Protein AF-0000000085053186 (afdb_homodimer)

Radius of gyration: 44.46 Å; Cα contacts (8 Å, |Δi|>4): 2381; chains: 2; bounding box: 120×153×92 Å

InterPro domains:
  IPR003439 ABC transporter-like, ATP-binding domain [PF00005] (489-632)
  IPR003439 ABC transporter-like, ATP-binding domain [PS50893] (464-702)
  IPR003593 AAA+ ATPase domain [SM00382] (497-693)
  IPR013525 ABC-2 type transporter, transmembrane domain [PF12698] (87-398)
  IPR017871 ABC transporter-like, conserved site [PS00211] (604-618)
  IPR026082 ABC transporter A [PTHR19229] (438-800)
  IPR027417 P-loop containing nucleoside triphosphate hydrolase [G3DSA:3.40.50.300] (451-707)
  IPR027417 P-loop containing nucleoside triphosphate hydrolase [SSF52540] (481-684)

Sequence (1608 aa):
METISKTVTSEIEYEEPNYFQTVLKQTKILLIKNWRIAYRKTVTTTIQLTVPFFFVGGLYLIQLAVSNALDTNAHYRNSADIKGFSSPDSLNAFILTNPNITQAAYVFNSTSNGIFSYDIQYNSSCIASWGSSGNLCPPPVENIITPMQVTMDRQIIRYQNNLQNPTSNSSDVQITWNSGIFAHPKTLTYNIVTDLGSIFFFASLMFQFVLMLQDMVLEKETKLKEGMRMMGLKESSYYMSWFFTYLIFIILNVFLLIASGFIFQFSFFKHNDFGTYFFLFLFFGFSIICFAFFLSACLRKSQTATFLGFFLFILFSVLQAFIPNLLYIEGKPYSVQAIFSLLSPVVFAKGLTDLAIASDMGGIRWSQISNNSPVFPLLMVYRWILLDGIIFIVLGWYIDNVFPGEFGTPKPFYFFLTPSYWTDSSSMKWEANSEYEPTPVEDEDVRAEEEDVNKMNHGTEHAVIIKNLVKVYRNNMFWKSKKDFYAVKGLNLTMEKNKLFCLLGPNGAGKTTTLSMLTGLFGPTKGDALIFGKSIRTDMVAIRKFMGVCPQHDLLWSHLTGREHLELYSAFKNVKASQISDQVTERLNEVGIQNLADSFVNVYSGGERRRLSVAIAMTGNPQIVFLDEPTTGMDPVARHSVWQIIENAKRKRAIVLTTHSMEEADILSDKIGIMAMGRLRCLGNNLHLKNKFGAGYKVTVFLKSVGLGSHSSMANLNLVNNIQNRIISFVLATLEGTSVASKTTEQIVFSVPRQRTEQLPYFLETLEINQNSLHIHDIDVNLSTLEEVFLKIAEDAEKERKTKMETISKTVTSEIEYEEPNYFQTVLKQTKILLIKNWRIAYRKTVTTTIQLTVPFFFVGGLYLIQLAVSNALDTNAHYRNSADIKGFSSPDSLNAFILTNPNITQAAYVFNSTSNGIFSYDIQYNSSCIASWGSSGNLCPPPVENIITPMQVTMDRQIIRYQNNLQNPTSNSSDVQITWNSGIFAHPKTLTYNIVTDLGSIFFFASLMFQFVLMLQDMVLEKETKLKEGMRMMGLKESSYYMSWFFTYLIFIILNVFLLIASGFIFQFSFFKHNDFGTYFFLFLFFGFSIICFAFFLSACLRKSQTATFLGFFLFILFSVLQAFIPNLLYIEGKPYSVQAIFSLLSPVVFAKGLTDLAIASDMGGIRWSQISNNSPVFPLLMVYRWILLDGIIFIVLGWYIDNVFPGEFGTPKPFYFFLTPSYWTDSSSMKWEANSEYEPTPVEDEDVRAEEEDVNKMNHGTEHAVIIKNLVKVYRNNMFWKSKKDFYAVKGLNLTMEKNKLFCLLGPNGAGKTTTLSMLTGLFGPTKGDALIFGKSIRTDMVAIRKFMGVCPQHDLLWSHLTGREHLELYSAFKNVKASQISDQVTERLNEVGIQNLADSFVNVYSGGERRRLSVAIAMTGNPQIVFLDEPTTGMDPVARHSVWQIIENAKRKRAIVLTTHSMEEADILSDKIGIMAMGRLRCLGNNLHLKNKFGAGYKVTVFLKSVGLGSHSSMANLNLVNNIQNRIISFVLATLEGTSVASKTTEQIVFSVPRQRTEQLPYFLETLEINQNSLHIHDIDVNLSTLEEVFLKIAEDAEKERKTK

Solvent-accessible surface area (backbone atoms only — not comparable to full-atom values): 86503 Å² total; per-residue (Å²): 136,85,81,77,78,77,78,73,74,73,71,75,72,74,70,76,70,52,71,66,58,48,36,51,53,39,21,50,54,45,39,51,50,52,50,50,43,47,64,69,40,47,68,64,44,50,50,66,62,43,40,31,43,52,37,53,48,49,52,48,52,51,42,52,49,51,53,52,48,58,64,62,64,63,71,70,78,78,78,80,78,87,82,89,64,94,39,69,64,54,42,52,52,46,45,70,73,38,73,86,67,60,54,61,47,83,36,77,77,44,79,54,98,89,40,76,41,69,41,81,46,62,40,73,62,47,44,73,44,79,36,50,91,56,50,54,38,42,69,55,56,62,73,45,51,50,55,49,49,48,52,48,50,36,48,49,50,32,50,50,40,38,67,74,37,67,81,53,79,56,68,74,63,74,74,83,78,76,82,68,74,65,86,52,70,86,66,79,68,83,56,51,47,54,78,46,34,44,56,39,57,48,48,36,56,47,53,52,43,30,53,52,29,25,53,57,14,38,38,54,56,63,41,41,56,56,52,43,38,42,39,34,42,54,68,65,27,56,52,49,26,53,49,53,54,49,49,52,52,43,52,52,39,49,51,43,35,52,49,39,35,57,75,72,60,40,48,52,63,71,37,22,36,68,67,55,60,50,51,52,52,50,38,47,43,50,22,46,51,21,44,32,49,25,51,38,44,75,48,62,47,33,67,58,35,40,52,50,34,52,49,47,51,53,52,48,51,54,46,31,73,44,43,35,45,63,49,55,26,87,87,55,62,62,69,60,45,52,60,52,34,63,36,43,63,38,36,50,28,39,44,41,44,52,44,26,56,31,21,75,80,58,29,51,51,73,88,39,32,73,68,68,36,94,53,74,15,50,48,54,36,53,51,38,26,48,49,35,18,53,51,27,40,52,49,17,55,49,41,39,41,41,47,39,66,96,51,39,61,62,40,60,93,62,40,89,75,40,65,52,72,80,40,90,64,50,75,70,81,76,79,81,72,73,87,69,78,79,67,88,64,86,39,66,59,45,48,53,43,38,53,50,51,71,68,52,82,72,67,68,74,32,38,32,42,31,44,44,30,21,34,66,51,66,78,46,96,88,48,94,49,96,70,44,44,66,40,28,68,48,37,51,47,74,36,53,59,53,34,32,37,23,42,31,34,53,85,79,13,26,58,69,60,51,50,29,32,73,59,54,48,30,60,60,70,39,61,46,37,28,49,63,59,37,39,52,87,55,34,45,77,64,48,19,58,39,34,14,57,23,59,68,62,81,70,72,58,52,78,37,25,50,49,56,52,39,51,51,50,25,45,37,42,63,48,55,78,88,46,43,65,57,51,42,54,50,39,29,52,63,53,68,43,56,92,47,27,84,38,44,44,66,76,47,51,74,61,53,46,44,36,49,39,48,34,51,17,50,47,67,67,30,51,32,34,41,32,33,36,74,54,69,77,50,35,64,70,52,33,52,54,51,51,51,39,54,58,64,54,39,70,80,14,23,33,41,35,34,39,62,49,48,66,57,46,62,72,64,36,62,34,38,34,37,28,46,80,12,33,75,58,42,57,39,32,69,68,56,43,38,66,72,55,27,65,24,37,37,38,35,40,29,44,50,80,70,80,75,61,94,66,62,75,65,61,54,53,51,50,52,48,51,47,50,49,52,51,50,53,50,48,45,69,72,39,76,78,45,42,80,73,45,80,55,99,52,36,40,32,32,36,34,38,56,91,45,53,83,51,44,62,62,47,53,51,54,48,59,73,39,19,75,85,59,45,44,63,44,78,43,73,36,71,45,47,61,55,56,32,50,52,51,54,51,49,54,49,50,54,54,60,74,72,105,136,83,80,76,78,75,77,70,74,71,70,71,73,74,69,75,72,51,72,67,58,48,38,51,54,40,20,52,52,46,39,51,49,52,50,50,44,46,65,69,40,46,67,64,46,49,49,65,61,43,40,30,42,51,36,52,50,49,53,48,52,49,43,52,50,50,54,52,46,60,65,64,65,62,71,68,78,78,76,80,77,88,83,90,63,96,38,68,64,53,42,50,50,47,47,68,74,37,73,88,67,62,56,63,46,82,36,79,76,43,79,54,99,88,40,75,41,69,42,80,45,63,42,74,62,46,43,72,43,80,33,52,86,57,50,53,38,42,69,56,57,63,73,45,50,51,55,50,49,48,50,46,49,35,49,49,50,33,50,50,40,36,66,75,36,66,81,52,78,54,69,76,61,77,72,82,76,76,82,68,73,64,86,50,68,87,64,79,68,84,55,52,47,55,78,46,33,44,56,39,58,47,48,35,55,48,53,52,42,30,52,52,29,24,53,56,15,37,38,54,55,63,40,42,57,57,52,42,38,41,38,34,43,55,68,66,24,54,53,48,26,52,49,53,54,49,49,51,52,41,53,51,39,48,51,43,34,53,50,39,35,58,73,71,60,39,51,51,63,70,38,24,36,68,67,57,59,49,51,50,50,50,40,48,45,51,22,44,53,20,43,33,50,27,51,37,42,75,47,63,46,32,68,58,36,42,51,50,33,51,48,50,51,52,52,48,50,56,47,31,72,45,42,35,46,64,48,55,28,87,86,53,61,64,69,62,45,52,61,52,34,63,35,44,64,37,35,50,28,39,45,41,44,52,44,27,55,31,21,75,75,62,27,51,48,74,89,38,31,74,68,68,37,97,53,74,14,49,48,54,37,53,50,39,24,49,48,35,18,52,51,27,39,52,50,17,55,48,41,40,42,40,47,41,66,97,50,40,61,61,40,60,93,63,43,90,75,39,65,52,71,79,40,89,64,49,74,68,81,76,79,79,72,75,86,69,80,79,68,88,64,86,38,68,59,46,48,51,42,38,54,50,52,72,67,51,82,73,67,68,73,32,38,32,41,32,42,46,31,22,34,65,51,67,78,47,96,87,50,94,49,95,71,44,44,65,40,27,68,48,37,49,48,76,36,53,58,52,34,32,38,23,43,32,33,55,85,80,12,26,58,68,59,50,50,29,33,73,58,53,47,32,61,61,70,38,62,48,37,28,49,62,59,38,39,51,88,55,34,44,76,64,48,19,58,39,33,14,56,23,60,68,62,82,71,73,59,50,77,38,25,51,48,54,51,39,51,51,49,24,46,38,42,64,49,55,78,86,46,43,66,57,50,43,53,50,39,29,52,63,54,67,43,57,92,46,26,84,36,44,43,66,77,46,51,72,59,52,46,44,37,49,38,48,34,52,16,50,46,66,67,30,52,32,34,41,33,33,36,74,54,71,79,52,35,65,70,51,33,53,54,51,52,50,39,53,57,66,53,38,70,82,15,22,33,40,35,33,40,62,50,49,65,56,46,61,72,64,36,61,34,39,32,36,28,45,79,11,34,74,60,44,58,39,31,69,67,55,45,39,67,72,54,28,66,25,37,36,39,35,40,29,43,50,81,69,80,75,60,95,65,61,75,66,61,54,53,50,49,52,48,51,47,49,48,51,51,51,52,51,47,45,69,72,38,76,77,46,40,81,71,45,80,55,99,51,35,39,31,32,36,32,38,54,90,47,52,82,50,42,61,62,47,52,50,54,47,58,73,40,19,76,86,59,44,44,63,44,78,44,74,36,70,46,46,60,54,56,32,49,50,51,52,50,50,54,50,50,55,52,60,72,74,103

pLDDT: mean 79.0, std 17.51, range [25.02, 98.19]

Nearest PDB structures (foldseek):
  7w01-assembly1_A  TM=7.042E-01  e=3.683E-36  Homo sapiens
  7e7q-assembly1_A  TM=8.611E-01  e=2.019E-31  Homo sapiens
  7lkz-assembly1_A  TM=6.458E-01  e=2.559E-34  Homo sapiens
  7e7i-assembly1_A  TM=7.286E-01  e=6.918E-30  Homo sapiens
  7e7o-assembly1_A  TM=7.321E-01  e=6.918E-30  Homo sapiens

Secondary structure (DSSP, 8-state):
------------------HHHHHHHHHHHHHHHHHHHHHH-HHHHHHHHHHHHHHHHHHHHHHHHHHHHHHHTT-----------SSHHHHHHHHHHSTTT--EEEEEEEEETTEEEEEEEE----B--SSSSS-B--S-HHHHHHHHHHHHHHHHHHHHHHHH-TTS-----------------S-----HIIIIIHHHHHHHHHHHHHHHHHHHHHHHHTTHHHHHHHTT--HHHHHHHHHHHHHHHHHHHHHHHHHHHHHTT-HHHHHS-HHHHHHHHHHHHHHHHHHHHHHHHH---HHHHHHHHHHHHHHHHHHHHHHHHHHSSTTS-HHHHHHHTTSHHHHHHHHHHHHHHHHTTT---GGGTTTS-SSS-HHHHHHHHHHHHHHHHHHHHHHHHH--TTSS-PPPTTGGG-HHHHSS-------------------HHHHHHHHHHHH-SS-SSEEEEEEEEEEEE-SSSSS--TT-EEEEEEEEEEEETTSEEEEE--TTSSHHHHHHHHHTSS--SEEEEEETTEETTT-HHHHTTSEEEE-SS----TTSBHHHHHHHHHHHTT--HHHHHHHHHHHHHHHT-GGGTTSBGGG--HHHHHHHHHHHHHTT--SEEEEESTTTT--HHHHHHHHHHHHHHTTTSEEEEEES-HHHHHHH-SEEEEEETTEEEEEE-HHHHHHHH---EEEEEEEP-----SS-HHHHHHHHHHHHHHHHHHHHHHSTT-EEEEE-SSEEEEEE-GGGGGGHHHHHHHHHHTTTTTTEEEEEEEEPPHHHHHHHHHHHHHHHHHH-/------------------HHHHHHHHHHHHHHHHHHHHHH-HHHHHHHHHHHHHHHHHHHHHHHHHHHHHHHTT-----------SSHHHHHHHHHHSTTT--EEEEEEEEETTEEEEEEEE----B--SSSSS-B--S-HHHHHHHHHHHHHHHHHHHHHHHH-TTS-----------------S-----HIIIIIHHHHHHHHHHHHHHHHHHHHHHHHTTHHHHHHHTT--HHHHHHHHHHHHHHHHHHHHHHHHHHHHHTT-HHHHHS-HHHHHHHHHHHHHHHHHHHHHHHHH---HHHHHHHHHHHHHHHHHHHHHHHHHHSSTTS-HHHHHHHTTSHHHHHHHHHHHHHHHHTTT---GGGTTTS-SSS-HHHHHHHHHHHHHHHHHHHHHHHHH--TTSS-PPPTTGGG-HHHHSS-------------------HHHHHHHHHHHH-SS-SSEEEEEEEEEEEE-SSSSS--TT-EEEEEEEEEEEETTSEEEEE--TTSSHHHHHHHHHTSS--SEEEEEETTEETTT-HHHHTTSEEEE-SS----TTSBHHHHHHHHHHHTT--HHHHHHHHHHHHHHHT-GGGTTSBGGG--HHHHHHHHHHHHHTT--SEEEEESTTTT--HHHHHHHHHHHHHHTTTSEEEEEES-HHHHHHH-SEEEEEETTEEEEEE-HHHHHHHH---EEEEEEEP-----SS-HHHHHHHHHHHHHHHHHHHHHHSTT-EEEEE-SSEEEEEE-GGGGGGHHHHHHHHHHTTTTTTEEEEEEEEPPHHHHHHHHHHHHHHHHHH-

Organism: Heterostelium pallidum (strain ATCC 26659 / Pp 5 / PN500) (NCBI:txid670386)

Structure (mmCIF, N/CA/C/O backbone):
data_AF-0000000085053186-model_v1
#
loop_
_entity.id
_entity.type
_entity.pdbx_description
1 polymer 'ABC transporter domain-containing protein'
#
loop_
_atom_site.group_PDB
_atom_site.id
_atom_site.type_symbol
_atom_site.label_atom_id
_atom_site.label_alt_id
_atom_site.label_comp_id
_atom_site.label_asym_id
_atom_site.label_entity_id
_atom_site.label_seq_id
_atom_site.pdbx_PDB_ins_code
_atom_site.Cartn_x
_atom_site.Cartn_y
_atom_site.Cartn_z
_atom_site.occupancy
_atom_site.B_iso_or_equiv
_atom_site.auth_seq_id
_atom_site.auth_comp_id
_atom_site.auth_asym_id
_atom_site.auth_atom_id
_atom_site.pdbx_PDB_model_num
ATOM 1 N N . MET A 1 1 ? -62.75 45.5 -9.055 1 25.02 1 MET A N 1
ATOM 2 C CA . MET A 1 1 ? -62.812 44.062 -8.82 1 25.02 1 MET A CA 1
ATOM 3 C C . MET A 1 1 ? -61.656 43.344 -9.484 1 25.02 1 MET A C 1
ATOM 5 O O . MET A 1 1 ? -61.719 43 -10.656 1 25.02 1 MET A O 1
ATOM 9 N N . GLU A 1 2 ? -60.438 43.781 -9.32 1 27.7 2 GLU A N 1
ATOM 10 C CA . GLU A 1 2 ? -59.156 43.406 -9.93 1 27.7 2 GLU A CA 1
ATOM 11 C C . GLU A 1 2 ? -58.75 42 -9.516 1 27.7 2 GLU A C 1
ATOM 13 O O . GLU A 1 2 ? -58.594 41.719 -8.328 1 27.7 2 GLU A O 1
ATOM 18 N N . THR A 1 3 ? -59.25 40.875 -10.258 1 30.7 3 THR A N 1
ATOM 19 C CA . THR A 1 3 ? -59.031 39.438 -10.141 1 30.7 3 THR A CA 1
ATOM 20 C C . THR A 1 3 ? -57.531 39.125 -10.172 1 30.7 3 THR A C 1
ATOM 22 O O . THR A 1 3 ? -56.875 39.312 -11.195 1 30.7 3 THR A O 1
ATOM 25 N N . ILE A 1 4 ? -56.781 39.281 -9.109 1 30.05 4 ILE A N 1
ATOM 26 C CA . ILE A 1 4 ? -55.375 38.875 -8.969 1 30.05 4 ILE A CA 1
ATOM 27 C C . ILE A 1 4 ? -55.219 37.406 -9.234 1 30.05 4 ILE A C 1
ATOM 29 O O . ILE A 1 4 ? -55.781 36.562 -8.523 1 30.05 4 ILE A O 1
ATOM 33 N N . SER A 1 5 ? -55 36.938 -10.461 1 27.33 5 SER A N 1
ATOM 34 C CA . SER A 1 5 ? -54.719 35.562 -10.883 1 27.33 5 SER A CA 1
ATOM 35 C C . SER A 1 5 ? -53.594 34.938 -10.062 1 27.33 5 SER A C 1
ATOM 37 O O . SER A 1 5 ? -52.5 35.469 -9.969 1 27.33 5 SER A O 1
ATOM 39 N N . LYS A 1 6 ? -53.906 34.188 -8.984 1 32.28 6 LYS A N 1
ATOM 40 C CA . LYS A 1 6 ? -53.094 33.312 -8.156 1 32.28 6 LYS A CA 1
ATOM 41 C C . LYS A 1 6 ? -52.281 32.344 -9.016 1 32.28 6 LYS A C 1
ATOM 43 O O . LYS A 1 6 ? -52.844 31.422 -9.617 1 32.28 6 LYS A O 1
ATOM 48 N N . THR A 1 7 ? -51.219 32.812 -9.664 1 27.59 7 THR A N 1
ATOM 49 C CA . THR A 1 7 ? -50.312 31.875 -10.344 1 27.59 7 THR A CA 1
ATOM 50 C C . THR A 1 7 ? -49.906 30.75 -9.414 1 27.59 7 THR A C 1
ATOM 52 O O . THR A 1 7 ? -49.25 30.969 -8.391 1 27.59 7 THR A O 1
ATOM 55 N N . VAL A 1 8 ? -50.719 29.688 -9.242 1 29.3 8 VAL A N 1
ATOM 56 C CA . VAL A 1 8 ? -50.406 28.391 -8.633 1 29.3 8 VAL A CA 1
ATOM 57 C C . VAL A 1 8 ? -49.031 27.906 -9.125 1 29.3 8 VAL A C 1
ATOM 59 O O . VAL A 1 8 ? -48.875 27.625 -10.312 1 29.3 8 VAL A O 1
ATOM 62 N N . THR A 1 9 ? -47.969 28.422 -8.594 1 29.19 9 THR A N 1
ATOM 63 C CA . THR A 1 9 ? -46.688 27.75 -8.797 1 29.19 9 THR A CA 1
ATOM 64 C C . THR A 1 9 ? -46.844 26.25 -8.602 1 29.19 9 THR A C 1
ATOM 66 O O . THR A 1 9 ? -47.188 25.781 -7.52 1 29.19 9 THR A O 1
ATOM 69 N N . SER A 1 10 ? -47.438 25.531 -9.531 1 29.78 10 SER A N 1
ATOM 70 C CA . SER A 1 10 ? -47.406 24.078 -9.562 1 29.78 10 SER A CA 1
ATOM 71 C C . SER A 1 10 ? -46.062 23.547 -9.039 1 29.78 10 SER A C 1
ATOM 73 O O . SER A 1 10 ? -45.031 23.797 -9.633 1 29.78 10 SER A O 1
ATOM 75 N N . GLU A 1 11 ? -45.875 23.562 -7.801 1 32.06 11 GLU A N 1
ATOM 76 C CA . GLU A 1 11 ? -44.844 22.734 -7.219 1 32.06 11 GLU A CA 1
ATOM 77 C C . GLU A 1 11 ? -44.812 21.359 -7.887 1 32.06 11 GLU A C 1
ATOM 79 O O . GLU A 1 11 ? -45.75 20.562 -7.75 1 32.06 11 GLU A O 1
ATOM 84 N N . ILE A 1 12 ? -44.531 21.203 -9.148 1 32.5 12 ILE A N 1
ATOM 85 C CA . ILE A 1 12 ? -44.219 19.891 -9.711 1 32.5 12 ILE A CA 1
ATOM 86 C C . ILE A 1 12 ? -43.656 18.984 -8.633 1 32.5 12 ILE A C 1
ATOM 88 O O . ILE A 1 12 ? -42.562 19.266 -8.094 1 32.5 12 ILE A O 1
ATOM 92 N N . GLU A 1 13 ? -44.438 18.328 -7.922 1 36.25 13 GLU A N 1
ATOM 93 C CA . GLU A 1 13 ? -44.094 17.234 -7.02 1 36.25 13 GLU A CA 1
ATOM 94 C C . GLU A 1 13 ? -43.031 16.328 -7.637 1 36.25 13 GLU A C 1
ATOM 96 O O . GLU A 1 13 ? -43.281 15.648 -8.633 1 36.25 13 GLU A O 1
ATOM 101 N N . TYR A 1 14 ? -41.844 16.688 -7.816 1 40.88 14 TYR A N 1
ATOM 102 C CA . TYR A 1 14 ? -40.781 15.75 -8.164 1 40.88 14 TYR A CA 1
ATOM 103 C C . TYR A 1 14 ? -40.969 14.406 -7.469 1 40.88 14 TYR A C 1
ATOM 105 O O . TYR A 1 14 ? -40.969 14.336 -6.238 1 40.88 14 TYR A O 1
ATOM 113 N N . GLU A 1 15 ? -41.812 13.617 -7.977 1 48.66 15 GLU A N 1
ATOM 114 C CA . GLU A 1 15 ? -41.969 12.242 -7.504 1 48.66 15 GLU A CA 1
ATOM 115 C C . GLU A 1 15 ? -40.625 11.609 -7.207 1 48.66 15 GLU A C 1
ATOM 117 O O . GLU A 1 15 ? -39.719 11.641 -8.039 1 48.66 15 GLU A O 1
ATOM 122 N N . GLU A 1 16 ? -40.406 11.438 -5.949 1 64.19 16 GLU A N 1
ATOM 123 C CA . GLU A 1 16 ? -39.25 10.695 -5.496 1 64.19 16 GLU A CA 1
ATOM 124 C C . GLU A 1 16 ? -39.094 9.367 -6.246 1 64.19 16 GLU A C 1
ATOM 126 O O . GLU A 1 16 ? -40.062 8.617 -6.359 1 64.19 16 GLU A O 1
ATOM 131 N N . PRO A 1 17 ? -38.156 9.281 -7.109 1 71.5 17 PRO A N 1
ATOM 132 C CA . PRO A 1 17 ? -37.969 8.031 -7.855 1 71.5 17 PRO A CA 1
ATOM 133 C C . PRO A 1 17 ? -38.031 6.797 -6.965 1 71.5 17 PRO A C 1
ATOM 135 O O . PRO A 1 17 ? -37.781 6.871 -5.766 1 71.5 17 PRO A O 1
ATOM 138 N N . ASN A 1 18 ? -38.656 5.734 -7.527 1 79.56 18 ASN A N 1
ATOM 139 C CA . ASN A 1 18 ? -38.719 4.43 -6.871 1 79.56 18 ASN A CA 1
ATOM 140 C C . ASN A 1 18 ? -37.312 3.861 -6.625 1 79.56 18 ASN A C 1
ATOM 142 O O . ASN A 1 18 ? -36.344 4.363 -7.168 1 79.56 18 ASN A O 1
ATOM 146 N N . TYR A 1 19 ? -37.281 2.957 -5.746 1 80.81 19 TYR A N 1
ATOM 147 C CA . TYR A 1 19 ? -36.031 2.33 -5.359 1 80.81 19 TYR A CA 1
ATOM 148 C C . TYR A 1 19 ? -35.281 1.789 -6.578 1 80.81 19 TYR A C 1
ATOM 150 O O . TYR A 1 19 ? -34.094 2.057 -6.758 1 80.81 19 TYR A O 1
ATOM 158 N N . PHE A 1 20 ? -36.031 1.136 -7.465 1 84.56 20 PHE A N 1
ATOM 159 C CA . PHE A 1 20 ? -35.406 0.481 -8.617 1 84.56 20 PHE A CA 1
ATOM 160 C C . PHE A 1 20 ? -34.875 1.511 -9.609 1 84.56 20 PHE A C 1
ATOM 162 O O . PHE A 1 20 ? -33.812 1.326 -10.203 1 84.56 20 PHE A O 1
ATOM 169 N N . GLN A 1 21 ? -35.594 2.537 -9.773 1 86.62 21 GLN A N 1
ATOM 170 C CA . GLN A 1 21 ? -35.188 3.584 -10.695 1 86.62 21 GLN A CA 1
ATOM 171 C C . GLN A 1 21 ? -33.906 4.285 -10.195 1 86.62 21 GLN A C 1
ATOM 173 O O . GLN A 1 21 ? -33.031 4.602 -10.984 1 86.62 21 GLN A O 1
ATOM 178 N N . THR A 1 22 ? -33.906 4.418 -8.898 1 87.19 22 THR A N 1
ATOM 179 C CA . THR A 1 22 ? -32.719 5.055 -8.312 1 87.19 22 THR A CA 1
ATOM 180 C C . THR A 1 22 ? -31.5 4.152 -8.438 1 87.19 22 THR A C 1
ATOM 182 O O . THR A 1 22 ? -30.406 4.621 -8.766 1 87.19 22 THR A O 1
ATOM 185 N N . VAL A 1 23 ? -31.766 2.865 -8.281 1 90 23 VAL A N 1
ATOM 186 C CA . VAL A 1 23 ? -30.672 1.902 -8.352 1 90 23 VAL A CA 1
ATOM 187 C C . VAL A 1 23 ? -30.141 1.834 -9.781 1 90 23 VAL A C 1
ATOM 189 O O . VAL A 1 23 ? -28.922 1.79 -10 1 90 23 VAL A O 1
ATOM 192 N N . LEU A 1 24 ? -30.984 1.867 -10.711 1 91.19 24 LEU A N 1
ATOM 193 C CA . LEU A 1 24 ? -30.562 1.797 -12.109 1 91.19 24 LEU A CA 1
ATOM 194 C C . LEU A 1 24 ? -29.797 3.051 -12.516 1 91.19 24 LEU A C 1
ATOM 196 O O . LEU A 1 24 ? -28.812 2.969 -13.25 1 91.19 24 LEU A O 1
ATOM 200 N N . LYS A 1 25 ? -30.297 4.148 -12.062 1 90.88 25 LYS A N 1
ATOM 201 C CA . LYS A 1 25 ? -29.625 5.41 -12.367 1 90.88 25 LYS A CA 1
ATOM 202 C C . LYS A 1 25 ? -28.219 5.457 -11.766 1 90.88 25 LYS A C 1
ATOM 204 O O . LYS A 1 25 ? -27.266 5.863 -12.43 1 90.88 25 LYS A O 1
ATOM 209 N N . GLN A 1 26 ? -28.156 5.023 -10.562 1 93.75 26 GLN A N 1
ATOM 210 C CA . GLN A 1 26 ? -26.875 5.023 -9.867 1 93.75 26 GLN A CA 1
ATOM 211 C C . GLN A 1 26 ? -25.906 4.004 -10.484 1 93.75 26 GLN A C 1
ATOM 213 O O . GLN A 1 26 ? -24.719 4.277 -10.641 1 93.75 26 GLN A O 1
ATOM 218 N N . THR A 1 27 ? -26.469 2.881 -10.867 1 94.62 27 THR A N 1
ATOM 219 C CA . THR A 1 27 ? -25.641 1.851 -11.484 1 94.62 27 THR A CA 1
ATOM 220 C C . THR A 1 27 ? -25.094 2.326 -12.836 1 94.62 27 THR A C 1
ATOM 222 O O . THR A 1 27 ? -23.938 2.076 -13.172 1 94.62 27 THR A O 1
ATOM 225 N N . LYS A 1 28 ? -25.906 2.992 -13.562 1 94.75 28 LYS A N 1
ATOM 226 C CA . LYS A 1 28 ? -25.5 3.479 -14.875 1 94.75 28 LYS A CA 1
ATOM 227 C C . LYS A 1 28 ? -24.328 4.461 -14.758 1 94.75 28 LYS A C 1
ATOM 229 O O . LYS A 1 28 ? -23.359 4.367 -15.508 1 94.75 28 LYS A O 1
ATOM 234 N N . ILE A 1 29 ? -24.406 5.371 -13.812 1 94.56 29 ILE A N 1
ATOM 235 C CA . ILE A 1 29 ? -23.359 6.375 -13.68 1 94.56 29 ILE A CA 1
ATOM 236 C C . ILE A 1 29 ? -22.078 5.723 -13.148 1 94.56 29 ILE A C 1
ATOM 238 O O . ILE A 1 29 ? -20.969 6.133 -13.516 1 94.56 29 ILE A O 1
ATOM 242 N N . LEU A 1 30 ? -22.266 4.77 -12.32 1 95.88 30 LEU A N 1
ATOM 243 C CA . LEU A 1 30 ? -21.109 4.047 -11.805 1 95.88 30 LEU A CA 1
ATOM 244 C C . LEU A 1 30 ? -20.422 3.254 -12.914 1 95.88 30 LEU A C 1
ATOM 246 O O . LEU A 1 30 ? -19.188 3.137 -12.938 1 95.88 30 LEU A O 1
ATOM 250 N N . LEU A 1 31 ? -21.234 2.67 -13.789 1 96.06 31 LEU A N 1
ATOM 251 C CA . LEU A 1 31 ? -20.688 1.941 -14.922 1 96.06 31 LEU A CA 1
ATOM 252 C C . LEU A 1 31 ? -19.875 2.873 -15.82 1 96.06 31 LEU A C 1
ATOM 254 O O . LEU A 1 31 ? -18.812 2.504 -16.312 1 96.06 31 LEU A O 1
ATOM 258 N N . ILE A 1 32 ? -20.422 4.035 -16.016 1 95.56 32 ILE A N 1
ATOM 259 C CA . ILE A 1 32 ? -19.719 5.023 -16.828 1 95.56 32 ILE A CA 1
ATOM 260 C C . ILE A 1 32 ? -18.391 5.395 -16.156 1 95.56 32 ILE A C 1
ATOM 262 O O . ILE A 1 32 ? -17.359 5.492 -16.828 1 95.56 32 ILE A O 1
ATOM 266 N N . LYS A 1 33 ? -18.438 5.57 -14.867 1 94.88 33 LYS A N 1
ATOM 267 C CA . LYS A 1 33 ? -17.219 5.875 -14.117 1 94.88 33 LYS A CA 1
ATOM 268 C C . LYS A 1 33 ? -16.188 4.762 -14.266 1 94.88 33 LYS A C 1
ATOM 270 O O . LYS A 1 33 ? -15.016 5.027 -14.562 1 94.88 33 LYS A O 1
ATOM 275 N N . ASN A 1 34 ? -16.656 3.531 -14.086 1 93.88 34 ASN A N 1
ATOM 276 C CA . ASN A 1 34 ? -15.75 2.387 -14.18 1 93.88 34 ASN A CA 1
ATOM 277 C C . ASN A 1 34 ? -15.133 2.266 -15.57 1 93.88 34 ASN A C 1
ATOM 279 O O . ASN A 1 34 ? -13.945 1.956 -15.695 1 93.88 34 ASN A O 1
ATOM 283 N N . TRP A 1 35 ? -15.867 2.527 -16.578 1 93.88 35 TRP A N 1
ATOM 284 C CA . TRP A 1 35 ? -15.383 2.438 -17.953 1 93.88 35 TRP A CA 1
ATOM 285 C C . TRP A 1 35 ? -14.383 3.553 -18.25 1 93.88 35 TRP A C 1
ATOM 287 O O . TRP A 1 35 ? -13.391 3.336 -18.953 1 93.88 35 TRP A O 1
ATOM 297 N N . ARG A 1 36 ? -14.68 4.73 -17.734 1 94.31 36 ARG A N 1
ATOM 298 C CA . ARG A 1 36 ? -13.758 5.848 -17.922 1 94.31 36 ARG A CA 1
ATOM 299 C C . ARG A 1 36 ? -12.414 5.57 -17.25 1 94.31 36 ARG A C 1
ATOM 301 O O . ARG A 1 36 ? -11.359 5.832 -17.844 1 94.31 36 ARG A O 1
ATOM 308 N N . ILE A 1 37 ? -12.484 5.043 -16.094 1 92.38 37 ILE A N 1
ATOM 309 C CA . ILE A 1 37 ? -11.258 4.734 -15.367 1 92.38 37 ILE A CA 1
ATOM 310 C C . ILE A 1 37 ? -10.484 3.635 -16.094 1 92.38 37 ILE A C 1
ATOM 312 O O . ILE A 1 37 ? -9.266 3.725 -16.25 1 92.38 37 ILE A O 1
ATOM 316 N N . ALA A 1 38 ? -11.195 2.594 -16.594 1 91.5 38 ALA A N 1
ATOM 317 C CA . ALA A 1 38 ? -10.57 1.488 -17.312 1 91.5 38 ALA A CA 1
ATOM 318 C C . ALA A 1 38 ? -9.906 1.976 -18.594 1 91.5 38 ALA A C 1
ATOM 320 O O . ALA A 1 38 ? -8.812 1.53 -18.953 1 91.5 38 ALA A O 1
ATOM 321 N N . TYR A 1 39 ? -10.555 2.875 -19.281 1 92.25 39 TYR A N 1
ATOM 322 C CA . TYR A 1 39 ? -10.047 3.412 -20.547 1 92.25 39 TYR A CA 1
ATOM 323 C C . TYR A 1 39 ? -8.805 4.266 -20.297 1 92.25 39 TYR A C 1
ATOM 325 O O . TYR A 1 39 ? -7.875 4.266 -21.109 1 92.25 39 TYR A O 1
ATOM 333 N N . ARG A 1 40 ? -8.766 4.961 -19.172 1 92.75 40 ARG A N 1
ATOM 334 C CA . ARG A 1 40 ? -7.684 5.898 -18.891 1 92.75 40 ARG A CA 1
ATOM 335 C C . ARG A 1 40 ? -6.492 5.188 -18.25 1 92.75 40 ARG A C 1
ATOM 337 O O . ARG A 1 40 ? -5.352 5.637 -18.391 1 92.75 40 ARG A O 1
ATOM 344 N N . LYS A 1 41 ? -6.77 4.129 -17.562 1 89.06 41 LYS A N 1
ATOM 345 C CA . LYS A 1 41 ? -5.684 3.264 -17.109 1 89.06 41 LYS A CA 1
ATOM 346 C C . LYS A 1 41 ? -5.25 2.299 -18.203 1 89.06 41 LYS A C 1
ATOM 348 O O . LYS A 1 41 ? -5.406 1.084 -18.078 1 89.06 41 LYS A O 1
ATOM 353 N N . THR A 1 42 ? -4.621 2.715 -19.188 1 89.5 42 THR A N 1
ATOM 354 C CA . THR A 1 42 ? -4.367 2.004 -20.438 1 89.5 42 THR A CA 1
ATOM 355 C C . THR A 1 42 ? -3.424 0.829 -20.203 1 89.5 42 THR A C 1
ATOM 357 O O . THR A 1 42 ? -3.615 -0.249 -20.781 1 89.5 42 THR A O 1
ATOM 360 N N . VAL A 1 43 ? -2.496 1.032 -19.391 1 84.06 43 VAL A N 1
ATOM 361 C CA . VAL A 1 43 ? -1.501 -0.019 -19.203 1 84.06 43 VAL A CA 1
ATOM 362 C C . VAL A 1 43 ? -2.135 -1.21 -18.5 1 84.06 43 VAL A C 1
ATOM 364 O O . VAL A 1 43 ? -1.998 -2.354 -18.938 1 84.06 43 VAL A O 1
ATOM 367 N N . THR A 1 44 ? -2.846 -0.929 -17.453 1 83.75 44 THR A N 1
ATOM 368 C CA . THR A 1 44 ? -3.473 -1.995 -16.688 1 83.75 44 THR A CA 1
ATOM 369 C C . THR A 1 44 ? -4.539 -2.707 -17.516 1 83.75 44 THR A C 1
ATOM 371 O O . THR A 1 44 ? -4.621 -3.938 -17.5 1 83.75 44 THR A O 1
ATOM 374 N N . THR A 1 45 ? -5.297 -2.029 -18.266 1 90.19 45 THR A N 1
ATOM 375 C CA . THR A 1 45 ? -6.367 -2.604 -19.078 1 90.19 45 THR A CA 1
ATOM 376 C C . THR A 1 45 ? -5.793 -3.393 -20.25 1 90.19 45 THR A C 1
ATOM 378 O O . THR A 1 45 ? -6.305 -4.457 -20.594 1 90.19 45 THR A O 1
ATOM 381 N N . THR A 1 46 ? -4.723 -2.926 -20.812 1 90.06 46 THR A N 1
ATOM 382 C CA . THR A 1 46 ? -4.094 -3.652 -21.906 1 90.06 46 THR A CA 1
ATOM 383 C C . THR A 1 46 ? -3.514 -4.977 -21.422 1 90.06 46 THR A C 1
ATOM 385 O O . THR A 1 46 ? -3.646 -6.004 -22.094 1 90.06 46 THR A O 1
ATOM 388 N N . ILE A 1 47 ? -2.98 -4.91 -20.234 1 83.81 47 ILE A N 1
ATOM 389 C CA . ILE A 1 47 ? -2.438 -6.145 -19.672 1 83.81 47 ILE A CA 1
ATOM 390 C C . ILE A 1 47 ? -3.576 -7.121 -19.375 1 83.81 47 ILE A C 1
ATOM 392 O O . ILE A 1 47 ? -3.479 -8.312 -19.688 1 83.81 47 ILE A O 1
ATOM 396 N N . GLN A 1 48 ? -4.574 -6.641 -18.906 1 87.31 48 GLN A N 1
ATOM 397 C CA . GLN A 1 48 ? -5.723 -7.477 -18.562 1 87.31 48 GLN A CA 1
ATOM 398 C C . GLN A 1 48 ? -6.316 -8.125 -19.812 1 87.31 48 GLN A C 1
ATOM 400 O O . GLN A 1 48 ? -6.719 -9.289 -19.781 1 87.31 48 GLN A O 1
ATOM 405 N N . LEU A 1 49 ? -6.289 -7.461 -20.891 1 90.69 49 LEU A N 1
ATOM 406 C CA . LEU A 1 49 ? -6.93 -7.957 -22.109 1 90.69 49 LEU A CA 1
ATOM 407 C C . LEU A 1 49 ? -5.965 -8.82 -22.906 1 90.69 49 LEU A C 1
ATOM 409 O O . LEU A 1 49 ? -6.395 -9.664 -23.703 1 90.69 49 LEU A O 1
ATOM 413 N N . THR A 1 50 ? -4.676 -8.734 -22.703 1 90.38 50 THR A N 1
ATOM 414 C CA . THR A 1 50 ? -3.711 -9.469 -23.516 1 90.38 50 THR A CA 1
ATOM 415 C C . THR A 1 50 ? -3.25 -10.734 -22.797 1 90.38 50 THR A C 1
ATOM 417 O O . THR A 1 50 ? -2.574 -11.578 -23.375 1 90.38 50 THR A O 1
ATOM 420 N N . VAL A 1 51 ? -3.637 -10.898 -21.578 1 89.38 51 VAL A N 1
ATOM 421 C CA . VAL A 1 51 ? -3.176 -12.016 -20.766 1 89.38 51 VAL A CA 1
ATOM 422 C C . VAL A 1 51 ? -3.547 -13.336 -21.422 1 89.38 51 VAL A C 1
ATOM 424 O O . VAL A 1 51 ? -2.711 -14.234 -21.547 1 89.38 51 VAL A O 1
ATOM 427 N N . PRO A 1 52 ? -4.785 -13.516 -21.938 1 92.12 52 PRO A N 1
ATOM 428 C CA . PRO A 1 52 ? -5.117 -14.781 -22.594 1 92.12 52 PRO A CA 1
ATOM 429 C C . PRO A 1 52 ? -4.223 -15.078 -23.797 1 92.12 52 PRO A C 1
ATOM 431 O O . PRO A 1 52 ? -3.836 -16.234 -24 1 92.12 52 PRO A O 1
ATOM 434 N N . PHE A 1 53 ? -3.855 -14.094 -24.484 1 92.25 53 PHE A N 1
ATOM 435 C CA . PHE A 1 53 ? -2.988 -14.273 -25.641 1 92.25 53 PHE A CA 1
ATOM 436 C C . PHE A 1 53 ? -1.604 -14.75 -25.219 1 92.25 53 PHE A C 1
ATOM 438 O O . PHE A 1 53 ? -1.01 -15.617 -25.859 1 92.25 53 PHE A O 1
ATOM 445 N N . PHE A 1 54 ? -1.139 -14.234 -24.188 1 88.44 54 PHE A N 1
ATOM 446 C CA . PHE A 1 54 ? 0.189 -14.594 -23.703 1 88.44 54 PHE A CA 1
ATOM 447 C C . PHE A 1 54 ? 0.205 -16.016 -23.172 1 88.44 54 PHE A C 1
ATOM 449 O O . PHE A 1 54 ? 1.165 -16.766 -23.406 1 88.44 54 PHE A O 1
ATOM 456 N N . PHE A 1 55 ? -0.793 -16.453 -22.484 1 89.56 55 PHE A N 1
ATOM 457 C CA . PHE A 1 55 ? -0.824 -17.812 -21.938 1 89.56 55 PHE A CA 1
ATOM 458 C C . PHE A 1 55 ? -1.037 -18.844 -23.047 1 89.56 55 PHE A C 1
ATOM 460 O O . PHE A 1 55 ? -0.381 -19.875 -23.078 1 89.56 55 PHE A O 1
ATOM 467 N N . VAL A 1 56 ? -1.927 -18.531 -24.031 1 92.12 56 VAL A N 1
ATOM 468 C CA . VAL A 1 56 ? -2.164 -19.453 -25.141 1 92.12 56 VAL A CA 1
ATOM 469 C C . VAL A 1 56 ? -0.951 -19.469 -26.062 1 92.12 56 VAL A C 1
ATOM 471 O O . VAL A 1 56 ? -0.567 -20.531 -26.562 1 92.12 56 VAL A O 1
ATOM 474 N N . GLY A 1 57 ? -0.353 -18.297 -26.25 1 90 57 GLY A N 1
ATOM 475 C CA . GLY A 1 57 ? 0.885 -18.25 -27.016 1 90 57 GLY A CA 1
ATOM 476 C C . GLY A 1 57 ? 2.023 -19 -26.359 1 90 57 GLY A C 1
ATOM 477 O O . GLY A 1 57 ? 2.811 -19.656 -27.047 1 90 57 GLY A O 1
ATOM 478 N N . GLY A 1 58 ? 2.084 -18.891 -25.047 1 85.62 58 GLY A N 1
ATOM 479 C CA . GLY A 1 58 ? 3.066 -19.688 -24.328 1 85.62 58 GLY A CA 1
ATOM 480 C C . GLY A 1 58 ? 2.865 -21.172 -24.484 1 85.62 58 GLY A C 1
ATOM 481 O O . GLY A 1 58 ? 3.832 -21.922 -24.641 1 85.62 58 GLY A O 1
ATOM 482 N N . LEU A 1 59 ? 1.632 -21.609 -24.438 1 87.81 59 LEU A N 1
ATOM 483 C CA . LEU A 1 59 ? 1.296 -23.016 -24.641 1 87.81 59 LEU A CA 1
ATOM 484 C C . LEU A 1 59 ? 1.715 -23.469 -26.047 1 87.81 59 LEU A C 1
ATOM 486 O O . LEU A 1 59 ? 2.211 -24.594 -26.203 1 87.81 59 LEU A O 1
ATOM 490 N N . TYR A 1 60 ? 1.507 -22.609 -26.984 1 88.38 60 TYR A N 1
ATOM 491 C CA . TYR A 1 60 ? 1.888 -22.922 -28.359 1 88.38 60 TYR A CA 1
ATOM 492 C C . TYR A 1 60 ? 3.4 -23.062 -28.484 1 88.38 60 TYR A C 1
ATOM 494 O O . TYR A 1 60 ? 3.895 -23.938 -29.188 1 88.38 60 TYR A O 1
ATOM 502 N N . LEU A 1 61 ? 4.137 -22.203 -27.844 1 82.44 61 LEU A N 1
ATOM 503 C CA . LEU A 1 61 ? 5.594 -22.281 -27.875 1 82.44 61 LEU A CA 1
ATOM 504 C C . LEU A 1 61 ? 6.094 -23.578 -27.266 1 82.44 61 LEU A C 1
ATOM 506 O O . LEU A 1 61 ? 7.074 -24.156 -27.75 1 82.44 61 LEU A O 1
ATOM 510 N N . ILE A 1 62 ? 5.398 -24.031 -26.25 1 79.81 62 ILE A N 1
ATOM 511 C CA . ILE A 1 62 ? 5.766 -25.297 -25.625 1 79.81 62 ILE A CA 1
ATOM 512 C C . ILE A 1 62 ? 5.453 -26.453 -26.578 1 79.81 62 ILE A C 1
ATOM 514 O O . ILE A 1 62 ? 6.238 -27.391 -26.703 1 79.81 62 ILE A O 1
ATOM 518 N N . GLN A 1 63 ? 4.34 -26.344 -27.281 1 80.06 63 GLN A N 1
ATOM 519 C CA . GLN A 1 63 ? 3.979 -27.359 -28.266 1 80.06 63 GLN A CA 1
ATOM 520 C C . GLN A 1 63 ? 5.023 -27.453 -29.375 1 80.06 63 GLN A C 1
ATOM 522 O O . GLN A 1 63 ? 5.402 -28.547 -29.781 1 80.06 63 GLN A O 1
ATOM 527 N N . LEU A 1 64 ? 5.484 -26.297 -29.766 1 76.38 64 LEU A N 1
ATOM 528 C CA . LEU A 1 64 ? 6.5 -26.266 -30.812 1 76.38 64 LEU A CA 1
ATOM 529 C C . LEU A 1 64 ? 7.805 -26.875 -30.312 1 76.38 64 LEU A C 1
ATOM 531 O O . LEU A 1 64 ? 8.484 -27.594 -31.062 1 76.38 64 LEU A O 1
ATOM 535 N N . ALA A 1 65 ? 8.117 -26.625 -29.109 1 71.12 65 ALA A N 1
ATOM 536 C CA . ALA A 1 65 ? 9.359 -27.141 -28.547 1 71.12 65 ALA A CA 1
ATOM 537 C C . ALA A 1 65 ? 9.297 -28.656 -28.375 1 71.12 65 ALA A C 1
ATOM 539 O O . ALA A 1 65 ? 10.289 -29.344 -28.625 1 71.12 65 ALA A O 1
ATOM 540 N N . VAL A 1 66 ? 8.188 -29.172 -27.938 1 66.62 66 VAL A N 1
ATOM 541 C CA . VAL A 1 66 ? 8.031 -30.594 -27.719 1 66.62 66 VAL A CA 1
ATOM 542 C C . VAL A 1 66 ? 8.016 -31.328 -29.062 1 66.62 66 VAL A C 1
ATOM 544 O O . VAL A 1 66 ? 8.609 -32.406 -29.203 1 66.62 66 VAL A O 1
ATOM 547 N N . SER A 1 67 ? 7.367 -30.703 -30.016 1 64.19 67 SER A N 1
ATOM 548 C CA . SER A 1 67 ? 7.32 -31.312 -31.344 1 64.19 67 SER A CA 1
ATOM 549 C C . SER A 1 67 ? 8.711 -31.406 -31.969 1 64.19 67 SER A C 1
ATOM 551 O O . SER A 1 67 ? 9.055 -32.406 -32.594 1 64.19 67 SER A O 1
ATOM 553 N N . ASN A 1 68 ? 9.453 -30.422 -31.734 1 60.22 68 ASN A N 1
ATOM 554 C CA . ASN A 1 68 ? 10.82 -30.406 -32.219 1 60.22 68 ASN A CA 1
ATOM 555 C C . ASN A 1 68 ? 11.688 -31.453 -31.531 1 60.22 68 ASN A C 1
ATOM 557 O O . ASN A 1 68 ? 12.539 -32.094 -32.156 1 60.22 68 ASN A O 1
ATOM 561 N N . ALA A 1 69 ? 11.477 -31.641 -30.266 1 57.34 69 ALA A N 1
ATOM 562 C CA . ALA A 1 69 ? 12.25 -32.594 -29.484 1 57.34 69 ALA A CA 1
ATOM 563 C C . ALA A 1 69 ? 11.922 -34.031 -29.906 1 57.34 69 ALA A C 1
ATOM 565 O O . ALA A 1 69 ? 12.805 -34.875 -29.953 1 57.34 69 ALA A O 1
ATOM 566 N N . LEU A 1 70 ? 10.672 -34.312 -30.156 1 51.62 70 LEU A N 1
ATOM 567 C CA . LEU A 1 70 ? 10.242 -35.625 -30.578 1 51.62 70 LEU A CA 1
ATOM 568 C C . LEU A 1 70 ? 10.797 -35.969 -31.953 1 51.62 70 LEU A C 1
ATOM 570 O O . LEU A 1 70 ? 11.133 -37.125 -32.219 1 51.62 70 LEU A O 1
ATOM 574 N N . ASP A 1 71 ? 10.922 -35 -32.688 1 47.31 71 ASP A N 1
ATOM 575 C CA . ASP A 1 71 ? 11.469 -35.188 -34.031 1 47.31 71 ASP A CA 1
ATOM 576 C C . ASP A 1 71 ? 12.969 -35.469 -33.969 1 47.31 71 ASP A C 1
ATOM 578 O O . ASP A 1 71 ? 13.477 -36.281 -34.75 1 47.31 71 ASP A O 1
ATOM 582 N N . THR A 1 72 ? 13.609 -34.938 -32.969 1 47.16 72 THR A N 1
ATOM 583 C CA . THR A 1 72 ? 15.055 -35.125 -32.875 1 47.16 72 THR A CA 1
ATOM 584 C C . THR A 1 72 ? 15.406 -36.438 -32.188 1 47.16 72 THR A C 1
ATOM 586 O O . THR A 1 72 ? 16.453 -37 -32.438 1 47.16 72 THR A O 1
ATOM 589 N N . ASN A 1 73 ? 14.703 -36.906 -31.188 1 42.09 73 ASN A N 1
ATOM 590 C CA . ASN A 1 73 ? 15.016 -38.094 -30.422 1 42.09 73 ASN A CA 1
ATOM 591 C C . ASN A 1 73 ? 14.867 -39.344 -31.266 1 42.09 73 ASN A C 1
ATOM 593 O O . ASN A 1 73 ? 15.242 -40.438 -30.828 1 42.09 73 ASN A O 1
ATOM 597 N N . ALA A 1 74 ? 14.25 -39.406 -32.375 1 38.34 74 ALA A N 1
ATOM 598 C CA . ALA A 1 74 ? 13.922 -40.594 -33.125 1 38.34 74 ALA A CA 1
ATOM 599 C C . ALA A 1 74 ? 15.18 -41.375 -33.5 1 38.34 74 ALA A C 1
ATOM 601 O O . ALA A 1 74 ? 15.109 -42.531 -33.969 1 38.34 74 ALA A O 1
ATOM 602 N N . HIS A 1 75 ? 16.312 -40.781 -33.625 1 34.59 75 HIS A N 1
ATOM 603 C CA . HIS A 1 75 ? 17.188 -41.625 -34.406 1 34.59 75 HIS A CA 1
ATOM 604 C C . HIS A 1 75 ? 17.953 -42.594 -33.531 1 34.59 75 HIS A C 1
ATOM 606 O O . HIS A 1 75 ? 18.938 -42.25 -32.875 1 34.59 75 HIS A O 1
ATOM 612 N N . TYR A 1 76 ? 17.297 -43.438 -32.781 1 34.97 76 TYR A N 1
ATOM 613 C CA . TYR A 1 76 ? 18.031 -44.531 -32.156 1 34.97 76 TYR A CA 1
ATOM 614 C C . TYR A 1 76 ? 19.047 -45.125 -33.125 1 34.97 76 TYR A C 1
ATOM 616 O O . TYR A 1 76 ? 18.703 -45.438 -34.281 1 34.97 76 TYR A O 1
ATOM 624 N N . ARG A 1 77 ? 20.25 -44.938 -32.938 1 38.19 77 ARG A N 1
ATOM 625 C CA . ARG A 1 77 ? 21.297 -45.594 -33.688 1 38.19 77 ARG A CA 1
ATOM 626 C C . ARG A 1 77 ? 21.234 -47.125 -33.5 1 38.19 77 ARG A C 1
ATOM 628 O O . ARG A 1 77 ? 21.266 -47.625 -32.375 1 38.19 77 ARG A O 1
ATOM 635 N N . ASN A 1 78 ? 20.734 -47.906 -34.344 1 34.81 78 ASN A N 1
ATOM 636 C CA . ASN A 1 78 ? 20.688 -49.344 -34.594 1 34.81 78 ASN A CA 1
ATOM 637 C C . ASN A 1 78 ? 22.078 -49.969 -34.469 1 34.81 78 ASN A C 1
ATOM 639 O O . ASN A 1 78 ? 22.703 -50.281 -35.5 1 34.81 78 ASN A O 1
ATOM 643 N N . SER A 1 79 ? 23.016 -49.406 -33.781 1 35.69 79 SER A N 1
ATOM 644 C CA . SER A 1 79 ? 24.203 -50.25 -33.938 1 35.69 79 SER A CA 1
ATOM 645 C C . SER A 1 79 ? 24.047 -51.562 -33.188 1 35.69 79 SER A C 1
ATOM 647 O O . SER A 1 79 ? 23.953 -51.562 -31.938 1 35.69 79 SER A O 1
ATOM 649 N N . ALA A 1 80 ? 23.438 -52.562 -33.719 1 44.25 80 ALA A N 1
ATOM 650 C CA . ALA A 1 80 ? 23.172 -53.969 -33.344 1 44.25 80 ALA A CA 1
ATOM 651 C C . ALA A 1 80 ? 24.469 -54.719 -33.094 1 44.25 80 ALA A C 1
ATOM 653 O O . ALA A 1 80 ? 25.219 -55 -34.031 1 44.25 80 ALA A O 1
ATOM 654 N N . ASP A 1 81 ? 25.172 -54.562 -32.156 1 53.78 81 ASP A N 1
ATOM 655 C CA . ASP A 1 81 ? 26.266 -55.5 -31.891 1 53.78 81 ASP A CA 1
ATOM 656 C C . ASP A 1 81 ? 25.766 -56.719 -31.109 1 53.78 81 ASP A C 1
ATOM 658 O O . ASP A 1 81 ? 24.938 -56.594 -30.203 1 53.78 81 ASP A O 1
ATOM 662 N N . ILE A 1 82 ? 25.828 -57.969 -31.656 1 60.72 82 ILE A N 1
ATOM 663 C CA . ILE A 1 82 ? 25.438 -59.25 -31.047 1 60.72 82 ILE A CA 1
ATOM 664 C C . ILE A 1 82 ? 26.641 -59.844 -30.312 1 60.72 82 ILE A C 1
ATOM 666 O O . ILE A 1 82 ? 27.719 -59.969 -30.891 1 60.72 82 ILE A O 1
ATOM 670 N N . LYS A 1 83 ? 26.406 -60.125 -29.078 1 67.88 83 LYS A N 1
ATOM 671 C CA . LYS A 1 83 ? 27.438 -60.812 -28.297 1 67.88 83 LYS A CA 1
ATOM 672 C C . LYS A 1 83 ? 26.953 -62.188 -27.812 1 67.88 83 LYS A C 1
ATOM 674 O O . LYS A 1 83 ? 25.812 -62.312 -27.359 1 67.88 83 LYS A O 1
ATOM 679 N N . GLY A 1 84 ? 27.703 -63.312 -27.969 1 71.06 84 GLY A N 1
ATOM 680 C CA . GLY A 1 84 ? 27.406 -64.688 -27.531 1 71.06 84 GLY A CA 1
ATOM 681 C C . GLY A 1 84 ? 27.938 -65 -26.141 1 71.06 84 GLY A C 1
ATOM 682 O O . GLY A 1 84 ? 29 -64.438 -25.75 1 71.06 84 GLY A O 1
ATOM 683 N N . PHE A 1 85 ? 27.125 -65.75 -25.312 1 74.38 85 PHE A N 1
ATOM 684 C CA . PHE A 1 85 ? 27.531 -66.125 -23.969 1 74.38 85 PHE A CA 1
ATOM 685 C C . PHE A 1 85 ? 27.453 -67.625 -23.797 1 74.38 85 PHE A C 1
ATOM 687 O O . PHE A 1 85 ? 26.641 -68.312 -24.453 1 74.38 85 PHE A O 1
ATOM 694 N N . SER A 1 86 ? 28.312 -68.25 -23.094 1 71.31 86 SER A N 1
ATOM 695 C CA . SER A 1 86 ? 28.406 -69.688 -22.953 1 71.31 86 SER A CA 1
ATOM 696 C C . SER A 1 86 ? 27.297 -70.25 -22.047 1 71.31 86 SER A C 1
ATOM 698 O O . SER A 1 86 ? 26.875 -71.375 -22.188 1 71.31 86 SER A O 1
ATOM 700 N N . SER A 1 87 ? 26.875 -69.375 -20.984 1 67.62 87 SER A N 1
ATOM 701 C CA . SER A 1 87 ? 25.844 -69.812 -20.031 1 67.62 87 SER A CA 1
ATOM 702 C C . SER A 1 87 ? 24.891 -68.688 -19.703 1 67.62 87 SER A C 1
ATOM 704 O O . SER A 1 87 ? 25.219 -67.5 -19.875 1 67.62 87 SER A O 1
ATOM 706 N N . PRO A 1 88 ? 23.641 -69.125 -19.438 1 71.81 88 PRO A N 1
ATOM 707 C CA . PRO A 1 88 ? 22.719 -68.125 -19 1 71.81 88 PRO A CA 1
ATOM 708 C C . PRO A 1 88 ? 23.266 -67.25 -17.859 1 71.81 88 PRO A C 1
ATOM 710 O O . PRO A 1 88 ? 22.984 -66.062 -17.781 1 71.81 88 PRO A O 1
ATOM 713 N N . ASP A 1 89 ? 24.078 -67.875 -17.078 1 66.12 89 ASP A N 1
ATOM 714 C CA . ASP A 1 89 ? 24.656 -67.125 -15.953 1 66.12 89 ASP A CA 1
ATOM 715 C C . ASP A 1 89 ? 25.656 -66.062 -16.438 1 66.12 89 ASP A C 1
ATOM 717 O O . ASP A 1 89 ? 25.719 -65 -15.875 1 66.12 89 ASP A O 1
ATOM 721 N N . SER A 1 90 ? 26.344 -66.438 -17.406 1 71.81 90 SER A N 1
ATOM 722 C CA . SER A 1 90 ? 27.281 -65.438 -17.953 1 71.81 90 SER A CA 1
ATOM 723 C C . SER A 1 90 ? 26.562 -64.25 -18.609 1 71.81 90 SER A C 1
ATOM 725 O O . SER A 1 90 ? 27.031 -63.125 -18.547 1 71.81 90 SER A O 1
ATOM 727 N N . LEU A 1 91 ? 25.516 -64.625 -19.172 1 73.06 91 LEU A N 1
ATOM 728 C CA . LEU A 1 91 ? 24.672 -63.562 -19.75 1 73.06 91 LEU A CA 1
ATOM 729 C C . LEU A 1 91 ? 24.141 -62.625 -18.656 1 73.06 91 LEU A C 1
ATOM 731 O O . LEU A 1 91 ? 24.219 -61.406 -18.781 1 73.06 91 LEU A O 1
ATOM 735 N N . ASN A 1 92 ? 23.672 -63.25 -17.656 1 68.06 92 ASN A N 1
ATOM 736 C CA . ASN A 1 92 ? 23.125 -62.469 -16.562 1 68.06 92 ASN A CA 1
ATOM 737 C C . ASN A 1 92 ? 24.203 -61.625 -15.883 1 68.06 92 ASN A C 1
ATOM 739 O O . ASN A 1 92 ? 23.938 -60.469 -15.477 1 68.06 92 ASN A O 1
ATOM 743 N N . ALA A 1 93 ? 25.297 -62.125 -15.82 1 65.88 93 ALA A N 1
ATOM 744 C CA . ALA A 1 93 ? 26.422 -61.375 -15.273 1 65.88 93 ALA A CA 1
ATOM 745 C C . ALA A 1 93 ? 26.766 -60.188 -16.156 1 65.88 93 ALA A C 1
ATOM 747 O O . ALA A 1 93 ? 27.031 -59.094 -15.664 1 65.88 93 ALA A O 1
ATOM 748 N N . PHE A 1 94 ? 26.672 -60.344 -17.375 1 71.19 94 PHE A N 1
ATOM 749 C CA . PHE A 1 94 ? 26.922 -59.281 -18.328 1 71.19 94 PHE A CA 1
ATOM 750 C C . PHE A 1 94 ? 25.844 -58.188 -18.234 1 71.19 94 PHE A C 1
ATOM 752 O O . PHE A 1 94 ? 26.156 -57 -18.234 1 71.19 94 PHE A O 1
ATOM 759 N N . ILE A 1 95 ? 24.703 -58.656 -18.141 1 67.19 95 ILE A N 1
ATOM 760 C CA . ILE A 1 95 ? 23.578 -57.719 -18.062 1 67.19 95 ILE A CA 1
ATOM 761 C C . ILE A 1 95 ? 23.672 -56.906 -16.766 1 67.19 95 ILE A C 1
ATOM 763 O O . ILE A 1 95 ? 23.391 -55.719 -16.75 1 67.19 95 ILE A O 1
ATOM 767 N N . LEU A 1 96 ? 24.094 -57.531 -15.773 1 61.88 96 LEU A N 1
ATOM 768 C CA . LEU A 1 96 ? 24.219 -56.875 -14.484 1 61.88 96 LEU A CA 1
ATOM 769 C C . LEU A 1 96 ? 25.375 -55.875 -14.508 1 61.88 96 LEU A C 1
ATOM 771 O O . LEU A 1 96 ? 25.281 -54.781 -13.898 1 61.88 96 LEU A O 1
ATOM 775 N N . THR A 1 97 ? 26.375 -56.188 -15.227 1 60.72 97 THR A N 1
ATOM 776 C CA . THR A 1 97 ? 27.547 -55.344 -15.281 1 60.72 97 THR A CA 1
ATOM 777 C C . THR A 1 97 ? 27.359 -54.219 -16.281 1 60.72 97 THR A C 1
ATOM 779 O O . THR A 1 97 ? 28 -53.156 -16.172 1 60.72 97 THR A O 1
ATOM 782 N N . ASN A 1 98 ? 26.516 -54.5 -17.25 1 57.5 98 ASN A N 1
ATOM 783 C CA . ASN A 1 98 ? 26.25 -53.5 -18.281 1 57.5 98 ASN A CA 1
ATOM 784 C C . ASN A 1 98 ? 24.766 -53.156 -18.375 1 57.5 98 ASN A C 1
ATOM 786 O O . ASN A 1 98 ? 24.078 -53.625 -19.297 1 57.5 98 ASN A O 1
ATOM 790 N N . PRO A 1 99 ? 24.375 -52.312 -17.453 1 54.34 99 PRO A N 1
ATOM 791 C CA . PRO A 1 99 ? 22.938 -52.031 -17.422 1 54.34 99 PRO A CA 1
ATOM 792 C C . PRO A 1 99 ? 22.453 -51.281 -18.656 1 54.34 99 PRO A C 1
ATOM 794 O O . PRO A 1 99 ? 23.141 -50.406 -19.156 1 54.34 99 PRO A O 1
ATOM 797 N N . ASN A 1 100 ? 21.391 -51.75 -19.344 1 55.03 100 ASN A N 1
ATOM 798 C CA . ASN A 1 100 ? 20.609 -51.156 -20.422 1 55.03 100 ASN A CA 1
ATOM 799 C C . ASN A 1 100 ? 21.359 -51.188 -21.75 1 55.03 100 ASN A C 1
ATOM 801 O O . ASN A 1 100 ? 21.125 -50.375 -22.625 1 55.03 100 ASN A O 1
ATOM 805 N N . ILE A 1 101 ? 22.266 -52.031 -21.797 1 60.56 101 ILE A N 1
ATOM 806 C CA . ILE A 1 101 ? 22.984 -52.188 -23.062 1 60.56 101 ILE A CA 1
ATOM 807 C C . ILE A 1 101 ? 22.344 -53.344 -23.859 1 60.56 101 ILE A C 1
ATOM 809 O O . ILE A 1 101 ? 22.219 -53.25 -25.078 1 60.56 101 ILE A O 1
ATOM 813 N N . THR A 1 102 ? 21.969 -54.312 -23.156 1 62.41 102 THR A N 1
ATOM 814 C CA . THR A 1 102 ? 21.391 -55.5 -23.797 1 62.41 102 THR A CA 1
ATOM 815 C C . THR A 1 102 ? 19.906 -55.281 -24.078 1 62.41 102 THR A C 1
ATOM 817 O O . THR A 1 102 ? 19.125 -55 -23.172 1 62.41 102 THR A O 1
ATOM 820 N N . GLN A 1 103 ? 19.562 -55.25 -25.297 1 64.19 103 GLN A N 1
ATOM 821 C CA . GLN A 1 103 ? 18.156 -55.062 -25.672 1 64.19 103 GLN A CA 1
ATOM 822 C C . GLN A 1 103 ? 17.375 -56.375 -25.484 1 64.19 103 GLN A C 1
ATOM 824 O O . GLN A 1 103 ? 16.25 -56.344 -24.984 1 64.19 103 GLN A O 1
ATOM 829 N N . ALA A 1 104 ? 17.969 -57.344 -26 1 70.69 104 ALA A N 1
ATOM 830 C CA . ALA A 1 104 ? 17.344 -58.656 -25.906 1 70.69 104 ALA A CA 1
ATOM 831 C C . ALA A 1 104 ? 18.375 -59.75 -25.953 1 70.69 104 ALA A C 1
ATOM 833 O O . ALA A 1 104 ? 19.516 -59.531 -26.391 1 70.69 104 ALA A O 1
ATOM 834 N N . ALA A 1 105 ? 18.078 -60.906 -25.344 1 72.19 105 ALA A N 1
ATOM 835 C CA . ALA A 1 105 ? 18.969 -62.062 -25.359 1 72.19 105 ALA A CA 1
ATOM 836 C C . ALA A 1 105 ? 18.188 -63.375 -25.5 1 72.19 105 ALA A C 1
ATOM 838 O O . ALA A 1 105 ? 17.047 -63.469 -25.062 1 72.19 105 ALA A O 1
ATOM 839 N N . TYR A 1 106 ? 18.797 -64.375 -26.25 1 74.19 106 TYR A N 1
ATOM 840 C CA . TYR A 1 106 ? 18.297 -65.75 -26.281 1 74.19 106 TYR A CA 1
ATOM 841 C C . TYR A 1 106 ? 18.969 -66.562 -25.203 1 74.19 106 TYR A C 1
ATOM 843 O O . TYR A 1 106 ? 20.203 -66.5 -25.047 1 74.19 106 TYR A O 1
ATOM 851 N N . VAL A 1 107 ? 18.219 -67.25 -24.359 1 75.88 107 VAL A N 1
ATOM 852 C CA . VAL A 1 107 ? 18.781 -68.25 -23.422 1 75.88 107 VAL A CA 1
ATOM 853 C C . VAL A 1 107 ? 18.312 -69.625 -23.797 1 75.88 107 VAL A C 1
ATOM 855 O O . VAL A 1 107 ? 17.109 -69.938 -23.703 1 75.88 107 VAL A O 1
ATOM 858 N N . PHE A 1 108 ? 19.297 -70.438 -24.234 1 74.38 108 PHE A N 1
ATOM 859 C CA . PHE A 1 108 ? 18.969 -71.812 -24.641 1 74.38 108 PHE A CA 1
ATOM 860 C C . PHE A 1 108 ? 19.062 -72.75 -23.453 1 74.38 108 PHE A C 1
ATOM 862 O O . PHE A 1 108 ? 20.078 -72.812 -22.766 1 74.38 108 PHE A O 1
ATOM 869 N N . ASN A 1 109 ? 18.078 -73.375 -22.922 1 71.62 109 ASN A N 1
ATOM 870 C CA . ASN A 1 109 ? 18.047 -74.25 -21.766 1 71.62 109 ASN A CA 1
ATOM 871 C C . ASN A 1 109 ? 18.359 -75.688 -22.141 1 71.62 109 ASN A C 1
ATOM 873 O O . ASN A 1 109 ? 19.188 -76.375 -21.5 1 71.62 109 ASN A O 1
ATOM 877 N N . SER A 1 110 ? 17.5 -76.375 -22.969 1 66.38 110 SER A N 1
ATOM 878 C CA . SER A 1 110 ? 17.719 -77.75 -23.312 1 66.38 110 SER A CA 1
ATOM 879 C C . SER A 1 110 ? 17.312 -78.062 -24.766 1 66.38 110 SER A C 1
ATOM 881 O O . SER A 1 110 ? 16.438 -77.375 -25.312 1 66.38 110 SER A O 1
ATOM 883 N N . THR A 1 111 ? 18.188 -78.688 -25.516 1 62.66 111 THR A N 1
ATOM 884 C CA . THR A 1 111 ? 17.844 -79.25 -26.828 1 62.66 111 THR A CA 1
ATOM 885 C C . THR A 1 111 ? 17.797 -80.75 -26.797 1 62.66 111 THR A C 1
ATOM 887 O O . THR A 1 111 ? 18.844 -81.438 -26.797 1 62.66 111 THR A O 1
ATOM 890 N N . SER A 1 112 ? 16.922 -81.375 -25.984 1 62.34 112 SER A N 1
ATOM 891 C CA . SER A 1 112 ? 16.922 -82.875 -26 1 62.34 112 SER A CA 1
ATOM 892 C C . SER A 1 112 ? 15.789 -83.375 -26.875 1 62.34 112 SER A C 1
ATOM 894 O O . SER A 1 112 ? 14.672 -82.875 -26.828 1 62.34 112 SER A O 1
ATOM 896 N N . ASN A 1 113 ? 15.961 -84.562 -27.578 1 59.97 113 ASN A N 1
ATOM 897 C CA . ASN A 1 113 ? 15.039 -85.375 -28.359 1 59.97 113 ASN A CA 1
ATOM 898 C C . ASN A 1 113 ? 14.117 -84.562 -29.234 1 59.97 113 ASN A C 1
ATOM 900 O O . ASN A 1 113 ? 12.914 -84.75 -29.281 1 59.97 113 ASN A O 1
ATOM 904 N N . GLY A 1 114 ? 14.719 -83.375 -29.812 1 59.72 114 GLY A N 1
ATOM 905 C CA . GLY A 1 114 ? 13.93 -82.562 -30.734 1 59.72 114 GLY A CA 1
ATOM 906 C C . GLY A 1 114 ? 13.164 -81.438 -30.062 1 59.72 114 GLY A C 1
ATOM 907 O O . GLY A 1 114 ? 12.461 -80.688 -30.719 1 59.72 114 GLY A O 1
ATOM 908 N N . ILE A 1 115 ? 13.281 -81.375 -28.766 1 63.56 115 ILE A N 1
ATOM 909 C CA . ILE A 1 115 ? 12.609 -80.375 -28 1 63.56 115 ILE A CA 1
ATOM 910 C C . ILE A 1 115 ? 13.602 -79.25 -27.688 1 63.56 115 ILE A C 1
ATOM 912 O O . ILE A 1 115 ? 14.648 -79.438 -27.094 1 63.56 115 ILE A O 1
ATOM 916 N N . PHE A 1 116 ? 13.281 -78.062 -28.266 1 65.19 116 PHE A N 1
ATOM 917 C CA . PHE A 1 116 ? 14.102 -76.938 -28.031 1 65.19 116 PHE A CA 1
ATOM 918 C C . PHE A 1 116 ? 13.477 -76 -26.953 1 65.19 116 PHE A C 1
ATOM 920 O O . PHE A 1 116 ? 12.289 -75.688 -27.031 1 65.19 116 PHE A O 1
ATOM 927 N N . SER A 1 117 ? 14.117 -75.938 -25.906 1 71.25 117 SER A N 1
ATOM 928 C CA . SER A 1 117 ? 13.68 -75 -24.859 1 71.25 117 SER A CA 1
ATOM 929 C C . SER A 1 117 ? 14.602 -73.75 -24.781 1 71.25 117 SER A C 1
ATOM 931 O O . SER A 1 117 ? 15.82 -73.938 -24.641 1 71.25 117 SER A O 1
ATOM 933 N N . TYR A 1 118 ? 14.023 -72.625 -25.172 1 71.75 118 TYR A N 1
ATOM 934 C CA . TYR A 1 118 ? 14.812 -71.375 -25.078 1 71.75 118 TYR A CA 1
ATOM 935 C C . TYR A 1 118 ? 14 -70.25 -24.453 1 71.75 118 TYR A C 1
ATOM 937 O O . TYR A 1 118 ? 12.766 -70.312 -24.438 1 71.75 118 TYR A O 1
ATOM 945 N N . ASP A 1 119 ? 14.703 -69.375 -23.859 1 70.19 119 ASP A N 1
ATOM 946 C CA . ASP A 1 119 ? 14.102 -68.188 -23.281 1 70.19 119 ASP A CA 1
ATOM 947 C C . ASP A 1 119 ? 14.523 -66.938 -24.047 1 70.19 119 ASP A C 1
ATOM 949 O O . ASP A 1 119 ? 15.664 -66.812 -24.484 1 70.19 119 ASP A O 1
ATOM 953 N N . ILE A 1 120 ? 13.516 -66.125 -24.453 1 70.38 120 ILE A N 1
ATOM 954 C CA . ILE A 1 120 ? 13.828 -64.75 -24.938 1 70.38 120 ILE A CA 1
ATOM 955 C C . ILE A 1 120 ? 13.75 -63.75 -23.797 1 70.38 120 ILE A C 1
ATOM 957 O O . ILE A 1 120 ? 12.695 -63.594 -23.188 1 70.38 120 ILE A O 1
ATOM 961 N N . GLN A 1 121 ? 14.859 -63.281 -23.5 1 67.12 121 GLN A N 1
ATOM 962 C CA . GLN A 1 121 ? 14.953 -62.219 -22.484 1 67.12 121 GLN A CA 1
ATOM 963 C C . GLN A 1 121 ? 15.078 -60.844 -23.125 1 67.12 121 GLN A C 1
ATOM 965 O O . GLN A 1 121 ? 15.812 -60.656 -24.094 1 67.12 121 GLN A O 1
ATOM 970 N N . TYR A 1 122 ? 14.18 -60 -22.844 1 62.84 122 TYR A N 1
ATOM 971 C CA . TYR A 1 122 ? 14.281 -58.656 -23.391 1 62.84 122 TYR A CA 1
ATOM 972 C C . TYR A 1 122 ? 14.195 -57.625 -22.297 1 62.84 122 TYR A C 1
ATOM 974 O O . TYR A 1 122 ? 13.609 -57.875 -21.234 1 62.84 122 TYR A O 1
ATOM 982 N N . ASN A 1 123 ? 14.875 -56.562 -22.625 1 57.38 123 ASN A N 1
ATOM 983 C CA . ASN A 1 123 ? 14.906 -55.438 -21.688 1 57.38 123 ASN A CA 1
ATOM 984 C C . ASN A 1 123 ? 13.664 -54.562 -21.828 1 57.38 123 ASN A C 1
ATOM 986 O O . ASN A 1 123 ? 13.352 -54.062 -22.906 1 57.38 123 ASN A O 1
ATOM 990 N N . SER A 1 124 ? 12.82 -54.656 -20.875 1 52.72 124 SER A N 1
ATOM 991 C CA . SER A 1 124 ? 11.641 -53.781 -20.875 1 52.72 124 SER A CA 1
ATOM 992 C C . SER A 1 124 ? 11.812 -52.625 -19.906 1 52.72 124 SER A C 1
ATOM 994 O O . SER A 1 124 ? 10.852 -51.906 -19.625 1 52.72 124 SER A O 1
ATOM 996 N N . SER A 1 125 ? 12.938 -52.531 -19.391 1 47.06 125 SER A N 1
ATOM 997 C CA . SER A 1 125 ? 13.148 -51.5 -18.391 1 47.06 125 SER A CA 1
ATOM 998 C C . SER A 1 125 ? 13.352 -50.125 -19.062 1 47.06 125 SER A C 1
ATOM 1000 O O . SER A 1 125 ? 14.133 -50 -20 1 47.06 125 SER A O 1
ATOM 1002 N N . CYS A 1 126 ? 12.367 -49.469 -19.062 1 44.97 126 CYS A N 1
ATOM 1003 C CA . CYS A 1 126 ? 12.523 -48.094 -19.547 1 44.97 126 CYS A CA 1
ATOM 1004 C C . CYS A 1 126 ? 13.484 -47.312 -18.672 1 44.97 126 CYS A C 1
ATOM 1006 O O . CYS A 1 126 ? 13.422 -47.406 -17.453 1 44.97 126 CYS A O 1
ATOM 1008 N N . ILE A 1 127 ? 14.664 -47.25 -19.219 1 41.66 127 ILE A N 1
ATOM 1009 C CA . ILE A 1 127 ? 15.5 -46.344 -18.453 1 41.66 127 ILE A CA 1
ATOM 1010 C C . ILE A 1 127 ? 14.922 -44.906 -18.547 1 41.66 127 ILE A C 1
ATOM 1012 O O . ILE A 1 127 ? 14.578 -44.469 -19.641 1 41.66 127 ILE A O 1
ATOM 1016 N N . ALA A 1 128 ? 14.438 -44.562 -17.5 1 39.38 128 ALA A N 1
ATOM 1017 C CA . ALA A 1 128 ? 14.023 -43.188 -17.422 1 39.38 128 ALA A CA 1
ATOM 1018 C C . ALA A 1 128 ? 15.148 -42.25 -17.875 1 39.38 128 ALA A C 1
ATOM 1020 O O . ALA A 1 128 ? 16.25 -42.281 -17.328 1 39.38 128 ALA A O 1
ATOM 1021 N N . SER A 1 129 ? 15.531 -42.406 -19.125 1 34.03 129 SER A N 1
ATOM 1022 C CA . SER A 1 129 ? 16.547 -41.406 -19.453 1 34.03 129 SER A CA 1
ATOM 1023 C C . SER A 1 129 ? 15.992 -40 -19.312 1 34.03 129 SER A C 1
ATOM 1025 O O . SER A 1 129 ? 14.844 -39.75 -19.672 1 34.03 129 SER A O 1
ATOM 1027 N N . TRP A 1 130 ? 16.578 -39.25 -18.422 1 33.09 130 TRP A N 1
ATOM 1028 C CA . TRP A 1 130 ? 16.234 -37.875 -18.031 1 33.09 130 TRP A CA 1
ATOM 1029 C C . TRP A 1 130 ? 15.766 -37.094 -19.25 1 33.09 130 TRP A C 1
ATOM 1031 O O . TRP A 1 130 ? 14.891 -36.219 -19.125 1 33.09 130 TRP A O 1
ATOM 1041 N N . GLY A 1 131 ? 16.656 -36.719 -20.266 1 32.72 131 GLY A N 1
ATOM 1042 C CA . GLY A 1 131 ? 16.547 -35.781 -21.375 1 32.72 131 GLY A CA 1
ATOM 1043 C C . GLY A 1 131 ? 15.445 -36.156 -22.344 1 32.72 131 GLY A C 1
ATOM 1044 O O . GLY A 1 131 ? 15.148 -35.375 -23.266 1 32.72 131 GLY A O 1
ATOM 1045 N N . SER A 1 132 ? 15.578 -37.312 -22.922 1 32.53 132 SER A N 1
ATOM 1046 C CA . SER A 1 132 ? 14.664 -37.688 -23.984 1 32.53 132 SER A CA 1
ATOM 1047 C C . SER A 1 132 ? 13.258 -37.906 -23.453 1 32.53 132 SER A C 1
ATOM 1049 O O . SER A 1 132 ? 13.078 -38.5 -22.375 1 32.53 132 SER A O 1
ATOM 1051 N N . SER A 1 133 ? 12.359 -36.969 -23.688 1 35.41 133 SER A N 1
ATOM 1052 C CA . SER A 1 133 ? 10.938 -37.125 -23.422 1 35.41 133 SER A CA 1
ATOM 1053 C C . SER A 1 133 ? 10.602 -38.594 -23.094 1 35.41 133 SER A C 1
ATOM 1055 O O . SER A 1 133 ? 9.555 -38.875 -22.5 1 35.41 133 SER A O 1
ATOM 1057 N N . GLY A 1 134 ? 10.812 -39.625 -24.062 1 33.97 134 GLY A N 1
ATOM 1058 C CA . GLY A 1 134 ? 10.359 -41 -24.062 1 33.97 134 GLY A CA 1
ATOM 1059 C C . GLY A 1 134 ? 11.258 -41.938 -23.281 1 33.97 134 GLY A C 1
ATOM 1060 O O . GLY A 1 134 ? 12.445 -41.656 -23.109 1 33.97 134 GLY A O 1
ATOM 1061 N N . ASN A 1 135 ? 10.906 -42.406 -22.094 1 38.69 135 ASN A N 1
ATOM 1062 C CA . ASN A 1 135 ? 11.5 -43.625 -21.516 1 38.69 135 ASN A CA 1
ATOM 1063 C C . ASN A 1 135 ? 12.25 -44.438 -22.562 1 38.69 135 ASN A C 1
ATOM 1065 O O . ASN A 1 135 ? 11.703 -44.719 -23.641 1 38.69 135 ASN A O 1
ATOM 1069 N N . LEU A 1 136 ? 13.562 -43.969 -22.781 1 40.53 136 LEU A N 1
ATOM 1070 C CA . LEU A 1 136 ? 14.242 -44.938 -23.656 1 40.53 136 LEU A CA 1
ATOM 1071 C C . LEU A 1 136 ? 13.828 -46.344 -23.328 1 40.53 136 LEU A C 1
ATOM 1073 O O . LEU A 1 136 ? 14.32 -46.938 -22.375 1 40.53 136 LEU A O 1
ATOM 1077 N N . CYS A 1 137 ? 12.641 -46.531 -23.516 1 43.5 137 CYS A N 1
ATOM 1078 C CA . CYS A 1 137 ? 12.117 -47.906 -23.422 1 43.5 137 CYS A CA 1
ATOM 1079 C C . CYS A 1 137 ? 12.633 -48.781 -24.562 1 43.5 137 CYS A C 1
ATOM 1081 O O . CYS A 1 137 ? 12.82 -48.281 -25.688 1 43.5 137 CYS A O 1
ATOM 1083 N N . PRO A 1 138 ? 13.445 -49.688 -24.219 1 45 138 PRO A N 1
ATOM 1084 C CA . PRO A 1 138 ? 13.766 -50.594 -25.344 1 45 138 PRO A CA 1
ATOM 1085 C C . PRO A 1 138 ? 12.633 -50.688 -26.359 1 45 138 PRO A C 1
ATOM 1087 O O . PRO A 1 138 ? 11.484 -50.375 -26.047 1 45 138 PRO A O 1
ATOM 1090 N N . PRO A 1 139 ? 12.969 -50.719 -27.641 1 46.28 139 PRO A N 1
ATOM 1091 C CA . PRO A 1 139 ? 11.898 -50.875 -28.625 1 46.28 139 PRO A CA 1
ATOM 1092 C C . PRO A 1 139 ? 10.75 -51.75 -28.125 1 46.28 139 PRO A C 1
ATOM 1094 O O . PRO A 1 139 ? 10.961 -52.625 -27.281 1 46.28 139 PRO A O 1
ATOM 1097 N N . PRO A 1 140 ? 9.586 -51.312 -28.375 1 47.28 140 PRO A N 1
ATOM 1098 C CA . PRO A 1 140 ? 8.438 -52.125 -27.938 1 47.28 140 PRO A CA 1
ATOM 1099 C C . PRO A 1 140 ? 8.664 -53.625 -28.078 1 47.28 140 PRO A C 1
ATOM 1101 O O . PRO A 1 140 ? 9.32 -54.062 -29.031 1 47.28 140 PRO A O 1
ATOM 1104 N N . VAL A 1 141 ? 8.383 -54.219 -26.984 1 52.97 141 VAL A N 1
ATOM 1105 C CA . VAL A 1 141 ? 8.555 -55.688 -26.875 1 52.97 141 VAL A CA 1
ATOM 1106 C C . VAL A 1 141 ? 8.117 -56.344 -28.188 1 52.97 141 VAL A C 1
ATOM 1108 O O . VAL A 1 141 ? 8.688 -57.375 -28.594 1 52.97 141 VAL A O 1
ATOM 1111 N N . GLU A 1 142 ? 7.289 -55.594 -28.906 1 53.25 142 GLU A N 1
ATOM 1112 C CA . GLU A 1 142 ? 6.766 -56.156 -30.156 1 53.25 142 GLU A CA 1
ATOM 1113 C C . GLU A 1 142 ? 7.852 -56.219 -31.219 1 53.25 142 GLU A C 1
ATOM 1115 O O . GLU A 1 142 ? 7.844 -57.156 -32.062 1 53.25 142 GLU A O 1
ATOM 1120 N N . ASN A 1 143 ? 8.727 -55.312 -31.109 1 53.59 143 ASN A N 1
ATOM 1121 C CA . ASN A 1 143 ? 9.75 -55.25 -32.156 1 53.59 143 ASN A CA 1
ATOM 1122 C C . ASN A 1 143 ? 10.938 -56.125 -31.812 1 53.59 143 ASN A C 1
ATOM 1124 O O . ASN A 1 143 ? 11.859 -56.281 -32.625 1 53.59 143 ASN A O 1
ATOM 1128 N N . ILE A 1 144 ? 10.789 -56.594 -30.594 1 61.69 144 ILE A N 1
ATOM 1129 C CA . ILE A 1 144 ? 11.938 -57.406 -30.219 1 61.69 144 ILE A CA 1
ATOM 1130 C C . ILE A 1 144 ? 11.516 -58.875 -30.078 1 61.69 144 ILE A C 1
ATOM 1132 O O . ILE A 1 144 ? 12.141 -59.75 -30.672 1 61.69 144 ILE A O 1
ATOM 1136 N N . ILE A 1 145 ? 10.352 -59 -29.391 1 63.69 145 ILE A N 1
ATOM 1137 C CA . ILE A 1 145 ? 10.031 -60.375 -29.016 1 63.69 145 ILE A CA 1
ATOM 1138 C C . ILE A 1 145 ? 9.609 -61.188 -30.25 1 63.69 145 ILE A C 1
ATOM 1140 O O . ILE A 1 145 ? 10.086 -62.281 -30.484 1 63.69 145 ILE A O 1
ATOM 1144 N N . THR A 1 146 ? 8.789 -60.469 -31.047 1 61.84 146 THR A N 1
ATOM 1145 C CA . THR A 1 146 ? 8.258 -61.25 -32.156 1 61.84 146 THR A CA 1
ATOM 1146 C C . THR A 1 146 ? 9.352 -61.531 -33.188 1 61.84 146 THR A C 1
ATOM 1148 O O . THR A 1 146 ? 9.508 -62.688 -33.625 1 61.84 146 THR A O 1
ATOM 1151 N N . PRO A 1 147 ? 10.109 -60.594 -33.531 1 64.5 147 PRO A N 1
ATOM 1152 C CA . PRO A 1 147 ? 11.164 -60.938 -34.469 1 64.5 147 PRO A CA 1
ATOM 1153 C C . PRO A 1 147 ? 12.156 -61.938 -33.906 1 64.5 147 PRO A C 1
ATOM 1155 O O . PRO A 1 147 ? 12.633 -62.812 -34.625 1 64.5 147 PRO A O 1
ATOM 1158 N N . MET A 1 148 ? 12.352 -61.844 -32.688 1 70.25 148 MET A N 1
ATOM 1159 C CA . MET A 1 148 ? 13.297 -62.781 -32.094 1 70.25 148 MET A CA 1
ATOM 1160 C C . MET A 1 148 ? 12.711 -64.188 -32.031 1 70.25 148 MET A C 1
ATOM 1162 O O . MET A 1 148 ? 13.414 -65.188 -32.281 1 70.25 148 MET A O 1
ATOM 1166 N N . GLN A 1 149 ? 11.477 -64.25 -31.703 1 68.75 149 GLN A N 1
ATOM 1167 C CA . GLN A 1 149 ? 10.828 -65.5 -31.656 1 68.75 149 GLN A CA 1
ATOM 1168 C C . GLN A 1 149 ? 10.75 -66.125 -33.062 1 68.75 149 GLN A C 1
ATOM 1170 O O . GLN A 1 149 ? 11.039 -67.312 -33.219 1 68.75 149 GLN A O 1
ATOM 1175 N N . VAL A 1 150 ? 10.484 -65.312 -34 1 65.06 150 VAL A N 1
ATOM 1176 C CA . VAL A 1 150 ? 10.359 -65.812 -35.375 1 65.06 150 VAL A CA 1
ATOM 1177 C C . VAL A 1 150 ? 11.727 -66.312 -35.875 1 65.06 150 VAL A C 1
ATOM 1179 O O . VAL A 1 150 ? 11.828 -67.312 -36.531 1 65.06 150 VAL A O 1
ATOM 1182 N N . THR A 1 151 ? 12.594 -65.562 -35.531 1 70 151 THR A N 1
ATOM 1183 C CA . THR A 1 151 ? 13.938 -65.938 -35.969 1 70 151 THR A CA 1
ATOM 1184 C C . THR A 1 151 ? 14.375 -67.25 -35.344 1 70 151 THR A C 1
ATOM 1186 O O . THR A 1 151 ? 14.945 -68.125 -36 1 70 151 THR A O 1
ATOM 1189 N N . MET A 1 152 ? 14.031 -67.375 -34.156 1 72.31 152 MET A N 1
ATOM 1190 C CA . MET A 1 152 ? 14.43 -68.625 -33.469 1 72.31 152 MET A CA 1
ATOM 1191 C C . MET A 1 152 ? 13.625 -69.812 -34 1 72.31 152 MET A C 1
ATOM 1193 O O . MET A 1 152 ? 14.18 -70.875 -34.219 1 72.31 152 MET A O 1
ATOM 1197 N N . ASP A 1 153 ? 12.445 -69.5 -34.188 1 66.25 153 ASP A N 1
ATOM 1198 C CA . ASP A 1 153 ? 11.617 -70.562 -34.75 1 66.25 153 ASP A CA 1
ATOM 1199 C C . ASP A 1 153 ? 12.117 -71 -36.125 1 66.25 153 ASP A C 1
ATOM 1201 O O . ASP A 1 153 ? 12.164 -72.188 -36.406 1 66.25 153 ASP A O 1
ATOM 1205 N N . ARG A 1 154 ? 12.5 -70.062 -36.844 1 67.06 154 ARG A N 1
ATOM 1206 C CA . ARG A 1 154 ? 13.047 -70.375 -38.156 1 67.06 154 ARG A CA 1
ATOM 1207 C C . ARG A 1 154 ? 14.305 -71.188 -38.031 1 67.06 154 ARG A C 1
ATOM 1209 O O . ARG A 1 154 ? 14.461 -72.188 -38.781 1 67.06 154 ARG A O 1
ATOM 1216 N N . GLN A 1 155 ? 14.945 -70.875 -37.094 1 72.5 155 GLN A N 1
ATOM 1217 C CA . GLN A 1 155 ? 16.203 -71.625 -36.938 1 72.5 155 GLN A CA 1
ATOM 1218 C C . GLN A 1 155 ? 15.953 -73 -36.375 1 72.5 155 GLN A C 1
ATOM 1220 O O . GLN A 1 155 ? 16.609 -74 -36.812 1 72.5 155 GLN A O 1
ATOM 1225 N N . ILE A 1 156 ? 15.016 -73.188 -35.625 1 70.25 156 ILE A N 1
ATOM 1226 C CA . ILE A 1 156 ? 14.703 -74.438 -35.031 1 70.25 156 ILE A CA 1
ATOM 1227 C C . ILE A 1 156 ? 14.109 -75.375 -36.125 1 70.25 156 ILE A C 1
ATOM 1229 O O . ILE A 1 156 ? 14.484 -76.562 -36.219 1 70.25 156 ILE A O 1
ATOM 1233 N N . ILE A 1 157 ? 13.344 -74.75 -36.906 1 66.19 157 ILE A N 1
ATOM 1234 C CA . ILE A 1 157 ? 12.734 -75.562 -37.969 1 66.19 157 ILE A CA 1
ATOM 1235 C C . ILE A 1 157 ? 13.805 -76 -38.969 1 66.19 157 ILE A C 1
ATOM 1237 O O . ILE A 1 157 ? 13.82 -77.188 -39.375 1 66.19 157 ILE A O 1
ATOM 1241 N N . ARG A 1 158 ? 14.617 -75.125 -39.156 1 69.19 158 ARG A N 1
ATOM 1242 C CA . ARG A 1 158 ? 15.703 -75.438 -40.062 1 69.19 158 ARG A CA 1
ATOM 1243 C C . ARG A 1 158 ? 16.578 -76.562 -39.5 1 69.19 158 ARG A C 1
ATOM 1245 O O . ARG A 1 158 ? 16.969 -77.5 -40.188 1 69.19 158 ARG A O 1
ATOM 1252 N N . TYR A 1 159 ? 16.703 -76.438 -38.281 1 71.44 159 TYR A N 1
ATOM 1253 C CA . TYR A 1 159 ? 17.547 -77.438 -37.594 1 71.44 159 TYR A CA 1
ATOM 1254 C C . TYR A 1 159 ? 16.891 -78.812 -37.562 1 71.44 159 TYR A C 1
ATOM 1256 O O . TYR A 1 159 ? 17.531 -79.812 -37.844 1 71.44 159 TYR A O 1
ATOM 1264 N N . GLN A 1 160 ? 15.688 -78.812 -37.344 1 65.56 160 GLN A N 1
ATOM 1265 C CA . GLN A 1 160 ? 14.977 -80.062 -37.281 1 65.56 160 GLN A CA 1
ATOM 1266 C C . GLN A 1 160 ? 14.812 -80.688 -38.656 1 65.56 160 GLN A C 1
ATOM 1268 O O . GLN A 1 160 ? 14.914 -81.938 -38.812 1 65.56 160 GLN A O 1
ATOM 1273 N N . ASN A 1 161 ? 14.625 -79.812 -39.562 1 65.88 161 ASN A N 1
ATOM 1274 C CA . ASN A 1 161 ? 14.508 -80.312 -40.906 1 65.88 161 ASN A CA 1
ATOM 1275 C C . ASN A 1 161 ? 15.828 -80.938 -41.406 1 65.88 161 ASN A C 1
ATOM 1277 O O . ASN A 1 161 ? 15.836 -81.938 -42.094 1 65.88 161 ASN A O 1
ATOM 1281 N N . ASN A 1 162 ? 16.719 -80.25 -40.875 1 67.31 162 ASN A N 1
ATOM 1282 C CA . ASN A 1 162 ? 18.031 -80.75 -41.281 1 67.31 162 ASN A CA 1
ATOM 1283 C C . ASN A 1 162 ? 18.375 -82.062 -40.594 1 67.31 162 ASN A C 1
ATOM 1285 O O . ASN A 1 162 ? 19.094 -82.938 -41.156 1 67.31 162 ASN A O 1
ATOM 1289 N N . LEU A 1 163 ? 17.766 -82.312 -39.438 1 65.25 163 LEU A N 1
ATOM 1290 C CA . LEU A 1 163 ? 18 -83.562 -38.75 1 65.25 163 LEU A CA 1
ATOM 1291 C C . LEU A 1 163 ? 17.203 -84.688 -39.375 1 65.25 163 LEU A C 1
ATOM 1293 O O . LEU A 1 163 ? 17.672 -85.812 -39.438 1 65.25 163 LEU A O 1
ATOM 1297 N N . GLN A 1 164 ? 15.977 -84.438 -39.781 1 61.22 164 GLN A N 1
ATOM 1298 C CA . GLN A 1 164 ? 15.148 -85.438 -40.344 1 61.22 164 GLN A CA 1
ATOM 1299 C C . GLN A 1 164 ? 15.531 -85.75 -41.781 1 61.22 164 GLN A C 1
ATOM 1301 O O . GLN A 1 164 ? 15.477 -86.875 -42.25 1 61.22 164 GLN A O 1
ATOM 1306 N N . ASN A 1 165 ? 15.711 -84.75 -42.625 1 56.62 165 ASN A N 1
ATOM 1307 C CA . ASN A 1 165 ? 16.188 -85 -43.969 1 56.62 165 ASN A CA 1
ATOM 1308 C C . ASN A 1 165 ? 17.531 -84.312 -44.219 1 56.62 165 ASN A C 1
ATOM 1310 O O . ASN A 1 165 ? 17.594 -83.188 -44.656 1 56.62 165 ASN A O 1
ATOM 1314 N N . PRO A 1 166 ? 18.5 -85 -43.625 1 55.25 166 PRO A N 1
ATOM 1315 C CA . PRO A 1 166 ? 19.844 -84.375 -43.75 1 55.25 166 PRO A CA 1
ATOM 1316 C C . PRO A 1 166 ? 20.141 -83.938 -45.188 1 55.25 166 PRO A C 1
ATOM 1318 O O . PRO A 1 166 ? 21.016 -83.125 -45.406 1 55.25 166 PRO A O 1
ATOM 1321 N N . THR A 1 167 ? 19.766 -84.75 -46.188 1 51.84 167 THR A N 1
ATOM 1322 C CA . THR A 1 167 ? 20.109 -84.438 -47.594 1 51.84 167 THR A CA 1
ATOM 1323 C C . THR A 1 167 ? 19.328 -83.25 -48.094 1 51.84 167 THR A C 1
ATOM 1325 O O . THR A 1 167 ? 19.609 -82.75 -49.188 1 51.84 167 THR A O 1
ATOM 1328 N N . SER A 1 168 ? 18.016 -83.188 -47.844 1 44.56 168 SER A N 1
ATOM 1329 C CA . SER A 1 168 ? 17.203 -82.125 -48.438 1 44.56 168 SER A CA 1
ATOM 1330 C C . SER A 1 168 ? 17.516 -80.812 -47.844 1 44.56 168 SER A C 1
ATOM 1332 O O . SER A 1 168 ? 17.562 -80.625 -46.594 1 44.56 168 SER A O 1
ATOM 1334 N N . ASN A 1 169 ? 18.516 -80.062 -48.438 1 41.72 169 ASN A N 1
ATOM 1335 C CA . ASN A 1 169 ? 18.766 -78.625 -48.156 1 41.72 169 ASN A CA 1
ATOM 1336 C C . ASN A 1 169 ? 17.484 -77.875 -47.75 1 41.72 169 ASN A C 1
ATOM 1338 O O . ASN A 1 169 ? 16.844 -77.312 -48.594 1 41.72 169 ASN A O 1
ATOM 1342 N N . SER A 1 170 ? 16.609 -78.5 -47.188 1 42.81 170 SER A N 1
ATOM 1343 C CA . SER A 1 170 ? 15.375 -77.812 -46.781 1 42.81 170 SER A CA 1
ATOM 1344 C C . SER A 1 170 ? 15.664 -76.5 -46.125 1 42.81 170 SER A C 1
ATOM 1346 O O . SER A 1 170 ? 15.797 -76.375 -44.906 1 42.81 170 SER A O 1
ATOM 1348 N N . SER A 1 171 ? 16.703 -75.812 -46.594 1 43.62 171 SER A N 1
ATOM 1349 C CA . SER A 1 171 ? 17.172 -74.438 -46.25 1 43.62 171 SER A CA 1
ATOM 1350 C C . SER A 1 171 ? 16 -73.5 -45.969 1 43.62 171 SER A C 1
ATOM 1352 O O . SER A 1 171 ? 16.141 -72.562 -45.156 1 43.62 171 SER A O 1
ATOM 1354 N N . ASP A 1 172 ? 14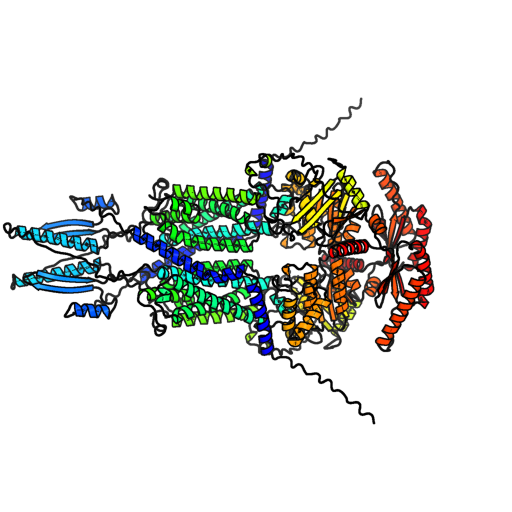.867 -73.562 -46.781 1 46.25 172 ASP A N 1
ATOM 1355 C CA . ASP A 1 172 ? 14.156 -72.25 -46.938 1 46.25 172 ASP A CA 1
ATOM 1356 C C . ASP A 1 172 ? 12.977 -72.188 -45.969 1 46.25 172 ASP A C 1
ATOM 1358 O O . ASP A 1 172 ? 11.844 -72.5 -46.344 1 46.25 172 ASP A O 1
ATOM 1362 N N . VAL A 1 173 ? 13.062 -72.688 -44.906 1 47.28 173 VAL A N 1
ATOM 1363 C CA . VAL A 1 173 ? 11.969 -72.25 -44.031 1 47.28 173 VAL A CA 1
ATOM 1364 C C . VAL A 1 173 ? 11.93 -70.688 -43.938 1 47.28 173 VAL A C 1
ATOM 1366 O O . VAL A 1 173 ? 12.883 -70.062 -43.5 1 47.28 173 VAL A O 1
ATOM 1369 N N . GLN A 1 174 ? 11.242 -70.062 -44.75 1 46.28 174 GLN A N 1
ATOM 1370 C CA . GLN A 1 174 ? 11.102 -68.625 -44.719 1 46.28 174 GLN A CA 1
ATOM 1371 C C . GLN A 1 174 ? 9.922 -68.188 -43.812 1 46.28 174 GLN A C 1
ATOM 1373 O O . GLN A 1 174 ? 8.797 -68.625 -44.031 1 46.28 174 GLN A O 1
ATOM 1378 N N . ILE A 1 175 ? 10.148 -68.062 -42.625 1 49.47 175 ILE A N 1
ATOM 1379 C CA . ILE A 1 175 ? 9.125 -67.375 -41.844 1 49.47 175 ILE A CA 1
ATOM 1380 C C . ILE A 1 175 ? 9.227 -65.875 -42.031 1 49.47 175 ILE A C 1
ATOM 1382 O O . ILE A 1 175 ? 10.258 -65.25 -41.75 1 49.47 175 ILE A O 1
ATOM 1386 N N . THR A 1 176 ? 8.461 -65.312 -42.875 1 46.16 176 THR A N 1
ATOM 1387 C CA . THR A 1 176 ? 8.438 -63.875 -43.062 1 46.16 176 THR A CA 1
ATOM 1388 C C . THR A 1 176 ? 7.555 -63.219 -42 1 46.16 176 THR A C 1
ATOM 1390 O O . THR A 1 176 ? 6.48 -63.75 -41.656 1 46.16 176 THR A O 1
ATOM 1393 N N . TRP A 1 177 ? 8.164 -62.594 -41.188 1 46.34 177 TRP A N 1
ATOM 1394 C CA . TRP A 1 177 ? 7.422 -61.812 -40.219 1 46.34 177 TRP A CA 1
ATOM 1395 C C . TRP A 1 177 ? 7.465 -60.344 -40.562 1 46.34 177 TRP A C 1
ATOM 1397 O O . TRP A 1 177 ? 8.492 -59.812 -41.031 1 46.34 177 TRP A O 1
ATOM 1407 N N . ASN A 1 178 ? 6.438 -59.844 -40.812 1 40.84 178 ASN A N 1
ATOM 1408 C CA . ASN A 1 178 ? 6.359 -58.406 -40.969 1 40.84 178 ASN A CA 1
ATOM 1409 C C . ASN A 1 178 ? 5.477 -57.75 -39.906 1 40.84 178 ASN A C 1
ATOM 1411 O O . ASN A 1 178 ? 4.547 -58.406 -39.406 1 40.84 178 ASN A O 1
ATOM 1415 N N . SER A 1 179 ? 6.059 -57.062 -39.281 1 44.34 179 SER A N 1
ATOM 1416 C CA . SER A 1 179 ? 5.219 -56.25 -38.406 1 44.34 179 SER A CA 1
ATOM 1417 C C . SER A 1 179 ? 4.961 -54.875 -39 1 44.34 179 SER A C 1
ATOM 1419 O O . SER A 1 179 ? 5.809 -54.344 -39.719 1 44.34 179 SER A O 1
ATOM 1421 N N . GLY A 1 180 ? 3.945 -54.594 -39.312 1 39.62 180 GLY A N 1
ATOM 1422 C CA . GLY A 1 180 ? 3.578 -53.281 -39.75 1 39.62 180 GLY A CA 1
ATOM 1423 C C . GLY A 1 180 ? 2.543 -52.625 -38.875 1 39.62 180 GLY A C 1
ATOM 1424 O O . GLY A 1 180 ? 1.838 -53.281 -38.125 1 39.62 180 GLY A O 1
ATOM 1425 N N . ILE A 1 181 ? 2.904 -51.469 -38.656 1 39.72 181 ILE A N 1
ATOM 1426 C CA . ILE A 1 181 ? 1.869 -50.656 -38.031 1 39.72 181 ILE A CA 1
ATOM 1427 C C . ILE A 1 181 ? 0.768 -50.375 -39.062 1 39.72 181 ILE A C 1
ATOM 1429 O O . ILE A 1 181 ? 1.052 -50 -40.219 1 39.72 181 ILE A O 1
ATOM 1433 N N . PHE A 1 182 ? -0.204 -51.125 -38.969 1 37 182 PHE A N 1
ATOM 1434 C CA . PHE A 1 182 ? -1.261 -50.719 -39.875 1 37 182 PHE A CA 1
ATOM 1435 C C . PHE A 1 182 ? -1.307 -49.219 -40.031 1 37 182 PHE A C 1
ATOM 1437 O O . PHE A 1 182 ? -1.013 -48.5 -39.094 1 37 182 PHE A O 1
ATOM 1444 N N . ALA A 1 183 ? -1.13 -48.875 -41.344 1 32.56 183 ALA A N 1
ATOM 1445 C CA . ALA A 1 183 ? -1.273 -47.438 -41.625 1 32.56 183 ALA A CA 1
ATOM 1446 C C . ALA A 1 183 ? -2.209 -46.781 -40.594 1 32.56 183 ALA A C 1
ATOM 1448 O O . ALA A 1 183 ? -3.336 -47.25 -40.406 1 32.56 183 ALA A O 1
ATOM 1449 N N . HIS A 1 184 ? -1.818 -46.719 -39.469 1 33.88 184 HIS A N 1
ATOM 1450 C CA . HIS A 1 184 ? -2.664 -45.875 -38.625 1 33.88 184 HIS A CA 1
ATOM 1451 C C . HIS A 1 184 ? -2.451 -44.406 -38.906 1 33.88 184 HIS A C 1
ATOM 1453 O O . HIS A 1 184 ? -1.385 -44 -39.375 1 33.88 184 HIS A O 1
ATOM 1459 N N . PRO A 1 185 ? -3.434 -43.844 -39.531 1 31.89 185 PRO A N 1
ATOM 1460 C CA . PRO A 1 185 ? -3.164 -42.406 -39.688 1 31.89 185 PRO A CA 1
ATOM 1461 C C . PRO A 1 185 ? -2.156 -41.875 -38.688 1 31.89 185 PRO A C 1
ATOM 1463 O O . PRO A 1 185 ? -2.039 -42.438 -37.594 1 31.89 185 PRO A O 1
ATOM 1466 N N . LYS A 1 186 ? -0.951 -41.469 -39.219 1 36.44 186 LYS A N 1
ATOM 1467 C CA . LYS A 1 186 ? -0.026 -40.75 -38.344 1 36.44 186 LYS A CA 1
ATOM 1468 C C . LYS A 1 186 ? -0.712 -40.344 -37.031 1 36.44 186 LYS A C 1
ATOM 1470 O O . LYS A 1 186 ? -1.616 -39.5 -37.062 1 36.44 186 LYS A O 1
ATOM 1475 N N . THR A 1 187 ? -1.057 -41.156 -36.312 1 38.03 187 THR A N 1
ATOM 1476 C CA . THR A 1 187 ? -1.776 -40.812 -35.094 1 38.03 187 THR A CA 1
ATOM 1477 C C . THR A 1 187 ? -1.293 -39.469 -34.531 1 38.03 187 THR A C 1
ATOM 1479 O O . THR A 1 187 ? -2.014 -38.469 -34.594 1 38.03 187 THR A O 1
ATOM 1482 N N . LEU A 1 188 ? -1.062 -39.375 -32.969 1 40.38 188 LEU A N 1
ATOM 1483 C CA . LEU A 1 188 ? -1.383 -38.312 -31.984 1 40.38 188 LEU A CA 1
ATOM 1484 C C . LEU A 1 188 ? -0.315 -37.25 -31.984 1 40.38 188 LEU A C 1
ATOM 1486 O O . LEU A 1 188 ? 0.855 -37.5 -31.719 1 40.38 188 LEU A O 1
ATOM 1490 N N . THR A 1 189 ? -0.371 -36.438 -33.125 1 47.06 189 THR A N 1
ATOM 1491 C CA . THR A 1 189 ? 0.289 -35.188 -32.812 1 47.06 189 THR A CA 1
ATOM 1492 C C . THR A 1 189 ? 0.177 -34.875 -31.328 1 47.06 189 THR A C 1
ATOM 1494 O O . THR A 1 189 ? -0.896 -35 -30.734 1 47.06 189 THR A O 1
ATOM 1497 N N . TYR A 1 190 ? 1.248 -34.969 -30.719 1 57.47 190 TYR A N 1
ATOM 1498 C CA . TYR A 1 190 ? 1.26 -34.562 -29.312 1 57.47 190 TYR A CA 1
ATOM 1499 C C . TYR A 1 190 ? 0.419 -33.281 -29.109 1 57.47 190 TYR A C 1
ATOM 1501 O O . TYR A 1 190 ? 0.583 -32.312 -29.828 1 57.47 190 TYR A O 1
ATOM 1509 N N . ASN A 1 191 ? -0.733 -33.5 -28.516 1 72 191 ASN A N 1
ATOM 1510 C CA . ASN A 1 191 ? -1.604 -32.375 -28.125 1 72 191 ASN A CA 1
ATOM 1511 C C . ASN A 1 191 ? -1.271 -31.875 -26.719 1 72 191 ASN A C 1
ATOM 1513 O O . ASN A 1 191 ? -1.631 -32.5 -25.719 1 72 191 ASN A O 1
ATOM 1517 N N . ILE A 1 192 ? -0.553 -30.812 -26.797 1 77.81 192 ILE A N 1
ATOM 1518 C CA . ILE A 1 192 ? -0.079 -30.234 -25.547 1 77.81 192 ILE A CA 1
ATOM 1519 C C . ILE A 1 192 ? -1.27 -29.812 -24.688 1 77.81 192 ILE A C 1
ATOM 1521 O O . ILE A 1 192 ? -1.161 -29.734 -23.469 1 77.81 192 ILE A O 1
ATOM 1525 N N . VAL A 1 193 ? -2.395 -29.562 -25.375 1 84.25 193 VAL A N 1
ATOM 1526 C CA . VAL A 1 193 ? -3.561 -29.062 -24.656 1 84.25 193 VAL A CA 1
ATOM 1527 C C . VAL A 1 193 ? -4.102 -30.141 -23.719 1 84.25 193 VAL A C 1
ATOM 1529 O O . VAL A 1 193 ? -4.629 -29.828 -22.641 1 84.25 193 VAL A O 1
ATOM 1532 N N . THR A 1 194 ? -3.854 -31.312 -24.047 1 78.5 194 THR A N 1
ATOM 1533 C CA . THR A 1 194 ? -4.324 -32.406 -23.188 1 78.5 194 THR A CA 1
ATOM 1534 C C . THR A 1 194 ? -3.514 -32.469 -21.906 1 78.5 194 THR A C 1
ATOM 1536 O O . THR A 1 194 ? -4.055 -32.781 -20.844 1 78.5 194 THR A O 1
ATOM 1539 N N . ASP A 1 195 ? -2.277 -32.094 -22.031 1 72.12 195 ASP A N 1
ATOM 1540 C CA . ASP A 1 195 ? -1.404 -32.188 -20.859 1 72.12 195 ASP A CA 1
ATOM 1541 C C . ASP A 1 195 ? -1.408 -30.906 -20.047 1 72.12 195 ASP A C 1
ATOM 1543 O O . ASP A 1 195 ? -1.441 -30.938 -18.828 1 72.12 195 ASP A O 1
ATOM 1547 N N . LEU A 1 196 ? -1.415 -29.781 -20.75 1 81.62 196 LEU A N 1
ATOM 1548 C CA . LEU A 1 196 ? -1.169 -28.531 -20.047 1 81.62 196 LEU A CA 1
ATOM 1549 C C . LEU A 1 196 ? -2.273 -27.516 -20.328 1 81.62 196 LEU A C 1
ATOM 1551 O O . LEU A 1 196 ? -2.26 -26.406 -19.781 1 81.62 196 LEU A O 1
ATOM 1555 N N . GLY A 1 197 ? -3.162 -27.891 -21.156 1 86.75 197 GLY A N 1
ATOM 1556 C CA . GLY A 1 197 ? -4.184 -26.922 -21.547 1 86.75 197 GLY A CA 1
ATOM 1557 C C . GLY A 1 197 ? -5.012 -26.422 -20.375 1 86.75 197 GLY A C 1
ATOM 1558 O O . GLY A 1 197 ? -5.289 -25.219 -20.281 1 86.75 197 GLY A O 1
ATOM 1559 N N . SER A 1 198 ? -5.328 -27.297 -19.484 1 88 198 SER A N 1
ATOM 1560 C CA . SER A 1 198 ? -6.176 -26.938 -18.359 1 88 198 SER A CA 1
ATOM 1561 C C . SER A 1 198 ? -5.504 -25.891 -17.484 1 88 198 SER A C 1
ATOM 1563 O O . SER A 1 198 ? -6.133 -24.906 -17.078 1 88 198 SER A O 1
ATOM 1565 N N . ILE A 1 199 ? -4.223 -26 -17.25 1 87.38 199 ILE A N 1
ATOM 1566 C CA . ILE A 1 199 ? -3.506 -25.094 -16.359 1 87.38 199 ILE A CA 1
ATOM 1567 C C . ILE A 1 199 ? -3.373 -23.719 -17.016 1 87.38 199 ILE A C 1
ATOM 1569 O O . ILE A 1 199 ? -3.557 -22.703 -16.359 1 87.38 199 ILE A O 1
ATOM 1573 N N . PHE A 1 200 ? -3.111 -23.703 -18.281 1 90.12 200 PHE A N 1
ATOM 1574 C CA . PHE A 1 200 ? -2.869 -22.438 -18.969 1 90.12 200 PHE A CA 1
ATOM 1575 C C . PHE A 1 200 ? -4.172 -21.672 -19.172 1 90.12 200 PHE A C 1
ATOM 1577 O O . PHE A 1 200 ? -4.211 -20.453 -19 1 90.12 200 PHE A O 1
ATOM 1584 N N . PHE A 1 201 ? -5.258 -22.422 -19.531 1 94.88 201 PHE A N 1
ATOM 1585 C CA . PHE A 1 201 ? -6.547 -21.75 -19.688 1 94.88 201 PHE A CA 1
ATOM 1586 C C . PHE A 1 201 ? -7.062 -21.25 -18.344 1 94.88 201 PHE A C 1
ATOM 1588 O O . PHE A 1 201 ? -7.605 -20.156 -18.266 1 94.88 201 PHE A O 1
ATOM 1595 N N . PHE A 1 202 ? -6.867 -22.062 -17.344 1 93.94 202 PHE A N 1
ATOM 1596 C CA . PHE A 1 202 ? -7.219 -21.672 -15.984 1 93.94 202 PHE A CA 1
ATOM 1597 C C . PHE A 1 202 ? -6.445 -20.438 -15.555 1 93.94 202 PHE A C 1
ATOM 1599 O O . PHE A 1 202 ? -7.023 -19.5 -15.016 1 93.94 202 PHE A O 1
ATOM 1606 N N . ALA A 1 203 ? -5.129 -20.422 -15.82 1 90.75 203 ALA A N 1
ATOM 1607 C CA . ALA A 1 203 ? -4.258 -19.312 -15.414 1 90.75 203 ALA A CA 1
ATOM 1608 C C . ALA A 1 203 ? -4.672 -18.016 -16.094 1 90.75 203 ALA A C 1
ATOM 1610 O O . ALA A 1 203 ? -4.594 -16.938 -15.477 1 90.75 203 ALA A O 1
ATOM 1611 N N . SER A 1 204 ? -5.098 -18.125 -17.297 1 92 204 SER A N 1
ATOM 1612 C CA . SER A 1 204 ? -5.516 -16.938 -18.047 1 92 204 SER A CA 1
ATOM 1613 C C . SER A 1 204 ? -6.691 -16.234 -17.359 1 92 204 SER A C 1
ATOM 1615 O O . SER A 1 204 ? -6.699 -15.016 -17.219 1 92 204 SER A O 1
ATOM 1617 N N . LEU A 1 205 ? -7.594 -17 -16.875 1 93.38 205 LEU A N 1
ATOM 1618 C CA . LEU A 1 205 ? -8.781 -16.406 -16.25 1 93.38 205 LEU A CA 1
ATOM 1619 C C . LEU A 1 205 ? -8.508 -16.062 -14.797 1 93.38 205 LEU A C 1
ATOM 1621 O O . LEU A 1 205 ? -9.055 -15.078 -14.281 1 93.38 205 LEU A O 1
ATOM 1625 N N . MET A 1 206 ? -7.652 -16.844 -14.156 1 92.62 206 MET A N 1
ATOM 1626 C CA . MET A 1 206 ? -7.375 -16.625 -12.742 1 92.62 206 MET A CA 1
ATOM 1627 C C . MET A 1 206 ? -6.586 -15.328 -12.547 1 92.62 206 MET A C 1
ATOM 1629 O O . MET A 1 206 ? -6.668 -14.703 -11.492 1 92.62 206 MET A O 1
ATOM 1633 N N . PHE A 1 207 ? -5.844 -14.969 -13.5 1 90 207 PHE A N 1
ATOM 1634 C CA . PHE A 1 207 ? -5.125 -13.703 -13.43 1 90 207 PHE A CA 1
ATOM 1635 C C . PHE A 1 207 ? -6.102 -12.539 -13.297 1 90 207 PHE A C 1
ATOM 1637 O O . PHE A 1 207 ? -5.832 -11.578 -12.57 1 90 207 PHE A O 1
ATOM 1644 N N . GLN A 1 208 ? -7.223 -12.648 -13.992 1 92.25 208 GLN A N 1
ATOM 1645 C CA . GLN A 1 208 ? -8.266 -11.641 -13.875 1 92.25 208 GLN A CA 1
ATOM 1646 C C . GLN A 1 208 ? -8.828 -11.586 -12.461 1 92.25 208 GLN A C 1
ATOM 1648 O O . GLN A 1 208 ? -9.172 -10.516 -11.961 1 92.25 208 GLN A O 1
ATOM 1653 N N . PHE A 1 209 ? -8.906 -12.695 -11.906 1 93.69 209 PHE A N 1
ATOM 1654 C CA . PHE A 1 209 ? -9.391 -12.805 -10.531 1 93.69 209 PHE A CA 1
ATOM 1655 C C . PHE A 1 209 ? -8.523 -11.984 -9.586 1 93.69 209 PHE A C 1
ATOM 1657 O O . PHE A 1 209 ? -9.039 -11.25 -8.742 1 93.69 209 PHE A O 1
ATOM 1664 N N . VAL A 1 210 ? -7.227 -12.07 -9.727 1 92.94 210 VAL A N 1
ATOM 1665 C CA . VAL A 1 210 ? -6.297 -11.391 -8.836 1 92.94 210 VAL A CA 1
ATOM 1666 C C . VAL A 1 210 ? -6.441 -9.875 -8.992 1 92.94 210 VAL A C 1
ATOM 1668 O O . VAL A 1 210 ? -6.473 -9.141 -8 1 92.94 210 VAL A O 1
ATOM 1671 N N . LEU A 1 211 ? -6.605 -9.43 -10.164 1 90.75 211 LEU A N 1
ATOM 1672 C CA . LEU A 1 211 ? -6.723 -7.996 -10.43 1 90.75 211 LEU A CA 1
ATOM 1673 C C . LEU A 1 211 ? -8.047 -7.453 -9.906 1 90.75 211 LEU A C 1
ATOM 1675 O O . LEU A 1 211 ? -8.094 -6.359 -9.336 1 90.75 211 LEU A O 1
ATOM 1679 N N . MET A 1 212 ? -9.102 -8.258 -10.117 1 92.75 212 MET A N 1
ATOM 1680 C CA . MET A 1 212 ? -10.414 -7.844 -9.641 1 92.75 212 MET A CA 1
ATOM 1681 C C . MET A 1 212 ? -10.438 -7.754 -8.117 1 92.75 212 MET A C 1
ATOM 1683 O O . MET A 1 212 ? -10.984 -6.805 -7.555 1 92.75 212 MET A O 1
ATOM 1687 N N . LEU A 1 213 ? -9.867 -8.727 -7.496 1 93.94 213 LEU A N 1
ATOM 1688 C CA . LEU A 1 213 ? -9.82 -8.766 -6.039 1 93.94 213 LEU A CA 1
ATOM 1689 C C . LEU A 1 213 ? -9.047 -7.566 -5.492 1 93.94 213 LEU A C 1
ATOM 1691 O O . LEU A 1 213 ? -9.477 -6.934 -4.527 1 93.94 213 LEU A O 1
ATOM 1695 N N . GLN A 1 214 ? -7.98 -7.254 -6.117 1 91.19 214 GLN A N 1
ATOM 1696 C CA . GLN A 1 214 ? -7.16 -6.121 -5.699 1 91.19 214 GLN A CA 1
ATOM 1697 C C . GLN A 1 214 ? -7.926 -4.809 -5.832 1 91.19 214 GLN A C 1
ATOM 1699 O O . GLN A 1 214 ? -7.879 -3.965 -4.934 1 91.19 214 GLN A O 1
ATOM 1704 N N . ASP A 1 215 ? -8.617 -4.664 -6.879 1 89.56 215 ASP A N 1
ATOM 1705 C CA . ASP A 1 215 ? -9.344 -3.426 -7.145 1 89.56 215 ASP A CA 1
ATOM 1706 C C . ASP A 1 215 ? -10.477 -3.223 -6.141 1 89.56 215 ASP A C 1
ATOM 1708 O O . ASP A 1 215 ? -10.688 -2.109 -5.656 1 89.56 215 ASP A O 1
ATOM 1712 N N . MET A 1 216 ? -11.188 -4.246 -5.875 1 91.56 216 MET A N 1
ATOM 1713 C CA . MET A 1 216 ? -12.312 -4.156 -4.953 1 91.56 216 MET A CA 1
ATOM 1714 C C . MET A 1 216 ? -11.844 -3.824 -3.543 1 91.56 216 MET A C 1
ATOM 1716 O O . MET A 1 216 ? -12.445 -2.994 -2.861 1 91.56 216 MET A O 1
ATOM 1720 N N . VAL A 1 217 ? -10.75 -4.414 -3.143 1 92.25 217 VAL A N 1
ATOM 1721 C CA . VAL A 1 217 ? -10.258 -4.203 -1.785 1 92.25 217 VAL A CA 1
ATOM 1722 C C . VAL A 1 217 ? -9.57 -2.842 -1.689 1 92.25 217 VAL A C 1
ATOM 1724 O O . VAL A 1 217 ? -9.617 -2.189 -0.644 1 92.25 217 VAL A O 1
ATOM 1727 N N . LEU A 1 218 ? -8.992 -2.395 -2.76 1 90.06 218 LEU A N 1
ATOM 1728 C CA . LEU A 1 218 ? -8.367 -1.079 -2.779 1 90.06 218 LEU A CA 1
ATOM 1729 C C . LEU A 1 218 ? -9.391 0.02 -2.535 1 90.06 218 LEU A C 1
ATOM 1731 O O . LEU A 1 218 ? -9.117 0.99 -1.826 1 90.06 218 LEU A O 1
ATOM 1735 N N . GLU A 1 219 ? -10.531 -0.094 -3.133 1 88.19 219 GLU A N 1
ATOM 1736 C CA . GLU A 1 219 ? -11.586 0.893 -2.93 1 88.19 219 GLU A CA 1
ATOM 1737 C C . GLU A 1 219 ? -12.055 0.904 -1.479 1 88.19 219 GLU A C 1
ATOM 1739 O O . GLU A 1 219 ? -12.438 1.951 -0.952 1 88.19 219 GLU A O 1
ATOM 1744 N N . LYS A 1 220 ? -12.047 -0.239 -0.923 1 86.38 220 LYS A N 1
ATOM 1745 C CA . LYS A 1 220 ? -12.414 -0.33 0.487 1 86.38 220 LYS A CA 1
ATOM 1746 C C . LYS A 1 220 ? -11.328 0.262 1.379 1 86.38 220 LYS A C 1
ATOM 1748 O O . LYS A 1 220 ? -11.625 0.969 2.344 1 86.38 220 LYS A O 1
ATOM 1753 N N . GLU A 1 221 ? -10.109 -0.033 1.021 1 88.06 221 GLU A N 1
ATOM 1754 C CA . GLU A 1 221 ? -8.969 0.451 1.792 1 88.06 221 GLU A CA 1
ATOM 1755 C C . GLU A 1 221 ? -8.883 1.975 1.754 1 88.06 221 GLU A C 1
ATOM 1757 O O . GLU A 1 221 ? -8.562 2.609 2.762 1 88.06 221 GLU A O 1
ATOM 1762 N N . THR A 1 222 ? -9.203 2.588 0.661 1 88.5 222 THR A N 1
ATOM 1763 C CA . THR A 1 222 ? -9.125 4.035 0.489 1 88.5 222 THR A CA 1
ATOM 1764 C C . THR A 1 222 ? -10.414 4.703 0.959 1 88.5 222 THR A C 1
ATOM 1766 O O . THR A 1 222 ? -10.578 5.918 0.806 1 88.5 222 THR A O 1
ATOM 1769 N N . LYS A 1 223 ? -11.422 4.035 1.387 1 88.12 223 LYS A N 1
ATOM 1770 C CA . LYS A 1 223 ? -12.68 4.512 1.952 1 88.12 223 LYS A CA 1
ATOM 1771 C C . LYS A 1 223 ? -13.555 5.16 0.881 1 88.12 223 LYS A C 1
ATOM 1773 O O . LYS A 1 223 ? -14.406 5.996 1.19 1 88.12 223 LYS A O 1
ATOM 1778 N N . LEU A 1 224 ? -13.266 4.871 -0.308 1 90.81 224 LEU A N 1
ATOM 1779 C CA . LEU A 1 224 ? -14.07 5.418 -1.396 1 90.81 224 LEU A CA 1
ATOM 1780 C C . LEU A 1 224 ? -15.484 4.852 -1.363 1 90.81 224 LEU A C 1
ATOM 1782 O O . LEU A 1 224 ? -16.453 5.574 -1.614 1 90.81 224 LEU A O 1
ATOM 1786 N N . LYS A 1 225 ? -15.562 3.564 -1.032 1 88.12 225 LYS A N 1
ATOM 1787 C CA . LYS A 1 225 ? -16.875 2.93 -0.947 1 88.12 225 LYS A CA 1
ATOM 1788 C C . LYS A 1 225 ? -17.734 3.594 0.123 1 88.12 225 LYS A C 1
ATOM 1790 O O . LYS A 1 225 ? -18.891 3.93 -0.126 1 88.12 225 LYS A O 1
ATOM 1795 N N . GLU A 1 226 ? -17.172 3.865 1.215 1 86.5 226 GLU A N 1
ATOM 1796 C CA . GLU A 1 226 ? -17.891 4.488 2.316 1 86.5 226 GLU A CA 1
ATOM 1797 C C . GLU A 1 226 ? -18.203 5.953 2.016 1 86.5 226 GLU A C 1
ATOM 1799 O O . GLU A 1 226 ? -19.25 6.473 2.43 1 86.5 226 GLU A O 1
ATOM 1804 N N . GLY A 1 227 ? -17.234 6.543 1.368 1 90.06 227 GLY A N 1
ATOM 1805 C CA . GLY A 1 227 ? -17.484 7.918 0.964 1 90.06 227 GLY A CA 1
ATOM 1806 C C . GLY A 1 227 ? -18.688 8.055 0.058 1 90.06 227 GLY A C 1
ATOM 1807 O O . GLY A 1 227 ? -19.516 8.961 0.24 1 90.06 227 GLY A O 1
ATOM 1808 N N . MET A 1 228 ? -18.828 7.152 -0.831 1 92.75 228 MET A N 1
ATOM 1809 C CA . MET A 1 228 ? -19.984 7.172 -1.736 1 92.75 228 MET A CA 1
ATOM 1810 C C . MET A 1 228 ? -21.266 6.848 -0.989 1 92.75 228 MET A C 1
ATOM 1812 O O . MET A 1 228 ? -22.312 7.457 -1.241 1 92.75 228 MET A O 1
ATOM 1816 N N . ARG A 1 229 ? -21.172 5.969 -0.109 1 88.75 229 ARG A N 1
ATOM 1817 C CA . ARG A 1 229 ? -22.344 5.578 0.668 1 88.75 229 ARG A CA 1
ATOM 1818 C C . ARG A 1 229 ? -22.844 6.734 1.521 1 88.75 229 ARG A C 1
ATOM 1820 O O . ARG A 1 229 ? -24.047 6.945 1.642 1 88.75 229 ARG A O 1
ATOM 1827 N N . MET A 1 230 ? -21.922 7.441 2.074 1 90.06 230 MET A N 1
ATOM 1828 C CA . MET A 1 230 ? -22.297 8.57 2.914 1 90.06 230 MET A CA 1
ATOM 1829 C C . MET A 1 230 ? -23 9.648 2.094 1 90.06 230 MET A C 1
ATOM 1831 O O . MET A 1 230 ? -23.812 10.406 2.621 1 90.06 230 MET A O 1
ATOM 1835 N N . MET A 1 231 ? -22.703 9.586 0.849 1 93 231 MET A N 1
ATOM 1836 C CA . MET A 1 231 ? -23.281 10.617 -0.015 1 93 231 MET A CA 1
ATOM 1837 C C . MET A 1 231 ? -24.531 10.109 -0.702 1 93 231 MET A C 1
ATOM 1839 O O . MET A 1 231 ? -25.031 10.734 -1.646 1 93 231 MET A O 1
ATOM 1843 N N . GLY A 1 232 ? -25.016 8.898 -0.32 1 89.44 232 GLY A N 1
ATOM 1844 C CA . GLY A 1 232 ? -26.328 8.484 -0.759 1 89.44 232 GLY A CA 1
ATOM 1845 C C . GLY A 1 232 ? -26.297 7.301 -1.71 1 89.44 232 GLY A C 1
ATOM 1846 O O . GLY A 1 232 ? -27.344 6.887 -2.227 1 89.44 232 GLY A O 1
ATOM 1847 N N . LEU A 1 233 ? -25.188 6.758 -1.932 1 91.75 233 LEU A N 1
ATOM 1848 C CA . LEU A 1 233 ? -25.109 5.598 -2.812 1 91.75 233 LEU A CA 1
ATOM 1849 C C . LEU A 1 233 ? -25.703 4.363 -2.141 1 91.75 233 LEU A C 1
ATOM 1851 O O . LEU A 1 233 ? -25.438 4.102 -0.964 1 91.75 233 LEU A O 1
ATOM 1855 N N . LYS A 1 234 ? -26.5 3.705 -2.963 1 88.06 234 LYS A N 1
ATOM 1856 C CA . LYS A 1 234 ? -27.047 2.445 -2.477 1 88.06 234 LYS A CA 1
ATOM 1857 C C . LYS A 1 234 ? -26.047 1.308 -2.629 1 88.06 234 LYS A C 1
ATOM 1859 O O . LYS A 1 234 ? -25.312 1.251 -3.613 1 88.06 234 LYS A O 1
ATOM 1864 N N . GLU A 1 235 ? -26.062 0.395 -1.731 1 83.44 235 GLU A N 1
ATOM 1865 C CA . GLU A 1 235 ? -25.109 -0.714 -1.724 1 83.44 235 GLU A CA 1
ATOM 1866 C C . GLU A 1 235 ? -25.312 -1.623 -2.932 1 83.44 235 GLU A C 1
ATOM 1868 O O . GLU A 1 235 ? -24.344 -2.131 -3.502 1 83.44 235 GLU A O 1
ATOM 1873 N N . SER A 1 236 ? -26.531 -1.875 -3.297 1 86.69 236 SER A N 1
ATOM 1874 C CA . SER A 1 236 ? -26.828 -2.736 -4.434 1 86.69 236 SER A CA 1
ATOM 1875 C C . SER A 1 236 ? -26.266 -2.158 -5.73 1 86.69 236 SER A C 1
ATOM 1877 O O . SER A 1 236 ? -25.766 -2.896 -6.582 1 86.69 236 SER A O 1
ATOM 1879 N N . SER A 1 237 ? -26.406 -0.837 -5.828 1 92 237 SER A N 1
ATOM 1880 C CA . SER A 1 237 ? -25.875 -0.195 -7.027 1 92 237 SER A CA 1
ATOM 1881 C C . SER A 1 237 ? -24.359 -0.356 -7.121 1 92 237 SER A C 1
ATOM 1883 O O . SER A 1 237 ? -23.812 -0.553 -8.211 1 92 237 SER A O 1
ATOM 1885 N N . TYR A 1 238 ? -23.75 -0.321 -5.961 1 91.44 238 TYR A N 1
ATOM 1886 C CA . TYR A 1 238 ? -22.297 -0.452 -5.918 1 91.44 238 TYR A CA 1
ATOM 1887 C C . TYR A 1 238 ? -21.859 -1.83 -6.402 1 91.44 238 TYR A C 1
ATOM 1889 O O . TYR A 1 238 ? -21.016 -1.942 -7.301 1 91.44 238 TYR A O 1
ATOM 1897 N N . TYR A 1 239 ? -22.453 -2.881 -5.938 1 89 239 TYR A N 1
ATOM 1898 C CA . TYR A 1 239 ? -22.062 -4.246 -6.27 1 89 239 TYR A CA 1
ATOM 1899 C C . TYR A 1 239 ? -22.484 -4.609 -7.688 1 89 239 TYR A C 1
ATOM 1901 O O . TYR A 1 239 ? -21.766 -5.324 -8.391 1 89 239 TYR A O 1
ATOM 1909 N N . MET A 1 240 ? -23.594 -4.109 -8.039 1 92.38 240 MET A N 1
ATOM 1910 C CA . MET A 1 240 ? -24.047 -4.379 -9.398 1 92.38 240 MET A CA 1
ATOM 1911 C C . MET A 1 240 ? -23.125 -3.736 -10.422 1 92.38 240 MET A C 1
ATOM 1913 O O . MET A 1 240 ? -22.859 -4.32 -11.477 1 92.38 240 MET A O 1
ATOM 1917 N N . SER A 1 241 ? -22.719 -2.545 -10.117 1 93.81 241 SER A N 1
ATOM 1918 C CA . SER A 1 241 ? -21.828 -1.857 -11.047 1 93.81 241 SER A CA 1
ATOM 1919 C C . SER A 1 241 ? -20.531 -2.633 -11.242 1 93.81 241 SER A C 1
ATOM 1921 O O . SER A 1 241 ? -20.062 -2.787 -12.375 1 93.81 241 SER A O 1
ATOM 1923 N N . TRP A 1 242 ? -19.969 -3.176 -10.195 1 92.5 242 TRP A N 1
ATOM 1924 C CA . TRP A 1 242 ? -18.734 -3.941 -10.297 1 92.5 242 TRP A CA 1
ATOM 1925 C C . TRP A 1 242 ? -18.984 -5.293 -10.961 1 92.5 242 TRP A C 1
ATOM 1927 O O . TRP A 1 242 ? -18.172 -5.762 -11.758 1 92.5 242 TRP A O 1
ATOM 1937 N N . PHE A 1 243 ? -20.109 -5.879 -10.617 1 93.75 243 PHE A N 1
ATOM 1938 C CA . PHE A 1 243 ? -20.453 -7.172 -11.203 1 93.75 243 PHE A CA 1
ATOM 1939 C C . PHE A 1 243 ? -20.547 -7.066 -12.727 1 93.75 243 PHE A C 1
ATOM 1941 O O . PHE A 1 243 ? -19.938 -7.871 -13.445 1 93.75 243 PHE A O 1
ATOM 1948 N N . PHE A 1 244 ? -21.219 -6.094 -13.203 1 95.38 244 PHE A N 1
ATOM 1949 C CA . PHE A 1 244 ? -21.391 -5.934 -14.641 1 95.38 244 PHE A CA 1
ATOM 1950 C C . PHE A 1 244 ? -20.078 -5.547 -15.305 1 95.38 244 PHE A C 1
ATOM 1952 O O . PHE A 1 244 ? -19.797 -5.984 -16.422 1 95.38 244 PHE A O 1
ATOM 1959 N N . THR A 1 245 ? -19.344 -4.742 -14.656 1 94.88 245 THR A N 1
ATOM 1960 C CA . THR A 1 245 ? -18.047 -4.363 -15.211 1 94.88 245 THR A CA 1
ATOM 1961 C C . THR A 1 245 ? -17.156 -5.586 -15.391 1 94.88 245 THR A C 1
ATOM 1963 O O . THR A 1 245 ? -16.578 -5.789 -16.453 1 94.88 245 THR A O 1
ATOM 1966 N N . TYR A 1 246 ? -17.125 -6.43 -14.414 1 95.19 246 TYR A N 1
ATOM 1967 C CA . TYR A 1 246 ? -16.25 -7.602 -14.469 1 95.19 246 TYR A CA 1
ATOM 1968 C C . TYR A 1 246 ? -16.812 -8.656 -15.414 1 95.19 246 TYR A C 1
ATOM 1970 O O . TYR A 1 246 ? -16.062 -9.391 -16.062 1 95.19 246 TYR A O 1
ATOM 1978 N N . LEU A 1 247 ? -18.125 -8.711 -15.484 1 95.94 247 LEU A N 1
ATOM 1979 C CA . LEU A 1 247 ? -18.75 -9.633 -16.422 1 95.94 247 LEU A CA 1
ATOM 1980 C C . LEU A 1 247 ? -18.359 -9.297 -17.859 1 95.94 247 LEU A C 1
ATOM 1982 O O . LEU A 1 247 ? -18.047 -10.195 -18.656 1 95.94 247 LEU A O 1
ATOM 1986 N N . ILE A 1 248 ? -18.312 -8.055 -18.156 1 95.31 248 ILE A N 1
ATOM 1987 C CA . ILE A 1 248 ? -17.922 -7.621 -19.484 1 95.31 248 ILE A CA 1
ATOM 1988 C C . ILE A 1 248 ? -16.453 -7.957 -19.734 1 95.31 248 ILE A C 1
ATOM 1990 O O . ILE A 1 248 ? -16.094 -8.43 -20.812 1 95.31 248 ILE A O 1
ATOM 1994 N N . PHE A 1 249 ? -15.617 -7.75 -18.766 1 94.5 249 PHE A N 1
ATOM 1995 C CA . PHE A 1 249 ? -14.203 -8.078 -18.906 1 94.5 249 PHE A CA 1
ATOM 1996 C C . PHE A 1 249 ? -14.008 -9.57 -19.125 1 94.5 249 PHE A C 1
ATOM 1998 O O . PHE A 1 249 ? -13.18 -9.984 -19.938 1 94.5 249 PHE A O 1
ATOM 2005 N N . ILE A 1 250 ? -14.773 -10.367 -18.391 1 96.12 250 ILE A N 1
ATOM 2006 C CA . ILE A 1 250 ? -14.656 -11.812 -18.5 1 96.12 250 ILE A CA 1
ATOM 2007 C C . ILE A 1 250 ? -15.125 -12.258 -19.891 1 96.12 250 ILE A C 1
ATOM 2009 O O . ILE A 1 250 ? -14.492 -13.102 -20.531 1 96.12 250 ILE A O 1
ATOM 2013 N N . ILE A 1 251 ? -16.234 -11.656 -20.375 1 96.81 251 ILE A N 1
ATOM 2014 C CA . ILE A 1 251 ? -16.75 -11.992 -21.688 1 96.81 251 ILE A CA 1
ATOM 2015 C C . ILE A 1 251 ? -15.703 -11.656 -22.75 1 96.81 251 ILE A C 1
ATOM 2017 O O . ILE A 1 251 ? -15.414 -12.469 -23.625 1 96.81 251 ILE A O 1
ATOM 2021 N N . LEU A 1 252 ? -15.117 -10.531 -22.641 1 95.62 252 LEU A N 1
ATOM 2022 C CA . LEU A 1 252 ? -14.086 -10.125 -23.594 1 95.62 252 LEU A CA 1
ATOM 2023 C C . LEU A 1 252 ? -12.875 -11.047 -23.5 1 95.62 252 LEU A C 1
ATOM 2025 O O . LEU A 1 252 ? -12.305 -11.438 -24.516 1 95.62 252 LEU A O 1
ATOM 2029 N N . ASN A 1 253 ? -12.508 -11.445 -22.344 1 96.06 253 ASN A N 1
ATOM 2030 C CA . ASN A 1 253 ? -11.367 -12.328 -22.156 1 96.06 253 ASN A CA 1
ATOM 2031 C C . ASN A 1 253 ? -11.633 -13.727 -22.719 1 96.06 253 ASN A C 1
ATOM 2033 O O . ASN A 1 253 ? -10.727 -14.359 -23.266 1 96.06 253 ASN A O 1
ATOM 2037 N N . VAL A 1 254 ? -12.844 -14.172 -22.516 1 96.88 254 VAL A N 1
ATOM 2038 C CA . VAL A 1 254 ? -13.203 -15.477 -23.031 1 96.88 254 VAL A CA 1
ATOM 2039 C C . VAL A 1 254 ? -13.133 -15.461 -24.562 1 96.88 254 VAL A C 1
ATOM 2041 O O . VAL A 1 254 ? -12.586 -16.375 -25.172 1 96.88 254 VAL A O 1
ATOM 2044 N N . PHE A 1 255 ? -13.594 -14.438 -25.172 1 96.94 255 PHE A N 1
ATOM 2045 C CA . PHE A 1 255 ? -13.539 -14.32 -26.625 1 96.94 255 PHE A CA 1
ATOM 2046 C C . PHE A 1 255 ? -12.102 -14.211 -27.109 1 96.94 255 PHE A C 1
ATOM 2048 O O . PHE A 1 255 ? -11.734 -14.797 -28.125 1 96.94 255 PHE A O 1
ATOM 2055 N N . LEU A 1 256 ? -11.32 -13.492 -26.391 1 96 256 LEU A N 1
ATOM 2056 C CA . LEU A 1 256 ? -9.914 -13.359 -26.766 1 96 256 LEU A CA 1
ATOM 2057 C C . LEU A 1 256 ? -9.172 -14.672 -26.578 1 96 256 LEU A C 1
ATOM 2059 O O . LEU A 1 256 ? -8.273 -15 -27.359 1 96 256 LEU A O 1
ATOM 2063 N N . LEU A 1 257 ? -9.516 -15.336 -25.516 1 96.44 257 LEU A N 1
ATOM 2064 C CA . LEU A 1 257 ? -8.93 -16.656 -25.281 1 96.44 257 LEU A CA 1
ATOM 2065 C C . LEU A 1 257 ? -9.273 -17.609 -26.422 1 96.44 257 LEU A C 1
ATOM 2067 O O . LEU A 1 257 ? -8.398 -18.297 -26.938 1 96.44 257 LEU A O 1
ATOM 2071 N N . ILE A 1 258 ? -10.539 -17.625 -26.875 1 96.75 258 ILE A N 1
ATOM 2072 C CA . ILE A 1 258 ? -11 -18.484 -27.969 1 96.75 258 ILE A CA 1
ATOM 2073 C C . ILE A 1 258 ? -10.352 -18.047 -29.281 1 96.75 258 ILE A C 1
ATOM 2075 O O . ILE A 1 258 ? -9.891 -18.891 -30.062 1 96.75 258 ILE A O 1
ATOM 2079 N N . ALA A 1 259 ? -10.273 -16.734 -29.484 1 96.31 259 ALA A N 1
ATOM 2080 C CA . ALA A 1 259 ? -9.633 -16.219 -30.703 1 96.31 259 ALA A CA 1
ATOM 2081 C C . ALA A 1 259 ? -8.164 -16.625 -30.75 1 96.31 259 ALA A C 1
ATOM 2083 O O . ALA A 1 259 ? -7.656 -16.984 -31.828 1 96.31 259 ALA A O 1
ATOM 2084 N N . SER A 1 260 ? -7.512 -16.547 -29.656 1 95.75 260 SER A N 1
ATOM 2085 C CA . SER A 1 260 ? -6.113 -16.969 -29.609 1 95.75 260 SER A CA 1
ATOM 2086 C C . SER A 1 260 ? -5.973 -18.469 -29.906 1 95.75 260 SER A C 1
ATOM 2088 O O . SER A 1 260 ? -5.016 -18.875 -30.562 1 95.75 260 SER A O 1
ATOM 2090 N N . GLY A 1 261 ? -6.934 -19.234 -29.375 1 94.69 261 GLY A N 1
ATOM 2091 C CA . GLY A 1 261 ? -6.926 -20.656 -29.672 1 94.69 261 GLY A CA 1
ATOM 2092 C C . GLY A 1 261 ? -7.043 -20.953 -31.156 1 94.69 261 GLY A C 1
ATOM 2093 O O . GLY A 1 261 ? -6.359 -21.844 -31.672 1 94.69 261 GLY A O 1
ATOM 2094 N N . PHE A 1 262 ? -7.785 -20.188 -31.844 1 94.56 262 PHE A N 1
ATOM 2095 C CA . PHE A 1 262 ? -7.977 -20.375 -33.281 1 94.56 262 PHE A CA 1
ATOM 2096 C C . PHE A 1 262 ? -6.773 -19.859 -34.062 1 94.56 262 PHE A C 1
ATOM 2098 O O . PHE A 1 262 ? -6.398 -20.422 -35.094 1 94.56 262 PHE A O 1
ATOM 2105 N N . ILE A 1 263 ? -6.176 -18.781 -33.562 1 94.38 263 ILE A N 1
ATOM 2106 C CA . ILE A 1 263 ? -4.992 -18.219 -34.219 1 94.38 263 ILE A CA 1
ATOM 2107 C C . ILE A 1 263 ? -3.873 -19.266 -34.25 1 94.38 263 ILE A C 1
ATOM 2109 O O . ILE A 1 263 ? -3.209 -19.453 -35.25 1 94.38 263 ILE A O 1
ATOM 2113 N N . PHE A 1 264 ? -3.758 -19.984 -33.125 1 92.5 264 PHE A N 1
ATOM 2114 C CA . PHE A 1 264 ? -2.682 -20.953 -33.031 1 92.5 264 PHE A CA 1
ATOM 2115 C C . PHE A 1 264 ? -3.156 -22.328 -33.5 1 92.5 264 PHE A C 1
ATOM 2117 O O . PHE A 1 264 ? -2.402 -23.312 -33.438 1 92.5 264 PHE A O 1
ATOM 2124 N N . GLN A 1 265 ? -4.387 -22.484 -33.844 1 91.19 265 GLN A N 1
ATOM 2125 C CA . GLN A 1 265 ? -4.992 -23.641 -34.5 1 91.19 265 GLN A CA 1
ATOM 2126 C C . GLN A 1 265 ? -4.918 -24.875 -33.594 1 91.19 265 GLN A C 1
ATOM 2128 O O . GLN A 1 265 ? -4.504 -25.938 -34.031 1 91.19 265 GLN A O 1
ATOM 2133 N N . PHE A 1 266 ? -5.309 -24.734 -32.375 1 92.06 266 PHE A N 1
ATOM 2134 C CA . PHE A 1 266 ? -5.34 -25.859 -31.453 1 92.06 266 PHE A CA 1
ATOM 2135 C C . PHE A 1 266 ? -6.531 -26.766 -31.734 1 92.06 266 PHE A C 1
ATOM 2137 O O . PHE A 1 266 ? -7.645 -26.281 -31.969 1 92.06 266 PHE A O 1
ATOM 2144 N N . SER A 1 267 ? -6.344 -28.016 -31.719 1 89.69 267 SER A N 1
ATOM 2145 C CA . SER A 1 267 ? -7.395 -29 -31.984 1 89.69 267 SER A CA 1
ATOM 2146 C C . SER A 1 267 ? -8.516 -28.906 -30.953 1 89.69 267 SER A C 1
ATOM 2148 O O . SER A 1 267 ? -9.664 -29.219 -31.25 1 89.69 267 SER A O 1
ATOM 2150 N N . PHE A 1 268 ? -8.188 -28.406 -29.781 1 93.62 268 PHE A N 1
ATOM 2151 C CA . PHE A 1 268 ? -9.156 -28.234 -28.703 1 93.62 268 PHE A CA 1
ATOM 2152 C C . PHE A 1 268 ? -10.312 -27.359 -29.156 1 93.62 268 PHE A C 1
ATOM 2154 O O . PHE A 1 268 ? -11.477 -27.688 -28.938 1 93.62 268 PHE A O 1
ATOM 2161 N N . PHE A 1 269 ? -10.039 -26.266 -29.844 1 94.88 269 PHE A N 1
ATOM 2162 C CA . PHE A 1 269 ? -11.039 -25.297 -30.234 1 94.88 269 PHE A CA 1
ATOM 2163 C C . PHE A 1 269 ? -11.648 -25.656 -31.594 1 94.88 269 PHE A C 1
ATOM 2165 O O . PHE A 1 269 ? -12.812 -25.344 -31.859 1 94.88 269 PHE A O 1
ATOM 2172 N N . LYS A 1 270 ? -10.914 -26.359 -32.406 1 92.25 270 LYS A N 1
ATOM 2173 C CA . LYS A 1 270 ? -11.375 -26.672 -33.75 1 92.25 270 LYS A CA 1
ATOM 2174 C C . LYS A 1 270 ? -12.328 -27.859 -33.75 1 92.25 270 LYS A C 1
ATOM 2176 O O . LYS A 1 270 ? -13.312 -27.891 -34.5 1 92.25 270 LYS A O 1
ATOM 2181 N N . HIS A 1 271 ? -12.047 -28.828 -32.906 1 91.44 271 HIS A N 1
ATOM 2182 C CA . HIS A 1 271 ? -12.789 -30.078 -32.969 1 91.44 271 HIS A CA 1
ATOM 2183 C C . HIS A 1 271 ? -14.016 -30.047 -32.062 1 91.44 271 HIS A C 1
ATOM 2185 O O . HIS A 1 271 ? -15.039 -30.656 -32.375 1 91.44 271 HIS A O 1
ATOM 2191 N N . ASN A 1 272 ? -13.953 -29.391 -30.922 1 94.38 272 ASN A N 1
ATOM 2192 C CA . ASN A 1 272 ? -15.102 -29.297 -30.031 1 94.38 272 ASN A CA 1
ATOM 2193 C C . ASN A 1 272 ? -16.094 -28.25 -30.516 1 94.38 272 ASN A C 1
ATOM 2195 O O . ASN A 1 272 ? -15.711 -27.25 -31.141 1 94.38 272 ASN A O 1
ATOM 2199 N N . ASP A 1 273 ? -17.406 -28.484 -30.203 1 96 273 ASP A N 1
ATOM 2200 C CA . ASP A 1 273 ? -18.406 -27.469 -30.531 1 96 273 ASP A CA 1
ATOM 2201 C C . ASP A 1 273 ? -18.156 -26.188 -29.734 1 96 273 ASP A C 1
ATOM 2203 O O . ASP A 1 273 ? -17.828 -26.234 -28.547 1 96 273 ASP A O 1
ATOM 2207 N N . PHE A 1 274 ? -18.422 -25.047 -30.375 1 96.06 274 PHE A N 1
ATOM 2208 C CA . PHE A 1 274 ? -18.156 -23.734 -29.797 1 96.06 274 PHE A CA 1
ATOM 2209 C C . PHE A 1 274 ? -18.891 -23.562 -28.484 1 96.06 274 PHE A C 1
ATOM 2211 O O . PHE A 1 274 ? -18.312 -23.031 -27.516 1 96.06 274 PHE A O 1
ATOM 2218 N N . GLY A 1 275 ? -20.062 -24 -28.359 1 95.94 275 GLY A N 1
ATOM 2219 C CA . GLY A 1 275 ? -20.875 -23.812 -27.172 1 95.94 275 GLY A CA 1
ATOM 2220 C C . GLY A 1 275 ? -20.344 -24.547 -25.969 1 95.94 275 GLY A C 1
ATOM 2221 O O . GLY A 1 275 ? -20.531 -24.109 -24.828 1 95.94 275 GLY A O 1
ATOM 2222 N N . THR A 1 276 ? -19.641 -25.688 -26.156 1 96.12 276 THR A N 1
ATOM 2223 C CA . THR A 1 276 ? -19.188 -26.516 -25.047 1 96.12 276 THR A CA 1
ATOM 2224 C C . THR A 1 276 ? -18.109 -25.797 -24.234 1 96.12 276 THR A C 1
ATOM 2226 O O . THR A 1 276 ? -18.25 -25.609 -23.031 1 96.12 276 THR A O 1
ATOM 2229 N N . TYR A 1 277 ? -17.062 -25.297 -24.953 1 96.62 277 TYR A N 1
ATOM 2230 C CA . TYR A 1 277 ? -16 -24.641 -24.188 1 96.62 277 TYR A CA 1
ATOM 2231 C C . TYR A 1 277 ? -16.359 -23.188 -23.906 1 96.62 277 TYR A C 1
ATOM 2233 O O . TYR A 1 277 ? -15.891 -22.609 -22.938 1 96.62 277 TYR A O 1
ATOM 2241 N N . PHE A 1 278 ? -17.219 -22.5 -24.672 1 97.56 278 PHE A N 1
ATOM 2242 C CA . PHE A 1 278 ? -17.625 -21.125 -24.438 1 97.56 278 PHE A CA 1
ATOM 2243 C C . PHE A 1 278 ? -18.344 -21 -23.109 1 97.56 278 PHE A C 1
ATOM 2245 O O . PHE A 1 278 ? -17.984 -20.156 -22.281 1 97.56 278 PHE A O 1
ATOM 2252 N N . PHE A 1 279 ? -19.328 -21.797 -22.891 1 97.5 279 PHE A N 1
ATOM 2253 C CA . PHE A 1 279 ? -20.094 -21.734 -21.656 1 97.5 279 PHE A CA 1
ATOM 2254 C C . PHE A 1 279 ? -19.266 -22.203 -20.469 1 97.5 279 PHE A C 1
ATOM 2256 O O . PHE A 1 279 ? -19.438 -21.719 -19.344 1 97.5 279 PHE A O 1
ATOM 2263 N N . LEU A 1 280 ? -18.359 -23.141 -20.75 1 97.81 280 LEU A N 1
ATOM 2264 C CA . LEU A 1 280 ? -17.469 -23.562 -19.672 1 97.81 280 LEU A CA 1
ATOM 2265 C C . LEU A 1 280 ? -16.625 -22.391 -19.172 1 97.81 280 LEU A C 1
ATOM 2267 O O . LEU A 1 280 ? -16.547 -22.141 -17.969 1 97.81 280 LEU A O 1
ATOM 2271 N N . PHE A 1 281 ? -16.031 -21.625 -20.141 1 98.12 281 PHE A N 1
ATOM 2272 C CA . PHE A 1 281 ? -15.195 -20.484 -19.797 1 98.12 281 PHE A CA 1
ATOM 2273 C C . PHE A 1 281 ? -16.031 -19.375 -19.172 1 98.12 281 PHE A C 1
ATOM 2275 O O . PHE A 1 281 ? -15.617 -18.75 -18.188 1 98.12 281 PHE A O 1
ATOM 2282 N N . LEU A 1 282 ? -17.188 -19.156 -19.656 1 97.88 282 LEU A N 1
ATOM 2283 C CA . LEU A 1 282 ? -18.047 -18.078 -19.188 1 97.88 282 LEU A CA 1
ATOM 2284 C C . LEU A 1 282 ? -18.531 -18.359 -17.766 1 97.88 282 LEU A C 1
ATOM 2286 O O . LEU A 1 282 ? -18.516 -17.469 -16.922 1 97.88 282 LEU A O 1
ATOM 2290 N N . PHE A 1 283 ? -18.984 -19.609 -17.547 1 98.19 283 PHE A N 1
ATOM 2291 C CA . PHE A 1 283 ? -19.5 -19.953 -16.219 1 98.19 283 PHE A CA 1
ATOM 2292 C C . PHE A 1 283 ? -18.375 -19.938 -15.188 1 98.19 283 PHE A C 1
ATOM 2294 O O . PHE A 1 283 ? -18.594 -19.562 -14.031 1 98.19 283 PHE A O 1
ATOM 2301 N N . PHE A 1 284 ? -17.25 -20.359 -15.609 1 97.88 284 PHE A N 1
ATOM 2302 C CA . PHE A 1 284 ? -16.109 -20.266 -14.695 1 97.88 284 PHE A CA 1
ATOM 2303 C C . PHE A 1 284 ? -15.789 -18.812 -14.375 1 97.88 284 PHE A C 1
ATOM 2305 O O . PHE A 1 284 ? -15.531 -18.469 -13.219 1 97.88 284 PHE A O 1
ATOM 2312 N N . GLY A 1 285 ? -15.812 -17.984 -15.43 1 97.12 285 GLY A N 1
ATOM 2313 C CA . GLY A 1 285 ? -15.625 -16.547 -15.211 1 97.12 285 GLY A CA 1
ATOM 2314 C C . GLY A 1 285 ? -16.625 -15.961 -14.242 1 97.12 285 GLY A C 1
ATOM 2315 O O . GLY A 1 285 ? -16.266 -15.172 -13.367 1 97.12 285 GLY A O 1
ATOM 2316 N N . PHE A 1 286 ? -17.812 -16.422 -14.391 1 96.56 286 PHE A N 1
ATOM 2317 C CA . PHE A 1 286 ? -18.875 -15.969 -13.492 1 96.56 286 PHE A CA 1
ATOM 2318 C C . PHE A 1 286 ? -18.594 -16.406 -12.062 1 96.56 286 PHE A C 1
ATOM 2320 O O . PHE A 1 286 ? -18.734 -15.609 -11.125 1 96.56 286 PHE A O 1
ATOM 2327 N N . SER A 1 287 ? -18.203 -17.578 -11.891 1 97.12 287 SER A N 1
ATOM 2328 C CA . SER A 1 287 ? -17.938 -18.109 -10.555 1 97.12 287 SER A CA 1
ATOM 2329 C C . SER A 1 287 ? -16.766 -17.375 -9.898 1 97.12 287 SER A C 1
ATOM 2331 O O . SER A 1 287 ? -16.781 -17.125 -8.688 1 97.12 287 SER A O 1
ATOM 2333 N N . ILE A 1 288 ? -15.812 -17.031 -10.68 1 96.06 288 ILE A N 1
ATOM 2334 C CA . ILE A 1 288 ? -14.625 -16.375 -10.125 1 96.06 288 ILE A CA 1
ATOM 2335 C C . ILE A 1 288 ? -14.977 -14.953 -9.688 1 96.06 288 ILE A C 1
ATOM 2337 O O . ILE A 1 288 ? -14.438 -14.445 -8.703 1 96.06 288 ILE A O 1
ATOM 2341 N N . ILE A 1 289 ? -15.898 -14.305 -10.367 1 96.69 289 ILE A N 1
ATOM 2342 C CA . ILE A 1 289 ? -16.359 -12.984 -9.961 1 96.69 289 ILE A CA 1
ATOM 2343 C C . ILE A 1 289 ? -17.047 -13.07 -8.602 1 96.69 289 ILE A C 1
ATOM 2345 O O . ILE A 1 289 ? -16.766 -12.281 -7.703 1 96.69 289 ILE A O 1
ATOM 2349 N N . CYS A 1 290 ? -17.891 -14.094 -8.508 1 96.62 290 CYS A N 1
ATOM 2350 C CA . CYS A 1 290 ? -18.625 -14.289 -7.258 1 96.62 290 CYS A CA 1
ATOM 2351 C C . CYS A 1 290 ? -17.672 -14.617 -6.113 1 96.62 290 CYS A C 1
ATOM 2353 O O . CYS A 1 290 ? -17.844 -14.133 -4.996 1 96.62 290 CYS A O 1
ATOM 2355 N N . PHE A 1 291 ? -16.688 -15.367 -6.441 1 96.38 291 PHE A N 1
ATOM 2356 C CA . PHE A 1 291 ? -15.688 -15.734 -5.441 1 96.38 291 PHE A CA 1
ATOM 2357 C C . PHE A 1 291 ? -14.883 -14.508 -5.012 1 96.38 291 PHE A C 1
ATOM 2359 O O . PHE A 1 291 ? -14.547 -14.367 -3.836 1 96.38 291 PHE A O 1
ATOM 2366 N N . ALA A 1 292 ? -14.602 -13.648 -5.93 1 95.81 292 ALA A N 1
ATOM 2367 C CA . ALA A 1 292 ? -13.875 -12.422 -5.629 1 95.81 292 ALA A CA 1
ATOM 2368 C C . ALA A 1 292 ? -14.688 -11.516 -4.711 1 95.81 292 ALA A C 1
ATOM 2370 O O . ALA A 1 292 ? -14.141 -10.891 -3.795 1 95.81 292 ALA A O 1
ATOM 2371 N N . PHE A 1 293 ? -15.969 -11.484 -4.918 1 94.31 293 PHE A N 1
ATOM 2372 C CA . PHE A 1 293 ? -16.844 -10.695 -4.066 1 94.31 293 PHE A CA 1
ATOM 2373 C C . PHE A 1 293 ? -16.844 -11.227 -2.643 1 94.31 293 PHE A C 1
ATOM 2375 O O . PHE A 1 293 ? -16.828 -10.453 -1.682 1 94.31 293 PHE A O 1
ATOM 2382 N N . PHE A 1 294 ? -16.859 -12.461 -2.547 1 94.75 294 PHE A N 1
ATOM 2383 C CA . PHE A 1 294 ? -16.859 -13.102 -1.237 1 94.75 294 PHE A CA 1
ATOM 2384 C C . PHE A 1 294 ? -15.57 -12.773 -0.486 1 94.75 294 PHE A C 1
ATOM 2386 O O . PHE A 1 294 ? -15.609 -12.352 0.671 1 94.75 294 PHE A O 1
ATOM 2393 N N . LEU A 1 295 ? -14.453 -12.93 -1.173 1 95.19 295 LEU A N 1
ATOM 2394 C CA . LEU A 1 295 ? -13.164 -12.711 -0.522 1 95.19 295 LEU A CA 1
ATOM 2395 C C . LEU A 1 295 ? -12.969 -11.234 -0.198 1 95.19 295 LEU A C 1
ATOM 2397 O O . LEU A 1 295 ? -12.344 -10.891 0.81 1 95.19 295 LEU A O 1
ATOM 2401 N N . SER A 1 296 ? -13.445 -10.336 -1.034 1 92.75 296 SER A N 1
ATOM 2402 C CA . SER A 1 296 ? -13.312 -8.898 -0.812 1 92.75 296 SER A CA 1
ATOM 2403 C C . SER A 1 296 ? -14.023 -8.469 0.466 1 92.75 296 SER A C 1
ATOM 2405 O O . SER A 1 296 ? -13.609 -7.508 1.123 1 92.75 296 SER A O 1
ATOM 2407 N N . ALA A 1 297 ? -15.07 -9.203 0.801 1 89.81 297 ALA A N 1
ATOM 2408 C CA . ALA A 1 297 ? -15.812 -8.883 2.018 1 89.81 297 ALA A CA 1
ATOM 2409 C C . ALA A 1 297 ? -15 -9.234 3.262 1 89.81 297 ALA A C 1
ATOM 2411 O O . ALA A 1 297 ? -15.164 -8.609 4.312 1 89.81 297 ALA A O 1
ATOM 2412 N N . CYS A 1 298 ? -14.047 -10.117 3.096 1 90.75 298 CYS A N 1
ATOM 2413 C CA . CYS A 1 298 ? -13.281 -10.609 4.238 1 90.75 298 CYS A CA 1
ATOM 2414 C C . CYS A 1 298 ? -11.969 -9.859 4.383 1 90.75 298 CYS A C 1
ATOM 2416 O O . CYS A 1 298 ? -11.32 -9.914 5.43 1 90.75 298 CYS A O 1
ATOM 2418 N N . LEU A 1 299 ? -11.602 -9.109 3.393 1 90.94 299 LEU A N 1
ATOM 2419 C CA . LEU A 1 299 ? -10.266 -8.523 3.391 1 90.94 299 LEU A CA 1
ATOM 2420 C C . LEU A 1 299 ? -10.336 -7.008 3.592 1 90.94 299 LEU A C 1
ATOM 2422 O O . LEU A 1 299 ? -11.305 -6.371 3.176 1 90.94 299 LEU A O 1
ATOM 2426 N N . ARG A 1 300 ? -9.234 -6.43 4.137 1 87.19 300 ARG A N 1
ATOM 2427 C CA . ARG A 1 300 ? -9.227 -5.004 4.445 1 87.19 300 ARG A CA 1
ATOM 2428 C C . ARG A 1 300 ? -8.094 -4.289 3.717 1 87.19 300 ARG A C 1
ATOM 2430 O O . ARG A 1 300 ? -8.18 -3.09 3.451 1 87.19 300 ARG A O 1
ATOM 2437 N N . LYS A 1 301 ? -7.027 -5.004 3.439 1 89.38 301 LYS A N 1
ATOM 2438 C CA . LYS A 1 301 ? -5.852 -4.398 2.818 1 89.38 301 LYS A CA 1
ATOM 2439 C C . LYS A 1 301 ? -5.633 -4.941 1.409 1 89.38 301 LYS A C 1
ATOM 2441 O O . LYS A 1 301 ? -5.797 -6.137 1.167 1 89.38 301 LYS A O 1
ATOM 2446 N N . SER A 1 302 ? -5.312 -4.039 0.486 1 89.38 302 SER A N 1
ATOM 2447 C CA . SER A 1 302 ? -5.129 -4.418 -0.911 1 89.38 302 SER A CA 1
ATOM 2448 C C . SER A 1 302 ? -3.904 -5.309 -1.086 1 89.38 302 SER A C 1
ATOM 2450 O O . SER A 1 302 ? -3.904 -6.219 -1.915 1 89.38 302 SER A O 1
ATOM 2452 N N . GLN A 1 303 ? -2.861 -5.098 -0.286 1 85.25 303 GLN A N 1
ATOM 2453 C CA . GLN A 1 303 ? -1.654 -5.91 -0.373 1 85.25 303 GLN A CA 1
ATOM 2454 C C . GLN A 1 303 ? -1.937 -7.355 0.026 1 85.25 303 GLN A C 1
ATOM 2456 O O . GLN A 1 303 ? -1.449 -8.289 -0.616 1 85.25 303 GLN A O 1
ATOM 2461 N N . THR A 1 304 ? -2.715 -7.531 1.081 1 87.31 304 THR A N 1
ATOM 2462 C CA . THR A 1 304 ? -3.1 -8.867 1.514 1 87.31 304 THR A CA 1
ATOM 2463 C C . THR A 1 304 ? -3.975 -9.547 0.463 1 87.31 304 THR A C 1
ATOM 2465 O O . THR A 1 304 ? -3.9 -10.766 0.275 1 87.31 304 THR A O 1
ATOM 2468 N N . ALA A 1 305 ? -4.762 -8.703 -0.187 1 92.44 305 ALA A N 1
ATOM 2469 C CA . ALA A 1 305 ? -5.625 -9.242 -1.236 1 92.44 305 ALA A CA 1
ATOM 2470 C C . ALA A 1 305 ? -4.797 -9.789 -2.4 1 92.44 305 ALA A C 1
ATOM 2472 O O . ALA A 1 305 ? -5.102 -10.852 -2.941 1 92.44 305 ALA A O 1
ATOM 2473 N N . THR A 1 306 ? -3.75 -9.102 -2.756 1 89.06 306 THR A N 1
ATOM 2474 C CA . THR A 1 306 ? -2.889 -9.555 -3.844 1 89.06 306 THR A CA 1
ATOM 2475 C C . THR A 1 306 ? -2.152 -10.836 -3.453 1 89.06 306 THR A C 1
ATOM 2477 O O . THR A 1 306 ? -2.084 -11.781 -4.238 1 89.06 306 THR A O 1
ATOM 2480 N N . PHE A 1 307 ? -1.688 -10.898 -2.229 1 86.38 307 PHE A N 1
ATOM 2481 C CA . PHE A 1 307 ? -0.991 -12.086 -1.736 1 86.38 307 PHE A CA 1
ATOM 2482 C C . PHE A 1 307 ? -1.92 -13.289 -1.72 1 86.38 307 PHE A C 1
ATOM 2484 O O . PHE A 1 307 ? -1.543 -14.375 -2.164 1 86.38 307 PHE A O 1
ATOM 2491 N N . LEU A 1 308 ? -3.051 -13.078 -1.22 1 89.69 308 LEU A N 1
ATOM 2492 C CA . LEU A 1 308 ? -4.02 -14.172 -1.142 1 89.69 308 LEU A CA 1
ATOM 2493 C C . LEU A 1 308 ? -4.457 -14.609 -2.535 1 89.69 308 LEU A C 1
ATOM 2495 O O . LEU A 1 308 ? -4.652 -15.797 -2.783 1 89.69 308 LEU A O 1
ATOM 2499 N N . GLY A 1 309 ? -4.668 -13.578 -3.379 1 91.81 309 GLY A N 1
ATOM 2500 C CA . GLY A 1 309 ? -5.043 -13.898 -4.746 1 91.81 309 GLY A CA 1
ATOM 2501 C C . GLY A 1 309 ? -4.031 -14.789 -5.445 1 91.81 309 GLY A C 1
ATOM 2502 O O . GLY A 1 309 ? -4.398 -15.812 -6.031 1 91.81 309 GLY A O 1
ATOM 2503 N N . PHE A 1 310 ? -2.775 -14.484 -5.328 1 88.94 310 PHE A N 1
ATOM 2504 C CA . PHE A 1 310 ? -1.745 -15.281 -5.984 1 88.94 310 PHE A CA 1
ATOM 2505 C C . PHE A 1 310 ? -1.541 -16.609 -5.262 1 88.94 310 PHE A C 1
ATOM 2507 O O . PHE A 1 310 ? -1.231 -17.625 -5.891 1 88.94 310 PHE A O 1
ATOM 2514 N N . PHE A 1 311 ? -1.725 -16.641 -3.957 1 85.75 311 PHE A N 1
ATOM 2515 C CA . PHE A 1 311 ? -1.666 -17.891 -3.205 1 85.75 311 PHE A CA 1
ATOM 2516 C C . PHE A 1 311 ? -2.73 -18.859 -3.693 1 85.75 311 PHE A C 1
ATOM 2518 O O . PHE A 1 311 ? -2.441 -20.031 -3.936 1 85.75 311 PHE A O 1
ATOM 2525 N N . LEU A 1 312 ? -3.881 -18.328 -3.83 1 91.38 312 LEU A N 1
ATOM 2526 C CA . LEU A 1 312 ? -4.965 -19.172 -4.324 1 91.38 312 LEU A CA 1
ATOM 2527 C C . LEU A 1 312 ? -4.715 -19.578 -5.77 1 91.38 312 LEU A C 1
ATOM 2529 O O . LEU A 1 312 ? -5.066 -20.703 -6.164 1 91.38 312 LEU A O 1
ATOM 2533 N N . PHE A 1 313 ? -4.164 -18.688 -6.566 1 91.06 313 PHE A N 1
ATOM 2534 C CA . PHE A 1 313 ? -3.775 -19 -7.934 1 91.06 313 PHE A CA 1
ATOM 2535 C C . PHE A 1 313 ? -2.857 -20.219 -7.973 1 91.06 313 PHE A C 1
ATOM 2537 O O . PHE A 1 313 ? -3.088 -21.141 -8.742 1 91.06 313 PHE A O 1
ATOM 2544 N N . ILE A 1 314 ? -1.907 -20.219 -7.066 1 82.94 314 ILE A N 1
ATOM 2545 C CA . ILE A 1 314 ? -0.928 -21.297 -7.027 1 82.94 314 ILE A CA 1
ATOM 2546 C C . ILE A 1 314 ? -1.572 -22.562 -6.457 1 82.94 314 ILE A C 1
ATOM 2548 O O . ILE A 1 314 ? -1.422 -23.656 -7.016 1 82.94 314 ILE A O 1
ATOM 2552 N N . LEU A 1 315 ? -2.299 -22.422 -5.434 1 84 315 LEU A N 1
ATOM 2553 C CA . LEU A 1 315 ? -2.957 -23.562 -4.793 1 84 315 LEU A CA 1
ATOM 2554 C C . LEU A 1 315 ? -3.906 -24.25 -5.758 1 84 315 LEU A C 1
ATOM 2556 O O . LEU A 1 315 ? -3.857 -25.484 -5.91 1 84 315 LEU A O 1
ATOM 2560 N N . PHE A 1 316 ? -4.715 -23.469 -6.484 1 91.12 316 PHE A N 1
ATOM 2561 C CA . PHE A 1 316 ? -5.703 -24.062 -7.387 1 91.12 316 PHE A CA 1
ATOM 2562 C C . PHE A 1 316 ? -5.035 -24.609 -8.641 1 91.12 316 PHE A C 1
ATOM 2564 O O . PHE A 1 316 ? -5.547 -25.547 -9.258 1 91.12 316 PHE A O 1
ATOM 2571 N N . SER A 1 317 ? -3.928 -24.016 -9.016 1 86.12 317 SER A N 1
ATOM 2572 C CA . SER A 1 317 ? -3.18 -24.562 -10.141 1 86.12 317 SER A CA 1
ATOM 2573 C C . SER A 1 317 ? -2.664 -25.969 -9.828 1 86.12 317 SER A C 1
ATOM 2575 O O . SER A 1 317 ? -2.697 -26.844 -10.688 1 86.12 317 SER A O 1
ATOM 2577 N N . VAL A 1 318 ? -2.262 -26.172 -8.578 1 78.25 318 VAL A N 1
ATOM 2578 C CA . VAL A 1 318 ? -1.752 -27.469 -8.164 1 78.25 318 VAL A CA 1
ATOM 2579 C C . VAL A 1 318 ? -2.91 -28.453 -8.016 1 78.25 318 VAL A C 1
ATOM 2581 O O . VAL A 1 318 ? -2.836 -29.594 -8.492 1 78.25 318 VAL A O 1
ATOM 2584 N N . LEU A 1 319 ? -3.979 -28.047 -7.457 1 83.56 319 LEU A N 1
ATOM 2585 C CA . LEU A 1 319 ? -5.117 -28.938 -7.219 1 83.56 319 LEU A CA 1
ATOM 2586 C C . LEU A 1 319 ? -5.754 -29.359 -8.531 1 83.56 319 LEU A C 1
ATOM 2588 O O . LEU A 1 319 ? -6.156 -30.516 -8.68 1 83.56 319 LEU A O 1
ATOM 2592 N N . GLN A 1 320 ? -5.781 -28.438 -9.453 1 85.69 320 GLN A N 1
ATOM 2593 C CA . GLN A 1 320 ? -6.453 -28.75 -10.703 1 85.69 320 GLN A CA 1
ATOM 2594 C C . GLN A 1 320 ? -5.617 -29.719 -11.547 1 85.69 320 GLN A C 1
ATOM 2596 O O . GLN A 1 320 ? -6.152 -30.453 -12.383 1 85.69 320 GLN A O 1
ATOM 2601 N N . ALA A 1 321 ? -4.359 -29.688 -11.32 1 75.12 321 ALA A N 1
ATOM 2602 C CA . ALA A 1 321 ? -3.475 -30.547 -12.102 1 75.12 321 ALA A CA 1
ATOM 2603 C C . ALA A 1 321 ? -3.629 -32 -11.703 1 75.12 321 ALA A C 1
ATOM 2605 O O . ALA A 1 321 ? -3.438 -32.906 -12.523 1 75.12 321 ALA A O 1
ATOM 2606 N N . PHE A 1 322 ? -4.211 -32.25 -10.43 1 73.06 322 PHE A N 1
ATOM 2607 C CA . PHE A 1 322 ? -4.141 -33.625 -9.961 1 73.06 322 PHE A CA 1
ATOM 2608 C C . PHE A 1 322 ? -5.523 -34.156 -9.586 1 73.06 322 PHE A C 1
ATOM 2610 O O . PHE A 1 322 ? -5.832 -35.344 -9.805 1 73.06 322 PHE A O 1
ATOM 2617 N N . ILE A 1 323 ? -6.355 -33.375 -9.211 1 81.25 323 ILE A N 1
ATOM 2618 C CA . ILE A 1 323 ? -7.574 -33.812 -8.547 1 81.25 323 ILE A CA 1
ATOM 2619 C C . ILE A 1 323 ? -8.516 -34.438 -9.57 1 81.25 323 ILE A C 1
ATOM 2621 O O . ILE A 1 323 ? -9.109 -35.5 -9.328 1 81.25 323 ILE A O 1
ATOM 2625 N N . PRO A 1 324 ? -8.633 -33.844 -10.734 1 81.81 324 PRO A N 1
ATOM 2626 C CA . PRO A 1 324 ? -9.555 -34.438 -11.695 1 81.81 324 PRO A CA 1
ATOM 2627 C C . PRO A 1 324 ? -9.156 -35.844 -12.094 1 81.81 324 PRO A C 1
ATOM 2629 O O . PRO A 1 324 ? -10.016 -36.719 -12.211 1 81.81 324 PRO A O 1
ATOM 2632 N N . ASN A 1 325 ? -7.891 -36.094 -12.188 1 74.5 325 ASN A N 1
ATOM 2633 C CA . ASN A 1 325 ? -7.398 -37.406 -12.609 1 74.5 325 ASN A CA 1
ATOM 2634 C C . ASN A 1 325 ? -7.367 -38.406 -11.445 1 74.5 325 ASN A C 1
ATOM 2636 O O . ASN A 1 325 ? -7.328 -39.594 -11.656 1 74.5 325 ASN A O 1
ATOM 2640 N N . LEU A 1 326 ? -7.547 -37.844 -10.266 1 74.19 326 LEU A N 1
ATOM 2641 C CA . LEU A 1 326 ? -7.422 -38.719 -9.102 1 74.19 326 LEU A CA 1
ATOM 2642 C C . LEU A 1 326 ? -8.797 -39.062 -8.516 1 74.19 326 LEU A C 1
ATOM 2644 O O . LEU A 1 326 ? -9.023 -40.156 -8.031 1 74.19 326 LEU A O 1
ATOM 2648 N N . LEU A 1 327 ? -9.664 -38.094 -8.617 1 81.56 327 LEU A N 1
ATOM 2649 C CA . LEU A 1 327 ? -10.891 -38.25 -7.844 1 81.56 327 LEU A CA 1
ATOM 2650 C C . LEU A 1 327 ? -12.102 -38.375 -8.766 1 81.56 327 LEU A C 1
ATOM 2652 O O . LEU A 1 327 ? -13.133 -38.938 -8.375 1 81.56 327 LEU A O 1
ATOM 2656 N N . TYR A 1 328 ? -12.023 -37.875 -9.938 1 86.31 328 TYR A N 1
ATOM 2657 C CA . TYR A 1 328 ? -13.18 -37.906 -10.828 1 86.31 328 TYR A CA 1
ATOM 2658 C C . TYR A 1 328 ? -13.094 -39.062 -11.812 1 86.31 328 TYR A C 1
ATOM 2660 O O . TYR A 1 328 ? -13.219 -38.875 -13.023 1 86.31 328 TYR A O 1
ATOM 2668 N N . ILE A 1 329 ? -12.867 -40.156 -11.227 1 73.19 329 ILE A N 1
ATOM 2669 C CA . ILE A 1 329 ? -12.805 -41.406 -11.977 1 73.19 329 ILE A CA 1
ATOM 2670 C C . ILE A 1 329 ? -13.891 -42.375 -11.477 1 73.19 329 ILE A C 1
ATOM 2672 O O . ILE A 1 329 ? -14.5 -42.125 -10.43 1 73.19 329 ILE A O 1
ATOM 2676 N N . GLU A 1 330 ? -14.078 -43.344 -12.273 1 71.19 330 GLU A N 1
ATOM 2677 C CA . GLU A 1 330 ? -15.094 -44.312 -11.898 1 71.19 330 GLU A CA 1
ATOM 2678 C C . GLU A 1 330 ? -14.672 -45.094 -10.656 1 71.19 330 GLU A C 1
ATOM 2680 O O . GLU A 1 330 ? -13.492 -45.438 -10.492 1 71.19 330 GLU A O 1
ATOM 2685 N N . GLY A 1 331 ? -15.531 -45.312 -9.703 1 69.19 331 GLY A N 1
ATOM 2686 C CA . GLY A 1 331 ? -15.234 -46.094 -8.516 1 69.19 331 GLY A CA 1
ATOM 2687 C C . GLY A 1 331 ? -15.109 -45.25 -7.258 1 69.19 331 GLY A C 1
ATOM 2688 O O . GLY A 1 331 ? -15.164 -45.781 -6.145 1 69.19 331 GLY A O 1
ATOM 2689 N N . LYS A 1 332 ? -14.852 -44.062 -7.414 1 79.5 332 LYS A N 1
ATOM 2690 C CA . LYS A 1 332 ? -14.742 -43.188 -6.246 1 79.5 332 LYS A CA 1
ATOM 2691 C C . LYS A 1 332 ? -16.109 -42.719 -5.789 1 79.5 332 LYS A C 1
ATOM 2693 O O . LYS A 1 332 ? -17 -42.5 -6.609 1 79.5 332 LYS A O 1
ATOM 2698 N N . PRO A 1 333 ? -16.25 -42.656 -4.488 1 84.69 333 PRO A N 1
ATOM 2699 C CA . PRO A 1 333 ? -17.562 -42.219 -3.963 1 84.69 333 PRO A CA 1
ATOM 2700 C C . PRO A 1 333 ? -17.922 -40.812 -4.395 1 84.69 333 PRO A C 1
ATOM 2702 O O . PRO A 1 333 ? -17.062 -39.938 -4.469 1 84.69 333 PRO A O 1
ATOM 2705 N N . TYR A 1 334 ? -19.188 -40.562 -4.625 1 89 334 TYR A N 1
ATOM 2706 C CA . TYR A 1 334 ? -19.719 -39.281 -5.074 1 89 334 TYR A CA 1
ATOM 2707 C C . TYR A 1 334 ? -19.562 -38.219 -3.99 1 89 334 TYR A C 1
ATOM 2709 O O . TYR A 1 334 ? -19.406 -37.031 -4.293 1 89 334 TYR A O 1
ATOM 2717 N N . SER A 1 335 ? -19.547 -38.625 -2.744 1 90.62 335 SER A N 1
ATOM 2718 C CA . SER A 1 335 ? -19.438 -37.688 -1.647 1 90.62 335 SER A CA 1
ATOM 2719 C C . SER A 1 335 ? -18.109 -36.938 -1.71 1 90.62 335 SER A C 1
ATOM 2721 O O . SER A 1 335 ? -18.062 -35.719 -1.494 1 90.62 335 SER A O 1
ATOM 2723 N N . VAL A 1 336 ? -17.109 -37.656 -2.082 1 87.38 336 VAL A N 1
ATOM 2724 C CA . VAL A 1 336 ? -15.789 -37.031 -2.166 1 87.38 336 VAL A CA 1
ATOM 2725 C C . VAL A 1 336 ? -15.727 -36.094 -3.389 1 87.38 336 VAL A C 1
ATOM 2727 O O . VAL A 1 336 ? -15.18 -35 -3.322 1 87.38 336 VAL A O 1
ATOM 2730 N N . GLN A 1 337 ? -16.344 -36.562 -4.414 1 91.44 337 GLN A N 1
ATOM 2731 C CA . GLN A 1 337 ? -16.375 -35.781 -5.625 1 91.44 337 GLN A CA 1
ATOM 2732 C C . GLN A 1 337 ? -17.188 -34.5 -5.41 1 91.44 337 GLN A C 1
ATOM 2734 O O . GLN A 1 337 ? -16.797 -33.406 -5.895 1 91.44 337 GLN A O 1
ATOM 2739 N N . ALA A 1 338 ? -18.203 -34.594 -4.625 1 92.38 338 ALA A N 1
ATOM 2740 C CA . ALA A 1 338 ? -19.062 -33.438 -4.363 1 92.38 338 ALA A CA 1
ATOM 2741 C C . ALA A 1 338 ? -18.344 -32.406 -3.506 1 92.38 338 ALA A C 1
ATOM 2743 O O . ALA A 1 338 ? -18.516 -31.188 -3.713 1 92.38 338 ALA A O 1
ATOM 2744 N N . ILE A 1 339 ? -17.562 -32.781 -2.621 1 92.19 339 ILE A N 1
ATOM 2745 C CA . ILE A 1 339 ? -16.844 -31.891 -1.737 1 92.19 339 ILE A CA 1
ATOM 2746 C C . ILE A 1 339 ? -15.828 -31.078 -2.543 1 92.19 339 ILE A C 1
ATOM 2748 O O . ILE A 1 339 ? -15.734 -29.859 -2.393 1 92.19 339 ILE A O 1
ATOM 2752 N N . PHE A 1 340 ? -15.172 -31.75 -3.389 1 91.94 340 PHE A N 1
ATOM 2753 C CA . PHE A 1 340 ? -14.148 -31.062 -4.172 1 91.94 340 PHE A CA 1
ATOM 2754 C C . PHE A 1 340 ? -14.781 -30.25 -5.293 1 91.94 340 PHE A C 1
ATOM 2756 O O . PHE A 1 340 ? -14.156 -29.344 -5.84 1 91.94 340 PHE A O 1
ATOM 2763 N N . SER A 1 341 ? -16.094 -30.609 -5.566 1 94.12 341 SER A N 1
ATOM 2764 C CA . SER A 1 341 ? -16.797 -29.859 -6.602 1 94.12 341 SER A CA 1
ATOM 2765 C C . SER A 1 341 ? -17.25 -28.5 -6.094 1 94.12 341 SER A C 1
ATOM 2767 O O . SER A 1 341 ? -17.672 -27.641 -6.879 1 94.12 341 SER A O 1
ATOM 2769 N N . LEU A 1 342 ? -17.047 -28.297 -4.828 1 93.25 342 LEU A N 1
ATOM 2770 C CA . LEU A 1 342 ? -17.359 -26.984 -4.27 1 93.25 342 LEU A CA 1
ATOM 2771 C C . LEU A 1 342 ? -16.266 -25.984 -4.613 1 93.25 342 LEU A C 1
ATOM 2773 O O . LEU A 1 342 ? -16.438 -24.781 -4.41 1 93.25 342 LEU A O 1
ATOM 2777 N N . LEU A 1 343 ? -15.25 -26.516 -5.176 1 93.25 343 LEU A N 1
ATOM 2778 C CA . LEU A 1 343 ? -14.188 -25.672 -5.703 1 93.25 343 LEU A CA 1
ATOM 2779 C C . LEU A 1 343 ? -14.266 -25.578 -7.227 1 93.25 343 LEU A C 1
ATOM 2781 O O . LEU A 1 343 ? -13.828 -26.484 -7.934 1 93.25 343 LEU A O 1
ATOM 2785 N N . SER A 1 344 ? -14.75 -24.453 -7.652 1 94.69 344 SER A N 1
ATOM 2786 C CA . SER A 1 344 ? -15.062 -24.266 -9.062 1 94.69 344 SER A CA 1
ATOM 2787 C C . SER A 1 344 ? -13.844 -24.531 -9.938 1 94.69 344 SER A C 1
ATOM 2789 O O . SER A 1 344 ? -13.969 -25.062 -11.047 1 94.69 344 SER A O 1
ATOM 2791 N N . PRO A 1 345 ? -12.57 -24.25 -9.453 1 94.62 345 PRO A N 1
ATOM 2792 C CA . PRO A 1 345 ? -11.414 -24.5 -10.32 1 94.62 345 PRO A CA 1
ATOM 2793 C C . PRO A 1 345 ? -11.188 -25.984 -10.578 1 94.62 345 PRO A C 1
ATOM 2795 O O . PRO A 1 345 ? -10.727 -26.359 -11.656 1 94.62 345 PRO A O 1
ATOM 2798 N N . VAL A 1 346 ? -11.562 -26.844 -9.656 1 93.56 346 VAL A N 1
ATOM 2799 C CA . VAL A 1 346 ? -11.367 -28.281 -9.797 1 93.56 346 VAL A CA 1
ATOM 2800 C C . VAL A 1 346 ? -12.352 -28.844 -10.82 1 93.56 346 VAL A C 1
ATOM 2802 O O . VAL A 1 346 ? -11.969 -29.609 -11.695 1 93.56 346 VAL A O 1
ATOM 2805 N N . VAL A 1 347 ? -13.562 -28.422 -10.703 1 95.31 347 VAL A N 1
ATOM 2806 C CA . VAL A 1 347 ? -14.594 -28.891 -11.625 1 95.31 347 VAL A CA 1
ATOM 2807 C C . VAL A 1 347 ? -14.328 -28.328 -13.016 1 95.31 347 VAL A C 1
ATOM 2809 O O . VAL A 1 347 ? -14.578 -29 -14.023 1 95.31 347 VAL A O 1
ATOM 2812 N N . PHE A 1 348 ? -13.875 -27.078 -13.125 1 96.62 348 PHE A N 1
ATOM 2813 C CA . PHE A 1 348 ? -13.484 -26.453 -14.383 1 96.62 348 PHE A CA 1
ATOM 2814 C C . PHE A 1 348 ? -12.398 -27.25 -15.078 1 96.62 348 PHE A C 1
ATOM 2816 O O . PHE A 1 348 ? -12.469 -27.469 -16.297 1 96.62 348 PHE A O 1
ATOM 2823 N N . ALA A 1 349 ? -11.461 -27.719 -14.266 1 94.75 349 ALA A N 1
ATOM 2824 C CA . ALA A 1 349 ? -10.359 -28.516 -14.797 1 94.75 349 ALA A CA 1
ATOM 2825 C C . ALA A 1 349 ? -10.867 -29.859 -15.352 1 94.75 349 ALA A C 1
ATOM 2827 O O . ALA A 1 349 ? -10.383 -30.328 -16.375 1 94.75 349 ALA A O 1
ATOM 2828 N N . LYS A 1 350 ? -11.805 -30.453 -14.648 1 93.25 350 LYS A N 1
ATOM 2829 C CA . LYS A 1 350 ? -12.406 -31.703 -15.125 1 93.25 350 LYS A CA 1
ATOM 2830 C C . LYS A 1 350 ? -13.07 -31.5 -16.484 1 93.25 350 LYS A C 1
ATOM 2832 O O . LYS A 1 350 ? -12.883 -32.312 -17.406 1 93.25 350 LYS A O 1
ATOM 2837 N N . GLY A 1 351 ? -13.789 -30.422 -16.625 1 94.75 351 GLY A N 1
ATOM 2838 C CA . GLY A 1 351 ? -14.414 -30.109 -17.891 1 94.75 351 GLY A CA 1
ATOM 2839 C C . GLY A 1 351 ? -13.414 -29.875 -19.016 1 94.75 351 GLY A C 1
ATOM 2840 O O . GLY A 1 351 ? -13.594 -30.359 -20.125 1 94.75 351 GLY A O 1
ATOM 2841 N N . LEU A 1 352 ? -12.359 -29.156 -18.703 1 94.88 352 LEU A N 1
ATOM 2842 C CA . LEU A 1 352 ? -11.336 -28.859 -19.688 1 94.88 352 LEU A CA 1
ATOM 2843 C C . LEU A 1 352 ? -10.594 -30.125 -20.125 1 94.88 352 LEU A C 1
ATOM 2845 O O . LEU A 1 352 ? -10.281 -30.281 -21.297 1 94.88 352 LEU A O 1
ATOM 2849 N N . THR A 1 353 ? -10.328 -30.969 -19.156 1 88.81 353 THR A N 1
ATOM 2850 C CA . THR A 1 353 ? -9.617 -32.188 -19.469 1 88.81 353 THR A CA 1
ATOM 2851 C C . THR A 1 353 ? -10.461 -33.094 -20.359 1 88.81 353 THR A C 1
ATOM 2853 O O . THR A 1 353 ? -9.945 -33.719 -21.297 1 88.81 353 THR A O 1
ATOM 2856 N N . ASP A 1 354 ? -11.734 -33.156 -20.062 1 88.88 354 ASP A N 1
ATOM 2857 C CA . ASP A 1 354 ? -12.633 -33.938 -20.891 1 88.88 354 ASP A CA 1
ATOM 2858 C C . ASP A 1 354 ? -12.656 -33.438 -22.328 1 88.88 354 ASP A C 1
ATOM 2860 O O . ASP A 1 354 ? -12.602 -34.188 -23.281 1 88.88 354 ASP A O 1
ATOM 2864 N N . LEU A 1 355 ? -12.734 -32.156 -22.422 1 93.5 355 LEU A N 1
ATOM 2865 C CA . LEU A 1 355 ? -12.781 -31.531 -23.734 1 93.5 355 LEU A CA 1
ATOM 2866 C C . LEU A 1 355 ? -11.461 -31.719 -24.484 1 93.5 355 LEU A C 1
ATOM 2868 O O . LEU A 1 355 ? -11.445 -31.906 -25.703 1 93.5 355 LEU A O 1
ATOM 2872 N N . ALA A 1 356 ? -10.383 -31.625 -23.75 1 89.44 356 ALA A N 1
ATOM 2873 C CA . ALA A 1 356 ? -9.062 -31.797 -24.359 1 89.44 356 ALA A CA 1
ATOM 2874 C C . ALA A 1 356 ? -8.867 -33.219 -24.875 1 89.44 356 ALA A C 1
ATOM 2876 O O . ALA A 1 356 ? -8.398 -33.406 -26 1 89.44 356 ALA A O 1
ATOM 2877 N N . ILE A 1 357 ? -9.273 -34.156 -24.094 1 80.31 357 ILE A N 1
ATOM 2878 C CA . ILE A 1 357 ? -9.141 -35.562 -24.484 1 80.31 357 ILE A CA 1
ATOM 2879 C C . ILE A 1 357 ? -10.047 -35.875 -25.688 1 80.31 357 ILE A C 1
ATOM 2881 O O . ILE A 1 357 ? -9.633 -36.531 -26.641 1 80.31 357 ILE A O 1
ATOM 2885 N N . ALA A 1 358 ? -11.219 -35.312 -25.641 1 82.5 358 ALA A N 1
ATOM 2886 C CA . ALA A 1 358 ? -12.18 -35.531 -26.719 1 82.5 358 ALA A CA 1
ATOM 2887 C C . ALA A 1 358 ? -11.703 -34.906 -28.016 1 82.5 358 ALA A C 1
ATOM 2889 O O . ALA A 1 358 ? -12.016 -35.375 -29.109 1 82.5 358 ALA A O 1
ATOM 2890 N N . SER A 1 359 ? -10.961 -33.844 -27.938 1 86.19 359 SER A N 1
ATOM 2891 C CA . SER A 1 359 ? -10.492 -33.125 -29.109 1 86.19 359 SER A CA 1
ATOM 2892 C C . SER A 1 359 ? -9.531 -33.969 -29.938 1 86.19 359 SER A C 1
ATOM 2894 O O . SER A 1 359 ? -9.328 -33.719 -31.125 1 86.19 359 SER A O 1
ATOM 2896 N N . ASP A 1 360 ? -8.945 -34.938 -29.25 1 74.75 360 ASP A N 1
ATOM 2897 C CA . ASP A 1 360 ? -8.031 -35.844 -29.938 1 74.75 360 ASP A CA 1
ATOM 2898 C C . ASP A 1 360 ? -8.797 -36.844 -30.781 1 74.75 360 ASP A C 1
ATOM 2900 O O . ASP A 1 360 ? -8.242 -37.469 -31.703 1 74.75 360 ASP A O 1
ATOM 2904 N N . MET A 1 361 ? -10.094 -37.281 -30.578 1 63.62 361 MET A N 1
ATOM 2905 C CA . MET A 1 361 ? -10.898 -38.281 -31.266 1 63.62 361 MET A CA 1
ATOM 2906 C C . MET A 1 361 ? -11.977 -37.625 -32.125 1 63.62 361 MET A C 1
ATOM 2908 O O . MET A 1 361 ? -12.68 -38.312 -32.875 1 63.62 361 MET A O 1
ATOM 2912 N N . GLY A 1 362 ? -12.453 -36.5 -32.094 1 75.62 362 GLY A N 1
ATOM 2913 C CA . GLY A 1 362 ? -13.469 -35.812 -32.875 1 75.62 362 GLY A CA 1
ATOM 2914 C C . GLY A 1 362 ? -14.109 -34.656 -32.094 1 75.62 362 GLY A C 1
ATOM 2915 O O . GLY A 1 362 ? -14.766 -33.781 -32.688 1 75.62 362 GLY A O 1
ATOM 2916 N N . GLY A 1 363 ? -13.938 -34.594 -30.953 1 85.44 363 GLY A N 1
ATOM 2917 C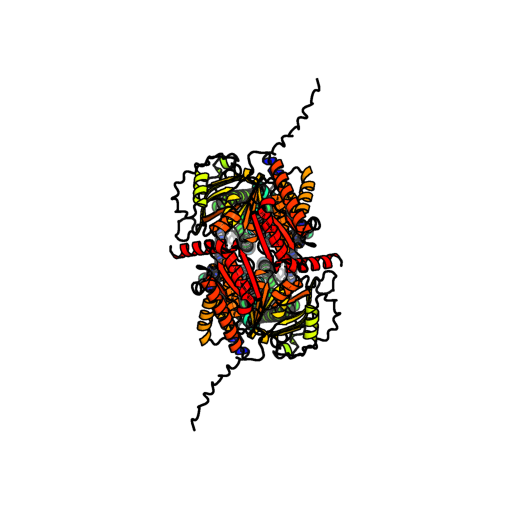 CA . GLY A 1 363 ? -14.469 -33.5 -30.156 1 85.44 363 GLY A CA 1
ATOM 2918 C C . GLY A 1 363 ? -15.836 -33.812 -29.578 1 85.44 363 GLY A C 1
ATOM 2919 O O . GLY A 1 363 ? -16.453 -34.812 -29.906 1 85.44 363 GLY A O 1
ATOM 2920 N N . ILE A 1 364 ? -16.281 -33.031 -28.641 1 91.06 364 ILE A N 1
ATOM 2921 C CA . ILE A 1 364 ? -17.594 -33.188 -28.016 1 91.06 364 ILE A CA 1
ATOM 2922 C C . ILE A 1 364 ? -18.594 -32.25 -28.688 1 91.06 364 ILE A C 1
ATOM 2924 O O . ILE A 1 364 ? -18.328 -31.031 -28.812 1 91.06 364 ILE A O 1
ATOM 2928 N N . ARG A 1 365 ? -19.75 -32.781 -29.109 1 91.88 365 ARG A N 1
ATOM 2929 C CA . ARG A 1 365 ? -20.844 -31.984 -29.672 1 91.88 365 ARG A CA 1
ATOM 2930 C C . ARG A 1 365 ? -21.812 -31.516 -28.578 1 91.88 365 ARG A C 1
ATOM 2932 O O . ARG A 1 365 ? -21.844 -32.094 -27.484 1 91.88 365 ARG A O 1
ATOM 2939 N N . TRP A 1 366 ? -22.547 -30.469 -28.844 1 93.75 366 TRP A N 1
ATOM 2940 C CA . TRP A 1 366 ? -23.438 -29.875 -27.859 1 93.75 366 TRP A CA 1
ATOM 2941 C C . TRP A 1 366 ? -24.484 -30.875 -27.406 1 93.75 366 TRP A C 1
ATOM 2943 O O . TRP A 1 366 ? -24.891 -30.875 -26.234 1 93.75 366 TRP A O 1
ATOM 2953 N N . SER A 1 367 ? -24.859 -31.797 -28.25 1 90.31 367 SER A N 1
ATOM 2954 C CA . SER A 1 367 ? -25.891 -32.781 -27.922 1 90.31 367 SER A CA 1
ATOM 2955 C C . SER A 1 367 ? -25.375 -33.844 -26.969 1 90.31 367 SER A C 1
ATOM 2957 O O . SER A 1 367 ? -26.156 -34.531 -26.312 1 90.31 367 SER A O 1
ATOM 2959 N N . GLN A 1 368 ? -24.047 -33.938 -26.797 1 90.06 368 GLN A N 1
ATOM 2960 C CA . GLN A 1 368 ? -23.438 -35 -26 1 90.06 368 GLN A CA 1
ATOM 2961 C C . GLN A 1 368 ? -23.016 -34.469 -24.625 1 90.06 368 GLN A C 1
ATOM 2963 O O . GLN A 1 368 ? -22.344 -35.188 -23.875 1 90.06 368 GLN A O 1
ATOM 2968 N N . ILE A 1 369 ? -23.438 -33.281 -24.234 1 92.31 369 ILE A N 1
ATOM 2969 C CA . ILE A 1 369 ? -22.922 -32.656 -23.031 1 92.31 369 ILE A CA 1
ATOM 2970 C C . ILE A 1 369 ? -23.438 -33.406 -21.797 1 92.31 369 ILE A C 1
ATOM 2972 O O . ILE A 1 369 ? -22.812 -33.344 -20.734 1 92.31 369 ILE A O 1
ATOM 2976 N N . SER A 1 370 ? -24.578 -34.094 -21.891 1 90.25 370 SER A N 1
ATOM 2977 C CA . SER A 1 370 ? -25.156 -34.781 -20.75 1 90.25 370 SER A CA 1
ATOM 2978 C C . SER A 1 370 ? -24.562 -36.156 -20.562 1 90.25 370 SER A C 1
ATOM 2980 O O . SER A 1 370 ? -24.609 -36.719 -19.469 1 90.25 370 SER A O 1
ATOM 2982 N N . ASN A 1 371 ? -23.938 -36.75 -21.609 1 85.12 371 ASN A N 1
ATOM 2983 C CA . ASN A 1 371 ? -23.484 -38.156 -21.516 1 85.12 371 ASN A CA 1
ATOM 2984 C C . ASN A 1 371 ? -22.062 -38.312 -22.062 1 85.12 371 ASN A C 1
ATOM 2986 O O . ASN A 1 371 ? -21.688 -39.375 -22.516 1 85.12 371 ASN A O 1
ATOM 2990 N N . ASN A 1 372 ? -21.328 -37.25 -22.109 1 83.62 372 ASN A N 1
ATOM 2991 C CA . ASN A 1 372 ? -19.984 -37.312 -22.688 1 83.62 372 ASN A CA 1
ATOM 2992 C C . ASN A 1 372 ? -19.047 -38.156 -21.828 1 83.62 372 ASN A C 1
ATOM 2994 O O . ASN A 1 372 ? -18.078 -38.719 -22.344 1 83.62 372 ASN A O 1
ATOM 2998 N N . SER A 1 373 ? -19.234 -38.156 -20.469 1 81.12 373 SER A N 1
ATOM 2999 C CA . SER A 1 373 ? -18.422 -38.938 -19.531 1 81.12 373 SER A CA 1
ATOM 3000 C C . SER A 1 373 ? -19.312 -39.656 -18.516 1 81.12 373 SER A C 1
ATOM 3002 O O . SER A 1 373 ? -20.375 -39.156 -18.141 1 81.12 373 SER A O 1
ATOM 3004 N N . PRO A 1 374 ? -18.844 -40.812 -18.188 1 77.06 374 PRO A N 1
ATOM 3005 C CA . PRO A 1 374 ? -19.641 -41.531 -17.188 1 77.06 374 PRO A CA 1
ATOM 3006 C C . PRO A 1 374 ? -19.594 -40.875 -15.812 1 77.06 374 PRO A C 1
ATOM 3008 O O . PRO A 1 374 ? -20.531 -41 -15.031 1 77.06 374 PRO A O 1
ATOM 3011 N N . VAL A 1 375 ? -18.484 -40.219 -15.648 1 85.12 375 VAL A N 1
ATOM 3012 C CA . VAL A 1 375 ? -18.344 -39.562 -14.359 1 85.12 375 VAL A CA 1
ATOM 3013 C C . VAL A 1 375 ? -18.344 -38.062 -14.555 1 85.12 375 VAL A C 1
ATOM 3015 O O . VAL A 1 375 ? -17.453 -37.5 -15.219 1 85.12 375 VAL A O 1
ATOM 3018 N N . PHE A 1 376 ? -19.266 -37.344 -14.086 1 90 376 PHE A N 1
ATOM 3019 C CA . PHE A 1 376 ? -19.359 -35.906 -14.094 1 90 376 PHE A CA 1
ATOM 3020 C C . PHE A 1 376 ? -19.344 -35.375 -15.523 1 90 376 PHE A C 1
ATOM 3022 O O . PHE A 1 376 ? -18.391 -34.688 -15.914 1 90 376 PHE A O 1
ATOM 3029 N N . PRO A 1 377 ? -20.391 -35.656 -16.203 1 92.06 377 PRO A N 1
ATOM 3030 C CA . PRO A 1 377 ? -20.469 -35.094 -17.562 1 92.06 377 PRO A CA 1
ATOM 3031 C C . PRO A 1 377 ? -20.453 -33.562 -17.578 1 92.06 377 PRO A C 1
ATOM 3033 O O . PRO A 1 377 ? -20.547 -32.938 -16.531 1 92.06 377 PRO A O 1
ATOM 3036 N N . LEU A 1 378 ? -20.266 -33 -18.734 1 95.81 378 LEU A N 1
ATOM 3037 C CA . LEU A 1 378 ? -20.078 -31.547 -18.891 1 95.81 378 LEU A CA 1
ATOM 3038 C C . LEU A 1 378 ? -21.266 -30.781 -18.328 1 95.81 378 LEU A C 1
ATOM 3040 O O . LEU A 1 378 ? -21.094 -29.703 -17.766 1 95.81 378 LEU A O 1
ATOM 3044 N N . LEU A 1 379 ? -22.453 -31.281 -18.469 1 96.38 379 LEU A N 1
ATOM 3045 C CA . LEU A 1 379 ? -23.641 -30.625 -17.938 1 96.38 379 LEU A CA 1
ATOM 3046 C C . LEU A 1 379 ? -23.578 -30.516 -16.422 1 96.38 379 LEU A C 1
ATOM 3048 O O . LEU A 1 379 ? -23.953 -29.5 -15.852 1 96.38 379 LEU A O 1
ATOM 3052 N N . MET A 1 380 ? -23.141 -31.594 -15.828 1 95.25 380 MET A N 1
ATOM 3053 C CA . MET A 1 380 ? -22.984 -31.562 -14.375 1 95.25 380 MET A CA 1
ATOM 3054 C C . MET A 1 380 ? -21.891 -30.594 -13.969 1 95.25 380 MET A C 1
ATOM 3056 O O . MET A 1 380 ? -22 -29.922 -12.93 1 95.25 380 MET A O 1
ATOM 3060 N N . VAL A 1 381 ? -20.844 -30.5 -14.789 1 96.56 381 VAL A N 1
ATOM 3061 C CA . VAL A 1 381 ? -19.766 -29.547 -14.539 1 96.56 381 VAL A CA 1
ATOM 3062 C C . VAL A 1 381 ? -20.312 -28.125 -14.555 1 96.56 381 VAL A C 1
ATOM 3064 O O . VAL A 1 381 ? -20.047 -27.344 -13.641 1 96.56 381 VAL A O 1
ATOM 3067 N N . TYR A 1 382 ? -21.203 -27.797 -15.555 1 97.69 382 TYR A N 1
ATOM 3068 C CA . TYR A 1 382 ? -21.812 -26.469 -15.656 1 97.69 382 TYR A CA 1
ATOM 3069 C C . TYR A 1 382 ? -22.641 -26.156 -14.422 1 97.69 382 TYR A C 1
ATOM 3071 O O . TYR A 1 382 ? -22.531 -25.062 -13.852 1 97.69 382 TYR A O 1
ATOM 3079 N N . ARG A 1 383 ? -23.344 -27.125 -13.992 1 96.94 383 ARG A N 1
ATOM 3080 C CA . ARG A 1 383 ? -24.266 -26.922 -12.883 1 96.94 383 ARG A CA 1
ATOM 3081 C C . ARG A 1 383 ? -23.5 -26.672 -11.586 1 96.94 383 ARG A C 1
ATOM 3083 O O . ARG A 1 383 ? -23.891 -25.812 -10.789 1 96.94 383 ARG A O 1
ATOM 3090 N N . TRP A 1 384 ? -22.453 -27.391 -11.398 1 96.94 384 TRP A N 1
ATOM 3091 C CA . TRP A 1 384 ? -21.672 -27.219 -10.18 1 96.94 384 TRP A CA 1
ATOM 3092 C C . TRP A 1 384 ? -20.969 -25.875 -10.164 1 96.94 384 TRP A C 1
ATOM 3094 O O . TRP A 1 384 ? -20.891 -25.219 -9.117 1 96.94 384 TRP A O 1
ATOM 3104 N N . ILE A 1 385 ? -20.438 -25.438 -11.297 1 97.88 385 ILE A N 1
ATOM 3105 C CA . ILE A 1 385 ? -19.75 -24.156 -11.375 1 97.88 385 ILE A CA 1
ATOM 3106 C C . ILE A 1 385 ? -20.719 -23.016 -11.07 1 97.88 385 ILE A C 1
ATOM 3108 O O . ILE A 1 385 ? -20.391 -22.094 -10.32 1 97.88 385 ILE A O 1
ATOM 3112 N N . LEU A 1 386 ? -21.938 -23.125 -11.562 1 97.62 386 LEU A N 1
ATOM 3113 C CA . LEU A 1 386 ? -22.953 -22.109 -11.336 1 97.62 386 LEU A CA 1
ATOM 3114 C C . LEU A 1 386 ? -23.422 -22.109 -9.883 1 97.62 386 LEU A C 1
ATOM 3116 O O . LEU A 1 386 ? -23.625 -21.047 -9.281 1 97.62 386 LEU A O 1
ATOM 3120 N N . LEU A 1 387 ? -23.531 -23.312 -9.391 1 97.06 387 LEU A N 1
ATOM 3121 C CA . LEU A 1 387 ? -23.922 -23.453 -7.988 1 97.06 387 LEU A CA 1
ATOM 3122 C C . LEU A 1 387 ? -22.875 -22.828 -7.074 1 97.06 387 LEU A C 1
ATOM 3124 O O . LEU A 1 387 ? -23.219 -22.141 -6.105 1 97.06 387 LEU A O 1
ATOM 3128 N N . ASP A 1 388 ? -21.656 -23.078 -7.379 1 97 388 ASP A N 1
ATOM 3129 C CA . ASP A 1 388 ? -20.562 -22.484 -6.605 1 97 388 ASP A CA 1
ATOM 3130 C C . ASP A 1 388 ? -20.641 -20.953 -6.633 1 97 388 ASP A C 1
ATOM 3132 O O . ASP A 1 388 ? -20.453 -20.297 -5.605 1 97 388 ASP A O 1
ATOM 3136 N N . GLY A 1 389 ? -20.906 -20.422 -7.812 1 96.81 389 GLY A N 1
ATOM 3137 C CA . GLY A 1 389 ? -21.047 -18.969 -7.934 1 96.81 389 GLY A CA 1
ATOM 3138 C C . GLY A 1 389 ? -22.141 -18.406 -7.059 1 96.81 389 GLY A C 1
ATOM 3139 O O . GLY A 1 389 ? -21.938 -17.406 -6.359 1 96.81 389 GLY A O 1
ATOM 3140 N N . ILE A 1 390 ? -23.219 -19.078 -6.98 1 95.62 390 ILE A N 1
ATOM 3141 C CA . ILE A 1 390 ? -24.375 -18.625 -6.207 1 95.62 390 ILE A CA 1
ATOM 3142 C C . ILE A 1 390 ? -24.062 -18.75 -4.715 1 95.62 390 ILE A C 1
ATOM 3144 O O . ILE A 1 390 ? -24.375 -17.828 -3.939 1 95.62 390 ILE A O 1
ATOM 3148 N N . ILE A 1 391 ? -23.406 -19.797 -4.383 1 96 391 ILE A N 1
ATOM 3149 C CA . ILE A 1 391 ? -23.062 -20 -2.98 1 96 391 ILE A CA 1
ATOM 3150 C C . ILE A 1 391 ? -22.141 -18.875 -2.51 1 96 391 ILE A C 1
ATOM 3152 O O . ILE A 1 391 ? -22.359 -18.281 -1.456 1 96 391 ILE A O 1
ATOM 3156 N N . PHE A 1 392 ? -21.188 -18.531 -3.309 1 94.88 392 PHE A N 1
ATOM 3157 C CA . PHE A 1 392 ? -20.172 -17.562 -2.879 1 94.88 392 PHE A CA 1
ATOM 3158 C C . PHE A 1 392 ? -20.75 -16.156 -2.887 1 94.88 392 PHE A C 1
ATOM 3160 O O . PHE A 1 392 ? -20.375 -15.32 -2.055 1 94.88 392 PHE A O 1
ATOM 3167 N N . ILE A 1 393 ? -21.625 -15.836 -3.754 1 92.75 393 ILE A N 1
ATOM 3168 C CA . ILE A 1 393 ? -22.219 -14.5 -3.766 1 92.75 393 ILE A CA 1
ATOM 3169 C C . ILE A 1 393 ? -23.125 -14.336 -2.545 1 92.75 393 ILE A C 1
ATOM 3171 O O . ILE A 1 393 ? -23.188 -13.25 -1.956 1 92.75 393 ILE A O 1
ATOM 3175 N N . VAL A 1 394 ? -23.828 -15.414 -2.188 1 92.31 394 VAL A N 1
ATOM 3176 C CA . VAL A 1 394 ? -24.703 -15.375 -1.019 1 92.31 394 VAL A CA 1
ATOM 3177 C C . VAL A 1 394 ? -23.859 -15.266 0.251 1 92.31 394 VAL A C 1
ATOM 3179 O O . VAL A 1 394 ? -24.172 -14.484 1.15 1 92.31 394 VAL A O 1
ATOM 3182 N N . LEU A 1 395 ? -22.797 -15.984 0.227 1 92.94 395 LEU A N 1
ATOM 3183 C CA . LEU A 1 395 ? -21.906 -15.922 1.38 1 92.94 395 LEU A CA 1
ATOM 3184 C C . LEU A 1 395 ? -21.266 -14.539 1.491 1 92.94 395 LEU A C 1
ATOM 3186 O O . LEU A 1 395 ? -21.094 -14.016 2.596 1 92.94 395 LEU A O 1
ATOM 3190 N N . GLY A 1 396 ? -20.859 -14.008 0.391 1 90.31 396 GLY A N 1
ATOM 3191 C CA . GLY A 1 396 ? -20.281 -12.672 0.392 1 90.31 396 GLY A CA 1
ATOM 3192 C C . GLY A 1 396 ? -21.266 -11.609 0.863 1 90.31 396 GLY A C 1
ATOM 3193 O O . GLY A 1 396 ? -20.906 -10.734 1.661 1 90.31 396 GLY A O 1
ATOM 3194 N N . TRP A 1 397 ? -22.484 -11.758 0.411 1 86.56 397 TRP A N 1
ATOM 3195 C CA . TRP A 1 397 ? -23.547 -10.859 0.832 1 86.56 397 TRP A CA 1
ATOM 3196 C C . TRP A 1 397 ? -23.812 -10.977 2.33 1 86.56 397 TRP A C 1
ATOM 3198 O O . TRP A 1 397 ? -23.953 -9.961 3.021 1 86.56 397 TRP A O 1
ATOM 3208 N N . TYR A 1 398 ? -23.75 -12.109 2.824 1 89.06 398 TYR A N 1
ATOM 3209 C CA . TYR A 1 398 ? -23.984 -12.375 4.242 1 89.06 398 TYR A CA 1
ATOM 3210 C C . TYR A 1 398 ? -22.859 -11.797 5.094 1 89.06 398 TYR A C 1
ATOM 3212 O O . TYR A 1 398 ? -23.109 -11.094 6.074 1 89.06 398 TYR A O 1
ATOM 3220 N N . ILE A 1 399 ? -21.672 -12.023 4.695 1 89.12 399 ILE A N 1
ATOM 3221 C CA . ILE A 1 399 ? -20.516 -11.602 5.484 1 89.12 399 ILE A CA 1
ATOM 3222 C C . ILE A 1 399 ? -20.406 -10.078 5.449 1 89.12 399 ILE A C 1
ATOM 3224 O O . ILE A 1 399 ? -20.062 -9.453 6.461 1 89.12 399 ILE A O 1
ATOM 3228 N N . ASP A 1 400 ? -20.688 -9.5 4.406 1 83.5 400 ASP A N 1
ATOM 3229 C CA . ASP A 1 400 ? -20.594 -8.047 4.262 1 83.5 400 ASP A CA 1
ATOM 3230 C C . ASP A 1 400 ? -21.578 -7.34 5.172 1 83.5 400 ASP A C 1
ATOM 3232 O O . ASP A 1 400 ? -21.328 -6.219 5.625 1 83.5 400 ASP A O 1
ATOM 3236 N N . ASN A 1 401 ? -22.688 -8.031 5.484 1 80.19 401 ASN A N 1
ATOM 3237 C CA . ASN A 1 401 ? -23.719 -7.418 6.32 1 80.19 401 ASN A CA 1
ATOM 3238 C C . ASN A 1 401 ? -23.484 -7.715 7.797 1 80.19 401 ASN A C 1
ATOM 3240 O O . ASN A 1 401 ? -23.781 -6.883 8.656 1 80.19 401 ASN A O 1
ATOM 3244 N N . VAL A 1 402 ? -23 -8.812 8.055 1 83.38 402 VAL A N 1
ATOM 3245 C CA . VAL A 1 402 ? -22.844 -9.227 9.445 1 83.38 402 VAL A CA 1
ATOM 3246 C C . VAL A 1 402 ? -21.5 -8.727 9.977 1 83.38 402 VAL A C 1
ATOM 3248 O O . VAL A 1 402 ? -21.391 -8.305 11.133 1 83.38 402 VAL A O 1
ATOM 3251 N N . PHE A 1 403 ? -20.484 -8.789 9.125 1 79.25 403 PHE A N 1
ATOM 3252 C CA . PHE A 1 403 ? -19.156 -8.336 9.516 1 79.25 403 PHE A CA 1
ATOM 3253 C C . PHE A 1 403 ? -18.672 -7.238 8.586 1 79.25 403 PHE A C 1
ATOM 3255 O O . PHE A 1 403 ? -17.75 -7.461 7.793 1 79.25 403 PHE A O 1
ATOM 3262 N N . PRO A 1 404 ? -19.172 -6.055 8.711 1 70.19 404 PRO A N 1
ATOM 3263 C CA . PRO A 1 404 ? -18.812 -5.008 7.746 1 70.19 404 PRO A CA 1
ATOM 3264 C C . PRO A 1 404 ? -17.375 -4.52 7.918 1 70.19 404 PRO A C 1
ATOM 3266 O O . PRO A 1 404 ? -16.844 -3.826 7.047 1 70.19 404 PRO A O 1
ATOM 3269 N N . GLY A 1 405 ? -16.641 -4.969 8.766 1 65.88 405 GLY A N 1
ATOM 3270 C CA . GLY A 1 405 ? -15.266 -4.547 8.945 1 65.88 405 GLY A CA 1
ATOM 3271 C C . GLY A 1 405 ? -15.125 -3.312 9.82 1 65.88 405 GLY A C 1
ATOM 3272 O O . GLY A 1 405 ? -15.852 -3.156 10.805 1 65.88 405 GLY A O 1
ATOM 3273 N N . GLU A 1 406 ? -14.156 -2.416 9.336 1 66.25 406 GLU A N 1
ATOM 3274 C CA . GLU A 1 406 ? -13.82 -1.24 10.133 1 66.25 406 GLU A CA 1
ATOM 3275 C C . GLU A 1 406 ? -14.922 -0.183 10.039 1 66.25 406 GLU A C 1
ATOM 3277 O O . GLU A 1 406 ? -15.133 0.583 10.984 1 66.25 406 GLU A O 1
ATOM 3282 N N . PHE A 1 407 ? -15.633 -0.364 8.875 1 68.06 407 PHE A N 1
ATOM 3283 C CA . PHE A 1 407 ? -16.625 0.686 8.641 1 68.06 407 PHE A CA 1
ATOM 3284 C C . PHE A 1 407 ? -18.016 0.09 8.438 1 68.06 407 PHE A C 1
ATOM 3286 O O . PHE A 1 407 ? -18.141 -0.997 7.871 1 68.06 407 PHE A O 1
ATOM 3293 N N . GLY A 1 408 ? -18.969 0.528 9.172 1 68 408 GLY A N 1
ATOM 3294 C CA . GLY A 1 408 ? -20.328 0.069 9.016 1 68 408 GLY A CA 1
ATOM 3295 C C . GLY A 1 408 ? -20.938 -0.432 10.312 1 68 408 GLY A C 1
ATOM 3296 O O . GLY A 1 408 ? -20.234 -0.646 11.297 1 68 408 GLY A O 1
ATOM 3297 N N . THR A 1 409 ? -22.203 -0.62 10.297 1 67.81 409 THR A N 1
ATOM 3298 C CA . THR A 1 409 ? -22.922 -1.149 11.453 1 67.81 409 THR A CA 1
ATOM 3299 C C . THR A 1 409 ? -23.25 -2.627 11.258 1 67.81 409 THR A C 1
ATOM 3301 O O . THR A 1 409 ? -23.906 -3.002 10.281 1 67.81 409 THR A O 1
ATOM 3304 N N . PRO A 1 410 ? -22.703 -3.467 12.07 1 74.38 410 PRO A N 1
ATOM 3305 C CA . PRO A 1 410 ? -23 -4.895 11.945 1 74.38 410 PRO A CA 1
ATOM 3306 C C . PRO A 1 410 ? -24.469 -5.215 12.148 1 74.38 410 PRO A C 1
ATOM 3308 O O . PRO A 1 410 ? -25.094 -4.68 13.07 1 74.38 410 PRO A O 1
ATOM 3311 N N . LYS A 1 411 ? -25 -5.93 11.266 1 75.56 411 LYS A N 1
ATOM 3312 C CA . LYS A 1 411 ? -26.375 -6.41 11.406 1 75.56 411 LYS A CA 1
ATOM 3313 C C . LYS A 1 411 ? -26.422 -7.727 12.172 1 75.56 411 LYS A C 1
ATOM 3315 O O . LYS A 1 411 ? -25.422 -8.438 12.258 1 75.56 411 LYS A O 1
ATOM 3320 N N . PRO A 1 412 ? -27.547 -7.949 12.734 1 78.25 412 PRO A N 1
ATOM 3321 C CA . PRO A 1 412 ? -27.641 -9.242 13.422 1 78.25 412 PRO A CA 1
ATOM 3322 C C . PRO A 1 412 ? -27.5 -10.43 12.469 1 78.25 412 PRO A C 1
ATOM 3324 O O . PRO A 1 412 ? -27.703 -10.289 11.266 1 78.25 412 PRO A O 1
ATOM 3327 N N . PHE A 1 413 ? -27.047 -11.57 12.938 1 84.12 413 PHE A N 1
ATOM 3328 C CA . PHE A 1 413 ? -26.75 -12.742 12.125 1 84.12 413 PHE A CA 1
ATOM 3329 C C . PHE A 1 413 ? -28.016 -13.219 11.406 1 84.12 413 PHE A C 1
ATOM 3331 O O . PHE A 1 413 ? -27.922 -13.867 10.359 1 84.12 413 PHE A O 1
ATOM 3338 N N . TYR A 1 414 ? -29.281 -12.758 11.883 1 85.62 414 TYR A N 1
ATOM 3339 C CA . TYR A 1 414 ? -30.531 -13.188 11.281 1 85.62 414 TYR A CA 1
ATOM 3340 C C . TYR A 1 414 ? -31.203 -12.047 10.531 1 85.62 414 TYR A C 1
ATOM 3342 O O . TYR A 1 414 ? -32.438 -12.023 10.375 1 85.62 414 TYR A O 1
ATOM 3350 N N . PHE A 1 415 ? -30.422 -11.125 10.07 1 81.62 415 PHE A N 1
ATOM 3351 C CA . PHE A 1 415 ? -30.953 -9.906 9.461 1 81.62 415 PHE A CA 1
ATOM 3352 C C . PHE A 1 415 ? -31.781 -10.234 8.227 1 81.62 415 PHE A C 1
ATOM 3354 O O . PHE A 1 415 ? -32.75 -9.539 7.93 1 81.62 415 PHE A O 1
ATOM 3361 N N . PHE A 1 416 ? -31.438 -11.297 7.512 1 81 416 PHE A N 1
ATOM 3362 C CA . PHE A 1 416 ? -32.094 -11.633 6.258 1 81 416 PHE A CA 1
ATOM 3363 C C . PHE A 1 416 ? -33.5 -12.172 6.516 1 81 416 PHE A C 1
ATOM 3365 O O . PHE A 1 416 ? -34.344 -12.195 5.609 1 81 416 PHE A O 1
ATOM 3372 N N . LEU A 1 417 ? -33.75 -12.445 7.785 1 80.56 417 LEU A N 1
ATOM 3373 C CA . LEU A 1 417 ? -35.062 -12.977 8.148 1 80.56 417 LEU A CA 1
ATOM 3374 C C . LEU A 1 417 ? -35.969 -11.867 8.648 1 80.56 417 LEU A C 1
ATOM 3376 O O . LEU A 1 417 ? -37.188 -12.07 8.781 1 80.56 417 LEU A O 1
ATOM 3380 N N . THR A 1 418 ? -35.406 -10.648 8.836 1 76.69 418 THR A N 1
ATOM 3381 C CA . THR A 1 418 ? -36.219 -9.539 9.336 1 76.69 418 THR A CA 1
ATOM 3382 C C . THR A 1 418 ? -36.844 -8.766 8.18 1 76.69 418 THR A C 1
ATOM 3384 O O . THR A 1 418 ? -36.156 -8.422 7.211 1 76.69 418 THR A O 1
ATOM 3387 N N . PRO A 1 419 ? -38.062 -8.547 8.164 1 71.12 419 PRO A N 1
ATOM 3388 C CA . PRO A 1 419 ? -38.75 -7.785 7.109 1 71.12 419 PRO A CA 1
ATOM 3389 C C . PRO A 1 419 ? -38.25 -6.348 7.016 1 71.12 419 PRO A C 1
ATOM 3391 O O . PRO A 1 419 ? -38.344 -5.727 5.953 1 71.12 419 PRO A O 1
ATOM 3394 N N . SER A 1 420 ? -37.719 -5.809 8.078 1 68 420 SER A N 1
ATOM 3395 C CA . SER A 1 420 ? -37.25 -4.422 8.102 1 68 420 SER A CA 1
ATOM 3396 C C . SER A 1 420 ? -36.062 -4.203 7.16 1 68 420 SER A C 1
ATOM 3398 O O . SER A 1 420 ? -35.906 -3.105 6.629 1 68 420 SER A O 1
ATOM 3400 N N . TYR A 1 421 ? -35.312 -5.262 6.957 1 69.75 421 TYR A N 1
ATOM 3401 C CA . TYR A 1 421 ? -34.156 -5.141 6.074 1 69.75 421 TYR A CA 1
ATOM 3402 C C . TYR A 1 421 ? -34.594 -4.953 4.625 1 69.75 421 TYR A C 1
ATOM 3404 O O . TYR A 1 421 ? -33.969 -4.184 3.883 1 69.75 421 TYR A O 1
ATOM 3412 N N . TRP A 1 422 ? -35.656 -5.664 4.379 1 64.25 422 TRP A N 1
ATOM 3413 C CA . TRP A 1 422 ? -36.094 -5.672 2.982 1 64.25 422 TRP A CA 1
ATOM 3414 C C . TRP A 1 422 ? -37.031 -4.516 2.691 1 64.25 422 TRP A C 1
ATOM 3416 O O . TRP A 1 422 ? -37.156 -4.074 1.547 1 64.25 422 TRP A O 1
ATOM 3426 N N . THR A 1 423 ? -37.75 -4.016 3.963 1 60.56 423 THR A N 1
ATOM 3427 C CA . THR A 1 423 ? -38.688 -2.914 3.797 1 60.56 423 THR A CA 1
ATOM 3428 C C . THR A 1 423 ? -38.156 -1.636 4.422 1 60.56 423 THR A C 1
ATOM 3430 O O . THR A 1 423 ? -37.406 -1.69 5.402 1 60.56 423 THR A O 1
ATOM 3433 N N . ASP A 1 424 ? -37.375 -0.693 3.803 1 56.5 424 ASP A N 1
ATOM 3434 C CA . ASP A 1 424 ? -36.75 0.567 4.227 1 56.5 424 ASP A CA 1
ATOM 3435 C C . ASP A 1 424 ? -37.531 1.182 5.391 1 56.5 424 ASP A C 1
ATOM 3437 O O . ASP A 1 424 ? -37.344 2.35 5.73 1 56.5 424 ASP A O 1
ATOM 3441 N N . SER A 1 425 ? -38.625 0.556 5.988 1 50.22 425 SER A N 1
ATOM 3442 C CA . SER A 1 425 ? -39.531 1.283 6.859 1 50.22 425 SER A CA 1
ATOM 3443 C C . SER A 1 425 ? -39.156 1.101 8.328 1 50.22 425 SER A C 1
ATOM 3445 O O . SER A 1 425 ? -39.969 1.357 9.219 1 50.22 425 SER A O 1
ATOM 3447 N N . SER A 1 426 ? -38 1.082 8.766 1 48.12 426 SER A N 1
ATOM 3448 C CA . SER A 1 426 ? -37.906 0.729 10.172 1 48.12 426 SER A CA 1
ATOM 3449 C C . SER A 1 426 ? -38.25 1.915 11.07 1 48.12 426 SER A C 1
ATOM 3451 O O . SER A 1 426 ? -37.531 2.9 11.117 1 48.12 426 SER A O 1
ATOM 3453 N N . SER A 1 427 ? -39.5 2.236 11.211 1 45.34 427 SER A N 1
ATOM 3454 C CA . SER A 1 427 ? -39.906 3.189 12.242 1 45.34 427 SER A CA 1
ATOM 3455 C C . SER A 1 427 ? -39.562 2.678 13.633 1 45.34 427 SER A C 1
ATOM 3457 O O . SER A 1 427 ? -40.375 2.041 14.297 1 45.34 427 SER A O 1
ATOM 3459 N N . MET A 1 428 ? -38.594 1.95 13.875 1 42.16 428 MET A N 1
ATOM 3460 C CA . MET A 1 428 ? -38.531 1.586 15.289 1 42.16 428 MET A CA 1
ATOM 3461 C C . MET A 1 428 ? -38.188 2.801 16.141 1 42.16 428 MET A C 1
ATOM 3463 O O . MET A 1 428 ? -37.188 3.48 15.898 1 42.16 428 MET A O 1
ATOM 3467 N N . LYS A 1 429 ? -39.188 3.299 16.891 1 42.69 429 LYS A N 1
ATOM 3468 C CA . LYS A 1 429 ? -39.094 4.305 17.938 1 42.69 429 LYS A CA 1
ATOM 3469 C C . LYS A 1 429 ? -38.125 3.838 19.047 1 42.69 429 LYS A C 1
ATOM 3471 O O . LYS A 1 429 ? -38.406 2.857 19.734 1 42.69 429 LYS A O 1
ATOM 3476 N N . TRP A 1 430 ? -36.844 3.852 18.891 1 43.38 430 TRP A N 1
ATOM 3477 C CA . TRP A 1 430 ? -35.969 3.498 20 1 43.38 430 TRP A CA 1
ATOM 3478 C C . TRP A 1 430 ? -36.219 4.402 21.203 1 43.38 430 TRP A C 1
ATOM 3480 O O . TRP A 1 430 ? -36.25 5.629 21.062 1 43.38 430 TRP A O 1
ATOM 3490 N N . GLU A 1 431 ? -36.906 3.977 22.25 1 43.22 431 GLU A N 1
ATOM 3491 C CA . GLU A 1 431 ? -37 4.637 23.562 1 43.22 431 GLU A CA 1
ATOM 3492 C C . GLU A 1 431 ? -35.625 4.805 24.188 1 43.22 431 GLU A C 1
ATOM 3494 O O . GLU A 1 431 ? -34.875 3.826 24.375 1 43.22 431 GLU A O 1
ATOM 3499 N N . ALA A 1 432 ? -34.969 5.883 24.078 1 43.72 432 ALA A N 1
ATOM 3500 C CA . ALA A 1 432 ? -33.719 6.426 24.625 1 43.72 432 ALA A CA 1
ATOM 3501 C C . ALA A 1 432 ? -33.625 6.16 26.125 1 43.72 432 ALA A C 1
ATOM 3503 O O . ALA A 1 432 ? -33.625 7.094 26.922 1 43.72 432 ALA A O 1
ATOM 3504 N N . ASN A 1 433 ? -34.375 5.328 26.844 1 41.41 433 ASN A N 1
ATOM 3505 C CA . ASN A 1 433 ? -34.375 5.406 28.297 1 41.41 433 ASN A CA 1
ATOM 3506 C C . ASN A 1 433 ? -33.062 4.977 28.891 1 41.41 433 ASN A C 1
ATOM 3508 O O . ASN A 1 433 ? -32.969 3.947 29.562 1 41.41 433 ASN A O 1
ATOM 3512 N N . SER A 1 434 ? -31.969 4.953 28.266 1 41.75 434 SER A N 1
ATOM 3513 C CA . SER A 1 434 ? -30.938 4.371 29.125 1 41.75 434 SER A CA 1
ATOM 3514 C C . SER A 1 434 ? -30.547 5.324 30.25 1 41.75 434 SER A C 1
ATOM 3516 O O . SER A 1 434 ? -30.406 6.527 30.031 1 41.75 434 SER A O 1
ATOM 3518 N N . GLU A 1 435 ? -30.734 4.977 31.609 1 40.75 435 GLU A N 1
ATOM 3519 C CA . GLU A 1 435 ? -30.359 5.504 32.906 1 40.75 435 GLU A CA 1
ATOM 3520 C C . GLU A 1 435 ? -28.875 5.863 32.969 1 40.75 435 GLU A C 1
ATOM 3522 O O . GLU A 1 435 ? -28.031 4.984 33.125 1 40.75 435 GLU A O 1
ATOM 3527 N N . TYR A 1 436 ? -28.281 6.578 32.188 1 42.81 436 TYR A N 1
ATOM 3528 C CA . TYR A 1 436 ? -26.859 6.812 32.344 1 42.81 436 TYR A CA 1
ATOM 3529 C C . TYR A 1 436 ? -26.578 7.668 33.594 1 42.81 436 TYR A C 1
ATOM 3531 O O . TYR A 1 436 ? -27.359 8.562 33.906 1 42.81 436 TYR A O 1
ATOM 3539 N N . GLU A 1 437 ? -25.734 7.27 34.406 1 45.12 437 GLU A N 1
ATOM 3540 C CA . GLU A 1 437 ? -25.188 7.945 35.562 1 45.12 437 GLU A CA 1
ATOM 3541 C C . GLU A 1 437 ? -24.609 9.312 35.188 1 45.12 437 GLU A C 1
ATOM 3543 O O . GLU A 1 437 ? -23.703 9.398 34.344 1 45.12 437 GLU A O 1
ATOM 3548 N N . PRO A 1 438 ? -25.219 10.359 35.469 1 46.81 438 PRO A N 1
ATOM 3549 C CA . PRO A 1 438 ? -24.703 11.711 35.25 1 46.81 438 PRO A CA 1
ATOM 3550 C C . PRO A 1 438 ? -23.25 11.875 35.719 1 46.81 438 PRO A C 1
ATOM 3552 O O . PRO A 1 438 ? -22.922 11.531 36.844 1 46.81 438 PRO A O 1
ATOM 3555 N N . THR A 1 439 ? -22.375 11.719 34.906 1 52.12 439 THR A N 1
ATOM 3556 C CA . THR A 1 439 ? -21.047 12.102 35.406 1 52.12 439 THR A CA 1
ATOM 3557 C C . THR A 1 439 ? -21 13.594 35.719 1 52.12 439 THR A C 1
ATOM 3559 O O . THR A 1 439 ? -21.562 14.406 35 1 52.12 439 THR A O 1
ATOM 3562 N N . PRO A 1 440 ? -20.609 13.977 36.844 1 53.06 440 PRO A N 1
ATOM 3563 C CA . PRO A 1 440 ? -20.578 15.367 37.312 1 53.06 440 PRO A CA 1
ATOM 3564 C C . PRO A 1 440 ? -19.891 16.297 36.312 1 53.06 440 PRO A C 1
ATOM 3566 O O . PRO A 1 440 ? -18.734 16.078 35.938 1 53.06 440 PRO A O 1
ATOM 3569 N N . VAL A 1 441 ? -20.672 16.75 35.344 1 60.97 441 VAL A N 1
ATOM 3570 C CA . VAL A 1 441 ? -20.188 17.75 34.406 1 60.97 441 VAL A CA 1
ATOM 3571 C C . VAL A 1 441 ? -19.969 19.078 35.125 1 60.97 441 VAL A C 1
ATOM 3573 O O . VAL A 1 441 ? -20.891 19.594 35.75 1 60.97 441 VAL A O 1
ATOM 3576 N N . GLU A 1 442 ? -18.719 19.516 35.219 1 64.31 442 GLU A N 1
ATOM 3577 C CA . GLU A 1 442 ? -18.375 20.656 36.062 1 64.31 442 GLU A CA 1
ATOM 3578 C C . GLU A 1 442 ? -18.859 21.953 35.438 1 64.31 442 GLU A C 1
ATOM 3580 O O . GLU A 1 442 ? -19.281 22.875 36.125 1 64.31 442 GLU A O 1
ATOM 3585 N N . ASP A 1 443 ? -19.062 22.031 34.062 1 83.75 443 ASP A N 1
ATOM 3586 C CA . ASP A 1 443 ? -19.359 23.344 33.5 1 83.75 443 ASP A CA 1
ATOM 3587 C C . ASP A 1 443 ? -20.875 23.594 33.438 1 83.75 443 ASP A C 1
ATOM 3589 O O . ASP A 1 443 ? -21.641 22.719 33.062 1 83.75 443 ASP A O 1
ATOM 3593 N N . GLU A 1 444 ? -21.422 24.656 33.844 1 85.69 444 GLU A N 1
ATOM 3594 C CA . GLU A 1 444 ? -22.828 25.016 33.969 1 85.69 444 GLU A CA 1
ATOM 3595 C C . GLU A 1 444 ? -23.531 24.984 32.625 1 85.69 444 GLU A C 1
ATOM 3597 O O . GLU A 1 444 ? -24.672 24.516 32.5 1 85.69 444 GLU A O 1
ATOM 3602 N N . ASP A 1 445 ? -22.859 25.516 31.562 1 90.56 445 ASP A N 1
ATOM 3603 C CA . ASP A 1 445 ? -23.469 25.562 30.234 1 90.56 445 ASP A CA 1
ATOM 3604 C C . ASP A 1 445 ? -23.688 24.141 29.688 1 90.56 445 ASP A C 1
ATOM 3606 O O . ASP A 1 445 ? -24.688 23.875 29.031 1 90.56 445 ASP A O 1
ATOM 3610 N N . VAL A 1 446 ? -22.812 23.266 29.906 1 92.12 446 VAL A N 1
ATOM 3611 C CA . VAL A 1 446 ? -22.891 21.891 29.453 1 92.12 446 VAL A CA 1
ATOM 3612 C C . VAL A 1 446 ? -24.016 21.156 30.188 1 92.12 446 VAL A C 1
ATOM 3614 O O . VAL A 1 446 ? -24.75 20.375 29.594 1 92.12 446 VAL A O 1
ATOM 3617 N N . ARG A 1 447 ? -24.188 21.469 31.469 1 90.19 447 ARG A N 1
ATOM 3618 C CA . ARG A 1 447 ? -25.266 20.859 32.25 1 90.19 447 ARG A CA 1
ATOM 3619 C C . ARG A 1 447 ? -26.625 21.344 31.766 1 90.19 447 ARG A C 1
ATOM 3621 O O . ARG A 1 447 ? -27.562 20.547 31.688 1 90.19 447 ARG A O 1
ATOM 3628 N N . ALA A 1 448 ? -26.656 22.609 31.5 1 90.19 448 ALA A N 1
ATOM 3629 C CA . ALA A 1 448 ? -27.906 23.156 30.984 1 90.19 448 ALA A CA 1
ATOM 3630 C C . ALA A 1 448 ? -28.281 22.516 29.641 1 90.19 448 ALA A C 1
ATOM 3632 O O . ALA A 1 448 ? -29.453 22.234 29.391 1 90.19 448 ALA A O 1
ATOM 3633 N N . GLU A 1 449 ? -27.312 22.344 28.797 1 91.06 449 GLU A N 1
ATOM 3634 C CA . GLU A 1 449 ? -27.531 21.703 27.516 1 91.06 449 GLU A CA 1
ATOM 3635 C C . GLU A 1 449 ? -28.031 20.266 27.688 1 91.06 449 GLU A C 1
ATOM 3637 O O . GLU A 1 449 ? -28.922 19.828 26.969 1 91.06 449 GLU A O 1
ATOM 3642 N N . GLU A 1 450 ? -27.469 19.531 28.594 1 89.94 450 GLU A N 1
ATOM 3643 C CA . GLU A 1 450 ? -27.875 18.156 28.859 1 89.94 450 GLU A CA 1
ATOM 3644 C C . GLU A 1 450 ? -29.328 18.094 29.328 1 89.94 450 GLU A C 1
ATOM 3646 O O . GLU A 1 450 ? -30.078 17.203 28.906 1 89.94 450 GLU A O 1
ATOM 3651 N N . GLU A 1 451 ? -29.703 18.984 30.125 1 87.81 451 GLU A N 1
ATOM 3652 C CA . GLU A 1 451 ? -31.062 19.016 30.625 1 87.81 451 GLU A CA 1
ATOM 3653 C C . GLU A 1 451 ? -32.062 19.359 29.516 1 87.81 451 GLU A C 1
ATOM 3655 O O . GLU A 1 451 ? -33.125 18.781 29.438 1 87.81 451 GLU A O 1
ATOM 3660 N N . ASP A 1 452 ? -31.594 20.25 28.719 1 87.62 452 ASP A N 1
ATOM 3661 C CA . ASP A 1 452 ? -32.438 20.656 27.594 1 87.62 452 ASP A CA 1
ATOM 3662 C C . ASP A 1 452 ? -32.656 19.484 26.625 1 87.62 452 ASP A C 1
ATOM 3664 O O . ASP A 1 452 ? -33.781 19.281 26.141 1 87.62 452 ASP A O 1
ATOM 3668 N N . VAL A 1 453 ? -31.625 18.812 26.312 1 90 453 VAL A N 1
ATOM 3669 C CA . VAL A 1 453 ? -31.688 17.688 25.391 1 90 453 VAL A CA 1
ATOM 3670 C C . VAL A 1 453 ? -32.594 16.609 25.969 1 90 453 VAL A C 1
ATOM 3672 O O . VAL A 1 453 ? -33.375 15.984 25.234 1 90 453 VAL A O 1
ATOM 3675 N N . ASN A 1 454 ? -32.531 16.375 27.266 1 84.81 454 ASN A N 1
ATOM 3676 C CA . ASN A 1 454 ? -33.344 15.336 27.906 1 84.81 454 ASN A CA 1
ATOM 3677 C C . ASN A 1 454 ? -34.844 15.664 27.875 1 84.81 454 ASN A C 1
ATOM 3679 O O . ASN A 1 454 ? -35.688 14.766 27.844 1 84.81 454 ASN A O 1
ATOM 3683 N N . LYS A 1 455 ? -35.094 16.875 27.797 1 80.88 455 LYS A N 1
ATOM 3684 C CA . LYS A 1 455 ? -36.469 17.312 27.766 1 80.88 455 LYS A CA 1
ATOM 3685 C C . LYS A 1 455 ? -37.031 17.297 26.344 1 80.88 455 LYS A C 1
ATOM 3687 O O . LYS A 1 455 ? -38.25 17.25 26.141 1 80.88 455 LYS A O 1
ATOM 3692 N N . MET A 1 456 ? -36.156 17.375 25.406 1 78.12 456 MET A N 1
ATOM 3693 C CA . MET A 1 456 ? -36.562 17.469 24 1 78.12 456 MET A CA 1
ATOM 3694 C C . MET A 1 456 ? -36.938 16.109 23.453 1 78.12 456 MET A C 1
ATOM 3696 O O . MET A 1 456 ? -36.281 15.109 23.703 1 78.12 456 MET A O 1
ATOM 3700 N N . ASN A 1 457 ? -38.25 15.672 23.391 1 61.97 457 ASN A N 1
ATOM 3701 C CA . ASN A 1 457 ? -38.625 14.391 22.828 1 61.97 457 ASN A CA 1
ATOM 3702 C C . ASN A 1 457 ? -38.344 14.32 21.328 1 61.97 457 ASN A C 1
ATOM 3704 O O . ASN A 1 457 ? -37.781 13.344 20.844 1 61.97 457 ASN A O 1
ATOM 3708 N N . HIS A 1 458 ? -39.125 14.922 20.484 1 61.44 458 HIS A N 1
ATOM 3709 C CA . HIS A 1 458 ? -39.094 14.734 19.031 1 61.44 458 HIS A CA 1
ATOM 3710 C C . HIS A 1 458 ? -39 16.062 18.297 1 61.44 458 HIS A C 1
ATOM 3712 O O . HIS A 1 458 ? -39.188 16.125 17.078 1 61.44 458 HIS A O 1
ATOM 3718 N N . GLY A 1 459 ? -38.375 17.047 18.891 1 57.78 459 GLY A N 1
ATOM 3719 C CA . GLY A 1 459 ? -38.719 18.312 18.297 1 57.78 459 GLY A CA 1
ATOM 3720 C C . GLY A 1 459 ? -37.812 18.703 17.156 1 57.78 459 GLY A C 1
ATOM 3721 O O . GLY A 1 459 ? -36.656 18.234 17.062 1 57.78 459 GLY A O 1
ATOM 3722 N N . THR A 1 460 ? -38.375 19.016 15.82 1 63.81 460 THR A N 1
ATOM 3723 C CA . THR A 1 460 ? -37.906 19.484 14.516 1 63.81 460 THR A CA 1
ATOM 3724 C C . THR A 1 460 ? -37.281 20.859 14.625 1 63.81 460 THR A C 1
ATOM 3726 O O . THR A 1 460 ? -36.875 21.453 13.609 1 63.81 460 THR A O 1
ATOM 3729 N N . GLU A 1 461 ? -36.969 21.281 15.797 1 77.5 461 GLU A N 1
ATOM 3730 C CA . GLU A 1 461 ? -36.531 22.688 15.812 1 77.5 461 GLU A CA 1
ATOM 3731 C C . GLU A 1 461 ? -35.031 22.797 15.617 1 77.5 461 GLU A C 1
ATOM 3733 O O . GLU A 1 461 ? -34.531 23.797 15.109 1 77.5 461 GLU A O 1
ATOM 3738 N N . HIS A 1 462 ? -34.406 21.719 15.898 1 91.12 462 HIS A N 1
ATOM 3739 C CA . HIS A 1 462 ? -32.938 21.734 15.758 1 91.12 462 HIS A CA 1
ATOM 3740 C C . HIS A 1 462 ? -32.5 20.859 14.586 1 91.12 462 HIS A C 1
ATOM 3742 O O . HIS A 1 462 ? -33.219 19.938 14.18 1 91.12 462 HIS A O 1
ATOM 3748 N N . ALA A 1 463 ? -31.453 21.25 14.008 1 94.44 463 ALA A N 1
ATOM 3749 C CA . ALA A 1 463 ? -30.906 20.469 12.898 1 94.44 463 ALA A CA 1
ATOM 3750 C C . ALA A 1 463 ? -30.391 19.125 13.383 1 94.44 463 ALA A C 1
ATOM 3752 O O . ALA A 1 463 ? -30.609 18.094 12.734 1 94.44 463 ALA A O 1
ATOM 3753 N N . VAL A 1 464 ? -29.719 19.109 14.57 1 96 464 VAL A N 1
ATOM 3754 C CA . VAL A 1 464 ? -29.172 17.875 15.133 1 96 464 VAL A CA 1
ATOM 3755 C C . VAL A 1 464 ? -29.422 17.844 16.641 1 96 464 VAL A C 1
ATOM 3757 O O . VAL A 1 464 ? -29.25 18.844 17.328 1 96 464 VAL A O 1
ATOM 3760 N N . ILE A 1 465 ? -29.938 16.734 17.109 1 95 465 ILE A N 1
ATOM 3761 C CA . ILE A 1 465 ? -30.078 16.484 18.547 1 95 465 ILE A CA 1
ATOM 3762 C C . ILE A 1 465 ? -29.344 15.195 18.906 1 95 465 ILE A C 1
ATOM 3764 O O . ILE A 1 465 ? -29.703 14.109 18.453 1 95 465 ILE A O 1
ATOM 3768 N N . ILE A 1 466 ? -28.297 15.336 19.672 1 95.19 466 ILE A N 1
ATOM 3769 C CA . ILE A 1 466 ? -27.516 14.188 20.125 1 95.19 466 ILE A CA 1
ATOM 3770 C C . ILE A 1 466 ? -27.906 13.812 21.547 1 95.19 466 ILE A C 1
ATOM 3772 O O . ILE A 1 466 ? -27.844 14.648 22.453 1 95.19 466 ILE A O 1
ATOM 3776 N N . LYS A 1 467 ? -28.297 12.609 21.703 1 93.06 467 LYS A N 1
ATOM 3777 C CA . LYS A 1 467 ? -28.766 12.148 23 1 93.06 467 LYS A CA 1
ATOM 3778 C C . LYS A 1 467 ? -27.875 11.031 23.531 1 93.06 467 LYS A C 1
ATOM 3780 O O . LYS A 1 467 ? -28 9.875 23.125 1 93.06 467 LYS A O 1
ATOM 3785 N N . ASN A 1 468 ? -27.062 11.344 24.5 1 92.31 468 ASN A N 1
ATOM 3786 C CA . ASN A 1 468 ? -26.203 10.406 25.219 1 92.31 468 ASN A CA 1
ATOM 3787 C C . ASN A 1 468 ? -25.453 9.5 24.25 1 92.31 468 ASN A C 1
ATOM 3789 O O . ASN A 1 468 ? -25.5 8.273 24.375 1 92.31 468 ASN A O 1
ATOM 3793 N N . LEU A 1 469 ? -24.875 10.07 23.344 1 93.75 469 LEU A N 1
ATOM 3794 C CA . LEU A 1 469 ? -24.141 9.336 22.312 1 93.75 469 LEU A CA 1
ATOM 3795 C C . LEU A 1 469 ? -22.844 8.773 22.859 1 93.75 469 LEU A C 1
ATOM 3797 O O . LEU A 1 469 ? -22.031 9.508 23.438 1 93.75 469 LEU A O 1
ATOM 3801 N N . VAL A 1 470 ? -22.672 7.449 22.766 1 93.75 470 VAL A N 1
ATOM 3802 C CA . VAL A 1 470 ? -21.5 6.766 23.297 1 93.75 470 VAL A CA 1
ATOM 3803 C C . VAL A 1 470 ? -20.891 5.879 22.203 1 93.75 470 VAL A C 1
ATOM 3805 O O . VAL A 1 470 ? -21.609 5.258 21.422 1 93.75 470 VAL A O 1
ATOM 3808 N N . LYS A 1 471 ? -19.594 5.875 22.062 1 91.19 471 LYS A N 1
ATOM 3809 C CA . LYS A 1 471 ? -18.875 4.953 21.188 1 91.19 471 LYS A CA 1
ATOM 3810 C C . LYS A 1 471 ? -17.734 4.27 21.938 1 91.19 471 LYS A C 1
ATOM 3812 O O . LYS A 1 471 ? -16.859 4.941 22.484 1 91.19 471 LYS A O 1
ATOM 3817 N N . VAL A 1 472 ? -17.797 2.973 22.031 1 87.25 472 VAL A N 1
ATOM 3818 C CA . VAL A 1 472 ? -16.75 2.172 22.641 1 87.25 472 VAL A CA 1
ATOM 3819 C C . VAL A 1 472 ? -16.109 1.265 21.594 1 87.25 472 VAL A C 1
ATOM 3821 O O . VAL A 1 472 ? -16.812 0.531 20.891 1 87.25 472 VAL A O 1
ATOM 3824 N N . TYR A 1 473 ? -14.812 1.395 21.328 1 79.06 473 TYR A N 1
ATOM 3825 C CA . TYR A 1 473 ? -14.07 0.474 20.469 1 79.06 473 TYR A CA 1
ATOM 3826 C C . TYR A 1 473 ? -13.547 -0.714 21.266 1 79.06 473 TYR A C 1
ATOM 3828 O O . TYR A 1 473 ? -12.703 -0.551 22.156 1 79.06 473 TYR A O 1
ATOM 3836 N N . ARG A 1 474 ? -14.086 -1.809 20.953 1 75.38 474 ARG A N 1
ATOM 3837 C CA . ARG A 1 474 ? -13.75 -3.004 21.719 1 75.38 474 ARG A CA 1
ATOM 3838 C C . ARG A 1 474 ? -12.5 -3.672 21.172 1 75.38 474 ARG A C 1
ATOM 3840 O O . ARG A 1 474 ? -12.281 -3.688 19.953 1 75.38 474 ARG A O 1
ATOM 3847 N N . ASN A 1 475 ? -11.523 -4.055 21.938 1 66.75 475 ASN A N 1
ATOM 3848 C CA . ASN A 1 475 ? -10.328 -4.797 21.547 1 66.75 475 ASN A CA 1
ATOM 3849 C C . ASN A 1 475 ? -10.672 -6.223 21.125 1 66.75 475 ASN A C 1
ATOM 3851 O O . ASN A 1 475 ? -10.062 -6.766 20.203 1 66.75 475 ASN A O 1
ATOM 3855 N N . ASN A 1 476 ? -11.555 -6.867 21.938 1 63.66 476 ASN A N 1
ATOM 3856 C CA . ASN A 1 476 ? -11.969 -8.234 21.641 1 63.66 476 ASN A CA 1
ATOM 3857 C C . ASN A 1 476 ? -13.484 -8.32 21.422 1 63.66 476 ASN A C 1
ATOM 3859 O O . ASN A 1 476 ? -14.25 -7.605 22.078 1 63.66 476 ASN A O 1
ATOM 3863 N N . MET A 1 477 ? -13.977 -8.938 20.391 1 61.16 477 MET A N 1
ATOM 3864 C CA . MET A 1 477 ? -15.375 -9.062 20 1 61.16 477 MET A CA 1
ATOM 3865 C C . MET A 1 477 ? -16.188 -9.758 21.094 1 61.16 477 MET A C 1
ATOM 3867 O O . MET A 1 477 ? -17.359 -9.477 21.281 1 61.16 477 MET A O 1
ATOM 3871 N N . PHE A 1 478 ? -15.57 -10.625 21.828 1 58.09 478 PHE A N 1
ATOM 3872 C CA . PHE A 1 478 ? -16.344 -11.562 22.641 1 58.09 478 PHE A CA 1
ATOM 3873 C C . PHE A 1 478 ? -16.375 -11.117 24.094 1 58.09 478 PHE A C 1
ATOM 3875 O O . PHE A 1 478 ? -17.297 -11.453 24.828 1 58.09 478 PHE A O 1
ATOM 3882 N N . TRP A 1 479 ? -15.352 -10.383 24.609 1 60 479 TRP A N 1
ATOM 3883 C CA . TRP A 1 479 ? -15.32 -10.047 26.031 1 60 479 TRP A CA 1
ATOM 3884 C C . TRP A 1 479 ? -14.945 -8.586 26.234 1 60 479 TRP A C 1
ATOM 3886 O O . TRP A 1 479 ? -14.188 -8.016 25.453 1 60 479 TRP A O 1
ATOM 3896 N N . LYS A 1 480 ? -15.688 -8.055 27.188 1 66.88 480 LYS A N 1
ATOM 3897 C CA . LYS A 1 480 ? -15.336 -6.703 27.625 1 66.88 480 LYS A CA 1
ATOM 3898 C C . LYS A 1 480 ? -14.008 -6.695 28.359 1 66.88 480 LYS A C 1
ATOM 3900 O O . LYS A 1 480 ? -13.734 -7.582 29.172 1 66.88 480 LYS A O 1
ATOM 3905 N N . SER A 1 481 ? -13.086 -6.027 27.734 1 64.88 481 SER A N 1
ATOM 3906 C CA . SER A 1 481 ? -11.766 -5.984 28.359 1 64.88 481 SER A CA 1
ATOM 3907 C C . SER A 1 481 ? -11.414 -4.574 28.812 1 64.88 481 SER A C 1
ATOM 3909 O O . SER A 1 481 ? -12.031 -3.602 28.375 1 64.88 481 SER A O 1
ATOM 3911 N N . LYS A 1 482 ? -10.648 -4.516 29.922 1 63.12 482 LYS A N 1
ATOM 3912 C CA . LYS A 1 482 ? -10.125 -3.248 30.422 1 63.12 482 LYS A CA 1
ATOM 3913 C C . LYS A 1 482 ? -9.391 -2.484 29.328 1 63.12 482 LYS A C 1
ATOM 3915 O O . LYS A 1 482 ? -9.172 -1.276 29.438 1 63.12 482 LYS A O 1
ATOM 3920 N N . LYS A 1 483 ? -9.312 -3.098 28.188 1 68.19 483 LYS A N 1
ATOM 3921 C CA . LYS A 1 483 ? -8.562 -2.486 27.094 1 68.19 483 LYS A CA 1
ATOM 3922 C C . LYS A 1 483 ? -9.492 -1.845 26.062 1 68.19 483 LYS A C 1
ATOM 3924 O O . LYS A 1 483 ? -9.039 -1.361 25.031 1 68.19 483 LYS A O 1
ATOM 3929 N N . ASP A 1 484 ? -10.773 -1.798 26.516 1 79.38 484 ASP A N 1
ATOM 3930 C CA . ASP A 1 484 ? -11.734 -1.131 25.641 1 79.38 484 ASP A CA 1
ATOM 3931 C C . ASP A 1 484 ? -11.516 0.381 25.641 1 79.38 484 ASP A C 1
ATOM 3933 O O . ASP A 1 484 ? -11.234 0.971 26.688 1 79.38 484 ASP A O 1
ATOM 3937 N N . PHE A 1 485 ? -11.492 1.007 24.531 1 80.5 485 PHE A N 1
ATOM 3938 C CA . PHE A 1 485 ? -11.234 2.436 24.391 1 80.5 485 PHE A CA 1
ATOM 3939 C C . PHE A 1 485 ? -12.539 3.205 24.234 1 80.5 485 PHE A C 1
ATOM 3941 O O . PHE A 1 485 ? -13.281 2.994 23.266 1 80.5 485 PHE A O 1
ATOM 3948 N N . TYR A 1 486 ? -12.891 4.039 25.25 1 86.62 486 TYR A N 1
ATOM 3949 C CA . TYR A 1 486 ? -14.078 4.887 25.188 1 86.62 486 TYR A CA 1
ATOM 3950 C C . TYR A 1 486 ? -13.781 6.184 24.453 1 86.62 486 TYR A C 1
ATOM 3952 O O . TYR A 1 486 ? -13.273 7.141 25.031 1 86.62 486 TYR A O 1
ATOM 3960 N N . ALA A 1 487 ? -14.203 6.246 23.219 1 88.44 487 ALA A N 1
ATOM 3961 C CA . ALA A 1 487 ? -13.898 7.406 22.375 1 88.44 487 ALA A CA 1
ATOM 3962 C C . ALA A 1 487 ? -14.859 8.555 22.656 1 88.44 487 ALA A C 1
ATOM 3964 O O . ALA A 1 487 ? -14.461 9.719 22.656 1 88.44 487 ALA A O 1
ATOM 3965 N N . VAL A 1 488 ? -16.156 8.281 22.828 1 93.62 488 VAL A N 1
ATOM 3966 C CA . VAL A 1 488 ? -17.188 9.25 23.188 1 93.62 488 VAL A CA 1
ATOM 3967 C C . VAL A 1 488 ? -17.969 8.742 24.406 1 93.62 488 VAL A C 1
ATOM 3969 O O . VAL A 1 488 ? -18.516 7.637 24.375 1 93.62 488 VAL A O 1
ATOM 3972 N N . LYS A 1 489 ? -18.016 9.555 25.484 1 92.31 489 LYS A N 1
ATOM 3973 C CA . LYS A 1 489 ? -18.5 9.102 26.781 1 92.31 489 LYS A CA 1
ATOM 3974 C C . LYS A 1 489 ? -19.828 9.773 27.141 1 92.31 489 LYS A C 1
ATOM 3976 O O . LYS A 1 489 ? -19.984 10.336 28.219 1 92.31 489 LYS A O 1
ATOM 3981 N N . GLY A 1 490 ? -20.781 9.742 26.25 1 91.56 490 GLY A N 1
ATOM 3982 C CA . GLY A 1 490 ? -22.109 10.266 26.547 1 91.56 490 GLY A CA 1
ATOM 3983 C C . GLY A 1 490 ? -22.266 11.727 26.172 1 91.56 490 GLY A C 1
ATOM 3984 O O . GLY A 1 490 ? -22.469 12.578 27.031 1 91.56 490 GLY A O 1
ATOM 3985 N N . LEU A 1 491 ? -22.297 11.992 24.922 1 93.75 491 LEU A N 1
ATOM 3986 C CA . LEU A 1 491 ? -22.375 13.352 24.406 1 93.75 491 LEU A CA 1
ATOM 3987 C C . LEU A 1 491 ? -23.828 13.797 24.25 1 93.75 491 LEU A C 1
ATOM 3989 O O . LEU A 1 491 ? -24.656 13.062 23.703 1 93.75 491 LEU A O 1
ATOM 3993 N N . ASN A 1 492 ? -24.188 14.898 24.859 1 93.25 492 ASN A N 1
ATOM 3994 C CA . ASN A 1 492 ? -25.469 15.578 24.688 1 93.25 492 ASN A CA 1
ATOM 3995 C C . ASN A 1 492 ? -25.281 16.969 24.078 1 93.25 492 ASN A C 1
ATOM 3997 O O . ASN A 1 492 ? -24.609 17.812 24.656 1 93.25 492 ASN A O 1
ATOM 4001 N N . LEU A 1 493 ? -25.891 17.156 22.938 1 94.38 493 LEU A N 1
ATOM 4002 C CA . LEU A 1 493 ? -25.625 18.406 22.234 1 94.38 493 LEU A CA 1
ATOM 4003 C C . LEU A 1 493 ? -26.734 18.703 21.219 1 94.38 493 LEU A C 1
ATOM 4005 O O . LEU A 1 493 ? -27.266 17.781 20.594 1 94.38 493 LEU A O 1
ATOM 4009 N N . THR A 1 494 ? -27.062 19.938 21.109 1 93.88 494 THR A N 1
ATOM 4010 C CA . THR A 1 494 ? -28 20.359 20.094 1 93.88 494 THR A CA 1
ATOM 4011 C C . THR A 1 494 ? -27.344 21.344 19.125 1 93.88 494 THR A C 1
ATOM 4013 O O . THR A 1 494 ? -26.5 22.141 19.531 1 93.88 494 THR A O 1
ATOM 4016 N N . MET A 1 495 ? -27.703 21.266 17.922 1 94.62 495 MET A N 1
ATOM 4017 C CA . MET A 1 495 ? -27.234 22.188 16.875 1 94.62 495 MET A CA 1
ATOM 4018 C C . MET A 1 495 ? -28.406 22.844 16.172 1 94.62 495 MET A C 1
ATOM 4020 O O . MET A 1 495 ? -29.375 22.188 15.789 1 94.62 495 MET A O 1
ATOM 4024 N N . GLU A 1 496 ? -28.281 24.094 16 1 91.81 496 GLU A N 1
ATOM 4025 C CA . GLU A 1 496 ? -29.375 24.891 15.453 1 91.81 496 GLU A CA 1
ATOM 4026 C C . GLU A 1 496 ? -29.391 24.844 13.93 1 91.81 496 GLU A C 1
ATOM 4028 O O . GLU A 1 496 ? -28.359 24.578 13.305 1 91.81 496 GLU A O 1
ATOM 4033 N N . LYS A 1 497 ? -30.562 25.125 13.406 1 91.44 497 LYS A N 1
ATOM 4034 C CA . LYS A 1 497 ? -30.703 25.234 11.953 1 91.44 497 LYS A CA 1
ATOM 4035 C C . LYS A 1 497 ? -30.078 26.516 11.422 1 91.44 497 LYS A C 1
ATOM 4037 O O . LYS A 1 497 ? -30.016 27.516 12.133 1 91.44 497 LYS A O 1
ATOM 4042 N N . ASN A 1 498 ? -29.438 26.438 10.281 1 89.31 498 ASN A N 1
ATOM 4043 C CA . ASN A 1 498 ? -28.891 27.578 9.547 1 89.31 498 ASN A CA 1
ATOM 4044 C C . ASN A 1 498 ? -27.734 28.234 10.289 1 89.31 498 ASN A C 1
ATOM 4046 O O . ASN A 1 498 ? -27.578 29.453 10.242 1 89.31 498 ASN A O 1
ATOM 4050 N N . LYS A 1 499 ? -27.125 27.438 11.125 1 91.75 499 LYS A N 1
ATOM 4051 C CA . LYS A 1 499 ? -25.938 27.906 11.844 1 91.75 499 LYS A CA 1
ATOM 4052 C C . LYS A 1 499 ? -24.781 26.922 11.688 1 91.75 499 LYS A C 1
ATOM 4054 O O . LYS A 1 499 ? -24.984 25.766 11.305 1 91.75 499 LYS A O 1
ATOM 4059 N N . LEU A 1 500 ? -23.641 27.438 11.852 1 95.44 500 LEU A N 1
ATOM 4060 C CA . LEU A 1 500 ? -22.453 26.609 11.828 1 95.44 500 LEU A CA 1
ATOM 4061 C C . LEU A 1 500 ? -21.984 26.281 13.25 1 95.44 500 LEU A C 1
ATOM 4063 O O . LEU A 1 500 ? -21.719 27.188 14.039 1 95.44 500 LEU A O 1
ATOM 4067 N N . PHE A 1 501 ? -22.062 25.062 13.602 1 96.5 501 PHE A N 1
ATOM 4068 C CA . PHE A 1 501 ? -21.562 24.578 14.891 1 96.5 501 PHE A CA 1
ATOM 4069 C C . PHE A 1 501 ? -20.172 23.984 14.742 1 96.5 501 PHE A C 1
ATOM 4071 O O . PHE A 1 501 ? -19.922 23.188 13.836 1 96.5 501 PHE A O 1
ATOM 4078 N N . CYS A 1 502 ? -19.281 24.375 15.594 1 96.25 502 CYS A N 1
ATOM 4079 C CA . CYS A 1 502 ? -17.906 23.875 15.539 1 96.25 502 CYS A CA 1
ATOM 4080 C C . CYS A 1 502 ? -17.578 23.016 16.75 1 96.25 502 CYS A C 1
ATOM 4082 O O . CYS A 1 502 ? -17.781 23.438 17.891 1 96.25 502 CYS A O 1
ATOM 4084 N N . LEU A 1 503 ? -17.219 21.844 16.5 1 95.56 503 LEU A N 1
ATOM 4085 C CA . LEU A 1 503 ? -16.688 20.969 17.531 1 95.56 503 LEU A CA 1
ATOM 4086 C C . LEU A 1 503 ? -15.164 21.047 17.594 1 95.56 503 LEU A C 1
ATOM 4088 O O . LEU A 1 503 ? -14.477 20.531 16.703 1 95.56 503 LEU A O 1
ATOM 4092 N N . LEU A 1 504 ? -14.711 21.609 18.656 1 92.88 504 LEU A N 1
ATOM 4093 C CA . LEU A 1 504 ? -13.289 21.891 18.844 1 92.88 504 LEU A CA 1
ATOM 4094 C C . LEU A 1 504 ? -12.68 20.938 19.875 1 92.88 504 LEU A C 1
ATOM 4096 O O . LEU A 1 504 ? -13.367 20.516 20.812 1 92.88 504 LEU A O 1
ATOM 4100 N N . GLY A 1 505 ? -11.453 20.516 19.719 1 89.75 505 GLY A N 1
ATOM 4101 C CA . GLY A 1 505 ? -10.75 19.656 20.641 1 89.75 505 GLY A CA 1
ATOM 4102 C C . GLY A 1 505 ? -9.422 19.156 20.109 1 89.75 505 GLY A C 1
ATOM 4103 O O . GLY A 1 505 ? -9.156 19.234 18.906 1 89.75 505 GLY A O 1
ATOM 4104 N N . PRO A 1 506 ? -8.648 18.688 21 1 86.38 506 PRO A N 1
ATOM 4105 C CA . PRO A 1 506 ? -7.383 18.094 20.562 1 86.38 506 PRO A CA 1
ATOM 4106 C C . PRO A 1 506 ? -7.574 16.781 19.797 1 86.38 506 PRO A C 1
ATOM 4108 O O . PRO A 1 506 ? -8.695 16.281 19.703 1 86.38 506 PRO A O 1
ATOM 4111 N N . ASN A 1 507 ? -6.465 16.344 19.266 1 80.5 507 ASN A N 1
ATOM 4112 C CA . ASN A 1 507 ? -6.531 15.062 18.578 1 80.5 507 ASN A CA 1
ATOM 4113 C C . ASN A 1 507 ? -6.883 13.93 19.531 1 80.5 507 ASN A C 1
ATOM 4115 O O . ASN A 1 507 ? -6.363 13.867 20.641 1 80.5 507 ASN A O 1
ATOM 4119 N N . GLY A 1 508 ? -7.836 13.109 19.203 1 82.56 508 GLY A N 1
ATOM 4120 C CA . GLY A 1 508 ? -8.266 12 20.047 1 82.56 508 GLY A CA 1
ATOM 4121 C C . GLY A 1 508 ? -9.375 12.375 21 1 82.56 508 GLY A C 1
ATOM 4122 O O . GLY A 1 508 ? -9.773 11.57 21.844 1 82.56 508 GLY A O 1
ATOM 4123 N N . ALA A 1 509 ? -9.867 13.539 20.844 1 88.19 509 ALA A N 1
ATOM 4124 C CA . ALA A 1 509 ? -10.898 14.023 21.766 1 88.19 509 ALA A CA 1
ATOM 4125 C C . ALA A 1 509 ? -12.242 13.359 21.469 1 88.19 509 ALA A C 1
ATOM 4127 O O . ALA A 1 509 ? -13.156 13.398 22.297 1 88.19 509 ALA A O 1
ATOM 4128 N N . GLY A 1 510 ? -12.375 12.75 20.266 1 92 510 GLY A N 1
ATOM 4129 C CA . GLY A 1 510 ? -13.617 12.094 19.891 1 92 510 GLY A CA 1
ATOM 4130 C C . GLY A 1 510 ? -14.391 12.836 18.828 1 92 510 GLY A C 1
ATOM 4131 O O . GLY A 1 510 ? -15.516 12.461 18.5 1 92 510 GLY A O 1
ATOM 4132 N N . LYS A 1 511 ? -13.812 13.906 18.266 1 94.12 511 LYS A N 1
ATOM 4133 C CA . LYS A 1 511 ? -14.492 14.742 17.266 1 94.12 511 LYS A CA 1
ATOM 4134 C C . LYS A 1 511 ? -14.859 13.93 16.031 1 94.12 511 LYS A C 1
ATOM 4136 O O . LYS A 1 511 ? -16.031 13.883 15.648 1 94.12 511 LYS A O 1
ATOM 4141 N N . THR A 1 512 ? -13.859 13.258 15.469 1 90.38 512 THR A N 1
ATOM 4142 C CA . THR A 1 512 ? -14.055 12.484 14.25 1 90.38 512 THR A CA 1
ATOM 4143 C C . THR A 1 512 ? -14.984 11.297 14.508 1 90.38 512 THR A C 1
ATOM 4145 O O . THR A 1 512 ? -15.797 10.945 13.656 1 90.38 512 THR A O 1
ATOM 4148 N N . THR A 1 513 ? -14.891 10.695 15.672 1 92.44 513 THR A N 1
ATOM 4149 C CA . THR A 1 513 ? -15.766 9.594 16.047 1 92.44 513 THR A CA 1
ATOM 4150 C C . THR A 1 513 ? -17.219 10.055 16.125 1 92.44 513 THR A C 1
ATOM 4152 O O . THR A 1 513 ? -18.125 9.344 15.672 1 92.44 513 THR A O 1
ATOM 4155 N N . THR A 1 514 ? -17.406 11.188 16.672 1 95.25 514 THR A N 1
ATOM 4156 C CA . THR A 1 514 ? -18.75 11.758 16.75 1 95.25 514 THR A CA 1
ATOM 4157 C C . THR A 1 514 ? -19.312 12 15.352 1 95.25 514 THR A C 1
ATOM 4159 O O . THR A 1 514 ? -20.453 11.609 15.062 1 95.25 514 THR A O 1
ATOM 4162 N N . LEU A 1 515 ? -18.547 12.648 14.516 1 94.94 515 LEU A N 1
ATOM 4163 C CA . LEU A 1 515 ? -18.984 12.93 13.156 1 94.94 515 LEU A CA 1
ATOM 4164 C C . LEU A 1 515 ? -19.25 11.633 12.391 1 94.94 515 LEU A C 1
ATOM 4166 O O . LEU A 1 515 ? -20.188 11.555 11.594 1 94.94 515 LEU A O 1
ATOM 4170 N N . SER A 1 516 ? -18.422 10.672 12.641 1 92.38 516 SER A N 1
ATOM 4171 C CA . SER A 1 516 ? -18.578 9.391 11.969 1 92.38 516 SER A CA 1
ATOM 4172 C C . SER A 1 516 ? -19.891 8.719 12.359 1 92.38 516 SER A C 1
ATOM 4174 O O . SER A 1 516 ? -20.547 8.07 11.531 1 92.38 516 SER A O 1
ATOM 4176 N N . MET A 1 517 ? -20.281 8.859 13.594 1 92.62 517 MET A N 1
ATOM 4177 C CA . MET A 1 517 ? -21.578 8.32 14.031 1 92.62 517 MET A CA 1
ATOM 4178 C C . MET A 1 517 ? -22.719 9.078 13.391 1 92.62 517 MET A C 1
ATOM 4180 O O . MET A 1 517 ? -23.688 8.477 12.922 1 92.62 517 MET A O 1
ATOM 4184 N N . LEU A 1 518 ? -22.562 10.352 13.305 1 95 518 LEU A N 1
ATOM 4185 C CA . LEU A 1 518 ? -23.609 11.195 12.766 1 95 518 LEU A CA 1
ATOM 4186 C C . LEU A 1 518 ? -23.781 10.977 11.266 1 95 518 LEU A C 1
ATOM 4188 O O . LEU A 1 518 ? -24.875 11.109 10.727 1 95 518 LEU A O 1
ATOM 4192 N N . THR A 1 519 ? -22.672 10.633 10.562 1 93.06 519 THR A N 1
ATOM 4193 C CA . THR A 1 519 ? -22.719 10.461 9.117 1 93.06 519 THR A CA 1
ATOM 4194 C C . THR A 1 519 ? -22.969 9 8.75 1 93.06 519 THR A C 1
ATOM 4196 O O . THR A 1 519 ? -23.109 8.672 7.57 1 93.06 519 THR A O 1
ATOM 4199 N N . GLY A 1 520 ? -22.938 8.117 9.742 1 86.88 520 GLY A N 1
ATOM 4200 C CA . GLY A 1 520 ? -23.266 6.719 9.531 1 86.88 520 GLY A CA 1
ATOM 4201 C C . GLY A 1 520 ? -22.078 5.879 9.109 1 86.88 520 GLY A C 1
ATOM 4202 O O . GLY A 1 520 ? -22.234 4.754 8.633 1 86.88 520 GLY A O 1
ATOM 4203 N N . LEU A 1 521 ? -20.906 6.445 9.195 1 84.75 521 LEU A N 1
ATOM 4204 C CA . LEU A 1 521 ? -19.734 5.629 8.93 1 84.75 521 LEU A CA 1
ATOM 4205 C C . LEU A 1 521 ? -19.641 4.465 9.914 1 84.75 521 LEU A C 1
ATOM 4207 O O . LEU A 1 521 ? -19.344 3.336 9.516 1 84.75 521 LEU A O 1
ATOM 4211 N N . PHE A 1 522 ? -19.953 4.801 11.25 1 83.31 522 PHE A N 1
ATOM 4212 C CA . PHE A 1 522 ? -20.094 3.779 12.281 1 83.31 522 PHE A CA 1
ATOM 4213 C C . PHE A 1 522 ? -21.359 3.998 13.094 1 83.31 522 PHE A C 1
ATOM 4215 O O . PHE A 1 522 ? -21.844 5.129 13.219 1 83.31 522 PHE A O 1
ATOM 4222 N N . GLY A 1 523 ? -21.828 2.818 13.625 1 83.62 523 GLY A N 1
ATOM 4223 C CA . GLY A 1 523 ? -22.969 2.943 14.516 1 83.62 523 GLY A CA 1
ATOM 4224 C C . GLY A 1 523 ? -22.578 3.279 15.938 1 83.62 523 GLY A C 1
ATOM 4225 O O . GLY A 1 523 ? -21.484 2.936 16.391 1 83.62 523 GLY A O 1
ATOM 4226 N N . PRO A 1 524 ? -23.391 3.99 16.562 1 89.19 524 PRO A N 1
ATOM 4227 C CA . PRO A 1 524 ? -23.156 4.246 17.984 1 89.19 524 PRO A CA 1
ATOM 4228 C C . PRO A 1 524 ? -23.266 2.984 18.828 1 89.19 524 PRO A C 1
ATOM 4230 O O . PRO A 1 524 ? -23.953 2.039 18.453 1 89.19 524 PRO A O 1
ATOM 4233 N N . THR A 1 525 ? -22.469 2.928 19.875 1 86.62 525 THR A N 1
ATOM 4234 C CA . THR A 1 525 ? -22.594 1.835 20.828 1 86.62 525 THR A CA 1
ATOM 4235 C C . THR A 1 525 ? -23.828 2.01 21.703 1 86.62 525 THR A C 1
ATOM 4237 O O . THR A 1 525 ? -24.562 1.05 21.938 1 86.62 525 THR A O 1
ATOM 4240 N N . LYS A 1 526 ? -24 3.236 22.219 1 89.25 526 LYS A N 1
ATOM 4241 C CA . LYS A 1 526 ? -25.188 3.623 22.984 1 89.25 526 LYS A CA 1
ATOM 4242 C C . LYS A 1 526 ? -25.625 5.035 22.625 1 89.25 526 LYS A C 1
ATOM 4244 O O . LYS A 1 526 ? -24.859 5.809 22.047 1 89.25 526 LYS A O 1
ATOM 4249 N N . GLY A 1 527 ? -26.906 5.207 22.781 1 91.38 527 GLY A N 1
ATOM 4250 C CA . GLY A 1 527 ? -27.438 6.531 22.516 1 91.38 527 GLY A CA 1
ATOM 4251 C C . GLY A 1 527 ? -27.938 6.691 21.094 1 91.38 527 GLY A C 1
ATOM 4252 O O . GLY A 1 527 ? -28.031 5.711 20.344 1 91.38 527 GLY A O 1
ATOM 4253 N N . ASP A 1 528 ? -28.359 7.945 20.797 1 91.06 528 ASP A N 1
ATOM 4254 C CA . ASP A 1 528 ? -28.922 8.227 19.484 1 91.06 528 ASP A CA 1
ATOM 4255 C C . ASP A 1 528 ? -28.781 9.703 19.125 1 91.06 528 ASP A C 1
ATOM 4257 O O . ASP A 1 528 ? -28.344 10.508 19.953 1 91.06 528 ASP A O 1
ATOM 4261 N N . ALA A 1 529 ? -28.922 9.938 17.891 1 93.56 529 ALA A N 1
ATOM 4262 C CA . ALA A 1 529 ? -28.969 11.32 17.422 1 93.56 529 ALA A CA 1
ATOM 4263 C C . ALA A 1 529 ? -30.047 11.508 16.359 1 93.56 529 ALA A C 1
ATOM 4265 O O . ALA A 1 529 ? -30.328 10.594 15.578 1 93.56 529 ALA A O 1
ATOM 4266 N N . LEU A 1 530 ? -30.641 12.602 16.453 1 93.12 530 LEU A N 1
ATOM 4267 C CA . LEU A 1 530 ? -31.688 12.961 15.492 1 93.12 530 LEU A CA 1
ATOM 4268 C C . LEU A 1 530 ? -31.203 14.078 14.57 1 93.12 530 LEU A C 1
ATOM 4270 O O . LEU A 1 530 ? -30.703 15.102 15.039 1 93.12 530 LEU A O 1
ATOM 4274 N N . ILE A 1 531 ? -31.328 13.875 13.305 1 94.94 531 ILE A N 1
ATOM 4275 C CA . ILE A 1 531 ? -31.016 14.891 12.305 1 94.94 531 ILE A CA 1
ATOM 4276 C C . ILE A 1 531 ? -32.281 15.297 11.57 1 94.94 531 ILE A C 1
ATOM 4278 O O . ILE A 1 531 ? -32.844 14.508 10.805 1 94.94 531 ILE A O 1
ATOM 4282 N N . PHE A 1 532 ? -32.688 16.453 11.805 1 92.56 532 PHE A N 1
ATOM 4283 C CA . PHE A 1 532 ? -33.969 16.922 11.297 1 92.56 532 PHE A CA 1
ATOM 4284 C C . PHE A 1 532 ? -35.094 15.938 11.609 1 92.56 532 PHE A C 1
ATOM 4286 O O . PHE A 1 532 ? -35.906 15.594 10.742 1 92.56 532 PHE A O 1
ATOM 4293 N N . GLY A 1 533 ? -34.969 15.359 12.766 1 89.38 533 GLY A N 1
ATOM 4294 C CA . GLY A 1 533 ? -36.031 14.516 13.289 1 89.38 533 GLY A CA 1
ATOM 4295 C C . GLY A 1 533 ? -35.844 13.055 12.953 1 89.38 533 GLY A C 1
ATOM 4296 O O . GLY A 1 533 ? -36.594 12.203 13.438 1 89.38 533 GLY A O 1
ATOM 4297 N N . LYS A 1 534 ? -34.938 12.75 12.164 1 90.44 534 LYS A N 1
ATOM 4298 C CA . LYS A 1 534 ? -34.688 11.367 11.766 1 90.44 534 LYS A CA 1
ATOM 4299 C C . LYS A 1 534 ? -33.562 10.75 12.578 1 90.44 534 LYS A C 1
ATOM 4301 O O . LYS A 1 534 ? -32.531 11.383 12.789 1 90.44 534 LYS A O 1
ATOM 4306 N N . SER A 1 535 ? -33.719 9.539 13.008 1 89.75 535 SER A N 1
ATOM 4307 C CA . SER A 1 535 ? -32.75 8.859 13.852 1 89.75 535 SER A CA 1
ATOM 4308 C C . SER A 1 535 ? -31.594 8.305 13.016 1 89.75 535 SER A C 1
ATOM 4310 O O . SER A 1 535 ? -31.797 7.77 11.93 1 89.75 535 SER A O 1
ATOM 4312 N N . ILE A 1 536 ? -30.359 8.375 13.492 1 91 536 ILE A N 1
ATOM 4313 C CA . ILE A 1 536 ? -29.188 7.883 12.766 1 91 536 ILE A CA 1
ATOM 4314 C C . ILE A 1 536 ? -29.125 6.359 12.867 1 91 536 ILE A C 1
ATOM 4316 O O . ILE A 1 536 ? -28.391 5.715 12.117 1 91 536 ILE A O 1
ATOM 4320 N N . ARG A 1 537 ? -29.844 5.77 13.742 1 84.44 537 ARG A N 1
ATOM 4321 C CA . ARG A 1 537 ? -29.844 4.324 13.93 1 84.44 537 ARG A CA 1
ATOM 4322 C C . ARG A 1 537 ? -30.781 3.646 12.938 1 84.44 537 ARG A C 1
ATOM 4324 O O . ARG A 1 537 ? -30.484 2.557 12.438 1 84.44 537 ARG A O 1
ATOM 4331 N N . THR A 1 538 ? -31.844 4.355 12.586 1 80.06 538 THR A N 1
ATOM 4332 C CA . THR A 1 538 ? -32.875 3.664 11.836 1 80.06 538 THR A CA 1
ATOM 4333 C C . THR A 1 538 ? -33.094 4.328 10.477 1 80.06 538 THR A C 1
ATOM 4335 O O . THR A 1 538 ? -33.562 3.689 9.531 1 80.06 538 THR A O 1
ATOM 4338 N N . ASP A 1 539 ? -32.812 5.609 10.367 1 86.69 539 ASP A N 1
ATOM 4339 C CA . ASP A 1 539 ? -33.219 6.355 9.18 1 86.69 539 ASP A CA 1
ATOM 4340 C C . ASP A 1 539 ? -31.984 6.855 8.406 1 86.69 539 ASP A C 1
ATOM 4342 O O . ASP A 1 539 ? -32.031 7.93 7.805 1 86.69 539 ASP A O 1
ATOM 4346 N N . MET A 1 540 ? -30.969 6.168 8.406 1 86.12 540 MET A N 1
ATOM 4347 C CA . MET A 1 540 ? -29.734 6.664 7.789 1 86.12 540 MET A CA 1
ATOM 4348 C C . MET A 1 540 ? -29.906 6.816 6.281 1 86.12 540 MET A C 1
ATOM 4350 O O . MET A 1 540 ? -29.344 7.738 5.68 1 86.12 540 MET A O 1
ATOM 4354 N N . VAL A 1 541 ? -30.672 5.98 5.645 1 82.38 541 VAL A N 1
ATOM 4355 C CA . VAL A 1 541 ? -30.875 6.031 4.203 1 82.38 541 VAL A CA 1
ATOM 4356 C C . VAL A 1 541 ? -31.562 7.344 3.822 1 82.38 541 VAL A C 1
ATOM 4358 O O . VAL A 1 541 ? -31.203 7.965 2.818 1 82.38 541 VAL A O 1
ATOM 4361 N N . ALA A 1 542 ? -32.469 7.734 4.668 1 86.81 542 ALA A N 1
ATOM 4362 C CA . ALA A 1 542 ? -33.188 8.984 4.422 1 86.81 542 ALA A CA 1
ATOM 4363 C C . ALA A 1 542 ? -32.312 10.195 4.715 1 86.81 542 ALA A C 1
ATOM 4365 O O . ALA A 1 542 ? -32.344 11.195 3.996 1 86.81 542 ALA A O 1
ATOM 4366 N N . ILE A 1 543 ? -31.531 10.078 5.738 1 92.44 543 ILE A N 1
ATOM 4367 C CA . ILE A 1 543 ? -30.672 11.18 6.164 1 92.44 543 ILE A CA 1
ATOM 4368 C C . ILE A 1 543 ? -29.625 11.469 5.082 1 92.44 543 ILE A C 1
ATOM 4370 O O . ILE A 1 543 ? -29.328 12.625 4.797 1 92.44 543 ILE A O 1
ATOM 4374 N N . ARG A 1 544 ? -29.141 10.453 4.469 1 91.44 544 ARG A N 1
ATOM 4375 C CA . ARG A 1 544 ? -28.062 10.586 3.492 1 91.44 544 ARG A CA 1
ATOM 4376 C C . ARG A 1 544 ? -28.547 11.32 2.244 1 91.44 544 ARG A C 1
ATOM 4378 O O . ARG A 1 544 ? -27.734 11.836 1.475 1 91.44 544 ARG A O 1
ATOM 4385 N N . LYS A 1 545 ? -29.828 11.445 2.062 1 89.5 545 LYS A N 1
ATOM 4386 C CA . LYS A 1 545 ? -30.375 12.141 0.902 1 89.5 545 LYS A CA 1
ATOM 4387 C C . LYS A 1 545 ? -30.188 13.648 1.017 1 89.5 545 LYS A C 1
ATOM 4389 O O . LYS A 1 545 ? -30.047 14.344 0.005 1 89.5 545 LYS A O 1
ATOM 4394 N N . PHE A 1 546 ? -30.219 14.094 2.271 1 93.69 546 PHE A N 1
ATOM 4395 C CA . PHE A 1 546 ? -30.125 15.547 2.42 1 93.69 546 PHE A CA 1
ATOM 4396 C C . PHE A 1 546 ? -28.891 15.938 3.225 1 93.69 546 PHE A C 1
ATOM 4398 O O . PHE A 1 546 ? -28.828 17.031 3.777 1 93.69 546 PHE A O 1
ATOM 4405 N N . MET A 1 547 ? -27.938 15.023 3.275 1 95.56 547 MET A N 1
ATOM 4406 C CA . MET A 1 547 ? -26.703 15.258 4.023 1 95.56 547 MET A CA 1
ATOM 4407 C C . MET A 1 547 ? -25.5 15.352 3.086 1 95.56 547 MET A C 1
ATOM 4409 O O . MET A 1 547 ? -25.453 14.664 2.061 1 95.56 547 MET A O 1
ATOM 4413 N N . GLY A 1 548 ? -24.594 16.25 3.354 1 95.81 548 GLY A N 1
ATOM 4414 C CA . GLY A 1 548 ? -23.297 16.328 2.711 1 95.81 548 GLY A CA 1
ATOM 4415 C C . GLY A 1 548 ? -22.141 16.094 3.668 1 95.81 548 GLY A C 1
ATOM 4416 O O . GLY A 1 548 ? -22.203 16.484 4.836 1 95.81 548 GLY A O 1
ATOM 4417 N N . VAL A 1 549 ? -21.156 15.43 3.162 1 95.94 549 VAL A N 1
ATOM 4418 C CA . VAL A 1 549 ? -20.047 15.109 4.051 1 95.94 549 VAL A CA 1
ATOM 4419 C C . VAL A 1 549 ? -18.719 15.406 3.352 1 95.94 549 VAL A C 1
ATOM 4421 O O . VAL A 1 549 ? -18.531 15.055 2.184 1 95.94 549 VAL A O 1
ATOM 4424 N N . CYS A 1 550 ? -17.859 16.094 3.984 1 95.25 550 CYS A N 1
ATOM 4425 C CA . CYS A 1 550 ? -16.469 16.281 3.598 1 95.25 550 CYS A CA 1
ATOM 4426 C C . CYS A 1 550 ? -15.531 15.625 4.613 1 95.25 550 CYS A C 1
ATOM 4428 O O . CYS A 1 550 ? -15.25 16.203 5.66 1 95.25 550 CYS A O 1
ATOM 4430 N N . PRO A 1 551 ? -15.016 14.477 4.348 1 92.44 551 PRO A N 1
ATOM 4431 C CA . PRO A 1 551 ? -14.148 13.766 5.289 1 92.44 551 PRO A CA 1
ATOM 4432 C C . PRO A 1 551 ? -12.781 14.43 5.453 1 92.44 551 PRO A C 1
ATOM 4434 O O . PRO A 1 551 ? -12.461 15.383 4.738 1 92.44 551 PRO A O 1
ATOM 4437 N N . GLN A 1 552 ? -12.086 13.898 6.387 1 87.44 552 GLN A N 1
ATOM 4438 C CA . GLN A 1 552 ? -10.766 14.438 6.703 1 87.44 552 GLN A CA 1
ATOM 4439 C C . GLN A 1 552 ? -9.797 14.227 5.547 1 87.44 552 GLN A C 1
ATOM 4441 O O . GLN A 1 552 ? -8.984 15.102 5.246 1 87.44 552 GLN A O 1
ATOM 4446 N N . HIS A 1 553 ? -9.93 13.086 4.938 1 87.19 553 HIS A N 1
ATOM 4447 C CA . HIS A 1 553 ? -9.094 12.789 3.777 1 87.19 553 HIS A CA 1
ATOM 4448 C C . HIS A 1 553 ? -9.898 12.898 2.482 1 87.19 553 HIS A C 1
ATOM 4450 O O . HIS A 1 553 ? -11.102 12.633 2.467 1 87.19 553 HIS A O 1
ATOM 4456 N N . ASP A 1 554 ? -9.172 13.281 1.438 1 90.44 554 ASP A N 1
ATOM 4457 C CA . ASP A 1 554 ? -9.828 13.43 0.143 1 90.44 554 ASP A CA 1
ATOM 4458 C C . ASP A 1 554 ? -10.109 12.07 -0.491 1 90.44 554 ASP A C 1
ATOM 4460 O O . ASP A 1 554 ? -9.18 11.305 -0.763 1 90.44 554 ASP A O 1
ATOM 4464 N N . LEU A 1 555 ? -11.375 11.859 -0.611 1 92.19 555 LEU A N 1
ATOM 4465 C CA . LEU A 1 555 ? -11.797 10.617 -1.251 1 92.19 555 LEU A CA 1
ATOM 4466 C C . LEU A 1 555 ? -12.07 10.836 -2.734 1 92.19 555 LEU A C 1
ATOM 4468 O O . LEU A 1 555 ? -13.227 10.945 -3.148 1 92.19 555 LEU A O 1
ATOM 4472 N N . LEU A 1 556 ? -11.016 10.891 -3.531 1 95.12 556 LEU A N 1
ATOM 4473 C CA . LEU A 1 556 ? -11.102 11.234 -4.945 1 95.12 556 LEU A CA 1
ATOM 4474 C C . LEU A 1 556 ? -10.391 10.203 -5.805 1 95.12 556 LEU A C 1
ATOM 4476 O O . LEU A 1 556 ? -9.445 9.547 -5.352 1 95.12 556 LEU A O 1
ATOM 4480 N N . TRP A 1 557 ? -10.891 10 -7 1 93.94 557 TRP A N 1
ATOM 4481 C CA . TRP A 1 557 ? -10.211 9.18 -7.992 1 93.94 557 TRP A CA 1
ATOM 4482 C C . TRP A 1 557 ? -9.203 10 -8.789 1 93.94 557 TRP A C 1
ATOM 4484 O O . TRP A 1 557 ? -9.57 11.016 -9.398 1 93.94 557 TRP A O 1
ATOM 4494 N N . SER A 1 558 ? -8.023 9.523 -8.914 1 92 558 SER A N 1
ATOM 4495 C CA . SER A 1 558 ? -6.945 10.258 -9.555 1 92 558 SER A CA 1
ATOM 4496 C C . SER A 1 558 ? -7.207 10.438 -11.047 1 92 558 SER A C 1
ATOM 4498 O O . SER A 1 558 ? -6.777 11.422 -11.648 1 92 558 SER A O 1
ATOM 4500 N N . HIS A 1 559 ? -7.988 9.539 -11.641 1 93.56 559 HIS A N 1
ATOM 4501 C CA . HIS A 1 559 ? -8.125 9.531 -13.094 1 93.56 559 HIS A CA 1
ATOM 4502 C C . HIS A 1 559 ? -9.477 10.102 -13.516 1 93.56 559 HIS A C 1
ATOM 4504 O O . HIS A 1 559 ? -9.867 9.984 -14.68 1 93.56 559 HIS A O 1
ATOM 4510 N N . LEU A 1 560 ? -10.188 10.672 -12.617 1 96.06 560 LEU A N 1
ATOM 4511 C CA . LEU A 1 560 ? -11.414 11.398 -12.945 1 96.06 560 LEU A CA 1
ATOM 4512 C C . LEU A 1 560 ? -11.203 12.898 -12.844 1 96.06 560 LEU A C 1
ATOM 4514 O O . LEU A 1 560 ? -10.336 13.359 -12.094 1 96.06 560 LEU A O 1
ATOM 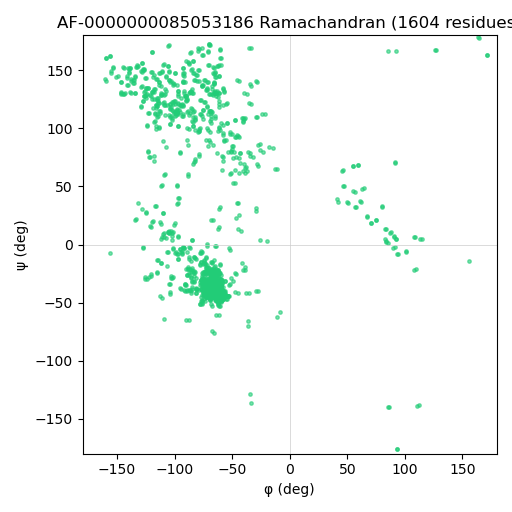4518 N N . THR A 1 561 ? -11.953 13.602 -13.562 1 96.94 561 THR A N 1
ATOM 4519 C CA . THR A 1 561 ? -11.906 15.055 -13.516 1 96.94 561 THR A CA 1
ATOM 4520 C C . THR A 1 561 ? -12.797 15.594 -12.398 1 96.94 561 THR A C 1
ATOM 4522 O O . THR A 1 561 ? -13.609 14.859 -11.844 1 96.94 561 THR A O 1
ATOM 4525 N N . GLY A 1 562 ? -12.586 16.859 -12.086 1 96.81 562 GLY A N 1
ATOM 4526 C CA . GLY A 1 562 ? -13.477 17.484 -11.117 1 96.81 562 GLY A CA 1
ATOM 4527 C C . GLY A 1 562 ? -14.93 17.469 -11.539 1 96.81 562 GLY A C 1
ATOM 4528 O O . GLY A 1 562 ? -15.812 17.156 -10.727 1 96.81 562 GLY A O 1
ATOM 4529 N N . ARG A 1 563 ? -15.164 17.719 -12.758 1 97 563 ARG A N 1
ATOM 4530 C CA . ARG A 1 563 ? -16.516 17.703 -13.312 1 97 563 ARG A CA 1
ATOM 4531 C C . ARG A 1 563 ? -17.156 16.328 -13.18 1 97 563 ARG A C 1
ATOM 4533 O O . ARG A 1 563 ? -18.297 16.219 -12.766 1 97 563 ARG A O 1
ATOM 4540 N N . GLU A 1 564 ? -16.406 15.352 -13.516 1 96.5 564 GLU A N 1
ATOM 4541 C CA . GLU A 1 564 ? -16.938 13.984 -13.461 1 96.5 564 GLU A CA 1
ATOM 4542 C C . GLU A 1 564 ? -17.266 13.578 -12.031 1 96.5 564 GLU A C 1
ATOM 4544 O O . GLU A 1 564 ? -18.219 12.828 -11.805 1 96.5 564 GLU A O 1
ATOM 4549 N N . HIS A 1 565 ? -16.438 14.008 -11.07 1 97.38 565 HIS A N 1
ATOM 4550 C CA . HIS A 1 565 ? -16.75 13.734 -9.672 1 97.38 565 HIS A CA 1
ATOM 4551 C C . HIS A 1 565 ? -18.094 14.328 -9.281 1 97.38 565 HIS A C 1
ATOM 4553 O O . HIS A 1 565 ? -18.938 13.641 -8.688 1 97.38 565 HIS A O 1
ATOM 4559 N N . LEU A 1 566 ? -18.281 15.555 -9.641 1 97.19 566 LEU A N 1
ATOM 4560 C CA . LEU A 1 566 ? -19.5 16.25 -9.258 1 97.19 566 LEU A CA 1
ATOM 4561 C C . LEU A 1 566 ? -20.703 15.641 -9.977 1 97.19 566 LEU A C 1
ATOM 4563 O O . LEU A 1 566 ? -21.797 15.578 -9.406 1 97.19 566 LEU A O 1
ATOM 4567 N N . GLU A 1 567 ? -20.516 15.227 -11.227 1 96 567 GLU A N 1
ATOM 4568 C CA . GLU A 1 567 ? -21.594 14.539 -11.938 1 96 567 GLU A CA 1
ATOM 4569 C C . GLU A 1 567 ? -21.969 13.242 -11.242 1 96 567 GLU A C 1
ATOM 4571 O O . GLU A 1 567 ? -23.156 12.922 -11.102 1 96 567 GLU A O 1
ATOM 4576 N N . LEU A 1 568 ? -20.969 12.539 -10.844 1 95.88 568 LEU A N 1
ATOM 4577 C CA . LEU A 1 568 ? -21.156 11.266 -10.164 1 95.88 568 LEU A CA 1
ATOM 4578 C C . LEU A 1 568 ? -21.969 11.453 -8.883 1 95.88 568 LEU A C 1
ATOM 4580 O O . LEU A 1 568 ? -22.969 10.758 -8.672 1 95.88 568 LEU A O 1
ATOM 4584 N N . TYR A 1 569 ? -21.609 12.391 -8.062 1 95.94 569 TYR A N 1
ATOM 4585 C CA . TYR A 1 569 ? -22.25 12.586 -6.766 1 95.94 569 TYR A CA 1
ATOM 4586 C C . TYR A 1 569 ? -23.609 13.258 -6.926 1 95.94 569 TYR A C 1
ATOM 4588 O O . TYR A 1 569 ? -24.5 13.086 -6.09 1 95.94 569 TYR A O 1
ATOM 4596 N N . SER A 1 570 ? -23.781 14.07 -7.988 1 94.31 570 SER A N 1
ATOM 4597 C CA . SER A 1 570 ? -25.094 14.617 -8.289 1 94.31 570 SER A CA 1
ATOM 4598 C C . SER A 1 570 ? -26.094 13.508 -8.586 1 94.31 570 SER A C 1
ATOM 4600 O O . SER A 1 570 ? -27.266 13.609 -8.219 1 94.31 570 SER A O 1
ATOM 4602 N N . ALA A 1 571 ? -25.578 12.516 -9.242 1 91.69 571 ALA A N 1
ATOM 4603 C CA . ALA A 1 571 ? -26.438 11.367 -9.555 1 91.69 571 ALA A CA 1
ATOM 4604 C C . ALA A 1 571 ? -26.828 10.609 -8.281 1 91.69 571 ALA A C 1
ATOM 4606 O O . ALA A 1 571 ? -27.953 10.125 -8.164 1 91.69 571 ALA A O 1
ATOM 4607 N N . PHE A 1 572 ? -25.891 10.492 -7.375 1 93 572 PHE A N 1
ATOM 4608 C CA . PHE A 1 572 ? -26.172 9.828 -6.105 1 93 572 PHE A CA 1
ATOM 4609 C C . PHE A 1 572 ? -27.281 10.547 -5.352 1 93 572 PHE A C 1
ATOM 4611 O O . PHE A 1 572 ? -28.109 9.906 -4.691 1 93 572 PHE A O 1
ATOM 4618 N N . LYS A 1 573 ? -27.25 11.867 -5.496 1 91.5 573 LYS A N 1
ATOM 4619 C CA . LYS A 1 573 ? -28.219 12.703 -4.781 1 91.5 573 LYS A CA 1
ATOM 4620 C C . LYS A 1 573 ? -29.516 12.82 -5.562 1 91.5 573 LYS A C 1
ATOM 4622 O O . LYS A 1 573 ? -30.422 13.562 -5.168 1 91.5 573 LYS A O 1
ATOM 4627 N N . ASN A 1 574 ? -29.625 12.117 -6.703 1 87.81 574 ASN A N 1
ATOM 4628 C CA . ASN A 1 574 ? -30.812 12.047 -7.543 1 87.81 574 ASN A CA 1
ATOM 4629 C C . ASN A 1 574 ? -31.203 13.422 -8.086 1 87.81 574 ASN A C 1
ATOM 4631 O O . ASN A 1 574 ? -32.375 13.781 -8.086 1 87.81 574 ASN A O 1
ATOM 4635 N N . VAL A 1 575 ? -30.219 14.172 -8.391 1 89.38 575 VAL A N 1
ATOM 4636 C CA . VAL A 1 575 ? -30.453 15.43 -9.094 1 89.38 575 VAL A CA 1
ATOM 4637 C C . VAL A 1 575 ? -31 15.141 -10.484 1 89.38 575 VAL A C 1
ATOM 4639 O O . VAL A 1 575 ? -30.578 14.18 -11.141 1 89.38 575 VAL A O 1
ATOM 4642 N N . LYS A 1 576 ? -31.984 15.914 -10.961 1 88.56 576 LYS A N 1
ATOM 4643 C CA . LYS A 1 576 ? -32.531 15.734 -12.297 1 88.56 576 LYS A CA 1
ATOM 4644 C C . LYS A 1 576 ? -31.453 15.867 -13.367 1 88.56 576 LYS A C 1
ATOM 4646 O O . LYS A 1 576 ? -30.609 16.75 -13.289 1 88.56 576 LYS A O 1
ATOM 4651 N N . ALA A 1 577 ? -31.469 15.008 -14.242 1 87.19 577 ALA A N 1
ATOM 4652 C CA . ALA A 1 577 ? -30.453 14.922 -15.289 1 87.19 577 ALA A CA 1
ATOM 4653 C C . ALA A 1 577 ? -30.297 16.266 -15.992 1 87.19 577 ALA A C 1
ATOM 4655 O O . ALA A 1 577 ? -29.172 16.641 -16.359 1 87.19 577 ALA A O 1
ATOM 4656 N N . SER A 1 578 ? -31.344 17.016 -16.156 1 90.06 578 SER A N 1
ATOM 4657 C CA . SER A 1 578 ? -31.312 18.281 -16.875 1 90.06 578 SER A CA 1
ATOM 4658 C C . SER A 1 578 ? -30.641 19.375 -16.047 1 90.06 578 SER A C 1
ATOM 4660 O O . SER A 1 578 ? -30.156 20.375 -16.594 1 90.06 578 SER A O 1
ATOM 4662 N N . GLN A 1 579 ? -30.516 19.109 -14.75 1 92.38 579 GLN A N 1
ATOM 4663 C CA . GLN A 1 579 ? -29.984 20.141 -13.859 1 92.38 579 GLN A CA 1
ATOM 4664 C C . GLN A 1 579 ? -28.562 19.828 -13.438 1 92.38 579 GLN A C 1
ATOM 4666 O O . GLN A 1 579 ? -27.906 20.641 -12.789 1 92.38 579 GLN A O 1
ATOM 4671 N N . ILE A 1 580 ? -28.078 18.719 -13.781 1 93 580 ILE A N 1
ATOM 4672 C CA . ILE A 1 580 ? -26.781 18.281 -13.312 1 93 580 ILE A CA 1
ATOM 4673 C C . ILE A 1 580 ? -25.688 19.203 -13.852 1 93 580 ILE A C 1
ATOM 4675 O O . ILE A 1 580 ? -24.812 19.656 -13.102 1 93 580 ILE A O 1
ATOM 4679 N N . SER A 1 581 ? -25.75 19.547 -15.125 1 93.31 581 SER A N 1
ATOM 4680 C CA . SER A 1 581 ? -24.719 20.375 -15.742 1 93.31 581 SER A CA 1
ATOM 4681 C C . SER A 1 581 ? -24.656 21.75 -15.086 1 93.31 581 SER A C 1
ATOM 4683 O O . SER A 1 581 ? -23.578 22.266 -14.812 1 93.31 581 SER A O 1
ATOM 4685 N N . ASP A 1 582 ? -25.797 22.234 -14.789 1 93.44 582 ASP A N 1
ATOM 4686 C CA . ASP A 1 582 ? -25.859 23.547 -14.156 1 93.44 582 ASP A CA 1
ATOM 4687 C C . ASP A 1 582 ? -25.344 23.5 -12.727 1 93.44 582 ASP A C 1
ATOM 4689 O O . ASP A 1 582 ? -24.594 24.391 -12.297 1 93.44 582 ASP A O 1
ATOM 4693 N N . GLN A 1 583 ? -25.719 22.562 -12.031 1 93.12 583 GLN A N 1
ATOM 4694 C CA . GLN A 1 583 ? -25.266 22.406 -10.648 1 93.12 583 GLN A CA 1
ATOM 4695 C C . GLN A 1 583 ? -23.766 22.203 -10.57 1 93.12 583 GLN A C 1
ATOM 4697 O O . GLN A 1 583 ? -23.109 22.734 -9.672 1 93.12 583 GLN A O 1
ATOM 4702 N N . VAL A 1 584 ? -23.281 21.453 -11.492 1 96.06 584 VAL A N 1
ATOM 4703 C CA . VAL A 1 584 ? -21.844 21.172 -11.531 1 96.06 584 VAL A CA 1
ATOM 4704 C C . VAL A 1 584 ? -21.094 22.484 -11.773 1 96.06 584 VAL A C 1
ATOM 4706 O O . VAL A 1 584 ? -20.109 22.766 -11.086 1 96.06 584 VAL A O 1
ATOM 4709 N N . THR A 1 585 ? -21.547 23.25 -12.688 1 94.94 585 THR A N 1
ATOM 4710 C CA . THR A 1 585 ? -20.906 24.516 -13 1 94.94 585 THR A CA 1
ATOM 4711 C C . THR A 1 585 ? -20.969 25.469 -11.812 1 94.94 585 THR A C 1
ATOM 4713 O O . THR A 1 585 ? -20 26.156 -11.492 1 94.94 585 THR A O 1
ATOM 4716 N N . GLU A 1 586 ? -22.078 25.438 -11.188 1 92.62 586 GLU A N 1
ATOM 4717 C CA . GLU A 1 586 ? -22.281 26.297 -10.023 1 92.62 586 GLU A CA 1
ATOM 4718 C C . GLU A 1 586 ? -21.328 25.922 -8.891 1 92.62 586 GLU A C 1
ATOM 4720 O O . GLU A 1 586 ? -20.719 26.781 -8.281 1 92.62 586 GLU A O 1
ATOM 4725 N N . ARG A 1 587 ? -21.25 24.641 -8.602 1 93.75 587 ARG A N 1
ATOM 4726 C CA . ARG A 1 587 ? -20.391 24.172 -7.52 1 93.75 587 ARG A CA 1
ATOM 4727 C C . ARG A 1 587 ? -18.922 24.453 -7.812 1 93.75 587 ARG A C 1
ATOM 4729 O O . ARG A 1 587 ? -18.172 24.844 -6.918 1 93.75 587 ARG A O 1
ATOM 4736 N N . LEU A 1 588 ? -18.531 24.281 -9.055 1 95.88 588 LEU A N 1
ATOM 4737 C CA . LEU A 1 588 ? -17.156 24.547 -9.461 1 95.88 588 LEU A CA 1
ATOM 4738 C C . LEU A 1 588 ? -16.812 26.016 -9.305 1 95.88 588 LEU A C 1
ATOM 4740 O O . LEU A 1 588 ? -15.711 26.359 -8.867 1 95.88 588 LEU A O 1
ATOM 4744 N N . ASN A 1 589 ? -17.734 26.828 -9.586 1 92.56 589 ASN A N 1
ATOM 4745 C CA . ASN A 1 589 ? -17.547 28.266 -9.445 1 92.56 589 ASN A CA 1
ATOM 4746 C C . ASN A 1 589 ? -17.484 28.672 -7.977 1 92.56 589 ASN A C 1
ATOM 4748 O O . ASN A 1 589 ? -16.703 29.547 -7.598 1 92.56 589 ASN A O 1
ATOM 4752 N N . GLU A 1 590 ? -18.297 28.078 -7.223 1 88.75 590 GLU A N 1
ATOM 4753 C CA . GLU A 1 590 ? -18.375 28.391 -5.801 1 88.75 590 GLU A CA 1
ATOM 4754 C C . GLU A 1 590 ? -17.047 28.125 -5.102 1 88.75 590 GLU A C 1
ATOM 4756 O O . GLU A 1 590 ? -16.672 28.844 -4.172 1 88.75 590 GLU A O 1
ATOM 4761 N N . VAL A 1 591 ? -16.359 27.078 -5.562 1 91.69 591 VAL A N 1
ATOM 4762 C CA . VAL A 1 591 ? -15.117 26.734 -4.887 1 91.69 591 VAL A CA 1
ATOM 4763 C C . VAL A 1 591 ? -13.922 27.234 -5.695 1 91.69 591 VAL A C 1
ATOM 4765 O O . VAL A 1 591 ? -12.773 27 -5.324 1 91.69 591 VAL A O 1
ATOM 4768 N N . GLY A 1 592 ? -14.086 27.812 -6.84 1 89.19 592 GLY A N 1
ATOM 4769 C CA . GLY A 1 592 ? -13.055 28.516 -7.598 1 89.19 592 GLY A CA 1
ATOM 4770 C C . GLY A 1 592 ? -12.141 27.578 -8.367 1 89.19 592 GLY A C 1
ATOM 4771 O O . GLY A 1 592 ? -10.93 27.797 -8.43 1 89.19 592 GLY A O 1
ATOM 4772 N N . ILE A 1 593 ? -12.633 26.422 -8.859 1 92.31 593 ILE A N 1
ATOM 4773 C CA . ILE A 1 593 ? -11.758 25.531 -9.602 1 92.31 593 ILE A CA 1
ATOM 4774 C C . ILE A 1 593 ? -12.359 25.234 -10.977 1 92.31 593 ILE A C 1
ATOM 4776 O O . ILE A 1 593 ? -12.125 24.172 -11.555 1 92.31 593 ILE A O 1
ATOM 4780 N N . GLN A 1 594 ? -13.141 26.125 -11.516 1 93.44 594 GLN A N 1
ATOM 4781 C CA . GLN A 1 594 ? -13.766 25.953 -12.828 1 93.44 594 GLN A CA 1
ATOM 4782 C C . GLN A 1 594 ? -12.711 25.766 -13.914 1 93.44 594 GLN A C 1
ATOM 4784 O O . GLN A 1 594 ? -12.914 25 -14.859 1 93.44 594 GLN A O 1
ATOM 4789 N N . ASN A 1 595 ? -11.578 26.375 -13.797 1 91.44 595 ASN A N 1
ATOM 4790 C CA . ASN A 1 595 ? -10.508 26.281 -14.781 1 91.44 595 ASN A CA 1
ATOM 4791 C C . ASN A 1 595 ? -9.891 24.891 -14.812 1 91.44 595 ASN A C 1
ATOM 4793 O O . ASN A 1 595 ? -9.289 24.5 -15.812 1 91.44 595 ASN A O 1
ATOM 4797 N N . LEU A 1 596 ? -10.047 24.156 -13.727 1 93.38 596 LEU A N 1
ATOM 4798 C CA . LEU A 1 596 ? -9.461 22.828 -13.609 1 93.38 596 LEU A CA 1
ATOM 4799 C C . LEU A 1 596 ? -10.523 21.75 -13.75 1 93.38 596 LEU A C 1
ATOM 4801 O O . LEU A 1 596 ? -10.234 20.562 -13.578 1 93.38 596 LEU A O 1
ATOM 4805 N N . ALA A 1 597 ? -11.672 22.125 -14.148 1 95.25 597 ALA A N 1
ATOM 4806 C CA . ALA A 1 597 ? -12.836 21.25 -14.133 1 95.25 597 ALA A CA 1
ATOM 4807 C C . ALA A 1 597 ? -12.602 20.016 -15 1 95.25 597 ALA A C 1
ATOM 4809 O O . ALA A 1 597 ? -13.078 18.922 -14.688 1 95.25 597 ALA A O 1
ATOM 4810 N N . ASP A 1 598 ? -11.828 20.125 -16.078 1 95.19 598 ASP A N 1
ATOM 4811 C CA . ASP A 1 598 ? -11.672 19.047 -17.031 1 95.19 598 ASP A CA 1
ATOM 4812 C C . ASP A 1 598 ? -10.281 18.422 -16.953 1 95.19 598 ASP A C 1
ATOM 4814 O O . ASP A 1 598 ? -9.898 17.625 -17.812 1 95.19 598 ASP A O 1
ATOM 4818 N N . SER A 1 599 ? -9.578 18.797 -15.961 1 94.69 599 SER A N 1
ATOM 4819 C CA . SER A 1 599 ? -8.289 18.172 -15.688 1 94.69 599 SER A CA 1
ATOM 4820 C C . SER A 1 599 ? -8.438 17.016 -14.703 1 94.69 599 SER A C 1
ATOM 4822 O O . SER A 1 599 ? -9.336 17.016 -13.859 1 94.69 599 SER A O 1
ATOM 4824 N N . PHE A 1 600 ? -7.598 16.031 -14.875 1 94.94 600 PHE A N 1
ATOM 4825 C CA . PHE A 1 600 ? -7.602 14.914 -13.938 1 94.94 600 PHE A CA 1
ATOM 4826 C C . PHE A 1 600 ? -7.176 15.375 -12.547 1 94.94 600 PHE A C 1
ATOM 4828 O O . PHE A 1 600 ? -6.316 16.25 -12.414 1 94.94 600 PHE A O 1
ATOM 4835 N N . VAL A 1 601 ? -7.695 14.766 -11.508 1 94.38 601 VAL A N 1
ATOM 4836 C CA . VAL A 1 601 ? -7.461 15.156 -10.117 1 94.38 601 VAL A CA 1
ATOM 4837 C C . VAL A 1 601 ? -6.004 14.906 -9.75 1 94.38 601 VAL A C 1
ATOM 4839 O O . VAL A 1 601 ? -5.473 15.531 -8.828 1 94.38 601 VAL A O 1
ATOM 4842 N N . ASN A 1 602 ? -5.383 14.094 -10.445 1 89.44 602 ASN A N 1
ATOM 4843 C CA . ASN A 1 602 ? -3.984 13.789 -10.156 1 89.44 602 ASN A CA 1
ATOM 4844 C C . ASN A 1 602 ? -3.102 15.031 -10.305 1 89.44 602 ASN A C 1
ATOM 4846 O O . ASN A 1 602 ? -2.016 15.094 -9.734 1 89.44 602 ASN A O 1
ATOM 4850 N N . VAL A 1 603 ? -3.549 16.047 -11.078 1 86.81 603 VAL A N 1
ATOM 4851 C CA . VAL A 1 603 ? -2.758 17.25 -11.32 1 86.81 603 VAL A CA 1
ATOM 4852 C C . VAL A 1 603 ? -3.154 18.344 -10.328 1 86.81 603 VAL A C 1
ATOM 4854 O O . VAL A 1 603 ? -2.512 19.391 -10.258 1 86.81 603 VAL A O 1
ATOM 4857 N N . TYR A 1 604 ? -4.203 18.047 -9.469 1 88.38 604 TYR A N 1
ATOM 4858 C CA . TYR A 1 604 ? -4.676 19.016 -8.492 1 88.38 604 TYR A CA 1
ATOM 4859 C C . TYR A 1 604 ? -3.67 19.188 -7.359 1 88.38 604 TYR A C 1
ATOM 4861 O O . TYR A 1 604 ? -3.035 18.219 -6.934 1 88.38 604 TYR A O 1
ATOM 4869 N N . SER A 1 605 ? -3.527 20.406 -6.965 1 78.38 605 SER A N 1
ATOM 4870 C CA . SER A 1 605 ? -2.795 20.641 -5.727 1 78.38 605 SER A CA 1
ATOM 4871 C C . SER A 1 605 ? -3.594 20.188 -4.512 1 78.38 605 SER A C 1
ATOM 4873 O O . SER A 1 605 ? -4.766 19.812 -4.633 1 78.38 605 SER A O 1
ATOM 4875 N N . GLY A 1 606 ? -3.012 20.062 -3.352 1 80.38 606 GLY A N 1
ATOM 4876 C CA . GLY A 1 606 ? -3.705 19.688 -2.133 1 80.38 606 GLY A CA 1
ATOM 4877 C C . GLY A 1 606 ? -4.898 20.578 -1.824 1 80.38 606 GLY A C 1
ATOM 4878 O O . GLY A 1 606 ? -5.961 20.078 -1.437 1 80.38 606 GLY A O 1
ATOM 4879 N N . GLY A 1 607 ? -4.676 21.891 -1.984 1 83.44 607 GLY A N 1
ATOM 4880 C CA . GLY A 1 607 ? -5.766 22.828 -1.749 1 83.44 607 GLY A CA 1
ATOM 4881 C C . GLY A 1 607 ? -6.906 22.672 -2.736 1 83.44 607 GLY A C 1
ATOM 4882 O O . GLY A 1 607 ? -8.078 22.797 -2.365 1 83.44 607 GLY A O 1
ATOM 4883 N N . GLU A 1 608 ? -6.52 22.391 -3.957 1 88.38 608 GLU A N 1
ATOM 4884 C CA . GLU A 1 608 ? -7.531 22.203 -4.992 1 88.38 608 GLU A CA 1
ATOM 4885 C C . GLU A 1 608 ? -8.344 20.938 -4.75 1 88.38 608 GLU A C 1
ATOM 4887 O O . GLU A 1 608 ? -9.547 20.906 -4.988 1 88.38 608 GLU A O 1
ATOM 4892 N N . ARG A 1 609 ? -7.715 19.891 -4.336 1 92.62 609 ARG A N 1
ATOM 4893 C CA . ARG A 1 609 ? -8.406 18.656 -4.004 1 92.62 609 ARG A CA 1
ATOM 4894 C C . ARG A 1 609 ? -9.383 18.859 -2.846 1 92.62 609 ARG A C 1
ATOM 4896 O O . ARG A 1 609 ? -10.492 18.328 -2.855 1 92.62 609 ARG A O 1
ATOM 4903 N N . ARG A 1 610 ? -8.938 19.656 -1.948 1 91 610 ARG A N 1
ATOM 4904 C CA . ARG A 1 610 ? -9.797 19.938 -0.807 1 91 610 ARG A CA 1
ATOM 4905 C C . ARG A 1 610 ? -11.023 20.75 -1.232 1 91 610 ARG A C 1
ATOM 4907 O O . ARG A 1 610 ? -12.133 20.5 -0.754 1 91 610 ARG A O 1
ATOM 4914 N N . ARG A 1 611 ? -10.781 21.75 -2.064 1 92.69 611 ARG A N 1
ATOM 4915 C CA . ARG A 1 611 ? -11.883 22.547 -2.596 1 92.69 611 ARG A CA 1
ATOM 4916 C C . ARG A 1 611 ? -12.898 21.656 -3.311 1 92.69 611 ARG A C 1
ATOM 4918 O O . ARG A 1 611 ? -14.109 21.844 -3.162 1 92.69 611 ARG A O 1
ATOM 4925 N N . LEU A 1 612 ? -12.367 20.734 -4.059 1 95.5 612 LEU A N 1
ATOM 4926 C CA . LEU A 1 612 ? -13.25 19.797 -4.746 1 95.5 612 LEU A CA 1
ATOM 4927 C C . LEU A 1 612 ? -14.039 18.969 -3.748 1 95.5 612 LEU A C 1
ATOM 4929 O O . LEU A 1 612 ? -15.227 18.703 -3.951 1 95.5 612 LEU A O 1
ATOM 4933 N N . SER A 1 613 ? -13.406 18.5 -2.689 1 95.5 613 SER A N 1
ATOM 4934 C CA . SER A 1 613 ? -14.078 17.719 -1.66 1 95.5 613 SER A CA 1
ATOM 4935 C C . SER A 1 613 ? -15.211 18.516 -1.019 1 95.5 613 SER A C 1
ATOM 4937 O O . SER A 1 613 ? -16.266 17.953 -0.721 1 95.5 613 SER A O 1
ATOM 4939 N N . VAL A 1 614 ? -15.016 19.766 -0.817 1 94.31 614 VAL A N 1
ATOM 4940 C CA . VAL A 1 614 ? -16.062 20.625 -0.26 1 94.31 614 VAL A CA 1
ATOM 4941 C C . VAL A 1 614 ? -17.203 20.766 -1.264 1 94.31 614 VAL A C 1
ATOM 4943 O O . VAL A 1 614 ? -18.375 20.719 -0.889 1 94.31 614 VAL A O 1
ATOM 4946 N N . ALA A 1 615 ? -16.797 20.953 -2.518 1 95.19 615 ALA A N 1
ATOM 4947 C CA . ALA A 1 615 ? -17.812 21.031 -3.562 1 95.19 615 ALA A CA 1
ATOM 4948 C C . ALA A 1 615 ? -18.688 19.781 -3.586 1 95.19 615 ALA A C 1
ATOM 4950 O O . ALA A 1 615 ? -19.906 19.859 -3.756 1 95.19 615 ALA A O 1
ATOM 4951 N N . ILE A 1 616 ? -18.047 18.672 -3.439 1 96.5 616 ILE A N 1
ATOM 4952 C CA . ILE A 1 616 ? -18.766 17.406 -3.418 1 96.5 616 ILE A CA 1
ATOM 4953 C C . ILE A 1 616 ? -19.734 17.375 -2.234 1 96.5 616 ILE A C 1
ATOM 4955 O O . ILE A 1 616 ? -20.875 16.953 -2.375 1 96.5 616 ILE A O 1
ATOM 4959 N N . ALA A 1 617 ? -19.328 17.844 -1.104 1 95.62 617 ALA A N 1
ATOM 4960 C CA . ALA A 1 617 ? -20.156 17.859 0.096 1 95.62 617 ALA A CA 1
ATOM 4961 C C . ALA A 1 617 ? -21.375 18.75 -0.103 1 95.62 617 ALA A C 1
ATOM 4963 O O . ALA A 1 617 ? -22.438 18.516 0.5 1 95.62 617 ALA A O 1
ATOM 4964 N N . MET A 1 618 ? -21.281 19.75 -0.999 1 94.12 618 MET A N 1
ATOM 4965 C CA . MET A 1 618 ? -22.359 20.703 -1.208 1 94.12 618 MET A CA 1
ATOM 4966 C C . MET A 1 618 ? -23.281 20.266 -2.342 1 94.12 618 MET A C 1
ATOM 4968 O O . MET A 1 618 ? -24.328 20.859 -2.564 1 94.12 618 MET A O 1
ATOM 4972 N N . THR A 1 619 ? -22.859 19.234 -2.949 1 94.44 619 THR A N 1
ATOM 4973 C CA . THR A 1 619 ? -23.625 18.766 -4.094 1 94.44 619 THR A CA 1
ATOM 4974 C C . THR A 1 619 ? -25 18.266 -3.66 1 94.44 619 THR A C 1
ATOM 4976 O O . THR A 1 619 ? -25.125 17.594 -2.629 1 94.44 619 THR A O 1
ATOM 4979 N N . GLY A 1 620 ? -26.094 18.578 -4.453 1 91.69 620 GLY A N 1
ATOM 4980 C CA . GLY A 1 620 ? -27.469 18.188 -4.148 1 91.69 620 GLY A CA 1
ATOM 4981 C C . GLY A 1 620 ? -28.156 19.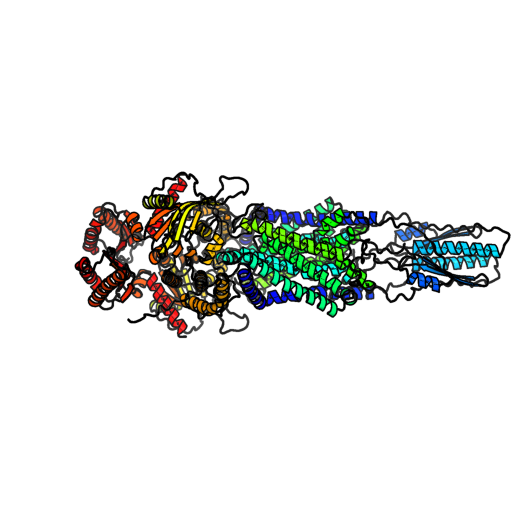141 -3.197 1 91.69 620 GLY A C 1
ATOM 4982 O O . GLY A 1 620 ? -29.297 18.891 -2.773 1 91.69 620 GLY A O 1
ATOM 4983 N N . ASN A 1 621 ? -27.469 20.203 -2.812 1 90.94 621 ASN A N 1
ATOM 4984 C CA . ASN A 1 621 ? -28 21.219 -1.905 1 90.94 621 ASN A CA 1
ATOM 4985 C C . ASN A 1 621 ? -28.5 20.594 -0.599 1 90.94 621 ASN A C 1
ATOM 4987 O O . ASN A 1 621 ? -29.672 20.719 -0.245 1 90.94 621 ASN A O 1
ATOM 4991 N N . PRO A 1 622 ? -27.625 20.094 0.142 1 95 622 PRO A N 1
ATOM 4992 C CA . PRO A 1 622 ? -27.984 19.438 1.398 1 95 622 PRO A CA 1
ATOM 4993 C C . PRO A 1 622 ? -28.469 20.406 2.461 1 95 622 PRO A C 1
ATOM 4995 O O . PRO A 1 622 ? -28.109 21.594 2.434 1 95 622 PRO A O 1
ATOM 4998 N N . GLN A 1 623 ? -29.281 19.891 3.377 1 95.19 623 GLN A N 1
ATOM 4999 C CA . GLN A 1 623 ? -29.781 20.703 4.492 1 95.19 623 GLN A CA 1
ATOM 5000 C C . GLN A 1 623 ? -28.75 20.766 5.621 1 95.19 623 GLN A C 1
ATOM 5002 O O . GLN A 1 623 ? -28.781 21.688 6.434 1 95.19 623 GLN A O 1
ATOM 5007 N N . ILE A 1 624 ? -27.953 19.797 5.605 1 96.69 624 ILE A N 1
ATOM 5008 C CA . ILE A 1 624 ? -26.906 19.75 6.629 1 96.69 624 ILE A CA 1
ATOM 5009 C C . ILE A 1 624 ? -25.609 19.25 6.012 1 96.69 624 ILE A C 1
ATOM 5011 O O . ILE A 1 624 ? -25.609 18.359 5.152 1 96.69 624 ILE A O 1
ATOM 5015 N N . VAL A 1 625 ? -24.531 19.859 6.344 1 96.94 625 VAL A N 1
ATOM 5016 C CA . VAL A 1 625 ? -23.219 19.5 5.816 1 96.94 625 VAL A CA 1
ATOM 5017 C C . VAL A 1 625 ? -22.25 19.25 6.965 1 96.94 625 VAL A C 1
ATOM 5019 O O . VAL A 1 625 ? -22.156 20.047 7.902 1 96.94 625 VAL A O 1
ATOM 5022 N N . PHE A 1 626 ? -21.578 18.125 6.984 1 97.44 626 PHE A N 1
ATOM 5023 C CA . PHE A 1 626 ? -20.562 17.766 7.957 1 97.44 626 PHE A CA 1
ATOM 5024 C C . PHE A 1 626 ? -19.172 17.938 7.367 1 97.44 626 PHE A C 1
ATOM 5026 O O . PHE A 1 626 ? -18.859 17.375 6.32 1 97.44 626 PHE A O 1
ATOM 5033 N N . LEU A 1 627 ? -18.328 18.719 7.961 1 96.81 627 LEU A N 1
ATOM 5034 C CA . LEU A 1 627 ? -16.953 18.969 7.535 1 96.81 627 LEU A CA 1
ATOM 5035 C C . LEU A 1 627 ? -15.961 18.484 8.586 1 96.81 627 LEU A C 1
ATOM 5037 O O . LEU A 1 627 ? -15.906 19.031 9.688 1 96.81 627 LEU A O 1
ATOM 5041 N N . ASP A 1 628 ? -15.219 17.484 8.281 1 94.62 628 ASP A N 1
ATOM 5042 C CA . ASP A 1 628 ? -14.242 16.922 9.219 1 94.62 628 ASP A CA 1
ATOM 5043 C C . ASP A 1 628 ? -12.844 17.484 8.945 1 94.62 628 ASP A C 1
ATOM 5045 O O . ASP A 1 628 ? -12.148 17.016 8.047 1 94.62 628 ASP A O 1
ATOM 5049 N N . GLU A 1 629 ? -12.391 18.375 9.68 1 91.75 629 GLU A N 1
ATOM 5050 C CA . GLU A 1 629 ? -11.094 19.047 9.586 1 91.75 629 GLU A CA 1
ATOM 5051 C C . GLU A 1 629 ? -10.781 19.453 8.156 1 91.75 629 GLU A C 1
ATOM 5053 O O . GLU A 1 629 ? -9.734 19.078 7.613 1 91.75 629 GLU A O 1
ATOM 5058 N N . PRO A 1 630 ? -11.531 20.297 7.594 1 91.44 630 PRO A N 1
ATOM 5059 C CA . PRO A 1 630 ? -11.461 20.594 6.164 1 91.44 630 PRO A CA 1
ATOM 5060 C C . PRO A 1 630 ? -10.188 21.344 5.777 1 91.44 630 PRO A C 1
ATOM 5062 O O . PRO A 1 630 ? -9.789 21.344 4.609 1 91.44 630 PRO A O 1
ATOM 5065 N N . THR A 1 631 ? -9.508 22 6.703 1 88.75 631 THR A N 1
ATOM 5066 C CA . THR A 1 631 ? -8.367 22.812 6.301 1 88.75 631 THR A CA 1
ATOM 5067 C C . THR A 1 631 ? -7.09 22.328 6.98 1 88.75 631 THR A C 1
ATOM 5069 O O . THR A 1 631 ? -6.086 23.047 6.996 1 88.75 631 THR A O 1
ATOM 5072 N N . THR A 1 632 ? -7.141 21.188 7.508 1 81 632 THR A N 1
ATOM 5073 C CA . THR A 1 632 ? -5.957 20.656 8.18 1 81 632 THR A CA 1
ATOM 5074 C C . THR A 1 632 ? -4.82 20.438 7.188 1 81 632 THR A C 1
ATOM 5076 O O . THR A 1 632 ? -5.039 19.938 6.078 1 81 632 THR A O 1
ATOM 5079 N N . GLY A 1 633 ? -3.633 20.953 7.539 1 73.69 633 GLY A N 1
ATOM 5080 C CA . GLY A 1 633 ? -2.443 20.75 6.73 1 73.69 633 GLY A CA 1
ATOM 5081 C C . GLY A 1 633 ? -2.328 21.719 5.566 1 73.69 633 GLY A C 1
ATOM 5082 O O . GLY A 1 633 ? -1.382 21.641 4.781 1 73.69 633 GLY A O 1
ATOM 5083 N N . MET A 1 634 ? -3.248 22.672 5.488 1 81.25 634 MET A N 1
ATOM 5084 C CA . MET A 1 634 ? -3.227 23.641 4.391 1 81.25 634 MET A CA 1
ATOM 5085 C C . MET A 1 634 ? -2.441 24.891 4.781 1 81.25 634 MET A C 1
ATOM 5087 O O . MET A 1 634 ? -2.361 25.234 5.961 1 81.25 634 MET A O 1
ATOM 5091 N N . ASP A 1 635 ? -1.901 25.484 3.732 1 79.62 635 ASP A N 1
ATOM 5092 C CA . ASP A 1 635 ? -1.26 26.781 3.979 1 79.62 635 ASP A CA 1
ATOM 5093 C C . ASP A 1 635 ? -2.297 27.875 4.168 1 79.62 635 ASP A C 1
ATOM 5095 O O . ASP A 1 635 ? -3.471 27.703 3.84 1 79.62 635 ASP A O 1
ATOM 5099 N N . PRO A 1 636 ? -1.931 28.969 4.699 1 77.81 636 PRO A N 1
ATOM 5100 C CA . PRO A 1 636 ? -2.867 30.031 5.066 1 77.81 636 PRO A CA 1
ATOM 5101 C C . PRO A 1 636 ? -3.666 30.547 3.875 1 77.81 636 PRO A C 1
ATOM 5103 O O . PRO A 1 636 ? -4.852 30.859 4.012 1 77.81 636 PRO A O 1
ATOM 5106 N N . VAL A 1 637 ? -2.963 30.641 2.74 1 76.5 637 VAL A N 1
ATOM 5107 C CA . VAL A 1 637 ? -3.66 31.156 1.567 1 76.5 637 VAL A CA 1
ATOM 5108 C C . VAL A 1 637 ? -4.793 30.219 1.179 1 76.5 637 VAL A C 1
ATOM 5110 O O . VAL A 1 637 ? -5.93 30.641 0.979 1 76.5 637 VAL A O 1
ATOM 5113 N N . ALA A 1 638 ? -4.477 29.031 1.107 1 81.25 638 ALA A N 1
ATOM 5114 C CA . ALA A 1 638 ? -5.477 28.016 0.763 1 81.25 638 ALA A CA 1
ATOM 5115 C C . ALA A 1 638 ? -6.543 27.906 1.848 1 81.25 638 ALA A C 1
ATOM 5117 O O . ALA A 1 638 ? -7.727 27.75 1.547 1 81.25 638 ALA A O 1
ATOM 5118 N N . ARG A 1 639 ? -6.16 28 3.043 1 86.56 639 ARG A N 1
ATOM 5119 C CA . ARG A 1 639 ? -7.078 27.922 4.176 1 86.56 639 ARG A CA 1
ATOM 5120 C C . ARG A 1 639 ? -8.125 29.031 4.117 1 86.56 639 ARG A C 1
ATOM 5122 O O . ARG A 1 639 ? -9.32 28.766 4.281 1 86.56 639 ARG A O 1
ATOM 5129 N N . HIS A 1 640 ? -7.668 30.25 3.902 1 81.94 640 HIS A N 1
ATOM 5130 C CA . HIS A 1 640 ? -8.578 31.391 3.863 1 81.94 640 HIS A CA 1
ATOM 5131 C C . HIS A 1 640 ? -9.578 31.25 2.721 1 81.94 640 HIS A C 1
ATOM 5133 O O . HIS A 1 640 ? -10.742 31.656 2.857 1 81.94 640 HIS A O 1
ATOM 5139 N N . SER A 1 641 ? -9.055 30.719 1.679 1 83.5 641 SER A N 1
ATOM 5140 C CA . SER A 1 641 ? -9.945 30.516 0.54 1 83.5 641 SER A CA 1
ATOM 5141 C C . SER A 1 641 ? -11.055 29.516 0.876 1 83.5 641 SER A C 1
ATOM 5143 O O . SER A 1 641 ? -12.211 29.719 0.508 1 83.5 641 SER A O 1
ATOM 5145 N N . VAL A 1 642 ? -10.758 28.5 1.54 1 89.38 642 VAL A N 1
ATOM 5146 C CA . VAL A 1 642 ? -11.734 27.484 1.909 1 89.38 642 VAL A CA 1
ATOM 5147 C C . VAL A 1 642 ? -12.688 28.047 2.965 1 89.38 642 VAL A C 1
ATOM 5149 O O . VAL A 1 642 ? -13.883 27.75 2.945 1 89.38 642 VAL A O 1
ATOM 5152 N N . TRP A 1 643 ? -12.172 28.875 3.904 1 89.88 643 TRP A N 1
ATOM 5153 C CA . TRP A 1 643 ? -13.023 29.516 4.906 1 89.88 643 TRP A CA 1
ATOM 5154 C C . TRP A 1 643 ? -14.102 30.375 4.25 1 89.88 643 TRP A C 1
ATOM 5156 O O . TRP A 1 643 ? -15.258 30.359 4.68 1 89.88 643 TRP A O 1
ATOM 5166 N N . GLN A 1 644 ? -13.688 31.016 3.213 1 85.75 644 GLN A N 1
ATOM 5167 C CA . GLN A 1 644 ? -14.641 31.859 2.498 1 85.75 644 GLN A CA 1
ATOM 5168 C C . GLN A 1 644 ? -15.734 31.016 1.843 1 85.75 644 GLN A C 1
ATOM 5170 O O . GLN A 1 644 ? -16.906 31.406 1.84 1 85.75 644 GLN A O 1
ATOM 5175 N N . ILE A 1 645 ? -15.328 29.938 1.328 1 89.12 645 ILE A N 1
ATOM 5176 C CA . ILE A 1 645 ? -16.281 29.031 0.689 1 89.12 645 ILE A CA 1
ATOM 5177 C C . ILE A 1 645 ? -17.281 28.531 1.723 1 89.12 645 ILE A C 1
ATOM 5179 O O . ILE A 1 645 ? -18.484 28.5 1.471 1 89.12 645 ILE A O 1
ATOM 5183 N N . ILE A 1 646 ? -16.812 28.125 2.85 1 91.69 646 ILE A N 1
ATOM 5184 C CA . ILE A 1 646 ? -17.672 27.594 3.91 1 91.69 646 ILE A CA 1
ATOM 5185 C C . ILE A 1 646 ? -18.594 28.688 4.43 1 91.69 646 ILE A C 1
ATOM 5187 O O . ILE A 1 646 ? -19.781 28.438 4.688 1 91.69 646 ILE A O 1
ATOM 5191 N N . GLU A 1 647 ? -18.078 29.891 4.543 1 87.81 647 GLU A N 1
ATOM 5192 C CA . GLU A 1 647 ? -18.875 31.031 5.008 1 87.81 647 GLU A CA 1
ATOM 5193 C C . GLU A 1 647 ? -20.031 31.312 4.062 1 87.81 647 GLU A C 1
ATOM 5195 O O . GLU A 1 647 ? -21.156 31.578 4.504 1 87.81 647 GLU A O 1
ATOM 5200 N N . ASN A 1 648 ? -19.703 31.234 2.836 1 84.5 648 ASN A N 1
ATOM 5201 C CA . ASN A 1 648 ? -20.734 31.469 1.829 1 84.5 648 ASN A CA 1
ATOM 5202 C C . ASN A 1 648 ? -21.781 30.375 1.82 1 84.5 648 ASN A C 1
ATOM 5204 O O . ASN A 1 648 ? -22.938 30.609 1.458 1 84.5 648 ASN A O 1
ATOM 5208 N N . ALA A 1 649 ? -21.422 29.25 2.227 1 86.88 649 ALA A N 1
ATOM 5209 C CA . ALA A 1 649 ? -22.297 28.094 2.184 1 86.88 649 ALA A CA 1
ATOM 5210 C C . ALA A 1 649 ? -23.234 28.062 3.398 1 86.88 649 ALA A C 1
ATOM 5212 O O . ALA A 1 649 ? -24.219 27.328 3.412 1 86.88 649 ALA A O 1
ATOM 5213 N N . LYS A 1 650 ? -23.016 28.875 4.387 1 85.5 650 LYS A N 1
ATOM 5214 C CA . LYS A 1 650 ? -23.781 28.891 5.633 1 85.5 650 LYS A CA 1
ATOM 5215 C C . LYS A 1 650 ? -25.234 29.266 5.383 1 85.5 650 LYS A C 1
ATOM 5217 O O . LYS A 1 650 ? -26.125 28.875 6.148 1 85.5 650 LYS A O 1
ATOM 5222 N N . ARG A 1 651 ? -25.406 29.891 4.281 1 79.44 651 ARG A N 1
ATOM 5223 C CA . ARG A 1 651 ? -26.766 30.391 4.039 1 79.44 651 ARG A CA 1
ATOM 5224 C C . ARG A 1 651 ? -27.719 29.234 3.775 1 79.44 651 ARG A C 1
ATOM 5226 O O . ARG A 1 651 ? -27.5 28.422 2.879 1 79.44 651 ARG A O 1
ATOM 5233 N N . LYS A 1 652 ? -28.703 29 4.652 1 81.44 652 LYS A N 1
ATOM 5234 C CA . LYS A 1 652 ? -29.844 28.109 4.473 1 81.44 652 LYS A CA 1
ATOM 5235 C C . LYS A 1 652 ? -29.469 26.656 4.789 1 81.44 652 LYS A C 1
ATOM 5237 O O . LYS A 1 652 ? -30.109 25.719 4.32 1 81.44 652 LYS A O 1
ATOM 5242 N N . ARG A 1 653 ? -28.406 26.5 5.371 1 91.12 653 ARG A N 1
ATOM 5243 C CA . ARG A 1 653 ? -28.062 25.125 5.738 1 91.12 653 ARG A CA 1
ATOM 5244 C C . ARG A 1 653 ? -27.344 25.078 7.086 1 91.12 653 ARG A C 1
ATOM 5246 O O . ARG A 1 653 ? -26.766 26.078 7.52 1 91.12 653 ARG A O 1
ATOM 5253 N N . ALA A 1 654 ? -27.484 23.984 7.77 1 95.38 654 ALA A N 1
ATOM 5254 C CA . ALA A 1 654 ? -26.719 23.719 8.992 1 95.38 654 ALA A CA 1
ATOM 5255 C C . ALA A 1 654 ? -25.359 23.094 8.672 1 95.38 654 ALA A C 1
ATOM 5257 O O . ALA A 1 654 ? -25.266 22.25 7.785 1 95.38 654 ALA A O 1
ATOM 5258 N N . ILE A 1 655 ? -24.328 23.625 9.25 1 96.69 655 ILE A N 1
ATOM 5259 C CA . ILE A 1 655 ? -23 23.094 9.016 1 96.69 655 ILE A CA 1
ATOM 5260 C C . ILE A 1 655 ? -22.375 22.656 10.336 1 96.69 655 ILE A C 1
ATOM 5262 O O . ILE A 1 655 ? -22.453 23.375 11.336 1 96.69 655 ILE A O 1
ATOM 5266 N N . VAL A 1 656 ? -21.891 21.469 10.391 1 97.19 656 VAL A N 1
ATOM 5267 C CA . VAL A 1 656 ? -21.141 20.969 11.523 1 97.19 656 VAL A CA 1
ATOM 5268 C C . VAL A 1 656 ? -19.672 20.797 11.141 1 97.19 656 VAL A C 1
ATOM 5270 O O . VAL A 1 656 ? -19.344 20.062 10.203 1 97.19 656 VAL A O 1
ATOM 5273 N N . LEU A 1 657 ? -18.812 21.438 11.836 1 96.44 657 LEU A N 1
ATOM 5274 C CA . LEU A 1 657 ? -17.391 21.484 11.508 1 96.44 657 LEU A CA 1
ATOM 5275 C C . LEU A 1 657 ? -16.547 21.016 12.695 1 96.44 657 LEU A C 1
ATOM 5277 O O . LEU A 1 657 ? -16.797 21.406 13.836 1 96.44 657 LEU A O 1
ATOM 5281 N N . THR A 1 658 ? -15.656 20.078 12.461 1 95.62 658 THR A N 1
ATOM 5282 C CA . THR A 1 658 ? -14.68 19.703 13.477 1 95.62 658 THR A CA 1
ATOM 5283 C C . THR A 1 658 ? -13.312 20.297 13.148 1 95.62 658 THR A C 1
ATOM 5285 O O . THR A 1 658 ? -12.93 20.375 11.977 1 95.62 658 THR A O 1
ATOM 5288 N N . THR A 1 659 ? -12.594 20.766 14.133 1 91.94 659 THR A N 1
ATOM 5289 C CA . THR A 1 659 ? -11.273 21.344 13.914 1 91.94 659 THR A CA 1
ATOM 5290 C C . THR A 1 659 ? -10.461 21.359 15.203 1 91.94 659 THR A C 1
ATOM 5292 O O . THR A 1 659 ? -11.023 21.203 16.297 1 91.94 659 THR A O 1
ATOM 5295 N N . HIS A 1 660 ? -9.258 21.469 15.102 1 87.25 660 HIS A N 1
ATOM 5296 C CA . HIS A 1 660 ? -8.375 21.734 16.234 1 87.25 660 HIS A CA 1
ATOM 5297 C C . HIS A 1 660 ? -7.77 23.141 16.125 1 87.25 660 HIS A C 1
ATOM 5299 O O . HIS A 1 660 ? -6.938 23.516 16.953 1 87.25 660 HIS A O 1
ATOM 5305 N N . SER A 1 661 ? -8.195 23.859 15.156 1 83.88 661 SER A N 1
ATOM 5306 C CA . SER A 1 661 ? -7.719 25.219 14.938 1 83.88 661 SER A CA 1
ATOM 5307 C C . SER A 1 661 ? -8.648 26.25 15.586 1 83.88 661 SER A C 1
ATOM 5309 O O . SER A 1 661 ? -9.805 26.375 15.18 1 83.88 661 SER A O 1
ATOM 5311 N N . MET A 1 662 ? -8.156 26.984 16.453 1 83.19 662 MET A N 1
ATOM 5312 C CA . MET A 1 662 ? -8.953 28 17.141 1 83.19 662 MET A CA 1
ATOM 5313 C C . MET A 1 662 ? -9.305 29.156 16.188 1 83.19 662 MET A C 1
ATOM 5315 O O . MET A 1 662 ? -10.391 29.734 16.297 1 83.19 662 MET A O 1
ATOM 5319 N N . GLU A 1 663 ? -8.367 29.391 15.32 1 79.06 663 GLU A N 1
ATOM 5320 C CA . GLU A 1 663 ? -8.617 30.453 14.352 1 79.06 663 GLU A CA 1
ATOM 5321 C C . GLU A 1 663 ? -9.805 30.109 13.453 1 79.06 663 GLU A C 1
ATOM 5323 O O . GLU A 1 663 ? -10.656 30.969 13.18 1 79.06 663 GLU A O 1
ATOM 5328 N N . GLU A 1 664 ? -9.812 28.938 13.047 1 88 664 GLU A N 1
ATOM 5329 C CA . GLU A 1 664 ? -10.906 28.469 12.203 1 88 664 GLU A CA 1
ATOM 5330 C C . GLU A 1 664 ? -12.242 28.547 12.938 1 88 664 GLU A C 1
ATOM 5332 O O . GLU A 1 664 ? -13.25 28.969 12.375 1 88 664 GLU A O 1
ATOM 5337 N N . ALA A 1 665 ? -12.242 28.078 14.141 1 89.19 665 ALA A N 1
ATOM 5338 C CA . ALA A 1 665 ? -13.438 28.109 14.969 1 89.19 665 ALA A CA 1
ATOM 5339 C C . ALA A 1 665 ? -13.906 29.547 15.195 1 89.19 665 ALA A C 1
ATOM 5341 O O . ALA A 1 665 ? -15.109 29.828 15.203 1 89.19 665 ALA A O 1
ATOM 5342 N N . ASP A 1 666 ? -12.961 30.391 15.367 1 82.25 666 ASP A N 1
ATOM 5343 C CA . ASP A 1 666 ? -13.266 31.797 15.656 1 82.25 666 ASP A CA 1
ATOM 5344 C C . ASP A 1 666 ? -13.891 32.469 14.445 1 82.25 666 ASP A C 1
ATOM 5346 O O . ASP A 1 666 ? -14.836 33.25 14.586 1 82.25 666 ASP A O 1
ATOM 5350 N N . ILE A 1 667 ? -13.398 32.156 13.328 1 79.31 667 ILE A N 1
ATOM 5351 C CA . ILE A 1 667 ? -13.812 32.844 12.117 1 79.31 667 ILE A CA 1
ATOM 5352 C C . ILE A 1 667 ? -15.133 32.281 11.617 1 79.31 667 ILE A C 1
ATOM 5354 O O . ILE A 1 667 ? -16.016 33.031 11.172 1 79.31 667 ILE A O 1
ATOM 5358 N N . LEU A 1 668 ? -15.359 31.047 11.703 1 89.06 668 LEU A N 1
ATOM 5359 C CA . LEU A 1 668 ? -16.438 30.406 10.961 1 89.06 668 LEU A CA 1
ATOM 5360 C C . LEU A 1 668 ? -17.625 30.109 11.875 1 89.06 668 LEU A C 1
ATOM 5362 O O . LEU A 1 668 ? -18.766 30.062 11.422 1 89.06 668 LEU A O 1
ATOM 5366 N N . SER A 1 669 ? -17.438 29.891 13.133 1 91.31 669 SER A N 1
ATOM 5367 C CA . SER A 1 669 ? -18.453 29.234 13.945 1 91.31 669 SER A CA 1
ATOM 5368 C C . SER A 1 669 ? -19.391 30.25 14.594 1 91.31 669 SER A C 1
ATOM 5370 O O . SER A 1 669 ? -18.969 31.344 14.953 1 91.31 669 SER A O 1
ATOM 5372 N N . ASP A 1 670 ? -20.641 29.875 14.719 1 88.94 670 ASP A N 1
ATOM 5373 C CA . ASP A 1 670 ? -21.641 30.609 15.5 1 88.94 670 ASP A CA 1
ATOM 5374 C C . ASP A 1 670 ? -21.656 30.141 16.953 1 88.94 670 ASP A C 1
ATOM 5376 O O . ASP A 1 670 ? -21.875 30.938 17.859 1 88.94 670 ASP A O 1
ATOM 5380 N N . LYS A 1 671 ? -21.531 28.953 17.109 1 92.75 671 LYS A N 1
ATOM 5381 C CA . LYS A 1 671 ? -21.438 28.297 18.406 1 92.75 671 LYS A CA 1
ATOM 5382 C C . LYS A 1 671 ? -20.328 27.25 18.438 1 92.75 671 LYS A C 1
ATOM 5384 O O . LYS A 1 671 ? -20.062 26.594 17.422 1 92.75 671 LYS A O 1
ATOM 5389 N N . ILE A 1 672 ? -19.625 27.156 19.562 1 94.56 672 ILE A N 1
ATOM 5390 C CA . ILE A 1 672 ? -18.469 26.281 19.641 1 94.56 672 ILE A CA 1
ATOM 5391 C C . ILE A 1 672 ? -18.609 25.328 20.828 1 94.56 672 ILE A C 1
ATOM 5393 O O . ILE A 1 672 ? -19.078 25.734 21.906 1 94.56 672 ILE A O 1
ATOM 5397 N N . GLY A 1 673 ? -18.391 24.094 20.641 1 94.5 673 GLY A N 1
ATOM 5398 C CA . GLY A 1 673 ? -18.203 23.094 21.688 1 94.5 673 GLY A CA 1
ATOM 5399 C C . GLY A 1 673 ? -16.797 22.562 21.75 1 94.5 673 GLY A C 1
ATOM 5400 O O . GLY A 1 673 ? -16.203 22.234 20.719 1 94.5 673 GLY A O 1
ATOM 5401 N N . ILE A 1 674 ? -16.234 22.562 22.906 1 92.75 674 ILE A N 1
ATOM 5402 C CA . ILE A 1 674 ? -14.883 22.031 23.062 1 92.75 674 ILE A CA 1
ATOM 5403 C C . ILE A 1 674 ? -14.953 20.641 23.719 1 92.75 674 ILE A C 1
ATOM 5405 O O . ILE A 1 674 ? -15.523 20.5 24.812 1 92.75 674 ILE A O 1
ATOM 5409 N N . MET A 1 675 ? -14.43 19.703 23 1 92.75 675 MET A N 1
ATOM 5410 C CA . MET A 1 675 ? -14.391 18.328 23.5 1 92.75 675 MET A CA 1
ATOM 5411 C C . MET A 1 675 ? -12.992 17.953 23.953 1 92.75 675 MET A C 1
ATOM 5413 O O . MET A 1 675 ? -12 18.344 23.328 1 92.75 675 MET A O 1
ATOM 5417 N N . ALA A 1 676 ? -12.953 17.219 25.016 1 89.56 676 ALA A N 1
ATOM 5418 C CA . ALA A 1 676 ? -11.695 16.656 25.516 1 89.56 676 ALA A CA 1
ATOM 5419 C C . ALA A 1 676 ? -11.914 15.297 26.156 1 89.56 676 ALA A C 1
ATOM 5421 O O . ALA A 1 676 ? -12.867 15.109 26.922 1 89.56 676 ALA A O 1
ATOM 5422 N N . MET A 1 677 ? -11.141 14.344 25.797 1 88.69 677 MET A N 1
ATOM 5423 C CA . MET A 1 677 ? -11.148 13 26.359 1 88.69 677 MET A CA 1
ATOM 5424 C C . MET A 1 677 ? -12.523 12.359 26.234 1 88.69 677 MET A C 1
ATOM 5426 O O . MET A 1 677 ? -13.031 11.773 27.188 1 88.69 677 MET A O 1
ATOM 5430 N N . GLY A 1 678 ? -13.219 12.711 25.188 1 91.19 678 GLY A N 1
ATOM 5431 C CA . GLY A 1 678 ? -14.461 12.047 24.844 1 91.19 678 GLY A CA 1
ATOM 5432 C C . GLY A 1 678 ? -15.688 12.719 25.438 1 91.19 678 GLY A C 1
ATOM 5433 O O . GLY A 1 678 ? -16.797 12.219 25.297 1 91.19 678 GLY A O 1
ATOM 5434 N N . ARG A 1 679 ? -15.461 13.867 26.109 1 92.12 679 ARG A N 1
ATOM 5435 C CA . ARG A 1 679 ? -16.562 14.578 26.766 1 92.12 679 ARG A CA 1
ATOM 5436 C C . ARG A 1 679 ? -16.609 16.031 26.312 1 92.12 679 ARG A C 1
ATOM 5438 O O . ARG A 1 679 ? -15.586 16.625 25.969 1 92.12 679 ARG A O 1
ATOM 5445 N N . LEU A 1 680 ? -17.828 16.547 26.344 1 93.81 680 LEU A N 1
ATOM 5446 C CA . LEU A 1 680 ? -18 17.984 26.109 1 93.81 680 LEU A CA 1
ATOM 5447 C C . LEU A 1 680 ? -17.641 18.781 27.344 1 93.81 680 LEU A C 1
ATOM 5449 O O . LEU A 1 680 ? -18.219 18.594 28.406 1 93.81 680 LEU A O 1
ATOM 5453 N N . ARG A 1 681 ? -16.734 19.719 27.219 1 90.62 681 ARG A N 1
ATOM 5454 C CA . ARG A 1 681 ? -16.203 20.438 28.359 1 90.62 681 ARG A CA 1
ATOM 5455 C C . ARG A 1 681 ? -16.797 21.844 28.438 1 90.62 681 ARG A C 1
ATOM 5457 O O . ARG A 1 681 ? -16.938 22.422 29.516 1 90.62 681 ARG A O 1
ATOM 5464 N N . CYS A 1 682 ? -16.859 22.406 27.297 1 90.69 682 CYS A N 1
ATOM 5465 C CA . CYS A 1 682 ? -17.391 23.766 27.219 1 90.69 682 CYS A CA 1
ATOM 5466 C C . CYS A 1 682 ? -18.297 23.938 26.016 1 90.69 682 CYS A C 1
ATOM 5468 O O . CYS A 1 682 ? -18.172 23.203 25.031 1 90.69 682 CYS A O 1
ATOM 5470 N N . LEU A 1 683 ? -19.234 24.875 26.188 1 93.25 683 LEU A N 1
ATOM 5471 C CA . LEU A 1 683 ? -20.188 25.172 25.125 1 93.25 683 LEU A CA 1
ATOM 5472 C C . LEU A 1 683 ? -20.562 26.656 25.141 1 93.25 683 LEU A C 1
ATOM 5474 O O . LEU A 1 683 ? -20.812 27.219 26.219 1 93.25 683 LEU A O 1
ATOM 5478 N N . GLY A 1 684 ? -20.469 27.281 24.016 1 90 684 GLY A N 1
ATOM 5479 C CA . GLY A 1 684 ? -20.875 28.672 23.938 1 90 684 GLY A CA 1
ATOM 5480 C C . GLY A 1 684 ? -20.359 29.359 22.688 1 90 684 GLY A C 1
ATOM 5481 O O . GLY A 1 684 ? -19.75 28.734 21.828 1 90 684 GLY A O 1
ATOM 5482 N N . ASN A 1 685 ? -20.688 30.547 22.5 1 87.38 685 ASN A N 1
ATOM 5483 C CA . ASN A 1 685 ? -20.109 31.328 21.406 1 87.38 685 ASN A CA 1
ATOM 5484 C C . ASN A 1 685 ? -18.719 31.828 21.75 1 87.38 685 ASN A C 1
ATOM 5486 O O . ASN A 1 685 ? -18.266 31.688 22.875 1 87.38 685 ASN A O 1
ATOM 5490 N N . ASN A 1 686 ? -18.062 32.312 20.781 1 79.25 686 ASN A N 1
ATOM 5491 C CA . ASN A 1 686 ? -16.672 32.719 20.906 1 79.25 686 ASN A CA 1
ATOM 5492 C C . ASN A 1 686 ? -16.5 33.719 22.062 1 79.25 686 ASN A C 1
ATOM 5494 O O . ASN A 1 686 ? -15.617 33.562 22.906 1 79.25 686 ASN A O 1
ATOM 5498 N N . LEU A 1 687 ? -17.344 34.688 22.109 1 70.94 687 LEU A N 1
ATOM 5499 C CA . LEU A 1 687 ? -17.234 35.75 23.109 1 70.94 687 LEU A CA 1
ATOM 5500 C C . LEU A 1 687 ? -17.5 35.188 24.5 1 70.94 687 LEU A C 1
ATOM 5502 O O . LEU A 1 687 ? -16.797 35.531 25.453 1 70.94 687 LEU A O 1
ATOM 5506 N N . HIS A 1 688 ? -18.5 34.344 24.562 1 78.94 688 HIS A N 1
ATOM 5507 C CA . HIS A 1 688 ? -18.859 33.75 25.844 1 78.94 688 HIS A CA 1
ATOM 5508 C C . HIS A 1 688 ? -17.719 32.875 26.391 1 78.94 688 HIS A C 1
ATOM 5510 O O . HIS A 1 688 ? -17.406 32.938 27.578 1 78.94 688 HIS A O 1
ATOM 5516 N N . LEU A 1 689 ? -17.062 32.188 25.562 1 83.12 689 LEU A N 1
ATOM 5517 C CA . LEU A 1 689 ? -15.992 31.281 25.969 1 83.12 689 LEU A CA 1
ATOM 5518 C C . LEU A 1 689 ? -14.758 32.094 26.406 1 83.12 689 LEU A C 1
ATOM 5520 O O . LEU A 1 689 ? -14.086 31.719 27.375 1 83.12 689 LEU A O 1
ATOM 5524 N N . LYS A 1 690 ? -14.422 33.125 25.688 1 74 690 LYS A N 1
ATOM 5525 C CA . LYS A 1 690 ? -13.281 34 26.016 1 74 690 LYS A CA 1
ATOM 5526 C C . LYS A 1 690 ? -13.492 34.688 27.359 1 74 690 LYS A C 1
ATOM 5528 O O . LYS A 1 690 ? -12.547 34.812 28.141 1 74 690 LYS A O 1
ATOM 5533 N N . ASN A 1 691 ? -14.758 35.031 27.594 1 70.88 691 ASN A N 1
ATOM 5534 C CA . ASN A 1 691 ? -15.086 35.719 28.828 1 70.88 691 ASN A CA 1
ATOM 5535 C C . ASN A 1 691 ? -15.086 34.75 30.031 1 70.88 691 ASN A C 1
ATOM 5537 O O . ASN A 1 691 ? -14.648 35.125 31.125 1 70.88 691 ASN A O 1
ATOM 5541 N N . LYS A 1 692 ? -15.594 33.688 29.766 1 76.5 692 LYS A N 1
ATOM 5542 C CA . LYS A 1 692 ? -15.766 32.75 30.859 1 76.5 692 LYS A CA 1
ATOM 5543 C C . LYS A 1 692 ? -14.445 32.062 31.219 1 76.5 692 LYS A C 1
ATOM 5545 O O . LYS A 1 692 ? -14.156 31.844 32.406 1 76.5 692 LYS A O 1
ATOM 5550 N N . PHE A 1 693 ? -13.656 31.75 30.25 1 74.25 693 PHE A N 1
ATOM 5551 C CA . PHE A 1 693 ? -12.484 30.922 30.516 1 74.25 693 PHE A CA 1
ATOM 5552 C C . PHE A 1 693 ? -11.203 31.688 30.25 1 74.25 693 PHE A C 1
ATOM 5554 O O . PHE A 1 693 ? -10.109 31.203 30.562 1 74.25 693 PHE A O 1
ATOM 5561 N N . GLY A 1 694 ? -11.203 32.75 29.641 1 65.56 694 GLY A N 1
ATOM 5562 C CA . GLY A 1 694 ? -10.008 33.531 29.344 1 65.56 694 GLY A CA 1
ATOM 5563 C C . GLY A 1 694 ? -9.297 34.031 30.578 1 65.56 694 GLY A C 1
ATOM 5564 O O . GLY A 1 694 ? -9.922 34.281 31.609 1 65.56 694 GLY A O 1
ATOM 5565 N N . ALA A 1 695 ? -7.926 33.844 30.641 1 60.69 695 ALA A N 1
ATOM 5566 C CA . ALA A 1 695 ? -7.094 34.25 31.781 1 60.69 695 ALA A CA 1
ATOM 5567 C C . ALA A 1 695 ? -7.086 35.75 31.938 1 60.69 695 ALA A C 1
ATOM 5569 O O . ALA A 1 695 ? -6.586 36.281 32.938 1 60.69 695 ALA A O 1
ATOM 5570 N N . GLY A 1 696 ? -7.727 36.5 31.109 1 64.5 696 GLY A N 1
ATOM 5571 C CA . GLY A 1 696 ? -7.656 37.938 31.188 1 64.5 696 GLY A CA 1
ATOM 5572 C C . GLY A 1 696 ? -6.934 38.562 30 1 64.5 696 GLY A C 1
ATOM 5573 O O . GLY A 1 696 ? -7.184 38.188 28.859 1 64.5 696 GLY A O 1
ATOM 5574 N N . TYR A 1 697 ? -6.074 39.562 30.172 1 68.44 697 TYR A N 1
ATOM 5575 C CA . TYR A 1 697 ? -5.309 40.25 29.156 1 68.44 697 TYR A CA 1
ATOM 5576 C C . TYR A 1 697 ? -3.834 39.875 29.219 1 68.44 697 TYR A C 1
ATOM 5578 O O . TYR A 1 697 ? -3.305 39.594 30.297 1 68.44 697 TYR A O 1
ATOM 5586 N N . LYS A 1 698 ? -3.309 39.562 28.016 1 73.31 698 LYS A N 1
ATOM 5587 C CA . LYS A 1 698 ? -1.859 39.406 27.938 1 73.31 698 LYS A CA 1
ATOM 5588 C C . LYS A 1 698 ? -1.185 40.719 27.531 1 73.31 698 LYS A C 1
ATOM 5590 O O . LYS A 1 698 ? -1.532 41.312 26.5 1 73.31 698 LYS A O 1
ATOM 5595 N N . VAL A 1 699 ? -0.291 41.25 28.438 1 76 699 VAL A N 1
ATOM 5596 C CA . VAL A 1 699 ? 0.466 42.469 28.172 1 76 699 VAL A CA 1
ATOM 5597 C C . VAL A 1 699 ? 1.9 42.094 27.781 1 76 699 VAL A C 1
ATOM 5599 O O . VAL A 1 699 ? 2.625 41.5 28.578 1 76 699 VAL A O 1
ATOM 5602 N N . THR A 1 700 ? 2.188 42.281 26.531 1 77.56 700 THR A N 1
ATOM 5603 C CA . THR A 1 700 ? 3.551 42.031 26.062 1 77.56 700 THR A CA 1
ATOM 5604 C C . THR A 1 700 ? 4.363 43.312 26.094 1 77.56 700 THR A C 1
ATOM 5606 O O . THR A 1 700 ? 3.988 44.312 25.453 1 77.56 700 THR A O 1
ATOM 5609 N N . VAL A 1 701 ? 5.531 43.375 26.859 1 79.94 701 VAL A N 1
ATOM 5610 C CA . VAL A 1 701 ? 6.438 44.5 26.953 1 79.94 701 VAL A CA 1
ATOM 5611 C C . VAL A 1 701 ? 7.691 44.219 26.125 1 79.94 701 VAL A C 1
ATOM 5613 O O . VAL A 1 701 ? 8.406 43.25 26.375 1 79.94 701 VAL A O 1
ATOM 5616 N N . PHE A 1 702 ? 7.836 44.906 25.062 1 78.25 702 PHE A N 1
ATOM 5617 C CA . PHE A 1 702 ? 9.031 44.781 24.234 1 78.25 702 PHE A CA 1
ATOM 5618 C C . PHE A 1 702 ? 10.148 45.656 24.766 1 78.25 702 PHE A C 1
ATOM 5620 O O . PHE A 1 702 ? 9.93 46.844 25.062 1 78.25 702 PHE A O 1
ATOM 5627 N N . LEU A 1 703 ? 11.359 45.125 24.953 1 77.12 703 LEU A N 1
ATOM 5628 C CA . LEU A 1 703 ? 12.5 45.844 25.516 1 77.12 703 LEU A CA 1
ATOM 5629 C C . LEU A 1 703 ? 13.336 46.469 24.406 1 77.12 703 LEU A C 1
ATOM 5631 O O . LEU A 1 703 ? 13.359 45.969 23.281 1 77.12 703 LEU A O 1
ATOM 5635 N N . LYS A 1 704 ? 13.844 47.688 24.578 1 69.56 704 LYS A N 1
ATOM 5636 C CA . LYS A 1 704 ? 14.758 48.344 23.656 1 69.56 704 LYS A CA 1
ATOM 5637 C C . LYS A 1 704 ? 16.062 47.562 23.516 1 69.56 704 LYS A C 1
ATOM 5639 O O . LYS A 1 704 ? 16.562 47 24.5 1 69.56 704 LYS A O 1
ATOM 5644 N N . SER A 1 705 ? 16.391 47.188 22.234 1 57.38 705 SER A N 1
ATOM 5645 C CA . SER A 1 705 ? 17.656 46.531 22 1 57.38 705 SER A CA 1
ATOM 5646 C C . SER A 1 705 ? 18.812 47.25 22.688 1 57.38 705 SER A C 1
ATOM 5648 O O . SER A 1 705 ? 18.953 48.469 22.5 1 57.38 705 SER A O 1
ATOM 5650 N N . VAL A 1 706 ? 19.266 47 23.828 1 48.38 706 VAL A N 1
ATOM 5651 C CA . VAL A 1 706 ? 20.438 47.625 24.438 1 48.38 706 VAL A CA 1
ATOM 5652 C C . VAL A 1 706 ? 21.625 47.531 23.469 1 48.38 706 VAL A C 1
ATOM 5654 O O . VAL A 1 706 ? 21.953 46.469 22.984 1 48.38 706 VAL A O 1
ATOM 5657 N N . GLY A 1 707 ? 21.922 48.531 22.688 1 43.19 707 GLY A N 1
ATOM 5658 C CA . GLY A 1 707 ? 23.172 48.594 21.953 1 43.19 707 GLY A CA 1
ATOM 5659 C C . GLY A 1 707 ? 24.297 47.812 22.609 1 43.19 707 GLY A C 1
ATOM 5660 O O . GLY A 1 707 ? 24.797 48.188 23.672 1 43.19 707 GLY A O 1
ATOM 5661 N N . LEU A 1 708 ? 24.391 46.531 22.438 1 39.94 708 LEU A N 1
ATOM 5662 C CA . LEU A 1 708 ? 25.516 45.688 22.891 1 39.94 708 LEU A CA 1
ATOM 5663 C C . LEU A 1 708 ? 26.844 46.344 22.484 1 39.94 708 LEU A C 1
ATOM 5665 O O . LEU A 1 708 ? 27.219 46.312 21.312 1 39.94 708 LEU A O 1
ATOM 5669 N N . GLY A 1 709 ? 27.281 47.438 22.891 1 36.34 709 GLY A N 1
ATOM 5670 C CA . GLY A 1 709 ? 28.703 47.688 22.719 1 36.34 709 GLY A CA 1
ATOM 5671 C C . GLY A 1 709 ? 29.531 46.438 22.891 1 36.34 709 GLY A C 1
ATOM 5672 O O . GLY A 1 709 ? 29.016 45.375 23.25 1 36.34 709 GLY A O 1
ATOM 5673 N N . SER A 1 710 ? 30.953 46.469 22.516 1 38.19 710 SER A N 1
ATOM 5674 C CA . SER A 1 710 ? 32.094 45.562 22.547 1 38.19 710 SER A CA 1
ATOM 5675 C C . SER A 1 710 ? 32.094 44.719 23.828 1 38.19 710 SER A C 1
ATOM 5677 O O . SER A 1 710 ? 33.062 44.031 24.109 1 38.19 710 SER A O 1
ATOM 5679 N N . HIS A 1 711 ? 31.422 45.062 24.906 1 38.72 711 HIS A N 1
ATOM 5680 C CA . HIS A 1 711 ? 31.812 44.375 26.125 1 38.72 711 HIS A CA 1
ATOM 5681 C C . HIS A 1 711 ? 31.266 42.938 26.141 1 38.72 711 HIS A C 1
ATOM 5683 O O . HIS A 1 711 ? 30.359 42.594 25.375 1 38.72 711 HIS A O 1
ATOM 5689 N N . SER A 1 712 ? 31.719 42.031 27.109 1 46.78 712 SER A N 1
ATOM 5690 C CA . SER A 1 712 ? 31.625 40.594 27.312 1 46.78 712 SER A CA 1
ATOM 5691 C C . SER A 1 712 ? 30.172 40.125 27.312 1 46.78 712 SER A C 1
ATOM 5693 O O . SER A 1 712 ? 29.281 40.844 27.781 1 46.78 712 SER A O 1
ATOM 5695 N N . SER A 1 713 ? 29.781 39.219 26.422 1 49.28 713 SER A N 1
ATOM 5696 C CA . SER A 1 713 ? 28.531 38.5 26.219 1 49.28 713 SER A CA 1
ATOM 5697 C C . SER A 1 713 ? 27.781 38.312 27.547 1 49.28 713 SER A C 1
ATOM 5699 O O . SER A 1 713 ? 26.562 38.438 27.594 1 49.28 713 SER A O 1
ATOM 5701 N N . MET A 1 714 ? 28.453 38.031 28.609 1 50.34 714 MET A N 1
ATOM 5702 C CA . MET A 1 714 ? 27.844 37.719 29.906 1 50.34 714 MET A CA 1
ATOM 5703 C C . MET A 1 714 ? 27.297 39 30.562 1 50.34 714 MET A C 1
ATOM 5705 O O . MET A 1 714 ? 26.234 38.969 31.188 1 50.34 714 MET A O 1
ATOM 5709 N N . ALA A 1 715 ? 28.062 40.156 30.469 1 55.5 715 ALA A N 1
ATOM 5710 C CA . ALA A 1 715 ? 27.641 41.406 31.109 1 55.5 715 ALA A CA 1
ATOM 5711 C C . ALA A 1 715 ? 26.359 41.938 30.5 1 55.5 715 ALA A C 1
ATOM 5713 O O . ALA A 1 715 ? 25.484 42.438 31.219 1 55.5 715 ALA A O 1
ATOM 5714 N N . ASN A 1 716 ? 26.188 41.719 29.266 1 57.59 716 ASN A N 1
ATOM 5715 C CA . ASN A 1 716 ? 24.984 42.156 28.562 1 57.59 716 ASN A CA 1
ATOM 5716 C C . ASN A 1 716 ? 23.766 41.312 28.938 1 57.59 716 ASN A C 1
ATOM 5718 O O . ASN A 1 716 ? 22.672 41.844 29.125 1 57.59 716 ASN A O 1
ATOM 5722 N N . LEU A 1 717 ? 24 40.094 29.109 1 62.59 717 LEU A N 1
ATOM 5723 C CA . LEU A 1 717 ? 22.906 39.219 29.547 1 62.59 717 LEU A CA 1
ATOM 5724 C C . LEU A 1 717 ? 22.438 39.594 30.953 1 62.59 717 LEU A C 1
ATOM 5726 O O . LEU A 1 717 ? 21.25 39.562 31.234 1 62.59 717 LEU A O 1
ATOM 5730 N N . ASN A 1 718 ? 23.422 40 31.828 1 65.94 718 ASN A N 1
ATOM 5731 C CA . ASN A 1 718 ? 23.078 40.375 33.188 1 65.94 718 ASN A CA 1
ATOM 5732 C C . ASN A 1 718 ? 22.297 41.688 33.219 1 65.94 718 ASN A C 1
ATOM 5734 O O . ASN A 1 718 ? 21.375 41.844 34.031 1 65.94 718 ASN A O 1
ATOM 5738 N N . LEU A 1 719 ? 22.688 42.531 32.375 1 66.19 719 LEU A N 1
ATOM 5739 C CA . LEU A 1 719 ? 21.984 43.812 32.281 1 66.19 719 LEU A CA 1
ATOM 5740 C C . LEU A 1 719 ? 20.547 43.594 31.812 1 66.19 719 LEU A C 1
ATOM 5742 O O . LEU A 1 719 ? 19.609 44.188 32.344 1 66.19 719 LEU A O 1
ATOM 5746 N N . VAL A 1 720 ? 20.391 42.812 30.844 1 73.31 720 VAL A N 1
ATOM 5747 C CA . VAL A 1 720 ? 19.062 42.531 30.328 1 73.31 720 VAL A CA 1
ATOM 5748 C C . VAL A 1 720 ? 18.219 41.844 31.422 1 73.31 720 VAL A C 1
ATOM 5750 O O . VAL A 1 720 ? 17.047 42.188 31.594 1 73.31 720 VAL A O 1
ATOM 5753 N N . ASN A 1 721 ? 18.875 41.062 32.125 1 78.38 721 ASN A N 1
ATOM 5754 C CA . ASN A 1 721 ? 18.156 40.406 33.219 1 78.38 721 ASN A CA 1
ATOM 5755 C C . ASN A 1 721 ? 17.734 41.375 34.312 1 78.38 721 ASN A C 1
ATOM 5757 O O . ASN A 1 721 ? 16.656 41.25 34.875 1 78.38 721 ASN A O 1
ATOM 5761 N N . ASN A 1 722 ? 18.625 42.312 34.562 1 76.5 722 ASN A N 1
ATOM 5762 C CA . ASN A 1 722 ? 18.312 43.281 35.594 1 76.5 722 ASN A CA 1
ATOM 5763 C C . ASN A 1 722 ? 17.141 44.188 35.156 1 76.5 722 ASN A C 1
ATOM 5765 O O . ASN A 1 722 ? 16.266 44.5 35.969 1 76.5 722 ASN A O 1
ATOM 5769 N N . ILE A 1 723 ? 17.25 44.5 33.969 1 80 723 ILE A N 1
ATOM 5770 C CA . ILE A 1 723 ? 16.172 45.312 33.438 1 80 723 ILE A CA 1
ATOM 5771 C C . ILE A 1 723 ? 14.859 44.531 33.469 1 80 723 ILE A C 1
ATOM 5773 O O . ILE A 1 723 ? 13.812 45.094 33.844 1 80 723 ILE A O 1
ATOM 5777 N N . GLN A 1 724 ? 14.859 43.375 33.094 1 83.56 724 GLN A N 1
ATOM 5778 C CA . GLN A 1 724 ? 13.664 42.531 33.094 1 83.56 724 GLN A CA 1
ATOM 5779 C C . GLN A 1 724 ? 13.094 42.375 34.5 1 83.56 724 GLN A C 1
ATOM 5781 O O . GLN A 1 724 ? 11.883 42.469 34.688 1 83.56 724 GLN A O 1
ATOM 5786 N N . ASN A 1 725 ? 13.969 42.219 35.406 1 83.38 725 ASN A N 1
ATOM 5787 C CA . ASN A 1 725 ? 13.508 42.062 36.781 1 83.38 725 ASN A CA 1
ATOM 5788 C C . ASN A 1 725 ? 12.891 43.344 37.312 1 83.38 725 ASN A C 1
ATOM 5790 O O . ASN A 1 725 ? 11.922 43.281 38.094 1 83.38 725 ASN A O 1
ATOM 5794 N N . ARG A 1 726 ? 13.414 44.438 36.938 1 80.75 726 ARG A N 1
ATOM 5795 C CA . ARG A 1 726 ? 12.844 45.719 37.344 1 80.75 726 ARG A CA 1
ATOM 5796 C C . ARG A 1 726 ? 11.43 45.875 36.781 1 80.75 726 ARG A C 1
ATOM 5798 O O . ARG A 1 726 ? 10.531 46.344 37.5 1 80.75 726 ARG A O 1
ATOM 5805 N N . ILE A 1 727 ? 11.352 45.438 35.562 1 85.06 727 ILE A N 1
ATOM 5806 C CA . ILE A 1 727 ? 10.047 45.562 34.906 1 85.06 727 ILE A CA 1
ATOM 5807 C C . ILE A 1 727 ? 9.055 44.625 35.594 1 85.06 727 ILE A C 1
ATOM 5809 O O . ILE A 1 727 ? 7.918 45 35.875 1 85.06 727 ILE A O 1
ATOM 5813 N N . ILE A 1 728 ? 9.484 43.469 35.844 1 87.06 728 ILE A N 1
ATOM 5814 C CA . ILE A 1 728 ? 8.633 42.469 36.469 1 87.06 728 ILE A CA 1
ATOM 5815 C C . ILE A 1 728 ? 8.195 42.938 37.844 1 87.06 728 ILE A C 1
ATOM 5817 O O . ILE A 1 728 ? 7.023 42.844 38.219 1 87.06 728 ILE A O 1
ATOM 5821 N N . SER A 1 729 ? 9.156 43.5 38.625 1 81.06 729 SER A N 1
ATOM 5822 C CA . SER A 1 729 ? 8.844 43.969 39.969 1 81.06 729 SER A CA 1
ATOM 5823 C C . SER A 1 729 ? 7.863 45.156 39.906 1 81.06 729 SER A C 1
ATOM 5825 O O . SER A 1 729 ? 6.957 45.25 40.75 1 81.06 729 SER A O 1
ATOM 5827 N N . PHE A 1 730 ? 8.109 45.938 39 1 80.88 730 PHE A N 1
ATOM 5828 C CA . PHE A 1 730 ? 7.23 47.094 38.844 1 80.88 730 PHE A CA 1
ATOM 5829 C C . PHE A 1 730 ? 5.812 46.656 38.5 1 80.88 730 PHE A C 1
ATOM 5831 O O . PHE A 1 730 ? 4.848 47.156 39.094 1 80.88 730 PHE A O 1
ATOM 5838 N N . VAL A 1 731 ? 5.676 45.75 37.562 1 81.44 731 VAL A N 1
ATOM 5839 C CA . VAL A 1 731 ? 4.367 45.281 37.094 1 81.44 731 VAL A CA 1
ATOM 5840 C C . VAL A 1 731 ? 3.654 44.531 38.219 1 81.44 731 VAL A C 1
ATOM 5842 O O . VAL A 1 731 ? 2.465 44.75 38.469 1 81.44 731 VAL A O 1
ATOM 5845 N N . LEU A 1 732 ? 4.375 43.719 38.875 1 80.88 732 LEU A N 1
ATOM 5846 C CA . LEU A 1 732 ? 3.779 42.906 39.938 1 80.88 732 LEU A CA 1
ATOM 5847 C C . LEU A 1 732 ? 3.363 43.812 41.125 1 80.88 732 LEU A C 1
ATOM 5849 O O . LEU A 1 732 ? 2.395 43.5 41.812 1 80.88 732 LEU A O 1
ATOM 5853 N N . ALA A 1 733 ? 4.051 44.906 41.312 1 76.81 733 ALA A N 1
ATOM 5854 C CA . ALA A 1 733 ? 3.746 45.844 42.406 1 76.81 733 ALA A CA 1
ATOM 5855 C C . ALA A 1 733 ? 2.521 46.688 42.062 1 76.81 733 ALA A C 1
ATOM 5857 O O . ALA A 1 733 ? 1.748 47.031 42.969 1 76.81 733 ALA A O 1
ATOM 5858 N N . THR A 1 734 ? 2.396 46.969 40.844 1 79.06 734 THR A N 1
ATOM 5859 C CA . THR A 1 734 ? 1.321 47.875 40.438 1 79.06 734 THR A CA 1
ATOM 5860 C C . THR A 1 734 ? 0.023 47.094 40.219 1 79.06 734 THR A C 1
ATOM 5862 O O . THR A 1 734 ? -1.063 47.625 40.5 1 79.06 734 THR A O 1
ATOM 5865 N N . LEU A 1 735 ? 0.148 45.938 39.625 1 77.5 735 LEU A N 1
ATOM 5866 C CA . LEU A 1 735 ? -1.033 45.125 39.312 1 77.5 735 LEU A CA 1
ATOM 5867 C C . LEU A 1 735 ? -0.996 43.812 40.094 1 77.5 735 LEU A C 1
ATOM 5869 O O . LEU A 1 735 ? -0.346 42.844 39.688 1 77.5 735 LEU A O 1
ATOM 5873 N N . GLU A 1 736 ? -1.764 43.875 41.156 1 75.56 736 GLU A N 1
ATOM 5874 C CA . GLU A 1 736 ? -1.805 42.688 41.969 1 75.56 736 GLU A CA 1
ATOM 5875 C C . GLU A 1 736 ? -2.453 41.5 41.219 1 75.56 736 GLU A C 1
ATOM 5877 O O . GLU A 1 736 ? -3.449 41.688 40.531 1 75.56 736 GLU A O 1
ATOM 5882 N N . GLY A 1 737 ? -1.844 40.281 41.188 1 75 737 GLY A N 1
ATOM 5883 C CA . GLY A 1 737 ? -2.393 39.094 40.594 1 75 737 GLY A CA 1
ATOM 5884 C C . GLY A 1 737 ? -1.823 38.781 39.219 1 75 737 GLY A C 1
ATOM 5885 O O . GLY A 1 737 ? -2.115 37.719 38.656 1 75 737 GLY A O 1
ATOM 5886 N N . THR A 1 738 ? -1.037 39.625 38.688 1 80.19 738 THR A N 1
ATOM 5887 C CA . THR A 1 738 ? -0.43 39.406 37.375 1 80.19 738 THR A CA 1
ATOM 5888 C C . THR A 1 738 ? 0.712 38.406 37.469 1 80.19 738 THR A C 1
ATOM 5890 O O . THR A 1 738 ? 1.411 38.344 38.469 1 80.19 738 THR A O 1
ATOM 5893 N N . SER A 1 739 ? 0.741 37.5 36.5 1 82.06 739 SER A N 1
ATOM 5894 C CA . SER A 1 739 ? 1.829 36.531 36.438 1 82.06 739 SER A CA 1
ATOM 5895 C C . SER A 1 739 ? 2.604 36.656 35.125 1 82.06 739 SER A C 1
ATOM 5897 O O . SER A 1 739 ? 2.08 37.156 34.125 1 82.06 739 SER A O 1
ATOM 5899 N N . VAL A 1 740 ? 3.93 36.344 35.188 1 81.56 740 VAL A N 1
ATOM 5900 C CA . VAL A 1 740 ? 4.77 36.344 34 1 81.56 740 VAL A CA 1
ATOM 5901 C C . VAL A 1 740 ? 4.52 35.062 33.188 1 81.56 740 VAL A C 1
ATOM 5903 O O . VAL A 1 740 ? 4.727 33.969 33.719 1 81.56 740 VAL A O 1
ATOM 5906 N N . ALA A 1 741 ? 3.934 35.219 32 1 73 741 ALA A N 1
ATOM 5907 C CA . ALA A 1 741 ? 3.631 34.094 31.141 1 73 741 ALA A CA 1
ATOM 5908 C C . ALA A 1 741 ? 4.879 33.594 30.406 1 73 741 ALA A C 1
ATOM 5910 O O . ALA A 1 741 ? 5.121 32.406 30.297 1 73 741 ALA A O 1
ATOM 5911 N N . SER A 1 742 ? 5.574 34.5 29.781 1 72 742 SER A N 1
ATOM 5912 C CA . SER A 1 742 ? 6.789 34.156 29.047 1 72 742 SER A CA 1
ATOM 5913 C C . SER A 1 742 ? 7.809 35.281 29.109 1 72 742 SER A C 1
ATOM 5915 O O . SER A 1 742 ? 7.441 36.438 29.203 1 72 742 SER A O 1
ATOM 5917 N N . LYS A 1 743 ? 9.234 34.844 29.281 1 72.44 743 LYS A N 1
ATOM 5918 C CA . LYS A 1 743 ? 10.344 35.781 29.328 1 72.44 743 LYS A CA 1
ATOM 5919 C C . LYS A 1 743 ? 11.391 35.469 28.266 1 72.44 743 LYS A C 1
ATOM 5921 O O . LYS A 1 743 ? 11.938 34.344 28.25 1 72.44 743 LYS A O 1
ATOM 5926 N N . THR A 1 744 ? 11.336 36.219 27.266 1 66.19 744 THR A N 1
ATOM 5927 C CA . THR A 1 744 ? 12.43 36.125 26.297 1 66.19 744 THR A CA 1
ATOM 5928 C C . THR A 1 744 ? 13.359 37.344 26.438 1 66.19 744 THR A C 1
ATOM 5930 O O . THR A 1 744 ? 13.125 38.219 27.25 1 66.19 744 THR A O 1
ATOM 5933 N N . THR A 1 745 ? 14.555 37.375 25.75 1 64.5 745 THR A N 1
ATOM 5934 C CA . THR A 1 745 ? 15.516 38.469 25.828 1 64.5 745 THR A CA 1
ATOM 5935 C C . THR A 1 745 ? 14.906 39.75 25.328 1 64.5 745 THR A C 1
ATOM 5937 O O . THR A 1 745 ? 15.273 40.844 25.781 1 64.5 745 THR A O 1
ATOM 5940 N N . GLU A 1 746 ? 13.93 39.562 24.531 1 66.06 746 GLU A N 1
ATOM 5941 C CA . GLU A 1 746 ? 13.453 40.781 23.875 1 66.06 746 GLU A CA 1
ATOM 5942 C C . GLU A 1 746 ? 12.055 41.156 24.359 1 66.06 746 GLU A C 1
ATOM 5944 O O . GLU A 1 746 ? 11.609 42.281 24.188 1 66.06 746 GLU A O 1
ATOM 5949 N N . GLN A 1 747 ? 11.422 40.188 24.984 1 76 747 GLN A N 1
ATOM 5950 C CA . GLN A 1 747 ? 10.055 40.5 25.375 1 76 747 GLN A CA 1
ATOM 5951 C C . GLN A 1 747 ? 9.656 39.719 26.641 1 76 747 GLN A C 1
ATOM 5953 O O . GLN A 1 747 ? 10.211 38.656 26.938 1 76 747 GLN A O 1
ATOM 5958 N N . ILE A 1 748 ? 8.789 40.469 27.516 1 80.88 748 ILE A N 1
ATOM 5959 C CA . ILE A 1 748 ? 8.164 39.875 28.672 1 80.88 748 ILE A CA 1
ATOM 5960 C C . ILE A 1 748 ? 6.648 39.844 28.484 1 80.88 748 ILE A C 1
ATOM 5962 O O . ILE A 1 748 ? 6.039 40.844 28.141 1 80.88 748 ILE A O 1
ATOM 5966 N N . VAL A 1 749 ? 6.066 38.688 28.578 1 80.25 749 VAL A N 1
ATOM 5967 C CA . VAL A 1 749 ? 4.617 38.562 28.469 1 80.25 749 VAL A CA 1
ATOM 5968 C C . VAL A 1 749 ? 4.008 38.375 29.859 1 80.25 749 VAL A C 1
ATOM 5970 O O . VAL A 1 749 ? 4.414 37.469 30.594 1 80.25 749 VAL A O 1
ATOM 5973 N N . PHE A 1 750 ? 3.096 39.406 30.266 1 80.38 750 PHE A N 1
ATOM 5974 C CA . PHE A 1 750 ? 2.4 39.312 31.547 1 80.38 750 PHE A CA 1
ATOM 5975 C C . PHE A 1 750 ? 0.961 38.844 31.344 1 80.38 750 PHE A C 1
ATOM 5977 O O . PHE A 1 750 ? 0.301 39.25 30.391 1 80.38 750 PHE A O 1
ATOM 5984 N N . SER A 1 751 ? 0.478 38 32.156 1 79.69 751 SER A N 1
ATOM 5985 C CA . SER A 1 751 ? -0.924 37.594 32.188 1 79.69 751 SER A CA 1
ATOM 5986 C C . SER A 1 751 ? -1.692 38.312 33.281 1 79.69 751 SER A C 1
ATOM 5988 O O . SER A 1 751 ? -1.393 38.188 34.469 1 79.69 751 SER A O 1
ATOM 5990 N N . VAL A 1 752 ? -2.605 39.219 32.906 1 77.94 752 VAL A N 1
ATOM 5991 C CA . VAL A 1 752 ? -3.42 40 33.844 1 77.94 752 VAL A CA 1
ATOM 5992 C C . VAL A 1 752 ? -4.781 39.344 34 1 77.94 752 VAL A C 1
ATOM 5994 O O . VAL A 1 752 ? -5.523 39.156 33.031 1 77.94 752 VAL A O 1
ATOM 5997 N N . PRO A 1 753 ? -5.051 38.906 35.188 1 74.25 753 PRO A N 1
ATOM 5998 C CA . PRO A 1 753 ? -6.34 38.219 35.438 1 74.25 753 PRO A CA 1
ATOM 5999 C C . PRO A 1 753 ? -7.531 39.156 35.125 1 74.25 753 PRO A C 1
ATOM 6001 O O . PRO A 1 753 ? -7.414 40.375 35.25 1 74.25 753 PRO A O 1
ATOM 6004 N N . ARG A 1 754 ? -8.602 38.594 34.812 1 69.81 754 ARG A N 1
ATOM 6005 C CA . ARG A 1 754 ? -9.812 39.312 34.406 1 69.81 754 ARG A CA 1
ATOM 6006 C C . ARG A 1 754 ? -10.336 40.188 35.531 1 69.81 754 ARG A C 1
ATOM 6008 O O . ARG A 1 754 ? -10.906 41.25 35.312 1 69.81 754 ARG A O 1
ATOM 6015 N N . GLN A 1 755 ? -10.117 39.75 36.75 1 67.25 755 GLN A N 1
ATOM 6016 C CA . GLN A 1 755 ? -10.633 40.5 37.906 1 67.25 755 GLN A CA 1
ATOM 6017 C C . GLN A 1 755 ? -9.992 41.875 38.031 1 67.25 755 GLN A C 1
ATOM 6019 O O . GLN A 1 755 ? -10.562 42.781 38.625 1 67.25 755 GLN A O 1
ATOM 6024 N N . ARG A 1 756 ? -8.906 41.969 37.375 1 67.75 756 ARG A N 1
ATOM 6025 C CA . ARG A 1 756 ? -8.164 43.219 37.5 1 67.75 756 ARG A CA 1
ATOM 6026 C C . ARG A 1 756 ? -8.18 44 36.219 1 67.75 756 ARG A C 1
ATOM 6028 O O . ARG A 1 756 ? -7.328 44.875 36 1 67.75 756 ARG A O 1
ATOM 6035 N N . THR A 1 757 ? -9.086 43.656 35.406 1 68.31 757 THR A N 1
ATOM 6036 C CA . THR A 1 757 ? -9.148 44.312 34.094 1 68.31 757 THR A CA 1
ATOM 6037 C C . THR A 1 757 ? -9.438 45.812 34.25 1 68.31 757 THR A C 1
ATOM 6039 O O . THR A 1 757 ? -9.016 46.625 33.438 1 68.31 757 THR A O 1
ATOM 6042 N N . GLU A 1 758 ? -10.062 46.156 35.312 1 66.94 758 GLU A N 1
ATOM 6043 C CA . GLU A 1 758 ? -10.422 47.531 35.562 1 66.94 758 GLU A CA 1
ATOM 6044 C C . GLU A 1 758 ? -9.188 48.406 35.812 1 66.94 758 GLU A C 1
ATOM 6046 O O . GLU A 1 758 ? -9.18 49.594 35.562 1 66.94 758 GLU A O 1
ATOM 6051 N N . GLN A 1 759 ? -8.148 47.75 36.281 1 72.94 759 GLN A N 1
ATOM 6052 C CA . GLN A 1 759 ? -6.938 48.5 36.625 1 72.94 759 GLN A CA 1
ATOM 6053 C C . GLN A 1 759 ? -5.957 48.562 35.469 1 72.94 759 GLN A C 1
ATOM 6055 O O . GLN A 1 759 ? -4.93 49.219 35.562 1 72.94 759 GLN A O 1
ATOM 6060 N N . LEU A 1 760 ? -6.312 47.906 34.344 1 74.75 760 LEU A N 1
ATOM 6061 C CA . LEU A 1 760 ? -5.387 47.75 33.25 1 74.75 760 LEU A CA 1
ATOM 6062 C C . LEU A 1 760 ? -5.074 49.094 32.594 1 74.75 760 LEU A C 1
ATOM 6064 O O . LEU A 1 760 ? -3.912 49.375 32.312 1 74.75 760 LEU A O 1
ATOM 6068 N N . PRO A 1 761 ? -6.105 49.906 32.469 1 68.19 761 PRO A N 1
ATOM 6069 C CA . PRO A 1 761 ? -5.773 51.188 31.859 1 68.19 761 PRO A CA 1
ATOM 6070 C C . PRO A 1 761 ? -4.801 52 32.688 1 68.19 761 PRO A C 1
ATOM 6072 O O . PRO A 1 761 ? -3.867 52.625 32.156 1 68.19 761 PRO A O 1
ATOM 6075 N N . TYR A 1 762 ? -5.062 52.062 33.938 1 68.94 762 TYR A N 1
ATOM 6076 C CA . TYR A 1 762 ? -4.176 52.781 34.844 1 68.94 762 TYR A CA 1
ATOM 6077 C C . TYR A 1 762 ? -2.777 52.188 34.812 1 68.94 762 TYR A C 1
ATOM 6079 O O . TYR A 1 762 ? -1.782 52.906 34.844 1 68.94 762 TYR A O 1
ATOM 6087 N N . PHE A 1 763 ? -2.744 51 34.656 1 77.12 763 PHE A N 1
ATOM 6088 C CA . PHE A 1 763 ? -1.482 50.25 34.594 1 77.12 763 PHE A CA 1
ATOM 6089 C C . PHE A 1 763 ? -0.717 50.562 33.312 1 77.12 763 PHE A C 1
ATOM 6091 O O . PHE A 1 763 ? 0.485 50.844 33.375 1 77.12 763 PHE A O 1
ATOM 6098 N N . LEU A 1 764 ? -1.348 50.562 32.281 1 75.75 764 LEU A N 1
ATOM 6099 C CA . LEU A 1 764 ? -0.718 50.844 31 1 75.75 764 LEU A CA 1
ATOM 6100 C C . LEU A 1 764 ? -0.22 52.281 30.953 1 75.75 764 LEU A C 1
ATOM 6102 O O . LEU A 1 764 ? 0.846 52.562 30.391 1 75.75 764 LEU A O 1
ATOM 6106 N N . GLU A 1 765 ? -0.956 53.125 31.625 1 72.94 765 GLU A N 1
ATOM 6107 C CA . GLU A 1 765 ? -0.541 54.531 31.703 1 72.94 765 GLU A CA 1
ATOM 6108 C C . GLU A 1 765 ? 0.731 54.688 32.531 1 72.94 765 GLU A C 1
ATOM 6110 O O . GLU A 1 765 ? 1.639 55.438 32.156 1 72.94 765 GLU A O 1
ATOM 6115 N N . THR A 1 766 ? 0.759 53.969 33.531 1 75.38 766 THR A N 1
ATOM 6116 C CA . THR A 1 766 ? 1.925 54.031 34.406 1 75.38 766 THR A CA 1
ATOM 6117 C C . THR A 1 766 ? 3.156 53.469 33.719 1 75.38 766 THR A C 1
ATOM 6119 O O . THR A 1 766 ? 4.258 54 33.844 1 75.38 766 THR A O 1
ATOM 6122 N N . LEU A 1 767 ? 2.947 52.469 32.906 1 78.62 767 LEU A N 1
ATOM 6123 C CA . LEU A 1 767 ? 4.051 51.844 32.188 1 78.62 767 LEU A CA 1
ATOM 6124 C C . LEU A 1 767 ? 4.543 52.781 31.062 1 78.62 767 LEU A C 1
ATOM 6126 O O . LEU A 1 767 ? 5.746 52.844 30.797 1 78.62 767 LEU A O 1
ATOM 6130 N N . GLU A 1 768 ? 3.645 53.406 30.547 1 73.88 768 GLU A N 1
ATOM 6131 C CA . GLU A 1 768 ? 3.982 54.344 29.469 1 73.88 768 GLU A CA 1
ATOM 6132 C C . GLU A 1 768 ? 4.773 55.531 30 1 73.88 768 GLU A C 1
ATOM 6134 O O . GLU A 1 768 ? 5.711 56 29.359 1 73.88 768 GLU A O 1
ATOM 6139 N N . ILE A 1 769 ? 4.383 56 31.156 1 72.75 769 ILE A N 1
ATOM 6140 C CA . ILE A 1 769 ? 5.062 57.125 31.781 1 72.75 769 ILE A CA 1
ATOM 6141 C C . ILE A 1 769 ? 6.496 56.719 32.125 1 72.75 769 ILE A C 1
ATOM 6143 O O . ILE A 1 769 ? 7.422 57.531 31.984 1 72.75 769 ILE A O 1
ATOM 6147 N N . ASN A 1 770 ? 6.648 55.5 32.469 1 76 770 ASN A N 1
ATOM 6148 C CA . ASN A 1 770 ? 7.965 55.031 32.875 1 76 770 ASN A CA 1
ATOM 6149 C C . ASN A 1 770 ? 8.68 54.281 31.75 1 76 770 ASN A C 1
ATOM 6151 O O . ASN A 1 770 ? 9.57 53.469 32 1 76 770 ASN A O 1
ATOM 6155 N N . GLN A 1 771 ? 8.289 54.438 30.531 1 80.69 771 GLN A N 1
ATOM 6156 C CA . GLN A 1 771 ? 8.797 53.688 29.375 1 80.69 771 GLN A CA 1
ATOM 6157 C C . GLN A 1 771 ? 10.297 53.906 29.219 1 80.69 771 GLN A C 1
ATOM 6159 O O . GLN A 1 771 ? 11.039 52.969 28.938 1 80.69 771 GLN A O 1
ATOM 6164 N N . ASN A 1 772 ? 10.742 55.156 29.406 1 76.38 772 ASN A N 1
ATOM 6165 C CA . ASN A 1 772 ? 12.156 55.469 29.234 1 76.38 772 ASN A CA 1
ATOM 6166 C C . ASN A 1 772 ? 12.992 54.969 30.391 1 76.38 772 ASN A C 1
ATOM 6168 O O . ASN A 1 772 ? 14.094 54.438 30.203 1 76.38 772 ASN A O 1
ATOM 6172 N N . SER A 1 773 ? 12.477 55.094 31.594 1 76.88 773 SER A N 1
ATOM 6173 C CA . SER A 1 773 ? 13.211 54.656 32.781 1 76.88 773 SER A CA 1
ATOM 6174 C C . SER A 1 773 ? 13.328 53.125 32.812 1 76.88 773 SER A C 1
ATOM 6176 O O . SER A 1 773 ? 14.328 52.594 33.312 1 76.88 773 SER A O 1
ATOM 6178 N N . LEU A 1 774 ? 12.391 52.5 32.125 1 78.62 774 LEU A N 1
ATOM 6179 C CA . LEU A 1 774 ? 12.367 51.031 32.188 1 78.62 774 LEU A CA 1
ATOM 6180 C C . LEU A 1 774 ? 12.844 50.438 30.875 1 78.62 774 LEU A C 1
ATOM 6182 O O . LEU A 1 774 ? 12.836 49.188 30.703 1 78.62 774 LEU A O 1
ATOM 6186 N N . HIS A 1 775 ? 13.289 51.188 29.969 1 79.69 775 HIS A N 1
ATOM 6187 C CA . HIS A 1 775 ? 13.836 50.75 28.703 1 79.69 775 HIS A CA 1
ATOM 6188 C C . HIS A 1 775 ? 12.836 49.906 27.938 1 79.69 775 HIS A C 1
ATOM 6190 O O . HIS A 1 775 ? 13.18 48.812 27.438 1 79.69 775 HIS A O 1
ATOM 6196 N N . ILE A 1 776 ? 11.609 50.375 27.906 1 81.56 776 ILE A N 1
ATOM 6197 C CA . ILE A 1 776 ? 10.547 49.656 27.203 1 81.56 776 ILE A CA 1
ATOM 6198 C C . ILE A 1 776 ? 10.383 50.25 25.812 1 81.56 776 ILE A C 1
ATOM 6200 O O . ILE A 1 776 ? 10.289 51.469 25.656 1 81.56 776 ILE A O 1
ATOM 6204 N N . HIS A 1 777 ? 10.547 49.438 24.875 1 77 777 HIS A N 1
ATOM 6205 C CA . HIS A 1 777 ? 10.359 49.875 23.484 1 77 777 HIS A CA 1
ATOM 6206 C C . HIS A 1 777 ? 8.875 50 23.141 1 77 777 HIS A C 1
ATOM 6208 O O . HIS A 1 777 ? 8.445 51 22.562 1 77 777 HIS A O 1
ATOM 6214 N N . ASP A 1 778 ? 8.117 48.969 23.438 1 75.69 778 ASP A N 1
ATOM 6215 C CA . ASP A 1 778 ? 6.699 48.938 23.078 1 75.69 778 ASP A CA 1
ATOM 6216 C C . ASP A 1 778 ? 5.922 48 24 1 75.69 778 ASP A C 1
ATOM 6218 O O . ASP A 1 778 ? 6.512 47.156 24.672 1 75.69 778 ASP A O 1
ATOM 6222 N N . ILE A 1 779 ? 4.586 48.406 24.203 1 72.56 779 ILE A N 1
ATOM 6223 C CA . ILE A 1 779 ? 3.693 47.594 25.016 1 72.56 779 ILE A CA 1
ATOM 6224 C C . ILE A 1 779 ? 2.504 47.156 24.156 1 72.56 779 ILE A C 1
ATOM 6226 O O . ILE A 1 779 ? 1.892 47.938 23.453 1 72.56 779 ILE A O 1
ATOM 6230 N N . ASP A 1 780 ? 2.35 45.844 24.156 1 69.25 780 ASP A N 1
ATOM 6231 C CA . ASP A 1 780 ? 1.221 45.25 23.453 1 69.25 780 ASP A CA 1
ATOM 6232 C C . ASP A 1 780 ? 0.256 44.562 24.422 1 69.25 780 ASP A C 1
ATOM 6234 O O . ASP A 1 780 ? 0.685 43.906 25.359 1 69.25 780 ASP A O 1
ATOM 6238 N N . VAL A 1 781 ? -1.111 44.969 24.344 1 64.94 781 VAL A N 1
ATOM 6239 C CA . VAL A 1 781 ? -2.127 44.344 25.172 1 64.94 781 VAL A CA 1
ATOM 6240 C C . VAL A 1 781 ? -3.031 43.469 24.281 1 64.94 781 VAL A C 1
ATOM 6242 O O . VAL A 1 781 ? -3.592 43.938 23.297 1 64.94 781 VAL A O 1
ATOM 6245 N N . ASN A 1 782 ? -3.043 42.219 24.594 1 64.25 782 ASN A N 1
ATOM 6246 C CA . ASN A 1 782 ? -3.895 41.312 23.844 1 64.25 782 ASN A CA 1
ATOM 6247 C C . ASN A 1 782 ? -4.863 40.562 24.766 1 64.25 782 ASN A C 1
ATOM 6249 O O . ASN A 1 782 ? -4.516 40.219 25.891 1 64.25 782 ASN A O 1
ATOM 6253 N N . LEU A 1 783 ? -6.195 40.531 24.25 1 59.88 783 LEU A N 1
ATOM 6254 C CA . LEU A 1 783 ? -7.145 39.688 24.953 1 59.88 783 LEU A CA 1
ATOM 6255 C C . LEU A 1 783 ? -6.766 38.219 24.797 1 59.88 783 LEU A C 1
ATOM 6257 O O . LEU A 1 783 ? -6.137 37.844 23.812 1 59.88 783 LEU A O 1
ATOM 6261 N N . SER A 1 784 ? -7.211 37.562 25.812 1 63.28 784 SER A N 1
ATOM 6262 C CA . SER A 1 784 ? -6.949 36.125 25.734 1 63.28 784 SER A CA 1
ATOM 6263 C C . SER A 1 784 ? -7.547 35.5 24.453 1 63.28 784 SER A C 1
ATOM 6265 O O . SER A 1 784 ? -8.617 35.938 24.016 1 63.28 784 SER A O 1
ATOM 6267 N N . THR A 1 785 ? -6.809 34.812 23.844 1 68.62 785 THR A N 1
ATOM 6268 C CA . THR A 1 785 ? -7.207 34.188 22.594 1 68.62 785 THR A CA 1
ATOM 6269 C C . THR A 1 785 ? -7.922 32.844 22.875 1 68.62 785 THR A C 1
ATOM 6271 O O . THR A 1 785 ? -7.859 32.344 23.984 1 68.62 785 THR A O 1
ATOM 6274 N N . LEU A 1 786 ? -8.836 32.406 22.047 1 73.75 786 LEU A N 1
ATOM 6275 C CA . LEU A 1 786 ? -9.484 31.094 22.109 1 73.75 786 LEU A CA 1
ATOM 6276 C C . LEU A 1 786 ? -8.461 29.984 22.312 1 73.75 786 LEU A C 1
ATOM 6278 O O . LEU A 1 786 ? -8.773 28.938 22.875 1 73.75 786 LEU A O 1
ATOM 6282 N N . GLU A 1 787 ? -7.32 30.266 21.906 1 75.31 787 GLU A N 1
ATOM 6283 C CA . GLU A 1 787 ? -6.258 29.281 22.031 1 75.31 787 GLU A CA 1
ATOM 6284 C C . GLU A 1 787 ? -5.898 29.062 23.5 1 75.31 787 GLU A C 1
ATOM 6286 O O . GLU A 1 787 ? -5.625 27.922 23.906 1 75.31 787 GLU A O 1
ATOM 6291 N N . GLU A 1 788 ? -5.887 30.047 24.188 1 73.94 788 GLU A N 1
ATOM 6292 C CA . GLU A 1 788 ? -5.574 29.922 25.609 1 73.94 788 GLU A CA 1
ATOM 6293 C C . GLU A 1 788 ? -6.668 29.156 26.344 1 73.94 788 GLU A C 1
ATOM 6295 O O . GLU A 1 788 ? -6.375 28.359 27.234 1 73.94 788 GLU A O 1
ATOM 6300 N N . VAL A 1 789 ? -7.91 29.516 25.953 1 76.94 789 VAL A N 1
ATOM 6301 C CA . VAL A 1 789 ? -9.039 28.797 26.531 1 76.94 789 VAL A CA 1
ATOM 6302 C C . VAL A 1 789 ? -8.906 27.312 26.234 1 76.94 789 VAL A C 1
ATOM 6304 O O . VAL A 1 789 ? -9.078 26.469 27.125 1 76.94 789 VAL A O 1
ATOM 6307 N N . PHE A 1 790 ? -8.625 27.078 25.047 1 82.94 790 PHE A N 1
ATOM 6308 C CA . PHE A 1 790 ? -8.477 25.703 24.562 1 82.94 790 PHE A CA 1
ATOM 6309 C C . PHE A 1 790 ? -7.379 24.984 25.344 1 82.94 790 PHE A C 1
ATOM 6311 O O . PHE A 1 790 ? -7.562 23.844 25.766 1 82.94 790 PHE A O 1
ATOM 6318 N N . LEU A 1 791 ? -6.25 25.594 25.547 1 78.19 791 LEU A N 1
ATOM 6319 C CA . LEU A 1 791 ? -5.105 25 26.219 1 78.19 791 LEU A CA 1
ATOM 6320 C C . LEU A 1 791 ? -5.43 24.719 27.688 1 78.19 791 LEU A C 1
ATOM 6322 O O . LEU A 1 791 ? -5.031 23.688 28.234 1 78.19 791 LEU A O 1
ATOM 6326 N N . LYS A 1 792 ? -6.113 25.641 28.266 1 78.5 792 LYS A N 1
ATOM 6327 C CA . LYS A 1 792 ? -6.504 25.469 29.656 1 78.5 792 LYS A CA 1
ATOM 6328 C C . LYS A 1 792 ? -7.43 24.266 29.828 1 78.5 792 LYS A C 1
ATOM 6330 O O . LYS A 1 792 ? -7.25 23.469 30.75 1 78.5 792 LYS A O 1
ATOM 6335 N N . ILE A 1 793 ? -8.367 24.219 28.953 1 82.25 793 ILE A N 1
ATOM 6336 C CA . ILE A 1 793 ? -9.352 23.141 29.016 1 82.25 793 ILE A CA 1
ATOM 6337 C C . ILE A 1 793 ? -8.664 21.797 28.766 1 82.25 793 ILE A C 1
ATOM 6339 O O . ILE A 1 793 ? -8.969 20.797 29.422 1 82.25 793 ILE A O 1
ATOM 6343 N N . ALA A 1 794 ? -7.84 21.797 27.812 1 80.81 794 ALA A N 1
ATOM 6344 C CA . ALA A 1 794 ? -7.121 20.562 27.469 1 80.81 794 ALA A CA 1
ATOM 6345 C C . ALA A 1 794 ? -6.227 20.109 28.625 1 80.81 794 ALA A C 1
ATOM 6347 O O . ALA A 1 794 ? -6.117 18.922 28.906 1 80.81 794 ALA A O 1
ATOM 6348 N N . GLU A 1 795 ? -5.574 21.062 29.266 1 79.19 795 GLU A N 1
ATOM 6349 C CA . GLU A 1 795 ? -4.707 20.75 30.391 1 79.19 795 GLU A CA 1
ATOM 6350 C C . GLU A 1 795 ? -5.512 20.203 31.578 1 79.19 795 GLU A C 1
ATOM 6352 O O . GLU A 1 795 ? -5.074 19.281 32.25 1 79.19 795 GLU A O 1
ATOM 6357 N N . ASP A 1 796 ? -6.594 20.844 31.812 1 79.69 796 ASP A N 1
ATOM 6358 C CA . ASP A 1 796 ? -7.457 20.406 32.906 1 79.69 796 ASP A CA 1
ATOM 6359 C C . ASP A 1 796 ? -7.945 18.969 32.688 1 79.69 796 ASP A C 1
ATOM 6361 O O . ASP A 1 796 ? -8.031 18.188 33.625 1 79.69 796 ASP A O 1
ATOM 6365 N N . ALA A 1 797 ? -8.266 18.719 31.5 1 81.25 797 ALA A N 1
ATOM 6366 C CA . ALA A 1 797 ? -8.734 17.375 31.156 1 81.25 797 ALA A CA 1
ATOM 6367 C C . ALA A 1 797 ? -7.633 16.344 31.359 1 81.25 797 ALA A C 1
ATOM 6369 O O . ALA A 1 797 ? -7.895 15.219 31.797 1 81.25 797 ALA A O 1
ATOM 6370 N N . GLU A 1 798 ? -6.445 16.734 30.984 1 78.12 798 GLU A N 1
ATOM 6371 C CA . GLU A 1 798 ? -5.312 15.82 31.141 1 78.12 798 GLU A CA 1
ATOM 6372 C C . GLU A 1 798 ? -5.008 15.555 32.594 1 78.12 798 GLU A C 1
ATOM 6374 O O . GLU A 1 798 ? -4.625 14.445 32.969 1 78.12 798 GLU A O 1
ATOM 6379 N N . LYS A 1 799 ? -5.105 16.516 33.406 1 75.31 799 LYS A N 1
ATOM 6380 C CA . LYS A 1 799 ? -4.895 16.375 34.844 1 75.31 799 LYS A CA 1
ATOM 6381 C C . LYS A 1 799 ? -5.914 15.414 35.438 1 75.31 799 LYS A C 1
ATOM 6383 O O . LYS A 1 799 ? -5.578 14.617 36.312 1 75.31 799 LYS A O 1
ATOM 6388 N N . GLU A 1 800 ? -7.043 15.516 34.938 1 76.75 800 GLU A N 1
ATOM 6389 C CA . GLU A 1 800 ? -8.102 14.617 35.406 1 76.75 800 GLU A CA 1
ATOM 6390 C C . GLU A 1 800 ? -7.801 13.172 35.031 1 76.75 800 GLU A C 1
ATOM 6392 O O . GLU A 1 800 ? -8.109 12.25 35.781 1 76.75 800 GLU A O 1
ATOM 6397 N N . ARG A 1 801 ? -7.289 12.93 33.906 1 71.62 801 ARG A N 1
ATOM 6398 C CA . ARG A 1 801 ? -6.961 11.594 33.406 1 71.62 801 ARG A CA 1
ATOM 6399 C C . ARG A 1 801 ? -5.875 10.953 34.281 1 71.62 801 ARG A C 1
ATOM 6401 O O . ARG A 1 801 ? -5.945 9.758 34.594 1 71.62 801 ARG A O 1
ATOM 6408 N N . LYS A 1 802 ? -4.852 11.75 34.688 1 65.88 802 LYS A N 1
ATOM 6409 C CA . LYS A 1 802 ? -3.738 11.227 35.469 1 65.88 802 LYS A CA 1
ATOM 6410 C C . LYS A 1 802 ? -4.168 10.922 36.906 1 65.88 802 LYS A C 1
ATOM 6412 O O . LYS A 1 802 ? -3.615 10.023 37.531 1 65.88 802 LYS A O 1
ATOM 6417 N N . THR A 1 803 ? -5.215 11.469 37.406 1 55.75 803 THR A N 1
ATOM 6418 C CA . THR A 1 803 ? -5.66 11.203 38.781 1 55.75 803 THR A CA 1
ATOM 6419 C C . THR A 1 803 ? -6.566 9.977 38.812 1 55.75 803 THR A C 1
ATOM 6421 O O . THR A 1 803 ? -6.707 9.336 39.844 1 55.75 803 THR A O 1
ATOM 6424 N N . LYS A 1 804 ? -7 9.523 37.812 1 53.59 804 LYS A N 1
ATOM 6425 C CA . LYS A 1 804 ? -7.891 8.367 37.812 1 53.59 804 LYS A CA 1
ATOM 6426 C C . LYS A 1 804 ? -7.152 7.098 37.406 1 53.59 804 LYS A C 1
ATOM 6428 O O . LYS A 1 804 ? -7.43 6.016 37.938 1 53.59 804 LYS A O 1
ATOM 6433 N N . MET B 1 1 ? 57.5 29.359 44.062 1 25.38 1 MET B N 1
ATOM 6434 C CA . MET B 1 1 ? 57.719 28.656 42.781 1 25.38 1 MET B CA 1
ATOM 6435 C C . MET B 1 1 ? 56.625 27.625 42.562 1 25.38 1 MET B C 1
ATOM 6437 O O . MET B 1 1 ? 56.719 26.5 43.031 1 25.38 1 MET B O 1
ATOM 6441 N N . GLU B 1 2 ? 55.344 27.953 42.75 1 27.75 2 GLU B N 1
ATOM 6442 C CA . GLU B 1 2 ? 54.094 27.219 42.719 1 27.75 2 GLU B CA 1
ATOM 6443 C C . GLU B 1 2 ? 53.812 26.656 41.344 1 27.75 2 GLU B C 1
ATOM 6445 O O . GLU B 1 2 ? 53.656 27.406 40.375 1 27.75 2 GLU B O 1
ATOM 6450 N N . THR B 1 3 ? 54.5 25.469 40.938 1 30.5 3 THR B N 1
ATOM 6451 C CA . THR B 1 3 ? 54.375 24.703 39.719 1 30.5 3 THR B CA 1
ATOM 6452 C C . THR B 1 3 ? 52.906 24.344 39.406 1 30.5 3 THR B C 1
ATOM 6454 O O . THR B 1 3 ? 52.312 23.594 40.188 1 30.5 3 THR B O 1
ATOM 6457 N N . ILE B 1 4 ? 52.094 25.203 38.844 1 30.78 4 ILE B N 1
ATOM 6458 C CA . ILE B 1 4 ? 50.75 25.016 38.344 1 30.78 4 ILE B CA 1
ATOM 6459 C C . ILE B 1 4 ? 50.688 23.828 37.406 1 30.78 4 ILE B C 1
ATOM 6461 O O . ILE B 1 4 ? 51.344 23.859 36.344 1 30.78 4 ILE B O 1
ATOM 6465 N N . SER B 1 5 ? 50.625 22.594 37.875 1 27.88 5 SER B N 1
ATOM 6466 C CA . SER B 1 5 ? 50.469 21.406 37.062 1 27.88 5 SER B CA 1
ATOM 6467 C C . SER B 1 5 ? 49.375 21.562 36.031 1 27.88 5 SER B C 1
ATOM 6469 O O . SER B 1 5 ? 48.219 21.891 36.375 1 27.88 5 SER B O 1
ATOM 6471 N N . LYS B 1 6 ? 49.688 22 34.781 1 31.98 6 LYS B N 1
ATOM 6472 C CA . LYS B 1 6 ? 48.906 22 33.562 1 31.98 6 LYS B CA 1
ATOM 6473 C C . LYS B 1 6 ? 48.219 20.656 33.312 1 31.98 6 LYS B C 1
ATOM 6475 O O . LYS B 1 6 ? 48.875 19.656 33.062 1 31.98 6 LYS B O 1
ATOM 6480 N N . THR B 1 7 ? 47.156 20.406 34.062 1 27.36 7 THR B N 1
ATOM 6481 C CA . THR B 1 7 ? 46.344 19.234 33.75 1 27.36 7 THR B CA 1
ATOM 6482 C C . THR B 1 7 ? 46.031 19.188 32.281 1 27.36 7 THR B C 1
ATOM 6484 O O . THR B 1 7 ? 45.344 20.062 31.75 1 27.36 7 THR B O 1
ATOM 6487 N N . VAL B 1 8 ? 46.938 18.734 31.391 1 28.98 8 VAL B N 1
ATOM 6488 C CA . VAL B 1 8 ? 46.75 18.359 30 1 28.98 8 VAL B CA 1
ATOM 6489 C C . VAL B 1 8 ? 45.469 17.531 29.875 1 28.98 8 VAL B C 1
ATOM 6491 O O . VAL B 1 8 ? 45.375 16.438 30.422 1 28.98 8 VAL B O 1
ATOM 6494 N N . THR B 1 9 ? 44.344 18.188 29.875 1 29.09 9 THR B N 1
ATOM 6495 C CA . THR B 1 9 ? 43.156 17.5 29.406 1 29.09 9 THR B CA 1
ATOM 6496 C C . THR B 1 9 ? 43.469 16.688 28.141 1 29.09 9 THR B C 1
ATOM 6498 O O . THR B 1 9 ? 43.844 17.25 27.109 1 29.09 9 THR B O 1
ATOM 6501 N N . SER B 1 10 ? 44.25 15.602 28.281 1 29.5 10 SER B N 1
ATOM 6502 C CA . SER B 1 10 ? 44.375 14.641 27.188 1 29.5 10 SER B CA 1
ATOM 6503 C C . SER B 1 10 ? 43.094 14.555 26.375 1 29.5 10 SER B C 1
ATOM 6505 O O . SER B 1 10 ? 42.062 14.141 26.891 1 29.5 10 SER B O 1
ATOM 6507 N N . GLU B 1 11 ? 42.844 15.516 25.578 1 31.94 11 GLU B N 1
ATOM 6508 C CA . GLU B 1 11 ? 41.906 15.289 24.484 1 31.94 11 GLU B CA 1
ATOM 6509 C C . GLU B 1 11 ? 42.094 13.898 23.891 1 31.94 11 GLU B C 1
ATOM 6511 O O . GLU B 1 11 ? 43.125 13.609 23.266 1 31.94 11 GLU B O 1
ATOM 6516 N N . ILE B 1 12 ? 41.906 12.836 24.609 1 32.34 12 ILE B N 1
ATOM 6517 C CA . ILE B 1 12 ? 41.812 11.539 23.953 1 32.34 12 ILE B CA 1
ATOM 6518 C C . ILE B 1 12 ? 41.281 11.711 22.531 1 32.34 12 ILE B C 1
ATOM 6520 O O . ILE B 1 12 ? 40.156 12.156 22.328 1 32.34 12 ILE B O 1
ATOM 6524 N N . GLU B 1 13 ? 42.125 11.969 21.625 1 35.94 13 GLU B N 1
ATOM 6525 C CA . GLU B 1 13 ? 41.875 11.914 20.203 1 35.94 13 GLU B CA 1
ATOM 6526 C C . GLU B 1 13 ? 40.969 10.727 19.844 1 35.94 13 GLU B C 1
ATOM 6528 O O . GLU B 1 13 ? 41.406 9.57 19.969 1 35.94 13 GLU B O 1
ATOM 6533 N N . TYR B 1 14 ? 39.781 10.664 20.203 1 40.81 14 TYR B N 1
ATOM 6534 C CA . TYR B 1 14 ? 38.875 9.672 19.641 1 40.81 14 TYR B CA 1
ATOM 6535 C C . TYR B 1 14 ? 39.188 9.391 18.188 1 40.81 14 TYR B C 1
ATOM 6537 O O . TYR B 1 14 ? 39.094 10.289 17.344 1 40.81 14 TYR B O 1
ATOM 6545 N N . GLU B 1 15 ? 40.156 8.641 17.953 1 48.47 15 GLU B N 1
ATOM 6546 C CA . GLU B 1 15 ? 40.469 8.164 16.609 1 48.47 15 GLU B CA 1
ATOM 6547 C C . GLU B 1 15 ? 39.188 7.805 15.844 1 48.47 15 GLU B C 1
ATOM 6549 O O . GLU B 1 15 ? 38.375 7.055 16.359 1 48.47 15 GLU B O 1
ATOM 6554 N N . GLU B 1 16 ? 38.906 8.641 14.922 1 64.12 16 GLU B N 1
ATOM 6555 C CA . GLU B 1 16 ? 37.812 8.359 13.992 1 64.12 16 GLU B CA 1
ATOM 6556 C C . GLU B 1 16 ? 37.906 6.938 13.445 1 64.12 16 GLU B C 1
ATOM 6558 O O . GLU B 1 16 ? 38.969 6.516 12.992 1 64.12 16 GLU B O 1
ATOM 6563 N N . PRO B 1 17 ? 37.062 6.086 13.883 1 71.5 17 PRO B N 1
ATOM 6564 C CA . PRO B 1 17 ? 37.094 4.707 13.391 1 71.5 17 PRO B CA 1
ATOM 6565 C C . PRO B 1 17 ? 37.281 4.625 11.875 1 71.5 17 PRO B C 1
ATOM 6567 O O . PRO B 1 17 ? 36.906 5.559 11.156 1 71.5 17 PRO B O 1
ATOM 6570 N N . ASN B 1 18 ? 38.094 3.627 11.461 1 79.38 18 ASN B N 1
ATOM 6571 C CA . ASN B 1 18 ? 38.281 3.326 10.047 1 79.38 18 ASN B CA 1
ATOM 6572 C C . ASN B 1 18 ? 36.969 2.957 9.359 1 79.38 18 ASN B C 1
ATOM 6574 O O . ASN B 1 18 ? 35.969 2.709 10.031 1 79.38 18 ASN B O 1
ATOM 6578 N N . TYR B 1 19 ? 37 3.064 8.117 1 80.81 19 TYR B N 1
ATOM 6579 C CA . TYR B 1 19 ? 35.844 2.787 7.305 1 80.81 19 TYR B CA 1
ATOM 6580 C C . TYR B 1 19 ? 35.281 1.408 7.617 1 80.81 19 TYR B C 1
ATOM 6582 O O . TYR B 1 19 ? 34.062 1.264 7.859 1 80.81 19 TYR B O 1
ATOM 6590 N N . PHE B 1 20 ? 36.156 0.427 7.727 1 84.5 20 PHE B N 1
ATOM 6591 C CA . PHE B 1 20 ? 35.719 -0.952 7.918 1 84.5 20 PHE B CA 1
ATOM 6592 C C . PHE B 1 20 ? 35.125 -1.148 9.305 1 84.5 20 PHE B C 1
ATOM 6594 O O . PHE B 1 20 ? 34.156 -1.875 9.477 1 84.5 20 PHE B O 1
ATOM 6601 N N . GLN B 1 21 ? 35.688 -0.529 10.25 1 86.44 21 GLN B N 1
ATOM 6602 C CA . GLN B 1 21 ? 35.188 -0.646 11.609 1 86.44 21 GLN B CA 1
ATOM 6603 C C . GLN B 1 21 ? 33.812 -0.012 11.742 1 86.44 21 GLN B C 1
ATOM 6605 O O . GLN B 1 21 ? 32.938 -0.551 12.43 1 86.44 21 GLN B O 1
ATOM 6610 N N . THR B 1 22 ? 33.656 1.069 11.023 1 87.19 22 THR B N 1
ATOM 6611 C CA . THR B 1 22 ? 32.375 1.743 11.055 1 87.19 22 THR B CA 1
ATOM 6612 C C . THR B 1 22 ? 31.312 0.901 10.359 1 87.19 22 THR B C 1
ATOM 6614 O O . THR B 1 22 ? 30.188 0.782 10.852 1 87.19 22 THR B O 1
ATOM 6617 N N . VAL B 1 23 ? 31.75 0.26 9.289 1 89.94 23 VAL B N 1
ATOM 6618 C CA . VAL B 1 23 ? 30.812 -0.557 8.516 1 89.94 23 VAL B CA 1
ATOM 6619 C C . VAL B 1 23 ? 30.406 -1.774 9.344 1 89.94 23 VAL B C 1
ATOM 6621 O O . VAL B 1 23 ? 29.234 -2.146 9.359 1 89.94 23 VAL B O 1
ATOM 6624 N N . LEU B 1 24 ? 31.297 -2.348 10.016 1 91.06 24 LEU B N 1
ATOM 6625 C CA . LEU B 1 24 ? 31 -3.523 10.828 1 91.06 24 LEU B CA 1
ATOM 6626 C C . LEU B 1 24 ? 30.078 -3.164 11.992 1 91.06 24 LEU B C 1
ATOM 6628 O O . LEU B 1 24 ? 29.172 -3.924 12.328 1 91.06 24 LEU B O 1
ATOM 6632 N N . LYS B 1 25 ? 30.375 -2.055 12.578 1 90.75 25 LYS B N 1
ATOM 6633 C CA . LYS B 1 25 ? 29.562 -1.604 13.695 1 90.75 25 LYS B CA 1
ATOM 6634 C C . LYS B 1 25 ? 28.125 -1.314 13.25 1 90.75 25 LYS B C 1
ATOM 6636 O O . LYS B 1 25 ? 27.172 -1.715 13.922 1 90.75 25 LYS B O 1
ATOM 6641 N N . GLN B 1 26 ? 28.031 -0.665 12.148 1 93.62 26 GLN B N 1
ATOM 6642 C CA . GLN B 1 26 ? 26.719 -0.326 11.617 1 93.62 26 GLN B CA 1
ATOM 6643 C C . GLN B 1 26 ? 25.969 -1.575 11.164 1 93.62 26 GLN B C 1
ATOM 6645 O O . GLN B 1 26 ? 24.766 -1.7 11.391 1 93.62 26 GLN B O 1
ATOM 6650 N N . THR B 1 27 ? 26.703 -2.49 10.578 1 94.62 27 THR B N 1
ATOM 6651 C CA . THR B 1 27 ? 26.078 -3.729 10.125 1 94.62 27 THR B CA 1
ATOM 6652 C C . THR B 1 27 ? 25.578 -4.547 11.312 1 94.62 27 THR B C 1
ATOM 6654 O O . THR B 1 27 ? 24.484 -5.129 11.258 1 94.62 27 THR B O 1
ATOM 6657 N N . LYS B 1 28 ? 26.328 -4.57 12.344 1 94.81 28 LYS B N 1
ATOM 6658 C CA . LYS B 1 28 ? 25.953 -5.336 13.523 1 94.81 28 LYS B CA 1
ATOM 6659 C C . LYS B 1 28 ? 24.656 -4.809 14.125 1 94.81 28 LYS B C 1
ATOM 6661 O O . LYS B 1 28 ? 23.75 -5.582 14.469 1 94.81 28 LYS B O 1
ATOM 6666 N N . ILE B 1 29 ? 24.516 -3.508 14.234 1 94.5 29 ILE B N 1
ATOM 6667 C CA . ILE B 1 29 ? 23.328 -2.934 14.844 1 94.5 29 ILE B CA 1
ATOM 6668 C C . ILE B 1 29 ? 22.125 -3.127 13.922 1 94.5 29 ILE B C 1
ATOM 6670 O O . ILE B 1 29 ? 21 -3.314 14.391 1 94.5 29 ILE B O 1
ATOM 6674 N N . LEU B 1 30 ? 22.375 -3.041 12.672 1 95.88 30 LEU B N 1
ATOM 6675 C CA . LEU B 1 30 ? 21.297 -3.266 11.711 1 95.88 30 LEU B CA 1
ATOM 6676 C C . LEU B 1 30 ? 20.828 -4.715 11.758 1 95.88 30 LEU B C 1
ATOM 6678 O O . LEU B 1 30 ? 19.641 -4.984 11.602 1 95.88 30 LEU B O 1
ATOM 6682 N N . LEU B 1 31 ? 21.781 -5.637 11.922 1 96.06 31 LEU B N 1
ATOM 6683 C CA . LEU B 1 31 ? 21.422 -7.043 12.047 1 96.06 31 LEU B CA 1
ATOM 6684 C C . LEU B 1 31 ? 20.562 -7.273 13.281 1 96.06 31 LEU B C 1
ATOM 6686 O O . LEU B 1 31 ? 19.594 -8.031 13.234 1 96.06 31 LEU B O 1
ATOM 6690 N N . ILE B 1 32 ? 20.938 -6.609 14.328 1 95.5 32 ILE B N 1
ATOM 6691 C CA . ILE B 1 32 ? 20.156 -6.719 15.555 1 95.5 32 ILE B CA 1
ATOM 6692 C C . ILE B 1 32 ? 18.75 -6.172 15.32 1 95.5 32 ILE B C 1
ATOM 6694 O O . ILE B 1 32 ? 17.766 -6.777 15.75 1 95.5 32 ILE B O 1
ATOM 6698 N N . LYS B 1 33 ? 18.672 -5.074 14.648 1 94.94 33 LYS B N 1
ATOM 6699 C CA . LYS B 1 33 ? 17.375 -4.484 14.312 1 94.94 33 LYS B CA 1
ATOM 6700 C C . LYS B 1 33 ? 16.531 -5.449 13.484 1 94.94 33 LYS B C 1
ATOM 6702 O O . LYS B 1 33 ? 15.359 -5.68 13.797 1 94.94 33 LYS B O 1
ATOM 6707 N N . ASN B 1 34 ? 17.156 -6.012 12.453 1 93.88 34 ASN B N 1
ATOM 6708 C CA . ASN B 1 34 ? 16.438 -6.922 11.57 1 93.88 34 ASN B CA 1
ATOM 6709 C C . ASN B 1 34 ? 15.945 -8.156 12.32 1 93.88 34 ASN B C 1
ATOM 6711 O O . ASN B 1 34 ? 14.828 -8.625 12.094 1 93.88 34 ASN B O 1
ATOM 6715 N N . TRP B 1 35 ? 16.703 -8.672 13.227 1 93.94 35 TRP B N 1
ATOM 6716 C CA . TRP B 1 35 ? 16.328 -9.859 13.992 1 93.94 35 TRP B CA 1
ATOM 6717 C C . TRP B 1 35 ? 15.211 -9.531 14.977 1 93.94 35 TRP B C 1
ATOM 6719 O O . TRP B 1 35 ? 14.312 -10.352 15.188 1 93.94 35 TRP B O 1
ATOM 6729 N N . ARG B 1 36 ? 15.289 -8.367 15.57 1 94.38 36 ARG B N 1
ATOM 6730 C CA . ARG B 1 36 ? 14.234 -7.945 16.484 1 94.38 36 ARG B CA 1
ATOM 6731 C C . ARG B 1 36 ? 12.898 -7.805 15.758 1 94.38 36 ARG B C 1
ATOM 6733 O O . ARG B 1 36 ? 11.859 -8.242 16.266 1 94.38 36 ARG B O 1
ATOM 6740 N N . ILE B 1 37 ? 12.961 -7.227 14.617 1 92.44 37 ILE B N 1
ATOM 6741 C CA . ILE B 1 37 ? 11.75 -7.035 13.828 1 92.44 37 ILE B CA 1
ATOM 6742 C C . ILE B 1 37 ? 11.203 -8.391 13.398 1 92.44 37 ILE B C 1
ATOM 6744 O O . ILE B 1 37 ? 9.992 -8.641 13.484 1 92.44 37 ILE B O 1
ATOM 6748 N N . ALA B 1 38 ? 12.102 -9.32 12.969 1 91.5 38 ALA B N 1
ATOM 6749 C CA . ALA B 1 38 ? 11.688 -10.656 12.531 1 91.5 38 ALA B CA 1
ATOM 6750 C C . ALA B 1 38 ? 11.055 -11.438 13.688 1 91.5 38 ALA B C 1
ATOM 6752 O O . ALA B 1 38 ? 10.062 -12.141 13.492 1 91.5 38 ALA B O 1
ATOM 6753 N N . TYR B 1 39 ? 11.609 -11.305 14.859 1 92.31 39 TYR B N 1
ATOM 6754 C CA . TYR B 1 39 ? 11.109 -12.008 16.031 1 92.31 39 TYR B CA 1
ATOM 6755 C C . TYR B 1 39 ? 9.75 -11.469 16.453 1 92.31 39 TYR B C 1
ATOM 6757 O O . TYR B 1 39 ? 8.891 -12.234 16.906 1 92.31 39 TYR B O 1
ATOM 6765 N N . ARG B 1 40 ? 9.523 -10.172 16.266 1 92.94 40 ARG B N 1
ATOM 6766 C CA . ARG B 1 40 ? 8.305 -9.523 16.734 1 92.94 40 ARG B CA 1
ATOM 6767 C C . ARG B 1 40 ? 7.184 -9.656 15.703 1 92.94 40 ARG B C 1
ATOM 6769 O O . ARG B 1 40 ? 6.004 -9.648 16.062 1 92.94 40 ARG B O 1
ATOM 6776 N N . LYS B 1 41 ? 7.562 -9.75 14.469 1 89.31 41 LYS B N 1
ATOM 6777 C CA . LYS B 1 41 ? 6.586 -10.094 13.438 1 89.31 41 LYS B CA 1
ATOM 6778 C C . LYS B 1 41 ? 6.375 -11.609 13.367 1 89.31 41 LYS B C 1
ATOM 6780 O O . LYS B 1 41 ? 6.699 -12.234 12.359 1 89.31 41 LYS B O 1
ATOM 6785 N N . THR B 1 42 ? 5.777 -12.203 14.258 1 89.56 42 THR B N 1
ATOM 6786 C CA . THR B 1 42 ? 5.719 -13.641 14.492 1 89.56 42 THR B CA 1
ATOM 6787 C C . THR B 1 42 ? 4.941 -14.336 13.375 1 89.56 42 THR B C 1
ATOM 6789 O O . THR B 1 42 ? 5.328 -15.414 12.922 1 89.56 42 THR B O 1
ATOM 6792 N N . VAL B 1 43 ? 3.928 -13.719 12.969 1 84.25 43 VAL B N 1
ATOM 6793 C CA . VAL B 1 43 ? 3.084 -14.375 11.977 1 84.25 43 VAL B CA 1
ATOM 6794 C C . VAL B 1 43 ? 3.83 -14.469 10.648 1 84.25 43 VAL B C 1
ATOM 6796 O O . VAL B 1 43 ? 3.895 -15.539 10.039 1 84.25 43 VAL B O 1
ATOM 6799 N N . THR B 1 44 ? 4.418 -13.391 10.258 1 83.81 44 THR B N 1
ATOM 6800 C CA . THR B 1 44 ? 5.133 -13.367 8.984 1 83.81 44 THR B CA 1
ATOM 6801 C C . THR B 1 44 ? 6.352 -14.289 9.031 1 83.81 44 THR B C 1
ATOM 6803 O O . THR B 1 44 ? 6.609 -15.031 8.078 1 83.81 44 THR B O 1
ATOM 6806 N N . THR B 1 45 ? 7.059 -14.336 10.086 1 90.25 45 THR B N 1
ATOM 6807 C CA . THR B 1 45 ? 8.258 -15.156 10.227 1 90.25 45 THR B CA 1
ATOM 6808 C C . THR B 1 45 ? 7.887 -16.625 10.328 1 90.25 45 THR B C 1
ATOM 6810 O O . THR B 1 45 ? 8.57 -17.484 9.766 1 90.25 45 THR B O 1
ATOM 6813 N N . THR B 1 46 ? 6.812 -16.938 10.969 1 90.12 46 THR B N 1
ATOM 6814 C CA . THR B 1 46 ? 6.379 -18.328 11.062 1 90.12 46 THR B CA 1
ATOM 6815 C C . THR B 1 46 ? 5.957 -18.859 9.695 1 90.12 46 THR B C 1
ATOM 6817 O O . THR B 1 46 ? 6.281 -20 9.344 1 90.12 46 THR B O 1
ATOM 6820 N N . ILE B 1 47 ? 5.332 -17.984 8.969 1 83.94 47 ILE B N 1
ATOM 6821 C CA . ILE B 1 47 ? 4.934 -18.406 7.629 1 83.94 47 ILE B CA 1
ATOM 6822 C C . ILE B 1 47 ? 6.176 -18.609 6.762 1 83.94 47 ILE B C 1
ATOM 6824 O O . ILE B 1 47 ? 6.277 -19.594 6.035 1 83.94 47 ILE B O 1
ATOM 6828 N N . GLN B 1 48 ? 7.051 -17.797 6.887 1 87.31 48 GLN B N 1
ATOM 6829 C CA . GLN B 1 48 ? 8.281 -17.875 6.102 1 87.31 48 GLN B CA 1
ATOM 6830 C C . GLN B 1 48 ? 9.055 -19.141 6.426 1 87.31 48 GLN B C 1
ATOM 6832 O O . GLN B 1 48 ? 9.617 -19.781 5.531 1 87.31 48 GLN B O 1
ATOM 6837 N N . LEU B 1 49 ? 9.016 -19.578 7.625 1 90.5 49 LEU B N 1
ATOM 6838 C CA . LEU B 1 49 ? 9.812 -20.719 8.055 1 90.5 49 LEU B CA 1
ATOM 6839 C C . LEU B 1 49 ? 9.055 -22.016 7.828 1 90.5 49 LEU B C 1
ATOM 6841 O O . LEU B 1 49 ? 9.664 -23.078 7.691 1 90.5 49 LEU B O 1
ATOM 6845 N N . THR B 1 50 ? 7.754 -22 7.703 1 90.12 50 THR B N 1
ATOM 6846 C CA . THR B 1 50 ? 6.977 -23.234 7.586 1 90.12 50 THR B CA 1
ATOM 6847 C C . THR B 1 50 ? 6.645 -23.531 6.129 1 90.12 50 THR B C 1
ATOM 6849 O O . THR B 1 50 ? 6.133 -24.609 5.809 1 90.12 50 THR B O 1
ATOM 6852 N N . VAL B 1 51 ? 6.953 -22.656 5.262 1 89.56 51 VAL B N 1
ATOM 6853 C CA . VAL B 1 51 ? 6.586 -22.781 3.854 1 89.56 51 VAL B CA 1
ATOM 6854 C C . VAL B 1 51 ? 7.184 -24.062 3.277 1 89.56 51 VAL B C 1
ATOM 6856 O O . VAL B 1 51 ? 6.492 -24.828 2.609 1 89.56 51 VAL B O 1
ATOM 6859 N N . PRO B 1 52 ? 8.477 -24.391 3.539 1 92.06 52 PRO B N 1
ATOM 6860 C CA . PRO B 1 52 ? 9.031 -25.625 2.992 1 92.06 52 PRO B CA 1
ATOM 6861 C C . PRO B 1 52 ? 8.281 -26.875 3.469 1 92.06 52 PRO B C 1
ATOM 6863 O O . PRO B 1 52 ? 8.078 -27.812 2.695 1 92.06 52 PRO B O 1
ATOM 6866 N N . PHE B 1 53 ? 7.82 -26.844 4.652 1 92.31 53 PHE B N 1
ATOM 6867 C CA . PHE B 1 53 ? 7.07 -27.969 5.191 1 92.31 53 PHE B CA 1
ATOM 6868 C C . PHE B 1 53 ? 5.742 -28.141 4.461 1 92.31 53 PHE B C 1
ATOM 6870 O O . PHE B 1 53 ? 5.324 -29.25 4.168 1 92.31 53 PHE B O 1
ATOM 6877 N N . PHE B 1 54 ? 5.145 -27.094 4.16 1 88.44 54 PHE B N 1
ATOM 6878 C CA . PHE B 1 54 ? 3.852 -27.141 3.484 1 88.44 54 PHE B CA 1
ATOM 6879 C C . PHE B 1 54 ? 4.008 -27.625 2.049 1 88.44 54 PHE B C 1
ATOM 6881 O O . PHE B 1 54 ? 3.182 -28.391 1.558 1 88.44 54 PHE B O 1
ATOM 6888 N N . PHE B 1 55 ? 5 -27.219 1.354 1 89.75 55 PHE B N 1
ATOM 6889 C CA . PHE B 1 55 ? 5.191 -27.641 -0.03 1 89.75 55 PHE B CA 1
ATOM 6890 C C . PHE B 1 55 ? 5.625 -29.094 -0.099 1 89.75 55 PHE B C 1
ATOM 6892 O O . PHE B 1 55 ? 5.125 -29.859 -0.928 1 89.75 55 PHE B O 1
ATOM 6899 N N . VAL B 1 56 ? 6.531 -29.531 0.815 1 92.31 56 VAL B N 1
ATOM 6900 C CA . VAL B 1 56 ? 6.977 -30.922 0.827 1 92.31 56 VAL B CA 1
ATOM 6901 C C . VAL B 1 56 ? 5.848 -31.828 1.32 1 92.31 56 VAL B C 1
ATOM 6903 O O . VAL B 1 56 ? 5.656 -32.938 0.806 1 92.31 56 VAL B O 1
ATOM 6906 N N . GLY B 1 57 ? 5.105 -31.328 2.303 1 90.12 57 GLY B N 1
ATOM 6907 C CA . GLY B 1 57 ? 3.928 -32.062 2.748 1 90.12 57 GLY B CA 1
ATOM 6908 C C . GLY B 1 57 ? 2.869 -32.188 1.672 1 90.12 57 GLY B C 1
ATOM 6909 O O . GLY B 1 57 ? 2.238 -33.25 1.547 1 90.12 57 GLY B O 1
ATOM 6910 N N . GLY B 1 58 ? 2.689 -31.125 0.922 1 85.88 58 GLY B N 1
ATOM 6911 C CA . GLY B 1 58 ? 1.783 -31.203 -0.212 1 85.88 58 GLY B CA 1
ATOM 6912 C C . GLY B 1 58 ? 2.209 -32.219 -1.245 1 85.88 58 GLY B C 1
ATOM 6913 O O . GLY B 1 58 ? 1.374 -32.969 -1.783 1 85.88 58 GLY B O 1
ATOM 6914 N N . LEU B 1 59 ? 3.482 -32.281 -1.529 1 88.06 59 LEU B N 1
ATOM 6915 C CA . LEU B 1 59 ? 4.031 -33.281 -2.451 1 88.06 59 LEU B CA 1
ATOM 6916 C C . LEU B 1 59 ? 3.781 -34.688 -1.941 1 88.06 59 LEU B C 1
ATOM 6918 O O . LEU B 1 59 ? 3.461 -35.594 -2.725 1 88.06 59 LEU B O 1
ATOM 6922 N N . TYR B 1 60 ? 3.936 -34.844 -0.667 1 88.62 60 TYR B N 1
ATOM 6923 C CA . TYR B 1 60 ? 3.699 -36.156 -0.055 1 88.62 60 TYR B CA 1
ATOM 6924 C C . TYR B 1 60 ? 2.232 -36.562 -0.174 1 88.62 60 TYR B C 1
ATOM 6926 O O . TYR B 1 60 ? 1.92 -37.719 -0.44 1 88.62 60 TYR B O 1
ATOM 6934 N N . LEU B 1 61 ? 1.347 -35.625 0.013 1 82.75 61 LEU B N 1
ATOM 6935 C CA . LEU B 1 61 ? -0.079 -35.906 -0.112 1 82.75 61 LEU B CA 1
ATOM 6936 C C . LEU B 1 61 ? -0.428 -36.312 -1.537 1 82.75 61 LEU B C 1
ATOM 6938 O O . LEU B 1 61 ? -1.28 -37.188 -1.745 1 82.75 61 LEU B O 1
ATOM 6942 N N . ILE B 1 62 ? 0.246 -35.719 -2.486 1 80.31 62 ILE B N 1
ATOM 6943 C CA . ILE B 1 62 ? 0.019 -36.094 -3.879 1 80.31 62 ILE B CA 1
ATOM 6944 C C . ILE B 1 62 ? 0.556 -37.5 -4.133 1 80.31 62 ILE B C 1
ATOM 6946 O O . ILE B 1 62 ? -0.076 -38.312 -4.832 1 80.31 62 ILE B O 1
ATOM 6950 N N . GLN B 1 63 ? 1.692 -37.812 -3.527 1 80.19 63 GLN B N 1
ATOM 6951 C CA . GLN B 1 63 ? 2.262 -39.156 -3.654 1 80.19 63 GLN B CA 1
ATOM 6952 C C . GLN B 1 63 ? 1.318 -40.219 -3.09 1 80.19 63 GLN B C 1
ATOM 6954 O O . GLN B 1 63 ? 1.126 -41.25 -3.697 1 80.19 63 GLN B O 1
ATOM 6959 N N . LEU B 1 64 ? 0.731 -39.844 -1.993 1 76.69 64 LEU B N 1
ATOM 6960 C CA . LEU B 1 64 ? -0.203 -40.781 -1.369 1 76.69 64 LEU B CA 1
ATOM 6961 C C . LEU B 1 64 ? -1.441 -40.969 -2.238 1 76.69 64 LEU B C 1
ATOM 6963 O O . LEU B 1 64 ? -1.955 -42.094 -2.359 1 76.69 64 LEU B O 1
ATOM 6967 N N . ALA B 1 65 ? -1.873 -39.938 -2.826 1 71.44 65 ALA B N 1
ATOM 6968 C CA . ALA B 1 65 ? -3.068 -40 -3.664 1 71.44 65 ALA B CA 1
ATOM 6969 C C . ALA B 1 65 ? -2.811 -40.812 -4.934 1 71.44 65 ALA B C 1
ATOM 6971 O O . ALA B 1 65 ? -3.67 -41.562 -5.371 1 71.44 65 ALA B O 1
ATOM 6972 N N . VAL B 1 66 ? -1.672 -40.625 -5.535 1 66.94 66 VAL B N 1
ATOM 6973 C CA . VAL B 1 66 ? -1.329 -41.344 -6.762 1 66.94 66 VAL B CA 1
ATOM 6974 C C . VAL B 1 66 ? -1.127 -42.812 -6.465 1 66.94 66 VAL B C 1
ATOM 6976 O O . VAL B 1 66 ? -1.555 -43.688 -7.238 1 66.94 66 VAL B O 1
ATOM 6979 N N . SER B 1 67 ? -0.506 -43.062 -5.328 1 64.19 67 SER B N 1
ATOM 6980 C CA . SER B 1 67 ? -0.289 -44.469 -4.949 1 64.19 67 SER B CA 1
ATOM 6981 C C . SER B 1 67 ? -1.611 -45.188 -4.707 1 64.19 67 SER B C 1
ATOM 6983 O O . SER B 1 67 ? -1.77 -46.344 -5.078 1 64.19 67 SER B O 1
ATOM 6985 N N . ASN B 1 68 ? -2.5 -44.5 -4.156 1 60.53 68 ASN B N 1
ATOM 6986 C CA . ASN B 1 68 ? -3.82 -45.062 -3.916 1 60.53 68 ASN B CA 1
ATOM 6987 C C . ASN B 1 68 ? -4.574 -45.281 -5.223 1 60.53 68 ASN B C 1
ATOM 6989 O O . ASN B 1 68 ? -5.285 -46.281 -5.363 1 60.53 68 ASN B O 1
ATOM 6993 N N . ALA B 1 69 ? -4.441 -44.406 -6.16 1 57.66 69 ALA B N 1
ATOM 6994 C CA . ALA B 1 69 ? -5.121 -44.531 -7.449 1 57.66 69 ALA B CA 1
ATOM 6995 C C . ALA B 1 69 ? -4.562 -45.688 -8.258 1 57.66 69 ALA B C 1
ATOM 6997 O O . ALA B 1 69 ? -5.312 -46.406 -8.938 1 57.66 69 ALA B O 1
ATOM 6998 N N . LEU B 1 70 ? -3.271 -45.875 -8.227 1 51.91 70 LEU B N 1
ATOM 6999 C CA . LEU B 1 70 ? -2.631 -46.969 -8.953 1 51.91 70 LEU B CA 1
ATOM 7000 C C . LEU B 1 70 ? -3.035 -48.312 -8.367 1 51.91 70 LEU B C 1
ATOM 7002 O O . LEU B 1 70 ? -3.186 -49.312 -9.102 1 51.91 70 LEU B O 1
ATOM 7006 N N . ASP B 1 71 ? -3.252 -48.281 -7.148 1 47.5 71 ASP B N 1
ATOM 7007 C CA . ASP B 1 71 ? -3.672 -49.531 -6.488 1 47.5 71 ASP B CA 1
ATOM 7008 C C . ASP B 1 71 ? -5.113 -49.875 -6.852 1 47.5 71 ASP B C 1
ATOM 7010 O O . ASP B 1 71 ? -5.449 -51.062 -7.004 1 47.5 71 ASP B O 1
ATOM 7014 N N . THR B 1 72 ? -5.891 -48.875 -7.121 1 47.56 72 THR B N 1
ATOM 7015 C CA . THR B 1 72 ? -7.301 -49.094 -7.402 1 47.56 72 THR B CA 1
ATOM 7016 C C . THR B 1 72 ? -7.508 -49.438 -8.875 1 47.56 72 THR B C 1
ATOM 7018 O O . THR B 1 72 ? -8.461 -50.125 -9.227 1 47.56 72 THR B O 1
ATOM 7021 N N . ASN B 1 73 ? -6.812 -48.844 -9.828 1 42.5 73 ASN B N 1
ATOM 7022 C CA . ASN B 1 73 ? -7 -49.062 -11.258 1 42.5 73 ASN B CA 1
ATOM 7023 C C . ASN B 1 73 ? -6.637 -50.469 -11.68 1 42.5 73 ASN B C 1
ATOM 7025 O O . ASN B 1 73 ? -6.871 -50.875 -12.828 1 42.5 73 ASN B O 1
ATOM 7029 N N . ALA B 1 74 ? -5.996 -51.281 -10.953 1 38.53 74 ALA B N 1
ATOM 7030 C CA . ALA B 1 74 ? -5.457 -52.562 -11.398 1 38.53 74 ALA B CA 1
ATOM 7031 C C . ALA B 1 74 ? -6.57 -53.5 -11.883 1 38.53 74 ALA B C 1
ATOM 7033 O O . ALA B 1 74 ? -6.305 -54.531 -12.516 1 38.53 74 ALA B O 1
ATOM 7034 N N . HIS B 1 75 ? -7.75 -53.406 -11.406 1 34.62 75 HIS B N 1
ATOM 7035 C CA . HIS B 1 75 ? -8.406 -54.688 -11.641 1 34.62 75 HIS B CA 1
ATOM 7036 C C . HIS B 1 75 ? -9.094 -54.719 -13.008 1 34.62 75 HIS B C 1
ATOM 7038 O O . HIS B 1 75 ? -10.125 -54.094 -13.195 1 34.62 75 HIS B O 1
ATOM 7044 N N . TYR B 1 76 ? -8.391 -54.562 -14.07 1 35.44 76 TYR B N 1
ATOM 7045 C CA . TYR B 1 76 ? -9 -54.875 -15.359 1 35.44 76 TYR B CA 1
ATOM 7046 C C . TYR B 1 76 ? -9.883 -56.125 -15.273 1 35.44 76 TYR B C 1
ATOM 7048 O O . TYR B 1 76 ? -9.469 -57.125 -14.734 1 35.44 76 TYR B O 1
ATOM 7056 N N . ARG B 1 77 ? -11.094 -56 -15.344 1 38.69 77 ARG B N 1
ATOM 7057 C CA . ARG B 1 77 ? -12 -57.125 -15.453 1 38.69 77 ARG B CA 1
ATOM 7058 C C . ARG B 1 77 ? -11.75 -57.906 -16.734 1 38.69 77 ARG B C 1
ATOM 7060 O O . ARG B 1 77 ? -11.797 -57.344 -17.828 1 38.69 77 ARG B O 1
ATOM 7067 N N . ASN B 1 78 ? -11.07 -58.938 -16.781 1 35.16 78 ASN B N 1
ATOM 7068 C CA . ASN B 1 78 ? -10.844 -60.031 -17.734 1 35.16 78 ASN B CA 1
ATOM 7069 C C . ASN B 1 78 ? -12.148 -60.531 -18.359 1 35.16 78 ASN B C 1
ATOM 7071 O O . ASN B 1 78 ? -12.711 -61.531 -17.922 1 35.16 78 ASN B O 1
ATOM 7075 N N . SER B 1 79 ? -13.18 -59.75 -18.438 1 35.84 79 SER B N 1
ATOM 7076 C CA . SER B 1 79 ? -14.219 -60.562 -19.062 1 35.84 79 SER B CA 1
ATOM 7077 C C . SER B 1 79 ? -13.898 -60.844 -20.516 1 35.84 79 SER B C 1
ATOM 7079 O O . SER B 1 79 ? -13.773 -59.906 -21.328 1 35.84 79 SER B O 1
ATOM 7081 N N . ALA B 1 80 ? -13.18 -61.875 -20.844 1 44.03 80 ALA B N 1
ATOM 7082 C CA . ALA B 1 80 ? -12.703 -62.531 -22.047 1 44.03 80 ALA B CA 1
ATOM 7083 C C . ALA B 1 80 ? -13.867 -62.969 -22.938 1 44.03 80 ALA B C 1
ATOM 7085 O O . ALA B 1 80 ? -14.57 -63.938 -22.641 1 44.03 80 ALA B O 1
ATOM 7086 N N . ASP B 1 81 ? -14.617 -62.219 -23.453 1 53.72 81 ASP B N 1
ATOM 7087 C CA . ASP B 1 81 ? -15.555 -62.75 -24.438 1 53.72 81 ASP B CA 1
ATOM 7088 C C . ASP B 1 81 ? -14.914 -62.812 -25.828 1 53.72 81 ASP B C 1
ATOM 7090 O O . ASP B 1 81 ? -14.203 -61.906 -26.234 1 53.72 81 ASP B O 1
ATOM 7094 N N . ILE B 1 82 ? -14.742 -64 -26.453 1 60.81 82 ILE B N 1
ATOM 7095 C CA . ILE B 1 82 ? -14.211 -64.25 -27.781 1 60.81 82 ILE B CA 1
ATOM 7096 C C . ILE B 1 82 ? -15.352 -64.25 -28.797 1 60.81 82 ILE B C 1
ATOM 7098 O O . ILE B 1 82 ? -16.359 -64.938 -28.609 1 60.81 82 ILE B O 1
ATOM 7102 N N . LYS B 1 83 ? -15.164 -63.469 -29.797 1 67.56 83 LYS B N 1
ATOM 7103 C CA . LYS B 1 83 ? -16.125 -63.438 -30.891 1 67.56 83 LYS B CA 1
ATOM 7104 C C . LYS B 1 83 ? -15.477 -63.844 -32.219 1 67.56 83 LYS B C 1
ATOM 7106 O O . LYS B 1 83 ? -14.359 -63.438 -32.5 1 67.56 83 LYS B O 1
ATOM 7111 N N . GLY B 1 84 ? -16.062 -64.75 -33.031 1 70.25 84 GLY B N 1
ATOM 7112 C CA . GLY B 1 84 ? -15.594 -65.25 -34.344 1 70.25 84 GLY B CA 1
ATOM 7113 C C . GLY B 1 84 ? -16.172 -64.438 -35.5 1 70.25 84 GLY B C 1
ATOM 7114 O O . GLY B 1 84 ? -17.297 -63.969 -35.406 1 70.25 84 GLY B O 1
ATOM 7115 N N . PHE B 1 85 ? -15.305 -64.188 -36.562 1 74.19 85 PHE B N 1
ATOM 7116 C CA . PHE B 1 85 ? -15.719 -63.438 -37.75 1 74.19 85 PHE B CA 1
ATOM 7117 C C . PHE B 1 85 ? -15.43 -64.25 -39 1 74.19 85 PHE B C 1
ATOM 7119 O O . PHE B 1 85 ? -14.484 -65.062 -39.031 1 74.19 85 PHE B O 1
ATOM 7126 N N . SER B 1 86 ? -16.25 -64.188 -39.969 1 70.19 86 SER B N 1
ATOM 7127 C CA . SER B 1 86 ? -16.125 -65 -41.188 1 70.19 86 SER B CA 1
ATOM 7128 C C . SER B 1 86 ? -15.008 -64.5 -42.062 1 70.19 86 SER B C 1
ATOM 7130 O O . SER B 1 86 ? -14.422 -65.25 -42.844 1 70.19 86 SER B O 1
ATOM 7132 N N . SER B 1 87 ? -14.766 -63.094 -42.062 1 67.06 87 SER B N 1
ATOM 7133 C CA . SER B 1 87 ? -13.742 -62.469 -42.906 1 67.06 87 SER B CA 1
ATOM 7134 C C . SER B 1 87 ? -12.977 -61.375 -42.188 1 67.06 87 SER B C 1
ATOM 7136 O O . SER B 1 87 ? -13.469 -60.812 -41.188 1 67.06 87 SER B O 1
ATOM 7138 N N . PRO B 1 88 ? -11.703 -61.312 -42.625 1 71.62 88 PRO B N 1
ATOM 7139 C CA . PRO B 1 88 ? -10.961 -60.188 -42.031 1 71.62 88 PRO B CA 1
ATOM 7140 C C . PRO B 1 88 ? -11.695 -58.875 -42.156 1 71.62 88 PRO B C 1
ATOM 7142 O O . PRO B 1 88 ? -11.602 -58.031 -41.281 1 71.62 88 PRO B O 1
ATOM 7145 N N . ASP B 1 89 ? -12.461 -58.781 -43.156 1 66 89 ASP B N 1
ATOM 7146 C CA . ASP B 1 89 ? -13.211 -57.531 -43.375 1 66 89 ASP B CA 1
ATOM 7147 C C . ASP B 1 89 ? -14.312 -57.375 -42.344 1 66 89 ASP B C 1
ATOM 7149 O O . ASP B 1 89 ? -14.57 -56.281 -41.875 1 66 89 ASP B O 1
ATOM 7153 N N . SER B 1 90 ? -14.891 -58.438 -42.031 1 71.62 90 SER B N 1
ATOM 7154 C CA . SER B 1 90 ? -15.938 -58.375 -41.031 1 71.62 90 SER B CA 1
ATOM 7155 C C . SER B 1 90 ? -15.359 -58.062 -39.656 1 71.62 90 SER B C 1
ATOM 7157 O O . SER B 1 90 ? -15.984 -57.344 -38.875 1 71.62 90 SER B O 1
ATOM 7159 N N . LEU B 1 91 ? -14.242 -58.531 -39.469 1 72.69 91 LEU B N 1
ATOM 7160 C CA . LEU B 1 91 ? -13.539 -58.188 -38.219 1 72.69 91 LEU B CA 1
ATOM 7161 C C . LEU B 1 91 ? -13.211 -56.719 -38.156 1 72.69 91 LEU B C 1
ATOM 7163 O O . LEU B 1 91 ? -13.461 -56.062 -37.156 1 72.69 91 LEU B O 1
ATOM 7167 N N . ASN B 1 92 ? -12.711 -56.281 -39.25 1 68.19 92 ASN B N 1
ATOM 7168 C CA . ASN B 1 92 ? -12.344 -54.875 -39.312 1 68.19 92 ASN B CA 1
ATOM 7169 C C . ASN B 1 92 ? -13.57 -53.969 -39.188 1 68.19 92 ASN B C 1
ATOM 7171 O O . ASN B 1 92 ? -13.508 -52.906 -38.562 1 68.19 92 ASN B O 1
ATOM 7175 N N . ALA B 1 93 ? -14.578 -54.406 -39.688 1 65.81 93 ALA B N 1
ATOM 7176 C CA . ALA B 1 93 ? -15.828 -53.656 -39.562 1 65.81 93 ALA B CA 1
ATOM 7177 C C . ALA B 1 93 ? -16.297 -53.625 -38.094 1 65.81 93 ALA B C 1
ATOM 7179 O O . ALA B 1 93 ? -16.75 -52.594 -37.594 1 65.81 93 ALA B O 1
ATOM 7180 N N . PHE B 1 94 ? -16.109 -54.656 -37.438 1 71.12 94 PHE B N 1
ATOM 7181 C CA . PHE B 1 94 ? -16.469 -54.75 -36.031 1 71.12 94 PHE B CA 1
ATOM 7182 C C . PHE B 1 94 ? -15.562 -53.844 -35.188 1 71.12 94 PHE B C 1
ATOM 7184 O O . PHE B 1 94 ? -16.047 -53.156 -34.281 1 71.12 94 PHE B O 1
ATOM 7191 N N . ILE B 1 95 ? -14.367 -53.906 -35.5 1 66.88 95 ILE B N 1
ATOM 7192 C CA . ILE B 1 95 ? -13.406 -53.094 -34.75 1 66.88 95 ILE B CA 1
ATOM 7193 C C . ILE B 1 95 ? -13.695 -51.594 -35 1 66.88 95 ILE B C 1
ATOM 7195 O O . ILE B 1 95 ? -13.594 -50.781 -34.062 1 66.88 95 ILE B O 1
ATOM 7199 N N . LEU B 1 96 ? -14.062 -51.281 -36.125 1 62.12 96 LEU B N 1
ATOM 7200 C CA . LEU B 1 96 ? -14.383 -49.906 -36.469 1 62.12 96 LEU B CA 1
ATOM 7201 C C . LEU B 1 96 ? -15.656 -49.438 -35.75 1 62.12 96 LEU B C 1
ATOM 7203 O O . LEU B 1 96 ? -15.758 -48.312 -35.312 1 62.12 96 LEU B O 1
ATOM 7207 N N . THR B 1 97 ? -16.547 -50.344 -35.625 1 60.69 97 THR B N 1
ATOM 7208 C CA . THR B 1 97 ? -17.828 -50.031 -35.031 1 60.69 97 THR B CA 1
ATOM 7209 C C . THR B 1 97 ? -17.734 -50.031 -33.5 1 60.69 97 THR B C 1
ATOM 7211 O O . THR B 1 97 ? -18.531 -49.406 -32.812 1 60.69 97 THR B O 1
ATOM 7214 N N . ASN B 1 98 ? -16.797 -50.844 -33.031 1 57.66 98 ASN B N 1
ATOM 7215 C CA . ASN B 1 98 ? -16.625 -50.969 -31.609 1 57.66 98 ASN B CA 1
ATOM 7216 C C . ASN B 1 98 ? -15.203 -50.625 -31.172 1 57.66 98 ASN B C 1
ATOM 7218 O O . ASN B 1 98 ? -14.406 -51.531 -30.875 1 57.66 98 ASN B O 1
ATOM 7222 N N . PRO B 1 99 ? -15.008 -49.344 -31.078 1 54.22 99 PRO B N 1
ATOM 7223 C CA . PRO B 1 99 ? -13.625 -48.938 -30.781 1 54.22 99 PRO B CA 1
ATOM 7224 C C . PRO B 1 99 ? -13.188 -49.344 -29.375 1 54.22 99 PRO B C 1
ATOM 7226 O O . PRO B 1 99 ? -13.969 -49.281 -28.438 1 54.22 99 PRO B O 1
ATOM 7229 N N . ASN B 1 100 ? -12.031 -50 -29.219 1 54.97 100 ASN B N 1
ATOM 7230 C CA . ASN B 1 100 ? -11.289 -50.344 -28.016 1 54.97 100 ASN B CA 1
ATOM 7231 C C . ASN B 1 100 ? -11.953 -51.5 -27.25 1 54.97 100 ASN B C 1
ATOM 7233 O O . ASN B 1 100 ? -11.789 -51.625 -26.031 1 54.97 100 ASN B O 1
ATOM 7237 N N . ILE B 1 101 ? -12.703 -52.188 -27.922 1 60.59 101 ILE B N 1
ATOM 7238 C CA . ILE B 1 101 ? -13.312 -53.375 -27.297 1 60.59 101 ILE B CA 1
ATOM 7239 C C . ILE B 1 101 ? -12.477 -54.594 -27.609 1 60.59 101 ILE B C 1
ATOM 7241 O O . ILE B 1 101 ? -12.289 -55.469 -26.734 1 60.59 101 ILE B O 1
ATOM 7245 N N . THR B 1 102 ? -11.992 -54.625 -28.781 1 62.47 102 THR B N 1
ATOM 7246 C CA . THR B 1 102 ? -11.219 -55.781 -29.219 1 62.47 102 THR B CA 1
ATOM 7247 C C . THR B 1 102 ? -9.766 -55.656 -28.781 1 62.47 102 THR B C 1
ATOM 7249 O O . THR B 1 102 ? -9.094 -54.688 -29.094 1 62.47 102 THR B O 1
ATOM 7252 N N . GLN B 1 103 ? -9.367 -56.5 -27.938 1 64.06 103 GLN B N 1
ATOM 7253 C CA . GLN B 1 103 ? -7.988 -56.469 -27.453 1 64.06 103 GLN B CA 1
ATOM 7254 C C . GLN B 1 103 ? -7.027 -57.031 -28.5 1 64.06 103 GLN B C 1
ATOM 7256 O O . GLN B 1 103 ? -5.953 -56.5 -28.734 1 64.06 103 GLN B O 1
ATOM 7261 N N . ALA B 1 104 ? -7.445 -58.125 -28.969 1 70.75 104 ALA B N 1
ATOM 7262 C CA . ALA B 1 104 ? -6.633 -58.812 -29.984 1 70.75 104 ALA B CA 1
ATOM 7263 C C . ALA B 1 104 ? -7.496 -59.688 -30.875 1 70.75 104 ALA B C 1
ATOM 7265 O O . ALA B 1 104 ? -8.625 -60.031 -30.531 1 70.75 104 ALA B O 1
ATOM 7266 N N . ALA B 1 105 ? -7.066 -59.906 -32.156 1 72.19 105 ALA B N 1
ATOM 7267 C CA . ALA B 1 105 ? -7.781 -60.75 -33.094 1 72.19 105 ALA B CA 1
ATOM 7268 C C . ALA B 1 105 ? -6.809 -61.562 -33.938 1 72.19 105 ALA B C 1
ATOM 7270 O O . ALA B 1 105 ? -5.691 -61.125 -34.188 1 72.19 105 ALA B O 1
ATOM 7271 N N . TYR B 1 106 ? -7.215 -62.844 -34.25 1 74 106 TYR B N 1
ATOM 7272 C CA . TYR B 1 106 ? -6.523 -63.656 -35.25 1 74 106 TYR B CA 1
ATOM 7273 C C . TYR B 1 106 ? -7.141 -63.469 -36.625 1 74 106 TYR B C 1
ATOM 7275 O O . TYR B 1 106 ? -8.359 -63.469 -36.781 1 74 106 TYR B O 1
ATOM 7283 N N . VAL B 1 107 ? -6.336 -63.156 -37.625 1 75.88 107 VAL B N 1
ATOM 7284 C CA . VAL B 1 107 ? -6.805 -63.125 -39 1 75.88 107 VAL B CA 1
ATOM 7285 C C . VAL B 1 107 ? -6.113 -64.188 -39.812 1 75.88 107 VAL B C 1
ATOM 7287 O O . VAL B 1 107 ? -4.898 -64.188 -40.031 1 75.88 107 VAL B O 1
ATOM 7290 N N . PHE B 1 108 ? -6.953 -65.188 -40.219 1 74.12 108 PHE B N 1
ATOM 7291 C CA . PHE B 1 108 ? -6.414 -66.312 -41 1 74.12 108 PHE B CA 1
ATOM 7292 C C . PHE B 1 108 ? -6.438 -66 -42.5 1 74.12 108 PHE B C 1
ATOM 7294 O O . PHE B 1 108 ? -7.48 -65.625 -43.031 1 74.12 108 PHE B O 1
ATOM 7301 N N . ASN B 1 109 ? -5.402 -65.875 -43.25 1 71.56 109 ASN B N 1
ATOM 7302 C CA . ASN B 1 109 ? -5.312 -65.5 -44.656 1 71.56 109 ASN B CA 1
ATOM 7303 C C . ASN B 1 109 ? -5.391 -66.75 -45.531 1 71.56 109 ASN B C 1
ATOM 7305 O O . ASN B 1 109 ? -6.145 -66.812 -46.5 1 71.56 109 ASN B O 1
ATOM 7309 N N . SER B 1 110 ? -4.398 -67.688 -45.469 1 65.81 110 SER B N 1
ATOM 7310 C CA . SER B 1 110 ? -4.391 -68.875 -46.312 1 65.81 110 SER B CA 1
ATOM 7311 C C . SER B 1 110 ? -3.863 -70.062 -45.594 1 65.81 110 SER B C 1
ATOM 7313 O O . SER B 1 110 ? -3.062 -69.938 -44.656 1 65.81 110 SER B O 1
ATOM 7315 N N . THR B 1 111 ? -4.613 -71.188 -45.656 1 62 111 THR B N 1
ATOM 7316 C CA . THR B 1 111 ? -4.121 -72.5 -45.188 1 62 111 THR B CA 1
ATOM 7317 C C . THR B 1 111 ? -3.855 -73.438 -46.375 1 62 111 THR B C 1
ATOM 7319 O O . THR B 1 111 ? -4.785 -74 -46.938 1 62 111 THR B O 1
ATOM 7322 N N . SER B 1 112 ? -2.959 -73.062 -47.312 1 62.09 112 SER B N 1
ATOM 7323 C CA . SER B 1 112 ? -2.742 -74 -48.406 1 62.09 112 SER B CA 1
ATOM 7324 C C . SER B 1 112 ? -1.493 -74.812 -48.188 1 62.09 112 SER B C 1
ATOM 7326 O O . SER B 1 112 ? -0.465 -74.312 -47.75 1 62.09 112 SER B O 1
ATOM 7328 N N . ASN B 1 113 ? -1.446 -76.125 -48.656 1 59.66 113 ASN B N 1
ATOM 7329 C CA . ASN B 1 113 ? -0.369 -77.125 -48.688 1 59.66 113 ASN B CA 1
ATOM 7330 C C . ASN B 1 113 ? 0.459 -77.125 -47.406 1 59.66 113 ASN B C 1
ATOM 7332 O O . ASN B 1 113 ? 1.69 -77.125 -47.469 1 59.66 113 ASN B O 1
ATOM 7336 N N . GLY B 1 114 ? -0.269 -76.938 -46.188 1 59.28 114 GLY B N 1
ATOM 7337 C CA . GLY B 1 114 ? 0.444 -77 -44.938 1 59.28 114 GLY B CA 1
ATOM 7338 C C . GLY B 1 114 ? 1.001 -75.688 -44.438 1 59.28 114 GLY B C 1
ATOM 7339 O O . GLY B 1 114 ? 1.624 -75.625 -43.375 1 59.28 114 GLY B O 1
ATOM 7340 N N . ILE B 1 115 ? 0.813 -74.688 -45.25 1 63.16 115 ILE B N 1
ATOM 7341 C CA . ILE B 1 115 ? 1.282 -73.375 -44.906 1 63.16 115 ILE B CA 1
ATOM 7342 C C . ILE B 1 115 ? 0.13 -72.562 -44.312 1 63.16 115 ILE B C 1
ATOM 7344 O O . ILE B 1 115 ? -0.91 -72.375 -44.938 1 63.16 115 ILE B O 1
ATOM 7348 N N . PHE B 1 116 ? 0.311 -72.25 -43.031 1 64.81 116 PHE B N 1
ATOM 7349 C CA . PHE B 1 116 ? -0.684 -71.438 -42.344 1 64.81 116 PHE B CA 1
ATOM 7350 C C . PHE B 1 116 ? -0.25 -70 -42.312 1 64.81 116 PHE B C 1
ATOM 7352 O O . PHE B 1 116 ? 0.878 -69.688 -41.906 1 64.81 116 PHE B O 1
ATOM 7359 N N . SER B 1 117 ? -0.959 -69.188 -42.938 1 70.81 117 SER B N 1
ATOM 7360 C CA . SER B 1 117 ? -0.722 -67.75 -42.875 1 70.81 117 SER B CA 1
ATOM 7361 C C . SER B 1 117 ? -1.809 -67.062 -42.062 1 70.81 117 SER B C 1
ATOM 7363 O O . SER B 1 117 ? -2.998 -67.188 -42.344 1 70.81 117 SER B O 1
ATOM 7365 N N . TYR B 1 118 ? -1.373 -66.562 -40.875 1 71.62 118 TYR B N 1
ATOM 7366 C CA . TYR B 1 118 ? -2.338 -65.812 -40.062 1 71.62 118 TYR B CA 1
ATOM 7367 C C . TYR B 1 118 ? -1.738 -64.5 -39.562 1 71.62 118 TYR B C 1
ATOM 7369 O O . TYR B 1 118 ? -0.515 -64.375 -39.5 1 71.62 118 TYR B O 1
ATOM 7377 N N . ASP B 1 119 ? -2.586 -63.594 -39.312 1 70.38 119 ASP B N 1
ATOM 7378 C CA . ASP B 1 119 ? -2.201 -62.312 -38.719 1 70.38 119 ASP B CA 1
ATOM 7379 C C . ASP B 1 119 ? -2.752 -62.188 -37.281 1 70.38 119 ASP B C 1
ATOM 7381 O O . ASP B 1 119 ? -3.867 -62.625 -37 1 70.38 119 ASP B O 1
ATOM 7385 N N . ILE B 1 120 ? -1.861 -61.812 -36.344 1 70.25 120 ILE B N 1
ATOM 7386 C CA . ILE B 1 120 ? -2.334 -61.406 -35.031 1 70.25 120 ILE B CA 1
ATOM 7387 C C . ILE B 1 120 ? -2.473 -59.875 -35 1 70.25 120 ILE B C 1
ATOM 7389 O O . ILE B 1 120 ? -1.492 -59.156 -35.188 1 70.25 120 ILE B O 1
ATOM 7393 N N . GLN B 1 121 ? -3.664 -59.5 -34.875 1 67 121 GLN B N 1
ATOM 7394 C CA . GLN B 1 121 ? -3.975 -58.062 -34.719 1 67 121 GLN B CA 1
ATOM 7395 C C . GLN B 1 121 ? -4.25 -57.719 -33.281 1 67 121 GLN B C 1
ATOM 7397 O O . GLN B 1 121 ? -4.941 -58.438 -32.562 1 67 121 GLN B O 1
ATOM 7402 N N . TYR B 1 122 ? -3.492 -56.844 -32.781 1 62.72 122 TYR B N 1
ATOM 7403 C CA . TYR B 1 122 ? -3.752 -56.438 -31.391 1 62.72 122 TYR B CA 1
ATOM 7404 C C . TYR B 1 122 ? -3.887 -54.938 -31.281 1 62.72 122 TYR B C 1
ATOM 7406 O O . TYR B 1 122 ? -3.344 -54.188 -32.125 1 62.72 122 TYR B O 1
ATOM 7414 N N . ASN B 1 123 ? -4.68 -54.594 -30.297 1 57.38 123 ASN B N 1
ATOM 7415 C CA . ASN B 1 123 ? -4.934 -53.188 -30.031 1 57.38 123 ASN B CA 1
ATOM 7416 C C . ASN B 1 123 ? -3.816 -52.562 -29.203 1 57.38 123 ASN B C 1
ATOM 7418 O O . ASN B 1 123 ? -3.508 -53.031 -28.109 1 57.38 123 ASN B O 1
ATOM 7422 N N . SER B 1 124 ? -3.043 -51.75 -29.828 1 52.62 124 SER B N 1
ATOM 7423 C CA . SER B 1 124 ? -2.004 -51.062 -29.094 1 52.62 124 SER B CA 1
ATOM 7424 C C . SER B 1 124 ? -2.404 -49.625 -28.812 1 52.62 124 SER B C 1
ATOM 7426 O O . SER B 1 124 ? -1.581 -48.812 -28.375 1 52.62 124 SER B O 1
ATOM 7428 N N . SER B 1 125 ? -3.547 -49.312 -29.172 1 47.03 125 SER B N 1
ATOM 7429 C CA . SER B 1 125 ? -3.975 -47.906 -29.016 1 47.03 125 SER B CA 1
ATOM 7430 C C . SER B 1 125 ? -4.344 -47.625 -27.578 1 47.03 125 SER B C 1
ATOM 7432 O O . SER B 1 125 ? -5.082 -48.375 -26.938 1 47.03 125 SER B O 1
ATOM 7434 N N . CYS B 1 126 ? -3.477 -47.062 -26.984 1 44.59 126 CYS B N 1
ATOM 7435 C CA . CYS B 1 126 ? -3.809 -46.594 -25.641 1 44.59 126 CYS B CA 1
ATOM 7436 C C . CYS B 1 126 ? -4.945 -45.594 -25.672 1 44.59 126 CYS B C 1
ATOM 7438 O O . CYS B 1 126 ? -4.965 -44.688 -26.531 1 44.59 126 CYS B O 1
ATOM 7440 N N . ILE B 1 127 ? -6.082 -46.156 -25.391 1 41.75 127 ILE B N 1
ATOM 7441 C CA . ILE B 1 127 ? -7.113 -45.125 -25.25 1 41.75 127 ILE B CA 1
ATOM 7442 C C . ILE B 1 127 ? -6.781 -44.25 -24.062 1 41.75 127 ILE B C 1
ATOM 7444 O O . ILE B 1 127 ? -6.441 -44.719 -22.969 1 41.75 127 ILE B O 1
ATOM 7448 N N . ALA B 1 128 ? -6.457 -43.156 -24.422 1 39.44 128 ALA B N 1
ATOM 7449 C CA . ALA B 1 128 ? -6.309 -42.156 -23.359 1 39.44 128 ALA B CA 1
ATOM 7450 C C . ALA B 1 128 ? -7.547 -42.094 -22.469 1 39.44 128 ALA B C 1
ATOM 7452 O O . ALA B 1 128 ? -8.664 -41.906 -22.953 1 39.44 128 ALA B O 1
ATOM 7453 N N . SER B 1 129 ? -7.789 -43.25 -21.875 1 33.97 129 SER B N 1
ATOM 7454 C CA . SER B 1 129 ? -8.945 -43.062 -21 1 33.97 129 SER B CA 1
ATOM 7455 C C . SER B 1 129 ? -8.695 -41.969 -19.984 1 33.97 129 SER B C 1
ATOM 7457 O O . SER B 1 129 ? -7.59 -41.844 -19.453 1 33.97 129 SER B O 1
ATOM 7459 N N . TRP B 1 130 ? -9.508 -40.938 -20.016 1 33.06 130 TRP B N 1
ATOM 7460 C CA . TRP B 1 130 ? -9.492 -39.719 -19.203 1 33.06 130 TRP B CA 1
ATOM 7461 C C . TRP B 1 130 ? -9.055 -40.031 -17.781 1 33.06 130 TRP B C 1
ATOM 7463 O O . TRP B 1 130 ? -8.43 -39.219 -17.109 1 33.06 130 TRP B O 1
ATOM 7473 N N . GLY B 1 131 ? -9.836 -40.812 -16.969 1 32.75 131 GLY B N 1
ATOM 7474 C CA . GLY B 1 131 ? -9.789 -41.062 -15.523 1 32.75 131 GLY B CA 1
ATOM 7475 C C . GLY B 1 131 ? -8.531 -41.75 -15.07 1 32.75 131 GLY B C 1
ATOM 7476 O O . GLY B 1 131 ? -8.266 -41.875 -13.875 1 32.75 131 GLY B O 1
ATOM 7477 N N . SER B 1 132 ? -8.328 -42.906 -15.594 1 32.44 132 SER B N 1
ATOM 7478 C CA . SER B 1 132 ? -7.242 -43.75 -15.109 1 32.44 132 SER B CA 1
ATOM 7479 C C . SER B 1 132 ? -5.887 -43.219 -15.531 1 32.44 132 SER B C 1
ATOM 7481 O O . SER B 1 132 ? -5.723 -42.75 -16.672 1 32.44 132 SER B O 1
ATOM 7483 N N . SER B 1 133 ? -5.188 -42.531 -14.617 1 35.41 133 SER B N 1
ATOM 7484 C CA . SER B 1 133 ? -3.795 -42.156 -14.82 1 35.41 133 SER B CA 1
ATOM 7485 C C . SER B 1 133 ? -3.219 -42.812 -16.062 1 35.41 133 SER B C 1
ATOM 7487 O O . SER B 1 133 ? -2.174 -42.406 -16.578 1 35.41 133 SER B O 1
ATOM 7489 N N . GLY B 1 134 ? -3.207 -44.25 -16.188 1 33.97 134 GLY B N 1
ATOM 7490 C CA . GLY B 1 134 ? -2.525 -45.094 -17.156 1 33.97 134 GLY B CA 1
ATOM 7491 C C . GLY B 1 134 ? -3.305 -45.281 -18.438 1 33.97 134 GLY B C 1
ATOM 7492 O O . GLY B 1 134 ? -4.531 -45.188 -18.453 1 33.97 134 GLY B O 1
ATOM 7493 N N . ASN B 1 135 ? -2.957 -44.688 -19.547 1 38.56 135 ASN B N 1
ATOM 7494 C CA . ASN B 1 135 ? -3.377 -45.094 -20.891 1 38.56 135 ASN B CA 1
ATOM 7495 C C . ASN B 1 135 ? -3.896 -46.531 -20.875 1 38.56 135 ASN B C 1
ATOM 7497 O O . ASN B 1 135 ? -3.232 -47.438 -20.359 1 38.56 135 ASN B O 1
ATOM 7501 N N . LEU B 1 136 ? -5.25 -46.625 -20.5 1 40.59 136 LEU B N 1
ATOM 7502 C CA . LEU B 1 136 ? -5.703 -48 -20.703 1 40.59 136 LEU B CA 1
ATOM 7503 C C . LEU B 1 136 ? -5.098 -48.562 -21.984 1 40.59 136 LEU B C 1
ATOM 7505 O O . LEU B 1 136 ? -5.574 -48.312 -23.078 1 40.59 136 LEU B O 1
ATOM 7509 N N . CYS B 1 137 ? -3.891 -48.688 -21.922 1 43.47 137 CYS B N 1
ATOM 7510 C CA . CYS B 1 137 ? -3.178 -49.375 -22.984 1 43.47 137 CYS B CA 1
ATOM 7511 C C . CYS B 1 137 ? -3.471 -50.875 -22.953 1 43.47 137 CYS B C 1
ATOM 7513 O O . CYS B 1 137 ? -3.66 -51.438 -21.875 1 43.47 137 CYS B O 1
ATOM 7515 N N . PRO B 1 138 ? -4.148 -51.312 -23.953 1 45.06 138 PRO B N 1
ATOM 7516 C CA . PRO B 1 138 ? -4.25 -52.781 -23.938 1 45.06 138 PRO B CA 1
ATOM 7517 C C . PRO B 1 138 ? -3.051 -53.438 -23.281 1 45.06 138 PRO B C 1
ATOM 7519 O O . PRO B 1 138 ? -1.989 -52.844 -23.141 1 45.06 138 PRO B O 1
ATOM 7522 N N . PRO B 1 139 ? -3.297 -54.5 -22.5 1 46.38 139 PRO B N 1
ATOM 7523 C CA . PRO B 1 139 ? -2.15 -55.188 -21.906 1 46.38 139 PRO B CA 1
ATOM 7524 C C . PRO B 1 139 ? -0.923 -55.188 -22.812 1 46.38 139 PRO B C 1
ATOM 7526 O O . PRO B 1 139 ? -1.057 -55.125 -24.047 1 46.38 139 PRO B O 1
ATOM 7529 N N . PRO B 1 140 ? 0.18 -54.969 -22.234 1 47.19 140 PRO B N 1
ATOM 7530 C CA . PRO B 1 140 ? 1.407 -54.969 -23.047 1 47.19 140 PRO B CA 1
ATOM 7531 C C . PRO B 1 140 ? 1.408 -56.062 -24.109 1 47.19 140 PRO B C 1
ATOM 7533 O O . PRO B 1 140 ? 0.875 -57.156 -23.891 1 47.19 140 PRO B O 1
ATOM 7536 N N . VAL B 1 141 ? 1.724 -55.594 -25.266 1 53.47 141 VAL B N 1
ATOM 7537 C CA . VAL B 1 141 ? 1.752 -56.438 -26.453 1 53.47 141 VAL B CA 1
ATOM 7538 C C . VAL B 1 141 ? 2.354 -57.781 -26.094 1 53.47 141 VAL B C 1
ATOM 7540 O O . VAL B 1 141 ? 1.96 -58.812 -26.656 1 53.47 141 VAL B O 1
ATOM 7543 N N . GLU B 1 142 ? 3.113 -57.75 -25.016 1 53.5 142 GLU B N 1
ATOM 7544 C CA . GLU B 1 142 ? 3.785 -59 -24.609 1 53.5 142 GLU B CA 1
ATOM 7545 C C . GLU B 1 142 ? 2.789 -60 -24.062 1 53.5 142 GLU B C 1
ATOM 7547 O O . GLU B 1 142 ? 2.973 -61.219 -24.234 1 53.5 142 GLU B O 1
ATOM 7552 N N . ASN B 1 143 ? 1.773 -59.469 -23.5 1 53.75 143 ASN B N 1
ATOM 7553 C CA . ASN B 1 143 ? 0.819 -60.344 -22.844 1 53.75 143 ASN B CA 1
ATOM 7554 C C . ASN B 1 143 ? -0.255 -60.844 -23.828 1 53.75 143 ASN B C 1
ATOM 7556 O O . ASN B 1 143 ? -1.098 -61.656 -23.469 1 53.75 143 ASN B O 1
ATOM 7560 N N . ILE B 1 144 ? -0.128 -60.156 -24.938 1 61.84 144 ILE B N 1
ATOM 7561 C CA . ILE B 1 144 ? -1.176 -60.531 -25.891 1 61.84 144 ILE B CA 1
ATOM 7562 C C . ILE B 1 144 ? -0.568 -61.281 -27.062 1 61.84 144 ILE B C 1
ATOM 7564 O O . ILE B 1 144 ? -1.024 -62.375 -27.406 1 61.84 144 ILE B O 1
ATOM 7568 N N . ILE B 1 145 ? 0.549 -60.688 -27.547 1 63.94 145 ILE B N 1
ATOM 7569 C CA . ILE B 1 145 ? 1.039 -61.25 -28.812 1 63.94 145 ILE B CA 1
ATOM 7570 C C . ILE B 1 145 ? 1.646 -62.625 -28.594 1 63.94 145 ILE B C 1
ATOM 7572 O O . ILE B 1 145 ? 1.35 -63.562 -29.328 1 63.94 145 ILE B O 1
ATOM 7576 N N . THR B 1 146 ? 2.4 -62.688 -27.484 1 61.78 146 THR B N 1
ATOM 7577 C CA . THR B 1 146 ? 3.109 -63.938 -27.297 1 61.78 146 THR B CA 1
ATOM 7578 C C . THR B 1 146 ? 2.133 -65.062 -26.969 1 61.78 146 THR B C 1
ATOM 7580 O O . THR B 1 146 ? 2.174 -66.125 -27.578 1 61.78 146 THR B O 1
ATOM 7583 N N . PRO B 1 147 ? 1.266 -64.812 -26.062 1 64.56 147 PRO B N 1
ATOM 7584 C CA . PRO B 1 147 ? 0.33 -65.938 -25.797 1 64.56 147 PRO B CA 1
ATOM 7585 C C . PRO B 1 147 ? -0.539 -66.25 -27 1 64.56 147 PRO B C 1
ATOM 7587 O O . PRO B 1 147 ? -0.837 -67.438 -27.25 1 64.56 147 PRO B O 1
ATOM 7590 N N . MET B 1 148 ? -0.828 -65.312 -27.734 1 70.38 148 MET B N 1
ATOM 7591 C CA . MET B 1 148 ? -1.665 -65.562 -28.906 1 70.38 148 MET B CA 1
ATOM 7592 C C . MET B 1 148 ? -0.885 -66.312 -29.969 1 70.38 148 MET B C 1
ATOM 7594 O O . MET B 1 148 ? -1.418 -67.25 -30.609 1 70.38 148 MET B O 1
ATOM 7598 N N . GLN B 1 149 ? 0.321 -65.938 -30.109 1 69 149 GLN B N 1
ATOM 7599 C CA . GLN B 1 149 ? 1.153 -66.625 -31.094 1 69 149 GLN B CA 1
ATOM 7600 C C . GLN B 1 149 ? 1.399 -68.062 -30.656 1 69 149 GLN B C 1
ATOM 7602 O O . GLN B 1 149 ? 1.294 -69 -31.484 1 69 149 GLN B O 1
ATOM 7607 N N . VAL B 1 150 ? 1.602 -68.25 -29.406 1 65.06 150 VAL B N 1
ATOM 7608 C CA . VAL B 1 150 ? 1.879 -69.562 -28.906 1 65.06 150 VAL B CA 1
ATOM 7609 C C . VAL B 1 150 ? 0.631 -70.438 -29.031 1 65.06 150 VAL B C 1
ATOM 7611 O O . VAL B 1 150 ? 0.72 -71.625 -29.422 1 65.06 150 VAL B O 1
ATOM 7614 N N . THR B 1 151 ? -0.36 -69.875 -28.766 1 70.06 151 THR B N 1
ATOM 7615 C CA . THR B 1 151 ? -1.604 -70.625 -28.859 1 70.06 151 THR B CA 1
ATOM 7616 C C . THR B 1 151 ? -1.892 -71 -30.297 1 70.06 151 THR B C 1
ATOM 7618 O O . THR B 1 151 ? -2.293 -72.125 -30.578 1 70.06 151 THR B O 1
ATOM 7621 N N . MET B 1 152 ? -1.607 -70.125 -31.141 1 72.56 152 MET B N 1
ATOM 7622 C CA . MET B 1 152 ? -1.863 -70.438 -32.531 1 72.56 152 MET B CA 1
ATOM 7623 C C . MET B 1 152 ? -0.873 -71.438 -33.062 1 72.56 152 MET B C 1
ATOM 7625 O O . MET B 1 152 ? -1.254 -72.375 -33.781 1 72.56 152 MET B O 1
ATOM 7629 N N . ASP B 1 153 ? 0.261 -71.25 -32.625 1 66.44 153 ASP B N 1
ATOM 7630 C CA . ASP B 1 153 ? 1.267 -72.25 -33.031 1 66.44 153 ASP B CA 1
ATOM 7631 C C . ASP B 1 153 ? 0.916 -73.625 -32.531 1 66.44 153 ASP B C 1
ATOM 7633 O O . ASP B 1 153 ? 1.056 -74.625 -33.25 1 66.44 153 ASP B O 1
ATOM 7637 N N . ARG B 1 154 ? 0.446 -73.625 -31.344 1 66.88 154 ARG B N 1
ATOM 7638 C CA . ARG B 1 154 ? 0.027 -74.938 -30.781 1 66.88 154 ARG B CA 1
ATOM 7639 C C . ARG B 1 154 ? -1.101 -75.562 -31.609 1 66.88 154 ARG B C 1
ATOM 7641 O O . ARG B 1 154 ? -1.077 -76.75 -31.891 1 66.88 154 ARG B O 1
ATOM 7648 N N . GLN B 1 155 ? -1.839 -74.688 -32.031 1 72.44 155 GLN B N 1
ATOM 7649 C CA . GLN B 1 155 ? -2.984 -75.188 -32.75 1 72.44 155 GLN B CA 1
ATOM 7650 C C . GLN B 1 155 ? -2.58 -75.625 -34.188 1 72.44 155 GLN B C 1
ATOM 7652 O O . GLN B 1 155 ? -3.066 -76.625 -34.688 1 72.44 155 GLN B O 1
ATOM 7657 N N . ILE B 1 156 ? -1.678 -75 -34.719 1 70.38 156 ILE B N 1
ATOM 7658 C CA . ILE B 1 156 ? -1.223 -75.312 -36.062 1 70.38 156 ILE B CA 1
ATOM 7659 C C . ILE B 1 156 ? -0.447 -76.688 -36.031 1 70.38 156 ILE B C 1
ATOM 7661 O O . ILE B 1 156 ? -0.648 -77.5 -36.875 1 70.38 156 ILE B O 1
ATOM 7665 N N . ILE B 1 157 ? 0.266 -76.812 -35 1 66.44 157 ILE B N 1
ATOM 7666 C CA . ILE B 1 157 ? 1.041 -78 -34.875 1 66.44 157 ILE B CA 1
ATOM 7667 C C . ILE B 1 157 ? 0.101 -79.188 -34.656 1 66.44 157 ILE B C 1
ATOM 7669 O O . ILE B 1 157 ? 0.267 -80.25 -35.281 1 66.44 157 ILE B O 1
ATOM 7673 N N . ARG B 1 158 ? -0.817 -78.875 -33.906 1 69.19 158 ARG B N 1
ATOM 7674 C CA . ARG B 1 158 ? -1.787 -79.938 -33.656 1 69.19 158 ARG B CA 1
ATOM 7675 C C . ARG B 1 158 ? -2.531 -80.312 -34.938 1 69.19 158 ARG B C 1
ATOM 7677 O O . ARG B 1 158 ? -2.746 -81.5 -35.219 1 69.19 158 ARG B O 1
ATOM 7684 N N . TYR B 1 159 ? -2.746 -79.375 -35.656 1 71.38 159 TYR B N 1
ATOM 7685 C CA . TYR B 1 159 ? -3.488 -79.562 -36.906 1 71.38 159 TYR B CA 1
ATOM 7686 C C . TYR B 1 159 ? -2.643 -80.312 -37.906 1 71.38 159 TYR B C 1
ATOM 7688 O O . TYR B 1 159 ? -3.121 -81.25 -38.562 1 71.38 159 TYR B O 1
ATOM 7696 N N . GLN B 1 160 ? -1.474 -80 -37.969 1 65.81 160 GLN B N 1
ATOM 7697 C CA . GLN B 1 160 ? -0.591 -80.625 -38.938 1 65.81 160 GLN B CA 1
ATOM 7698 C C . GLN B 1 160 ? -0.271 -82.062 -38.531 1 65.81 160 GLN B C 1
ATOM 7700 O O . GLN B 1 160 ? -0.197 -82.938 -39.375 1 65.81 160 GLN B O 1
ATOM 7705 N N . ASN B 1 161 ? -0.162 -82.188 -37.25 1 65.88 161 ASN B N 1
ATOM 7706 C CA . ASN B 1 161 ? 0.098 -83.5 -36.75 1 65.88 161 ASN B CA 1
ATOM 7707 C C . ASN B 1 161 ? -1.096 -84.438 -37 1 65.88 161 ASN B C 1
ATOM 7709 O O . ASN B 1 161 ? -0.923 -85.625 -37.344 1 65.88 161 ASN B O 1
ATOM 7713 N N . ASN B 1 162 ? -2.109 -83.75 -36.906 1 67.31 162 ASN B N 1
ATOM 7714 C CA . ASN B 1 162 ? -3.307 -84.562 -37.125 1 67.31 162 ASN B CA 1
ATOM 7715 C C . ASN B 1 162 ? -3.502 -84.875 -38.594 1 67.31 162 ASN B C 1
ATOM 7717 O O . ASN B 1 162 ? -4.062 -85.938 -38.938 1 67.31 162 ASN B O 1
ATOM 7721 N N . LEU B 1 163 ? -2.961 -84.062 -39.438 1 65.38 163 LEU B N 1
ATOM 7722 C CA . LEU B 1 163 ? -3.049 -84.312 -40.875 1 65.38 163 LEU B CA 1
ATOM 7723 C C . LEU B 1 163 ? -2.068 -85.438 -41.281 1 65.38 163 LEU B C 1
ATOM 7725 O O . LEU B 1 163 ? -2.373 -86.25 -42.156 1 65.38 163 LEU B O 1
ATOM 7729 N N . GLN B 1 164 ? -0.894 -85.375 -40.75 1 61.66 164 GLN B N 1
ATOM 7730 C CA . GLN B 1 164 ? 0.105 -86.375 -41.125 1 61.66 164 GLN B CA 1
ATOM 7731 C C . GLN B 1 164 ? -0.155 -87.688 -40.438 1 61.66 164 GLN B C 1
ATOM 7733 O O . GLN B 1 164 ? 0.085 -88.75 -41.031 1 61.66 164 GLN B O 1
ATOM 7738 N N . ASN B 1 165 ? -0.448 -87.688 -39.156 1 57.12 165 ASN B N 1
ATOM 7739 C CA . ASN B 1 165 ? -0.803 -88.938 -38.5 1 57.12 165 ASN B CA 1
ATOM 7740 C C . ASN B 1 165 ? -2.219 -88.938 -37.938 1 57.12 165 ASN B C 1
ATOM 7742 O O . ASN B 1 165 ? -2.42 -88.5 -36.781 1 57.12 165 ASN B O 1
ATOM 7746 N N . PRO B 1 166 ? -3.145 -89 -38.906 1 55.38 166 PRO B N 1
ATOM 7747 C CA . PRO B 1 166 ? -4.543 -88.875 -38.469 1 55.38 166 PRO B CA 1
ATOM 7748 C C . PRO B 1 166 ? -4.824 -89.75 -37.219 1 55.38 166 PRO B C 1
ATOM 7750 O O . PRO B 1 166 ? -5.801 -89.5 -36.531 1 55.38 166 PRO B O 1
ATOM 7753 N N . THR B 1 167 ? -4.293 -91 -37.188 1 51.69 167 THR B N 1
ATOM 7754 C CA . THR B 1 167 ? -4.605 -91.875 -36.094 1 51.69 167 THR B CA 1
ATOM 7755 C C . THR B 1 167 ? -3.975 -91.438 -34.781 1 51.69 167 THR B C 1
ATOM 7757 O O . THR B 1 167 ? -4.246 -92 -33.719 1 51.69 167 THR B O 1
ATOM 7760 N N . SER B 1 168 ? -2.703 -91 -34.812 1 44.44 168 SER B N 1
ATOM 7761 C CA . SER B 1 168 ? -2.01 -90.688 -33.562 1 44.44 168 SER B CA 1
ATOM 7762 C C . SER B 1 168 ? -2.547 -89.375 -32.938 1 44.44 168 SER B C 1
ATOM 7764 O O . SER B 1 168 ? -2.684 -88.375 -33.594 1 44.44 168 SER B O 1
ATOM 7766 N N . ASN B 1 169 ? -3.613 -89.5 -32.062 1 41.97 169 ASN B N 1
ATOM 7767 C CA . ASN B 1 169 ? -4.082 -88.438 -31.172 1 41.97 169 ASN B CA 1
ATOM 7768 C C . ASN B 1 169 ? -2.945 -87.5 -30.766 1 41.97 169 ASN B C 1
ATOM 7770 O O . ASN B 1 169 ? -2.322 -87.688 -29.719 1 41.97 169 ASN B O 1
ATOM 7774 N N . SER B 1 170 ? -2.045 -87.312 -31.531 1 43.09 170 SER B N 1
ATOM 7775 C CA . SER B 1 170 ? -0.939 -86.438 -31.188 1 43.09 170 SER B CA 1
ATOM 7776 C C . SER B 1 170 ? -1.443 -85.125 -30.562 1 43.09 170 SER B C 1
ATOM 7778 O O . SER B 1 170 ? -1.662 -84.125 -31.266 1 43.09 170 SER B O 1
ATOM 7780 N N . SER B 1 171 ? -2.523 -85.25 -29.781 1 43.94 171 SER B N 1
ATOM 7781 C CA . SER B 1 171 ? -3.176 -84.188 -28.984 1 43.94 171 SER B CA 1
ATOM 7782 C C . SER B 1 171 ? -2.154 -83.25 -28.375 1 43.94 171 SER B C 1
ATOM 7784 O O . SER B 1 171 ? -2.447 -82.062 -28.141 1 43.94 171 SER B O 1
ATOM 7786 N N . ASP B 1 172 ? -0.969 -83.75 -27.812 1 46.31 172 ASP B N 1
ATOM 7787 C CA . ASP B 1 172 ? -0.398 -83 -26.688 1 46.31 172 ASP B CA 1
ATOM 7788 C C . ASP B 1 172 ? 0.695 -82.062 -27.141 1 46.31 172 ASP B C 1
ATOM 7790 O O . ASP B 1 172 ? 1.88 -82.375 -27.109 1 46.31 172 ASP B O 1
ATOM 7794 N N . VAL B 1 173 ? 0.607 -81.5 -28.219 1 47.91 173 VAL B N 1
ATOM 7795 C CA . VAL B 1 173 ? 1.584 -80.438 -28.391 1 47.91 173 VAL B CA 1
ATOM 7796 C C . VAL B 1 173 ? 1.432 -79.438 -27.281 1 47.91 173 VAL B C 1
ATOM 7798 O O . VAL B 1 173 ? 0.375 -78.812 -27.125 1 47.91 173 VAL B O 1
ATOM 7801 N N . GLN B 1 174 ? 2.084 -79.562 -26.203 1 46.19 174 GLN B N 1
ATOM 7802 C CA . GLN B 1 174 ? 2.043 -78.562 -25.109 1 46.19 174 GLN B CA 1
ATOM 7803 C C . GLN B 1 174 ? 3.104 -77.5 -25.281 1 46.19 174 GLN B C 1
ATOM 7805 O O . GLN B 1 174 ? 4.289 -77.812 -25.453 1 46.19 174 GLN B O 1
ATOM 7810 N N . ILE B 1 175 ? 2.801 -76.5 -25.922 1 49.31 175 ILE B N 1
ATOM 7811 C CA . ILE B 1 175 ? 3.684 -75.312 -25.859 1 49.31 175 ILE B CA 1
ATOM 7812 C C . ILE B 1 175 ? 3.41 -74.562 -24.562 1 49.31 175 ILE B C 1
ATOM 7814 O O . ILE B 1 175 ? 2.297 -74.062 -24.344 1 49.31 175 ILE B O 1
ATOM 7818 N N . THR B 1 176 ? 4.148 -74.75 -23.578 1 45.88 176 THR B N 1
ATOM 7819 C CA . THR B 1 176 ? 4.004 -74 -22.359 1 45.88 176 THR B CA 1
ATOM 7820 C C . THR B 1 176 ? 4.734 -72.688 -22.469 1 45.88 176 THR B C 1
ATOM 7822 O O . THR B 1 176 ? 5.84 -72.625 -23.016 1 45.88 176 THR B O 1
ATOM 7825 N N . TRP B 1 177 ? 4.004 -71.75 -22.531 1 45.78 177 TRP B N 1
ATOM 7826 C CA . TRP B 1 177 ? 4.586 -70.438 -22.516 1 45.78 177 TRP B CA 1
ATOM 7827 C C . TRP B 1 177 ? 4.344 -69.75 -21.172 1 45.78 177 TRP B C 1
ATOM 7829 O O . TRP B 1 177 ? 3.283 -69.875 -20.562 1 45.78 177 TRP B O 1
ATOM 7839 N N . ASN B 1 178 ? 5.305 -69.438 -20.562 1 40.44 178 ASN B N 1
ATOM 7840 C CA . ASN B 1 178 ? 5.184 -68.625 -19.359 1 40.44 178 ASN B CA 1
ATOM 7841 C C . ASN B 1 178 ? 5.902 -67.312 -19.5 1 40.44 178 ASN B C 1
ATOM 7843 O O . ASN B 1 178 ? 6.879 -67.188 -20.25 1 40.44 178 ASN B O 1
ATOM 7847 N N . SER B 1 179 ? 5.176 -66.5 -19.422 1 43.69 179 SER B N 1
ATOM 7848 C CA . SER B 1 179 ? 5.84 -65.188 -19.312 1 43.69 179 SER B CA 1
ATOM 7849 C C . SER B 1 179 ? 5.949 -64.75 -17.859 1 43.69 179 SER B C 1
ATOM 7851 O O . SER B 1 179 ? 5.086 -65.062 -17.047 1 43.69 179 SER B O 1
ATOM 7853 N N . GLY B 1 180 ? 6.934 -64.688 -17.391 1 38.62 180 GLY B N 1
ATOM 7854 C CA . GLY B 1 180 ? 7.145 -64.125 -16.062 1 38.62 180 GLY B CA 1
ATOM 7855 C C . GLY B 1 180 ? 8.023 -62.875 -16.047 1 38.62 180 GLY B C 1
ATOM 7856 O O . GLY B 1 180 ? 8.758 -62.625 -17.016 1 38.62 180 GLY B O 1
ATOM 7857 N N . ILE B 1 181 ? 7.484 -62.062 -15.359 1 39.22 181 ILE B N 1
ATOM 7858 C CA . ILE B 1 181 ? 8.359 -60.938 -15.055 1 39.22 181 ILE B CA 1
ATOM 7859 C C . ILE B 1 181 ? 9.477 -61.375 -14.117 1 39.22 181 ILE B C 1
ATOM 7861 O O . ILE B 1 181 ? 9.227 -62.031 -13.117 1 39.22 181 ILE B O 1
ATOM 7865 N N . PHE B 1 182 ? 10.523 -61.656 -14.703 1 36.38 182 PHE B N 1
ATOM 7866 C CA . PHE B 1 182 ? 11.578 -61.969 -13.742 1 36.38 182 PHE B CA 1
ATOM 7867 C C . PHE B 1 182 ? 11.445 -61.094 -12.5 1 36.38 182 PHE B C 1
ATOM 7869 O O . PHE B 1 182 ? 11.008 -59.938 -12.594 1 36.38 182 PHE B O 1
ATOM 7876 N N . ALA B 1 183 ? 11.305 -61.875 -11.391 1 32.44 183 ALA B N 1
ATOM 7877 C CA . ALA B 1 183 ? 11.273 -61.125 -10.125 1 32.44 183 ALA B CA 1
ATOM 7878 C C . ALA B 1 183 ? 12.055 -59.844 -10.227 1 32.44 183 ALA B C 1
ATOM 7880 O O . ALA B 1 183 ? 13.227 -59.844 -10.625 1 32.44 183 ALA B O 1
ATOM 7881 N N . HIS B 1 184 ? 11.594 -58.969 -10.945 1 33.66 184 HIS B N 1
ATOM 7882 C CA . HIS B 1 184 ? 12.281 -57.688 -10.805 1 33.66 184 HIS B CA 1
ATOM 7883 C C . HIS B 1 184 ? 11.859 -57 -9.523 1 33.66 184 HIS B C 1
ATOM 7885 O O . HIS B 1 184 ? 10.773 -57.219 -9 1 33.66 184 HIS B O 1
ATOM 7891 N N . PRO B 1 185 ? 12.766 -56.938 -8.633 1 31.78 185 PRO B N 1
ATOM 7892 C CA . PRO B 1 185 ? 12.305 -56.188 -7.465 1 31.78 185 PRO B CA 1
ATOM 7893 C C . PRO B 1 185 ? 11.18 -55.219 -7.801 1 31.78 185 PRO B C 1
ATOM 7895 O O . PRO B 1 185 ? 11.094 -54.75 -8.938 1 31.78 185 PRO B O 1
ATOM 7898 N N . LYS B 1 186 ? 9.977 -55.562 -7.238 1 36.56 186 LYS B N 1
ATOM 7899 C CA . LYS B 1 186 ? 8.906 -54.562 -7.34 1 36.56 186 LYS B CA 1
ATOM 7900 C C . LYS B 1 186 ? 9.461 -53.219 -7.777 1 36.56 186 LYS B C 1
ATOM 7902 O O . LYS B 1 186 ? 10.211 -52.562 -7.039 1 36.56 186 LYS B O 1
ATOM 7907 N N . THR B 1 187 ? 9.93 -53.094 -8.805 1 37.72 187 THR B N 1
ATOM 7908 C CA . THR B 1 187 ? 10.539 -51.844 -9.227 1 37.72 187 THR B CA 1
ATOM 7909 C C . THR B 1 187 ? 9.797 -50.656 -8.641 1 37.72 187 THR B C 1
ATOM 7911 O O . THR B 1 187 ? 10.375 -49.844 -7.902 1 37.72 187 THR B O 1
ATOM 7914 N N . LEU B 1 188 ? 9.32 -49.5 -9.602 1 40.34 188 LEU B N 1
ATOM 7915 C CA . LEU B 1 188 ? 9.375 -48.062 -9.469 1 40.34 188 LEU B CA 1
ATOM 7916 C C . LEU B 1 188 ? 8.188 -47.562 -8.664 1 40.34 188 LEU B C 1
ATOM 7918 O O . LEU B 1 188 ? 7.035 -47.719 -9.078 1 40.34 188 LEU B O 1
ATOM 7922 N N . THR B 1 189 ? 8.227 -47.906 -7.348 1 46.84 189 THR B N 1
ATOM 7923 C CA . THR B 1 189 ? 7.371 -46.969 -6.605 1 46.84 189 THR B CA 1
ATOM 7924 C C . THR B 1 189 ? 7.324 -45.625 -7.285 1 46.84 189 THR B C 1
ATOM 7926 O O . THR B 1 189 ? 8.359 -45.062 -7.691 1 46.84 189 THR B O 1
ATOM 7929 N N . TYR B 1 190 ? 6.238 -45.375 -7.797 1 57.56 190 TYR B N 1
ATOM 7930 C CA . TYR B 1 190 ? 6.066 -44.031 -8.367 1 57.56 190 TYR B CA 1
ATOM 7931 C C . TYR B 1 190 ? 6.699 -42.969 -7.473 1 57.56 190 TYR B C 1
ATOM 7933 O O . TYR B 1 190 ? 6.449 -42.938 -6.266 1 57.56 190 TYR B O 1
ATOM 7941 N N . ASN B 1 191 ? 7.824 -42.469 -7.918 1 72.06 191 ASN B N 1
ATOM 7942 C CA . ASN B 1 191 ? 8.5 -41.344 -7.258 1 72.06 191 ASN B CA 1
ATOM 7943 C C . ASN B 1 191 ? 7.996 -40 -7.77 1 72.06 191 ASN B C 1
ATOM 7945 O O . ASN B 1 191 ? 8.367 -39.594 -8.867 1 72.06 191 ASN B O 1
ATOM 7949 N N . ILE B 1 192 ? 7.145 -39.531 -6.953 1 77.88 192 ILE B N 1
ATOM 7950 C CA . ILE B 1 192 ? 6.504 -38.25 -7.324 1 77.88 192 ILE B CA 1
ATOM 7951 C C . ILE B 1 192 ? 7.559 -37.156 -7.465 1 77.88 192 ILE B C 1
ATOM 7953 O O . ILE B 1 192 ? 7.352 -36.188 -8.188 1 77.88 192 ILE B O 1
ATOM 7957 N N . VAL B 1 193 ? 8.672 -37.375 -6.77 1 84.56 193 VAL B N 1
ATOM 7958 C CA . VAL B 1 193 ? 9.703 -36.344 -6.75 1 84.56 193 VAL B CA 1
ATOM 7959 C C . VAL B 1 193 ? 10.328 -36.219 -8.141 1 84.56 193 VAL B C 1
ATOM 7961 O O . VAL B 1 193 ? 10.727 -35.125 -8.547 1 84.56 193 VAL B O 1
ATOM 7964 N N . THR B 1 194 ? 10.281 -37.219 -8.852 1 78.62 194 THR B N 1
ATOM 7965 C CA . THR B 1 194 ? 10.836 -37.188 -10.195 1 78.62 194 THR B CA 1
ATOM 7966 C C . THR B 1 194 ? 9.953 -36.375 -11.125 1 78.62 194 THR B C 1
ATOM 7968 O O . THR B 1 194 ? 10.453 -35.656 -12.008 1 78.62 194 THR B O 1
ATOM 7971 N N . ASP B 1 195 ? 8.68 -36.406 -10.836 1 72.19 195 ASP B N 1
ATOM 7972 C CA . ASP B 1 195 ? 7.754 -35.719 -11.727 1 72.19 195 ASP B CA 1
ATOM 7973 C C . ASP B 1 195 ? 7.516 -34.281 -11.25 1 72.19 195 ASP B C 1
ATOM 7975 O O . ASP B 1 195 ? 7.465 -33.344 -12.062 1 72.19 195 ASP B O 1
ATOM 7979 N N . LEU B 1 196 ? 7.422 -34.125 -9.922 1 81.81 196 LEU B N 1
ATOM 7980 C CA . LEU B 1 196 ? 6.949 -32.812 -9.438 1 81.81 196 LEU B CA 1
ATOM 7981 C C . LEU B 1 196 ? 7.914 -32.25 -8.406 1 81.81 196 LEU B C 1
ATOM 7983 O O . LEU B 1 196 ? 7.707 -31.125 -7.91 1 81.81 196 LEU B O 1
ATOM 7987 N N . GLY B 1 197 ? 8.906 -32.969 -8.102 1 86.81 197 GLY B N 1
ATOM 7988 C CA . GLY B 1 197 ? 9.805 -32.531 -7.047 1 86.81 197 GLY B CA 1
ATOM 7989 C C . GLY B 1 197 ? 10.469 -31.203 -7.348 1 86.81 197 GLY B C 1
ATOM 7990 O O . GLY B 1 197 ? 10.555 -30.344 -6.473 1 86.81 197 GLY B O 1
ATOM 7991 N N . SER B 1 198 ? 10.844 -31.016 -8.555 1 88.06 198 SER B N 1
ATOM 7992 C CA . SER B 1 198 ? 11.547 -29.797 -8.938 1 88.06 198 SER B CA 1
ATOM 7993 C C . SER B 1 198 ? 10.672 -28.562 -8.742 1 88.06 198 SER B C 1
ATOM 7995 O O . SER B 1 198 ? 11.125 -27.562 -8.195 1 88.06 198 SER B O 1
ATOM 7997 N N . ILE B 1 199 ? 9.406 -28.656 -9.07 1 87.38 199 ILE B N 1
ATOM 7998 C CA . ILE B 1 199 ? 8.5 -27.5 -8.992 1 87.38 199 ILE B CA 1
ATOM 7999 C C . ILE B 1 199 ? 8.219 -27.172 -7.531 1 87.38 199 ILE B C 1
ATOM 8001 O O . ILE B 1 199 ? 8.203 -26 -7.145 1 87.38 199 ILE B O 1
ATOM 8005 N N . PHE B 1 200 ? 8.055 -28.172 -6.727 1 90.19 200 PHE B N 1
ATOM 8006 C CA . PHE B 1 200 ? 7.68 -27.953 -5.332 1 90.19 200 PHE B CA 1
ATOM 8007 C C . PHE B 1 200 ? 8.867 -27.438 -4.531 1 90.19 200 PHE B C 1
ATOM 8009 O O . PHE B 1 200 ? 8.719 -26.547 -3.691 1 90.19 200 PHE B O 1
ATOM 8016 N N . PHE B 1 201 ? 10.07 -28.016 -4.797 1 94.81 201 PHE B N 1
ATOM 8017 C CA . PHE B 1 201 ? 11.258 -27.547 -4.102 1 94.81 201 PHE B CA 1
ATOM 8018 C C . PHE B 1 201 ? 11.602 -26.125 -4.531 1 94.81 201 PHE B C 1
ATOM 8020 O O . PHE B 1 201 ? 11.977 -25.297 -3.699 1 94.81 201 PHE B O 1
ATOM 8027 N N . PHE B 1 202 ? 11.453 -25.891 -5.801 1 93.75 202 PHE B N 1
ATOM 8028 C CA . PHE B 1 202 ? 11.648 -24.562 -6.344 1 93.75 202 PHE B CA 1
ATOM 8029 C C . PHE B 1 202 ? 10.68 -23.562 -5.715 1 93.75 202 PHE B C 1
ATOM 8031 O O . PHE B 1 202 ? 11.07 -22.484 -5.297 1 93.75 202 PHE B O 1
ATOM 8038 N N . ALA B 1 203 ? 9.398 -23.938 -5.625 1 90.56 203 ALA B N 1
ATOM 8039 C CA . ALA B 1 203 ? 8.344 -23.078 -5.098 1 90.56 203 ALA B CA 1
ATOM 8040 C C . ALA B 1 203 ? 8.609 -22.719 -3.639 1 90.56 203 ALA B C 1
ATOM 8042 O O . ALA B 1 203 ? 8.336 -21.594 -3.209 1 90.56 203 ALA B O 1
ATOM 8043 N N . SER B 1 204 ? 9.133 -23.641 -2.922 1 92 204 SER B N 1
ATOM 8044 C CA . SER B 1 204 ? 9.422 -23.422 -1.509 1 92 204 SER B CA 1
ATOM 8045 C C . SER B 1 204 ? 10.438 -22.297 -1.325 1 92 204 SER B C 1
ATOM 8047 O O . SER B 1 204 ? 10.258 -21.422 -0.47 1 92 204 SER B O 1
ATOM 8049 N N . LEU B 1 205 ? 11.406 -22.25 -2.154 1 93.31 205 LEU B N 1
ATOM 8050 C CA . LEU B 1 205 ? 12.445 -21.25 -2.023 1 93.31 205 LEU B CA 1
ATOM 8051 C C . LEU B 1 205 ? 12.023 -19.938 -2.697 1 93.31 205 LEU B C 1
ATOM 8053 O O . LEU B 1 205 ? 12.383 -18.859 -2.236 1 93.31 205 LEU B O 1
ATOM 8057 N N . MET B 1 206 ? 11.242 -20.062 -3.775 1 92.62 206 MET B N 1
ATOM 8058 C CA . MET B 1 206 ? 10.836 -18.875 -4.516 1 92.62 206 MET B CA 1
ATOM 8059 C C . MET B 1 206 ? 9.859 -18.031 -3.703 1 92.62 206 MET B C 1
ATOM 8061 O O . MET B 1 206 ? 9.773 -16.828 -3.883 1 92.62 206 MET B O 1
ATOM 8065 N N . PHE B 1 207 ? 9.133 -18.656 -2.867 1 90.06 207 PHE B N 1
ATOM 8066 C CA . PHE B 1 207 ? 8.234 -17.922 -1.99 1 90.06 207 PHE B CA 1
ATOM 8067 C C . PHE B 1 207 ? 9.016 -16.953 -1.11 1 90.06 207 PHE B C 1
ATOM 8069 O O . PHE B 1 207 ? 8.562 -15.836 -0.849 1 90.06 207 PHE B O 1
ATOM 8076 N N . GLN B 1 208 ? 10.195 -17.391 -0.681 1 92.12 208 GLN B N 1
ATOM 8077 C CA . GLN B 1 208 ? 11.062 -16.516 0.099 1 92.12 208 GLN B CA 1
ATOM 8078 C C . GLN B 1 208 ? 11.516 -15.305 -0.724 1 92.12 208 GLN B C 1
ATOM 8080 O O . GLN B 1 208 ? 11.664 -14.203 -0.191 1 92.12 208 GLN B O 1
ATOM 8085 N N . PHE B 1 209 ? 11.719 -15.57 -1.928 1 93.69 209 PHE B N 1
ATOM 8086 C CA . PHE B 1 209 ? 12.117 -14.516 -2.85 1 93.69 209 PHE B CA 1
ATOM 8087 C C . PHE B 1 209 ? 11.07 -13.398 -2.879 1 93.69 209 PHE B C 1
ATOM 8089 O O . PHE B 1 209 ? 11.422 -12.219 -2.809 1 93.69 209 PHE B O 1
ATOM 8096 N N . VAL B 1 210 ? 9.812 -13.758 -2.939 1 93 210 VAL B N 1
ATOM 8097 C CA . VAL B 1 210 ? 8.734 -12.781 -3.045 1 93 210 VAL B CA 1
ATOM 8098 C C . VAL B 1 210 ? 8.664 -11.945 -1.771 1 93 210 VAL B C 1
ATOM 8100 O O . VAL B 1 210 ? 8.516 -10.719 -1.83 1 93 210 VAL B O 1
ATOM 8103 N N . LEU B 1 211 ? 8.852 -12.547 -0.67 1 90.75 211 LEU B N 1
ATOM 8104 C CA . LEU B 1 211 ? 8.781 -11.844 0.607 1 90.75 211 LEU B CA 1
ATOM 8105 C C . LEU B 1 211 ? 9.969 -10.906 0.781 1 90.75 211 LEU B C 1
ATOM 8107 O O . LEU B 1 211 ? 9.812 -9.781 1.265 1 90.75 211 LEU B O 1
ATOM 8111 N N . MET B 1 212 ? 11.141 -11.414 0.372 1 92.75 212 MET B N 1
ATOM 8112 C CA . MET B 1 212 ? 12.344 -10.586 0.478 1 92.75 212 MET B CA 1
ATOM 8113 C C . MET B 1 212 ? 12.234 -9.359 -0.417 1 92.75 212 MET B C 1
ATOM 8115 O O . MET B 1 212 ? 12.602 -8.258 -0.007 1 92.75 212 MET B O 1
ATOM 8119 N N . LEU B 1 213 ? 11.773 -9.57 -1.602 1 93.88 213 LEU B N 1
ATOM 8120 C CA . LEU B 1 213 ? 11.633 -8.477 -2.557 1 93.88 213 LEU B CA 1
ATOM 8121 C C . LEU B 1 213 ? 10.648 -7.43 -2.037 1 93.88 213 LEU B C 1
ATOM 8123 O O . LEU B 1 213 ? 10.914 -6.227 -2.135 1 93.88 213 LEU B O 1
ATOM 8127 N N . GLN B 1 214 ? 9.594 -7.879 -1.461 1 91.19 214 GLN B N 1
ATOM 8128 C CA . GLN B 1 214 ? 8.594 -6.977 -0.909 1 91.19 214 GLN B CA 1
ATOM 8129 C C . GLN B 1 214 ? 9.164 -6.148 0.238 1 91.19 214 GLN B C 1
ATOM 8131 O O . GLN B 1 214 ? 8.93 -4.941 0.315 1 91.19 214 GLN B O 1
ATOM 8136 N N . ASP B 1 215 ? 9.914 -6.758 1.057 1 89.56 215 ASP B N 1
ATOM 8137 C CA . ASP B 1 215 ? 10.469 -6.09 2.23 1 89.56 215 ASP B CA 1
ATOM 8138 C C . ASP B 1 215 ? 11.477 -5.02 1.824 1 89.56 215 ASP B C 1
ATOM 8140 O O . ASP B 1 215 ? 11.492 -3.924 2.389 1 89.56 215 ASP B O 1
ATOM 8144 N N . MET B 1 216 ? 12.305 -5.348 0.917 1 91.5 216 MET B N 1
ATOM 8145 C CA . MET B 1 216 ? 13.344 -4.418 0.48 1 91.5 216 MET B CA 1
ATOM 8146 C C . MET B 1 216 ? 12.727 -3.197 -0.197 1 91.5 216 MET B C 1
ATOM 8148 O O . MET B 1 216 ? 13.148 -2.066 0.047 1 91.5 216 MET B O 1
ATOM 8152 N N . VAL B 1 217 ? 11.703 -3.416 -0.986 1 92.19 217 VAL B N 1
ATOM 8153 C CA . VAL B 1 217 ? 11.086 -2.314 -1.722 1 92.19 217 VAL B CA 1
ATOM 8154 C C . VAL B 1 217 ? 10.203 -1.495 -0.785 1 92.19 217 VAL B C 1
ATOM 8156 O O . VAL B 1 217 ? 10.078 -0.279 -0.946 1 92.19 217 VAL B O 1
ATOM 8159 N N . LEU B 1 218 ? 9.648 -2.129 0.203 1 90.06 218 LEU B N 1
ATOM 8160 C CA . LEU B 1 218 ? 8.836 -1.417 1.183 1 90.06 218 LEU B CA 1
ATOM 8161 C C . LEU B 1 218 ? 9.672 -0.394 1.943 1 90.06 218 LEU B C 1
ATOM 8163 O O . LEU B 1 218 ? 9.203 0.713 2.221 1 90.06 218 LEU B O 1
ATOM 8167 N N . GLU B 1 219 ? 10.852 -0.75 2.318 1 88.19 219 GLU B N 1
ATOM 8168 C CA . GLU B 1 219 ? 11.734 0.174 3.018 1 88.19 219 GLU B CA 1
ATOM 8169 C C . GLU B 1 219 ? 12.102 1.368 2.139 1 88.19 219 GLU B C 1
ATOM 8171 O O . GLU B 1 219 ? 12.281 2.48 2.637 1 88.19 219 GLU B O 1
ATOM 8176 N N . LYS B 1 220 ? 12.211 1.09 0.898 1 86.38 220 LYS B N 1
ATOM 8177 C CA . LYS B 1 220 ? 12.492 2.17 -0.043 1 86.38 220 LYS B CA 1
ATOM 8178 C C . LYS B 1 220 ? 11.266 3.064 -0.229 1 86.38 220 LYS B C 1
ATOM 8180 O O . LYS B 1 220 ? 11.391 4.289 -0.281 1 86.38 220 LYS B O 1
ATOM 8185 N N . GLU B 1 221 ? 10.125 2.42 -0.303 1 88.12 221 GLU B N 1
ATOM 8186 C CA . GLU B 1 221 ? 8.875 3.145 -0.496 1 88.12 221 GLU B CA 1
ATOM 8187 C C . GLU B 1 221 ? 8.57 4.051 0.695 1 88.12 221 GLU B C 1
ATOM 8189 O O . GLU B 1 221 ? 8.086 5.172 0.521 1 88.12 221 GLU B O 1
ATOM 8194 N N . THR B 1 222 ? 8.883 3.645 1.88 1 88.56 222 THR B N 1
ATOM 8195 C CA . THR B 1 222 ? 8.617 4.402 3.096 1 88.56 222 THR B CA 1
ATOM 8196 C C . THR B 1 222 ? 9.758 5.367 3.398 1 88.56 222 THR B C 1
ATOM 8198 O O . THR B 1 222 ? 9.758 6.023 4.441 1 88.56 222 THR B O 1
ATOM 8201 N N . LYS B 1 223 ? 10.812 5.43 2.674 1 88.19 223 LYS B N 1
ATOM 8202 C CA . LYS B 1 223 ? 11.945 6.348 2.764 1 88.19 223 LYS B CA 1
ATOM 8203 C C . LYS B 1 223 ? 12.797 6.055 4 1 88.19 223 LYS B C 1
ATOM 8205 O O . LYS B 1 223 ? 13.492 6.938 4.504 1 88.19 223 LYS B O 1
ATOM 8210 N N . LEU B 1 224 ? 12.641 4.918 4.508 1 90.88 224 LEU B N 1
ATOM 8211 C CA . LEU B 1 224 ? 13.43 4.539 5.676 1 90.88 224 LEU B CA 1
ATOM 8212 C C . LEU B 1 224 ? 14.906 4.422 5.316 1 90.88 224 LEU B C 1
ATOM 8214 O O . LEU B 1 224 ? 15.773 4.824 6.098 1 90.88 224 LEU B O 1
ATOM 8218 N N . LYS B 1 225 ? 15.156 3.887 4.125 1 88.19 225 LYS B N 1
ATOM 8219 C CA . LYS B 1 225 ? 16.531 3.748 3.672 1 88.19 225 LYS B CA 1
ATOM 8220 C C . LYS B 1 225 ? 17.219 5.109 3.557 1 88.19 225 LYS B C 1
ATOM 8222 O O . LYS B 1 225 ? 18.328 5.297 4.051 1 88.19 225 LYS B O 1
ATOM 8227 N N . GLU B 1 226 ? 16.531 6.039 3.039 1 86.25 226 GLU B N 1
ATOM 8228 C CA . GLU B 1 226 ? 17.078 7.383 2.867 1 86.25 226 GLU B CA 1
ATOM 8229 C C . GLU B 1 226 ? 17.188 8.109 4.203 1 86.25 226 GLU B C 1
ATOM 8231 O O . GLU B 1 226 ? 18.109 8.898 4.406 1 86.25 226 GLU B O 1
ATOM 8236 N N . GLY B 1 227 ? 16.188 7.836 5 1 90 227 GLY B N 1
ATOM 8237 C CA . GLY B 1 227 ? 16.266 8.414 6.332 1 90 227 GLY B CA 1
ATOM 8238 C C . GLY B 1 227 ? 17.5 7.984 7.098 1 90 227 GLY B C 1
ATOM 8239 O O . GLY B 1 227 ? 18.172 8.805 7.73 1 90 227 GLY B O 1
ATOM 8240 N N . MET B 1 228 ? 17.844 6.758 6.973 1 92.75 228 MET B N 1
ATOM 8241 C CA . MET B 1 228 ? 19.031 6.242 7.641 1 92.75 228 MET B CA 1
ATOM 8242 C C . MET B 1 228 ? 20.297 6.805 7 1 92.75 228 MET B C 1
ATOM 8244 O O . MET B 1 228 ? 21.25 7.145 7.699 1 92.75 228 MET B O 1
ATOM 8248 N N . ARG B 1 229 ? 20.266 6.922 5.762 1 88.69 229 ARG B N 1
ATOM 8249 C CA . ARG B 1 229 ? 21.422 7.445 5.047 1 88.69 229 ARG B CA 1
ATOM 8250 C C . ARG B 1 229 ? 21.688 8.898 5.426 1 88.69 229 ARG B C 1
ATOM 8252 O O . ARG B 1 229 ? 22.844 9.297 5.59 1 88.69 229 ARG B O 1
ATOM 8259 N N . MET B 1 230 ? 20.641 9.617 5.562 1 90 230 MET B N 1
ATOM 8260 C CA . MET B 1 230 ? 20.781 11.023 5.926 1 90 230 MET B CA 1
ATOM 8261 C C . MET B 1 230 ? 21.375 11.172 7.32 1 90 230 MET B C 1
ATOM 8263 O O . MET B 1 230 ? 22.031 12.172 7.621 1 90 230 MET B O 1
ATOM 8267 N N . MET B 1 231 ? 21.188 10.133 8.039 1 92.88 231 MET B N 1
ATOM 8268 C CA . MET B 1 231 ? 21.672 10.195 9.414 1 92.88 231 MET B CA 1
ATOM 8269 C C . MET B 1 231 ? 23.047 9.539 9.547 1 92.88 231 MET B C 1
ATOM 8271 O O . MET B 1 231 ? 23.5 9.273 10.656 1 92.88 231 MET B O 1
ATOM 8275 N N . GLY B 1 232 ? 23.656 9.133 8.398 1 89.44 232 GLY B N 1
ATOM 8276 C CA . GLY B 1 232 ? 25.047 8.734 8.453 1 89.44 232 GLY B CA 1
ATOM 8277 C C . GLY B 1 232 ? 25.266 7.262 8.141 1 89.44 232 GLY B C 1
ATOM 8278 O O . GLY B 1 232 ? 26.391 6.758 8.227 1 89.44 232 GLY B O 1
ATOM 8279 N N . LEU B 1 233 ? 24.25 6.594 7.793 1 91.75 233 LEU B N 1
ATOM 8280 C CA . LEU B 1 233 ? 24.391 5.18 7.457 1 91.75 233 LEU B CA 1
ATOM 8281 C C . LEU B 1 233 ? 25.109 5.016 6.117 1 91.75 233 LEU B C 1
ATOM 8283 O O . LEU B 1 233 ? 24.812 5.723 5.156 1 91.75 233 LEU B O 1
ATOM 8287 N N . LYS B 1 234 ? 26.062 4.086 6.191 1 88 234 LYS B N 1
ATOM 8288 C CA . LYS B 1 234 ? 26.766 3.758 4.949 1 88 234 LYS B CA 1
ATOM 8289 C C . LYS B 1 234 ? 25.938 2.787 4.102 1 88 234 LYS B C 1
ATOM 8291 O O . LYS B 1 234 ? 25.297 1.886 4.637 1 88 234 LYS B O 1
ATOM 8296 N N . GLU B 1 235 ? 26.016 2.918 2.832 1 83.31 235 GLU B N 1
ATOM 8297 C CA . GLU B 1 235 ? 25.25 2.094 1.91 1 83.31 235 GLU B CA 1
ATOM 8298 C C . GLU B 1 235 ? 25.656 0.628 1.994 1 83.31 235 GLU B C 1
ATOM 8300 O O . GLU B 1 235 ? 24.812 -0.268 1.902 1 83.31 235 GLU B O 1
ATOM 8305 N N . SER B 1 236 ? 26.922 0.364 2.117 1 86.62 236 SER B N 1
ATOM 8306 C CA . SER B 1 236 ? 27.422 -1.003 2.201 1 86.62 236 SER B CA 1
ATOM 8307 C C . SER B 1 236 ? 26.875 -1.72 3.43 1 86.62 236 SER B C 1
ATOM 8309 O O . SER B 1 236 ? 26.547 -2.908 3.369 1 86.62 236 SER B O 1
ATOM 8311 N N . SER B 1 237 ? 26.828 -0.958 4.52 1 91.94 237 SER B N 1
ATOM 8312 C CA . SER B 1 237 ? 26.297 -1.557 5.742 1 91.94 237 SER B CA 1
ATOM 8313 C C . SER B 1 237 ? 24.828 -1.949 5.578 1 91.94 237 SER B C 1
ATOM 8315 O O . SER B 1 237 ? 24.406 -2.986 6.086 1 91.94 237 SER B O 1
ATOM 8317 N N . TYR B 1 238 ? 24.125 -1.129 4.82 1 91.38 238 TYR B N 1
ATOM 8318 C CA . TYR B 1 238 ? 22.719 -1.39 4.598 1 91.38 238 TYR B CA 1
ATOM 8319 C C . TYR B 1 238 ? 22.516 -2.684 3.816 1 91.38 238 TYR B C 1
ATOM 8321 O O . TYR B 1 238 ? 21.766 -3.566 4.246 1 91.38 238 TYR B O 1
ATOM 8329 N N . TYR B 1 239 ? 23.234 -2.893 2.752 1 88.94 239 TYR B N 1
ATOM 8330 C CA . TYR B 1 239 ? 23.062 -4.055 1.887 1 88.94 239 TYR B CA 1
ATOM 8331 C C . TYR B 1 239 ? 23.625 -5.309 2.541 1 88.94 239 TYR B C 1
ATOM 8333 O O . TYR B 1 239 ? 23.078 -6.402 2.393 1 88.94 239 TYR B O 1
ATOM 8341 N N . MET B 1 240 ? 24.688 -5.109 3.227 1 92.31 240 MET B N 1
ATOM 8342 C CA . MET B 1 240 ? 25.281 -6.25 3.918 1 92.31 240 MET B CA 1
ATOM 8343 C C . MET B 1 240 ? 24.344 -6.777 5 1 92.31 240 MET B C 1
ATOM 8345 O O . MET B 1 240 ? 24.234 -7.988 5.203 1 92.31 240 MET B O 1
ATOM 8349 N N . SER B 1 241 ? 23.75 -5.855 5.695 1 93.81 241 SER B N 1
ATOM 8350 C CA . SER B 1 241 ? 22.828 -6.273 6.754 1 93.81 241 SER B CA 1
ATOM 8351 C C . SER B 1 241 ? 21.672 -7.098 6.199 1 93.81 241 SER B C 1
ATOM 8353 O O . SER B 1 241 ? 21.312 -8.125 6.766 1 93.81 241 SER B O 1
ATOM 8355 N N . TRP B 1 242 ? 21.125 -6.707 5.07 1 92.44 242 TRP B N 1
ATOM 8356 C CA . TRP B 1 242 ? 20.031 -7.445 4.469 1 92.44 242 TRP B CA 1
ATOM 8357 C C . TRP B 1 242 ? 20.516 -8.758 3.865 1 92.44 242 TRP B C 1
ATOM 8359 O O . TRP B 1 242 ? 19.844 -9.781 3.955 1 92.44 242 TRP B O 1
ATOM 8369 N N . PHE B 1 243 ? 21.688 -8.703 3.273 1 93.75 243 PHE B N 1
ATOM 8370 C CA . PHE B 1 243 ? 22.25 -9.906 2.676 1 93.75 243 PHE B CA 1
ATOM 8371 C C . PHE B 1 243 ? 22.438 -11 3.727 1 93.75 243 PHE B C 1
ATOM 8373 O O . PHE B 1 243 ? 22.016 -12.141 3.527 1 93.75 243 PHE B O 1
ATOM 8380 N N . PHE B 1 244 ? 23 -10.656 4.832 1 95.38 244 PHE B N 1
ATOM 8381 C CA . PHE B 1 244 ? 23.25 -11.641 5.879 1 95.38 244 PHE B CA 1
ATOM 8382 C C . PHE B 1 244 ? 21.953 -12.102 6.516 1 95.38 244 PHE B C 1
ATOM 8384 O O . PHE B 1 244 ? 21.812 -13.273 6.867 1 95.38 244 PHE B O 1
ATOM 8391 N N . THR B 1 245 ? 21.062 -11.211 6.668 1 94.88 245 THR B N 1
ATOM 8392 C CA . THR B 1 245 ? 19.766 -11.594 7.223 1 94.88 245 THR B CA 1
ATOM 8393 C C . THR B 1 245 ? 19.078 -12.617 6.336 1 94.88 245 THR B C 1
ATOM 8395 O O . THR B 1 245 ? 18.609 -13.656 6.816 1 94.88 245 THR B O 1
ATOM 8398 N N . TYR B 1 246 ? 19.078 -12.406 5.062 1 95.25 246 TYR B N 1
ATOM 8399 C CA . TYR B 1 246 ? 18.391 -13.305 4.141 1 95.25 246 TYR B CA 1
ATOM 8400 C C . TYR B 1 246 ? 19.172 -14.609 3.967 1 95.25 246 TYR B C 1
ATOM 8402 O O . TYR B 1 246 ? 18.578 -15.664 3.754 1 95.25 246 TYR B O 1
ATOM 8410 N N . LEU B 1 247 ? 20.5 -14.5 4.051 1 96 247 LEU B N 1
ATOM 8411 C CA . LEU B 1 247 ? 21.312 -15.711 3.982 1 96 247 LEU B CA 1
ATOM 8412 C C . LEU B 1 247 ? 20.969 -16.656 5.125 1 96 247 LEU B C 1
ATOM 8414 O O . LEU B 1 247 ? 20.859 -17.875 4.918 1 96 247 LEU B O 1
ATOM 8418 N N . ILE B 1 248 ? 20.766 -16.125 6.266 1 95.25 248 ILE B N 1
ATOM 8419 C CA . ILE B 1 248 ? 20.406 -16.938 7.422 1 95.25 248 ILE B CA 1
ATOM 8420 C C . ILE B 1 248 ? 19.016 -17.547 7.215 1 95.25 248 ILE B C 1
ATOM 8422 O O . ILE B 1 248 ? 18.797 -18.719 7.512 1 95.25 248 ILE B O 1
ATOM 8426 N N . PHE B 1 249 ? 18.094 -16.781 6.707 1 94.44 249 PHE B N 1
ATOM 8427 C CA . PHE B 1 249 ? 16.75 -17.297 6.438 1 94.44 249 PHE B CA 1
ATOM 8428 C C . PHE B 1 249 ? 16.797 -18.422 5.418 1 94.44 249 PHE B C 1
ATOM 8430 O O . PHE B 1 249 ? 16.094 -19.438 5.566 1 94.44 249 PHE B O 1
ATOM 8437 N N . ILE B 1 250 ? 17.609 -18.25 4.391 1 96.06 250 ILE B N 1
ATOM 8438 C CA . ILE B 1 250 ? 17.719 -19.25 3.348 1 96.06 250 ILE B CA 1
ATOM 8439 C C . ILE B 1 250 ? 18.328 -20.531 3.924 1 96.06 250 ILE B C 1
ATOM 8441 O O . ILE B 1 250 ? 17.875 -21.641 3.633 1 96.06 250 ILE B O 1
ATOM 8445 N N . ILE B 1 251 ? 19.391 -20.359 4.77 1 96.81 251 ILE B N 1
ATOM 8446 C CA . ILE B 1 251 ? 20.031 -21.516 5.383 1 96.81 251 ILE B CA 1
ATOM 8447 C C . ILE B 1 251 ? 19.031 -22.281 6.246 1 96.81 251 ILE B C 1
ATOM 8449 O O . ILE B 1 251 ? 18.922 -23.5 6.156 1 96.81 251 ILE B O 1
ATOM 8453 N N . LEU B 1 252 ? 18.281 -21.578 6.996 1 95.62 252 LEU B N 1
ATOM 8454 C CA . LEU B 1 252 ? 17.266 -22.203 7.836 1 95.62 252 LEU B CA 1
ATOM 8455 C C . LEU B 1 252 ? 16.188 -22.875 6.988 1 95.62 252 LEU B C 1
ATOM 8457 O O . LEU B 1 252 ? 15.758 -23.984 7.297 1 95.62 252 LEU B O 1
ATOM 8461 N N . ASN B 1 253 ? 15.82 -22.297 5.93 1 96.06 253 ASN B N 1
ATOM 8462 C CA . ASN B 1 253 ? 14.805 -22.859 5.047 1 96.06 253 ASN B CA 1
ATOM 8463 C C . ASN B 1 253 ? 15.312 -24.125 4.355 1 96.06 253 ASN B C 1
ATOM 8465 O O . ASN B 1 253 ? 14.547 -25.078 4.148 1 96.06 253 ASN B O 1
ATOM 8469 N N . VAL B 1 254 ? 16.547 -24.062 3.957 1 96.88 254 VAL B N 1
ATOM 8470 C CA . VAL B 1 254 ? 17.141 -25.234 3.309 1 96.88 254 VAL B CA 1
ATOM 8471 C C . VAL B 1 254 ? 17.172 -26.406 4.289 1 96.88 254 VAL B C 1
ATOM 8473 O O . VAL B 1 254 ? 16.797 -27.531 3.936 1 96.88 254 VAL B O 1
ATOM 8476 N N . PHE B 1 255 ? 17.516 -26.172 5.5 1 96.88 255 PHE B N 1
ATOM 8477 C CA . PHE B 1 255 ? 17.547 -27.219 6.508 1 96.88 255 PHE B CA 1
ATOM 8478 C C . PHE B 1 255 ? 16.156 -27.734 6.797 1 96.88 255 PHE B C 1
ATOM 8480 O O . PHE B 1 255 ? 15.953 -28.938 6.969 1 96.88 255 PHE B O 1
ATOM 8487 N N . LEU B 1 256 ? 15.227 -26.859 6.832 1 96 256 LEU B N 1
ATOM 8488 C CA . LEU B 1 256 ? 13.852 -27.266 7.082 1 96 256 LEU B CA 1
ATOM 8489 C C . LEU B 1 256 ? 13.297 -28.062 5.898 1 96 256 LEU B C 1
ATOM 8491 O O . LEU B 1 256 ? 12.516 -29 6.078 1 96 256 LEU B O 1
ATOM 8495 N N . LEU B 1 257 ? 13.648 -27.594 4.734 1 96.44 257 LEU B N 1
ATOM 8496 C CA . LEU B 1 257 ? 13.242 -28.312 3.537 1 96.44 257 LEU B CA 1
ATOM 8497 C C . LEU B 1 257 ? 13.797 -29.734 3.559 1 96.44 257 LEU B C 1
ATOM 8499 O O . LEU B 1 257 ? 13.07 -30.703 3.293 1 96.44 257 LEU B O 1
ATOM 8503 N N . ILE B 1 258 ? 15.086 -29.922 3.914 1 96.75 258 ILE B N 1
ATOM 8504 C CA . ILE B 1 258 ? 15.742 -31.219 3.973 1 96.75 258 ILE B CA 1
ATOM 8505 C C . ILE B 1 258 ? 15.141 -32.062 5.098 1 96.75 258 ILE B C 1
ATOM 8507 O O . ILE B 1 258 ? 14.859 -33.25 4.922 1 96.75 258 ILE B O 1
ATOM 8511 N N . ALA B 1 259 ? 14.891 -31.406 6.242 1 96.31 259 ALA B N 1
ATOM 8512 C CA . ALA B 1 259 ? 14.266 -32.125 7.363 1 96.31 259 ALA B CA 1
ATOM 8513 C C . ALA B 1 259 ? 12.883 -32.625 6.992 1 96.31 259 ALA B C 1
ATOM 8515 O O . ALA B 1 259 ? 12.508 -33.75 7.352 1 96.31 259 ALA B O 1
ATOM 8516 N N . SER B 1 260 ? 12.141 -31.828 6.305 1 95.81 260 SER B N 1
ATOM 8517 C CA . SER B 1 260 ? 10.82 -32.25 5.852 1 95.81 260 SER B CA 1
ATOM 8518 C C . SER B 1 260 ? 10.914 -33.438 4.887 1 95.81 260 SER B C 1
ATOM 8520 O O . SER B 1 260 ? 10.078 -34.344 4.918 1 95.81 260 SER B O 1
ATOM 8522 N N . GLY B 1 261 ? 11.938 -33.375 4.012 1 94.81 261 GLY B N 1
ATOM 8523 C CA . GLY B 1 261 ? 12.156 -34.469 3.109 1 94.81 261 GLY B CA 1
ATOM 8524 C C . GLY B 1 261 ? 12.414 -35.781 3.83 1 94.81 261 GLY B C 1
ATOM 8525 O O . GLY B 1 261 ? 11.906 -36.844 3.43 1 94.81 261 GLY B O 1
ATOM 8526 N N . PHE B 1 262 ? 13.102 -35.719 4.91 1 94.75 262 PHE B N 1
ATOM 8527 C CA . PHE B 1 262 ? 13.414 -36.906 5.695 1 94.75 262 PHE B CA 1
ATOM 8528 C C . PHE B 1 262 ? 12.203 -37.375 6.504 1 94.75 262 PHE B C 1
ATOM 8530 O O . PHE B 1 262 ? 11.984 -38.562 6.688 1 94.75 262 PHE B O 1
ATOM 8537 N N . ILE B 1 263 ? 11.43 -36.406 6.98 1 94.5 263 ILE B N 1
ATOM 8538 C CA . ILE B 1 263 ? 10.227 -36.75 7.742 1 94.5 263 ILE B CA 1
ATOM 8539 C C . ILE B 1 263 ? 9.273 -37.562 6.879 1 94.5 263 ILE B C 1
ATOM 8541 O O . ILE B 1 263 ? 8.719 -38.562 7.336 1 94.5 263 ILE B O 1
ATOM 8545 N N . PHE B 1 264 ? 9.18 -37.188 5.617 1 92.62 264 PHE B N 1
ATOM 8546 C CA . PHE B 1 264 ? 8.258 -37.875 4.727 1 92.62 264 PHE B CA 1
ATOM 8547 C C . PHE B 1 264 ? 8.953 -39 3.994 1 92.62 264 PHE B C 1
ATOM 8549 O O . PHE B 1 264 ? 8.344 -39.688 3.158 1 92.62 264 PHE B O 1
ATOM 8556 N N . GLN B 1 265 ? 10.219 -39.188 4.199 1 91.31 265 GLN B N 1
ATOM 8557 C CA . GLN B 1 265 ? 11.023 -40.312 3.76 1 91.31 265 GLN B CA 1
ATOM 8558 C C . GLN B 1 265 ? 11.07 -40.406 2.236 1 91.31 265 GLN B C 1
ATOM 8560 O O . GLN B 1 265 ? 10.844 -41.469 1.663 1 91.31 265 GLN B O 1
ATOM 8565 N N . PHE B 1 266 ? 11.336 -39.312 1.587 1 92.19 266 PHE B N 1
ATOM 8566 C CA . PHE B 1 266 ? 11.469 -39.312 0.135 1 92.19 266 PHE B CA 1
ATOM 8567 C C . PHE B 1 266 ? 12.797 -39.906 -0.291 1 92.19 266 PHE B C 1
ATOM 8569 O O . PHE B 1 266 ? 13.836 -39.625 0.299 1 92.19 266 PHE B O 1
ATOM 8576 N N . SER B 1 267 ? 12.797 -40.719 -1.284 1 89.5 267 SER B N 1
ATOM 8577 C CA . SER B 1 267 ? 14 -41.375 -1.786 1 89.5 267 SER B CA 1
ATOM 8578 C C . SER B 1 267 ? 15.016 -40.375 -2.301 1 89.5 267 SER B C 1
ATOM 8580 O O . SER B 1 267 ? 16.219 -40.625 -2.277 1 89.5 267 SER B O 1
ATOM 8582 N N . PHE B 1 268 ? 14.539 -39.188 -2.695 1 93.69 268 PHE B N 1
ATOM 8583 C CA . PHE B 1 268 ? 15.398 -38.125 -3.176 1 93.69 268 PHE B CA 1
ATOM 8584 C C . PHE B 1 268 ? 16.438 -37.75 -2.133 1 93.69 268 PHE B C 1
ATOM 8586 O O . PHE B 1 268 ? 17.625 -37.625 -2.451 1 93.69 268 PHE B O 1
ATOM 8593 N N . PHE B 1 269 ? 16.062 -37.625 -0.874 1 95 269 PHE B N 1
ATOM 8594 C CA . PHE B 1 269 ? 16.938 -37.188 0.2 1 95 269 PHE B CA 1
ATOM 8595 C C . PHE B 1 269 ? 17.688 -38.344 0.825 1 95 269 PHE B C 1
ATOM 8597 O O . PHE B 1 269 ? 18.812 -38.188 1.31 1 95 269 PHE B O 1
ATOM 8604 N N . LYS B 1 270 ? 17.109 -39.531 0.735 1 92.31 270 LYS B N 1
ATOM 8605 C CA . LYS B 1 270 ? 17.703 -40.688 1.387 1 92.31 270 LYS B CA 1
ATOM 8606 C C . LYS B 1 270 ? 18.828 -41.281 0.536 1 92.31 270 LYS B C 1
ATOM 8608 O O . LYS B 1 270 ? 19.844 -41.75 1.065 1 92.31 270 LYS B O 1
ATOM 8613 N N . HIS B 1 271 ? 18.625 -41.281 -0.765 1 91.31 271 HIS B N 1
ATOM 8614 C CA . HIS B 1 271 ? 19.547 -42 -1.634 1 91.31 271 HIS B CA 1
ATOM 8615 C C . HIS B 1 271 ? 20.688 -41.125 -2.098 1 91.31 271 HIS B C 1
ATOM 8617 O O . HIS B 1 271 ? 21.812 -41.594 -2.303 1 91.31 271 HIS B O 1
ATOM 8623 N N . ASN B 1 272 ? 20.453 -39.844 -2.32 1 94.38 272 ASN B N 1
ATOM 8624 C CA . ASN B 1 272 ? 21.516 -38.938 -2.736 1 94.38 272 ASN B CA 1
ATOM 8625 C C . ASN B 1 272 ? 22.375 -38.5 -1.556 1 94.38 272 ASN B C 1
ATOM 8627 O O . ASN B 1 272 ? 21.891 -38.406 -0.426 1 94.38 272 ASN B O 1
ATOM 8631 N N . ASP B 1 273 ? 23.672 -38.219 -1.85 1 95.94 273 ASP B N 1
ATOM 8632 C CA . ASP B 1 273 ? 24.531 -37.688 -0.793 1 95.94 273 ASP B CA 1
ATOM 8633 C C . ASP B 1 273 ? 24.047 -36.312 -0.333 1 95.94 273 ASP B C 1
ATOM 8635 O O . ASP B 1 273 ? 23.656 -35.5 -1.152 1 95.94 273 ASP B O 1
ATOM 8639 N N . PHE B 1 274 ? 24.188 -36.062 0.965 1 96.06 274 PHE B N 1
ATOM 8640 C CA . PHE B 1 274 ? 23.703 -34.844 1.603 1 96.06 274 PHE B CA 1
ATOM 8641 C C . PHE B 1 274 ? 24.297 -33.625 0.942 1 96.06 274 PHE B C 1
ATOM 8643 O O . PHE B 1 274 ? 23.609 -32.625 0.699 1 96.06 274 PHE B O 1
ATOM 8650 N N . GLY B 1 275 ? 25.516 -33.625 0.613 1 95.88 275 GLY B N 1
ATOM 8651 C CA . GLY B 1 275 ? 26.219 -32.469 0.061 1 95.88 275 GLY B CA 1
ATOM 8652 C C . GLY B 1 275 ? 25.719 -32.062 -1.314 1 95.88 275 GLY B C 1
ATOM 8653 O O . GLY B 1 275 ? 25.766 -30.906 -1.678 1 95.88 275 GLY B O 1
ATOM 8654 N N . THR B 1 276 ? 25.203 -33.031 -2.109 1 96.06 276 THR B N 1
ATOM 8655 C CA . THR B 1 276 ? 24.797 -32.781 -3.486 1 96.06 276 THR B CA 1
ATOM 8656 C C . THR B 1 276 ? 23.578 -31.859 -3.521 1 96.06 276 THR B C 1
ATOM 8658 O O . THR B 1 276 ? 23.609 -30.797 -4.137 1 96.06 276 THR B O 1
ATOM 8661 N N . TYR B 1 277 ? 22.516 -32.25 -2.764 1 96.62 277 TYR B N 1
ATOM 8662 C CA . TYR B 1 277 ? 21.312 -31.406 -2.807 1 96.62 277 TYR B CA 1
ATOM 8663 C C . TYR B 1 277 ? 21.438 -30.234 -1.844 1 96.62 277 TYR B C 1
ATOM 8665 O O . TYR B 1 277 ? 20.828 -29.188 -2.051 1 96.62 277 TYR B O 1
ATOM 8673 N N . PHE B 1 278 ? 22.234 -30.266 -0.772 1 97.56 278 PHE B N 1
ATOM 8674 C CA . PHE B 1 278 ? 22.422 -29.172 0.169 1 97.56 278 PHE B CA 1
ATOM 8675 C C . PHE B 1 278 ? 23.031 -27.953 -0.527 1 97.56 278 PHE B C 1
ATOM 8677 O O . PHE B 1 278 ? 22.5 -26.859 -0.426 1 97.56 278 PHE B O 1
ATOM 8684 N N . PHE B 1 279 ? 24.094 -28.156 -1.222 1 97.5 279 PHE B N 1
ATOM 8685 C CA . PHE B 1 279 ? 24.766 -27.047 -1.893 1 97.5 279 PHE B CA 1
ATOM 8686 C C . PHE B 1 279 ? 23.922 -26.547 -3.068 1 97.5 279 PHE B C 1
ATOM 8688 O O . PHE B 1 279 ? 23.953 -25.359 -3.389 1 97.5 279 PHE B O 1
ATOM 8695 N N . LEU B 1 280 ? 23.188 -27.484 -3.676 1 97.81 280 LEU B N 1
ATOM 8696 C CA . LEU B 1 280 ? 22.297 -27.047 -4.746 1 97.81 280 LEU B CA 1
ATOM 8697 C C . LEU B 1 280 ? 21.266 -26.062 -4.215 1 97.81 280 LEU B C 1
ATOM 8699 O O . LEU B 1 280 ? 21.062 -25 -4.797 1 97.81 280 LEU B O 1
ATOM 8703 N N . PHE B 1 281 ? 20.625 -26.422 -3.057 1 98.12 281 PHE B N 1
ATOM 8704 C CA . PHE B 1 281 ? 19.609 -25.562 -2.453 1 98.12 281 PHE B CA 1
ATOM 8705 C C . PHE B 1 281 ? 20.234 -24.266 -1.942 1 98.12 281 PHE B C 1
ATOM 8707 O O . PHE B 1 281 ? 19.656 -23.188 -2.119 1 98.12 281 PHE B O 1
ATOM 8714 N N . LEU B 1 282 ? 21.375 -24.344 -1.394 1 97.88 282 LEU B N 1
ATOM 8715 C CA . LEU B 1 282 ? 22.031 -23.188 -0.802 1 97.88 282 LEU B CA 1
ATOM 8716 C C . LEU B 1 282 ? 22.453 -22.188 -1.88 1 97.88 282 LEU B C 1
ATOM 8718 O O . LEU B 1 282 ? 22.25 -20.984 -1.732 1 97.88 282 LEU B O 1
ATOM 8722 N N . PHE B 1 283 ? 23.062 -22.734 -2.961 1 98.19 283 PHE B N 1
ATOM 8723 C CA . PHE B 1 283 ? 23.531 -21.859 -4.031 1 98.19 283 PHE B CA 1
ATOM 8724 C C . PHE B 1 283 ? 22.344 -21.219 -4.758 1 98.19 283 PHE B C 1
ATOM 8726 O O . PHE B 1 283 ? 22.422 -20.062 -5.176 1 98.19 283 PHE B O 1
ATOM 8733 N N . PHE B 1 284 ? 21.312 -21.969 -4.875 1 97.88 284 PHE B N 1
ATOM 8734 C CA . PHE B 1 284 ? 20.125 -21.375 -5.469 1 97.88 284 PHE B CA 1
ATOM 8735 C C . PHE B 1 284 ? 19.562 -20.266 -4.578 1 97.88 284 PHE B C 1
ATOM 8737 O O . PHE B 1 284 ? 19.188 -19.203 -5.066 1 97.88 284 PHE B O 1
ATOM 8744 N N . GLY B 1 285 ? 19.547 -20.562 -3.27 1 97.12 285 GLY B N 1
ATOM 8745 C CA . GLY B 1 285 ? 19.141 -19.531 -2.324 1 97.12 285 GLY B CA 1
ATOM 8746 C C . GLY B 1 285 ? 19.984 -18.266 -2.414 1 97.12 285 GLY B C 1
ATOM 8747 O O . GLY B 1 285 ? 19.438 -17.156 -2.389 1 97.12 285 GLY B O 1
ATOM 8748 N N . PHE B 1 286 ? 21.234 -18.484 -2.586 1 96.5 286 PHE B N 1
ATOM 8749 C CA . PHE B 1 286 ? 22.156 -17.375 -2.738 1 96.5 286 PHE B CA 1
ATOM 8750 C C . PHE B 1 286 ? 21.828 -16.578 -4 1 96.5 286 PHE B C 1
ATOM 8752 O O . PHE B 1 286 ? 21.797 -15.344 -3.975 1 96.5 286 PHE B O 1
ATOM 8759 N N . SER B 1 287 ? 21.594 -17.234 -5.055 1 97.06 287 SER B N 1
ATOM 8760 C CA . SER B 1 287 ? 21.328 -16.578 -6.324 1 97.06 287 SER B CA 1
ATOM 8761 C C . SER B 1 287 ? 20.016 -15.781 -6.258 1 97.06 287 SER B C 1
ATOM 8763 O O . SER B 1 287 ? 19.922 -14.695 -6.832 1 97.06 287 SER B O 1
ATOM 8765 N N . ILE B 1 288 ? 19.078 -16.312 -5.555 1 96 288 ILE B N 1
ATOM 8766 C CA . ILE B 1 288 ? 17.781 -15.656 -5.48 1 96 288 ILE B CA 1
ATOM 8767 C C . ILE B 1 288 ? 17.891 -14.383 -4.645 1 96 288 ILE B C 1
ATOM 8769 O O . ILE B 1 288 ? 17.219 -13.391 -4.918 1 96 288 ILE B O 1
ATOM 8773 N N . ILE B 1 289 ? 18.75 -14.367 -3.65 1 96.62 289 ILE B N 1
ATOM 8774 C CA . ILE B 1 289 ? 18.984 -13.164 -2.857 1 96.62 289 ILE B CA 1
ATOM 8775 C C . ILE B 1 289 ? 19.594 -12.078 -3.742 1 96.62 289 ILE B C 1
ATOM 8777 O O . ILE B 1 289 ? 19.125 -10.93 -3.725 1 96.62 289 ILE B O 1
ATOM 8781 N N . CYS B 1 290 ? 20.547 -12.516 -4.535 1 96.56 290 CYS B N 1
ATOM 8782 C CA . CYS B 1 290 ? 21.219 -11.57 -5.426 1 96.56 290 CYS B CA 1
ATOM 8783 C C . CYS B 1 290 ? 20.25 -11.039 -6.469 1 96.56 290 CYS B C 1
ATOM 8785 O O . CYS B 1 290 ? 20.266 -9.844 -6.793 1 96.56 290 CYS B O 1
ATOM 8787 N N . PHE B 1 291 ? 19.406 -11.898 -6.906 1 96.31 291 PHE B N 1
ATOM 8788 C CA . PHE B 1 291 ? 18.406 -11.508 -7.887 1 96.31 291 PHE B CA 1
ATOM 8789 C C . PHE B 1 291 ? 17.406 -10.531 -7.273 1 96.31 291 PHE B C 1
ATOM 8791 O O . PHE B 1 291 ? 16.969 -9.586 -7.934 1 96.31 291 PHE B O 1
ATOM 8798 N N . ALA B 1 292 ? 17.062 -10.742 -6.055 1 95.81 292 ALA B N 1
ATOM 8799 C CA . ALA B 1 292 ? 16.141 -9.852 -5.352 1 95.81 292 ALA B CA 1
ATOM 8800 C C . ALA B 1 292 ? 16.75 -8.461 -5.184 1 95.81 292 ALA B C 1
ATOM 8802 O O . ALA B 1 292 ? 16.062 -7.457 -5.332 1 95.81 292 ALA B O 1
ATOM 8803 N N . PHE B 1 293 ? 18.016 -8.414 -4.941 1 94.19 293 PHE B N 1
ATOM 8804 C CA . PHE B 1 293 ? 18.719 -7.137 -4.809 1 94.19 293 PHE B CA 1
ATOM 8805 C C . PHE B 1 293 ? 18.688 -6.375 -6.125 1 94.19 293 PHE B C 1
ATOM 8807 O O . PHE B 1 293 ? 18.484 -5.16 -6.145 1 94.19 293 PHE B O 1
ATOM 8814 N N . PHE B 1 294 ? 18.875 -7.062 -7.137 1 94.75 294 PHE B N 1
ATOM 8815 C CA . PHE B 1 294 ? 18.875 -6.453 -8.461 1 94.75 294 PHE B CA 1
ATOM 8816 C C . PHE B 1 294 ? 17.5 -5.863 -8.781 1 94.75 294 PHE B C 1
ATOM 8818 O O . PHE B 1 294 ? 17.406 -4.707 -9.188 1 94.75 294 PHE B O 1
ATOM 8825 N N . LEU B 1 295 ? 16.484 -6.66 -8.531 1 95.06 295 LEU B N 1
ATOM 8826 C CA . LEU B 1 295 ? 15.133 -6.207 -8.859 1 95.06 295 LEU B CA 1
ATOM 8827 C C . LEU B 1 295 ? 14.703 -5.07 -7.945 1 95.06 295 LEU B C 1
ATOM 8829 O O . LEU B 1 295 ? 13.961 -4.176 -8.367 1 95.06 295 LEU B O 1
ATOM 8833 N N . SER B 1 296 ? 15.094 -5.074 -6.695 1 92.69 296 SER B N 1
ATOM 8834 C CA . SER B 1 296 ? 14.734 -4.027 -5.742 1 92.69 296 SER B CA 1
ATOM 8835 C C . SER B 1 296 ? 15.281 -2.672 -6.172 1 92.69 296 SER B C 1
ATOM 8837 O O . SER B 1 296 ? 14.688 -1.634 -5.883 1 92.69 296 SER B O 1
ATOM 8839 N N . ALA B 1 297 ? 16.391 -2.727 -6.883 1 89.69 297 ALA B N 1
ATOM 8840 C CA . ALA B 1 297 ? 17 -1.483 -7.359 1 89.69 297 ALA B CA 1
ATOM 8841 C C . ALA B 1 297 ? 16.156 -0.861 -8.477 1 89.69 297 ALA B C 1
ATOM 8843 O O . ALA B 1 297 ? 16.156 0.359 -8.648 1 89.69 297 ALA B O 1
ATOM 8844 N N . CYS B 1 298 ? 15.352 -1.684 -9.125 1 90.62 298 CYS B N 1
ATOM 8845 C CA . CYS B 1 298 ? 14.586 -1.219 -10.281 1 90.62 298 CYS B CA 1
ATOM 8846 C C . CYS B 1 298 ? 13.172 -0.833 -9.875 1 90.62 298 CYS B C 1
ATOM 8848 O O . CYS B 1 298 ? 12.469 -0.145 -10.625 1 90.62 298 CYS B O 1
ATOM 8850 N N . LEU B 1 299 ? 12.781 -1.195 -8.703 1 90.75 299 LEU B N 1
ATOM 8851 C CA . LEU B 1 299 ? 11.383 -1.026 -8.336 1 90.75 299 LEU B CA 1
ATOM 8852 C C . LEU B 1 299 ? 11.219 0.079 -7.297 1 90.75 299 LEU B C 1
ATOM 8854 O O . LEU B 1 299 ? 12.109 0.306 -6.48 1 90.75 299 LEU B O 1
ATOM 8858 N N . ARG B 1 300 ? 9.984 0.667 -7.27 1 86.69 300 ARG B N 1
ATOM 8859 C CA . ARG B 1 300 ? 9.75 1.791 -6.371 1 86.69 300 ARG B CA 1
ATOM 8860 C C . ARG B 1 300 ? 8.578 1.511 -5.438 1 86.69 300 ARG B C 1
ATOM 8862 O O . ARG B 1 300 ? 8.5 2.064 -4.34 1 86.69 300 ARG B O 1
ATOM 8869 N N . LYS B 1 301 ? 7.641 0.738 -5.867 1 89.5 301 LYS B N 1
ATOM 8870 C CA . LYS B 1 301 ? 6.438 0.467 -5.09 1 89.5 301 LYS B CA 1
ATOM 8871 C C . LYS B 1 301 ? 6.395 -0.987 -4.629 1 89.5 301 LYS B C 1
ATOM 8873 O O . LYS B 1 301 ? 6.742 -1.895 -5.387 1 89.5 301 LYS B O 1
ATOM 8878 N N . SER B 1 302 ? 6.016 -1.183 -3.369 1 89.31 302 SER B N 1
ATOM 8879 C CA . SER B 1 302 ? 5.984 -2.52 -2.787 1 89.31 302 SER B CA 1
ATOM 8880 C C . SER B 1 302 ? 4.918 -3.387 -3.447 1 89.31 302 SER B C 1
ATOM 8882 O O . SER B 1 302 ? 5.113 -4.59 -3.625 1 89.31 302 SER B O 1
ATOM 8884 N N . GLN B 1 303 ? 3.812 -2.787 -3.867 1 85.19 303 GLN B N 1
ATOM 8885 C CA . GLN B 1 303 ? 2.746 -3.539 -4.523 1 85.19 303 GLN B CA 1
ATOM 8886 C C . GLN B 1 303 ? 3.211 -4.09 -5.867 1 85.19 303 GLN B C 1
ATOM 8888 O O . GLN B 1 303 ? 2.912 -5.234 -6.211 1 85.19 303 GLN B O 1
ATOM 8893 N N . THR B 1 304 ? 3.92 -3.273 -6.613 1 87.25 304 THR B N 1
ATOM 8894 C CA . THR B 1 304 ? 4.465 -3.717 -7.891 1 87.25 304 THR B CA 1
ATOM 8895 C C . THR B 1 304 ? 5.504 -4.816 -7.684 1 87.25 304 THR B C 1
ATOM 8897 O O . THR B 1 304 ? 5.621 -5.727 -8.508 1 87.25 304 THR B O 1
ATOM 8900 N N . ALA B 1 305 ? 6.211 -4.676 -6.566 1 92.44 305 ALA B N 1
ATOM 8901 C CA . ALA B 1 305 ? 7.215 -5.695 -6.258 1 92.44 305 ALA B CA 1
ATOM 8902 C C . ALA B 1 305 ? 6.559 -7.047 -5.992 1 92.44 305 ALA B C 1
ATOM 8904 O O . ALA B 1 305 ? 7.051 -8.078 -6.449 1 92.44 305 ALA B O 1
ATOM 8905 N N . THR B 1 306 ? 5.453 -7.047 -5.316 1 89.06 306 THR B N 1
ATOM 8906 C CA . THR B 1 306 ? 4.746 -8.297 -5.035 1 89.06 306 THR B CA 1
ATOM 8907 C C . THR B 1 306 ? 4.18 -8.898 -6.32 1 89.06 306 THR B C 1
ATOM 8909 O O . THR B 1 306 ? 4.309 -10.102 -6.555 1 89.06 306 THR B O 1
ATOM 8912 N N . PHE B 1 307 ? 3.641 -8.07 -7.172 1 86.25 307 PHE B N 1
ATOM 8913 C CA . PHE B 1 307 ? 3.094 -8.523 -8.445 1 86.25 307 PHE B CA 1
ATOM 8914 C C . PHE B 1 307 ? 4.188 -9.125 -9.32 1 86.25 307 PHE B C 1
ATOM 8916 O O . PHE B 1 307 ? 4.004 -10.195 -9.906 1 86.25 307 PHE B O 1
ATOM 8923 N N . LEU B 1 308 ? 5.238 -8.438 -9.398 1 89.62 308 LEU B N 1
ATOM 8924 C CA . LEU B 1 308 ? 6.348 -8.914 -10.211 1 89.62 308 LEU B CA 1
ATOM 8925 C C . LEU B 1 308 ? 6.941 -10.195 -9.633 1 89.62 308 LEU B C 1
ATOM 8927 O O . LEU B 1 308 ? 7.324 -11.094 -10.383 1 89.62 308 LEU B O 1
ATOM 8931 N N . GLY B 1 309 ? 7.059 -10.172 -8.297 1 91.88 309 GLY B N 1
ATOM 8932 C CA . GLY B 1 309 ? 7.57 -11.375 -7.652 1 91.88 309 GLY B CA 1
ATOM 8933 C C . GLY B 1 309 ? 6.754 -12.617 -7.961 1 91.88 309 GLY B C 1
ATOM 8934 O O . GLY B 1 309 ? 7.305 -13.648 -8.352 1 91.88 309 GLY B O 1
ATOM 8935 N N . PHE B 1 310 ? 5.457 -12.523 -7.895 1 89.06 310 PHE B N 1
ATOM 8936 C CA . PHE B 1 310 ? 4.602 -13.672 -8.156 1 89.06 310 PHE B CA 1
ATOM 8937 C C . PHE B 1 310 ? 4.539 -13.969 -9.656 1 89.06 310 PHE B C 1
ATOM 8939 O O . PHE B 1 310 ? 4.422 -15.133 -10.055 1 89.06 310 PHE B O 1
ATOM 8946 N N . PHE B 1 311 ? 4.637 -12.961 -10.484 1 85.75 311 PHE B N 1
ATOM 8947 C CA . PHE B 1 311 ? 4.703 -13.164 -11.93 1 85.75 311 PHE B CA 1
ATOM 8948 C C . PHE B 1 311 ? 5.93 -13.984 -12.297 1 85.75 311 PHE B C 1
ATOM 8950 O O . PHE B 1 311 ? 5.832 -14.945 -13.07 1 85.75 311 PHE B O 1
ATOM 8957 N N . LEU B 1 312 ? 7.004 -13.586 -11.719 1 91.38 312 LEU B N 1
ATOM 8958 C CA . LEU B 1 312 ? 8.234 -14.328 -11.984 1 91.38 312 LEU B CA 1
ATOM 8959 C C . LEU B 1 312 ? 8.148 -15.742 -11.406 1 91.38 312 LEU B C 1
ATOM 8961 O O . LEU B 1 312 ? 8.688 -16.688 -11.984 1 91.38 312 LEU B O 1
ATOM 8965 N N . PHE B 1 313 ? 7.527 -15.883 -10.234 1 90.94 313 PHE B N 1
ATOM 8966 C CA . PHE B 1 313 ? 7.289 -17.188 -9.641 1 90.94 313 PHE B CA 1
ATOM 8967 C C . PHE B 1 313 ? 6.562 -18.109 -10.617 1 90.94 313 PHE B C 1
ATOM 8969 O O . PHE B 1 313 ? 6.98 -19.25 -10.836 1 90.94 313 PHE B O 1
ATOM 8976 N N . ILE B 1 314 ? 5.562 -17.547 -11.258 1 82.75 314 ILE B N 1
ATOM 8977 C CA . ILE B 1 314 ? 4.75 -18.344 -12.188 1 82.75 314 ILE B CA 1
ATOM 8978 C C . ILE B 1 314 ? 5.527 -18.594 -13.477 1 82.75 314 ILE B C 1
ATOM 8980 O O . ILE B 1 314 ? 5.578 -19.719 -13.969 1 82.75 314 ILE B O 1
ATOM 8984 N N . LEU B 1 315 ? 6.152 -17.609 -13.961 1 83.88 315 LEU B N 1
ATOM 8985 C CA . LEU B 1 315 ? 6.922 -17.719 -15.195 1 83.88 315 LEU B CA 1
ATOM 8986 C C . LEU B 1 315 ? 8.031 -18.766 -15.055 1 83.88 315 LEU B C 1
ATOM 8988 O O . LEU B 1 315 ? 8.172 -19.641 -15.906 1 83.88 315 LEU B O 1
ATOM 8992 N N . PHE B 1 316 ? 8.766 -18.719 -13.938 1 91.06 316 PHE B N 1
ATOM 8993 C CA . PHE B 1 316 ? 9.891 -19.641 -13.742 1 91.06 316 PHE B CA 1
ATOM 8994 C C . PHE B 1 316 ? 9.391 -21.047 -13.422 1 91.06 316 PHE B C 1
ATOM 8996 O O . PHE B 1 316 ? 10.078 -22.031 -13.711 1 91.06 316 PHE B O 1
ATOM 9003 N N . SER B 1 317 ? 8.242 -21.109 -12.805 1 86 317 SER B N 1
ATOM 9004 C CA . SER B 1 317 ? 7.66 -22.438 -12.562 1 86 317 SER B CA 1
ATOM 9005 C C . SER B 1 317 ? 7.332 -23.141 -13.875 1 86 317 SER B C 1
ATOM 9007 O O . SER B 1 317 ? 7.551 -24.344 -14.008 1 86 317 SER B O 1
ATOM 9009 N N . VAL B 1 318 ? 6.883 -22.359 -14.852 1 78 318 VAL B N 1
ATOM 9010 C CA . VAL B 1 318 ? 6.543 -22.922 -16.156 1 78 318 VAL B CA 1
ATOM 9011 C C . VAL B 1 318 ? 7.82 -23.25 -16.922 1 78 318 VAL B C 1
ATOM 9013 O O . VAL B 1 318 ? 7.945 -24.344 -17.5 1 78 318 VAL B O 1
ATOM 9016 N N . LEU B 1 319 ? 8.773 -22.422 -16.891 1 83.31 319 LEU B N 1
ATOM 9017 C CA . LEU B 1 319 ? 10.016 -22.625 -17.641 1 83.31 319 LEU B CA 1
ATOM 9018 C C . LEU B 1 319 ? 10.797 -23.812 -17.094 1 83.31 319 LEU B C 1
ATOM 9020 O O . LEU B 1 319 ? 11.367 -24.594 -17.859 1 83.31 319 LEU B O 1
ATOM 9024 N N . GLN B 1 320 ? 10.75 -23.938 -15.789 1 85.5 320 GLN B N 1
ATOM 9025 C CA . GLN B 1 320 ? 11.539 -25 -15.18 1 85.5 320 GLN B CA 1
ATOM 9026 C C . GLN B 1 320 ? 10.914 -26.375 -15.445 1 85.5 320 GLN B C 1
ATOM 9028 O O . GLN B 1 320 ? 11.609 -27.391 -15.43 1 85.5 320 GLN B O 1
ATOM 9033 N N . ALA B 1 321 ? 9.664 -26.359 -15.664 1 75 321 ALA B N 1
ATOM 9034 C CA . ALA B 1 321 ? 8.977 -27.625 -15.883 1 75 321 ALA B CA 1
ATOM 9035 C C . ALA B 1 321 ? 9.312 -28.203 -17.25 1 75 321 ALA B C 1
ATOM 9037 O O . ALA B 1 321 ? 9.32 -29.422 -17.438 1 75 321 ALA B O 1
ATOM 9038 N N . PHE B 1 322 ? 9.836 -27.297 -18.203 1 72.88 322 PHE B N 1
ATOM 9039 C CA . PHE B 1 322 ? 9.93 -27.797 -19.578 1 72.88 322 PHE B CA 1
ATOM 9040 C C . PHE B 1 322 ? 11.352 -27.641 -20.109 1 72.88 322 PHE B C 1
ATOM 9042 O O . PHE B 1 322 ? 11.836 -28.484 -20.859 1 72.88 322 PHE B O 1
ATOM 9049 N N . ILE B 1 323 ? 12.031 -26.734 -19.688 1 80.94 323 ILE B N 1
ATOM 9050 C CA . ILE B 1 323 ? 13.258 -26.344 -20.375 1 80.94 323 ILE B CA 1
ATOM 9051 C C . ILE B 1 323 ? 14.352 -27.375 -20.125 1 80.94 323 ILE B C 1
ATOM 9053 O O . ILE B 1 323 ? 15.07 -27.766 -21.047 1 80.94 323 ILE B O 1
ATOM 9057 N N . PRO B 1 324 ? 14.445 -27.875 -18.922 1 81.75 324 PRO B N 1
ATOM 9058 C CA . PRO B 1 324 ? 15.516 -28.859 -18.703 1 81.75 324 PRO B CA 1
ATOM 9059 C C . PRO B 1 324 ? 15.352 -30.109 -19.578 1 81.75 324 PRO B C 1
ATOM 9061 O O . PRO B 1 324 ? 16.328 -30.625 -20.109 1 81.75 324 PRO B O 1
ATOM 9064 N N . ASN B 1 325 ? 14.156 -30.5 -19.781 1 74.56 325 ASN B N 1
ATOM 9065 C CA . ASN B 1 325 ? 13.883 -31.703 -20.562 1 74.56 325 ASN B CA 1
ATOM 9066 C C . ASN B 1 325 ? 13.922 -31.438 -22.062 1 74.56 325 ASN B C 1
ATOM 9068 O O . ASN B 1 325 ? 14.07 -32.375 -22.859 1 74.56 325 ASN B O 1
ATOM 9072 N N . LEU B 1 326 ? 13.938 -30.172 -22.391 1 74.31 326 LEU B N 1
ATOM 9073 C CA . LEU B 1 326 ? 13.867 -29.828 -23.797 1 74.31 326 LEU B CA 1
ATOM 9074 C C . LEU B 1 326 ? 15.227 -29.375 -24.328 1 74.31 326 LEU B C 1
ATOM 9076 O O . LEU B 1 326 ? 15.578 -29.672 -25.469 1 74.31 326 LEU B O 1
ATOM 9080 N N . LEU B 1 327 ? 15.938 -28.734 -23.469 1 81.5 327 LEU B N 1
ATOM 9081 C CA . LEU B 1 327 ? 17.125 -28.062 -24 1 81.5 327 LEU B CA 1
ATOM 9082 C C . LEU B 1 327 ? 18.391 -28.656 -23.438 1 81.5 327 LEU B C 1
ATOM 9084 O O . LEU B 1 327 ? 19.469 -28.562 -24.047 1 81.5 327 LEU B O 1
ATOM 9088 N N . TYR B 1 328 ? 18.328 -29.266 -22.312 1 86.38 328 TYR B N 1
ATOM 9089 C CA . TYR B 1 328 ? 19.531 -29.797 -21.672 1 86.38 328 TYR B CA 1
ATOM 9090 C C . TYR B 1 328 ? 19.688 -31.281 -21.953 1 86.38 328 TYR B C 1
ATOM 9092 O O . TYR B 1 328 ? 19.875 -32.062 -21.031 1 86.38 328 TYR B O 1
ATOM 9100 N N . ILE B 1 329 ? 19.594 -31.562 -23.188 1 73.5 329 ILE B N 1
ATOM 9101 C CA . ILE B 1 329 ? 19.766 -32.906 -23.672 1 73.5 329 ILE B CA 1
ATOM 9102 C C . ILE B 1 329 ? 20.938 -32.969 -24.656 1 73.5 329 ILE B C 1
ATOM 9104 O O . ILE B 1 329 ? 21.422 -31.938 -25.109 1 73.5 329 ILE B O 1
ATOM 9108 N N . GLU B 1 330 ? 21.312 -34.156 -24.891 1 71.69 330 GLU B N 1
ATOM 9109 C CA . GLU B 1 330 ? 22.438 -34.344 -25.812 1 71.69 330 GLU B CA 1
ATOM 9110 C C . GLU B 1 330 ? 22.047 -33.938 -27.234 1 71.69 330 GLU B C 1
ATOM 9112 O O . GLU B 1 330 ? 20.922 -34.188 -27.656 1 71.69 330 GLU B O 1
ATOM 9117 N N . GLY B 1 331 ? 22.859 -33.188 -27.938 1 69.56 331 GLY B N 1
ATOM 9118 C CA . GLY B 1 331 ? 22.609 -32.812 -29.312 1 69.56 331 GLY B CA 1
ATOM 9119 C C . GLY B 1 331 ? 22.266 -31.344 -29.469 1 69.56 331 GLY B C 1
ATOM 9120 O O . GLY B 1 331 ? 22.328 -30.812 -30.578 1 69.56 331 GLY B O 1
ATOM 9121 N N . LYS B 1 332 ? 21.859 -30.766 -28.484 1 79.88 332 LYS B N 1
ATOM 9122 C CA . LYS B 1 332 ? 21.531 -29.344 -28.562 1 79.88 332 LYS B CA 1
ATOM 9123 C C . LYS B 1 332 ? 22.781 -28.484 -28.391 1 79.88 332 LYS B C 1
ATOM 9125 O O . LYS B 1 332 ? 23.688 -28.844 -27.625 1 79.88 332 LYS B O 1
ATOM 9130 N N . PRO B 1 333 ? 22.828 -27.422 -29.156 1 84.81 333 PRO B N 1
ATOM 9131 C CA . PRO B 1 333 ? 24.016 -26.562 -29.062 1 84.81 333 PRO B CA 1
ATOM 9132 C C . PRO B 1 333 ? 24.203 -25.953 -27.672 1 84.81 333 PRO B C 1
ATOM 9134 O O . PRO B 1 333 ? 23.219 -25.594 -27.016 1 84.81 333 PRO B O 1
ATOM 9137 N N . TYR B 1 334 ? 25.422 -25.812 -27.266 1 88.88 334 TYR B N 1
ATOM 9138 C CA . TYR B 1 334 ? 25.781 -25.281 -25.953 1 88.88 334 TYR B CA 1
ATOM 9139 C C . TYR B 1 334 ? 25.391 -23.812 -25.844 1 88.88 334 TYR B C 1
ATOM 9141 O O . TYR B 1 334 ? 25.094 -23.312 -24.75 1 88.88 334 TYR B O 1
ATOM 9149 N N . SER B 1 335 ? 25.359 -23.109 -26.969 1 90.5 335 SER B N 1
ATOM 9150 C CA . SER B 1 335 ? 25.031 -21.688 -26.938 1 90.5 335 SER B CA 1
ATOM 9151 C C . SER B 1 335 ? 23.625 -21.453 -26.406 1 90.5 335 SER B C 1
ATOM 9153 O O . SER B 1 335 ? 23.391 -20.547 -25.609 1 90.5 335 SER B O 1
ATOM 9155 N N . VAL B 1 336 ? 22.766 -22.344 -26.781 1 87.38 336 VAL B N 1
ATOM 9156 C CA . VAL B 1 336 ? 21.375 -22.203 -26.344 1 87.38 336 VAL B CA 1
ATOM 9157 C C . VAL B 1 336 ? 21.266 -22.594 -24.859 1 87.38 336 VAL B C 1
ATOM 9159 O O . VAL B 1 336 ? 20.562 -21.938 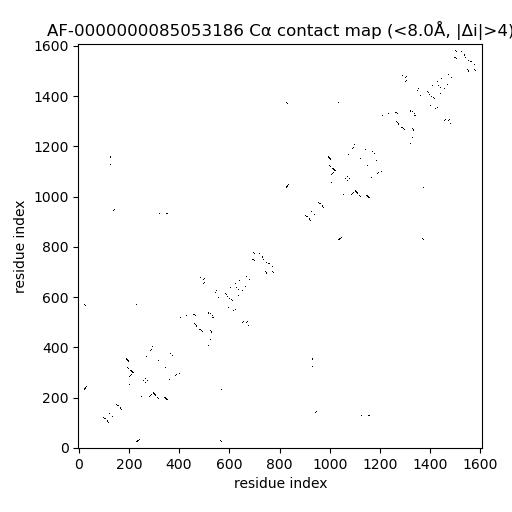-24.094 1 87.38 336 VAL B O 1
ATOM 9162 N N . GLN B 1 337 ? 22.031 -23.578 -24.531 1 91.38 337 GLN B N 1
ATOM 9163 C CA . GLN B 1 337 ? 22.031 -24 -23.125 1 91.38 337 GLN B CA 1
ATOM 9164 C C . GLN B 1 337 ? 22.625 -22.922 -22.234 1 91.38 337 GLN B C 1
ATOM 9166 O O . GLN B 1 337 ? 22.125 -22.672 -21.125 1 91.38 337 GLN B O 1
ATOM 9171 N N . ALA B 1 338 ? 23.578 -22.219 -22.734 1 92.25 338 ALA B N 1
ATOM 9172 C CA . ALA B 1 338 ? 24.25 -21.188 -21.969 1 92.25 338 ALA B CA 1
ATOM 9173 C C . ALA B 1 338 ? 23.328 -19.984 -21.766 1 92.25 338 ALA B C 1
ATOM 9175 O O . ALA B 1 338 ? 23.328 -19.359 -20.688 1 92.25 338 ALA B O 1
ATOM 9176 N N . ILE B 1 339 ? 22.547 -19.656 -22.688 1 92.12 339 ILE B N 1
ATOM 9177 C CA . ILE B 1 339 ? 21.656 -18.516 -22.594 1 92.12 339 ILE B CA 1
ATOM 9178 C C . ILE B 1 339 ? 20.578 -18.781 -21.547 1 92.12 339 ILE B C 1
ATOM 9180 O O . ILE B 1 339 ? 20.297 -17.938 -20.703 1 92.12 339 ILE B O 1
ATOM 9184 N N . PHE B 1 340 ? 20.094 -19.953 -21.562 1 91.75 340 PHE B N 1
ATOM 9185 C CA . PHE B 1 340 ? 19.031 -20.281 -20.594 1 91.75 340 PHE B CA 1
ATOM 9186 C C . PHE B 1 340 ? 19.625 -20.531 -19.219 1 91.75 340 PHE B C 1
ATOM 9188 O O . PHE B 1 340 ? 18.906 -20.484 -18.219 1 91.75 340 PHE B O 1
ATOM 9195 N N . SER B 1 341 ? 20.984 -20.781 -19.219 1 94.06 341 SER B N 1
ATOM 9196 C CA . SER B 1 341 ? 21.641 -21.016 -17.938 1 94.06 341 SER B CA 1
ATOM 9197 C C . SER B 1 341 ? 21.844 -19.703 -17.188 1 94.06 341 SER B C 1
ATOM 9199 O O . SER B 1 341 ? 22.188 -19.719 -16 1 94.06 341 SER B O 1
ATOM 9201 N N . LEU B 1 342 ? 21.531 -18.641 -17.859 1 93.12 342 LEU B N 1
ATOM 9202 C CA . LEU B 1 342 ? 21.609 -17.344 -17.188 1 93.12 342 LEU B CA 1
ATOM 9203 C C . LEU B 1 342 ? 20.406 -17.141 -16.266 1 93.12 342 LEU B C 1
ATOM 9205 O O . LEU B 1 342 ? 20.391 -16.203 -15.453 1 93.12 342 LEU B O 1
ATOM 9209 N N . LEU B 1 343 ? 19.531 -18.062 -16.391 1 93.06 343 LEU B N 1
ATOM 9210 C CA . LEU B 1 343 ? 18.391 -18.109 -15.477 1 93.06 343 LEU B CA 1
ATOM 9211 C C . LEU B 1 343 ? 18.562 -19.203 -14.438 1 93.06 343 LEU B C 1
ATOM 9213 O O . LEU B 1 343 ? 18.312 -20.375 -14.711 1 93.06 343 LEU B O 1
ATOM 9217 N N . SER B 1 344 ? 18.906 -18.75 -13.258 1 94.56 344 SER B N 1
ATOM 9218 C CA . SER B 1 344 ? 19.281 -19.688 -12.195 1 94.56 344 SER B CA 1
ATOM 9219 C C . SER B 1 344 ? 18.172 -20.703 -11.93 1 94.56 344 SER B C 1
ATOM 9221 O O . SER B 1 344 ? 18.453 -21.859 -11.617 1 94.56 344 SER B O 1
ATOM 9223 N N . PRO B 1 345 ? 16.844 -20.328 -12.109 1 94.5 345 PRO B N 1
ATOM 9224 C CA . PRO B 1 345 ? 15.797 -21.328 -11.844 1 94.5 345 PRO B CA 1
ATOM 9225 C C . PRO B 1 345 ? 15.812 -22.484 -12.836 1 94.5 345 PRO B C 1
ATOM 9227 O O . PRO B 1 345 ? 15.492 -23.609 -12.469 1 94.5 345 PRO B O 1
ATOM 9230 N N . VAL B 1 346 ? 16.234 -22.25 -14.047 1 93.31 346 VAL B N 1
ATOM 9231 C CA . VAL B 1 346 ? 16.266 -23.281 -15.07 1 93.31 346 VAL B CA 1
ATOM 9232 C C . VAL B 1 346 ? 17.391 -24.266 -14.789 1 93.31 346 VAL B C 1
ATOM 9234 O O . VAL B 1 346 ? 17.188 -25.484 -14.852 1 93.31 346 VAL B O 1
ATOM 9237 N N . VAL B 1 347 ? 18.516 -23.75 -14.461 1 95.25 347 VAL B N 1
ATOM 9238 C CA . VAL B 1 347 ? 19.672 -24.594 -14.156 1 95.25 347 VAL B CA 1
ATOM 9239 C C . VAL B 1 347 ? 19.422 -25.359 -12.852 1 95.25 347 VAL B C 1
ATOM 9241 O O . VAL B 1 347 ? 19.844 -26.5 -12.719 1 95.25 347 VAL B O 1
ATOM 9244 N N . PHE B 1 348 ? 18.797 -24.734 -11.867 1 96.69 348 PHE B N 1
ATOM 9245 C CA . PHE B 1 348 ? 18.406 -25.359 -10.609 1 96.69 348 PHE B CA 1
ATOM 9246 C C . PHE B 1 348 ? 17.516 -26.562 -10.859 1 96.69 348 PHE B C 1
ATOM 9248 O O . PHE B 1 348 ? 17.688 -27.625 -10.25 1 96.69 348 PHE B O 1
ATOM 9255 N N . ALA B 1 349 ? 16.578 -26.359 -11.805 1 94.69 349 ALA B N 1
ATOM 9256 C CA . ALA B 1 349 ? 15.656 -27.422 -12.148 1 94.69 349 ALA B CA 1
ATOM 9257 C C . ALA B 1 349 ? 16.391 -28.594 -12.789 1 94.69 349 ALA B C 1
ATOM 9259 O O . ALA B 1 349 ? 16.047 -29.766 -12.547 1 94.69 349 ALA B O 1
ATOM 9260 N N . LYS B 1 350 ? 17.344 -28.297 -13.633 1 93.12 350 LYS B N 1
ATOM 9261 C CA . LYS B 1 350 ? 18.156 -29.359 -14.242 1 93.12 350 LYS B CA 1
ATOM 9262 C C . LYS B 1 350 ? 18.875 -30.172 -13.18 1 93.12 350 LYS B C 1
ATOM 9264 O O . LYS B 1 350 ? 18.875 -31.406 -13.234 1 93.12 350 LYS B O 1
ATOM 9269 N N . GLY B 1 351 ? 19.438 -29.5 -12.203 1 94.69 351 GLY B N 1
ATOM 9270 C CA . GLY B 1 351 ? 20.109 -30.203 -11.117 1 94.69 351 GLY B CA 1
ATOM 9271 C C . GLY B 1 351 ? 19.156 -31.047 -10.297 1 94.69 351 GLY B C 1
ATOM 9272 O O . GLY B 1 351 ? 19.484 -32.188 -9.953 1 94.69 351 GLY B O 1
ATOM 9273 N N . LEU B 1 352 ? 18 -30.531 -10.023 1 94.94 352 LEU B N 1
ATOM 9274 C CA . LEU B 1 352 ? 17 -31.25 -9.227 1 94.94 352 LEU B CA 1
ATOM 9275 C C . LEU B 1 352 ? 16.484 -32.469 -9.977 1 94.94 352 LEU B C 1
ATOM 9277 O O . LEU B 1 352 ? 16.281 -33.531 -9.383 1 94.94 352 LEU B O 1
ATOM 9281 N N . THR B 1 353 ? 16.281 -32.312 -11.242 1 88.81 353 THR B N 1
ATOM 9282 C CA . THR B 1 353 ? 15.773 -33.406 -12.055 1 88.81 353 THR B CA 1
ATOM 9283 C C . THR B 1 353 ? 16.797 -34.531 -12.117 1 88.81 353 THR B C 1
ATOM 9285 O O . THR B 1 353 ? 16.438 -35.719 -12.031 1 88.81 353 THR B O 1
ATOM 9288 N N . ASP B 1 354 ? 18.047 -34.156 -12.266 1 88.81 354 ASP B N 1
ATOM 9289 C CA . ASP B 1 354 ? 19.109 -35.156 -12.281 1 88.81 354 ASP B CA 1
ATOM 9290 C C . ASP B 1 354 ? 19.156 -35.938 -10.969 1 88.81 354 ASP B C 1
ATOM 9292 O O . ASP B 1 354 ? 19.281 -37.156 -10.961 1 88.81 354 ASP B O 1
ATOM 9296 N N . LEU B 1 355 ? 19.047 -35.219 -9.922 1 93.44 355 LEU B N 1
ATOM 9297 C CA . LEU B 1 355 ? 19.094 -35.812 -8.602 1 93.44 355 LEU B CA 1
ATOM 9298 C C . LEU B 1 355 ? 17.875 -36.719 -8.367 1 93.44 355 LEU B C 1
ATOM 9300 O O . LEU B 1 355 ? 17.969 -37.781 -7.75 1 93.44 355 LEU B O 1
ATOM 9304 N N . ALA B 1 356 ? 16.75 -36.25 -8.852 1 89.5 356 ALA B N 1
ATOM 9305 C CA . ALA B 1 356 ? 15.508 -37 -8.68 1 89.5 356 ALA B CA 1
ATOM 9306 C C . ALA B 1 356 ? 15.555 -38.312 -9.461 1 89.5 356 ALA B C 1
ATOM 9308 O O . ALA B 1 356 ? 15.203 -39.375 -8.93 1 89.5 356 ALA B O 1
ATOM 9309 N N . ILE B 1 357 ? 16.047 -38.25 -10.656 1 80.06 357 ILE B N 1
ATOM 9310 C CA . ILE B 1 357 ? 16.141 -39.438 -11.5 1 80.06 357 ILE B CA 1
ATOM 9311 C C . ILE B 1 357 ? 17.156 -40.406 -10.898 1 80.06 357 ILE B C 1
ATOM 9313 O O . ILE B 1 357 ? 16.906 -41.625 -10.828 1 80.06 357 ILE B O 1
ATOM 9317 N N . ALA B 1 358 ? 18.234 -39.875 -10.422 1 82.38 358 ALA B N 1
ATOM 9318 C CA . ALA B 1 358 ? 19.281 -40.688 -9.836 1 82.38 358 ALA B CA 1
ATOM 9319 C C . ALA B 1 358 ? 18.812 -41.375 -8.547 1 82.38 358 ALA B C 1
ATOM 9321 O O . ALA B 1 358 ? 19.266 -42.469 -8.211 1 82.38 358 ALA B O 1
ATOM 9322 N N . SER B 1 359 ? 17.922 -40.75 -7.832 1 86.25 359 SER B N 1
ATOM 9323 C CA . SER B 1 359 ? 17.422 -41.281 -6.566 1 86.25 359 SER B CA 1
ATOM 9324 C C . SER B 1 359 ? 16.656 -42.594 -6.77 1 86.25 359 SER B C 1
ATOM 9326 O O . SER B 1 359 ? 16.484 -43.375 -5.832 1 86.25 359 SER B O 1
ATOM 9328 N N . ASP B 1 360 ? 16.094 -42.719 -7.945 1 74.56 360 ASP B N 1
ATOM 9329 C CA . ASP B 1 360 ? 15.367 -43.969 -8.258 1 74.56 360 ASP B CA 1
ATOM 9330 C C . ASP B 1 360 ? 16.328 -45.125 -8.453 1 74.56 360 ASP B C 1
ATOM 9332 O O . ASP B 1 360 ? 15.922 -46.281 -8.375 1 74.56 360 ASP B O 1
ATOM 9336 N N . MET B 1 361 ? 17.562 -45.094 -8.68 1 67.81 361 MET B N 1
ATOM 9337 C CA . MET B 1 361 ? 18.531 -46.156 -8.875 1 67.81 361 MET B CA 1
ATOM 9338 C C . MET B 1 361 ? 19.469 -46.25 -7.68 1 67.81 361 MET B C 1
ATOM 9340 O O . MET B 1 361 ? 19.469 -47.25 -6.973 1 67.81 361 MET B O 1
ATOM 9344 N N . GLY B 1 362 ? 20.297 -45.406 -7.266 1 74.88 362 GLY B N 1
ATOM 9345 C CA . GLY B 1 362 ? 21.234 -45.406 -6.145 1 74.88 362 GLY B CA 1
ATOM 9346 C C . GLY B 1 362 ? 21.609 -44 -5.68 1 74.88 362 GLY B C 1
ATOM 9347 O O . GLY B 1 362 ? 22.156 -43.844 -4.594 1 74.88 362 GLY B O 1
ATOM 9348 N N . GLY B 1 363 ? 21.219 -43.125 -6.352 1 85.31 363 GLY B N 1
ATOM 9349 C CA . GLY B 1 363 ? 21.531 -41.75 -5.977 1 85.31 363 GLY B CA 1
ATOM 9350 C C . GLY B 1 363 ? 22.875 -41.281 -6.477 1 85.31 363 GLY B C 1
ATOM 9351 O O . GLY B 1 363 ? 23.656 -42.094 -7 1 85.31 363 GLY B O 1
ATOM 9352 N N . ILE B 1 364 ? 23.125 -40.031 -6.426 1 91.06 364 ILE B N 1
ATOM 9353 C CA . ILE B 1 364 ? 24.391 -39.438 -6.84 1 91.06 364 ILE B CA 1
ATOM 9354 C C . ILE B 1 364 ? 25.281 -39.219 -5.621 1 91.06 364 ILE B C 1
ATOM 9356 O O . ILE B 1 364 ? 24.875 -38.594 -4.633 1 91.06 364 ILE B O 1
ATOM 9360 N N . ARG B 1 365 ? 26.531 -39.719 -5.684 1 91.69 365 ARG B N 1
ATOM 9361 C CA . ARG B 1 365 ? 27.547 -39.5 -4.648 1 91.69 365 ARG B CA 1
ATOM 9362 C C . ARG B 1 365 ? 28.344 -38.219 -4.91 1 91.69 365 ARG B C 1
ATOM 9364 O O . ARG B 1 365 ? 28.391 -37.719 -6.043 1 91.69 365 ARG B O 1
ATOM 9371 N N . TRP B 1 366 ? 28.938 -37.656 -3.873 1 93.75 366 TRP B N 1
ATOM 9372 C CA . TRP B 1 366 ? 29.672 -36.406 -3.977 1 93.75 366 TRP B CA 1
ATOM 9373 C C . TRP B 1 366 ? 30.812 -36.531 -4.977 1 93.75 366 TRP B C 1
ATOM 9375 O O . TRP B 1 366 ? 31.141 -35.562 -5.68 1 93.75 366 TRP B O 1
ATOM 9385 N N . SER B 1 367 ? 31.375 -37.688 -5.125 1 90.25 367 SER B N 1
ATOM 9386 C CA . SER B 1 367 ? 32.531 -37.906 -6.012 1 90.25 367 SER B CA 1
ATOM 9387 C C . SER B 1 367 ? 32.094 -37.906 -7.473 1 90.25 367 SER B C 1
ATOM 9389 O O . SER B 1 367 ? 32.906 -37.719 -8.367 1 90.25 367 SER B O 1
ATOM 9391 N N . GLN B 1 368 ? 30.781 -38 -7.746 1 90.06 368 GLN B N 1
ATOM 9392 C CA . GLN B 1 368 ? 30.281 -38.156 -9.109 1 90.06 368 GLN B CA 1
ATOM 9393 C C . GLN B 1 368 ? 29.688 -36.844 -9.617 1 90.06 368 GLN B C 1
ATOM 9395 O O . GLN B 1 368 ? 29.078 -36.781 -10.688 1 90.06 368 GLN B O 1
ATOM 9400 N N . ILE B 1 369 ? 29.906 -35.75 -8.93 1 92.19 369 ILE B N 1
ATOM 9401 C CA . ILE B 1 369 ? 29.219 -34.5 -9.242 1 92.19 369 ILE B CA 1
ATOM 9402 C C . ILE B 1 369 ? 29.766 -33.938 -10.555 1 92.19 369 ILE B C 1
ATOM 9404 O O . ILE B 1 369 ? 29.062 -33.156 -11.234 1 92.19 369 ILE B O 1
ATOM 9408 N N . SER B 1 370 ? 30.984 -34.281 -10.953 1 90 370 SER B N 1
ATOM 9409 C CA . SER B 1 370 ? 31.594 -33.719 -12.164 1 90 370 SER B CA 1
ATOM 9410 C C . SER B 1 370 ? 31.188 -34.531 -13.391 1 90 370 SER B C 1
ATOM 9412 O O . SER B 1 370 ? 31.234 -34.031 -14.523 1 90 370 SER B O 1
ATOM 9414 N N . ASN B 1 371 ? 30.75 -35.812 -13.227 1 84.94 371 ASN B N 1
ATOM 9415 C CA . ASN B 1 371 ? 30.484 -36.656 -14.383 1 84.94 371 ASN B CA 1
ATOM 9416 C C . ASN B 1 371 ? 29.141 -37.375 -14.25 1 84.94 371 ASN B C 1
ATOM 9418 O O . ASN B 1 371 ? 28.969 -38.469 -14.812 1 84.94 371 ASN B O 1
ATOM 9422 N N . ASN B 1 372 ? 28.266 -36.875 -13.461 1 83.62 372 ASN B N 1
ATOM 9423 C CA . ASN B 1 372 ? 26.984 -37.562 -13.242 1 83.62 372 ASN B CA 1
ATOM 9424 C C . ASN B 1 372 ? 26.125 -37.562 -14.5 1 83.62 372 ASN B C 1
ATOM 9426 O O . ASN B 1 372 ? 25.297 -38.438 -14.68 1 83.62 372 ASN B O 1
ATOM 9430 N N . SER B 1 373 ? 26.219 -36.5 -15.344 1 80.81 373 SER B N 1
ATOM 9431 C CA . SER B 1 373 ? 25.469 -36.375 -16.594 1 80.81 373 SER B CA 1
ATOM 9432 C C . SER B 1 373 ? 26.375 -35.906 -17.734 1 80.81 373 SER B C 1
ATOM 9434 O O . SER B 1 373 ? 27.312 -35.156 -17.516 1 80.81 373 SER B O 1
ATOM 9436 N N . PRO B 1 374 ? 26.062 -36.438 -18.859 1 76.94 374 PRO B N 1
ATOM 9437 C CA . PRO B 1 374 ? 26.891 -36 -20 1 76.94 374 PRO B CA 1
ATOM 9438 C C . PRO B 1 374 ? 26.641 -34.562 -20.359 1 76.94 374 PRO B C 1
ATOM 9440 O O . PRO B 1 374 ? 27.531 -33.875 -20.906 1 76.94 374 PRO B O 1
ATOM 9443 N N . VAL B 1 375 ? 25.453 -34.188 -20.047 1 85.12 375 VAL B N 1
ATOM 9444 C CA . VAL B 1 375 ? 25.109 -32.781 -20.359 1 85.12 375 VAL B CA 1
ATOM 9445 C C . VAL B 1 375 ? 24.906 -32 -19.078 1 85.12 375 VAL B C 1
ATOM 9447 O O . VAL B 1 375 ? 24 -32.312 -18.297 1 85.12 375 VAL B O 1
ATOM 9450 N N . PHE B 1 376 ? 25.688 -31.062 -18.781 1 89.81 376 PHE B N 1
ATOM 9451 C CA . PHE B 1 376 ? 25.562 -30.156 -17.656 1 89.81 376 PHE B CA 1
ATOM 9452 C C . PHE B 1 376 ? 25.562 -30.922 -16.328 1 89.81 376 PHE B C 1
ATOM 9454 O O . PHE B 1 376 ? 24.547 -30.938 -15.625 1 89.81 376 PHE B O 1
ATOM 9461 N N . PRO B 1 377 ? 26.688 -31.469 -16.047 1 91.94 377 PRO B N 1
ATOM 9462 C CA . PRO B 1 377 ? 26.781 -32.156 -14.758 1 91.94 377 PRO B CA 1
ATOM 9463 C C . PRO B 1 377 ? 26.531 -31.234 -13.57 1 91.94 377 PRO B C 1
ATOM 9465 O O . PRO B 1 377 ? 26.469 -30.016 -13.742 1 91.94 377 PRO B O 1
ATOM 9468 N N . LEU B 1 378 ? 26.359 -31.781 -12.391 1 95.75 378 LEU B N 1
ATOM 9469 C CA . LEU B 1 378 ? 25.969 -31.031 -11.203 1 95.75 378 LEU B CA 1
ATOM 9470 C C . LEU B 1 378 ? 27 -29.938 -10.891 1 95.75 378 LEU B C 1
ATOM 9472 O O . LEU B 1 378 ? 26.641 -28.859 -10.438 1 95.75 378 LEU B O 1
ATOM 9476 N N . LEU B 1 379 ? 28.25 -30.188 -11.094 1 96.31 379 LEU B N 1
ATOM 9477 C CA . LEU B 1 379 ? 29.297 -29.203 -10.844 1 96.31 379 LEU B CA 1
ATOM 9478 C C . LEU B 1 379 ? 29.109 -27.984 -11.727 1 96.31 379 LEU B C 1
ATOM 9480 O O . LEU B 1 379 ? 29.297 -26.844 -11.281 1 96.31 379 LEU B O 1
ATOM 9484 N N . MET B 1 380 ? 28.781 -28.25 -12.977 1 95.19 380 MET B N 1
ATOM 9485 C CA . MET B 1 380 ? 28.531 -27.141 -13.883 1 95.19 380 MET B CA 1
ATOM 9486 C C . MET B 1 380 ? 27.281 -26.375 -13.469 1 95.19 380 MET B C 1
ATOM 9488 O O . MET B 1 380 ? 27.219 -25.141 -13.609 1 95.19 380 MET B O 1
ATOM 9492 N N . VAL B 1 381 ? 26.297 -27.109 -12.953 1 96.44 381 VAL B N 1
ATOM 9493 C CA . VAL B 1 381 ? 25.078 -26.484 -12.453 1 96.44 381 VAL B CA 1
ATOM 9494 C C . VAL B 1 381 ? 25.406 -25.531 -11.312 1 96.44 381 VAL B C 1
ATOM 9496 O O . VAL B 1 381 ? 24.969 -24.375 -11.312 1 96.44 381 VAL B O 1
ATOM 9499 N N . TYR B 1 382 ? 26.297 -25.969 -10.359 1 97.62 382 TYR B N 1
ATOM 9500 C CA . TYR B 1 382 ? 26.719 -25.125 -9.234 1 97.62 382 TYR B CA 1
ATOM 9501 C C . TYR B 1 382 ? 27.406 -23.859 -9.719 1 97.62 382 TYR B C 1
ATOM 9503 O O . TYR B 1 382 ? 27.094 -22.766 -9.25 1 97.62 382 TYR B O 1
ATOM 9511 N N . ARG B 1 383 ? 28.219 -24.031 -10.688 1 96.94 383 ARG B N 1
ATOM 9512 C CA . ARG B 1 383 ? 29.031 -22.906 -11.172 1 96.94 383 ARG B CA 1
ATOM 9513 C C . ARG B 1 383 ? 28.156 -21.859 -11.859 1 96.94 383 ARG B C 1
ATOM 9515 O O . ARG B 1 383 ? 28.344 -20.656 -11.664 1 96.94 383 ARG B O 1
ATOM 9522 N N . TRP B 1 384 ? 27.188 -22.328 -12.602 1 96.94 384 TRP B N 1
ATOM 9523 C CA . TRP B 1 384 ? 26.312 -21.406 -13.305 1 96.94 384 TRP B CA 1
ATOM 9524 C C . TRP B 1 384 ? 25.422 -20.656 -12.328 1 96.94 384 TRP B C 1
ATOM 9526 O O . TRP B 1 384 ? 25.172 -19.453 -12.492 1 96.94 384 TRP B O 1
ATOM 9536 N N . ILE B 1 385 ? 24.922 -21.328 -11.305 1 97.81 385 ILE B N 1
ATOM 9537 C CA . ILE B 1 385 ? 24.047 -20.703 -10.328 1 97.81 385 ILE B CA 1
ATOM 9538 C C . ILE B 1 385 ? 24.828 -19.609 -9.578 1 97.81 385 ILE B C 1
ATOM 9540 O O . ILE B 1 385 ? 24.312 -18.516 -9.367 1 97.81 385 ILE B O 1
ATOM 9544 N N . LEU B 1 386 ? 26.062 -19.875 -9.25 1 97.56 386 LEU B N 1
ATOM 9545 C CA . LEU B 1 386 ? 26.906 -18.922 -8.539 1 97.56 386 LEU B CA 1
ATOM 9546 C C . LEU B 1 386 ? 27.266 -17.734 -9.438 1 97.56 386 LEU B C 1
ATOM 9548 O O . LEU B 1 386 ? 27.266 -16.594 -8.984 1 97.56 386 LEU B O 1
ATOM 9552 N N . LEU B 1 387 ? 27.531 -18.094 -10.68 1 97.06 387 LEU B N 1
ATOM 9553 C CA . LEU B 1 387 ? 27.828 -17.047 -11.633 1 97.06 387 LEU B CA 1
ATOM 9554 C C . LEU B 1 387 ? 26.641 -16.109 -11.812 1 97.06 387 LEU B C 1
ATOM 9556 O O . LEU B 1 387 ? 26.812 -14.883 -11.875 1 97.06 387 LEU B O 1
ATOM 9560 N N . ASP B 1 388 ? 25.5 -16.672 -11.891 1 96.94 388 ASP B N 1
ATOM 9561 C CA . ASP B 1 388 ? 24.281 -15.875 -12 1 96.94 388 ASP B CA 1
ATOM 9562 C C . ASP B 1 388 ? 24.141 -14.93 -10.805 1 96.94 388 ASP B C 1
ATOM 9564 O O . ASP B 1 388 ? 23.781 -13.766 -10.969 1 96.94 388 ASP B O 1
ATOM 9568 N N . GLY B 1 389 ? 24.391 -15.461 -9.625 1 96.75 389 GLY B N 1
ATOM 9569 C CA . GLY B 1 389 ? 24.328 -14.641 -8.43 1 96.75 389 GLY B CA 1
ATOM 9570 C C . GLY B 1 389 ? 25.281 -13.445 -8.477 1 96.75 389 GLY B C 1
ATOM 9571 O O . GLY B 1 389 ? 24.875 -12.32 -8.172 1 96.75 389 GLY B O 1
ATOM 9572 N N . ILE B 1 390 ? 26.422 -13.656 -8.969 1 95.5 390 ILE B N 1
ATOM 9573 C CA . ILE B 1 390 ? 27.438 -12.609 -9.031 1 95.5 390 ILE B CA 1
ATOM 9574 C C . ILE B 1 390 ? 27.047 -11.578 -10.094 1 95.5 390 ILE B C 1
ATOM 9576 O O . ILE B 1 390 ? 27.172 -10.375 -9.867 1 95.5 390 ILE B O 1
ATOM 9580 N N . ILE B 1 391 ? 26.531 -12.078 -11.164 1 95.94 391 ILE B N 1
ATOM 9581 C CA . ILE B 1 391 ? 26.125 -11.172 -12.234 1 95.94 391 ILE B CA 1
ATOM 9582 C C . ILE B 1 391 ? 25.016 -10.25 -11.742 1 95.94 391 ILE B C 1
ATOM 9584 O O . ILE B 1 391 ? 25.078 -9.039 -11.93 1 95.94 391 ILE B O 1
ATOM 9588 N N . PHE B 1 392 ? 24.078 -10.797 -11.023 1 94.88 392 PHE B N 1
ATOM 9589 C CA . PHE B 1 392 ? 22.922 -10.008 -10.625 1 94.88 392 PHE B CA 1
ATOM 9590 C C . PHE B 1 392 ? 23.281 -9.047 -9.492 1 94.88 392 PHE B C 1
ATOM 9592 O O . PHE B 1 392 ? 22.734 -7.945 -9.406 1 94.88 392 PHE B O 1
ATOM 9599 N N . ILE B 1 393 ? 24.141 -9.391 -8.648 1 92.69 393 ILE B N 1
ATOM 9600 C CA . ILE B 1 393 ? 24.547 -8.484 -7.574 1 92.69 393 ILE B CA 1
ATOM 9601 C C . ILE B 1 393 ? 25.328 -7.305 -8.156 1 92.69 393 ILE B C 1
ATOM 9603 O O . ILE B 1 393 ? 25.188 -6.168 -7.699 1 92.69 393 ILE B O 1
ATOM 9607 N N . VAL B 1 394 ? 26.141 -7.602 -9.164 1 92.25 394 VAL B N 1
ATOM 9608 C CA . VAL B 1 394 ? 26.922 -6.547 -9.82 1 92.25 394 VAL B CA 1
ATOM 9609 C C . VAL B 1 394 ? 25.984 -5.629 -10.602 1 92.25 394 VAL B C 1
ATOM 9611 O O . VAL B 1 394 ? 26.109 -4.406 -10.547 1 92.25 394 VAL B O 1
ATOM 9614 N N . LEU B 1 395 ? 25.031 -6.254 -11.219 1 92.88 395 LEU B N 1
ATOM 9615 C CA . LEU B 1 395 ? 24.062 -5.457 -11.961 1 92.88 395 LEU B CA 1
ATOM 9616 C C . LEU B 1 395 ? 23.219 -4.609 -11.016 1 92.88 395 LEU B C 1
ATOM 9618 O O . LEU B 1 395 ? 22.906 -3.461 -11.328 1 92.88 395 LEU B O 1
ATOM 9622 N N . GLY B 1 396 ? 22.844 -5.184 -9.938 1 90.06 396 GLY B N 1
ATOM 9623 C CA . GLY B 1 396 ? 22.078 -4.434 -8.945 1 90.06 396 GLY B CA 1
ATOM 9624 C C . GLY B 1 396 ? 22.859 -3.266 -8.359 1 90.06 396 GLY B C 1
ATOM 9625 O O . GLY B 1 396 ? 22.312 -2.164 -8.227 1 90.06 396 GLY B O 1
ATOM 9626 N N . TRP B 1 397 ? 24.125 -3.529 -8.102 1 86.31 397 TRP B N 1
ATOM 9627 C CA . TRP B 1 397 ? 25.016 -2.488 -7.602 1 86.31 397 TRP B CA 1
ATOM 9628 C C . TRP B 1 397 ? 25.172 -1.373 -8.633 1 86.31 397 TRP B C 1
ATOM 9630 O O . TRP B 1 397 ? 25.125 -0.19 -8.289 1 86.31 397 TRP B O 1
ATOM 9640 N N . TYR B 1 398 ? 25.234 -1.711 -9.828 1 88.88 398 TYR B N 1
ATOM 9641 C CA . TYR B 1 398 ? 25.406 -0.752 -10.914 1 88.88 398 TYR B CA 1
ATOM 9642 C C . TYR B 1 398 ? 24.156 0.095 -11.094 1 88.88 398 TYR B C 1
ATOM 9644 O O . TYR B 1 398 ? 24.234 1.324 -11.164 1 88.88 398 TYR B O 1
ATOM 9652 N N . ILE B 1 399 ? 23.047 -0.528 -11.102 1 88.94 399 ILE B N 1
ATOM 9653 C CA . ILE B 1 399 ? 21.781 0.168 -11.352 1 88.94 399 ILE B CA 1
ATOM 9654 C C . ILE B 1 399 ? 21.453 1.076 -10.172 1 88.94 399 ILE B C 1
ATOM 9656 O O . ILE B 1 399 ? 20.953 2.193 -10.359 1 88.94 399 ILE B O 1
ATOM 9660 N N . ASP B 1 400 ? 21.719 0.684 -9.039 1 83.25 400 ASP B N 1
ATOM 9661 C CA . ASP B 1 400 ? 21.422 1.461 -7.844 1 83.25 400 ASP B CA 1
ATOM 9662 C C . ASP B 1 400 ? 22.234 2.752 -7.809 1 83.25 400 ASP B C 1
ATOM 9664 O O . ASP B 1 400 ? 21.781 3.76 -7.254 1 83.25 400 ASP B O 1
ATOM 9668 N N . ASN B 1 401 ? 23.406 2.725 -8.453 1 80 401 ASN B N 1
ATOM 9669 C CA . ASN B 1 401 ? 24.266 3.9 -8.445 1 80 401 ASN B CA 1
ATOM 9670 C C . ASN B 1 401 ? 23.984 4.816 -9.633 1 80 401 ASN B C 1
ATOM 9672 O O . ASN B 1 401 ? 24.094 6.039 -9.523 1 80 401 ASN B O 1
ATOM 9676 N N . VAL B 1 402 ? 23.656 4.258 -10.688 1 83.38 402 VAL B N 1
ATOM 9677 C CA . VAL B 1 402 ? 23.453 5.047 -11.891 1 83.38 402 VAL B CA 1
ATOM 9678 C C . VAL B 1 402 ? 22.016 5.566 -11.945 1 83.38 402 VAL B C 1
ATOM 9680 O O . VAL B 1 402 ? 21.766 6.703 -12.352 1 83.38 402 VAL B O 1
ATOM 9683 N N . PHE B 1 403 ? 21.094 4.719 -11.523 1 79.31 403 PHE B N 1
ATOM 9684 C CA . PHE B 1 403 ? 19.688 5.105 -11.508 1 79.31 403 PHE B CA 1
ATOM 9685 C C . PHE B 1 403 ? 19.109 4.996 -10.109 1 79.31 403 PHE B C 1
ATOM 9687 O O . PHE B 1 403 ? 18.297 4.109 -9.836 1 79.31 403 PHE B O 1
ATOM 9694 N N . PRO B 1 404 ? 19.422 5.91 -9.227 1 70.06 404 PRO B N 1
ATOM 9695 C CA . PRO B 1 404 ? 18.984 5.766 -7.836 1 70.06 404 PRO B CA 1
ATOM 9696 C C . PRO B 1 404 ? 17.484 5.988 -7.66 1 70.06 404 PRO B C 1
ATOM 9698 O O . PRO B 1 404 ? 16.922 5.66 -6.609 1 70.06 404 PRO B O 1
ATOM 9701 N N . GLY B 1 405 ? 16.766 6.273 -8.594 1 65.75 405 GLY B N 1
ATOM 9702 C CA . GLY B 1 405 ? 15.328 6.473 -8.477 1 65.75 405 GLY B CA 1
ATOM 9703 C C . GLY B 1 405 ? 14.953 7.891 -8.078 1 65.75 405 GLY B C 1
ATOM 9704 O O . GLY B 1 405 ? 15.578 8.852 -8.531 1 65.75 405 GLY B O 1
ATOM 9705 N N . GLU B 1 406 ? 13.898 7.941 -7.16 1 66 406 GLU B N 1
ATOM 9706 C CA . GLU B 1 406 ? 13.344 9.234 -6.781 1 66 406 GLU B CA 1
ATOM 9707 C C . GLU B 1 406 ? 14.281 9.984 -5.84 1 66 406 GLU B C 1
ATOM 9709 O O . GLU B 1 406 ? 14.32 11.211 -5.836 1 66 406 GLU B O 1
ATOM 9714 N N . PHE B 1 407 ? 15.094 9.086 -5.195 1 68.12 407 PHE B N 1
ATOM 9715 C CA . PHE B 1 407 ? 15.938 9.703 -4.176 1 68.12 407 PHE B CA 1
ATOM 9716 C C . PHE B 1 407 ? 17.406 9.375 -4.418 1 68.12 407 PHE B C 1
ATOM 9718 O O . PHE B 1 407 ? 17.734 8.281 -4.891 1 68.12 407 PHE B O 1
ATOM 9725 N N . GLY B 1 408 ? 18.25 10.328 -4.473 1 67.94 408 GLY B N 1
ATOM 9726 C CA . GLY B 1 408 ? 19.672 10.125 -4.641 1 67.94 408 GLY B CA 1
ATOM 9727 C C . GLY B 1 408 ? 20.266 10.898 -5.809 1 67.94 408 GLY B C 1
ATOM 9728 O O . GLY B 1 408 ? 19.516 11.422 -6.645 1 67.94 408 GLY B O 1
ATOM 9729 N N . THR B 1 409 ? 21.531 10.961 -5.859 1 67.5 409 THR B N 1
ATOM 9730 C CA . THR B 1 409 ? 22.234 11.625 -6.949 1 67.5 409 THR B CA 1
ATOM 9731 C C . THR B 1 409 ? 22.781 10.602 -7.941 1 67.5 409 THR B C 1
ATOM 9733 O O . THR B 1 409 ? 23.547 9.719 -7.566 1 67.5 409 THR B O 1
ATOM 9736 N N . PRO B 1 410 ? 22.297 10.609 -9.148 1 74.19 410 PRO B N 1
ATOM 9737 C CA . PRO B 1 410 ? 22.797 9.664 -10.141 1 74.19 410 PRO B CA 1
ATOM 9738 C C . PRO B 1 410 ? 24.297 9.844 -10.422 1 74.19 410 PRO B C 1
ATOM 9740 O O . PRO B 1 410 ? 24.766 10.977 -10.547 1 74.19 410 PRO B O 1
ATOM 9743 N N . LYS B 1 411 ? 24.984 8.805 -10.375 1 75.44 411 LYS B N 1
ATOM 9744 C CA . LYS B 1 411 ? 26.391 8.812 -10.734 1 75.44 411 LYS B CA 1
ATOM 9745 C C . LYS B 1 411 ? 26.578 8.586 -12.227 1 75.44 411 LYS B C 1
ATOM 9747 O O . LYS B 1 411 ? 25.688 8.055 -12.898 1 75.44 411 LYS B O 1
ATOM 9752 N N . PRO B 1 412 ? 27.672 9.047 -12.688 1 78 412 PRO B N 1
ATOM 9753 C CA . PRO B 1 412 ? 27.906 8.781 -14.109 1 78 412 PRO B CA 1
ATOM 9754 C C . PRO B 1 412 ? 28 7.293 -14.422 1 78 412 PRO B C 1
ATOM 9756 O O . PRO B 1 412 ? 28.281 6.488 -13.523 1 78 412 PRO B O 1
ATOM 9759 N N . PHE B 1 413 ? 27.688 6.875 -15.617 1 83.94 413 PHE B N 1
ATOM 9760 C CA . PHE B 1 413 ? 27.641 5.473 -16.016 1 83.94 413 PHE B CA 1
ATOM 9761 C C . PHE B 1 413 ? 29 4.812 -15.844 1 83.94 413 PHE B C 1
ATOM 9763 O O . PHE B 1 413 ? 29.094 3.594 -15.68 1 83.94 413 PHE B O 1
ATOM 9770 N N . TYR B 1 414 ? 30.156 5.648 -15.711 1 85.06 414 TYR B N 1
ATOM 9771 C CA . TYR B 1 414 ? 31.5 5.109 -15.578 1 85.06 414 TYR B CA 1
ATOM 9772 C C . TYR B 1 414 ? 32.031 5.348 -14.18 1 85.06 414 TYR B C 1
ATOM 9774 O O . TYR B 1 414 ? 33.25 5.418 -13.984 1 85.06 414 TYR B O 1
ATOM 9782 N N . PHE B 1 415 ? 31.172 5.457 -13.219 1 81.44 415 PHE B N 1
ATOM 9783 C CA . PHE B 1 415 ? 31.562 5.832 -11.859 1 81.44 415 PHE B CA 1
ATOM 9784 C C . PHE B 1 415 ? 32.531 4.805 -11.273 1 81.44 415 PHE B C 1
ATOM 9786 O O . PHE B 1 415 ? 33.406 5.148 -10.484 1 81.44 415 PHE B O 1
ATOM 9793 N N . PHE B 1 416 ? 32.375 3.541 -11.656 1 80.88 416 PHE B N 1
ATOM 9794 C CA . PHE B 1 416 ? 33.188 2.471 -11.062 1 80.88 416 PHE B CA 1
ATOM 9795 C C . PHE B 1 416 ? 34.625 2.531 -11.555 1 80.88 416 PHE B C 1
ATOM 9797 O O . PHE B 1 416 ? 35.5 1.941 -10.938 1 80.88 416 PHE B O 1
ATOM 9804 N N . LEU B 1 417 ? 34.812 3.357 -12.555 1 80.25 417 LEU B N 1
ATOM 9805 C CA . LEU B 1 417 ? 36.156 3.494 -13.109 1 80.25 417 LEU B CA 1
ATOM 9806 C C . LEU B 1 417 ? 36.875 4.703 -12.516 1 80.25 417 LEU B C 1
ATOM 9808 O O . LEU B 1 417 ? 38.062 4.855 -12.68 1 80.25 417 LEU B O 1
ATOM 9812 N N . THR B 1 418 ? 36.125 5.539 -11.734 1 76.62 418 THR B N 1
ATOM 9813 C CA . THR B 1 418 ? 36.719 6.734 -11.156 1 76.62 418 THR B CA 1
ATOM 9814 C C . THR B 1 418 ? 37.312 6.43 -9.781 1 76.62 418 THR B C 1
ATOM 9816 O O . THR B 1 418 ? 36.656 5.797 -8.945 1 76.62 418 THR B O 1
ATOM 9819 N N . PRO B 1 419 ? 38.469 6.738 -9.516 1 70.88 419 PRO B N 1
ATOM 9820 C CA . PRO B 1 419 ? 39.094 6.504 -8.211 1 70.88 419 PRO B CA 1
ATOM 9821 C C . PRO B 1 419 ? 38.406 7.258 -7.078 1 70.88 419 PRO B C 1
ATOM 9823 O O . PRO B 1 419 ? 38.469 6.844 -5.918 1 70.88 419 PRO B O 1
ATOM 9826 N N . SER B 1 420 ? 37.719 8.32 -7.383 1 67.81 420 SER B N 1
ATOM 9827 C CA . SER B 1 420 ? 37.062 9.141 -6.371 1 67.81 420 SER B CA 1
ATOM 9828 C C . SER B 1 420 ? 35.938 8.375 -5.684 1 67.81 420 SER B C 1
ATOM 9830 O O . SER B 1 420 ? 35.625 8.625 -4.516 1 67.81 420 SER B O 1
ATOM 9832 N N . TYR B 1 421 ? 35.344 7.457 -6.43 1 69.88 421 TYR B N 1
ATOM 9833 C CA . TYR B 1 421 ? 34.25 6.68 -5.855 1 69.88 421 TYR B CA 1
ATOM 9834 C C . TYR B 1 421 ? 34.75 5.758 -4.754 1 69.88 421 TYR B C 1
ATOM 9836 O O . TYR B 1 421 ? 34.094 5.574 -3.732 1 69.88 421 TYR B O 1
ATOM 9844 N N . TRP B 1 422 ? 35.938 5.297 -5.055 1 64.25 422 TRP B N 1
ATOM 9845 C CA . TRP B 1 422 ? 36.469 4.285 -4.141 1 64.25 422 TRP B CA 1
ATOM 9846 C C . TRP B 1 422 ? 37.25 4.93 -3.006 1 64.25 422 TRP B C 1
ATOM 9848 O O . TRP B 1 422 ? 37.375 4.352 -1.924 1 64.25 422 TRP B O 1
ATOM 9858 N N . THR B 1 423 ? 37.844 6.301 -3.395 1 60.62 423 THR B N 1
ATOM 9859 C CA . THR B 1 423 ? 38.625 7 -2.383 1 60.62 423 THR B CA 1
ATOM 9860 C C . THR B 1 423 ? 37.844 8.203 -1.838 1 60.62 423 THR B C 1
ATOM 9862 O O . THR B 1 423 ? 37.031 8.812 -2.555 1 60.62 423 THR B O 1
ATOM 9865 N N . ASP B 1 424 ? 36.875 8.156 -0.808 1 56.34 424 ASP B N 1
ATOM 9866 C CA . ASP B 1 424 ? 36.062 9.172 -0.149 1 56.34 424 ASP B CA 1
ATOM 9867 C C . ASP B 1 424 ? 36.656 10.562 -0.348 1 56.34 424 ASP B C 1
ATOM 9869 O O . ASP B 1 424 ? 36.25 11.516 0.332 1 56.34 424 ASP B O 1
ATOM 9873 N N . SER B 1 425 ? 37.781 10.797 -1.11 1 50.09 425 SER B N 1
ATOM 9874 C CA . SER B 1 425 ? 38.5 12.062 -1.028 1 50.09 425 SER B CA 1
ATOM 9875 C C . SER B 1 425 ? 38.094 13.023 -2.129 1 50.09 425 SER B C 1
ATOM 9877 O O . SER B 1 425 ? 38.781 13.992 -2.418 1 50.09 425 SER B O 1
ATOM 9879 N N . SER B 1 426 ? 36.938 13.172 -2.518 1 47.72 426 SER B N 1
ATOM 9880 C CA . SER B 1 426 ? 36.812 14.031 -3.691 1 47.72 426 SER B CA 1
ATOM 9881 C C . SER B 1 426 ? 36.906 15.5 -3.311 1 47.72 426 SER B C 1
ATOM 9883 O O . SER B 1 426 ? 36.031 16.047 -2.645 1 47.72 426 SER B O 1
ATOM 9885 N N . SER B 1 427 ? 38.094 16 -3.064 1 45.16 427 SER B N 1
ATOM 9886 C CA . SER B 1 427 ? 38.281 17.453 -2.957 1 45.16 427 SER B CA 1
ATOM 9887 C C . SER B 1 427 ? 37.906 18.141 -4.258 1 45.16 427 SER B C 1
ATOM 9889 O O . SER B 1 427 ? 38.75 18.375 -5.117 1 45.16 427 SER B O 1
ATOM 9891 N N . MET B 1 428 ? 37.031 17.75 -5.02 1 41.91 428 MET B N 1
ATOM 9892 C CA . MET B 1 428 ? 36.906 18.594 -6.203 1 41.91 428 MET B CA 1
ATOM 9893 C C . MET B 1 428 ? 36.344 19.969 -5.836 1 41.91 428 MET B C 1
ATOM 9895 O O . MET B 1 428 ? 35.281 20.062 -5.215 1 41.91 428 MET B O 1
ATOM 9899 N N . LYS B 1 429 ? 37.25 20.984 -5.859 1 42.59 429 LYS B N 1
ATOM 9900 C CA . LYS B 1 429 ? 36.906 22.406 -5.762 1 42.59 429 LYS B CA 1
ATOM 9901 C C . LYS B 1 429 ? 35.969 22.828 -6.887 1 42.59 429 LYS B C 1
ATOM 9903 O O . LYS B 1 429 ? 36.375 22.797 -8.062 1 42.59 429 LYS B O 1
ATOM 9908 N N . TRP B 1 430 ? 34.719 22.531 -6.875 1 42.97 430 TRP B N 1
ATOM 9909 C CA . TRP B 1 430 ? 33.844 23.016 -7.922 1 42.97 430 TRP B CA 1
ATOM 9910 C C . TRP B 1 430 ? 33.844 24.547 -7.961 1 42.97 430 TRP B C 1
ATOM 9912 O O . TRP B 1 430 ? 33.688 25.203 -6.93 1 42.97 430 TRP B O 1
ATOM 9922 N N . GLU B 1 431 ? 34.5 25.203 -8.898 1 42.88 431 GLU B N 1
ATOM 9923 C CA . GLU B 1 431 ? 34.406 26.625 -9.203 1 42.88 431 GLU B CA 1
ATOM 9924 C C . GLU B 1 431 ? 32.969 27.016 -9.555 1 42.88 431 GLU B C 1
ATOM 9926 O O . GLU B 1 431 ? 32.375 26.438 -10.469 1 42.88 431 GLU B O 1
ATOM 9931 N N . ALA B 1 432 ? 32.156 27.484 -8.68 1 43.94 432 ALA B N 1
ATOM 9932 C CA . ALA B 1 432 ? 30.828 28.062 -8.688 1 43.94 432 ALA B CA 1
ATOM 9933 C C . ALA B 1 432 ? 30.672 29.047 -9.852 1 43.94 432 ALA B C 1
ATOM 9935 O O . ALA B 1 432 ? 30.469 30.234 -9.641 1 43.94 432 ALA B O 1
ATOM 9936 N N . ASN B 1 433 ? 31.516 29.203 -10.891 1 41.12 433 ASN B N 1
ATOM 9937 C CA . ASN B 1 433 ? 31.406 30.391 -11.75 1 41.12 433 ASN B CA 1
ATOM 9938 C C . ASN B 1 433 ? 30.109 30.391 -12.547 1 41.12 433 ASN B C 1
ATOM 9940 O O . ASN B 1 433 ? 30.125 30.234 -13.773 1 41.12 433 ASN B O 1
ATOM 9944 N N . SER B 1 434 ? 29.078 29.734 -12.25 1 41.69 434 SER B N 1
ATOM 9945 C CA . SER B 1 434 ? 28.094 29.875 -13.328 1 41.69 434 SER B CA 1
ATOM 9946 C C . SER B 1 434 ? 27.5 31.281 -13.336 1 41.69 434 SER B C 1
ATOM 9948 O O . SER B 1 434 ? 27.203 31.844 -12.289 1 41.69 434 SER B O 1
ATOM 9950 N N . GLU B 1 435 ? 27.641 32.125 -14.461 1 40.56 435 GLU B N 1
ATOM 9951 C CA . GLU B 1 435 ? 27.109 33.406 -14.914 1 40.56 435 GLU B CA 1
ATOM 9952 C C . GLU B 1 435 ? 25.594 33.438 -14.781 1 40.56 435 GLU B C 1
ATOM 9954 O O . GLU B 1 435 ? 24.859 32.938 -15.641 1 40.56 435 GLU B O 1
ATOM 9959 N N . TYR B 1 436 ? 24.953 33.188 -13.781 1 42.72 436 TYR B N 1
ATOM 9960 C CA . TYR B 1 436 ? 23.5 33.25 -13.812 1 42.72 436 TYR B CA 1
ATOM 9961 C C . TYR B 1 436 ? 23.016 34.688 -13.945 1 42.72 436 TYR B C 1
ATOM 9963 O O . TYR B 1 436 ? 23.641 35.594 -13.398 1 42.72 436 TYR B O 1
ATOM 9971 N N . GLU B 1 437 ? 22.172 34.969 -14.828 1 44.91 437 GLU B N 1
ATOM 9972 C CA . GLU B 1 437 ? 21.453 36.219 -15.094 1 44.91 437 GLU B CA 1
ATOM 9973 C C . GLU B 1 437 ? 20.719 36.688 -13.844 1 44.91 437 GLU B C 1
ATOM 9975 O O . GLU B 1 437 ? 19.875 35.969 -13.305 1 44.91 437 GLU B O 1
ATOM 9980 N N . PRO B 1 438 ? 21.141 37.625 -13.164 1 46.69 438 PRO B N 1
ATOM 9981 C CA . PRO B 1 438 ? 20.453 38.25 -12.023 1 46.69 438 PRO B CA 1
ATOM 9982 C C . PRO B 1 438 ? 18.969 38.5 -12.289 1 46.69 438 PRO B C 1
ATOM 9984 O O . PRO B 1 438 ? 18.625 39.094 -13.297 1 46.69 438 PRO B O 1
ATOM 9987 N N . THR B 1 439 ? 18.188 37.656 -11.969 1 51.81 439 THR B N 1
ATOM 9988 C CA . THR B 1 439 ? 16.797 38.062 -12.078 1 51.81 439 THR B CA 1
ATOM 9989 C C . THR B 1 439 ? 16.516 39.25 -11.133 1 51.81 439 THR B C 1
ATOM 9991 O O . THR B 1 439 ? 17 39.25 -10 1 51.81 439 THR B O 1
ATOM 9994 N N . PRO B 1 440 ? 16 40.281 -11.57 1 52.94 440 PRO B N 1
ATOM 9995 C CA . PRO B 1 440 ? 15.727 41.5 -10.781 1 52.94 440 PRO B CA 1
ATOM 9996 C C . PRO B 1 440 ? 14.992 41.188 -9.477 1 52.94 440 PRO B C 1
ATOM 9998 O O . PRO B 1 440 ? 13.906 40.625 -9.5 1 52.94 440 PRO B O 1
ATOM 10001 N N . VAL B 1 441 ? 15.758 40.844 -8.484 1 60.88 441 VAL B N 1
ATOM 10002 C CA . VAL B 1 441 ? 15.203 40.656 -7.141 1 60.88 441 VAL B CA 1
ATOM 10003 C C . VAL B 1 441 ? 14.75 42 -6.59 1 60.88 441 VAL B C 1
ATOM 10005 O O . VAL B 1 441 ? 15.539 42.969 -6.523 1 60.88 441 VAL B O 1
ATOM 10008 N N . GLU B 1 442 ? 13.445 42.156 -6.41 1 64.25 442 GLU B N 1
ATOM 10009 C CA . GLU B 1 442 ? 12.891 43.469 -6.082 1 64.25 442 GLU B CA 1
ATOM 10010 C C . GLU B 1 442 ? 13.211 43.875 -4.645 1 64.25 442 GLU B C 1
ATOM 10012 O O . GLU B 1 442 ? 13.438 45.062 -4.352 1 64.25 442 GLU B O 1
ATOM 10017 N N . ASP B 1 443 ? 13.508 42.906 -3.705 1 83.62 443 ASP B N 1
ATOM 10018 C CA . ASP B 1 443 ? 13.641 43.312 -2.314 1 83.62 443 ASP B CA 1
ATOM 10019 C C . ASP B 1 443 ? 15.094 43.656 -1.98 1 83.62 443 ASP B C 1
ATOM 10021 O O . ASP B 1 443 ? 16.016 42.906 -2.352 1 83.62 443 ASP B O 1
ATOM 10025 N N . GLU B 1 444 ? 15.453 44.719 -1.393 1 85.44 444 GLU B N 1
ATOM 10026 C CA . GLU B 1 444 ? 16.781 45.219 -1.099 1 85.44 444 GLU B CA 1
ATOM 10027 C C . GLU B 1 444 ? 17.578 44.281 -0.214 1 85.44 444 GLU B C 1
ATOM 10029 O O . GLU B 1 444 ? 18.766 44.062 -0.422 1 85.44 444 GLU B O 1
ATOM 10034 N N . ASP B 1 445 ? 16.906 43.688 0.819 1 90.44 445 ASP B N 1
ATOM 10035 C CA . ASP B 1 445 ? 17.578 42.781 1.73 1 90.44 445 ASP B CA 1
ATOM 10036 C C . ASP B 1 445 ? 18.047 41.531 1.001 1 90.44 445 ASP B C 1
ATOM 10038 O O . ASP B 1 445 ? 19.125 41 1.28 1 90.44 445 ASP B O 1
ATOM 10042 N N . VAL B 1 446 ? 17.297 41.031 0.132 1 92.19 446 VAL B N 1
ATOM 10043 C CA . VAL B 1 446 ? 17.609 39.812 -0.632 1 92.19 446 VAL B CA 1
ATOM 10044 C C . VAL B 1 446 ? 18.781 40.094 -1.581 1 92.19 446 VAL B C 1
ATOM 10046 O O . VAL B 1 446 ? 19.656 39.25 -1.762 1 92.19 446 VAL B O 1
ATOM 10049 N N . ARG B 1 447 ? 18.812 41.312 -2.145 1 90.19 447 ARG B N 1
ATOM 10050 C CA . ARG B 1 447 ? 19.906 41.688 -3.029 1 90.19 447 ARG B CA 1
ATOM 10051 C C . ARG B 1 447 ? 21.219 41.812 -2.264 1 90.19 447 ARG B C 1
ATOM 10053 O O . ARG B 1 447 ? 22.266 41.406 -2.754 1 90.19 447 ARG B O 1
ATOM 10060 N N . ALA B 1 448 ? 21.078 42.406 -1.112 1 90.19 448 ALA B N 1
ATOM 10061 C CA . ALA B 1 448 ? 22.266 42.531 -0.274 1 90.19 448 ALA B CA 1
ATOM 10062 C C . ALA B 1 448 ? 22.812 41.156 0.1 1 90.19 448 ALA B C 1
ATOM 10064 O O . ALA B 1 448 ? 24.031 40.938 0.123 1 90.19 448 ALA B O 1
ATOM 10065 N N . GLU B 1 449 ? 21.953 40.25 0.438 1 91.06 449 GLU B N 1
ATOM 10066 C CA . GLU B 1 449 ? 22.344 38.906 0.774 1 91.06 449 GLU B CA 1
ATOM 10067 C C . GLU B 1 449 ? 23.047 38.219 -0.404 1 91.06 449 GLU B C 1
ATOM 10069 O O . GLU B 1 449 ? 24.047 37.531 -0.225 1 91.06 449 GLU B O 1
ATOM 10074 N N . GLU B 1 450 ? 22.531 38.375 -1.573 1 89.94 450 GLU B N 1
ATOM 10075 C CA . GLU B 1 450 ? 23.125 37.781 -2.775 1 89.94 450 GLU B CA 1
ATOM 10076 C C . GLU B 1 450 ? 24.531 38.312 -3.021 1 89.94 450 GLU B C 1
ATOM 10078 O O . GLU B 1 450 ? 25.422 37.562 -3.389 1 89.94 450 GLU B O 1
ATOM 10083 N N . GLU B 1 451 ? 24.703 39.531 -2.83 1 87.69 451 GLU B N 1
ATOM 10084 C CA . GLU B 1 451 ? 26.016 40.156 -3.018 1 87.69 451 GLU B CA 1
ATOM 10085 C C . GLU B 1 451 ? 27.016 39.625 -1.98 1 87.69 451 GLU B C 1
ATOM 10087 O O . GLU B 1 451 ? 28.172 39.375 -2.301 1 87.69 451 GLU B O 1
ATOM 10092 N N . ASP B 1 452 ? 26.484 39.5 -0.818 1 87.56 452 ASP B N 1
ATOM 10093 C CA . ASP B 1 452 ? 27.344 39 0.253 1 87.56 452 ASP B CA 1
ATOM 10094 C C . ASP B 1 452 ? 27.797 37.594 -0.015 1 87.56 452 ASP B C 1
ATOM 10096 O O . ASP B 1 452 ? 28.953 37.219 0.209 1 87.56 452 ASP B O 1
ATOM 10100 N N . VAL B 1 453 ? 26.891 36.781 -0.399 1 90 453 VAL B N 1
ATOM 10101 C CA . VAL B 1 453 ? 27.188 35.375 -0.677 1 90 453 VAL B CA 1
ATOM 10102 C C . VAL B 1 453 ? 28.203 35.281 -1.811 1 90 453 VAL B C 1
ATOM 10104 O O . VAL B 1 453 ? 29.109 34.438 -1.766 1 90 453 VAL B O 1
ATOM 10107 N N . ASN B 1 454 ? 28.094 36.125 -2.822 1 84.75 454 ASN B N 1
ATOM 10108 C CA . ASN B 1 454 ? 28.984 36.094 -3.975 1 84.75 454 ASN B CA 1
ATOM 10109 C C . ASN B 1 454 ? 30.406 36.469 -3.594 1 84.75 454 ASN B C 1
ATOM 10111 O O . ASN B 1 454 ? 31.375 36 -4.203 1 84.75 454 ASN B O 1
ATOM 10115 N N . LYS B 1 455 ? 30.484 37.219 -2.592 1 80.88 455 LYS B N 1
ATOM 10116 C CA . LYS B 1 455 ? 31.797 37.656 -2.137 1 80.88 455 LYS B CA 1
ATOM 10117 C C . LYS B 1 455 ? 32.438 36.625 -1.21 1 80.88 455 LYS B C 1
ATOM 10119 O O . LYS B 1 455 ? 33.656 36.625 -1.044 1 80.88 455 LYS B O 1
ATOM 10124 N N . MET B 1 456 ? 31.625 35.812 -0.633 1 78.12 456 MET B N 1
ATOM 10125 C CA . MET B 1 456 ? 32.125 34.875 0.359 1 78.12 456 MET B CA 1
ATOM 10126 C C . MET B 1 456 ? 32.719 33.656 -0.315 1 78.12 456 MET B C 1
ATOM 10128 O O . MET B 1 456 ? 32.188 33.125 -1.282 1 78.12 456 MET B O 1
ATOM 10132 N N . ASN B 1 457 ? 34.062 33.5 -0.528 1 61.62 457 ASN B N 1
ATOM 10133 C CA . ASN B 1 457 ? 34.688 32.344 -1.143 1 61.62 457 ASN B CA 1
ATOM 10134 C C . ASN B 1 457 ? 34.562 31.109 -0.251 1 61.62 457 ASN B C 1
ATOM 10136 O O . ASN B 1 457 ? 34.188 30.031 -0.725 1 61.62 457 ASN B O 1
ATOM 10140 N N . HIS B 1 458 ? 35.281 30.969 0.816 1 61.34 458 HIS B N 1
ATOM 10141 C CA . HIS B 1 458 ? 35.375 29.734 1.583 1 61.34 458 HIS B CA 1
ATOM 10142 C C . HIS B 1 458 ? 35.188 29.984 3.072 1 61.34 458 HIS B C 1
ATOM 10144 O O . HIS B 1 458 ? 35.469 29.125 3.9 1 61.34 458 HIS B O 1
ATOM 10150 N N . GLY B 1 459 ? 34.312 30.922 3.404 1 57.97 459 GLY B N 1
ATOM 10151 C CA . GLY B 1 459 ? 34.531 31.297 4.793 1 57.97 459 GLY B CA 1
ATOM 10152 C C . GLY B 1 459 ? 33.625 30.516 5.758 1 57.97 459 GLY B C 1
ATOM 10153 O O . GLY B 1 459 ? 32.594 30 5.367 1 57.97 459 GLY B O 1
ATOM 10154 N N . THR B 1 460 ? 34.25 29.781 6.891 1 63.81 460 THR B N 1
ATOM 10155 C CA . THR B 1 460 ? 33.812 29 8.039 1 63.81 460 THR B CA 1
ATOM 10156 C C . THR B 1 460 ? 32.969 29.859 8.992 1 63.81 460 THR B C 1
ATOM 10158 O O . THR B 1 460 ? 32.562 29.406 10.062 1 63.81 460 THR B O 1
ATOM 10161 N N . GLU B 1 461 ? 32.562 30.984 8.539 1 77.5 461 GLU B N 1
ATOM 10162 C CA . GLU B 1 461 ? 31.922 31.812 9.562 1 77.5 461 GLU B CA 1
ATOM 10163 C C . GLU B 1 461 ? 30.422 31.516 9.672 1 77.5 461 GLU B C 1
ATOM 10165 O O . GLU B 1 461 ? 29.844 31.672 10.742 1 77.5 461 GLU B O 1
ATOM 10170 N N . HIS B 1 462 ? 29.938 30.969 8.633 1 91.06 462 HIS B N 1
ATOM 10171 C CA . HIS B 1 462 ? 28.516 30.656 8.633 1 91.06 462 HIS B CA 1
ATOM 10172 C C . HIS B 1 462 ? 28.281 29.141 8.68 1 91.06 462 HIS B C 1
ATOM 10174 O O . HIS B 1 462 ? 29.156 28.375 8.281 1 91.06 462 HIS B O 1
ATOM 10180 N N . ALA 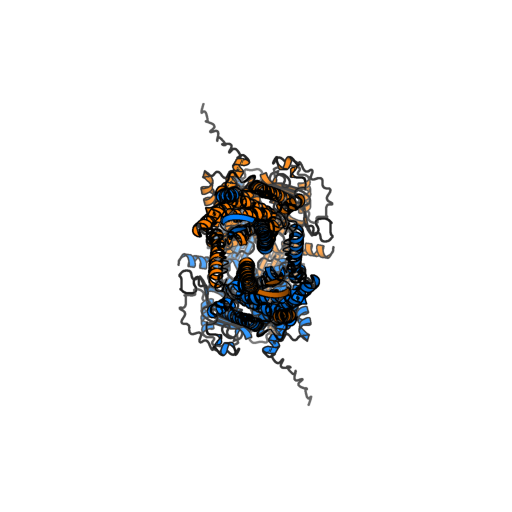B 1 463 ? 27.234 28.797 9.266 1 94.44 463 ALA B N 1
ATOM 10181 C CA . ALA B 1 463 ? 26.891 27.391 9.336 1 94.44 463 ALA B CA 1
ATOM 10182 C C . ALA B 1 463 ? 26.531 26.844 7.957 1 94.44 463 ALA B C 1
ATOM 10184 O O . ALA B 1 463 ? 26.938 25.734 7.594 1 94.44 463 ALA B O 1
ATOM 10185 N N . VAL B 1 464 ? 25.781 27.641 7.148 1 96 464 VAL B N 1
ATOM 10186 C CA . VAL B 1 464 ? 25.375 27.234 5.809 1 96 464 VAL B CA 1
ATOM 10187 C C . VAL B 1 464 ? 25.516 28.391 4.84 1 96 464 VAL B C 1
ATOM 10189 O O . VAL B 1 464 ? 25.172 29.531 5.168 1 96 464 VAL B O 1
ATOM 10192 N N . ILE B 1 465 ? 26.156 28.156 3.732 1 94.94 465 ILE B N 1
ATOM 10193 C CA . ILE B 1 465 ? 26.234 29.109 2.635 1 94.94 465 ILE B CA 1
ATOM 10194 C C . ILE B 1 465 ? 25.672 28.484 1.362 1 94.94 465 ILE B C 1
ATOM 10196 O O . ILE B 1 465 ? 26.219 27.5 0.849 1 94.94 465 ILE B O 1
ATOM 10200 N N . ILE B 1 466 ? 24.562 29.016 0.916 1 95.19 466 ILE B N 1
ATOM 10201 C CA . ILE B 1 466 ? 23.938 28.531 -0.306 1 95.19 466 ILE B CA 1
ATOM 10202 C C . ILE B 1 466 ? 24.266 29.453 -1.469 1 95.19 466 ILE B C 1
ATOM 10204 O O . ILE B 1 466 ? 24.016 30.656 -1.402 1 95.19 466 ILE B O 1
ATOM 10208 N N . LYS B 1 467 ? 24.828 28.875 -2.473 1 93 467 LYS B N 1
ATOM 10209 C CA . LYS B 1 467 ? 25.266 29.656 -3.625 1 93 467 LYS B CA 1
ATOM 10210 C C . LYS B 1 467 ? 24.516 29.25 -4.887 1 93 467 LYS B C 1
ATOM 10212 O O . LYS B 1 467 ? 24.828 28.234 -5.5 1 93 467 LYS B O 1
ATOM 10217 N N . ASN B 1 468 ? 23.609 30.078 -5.316 1 92.25 468 ASN B N 1
ATOM 10218 C CA . ASN B 1 468 ? 22.844 29.906 -6.551 1 92.25 468 ASN B CA 1
ATOM 10219 C C . ASN B 1 468 ? 22.297 28.484 -6.691 1 92.25 468 ASN B C 1
ATOM 10221 O O . ASN B 1 468 ? 22.516 27.828 -7.707 1 92.25 468 ASN B O 1
ATOM 10225 N N . LEU B 1 469 ? 21.688 28.062 -5.711 1 93.69 469 LEU B N 1
ATOM 10226 C CA . LEU B 1 469 ? 21.156 26.719 -5.668 1 93.69 469 LEU B CA 1
ATOM 10227 C C . LEU B 1 469 ? 19.906 26.594 -6.543 1 93.69 469 LEU B C 1
ATOM 10229 O O . LEU B 1 469 ? 18.969 27.375 -6.391 1 93.69 469 LEU B O 1
ATOM 10233 N N . VAL B 1 470 ? 19.953 25.672 -7.504 1 93.69 470 VAL B N 1
ATOM 10234 C CA . VAL B 1 470 ? 18.859 25.484 -8.453 1 93.69 470 VAL B CA 1
ATOM 10235 C C . VAL B 1 470 ? 18.469 24.016 -8.492 1 93.69 470 VAL B C 1
ATOM 10237 O O . VAL B 1 470 ? 19.312 23.125 -8.422 1 93.69 470 VAL B O 1
ATOM 10240 N N . LYS B 1 471 ? 17.188 23.719 -8.484 1 91.12 471 LYS B N 1
ATOM 10241 C CA . LYS B 1 471 ? 16.672 22.359 -8.688 1 91.12 471 LYS B CA 1
ATOM 10242 C C . LYS B 1 471 ? 15.594 22.344 -9.766 1 91.12 471 LYS B C 1
ATOM 10244 O O . LYS B 1 471 ? 14.586 23.047 -9.656 1 91.12 471 LYS B O 1
ATOM 10249 N N . VAL B 1 472 ? 15.844 21.625 -10.82 1 87.19 472 VAL B N 1
ATOM 10250 C CA . VAL B 1 472 ? 14.883 21.438 -11.898 1 87.19 472 VAL B CA 1
ATOM 10251 C C . VAL B 1 472 ? 14.461 19.969 -11.977 1 87.19 472 VAL B C 1
ATOM 10253 O O . VAL B 1 472 ? 15.312 19.078 -12.047 1 87.19 472 VAL B O 1
ATOM 10256 N N . TYR B 1 473 ? 13.164 19.672 -11.789 1 78.75 473 TYR B N 1
ATOM 10257 C CA . TYR B 1 473 ? 12.641 18.328 -12.008 1 78.75 473 TYR B CA 1
ATOM 10258 C C . TYR B 1 473 ? 12.234 18.125 -13.461 1 78.75 473 TYR B C 1
ATOM 10260 O O . TYR B 1 473 ? 11.305 18.781 -13.945 1 78.75 473 TYR B O 1
ATOM 10268 N N . ARG B 1 474 ? 12.961 17.312 -14.094 1 73.69 474 ARG B N 1
ATOM 10269 C CA . ARG B 1 474 ? 12.75 17.125 -15.523 1 73.69 474 ARG B CA 1
ATOM 10270 C C . ARG B 1 474 ? 11.648 16.094 -15.773 1 73.69 474 ARG B C 1
ATOM 10272 O O . ARG B 1 474 ? 11.523 15.109 -15.039 1 73.69 474 ARG B O 1
ATOM 10279 N N . ASN B 1 475 ? 10.695 16.297 -16.625 1 66.38 475 ASN B N 1
ATOM 10280 C CA . ASN B 1 475 ? 9.656 15.352 -17.031 1 66.38 475 ASN B CA 1
ATOM 10281 C C . ASN B 1 475 ? 10.234 14.188 -17.828 1 66.38 475 ASN B C 1
ATOM 10283 O O . ASN B 1 475 ? 9.773 13.047 -17.703 1 66.38 475 ASN B O 1
ATOM 10287 N N . ASN B 1 476 ? 11.141 14.523 -18.797 1 63.41 476 ASN B N 1
ATOM 10288 C CA . ASN B 1 476 ? 11.773 13.5 -19.625 1 63.41 476 ASN B CA 1
ATOM 10289 C C . ASN B 1 476 ? 13.289 13.5 -19.453 1 63.41 476 ASN B C 1
ATOM 10291 O O . ASN B 1 476 ? 13.898 14.555 -19.266 1 63.41 476 ASN B O 1
ATOM 10295 N N . MET B 1 477 ? 13.961 12.383 -19.234 1 61.06 477 MET B N 1
ATOM 10296 C CA . MET B 1 477 ? 15.391 12.211 -18.984 1 61.06 477 MET B CA 1
ATOM 10297 C C . MET B 1 477 ? 16.219 12.734 -20.156 1 61.06 477 MET B C 1
ATOM 10299 O O . MET B 1 477 ? 17.328 13.211 -19.969 1 61.06 477 MET B O 1
ATOM 10303 N N . PHE B 1 478 ? 15.695 12.695 -21.344 1 58.12 478 PHE B N 1
ATOM 10304 C CA . PHE B 1 478 ? 16.547 12.852 -22.516 1 58.12 478 PHE B CA 1
ATOM 10305 C C . PHE B 1 478 ? 16.406 14.258 -23.094 1 58.12 478 PHE B C 1
ATOM 10307 O O . PHE B 1 478 ? 17.328 14.75 -23.75 1 58.12 478 PHE B O 1
ATOM 10314 N N . TRP B 1 479 ? 15.234 14.977 -22.906 1 59.84 479 TRP B N 1
ATOM 10315 C CA . TRP B 1 479 ? 15.062 16.266 -23.547 1 59.84 479 TRP B CA 1
ATOM 10316 C C . TRP B 1 479 ? 14.469 17.281 -22.578 1 59.84 479 TRP B C 1
ATOM 10318 O O . TRP B 1 479 ? 13.68 16.922 -21.703 1 59.84 479 TRP B O 1
ATOM 10328 N N . LYS B 1 480 ? 15.039 18.453 -22.703 1 66.25 480 LYS B N 1
ATOM 10329 C CA . LYS B 1 480 ? 14.469 19.578 -21.953 1 66.25 480 LYS B CA 1
ATOM 10330 C C . LYS B 1 480 ? 13.102 19.969 -22.516 1 66.25 480 LYS B C 1
ATOM 10332 O O . LYS B 1 480 ? 12.914 20 -23.734 1 66.25 480 LYS B O 1
ATOM 10337 N N . SER B 1 481 ? 12.148 19.766 -21.672 1 64.69 481 SER B N 1
ATOM 10338 C CA . SER B 1 481 ? 10.797 20.094 -22.125 1 64.69 481 SER B CA 1
ATOM 10339 C C . SER B 1 481 ? 10.219 21.266 -21.359 1 64.69 481 SER B C 1
ATOM 10341 O O . SER B 1 481 ? 10.703 21.609 -20.281 1 64.69 481 SER B O 1
ATOM 10343 N N . LYS B 1 482 ? 9.383 22.062 -22.047 1 62.97 482 LYS B N 1
ATOM 10344 C CA . LYS B 1 482 ? 8.641 23.156 -21.422 1 62.97 482 LYS B CA 1
ATOM 10345 C C . LYS B 1 482 ? 7.879 22.688 -20.188 1 62.97 482 LYS B C 1
ATOM 10347 O O . LYS B 1 482 ? 7.48 23.484 -19.344 1 62.97 482 LYS B O 1
ATOM 10352 N N . LYS B 1 483 ? 7.922 21.375 -19.938 1 67.25 483 LYS B N 1
ATOM 10353 C CA . LYS B 1 483 ? 7.16 20.812 -18.828 1 67.25 483 LYS B CA 1
ATOM 10354 C C . LYS B 1 483 ? 8.055 20.547 -17.625 1 67.25 483 LYS B C 1
ATOM 10356 O O . LYS B 1 483 ? 7.605 19.984 -16.609 1 67.25 483 LYS B O 1
ATOM 10361 N N . ASP B 1 484 ? 9.312 21.125 -17.812 1 79.25 484 ASP B N 1
ATOM 10362 C CA . ASP B 1 484 ? 10.219 20.984 -16.672 1 79.25 484 ASP B CA 1
ATOM 10363 C C . ASP B 1 484 ? 9.789 21.891 -15.523 1 79.25 484 ASP B C 1
ATOM 10365 O O . ASP B 1 484 ? 9.359 23.031 -15.742 1 79.25 484 ASP B O 1
ATOM 10369 N N . PHE B 1 485 ? 9.734 21.406 -14.352 1 80.12 485 PHE B N 1
ATOM 10370 C CA . PHE B 1 485 ? 9.281 22.156 -13.18 1 80.12 485 PHE B CA 1
ATOM 10371 C C . PHE B 1 485 ? 10.477 22.703 -12.391 1 80.12 485 PHE B C 1
ATOM 10373 O O . PHE B 1 485 ? 11.297 21.938 -11.891 1 80.12 485 PHE B O 1
ATOM 10380 N N . TYR B 1 486 ? 10.617 24.047 -12.383 1 86.5 486 TYR B N 1
ATOM 10381 C CA . TYR B 1 486 ? 11.672 24.703 -11.609 1 86.5 486 TYR B CA 1
ATOM 10382 C C . TYR B 1 486 ? 11.242 24.891 -10.156 1 86.5 486 TYR B C 1
ATOM 10384 O O . TYR B 1 486 ? 10.562 25.859 -9.828 1 86.5 486 TYR B O 1
ATOM 10392 N N . ALA B 1 487 ? 11.734 24.047 -9.305 1 88.25 487 ALA B N 1
ATOM 10393 C CA . ALA B 1 487 ? 11.32 24.078 -7.902 1 88.25 487 ALA B CA 1
ATOM 10394 C C . ALA B 1 487 ? 12.086 25.141 -7.133 1 88.25 487 ALA B C 1
ATOM 10396 O O . ALA B 1 487 ? 11.523 25.797 -6.25 1 88.25 487 ALA B O 1
ATOM 10397 N N . VAL B 1 488 ? 13.391 25.297 -7.359 1 93.56 488 VAL B N 1
ATOM 10398 C CA . VAL B 1 488 ? 14.25 26.328 -6.77 1 93.56 488 VAL B CA 1
ATOM 10399 C C . VAL B 1 488 ? 15.008 27.062 -7.871 1 93.56 488 VAL B C 1
ATOM 10401 O O . VAL B 1 488 ? 15.711 26.422 -8.672 1 93.56 488 VAL B O 1
ATOM 10404 N N . LYS B 1 489 ? 14.859 28.406 -7.934 1 92.38 489 LYS B N 1
ATOM 10405 C CA . LYS B 1 489 ? 15.328 29.188 -9.07 1 92.38 489 LYS B CA 1
ATOM 10406 C C . LYS B 1 489 ? 16.516 30.078 -8.688 1 92.38 489 LYS B C 1
ATOM 10408 O O . LYS B 1 489 ? 16.5 31.281 -8.938 1 92.38 489 LYS B O 1
ATOM 10413 N N . GLY B 1 490 ? 17.5 29.5 -8.086 1 91.62 490 GLY B N 1
ATOM 10414 C CA . GLY B 1 490 ? 18.719 30.25 -7.777 1 91.62 490 GLY B CA 1
ATOM 10415 C C . GLY B 1 490 ? 18.688 30.891 -6.402 1 91.62 490 GLY B C 1
ATOM 10416 O O . GLY B 1 490 ? 18.703 32.125 -6.277 1 91.62 490 GLY B O 1
ATOM 10417 N N . LEU B 1 491 ? 18.781 30.109 -5.406 1 93.69 491 LEU B N 1
ATOM 10418 C CA . LEU B 1 491 ? 18.688 30.562 -4.02 1 93.69 491 LEU B CA 1
ATOM 10419 C C . LEU B 1 491 ? 20.078 30.922 -3.482 1 93.69 491 LEU B C 1
ATOM 10421 O O . LEU B 1 491 ? 21.031 30.172 -3.65 1 93.69 491 LEU B O 1
ATOM 10425 N N . ASN B 1 492 ? 20.234 32.156 -3 1 93.25 492 ASN B N 1
ATOM 10426 C CA . ASN B 1 492 ? 21.406 32.625 -2.275 1 93.25 492 ASN B CA 1
ATOM 10427 C C . ASN B 1 492 ? 21.062 33 -0.836 1 93.25 492 ASN B C 1
ATOM 10429 O O . ASN B 1 492 ? 20.219 33.875 -0.599 1 93.25 492 ASN B O 1
ATOM 10433 N N . LEU B 1 493 ? 21.719 32.312 0.07 1 94.31 493 LEU B N 1
ATOM 10434 C CA . LEU B 1 493 ? 21.328 32.5 1.462 1 94.31 493 LEU B CA 1
ATOM 10435 C C . LEU B 1 493 ? 22.438 32.062 2.408 1 94.31 493 LEU B C 1
ATOM 10437 O O . LEU B 1 493 ? 23.141 31.078 2.141 1 94.31 493 LEU B O 1
ATOM 10441 N N . THR B 1 494 ? 22.594 32.812 3.438 1 93.81 494 THR B N 1
ATOM 10442 C CA . THR B 1 494 ? 23.531 32.406 4.484 1 93.81 494 THR B CA 1
ATOM 10443 C C . THR B 1 494 ? 22.797 32.188 5.805 1 93.81 494 THR B C 1
ATOM 10445 O O . THR B 1 494 ? 21.812 32.875 6.105 1 93.81 494 THR B O 1
ATOM 10448 N N . MET B 1 495 ? 23.25 31.266 6.543 1 94.62 495 MET B N 1
ATOM 10449 C CA . MET B 1 495 ? 22.734 30.969 7.871 1 94.62 495 MET B CA 1
ATOM 10450 C C . MET B 1 495 ? 23.844 31 8.914 1 94.62 495 MET B C 1
ATOM 10452 O O . MET B 1 495 ? 24.906 30.438 8.711 1 94.62 495 MET B O 1
ATOM 10456 N N . GLU B 1 496 ? 23.547 31.625 9.977 1 91.75 496 GLU B N 1
ATOM 10457 C CA . GLU B 1 496 ? 24.547 31.859 11.008 1 91.75 496 GLU B CA 1
ATOM 10458 C C . GLU B 1 496 ? 24.672 30.656 11.945 1 91.75 496 GLU B C 1
ATOM 10460 O O . GLU B 1 496 ? 23.734 29.859 12.055 1 91.75 496 GLU B O 1
ATOM 10465 N N . LYS B 1 497 ? 25.812 30.609 12.57 1 91.44 497 LYS B N 1
ATOM 10466 C CA . LYS B 1 497 ? 26.047 29.578 13.578 1 91.44 497 LYS B CA 1
ATOM 10467 C C . LYS B 1 497 ? 25.281 29.891 14.859 1 91.44 497 LYS B C 1
ATOM 10469 O O . LYS B 1 497 ? 25.031 31.047 15.188 1 91.44 497 LYS B O 1
ATOM 10474 N N . ASN B 1 498 ? 24.75 28.875 15.492 1 89.31 498 ASN B N 1
ATOM 10475 C CA . ASN B 1 498 ? 24.109 28.938 16.797 1 89.31 498 ASN B CA 1
ATOM 10476 C C . ASN B 1 498 ? 22.812 29.75 16.75 1 89.31 498 ASN B C 1
ATOM 10478 O O . ASN B 1 498 ? 22.469 30.453 17.703 1 89.31 498 ASN B O 1
ATOM 10482 N N . LYS B 1 499 ? 22.25 29.797 15.562 1 91.75 499 LYS B N 1
ATOM 10483 C CA . LYS B 1 499 ? 20.969 30.469 15.375 1 91.75 499 LYS B CA 1
ATOM 10484 C C . LYS B 1 499 ? 19.969 29.562 14.648 1 91.75 499 LYS B C 1
ATOM 10486 O O . LYS B 1 499 ? 20.375 28.578 14.016 1 91.75 499 LYS B O 1
ATOM 10491 N N . LEU B 1 500 ? 18.766 29.844 14.859 1 95.44 500 LEU B N 1
ATOM 10492 C CA . LEU B 1 500 ? 17.703 29.125 14.141 1 95.44 500 LEU B CA 1
ATOM 10493 C C . LEU B 1 500 ? 17.203 29.953 12.961 1 95.44 500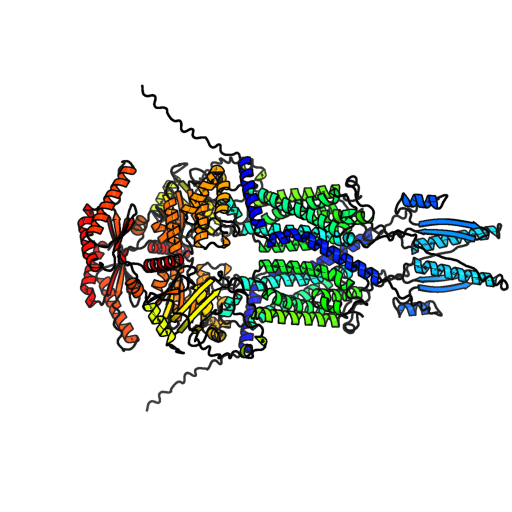 LEU B C 1
ATOM 10495 O O . LEU B 1 500 ? 16.75 31.094 13.141 1 95.44 500 LEU B O 1
ATOM 10499 N N . PHE B 1 501 ? 17.422 29.484 11.812 1 96.44 501 PHE B N 1
ATOM 10500 C CA . PHE B 1 501 ? 16.922 30.094 10.586 1 96.44 501 PHE B CA 1
ATOM 10501 C C . PHE B 1 501 ? 15.633 29.406 10.133 1 96.44 501 PHE B C 1
ATOM 10503 O O . PHE B 1 501 ? 15.562 28.188 10.078 1 96.44 501 PHE B O 1
ATOM 10510 N N . CYS B 1 502 ? 14.633 30.172 9.82 1 96.25 502 CYS B N 1
ATOM 10511 C CA . CYS B 1 502 ? 13.352 29.625 9.391 1 96.25 502 CYS B CA 1
ATOM 10512 C C . CYS B 1 502 ? 13.07 29.984 7.938 1 96.25 502 CYS B C 1
ATOM 10514 O O . CYS B 1 502 ? 13.133 31.156 7.555 1 96.25 502 CYS B O 1
ATOM 10516 N N . LEU B 1 503 ? 12.898 29 7.172 1 95.5 503 LEU B N 1
ATOM 10517 C CA . LEU B 1 503 ? 12.438 29.172 5.797 1 95.5 503 LEU B CA 1
ATOM 10518 C C . LEU B 1 503 ? 10.922 29.047 5.711 1 95.5 503 LEU B C 1
ATOM 10520 O O . LEU B 1 503 ? 10.383 27.953 5.84 1 95.5 503 LEU B O 1
ATOM 10524 N N . LEU B 1 504 ? 10.32 30.156 5.438 1 92.88 504 LEU B N 1
ATOM 10525 C CA . LEU B 1 504 ? 8.859 30.25 5.43 1 92.88 504 LEU B CA 1
ATOM 10526 C C . LEU B 1 504 ? 8.328 30.375 4.004 1 92.88 504 LEU B C 1
ATOM 10528 O O . LEU B 1 504 ? 9.008 30.922 3.131 1 92.88 504 LEU B O 1
ATOM 10532 N N . GLY B 1 505 ? 7.184 29.812 3.703 1 89.69 505 GLY B N 1
ATOM 10533 C CA . GLY B 1 505 ? 6.555 29.875 2.393 1 89.69 505 GLY B CA 1
ATOM 10534 C C . GLY B 1 505 ? 5.352 28.969 2.26 1 89.69 505 GLY B C 1
ATOM 10535 O O . GLY B 1 505 ? 5.164 28.062 3.068 1 89.69 505 GLY B O 1
ATOM 10536 N N . PRO B 1 506 ? 4.602 29.25 1.281 1 86.25 506 PRO B N 1
ATOM 10537 C CA . PRO B 1 506 ? 3.467 28.359 1.025 1 86.25 506 PRO B CA 1
ATOM 10538 C C . PRO B 1 506 ? 3.896 26.984 0.51 1 86.25 506 PRO B C 1
ATOM 10540 O O . PRO B 1 506 ? 5.082 26.766 0.262 1 86.25 506 PRO B O 1
ATOM 10543 N N . ASN B 1 507 ? 2.891 26.141 0.441 1 80.5 507 ASN B N 1
ATOM 10544 C CA . ASN B 1 507 ? 3.188 24.812 -0.109 1 80.5 507 ASN B CA 1
ATOM 10545 C C . ASN B 1 507 ? 3.637 24.906 -1.565 1 80.5 507 ASN B C 1
ATOM 10547 O O . ASN B 1 507 ? 3.057 25.656 -2.354 1 80.5 507 ASN B O 1
ATOM 10551 N N . GLY B 1 508 ? 4.73 24.281 -1.915 1 82.44 508 GLY B N 1
ATOM 10552 C CA . GLY B 1 508 ? 5.258 24.297 -3.27 1 82.44 508 GLY B CA 1
ATOM 10553 C C . GLY B 1 508 ? 6.238 25.438 -3.51 1 82.44 508 GLY B C 1
ATOM 10554 O O . GLY B 1 508 ? 6.688 25.641 -4.641 1 82.44 508 GLY B O 1
ATOM 10555 N N . ALA B 1 509 ? 6.555 26.125 -2.48 1 88.12 509 ALA B N 1
ATOM 10556 C CA . ALA B 1 509 ? 7.445 27.266 -2.611 1 88.12 509 ALA B CA 1
ATOM 10557 C C . ALA B 1 509 ? 8.891 26.828 -2.846 1 88.12 509 ALA B C 1
ATOM 10559 O O . ALA B 1 509 ? 9.727 27.625 -3.266 1 88.12 509 ALA B O 1
ATOM 10560 N N . GLY B 1 510 ? 9.195 25.547 -2.557 1 91.94 510 GLY B N 1
ATOM 10561 C CA . GLY B 1 510 ? 10.539 25.031 -2.744 1 91.94 510 GLY B CA 1
ATOM 10562 C C . GLY B 1 510 ? 11.273 24.781 -1.439 1 91.94 510 GLY B C 1
ATOM 10563 O O . GLY B 1 510 ? 12.469 24.469 -1.44 1 91.94 510 GLY B O 1
ATOM 10564 N N . LYS B 1 511 ? 10.578 24.922 -0.297 1 94.06 511 LYS B N 1
ATOM 10565 C CA . LYS B 1 511 ? 11.195 24.781 1.02 1 94.06 511 LYS B CA 1
ATOM 10566 C C . LYS B 1 511 ? 11.766 23.391 1.212 1 94.06 511 LYS B C 1
ATOM 10568 O O . LYS B 1 511 ? 12.953 23.234 1.5 1 94.06 511 LYS B O 1
ATOM 10573 N N . THR B 1 512 ? 10.93 22.375 0.987 1 90.31 512 THR B N 1
ATOM 10574 C CA . THR B 1 512 ? 11.32 20.984 1.177 1 90.31 512 THR B CA 1
ATOM 10575 C C . THR B 1 512 ? 12.391 20.578 0.167 1 90.31 512 THR B C 1
ATOM 10577 O O . THR B 1 512 ? 13.312 19.828 0.494 1 90.31 512 THR B O 1
ATOM 10580 N N . THR B 1 513 ? 12.305 21.094 -1.047 1 92.44 513 THR B N 1
ATOM 10581 C CA . THR B 1 513 ? 13.297 20.812 -2.074 1 92.44 513 THR B CA 1
ATOM 10582 C C . THR B 1 513 ? 14.664 21.375 -1.671 1 92.44 513 THR B C 1
ATOM 10584 O O . THR B 1 513 ? 15.688 20.734 -1.869 1 92.44 513 THR B O 1
ATOM 10587 N N . THR B 1 514 ? 14.633 22.531 -1.127 1 95.19 514 THR B N 1
ATOM 10588 C CA . THR B 1 514 ? 15.875 23.141 -0.654 1 95.19 514 THR B CA 1
ATOM 10589 C C . THR B 1 514 ? 16.5 22.312 0.461 1 95.19 514 THR B C 1
ATOM 10591 O O . THR B 1 514 ? 17.688 22 0.423 1 95.19 514 THR B O 1
ATOM 10594 N N . LEU B 1 515 ? 15.695 21.953 1.438 1 94.81 515 LEU B N 1
ATOM 10595 C CA . LEU B 1 515 ? 16.188 21.141 2.547 1 94.81 515 LEU B CA 1
ATOM 10596 C C . LEU B 1 515 ? 16.688 19.781 2.053 1 94.81 515 LEU B C 1
ATOM 10598 O O . LEU B 1 515 ? 17.688 19.266 2.564 1 94.81 515 LEU B O 1
ATOM 10602 N N . SER B 1 516 ? 16 19.266 1.094 1 92.31 516 SER B N 1
ATOM 10603 C CA . SER B 1 516 ? 16.391 17.969 0.547 1 92.31 516 SER B CA 1
ATOM 10604 C C . SER B 1 516 ? 17.75 18.047 -0.129 1 92.31 516 SER B C 1
ATOM 10606 O O . SER B 1 516 ? 18.547 17.094 -0.053 1 92.31 516 SER B O 1
ATOM 10608 N N . MET B 1 517 ? 18.031 19.141 -0.775 1 92.56 517 MET B N 1
ATOM 10609 C CA . MET B 1 517 ? 19.359 19.328 -1.378 1 92.56 517 MET B CA 1
ATOM 10610 C C . MET B 1 517 ? 20.422 19.469 -0.306 1 92.56 517 MET B C 1
ATOM 10612 O O . MET B 1 517 ? 21.5 18.875 -0.409 1 92.56 517 MET B O 1
ATOM 10616 N N . LEU B 1 518 ? 20.078 20.172 0.711 1 94.94 518 LEU B N 1
ATOM 10617 C CA . LEU B 1 518 ? 21.031 20.438 1.777 1 94.94 518 LEU B CA 1
ATOM 10618 C C . LEU B 1 518 ? 21.328 19.172 2.57 1 94.94 518 LEU B C 1
ATOM 10620 O O . LEU B 1 518 ? 22.438 19 3.088 1 94.94 518 LEU B O 1
ATOM 10624 N N . THR B 1 519 ? 20.344 18.266 2.67 1 93.06 519 THR B N 1
ATOM 10625 C CA . THR B 1 519 ? 20.516 17.047 3.463 1 93.06 519 THR B CA 1
ATOM 10626 C C . THR B 1 519 ? 20.984 15.891 2.59 1 93.06 519 THR B C 1
ATOM 10628 O O . THR B 1 519 ? 21.266 14.805 3.092 1 93.06 519 THR B O 1
ATOM 10631 N N . GLY B 1 520 ? 21.031 16.109 1.277 1 86.81 520 GLY B N 1
ATOM 10632 C CA . GLY B 1 520 ? 21.578 15.117 0.362 1 86.81 520 GLY B CA 1
ATOM 10633 C C . GLY B 1 520 ? 20.547 14.094 -0.098 1 86.81 520 GLY B C 1
ATOM 10634 O O . GLY B 1 520 ? 20.906 13.055 -0.649 1 86.81 520 GLY B O 1
ATOM 10635 N N . LEU B 1 521 ? 19.312 14.344 0.216 1 84.75 521 LEU B N 1
ATOM 10636 C CA . LEU B 1 521 ? 18.281 13.453 -0.328 1 84.75 521 LEU B CA 1
ATOM 10637 C C . LEU B 1 521 ? 18.312 13.469 -1.853 1 84.75 521 LEU B C 1
ATOM 10639 O O . LEU B 1 521 ? 18.203 12.414 -2.488 1 84.75 521 LEU B O 1
ATOM 10643 N N . PHE B 1 522 ? 18.469 14.758 -2.428 1 83.19 522 PHE B N 1
ATOM 10644 C CA . PHE B 1 522 ? 18.703 14.93 -3.857 1 83.19 522 PHE B CA 1
ATOM 10645 C C . PHE B 1 522 ? 19.859 15.883 -4.113 1 83.19 522 PHE B C 1
ATOM 10647 O O . PHE B 1 522 ? 20.141 16.75 -3.289 1 83.19 522 PHE B O 1
ATOM 10654 N N . GLY B 1 523 ? 20.469 15.625 -5.316 1 83.5 523 GLY B N 1
ATOM 10655 C CA . GLY B 1 523 ? 21.5 16.562 -5.703 1 83.5 523 GLY B CA 1
ATOM 10656 C C . GLY B 1 523 ? 20.969 17.812 -6.379 1 83.5 523 GLY B C 1
ATOM 10657 O O . GLY B 1 523 ? 19.906 17.766 -6.996 1 83.5 523 GLY B O 1
ATOM 10658 N N . PRO B 1 524 ? 21.625 18.844 -6.168 1 89.19 524 PRO B N 1
ATOM 10659 C CA . PRO B 1 524 ? 21.234 20.062 -6.891 1 89.19 524 PRO B CA 1
ATOM 10660 C C . PRO B 1 524 ? 21.469 19.953 -8.398 1 89.19 524 PRO B C 1
ATOM 10662 O O . PRO B 1 524 ? 22.328 19.188 -8.836 1 89.19 524 PRO B O 1
ATOM 10665 N N . THR B 1 525 ? 20.625 20.609 -9.164 1 86.56 525 THR B N 1
ATOM 10666 C CA . THR B 1 525 ? 20.828 20.688 -10.609 1 86.56 525 THR B CA 1
ATOM 10667 C C . THR B 1 525 ? 21.969 21.641 -10.938 1 86.56 525 THR B C 1
ATOM 10669 O O . THR B 1 525 ? 22.828 21.344 -11.781 1 86.56 525 THR B O 1
ATOM 10672 N N . LYS B 1 526 ? 21.922 22.844 -10.312 1 89.12 526 LYS B N 1
ATOM 10673 C CA . LYS B 1 526 ? 22.984 23.844 -10.414 1 89.12 526 LYS B CA 1
ATOM 10674 C C . LYS B 1 526 ? 23.25 24.5 -9.07 1 89.12 526 LYS B C 1
ATOM 10676 O O . LYS B 1 526 ? 22.422 24.422 -8.156 1 89.12 526 LYS B O 1
ATOM 10681 N N . GLY B 1 527 ? 24.453 24.906 -8.953 1 91.31 527 GLY B N 1
ATOM 10682 C CA . GLY B 1 527 ? 24.812 25.609 -7.723 1 91.31 527 GLY B CA 1
ATOM 10683 C C . GLY B 1 527 ? 25.375 24.672 -6.668 1 91.31 527 GLY B C 1
ATOM 10684 O O . GLY B 1 527 ? 25.672 23.516 -6.945 1 91.31 527 GLY B O 1
ATOM 10685 N N . ASP B 1 528 ? 25.625 25.312 -5.484 1 91 528 ASP B N 1
ATOM 10686 C CA . ASP B 1 528 ? 26.234 24.547 -4.395 1 91 528 ASP B CA 1
ATOM 10687 C C . ASP B 1 528 ? 25.906 25.172 -3.043 1 91 528 ASP B C 1
ATOM 10689 O O . ASP B 1 528 ? 25.297 26.25 -2.979 1 91 528 ASP B O 1
ATOM 10693 N N . ALA B 1 529 ? 26.094 24.391 -2.066 1 93.5 529 ALA B N 1
ATOM 10694 C CA . ALA B 1 529 ? 25.969 24.875 -0.698 1 93.5 529 ALA B CA 1
ATOM 10695 C C . ALA B 1 529 ? 27.078 24.328 0.189 1 93.5 529 ALA B C 1
ATOM 10697 O O . ALA B 1 529 ? 27.547 23.203 0.002 1 93.5 529 ALA B O 1
ATOM 10698 N N . LEU B 1 530 ? 27.516 25.188 1.012 1 93.06 530 LEU B N 1
ATOM 10699 C CA . LEU B 1 530 ? 28.547 24.812 1.97 1 93.06 530 LEU B CA 1
ATOM 10700 C C . LEU B 1 530 ? 27.969 24.734 3.381 1 93.06 530 LEU B C 1
ATOM 10702 O O . LEU B 1 530 ? 27.312 25.656 3.84 1 93.06 530 LEU B O 1
ATOM 10706 N N . ILE B 1 531 ? 28.219 23.656 4.039 1 94.94 531 ILE B N 1
ATOM 10707 C CA . ILE B 1 531 ? 27.828 23.453 5.434 1 94.94 531 ILE B CA 1
ATOM 10708 C C . ILE B 1 531 ? 29.078 23.328 6.301 1 94.94 531 ILE B C 1
ATOM 10710 O O . ILE B 1 531 ? 29.797 22.328 6.223 1 94.94 531 ILE B O 1
ATOM 10714 N N . PHE B 1 532 ? 29.297 24.297 7.066 1 92.56 532 PHE B N 1
ATOM 10715 C CA . PHE B 1 532 ? 30.531 24.391 7.848 1 92.56 532 PHE B CA 1
ATOM 10716 C C . PHE B 1 532 ? 31.75 24.188 6.961 1 92.56 532 PHE B C 1
ATOM 10718 O O . PHE B 1 532 ? 32.656 23.406 7.309 1 92.56 532 PHE B O 1
ATOM 10725 N N . GLY B 1 533 ? 31.625 24.688 5.777 1 89.38 533 GLY B N 1
ATOM 10726 C CA . GLY B 1 533 ? 32.75 24.719 4.871 1 89.38 533 GLY B CA 1
ATOM 10727 C C . GLY B 1 533 ? 32.812 23.531 3.943 1 89.38 533 GLY B C 1
ATOM 10728 O O . GLY B 1 533 ? 33.656 23.484 3.029 1 89.38 533 GLY B O 1
ATOM 10729 N N . LYS B 1 534 ? 32 22.594 4.148 1 90.38 534 LYS B N 1
ATOM 10730 C CA . LYS B 1 534 ? 32.031 21.391 3.314 1 90.38 534 LYS B CA 1
ATOM 10731 C C . LYS B 1 534 ? 30.922 21.469 2.246 1 90.38 534 LYS B C 1
ATOM 10733 O O . LYS B 1 534 ? 29.797 21.875 2.529 1 90.38 534 LYS B O 1
ATOM 10738 N N . SER B 1 535 ? 31.234 21.078 1.063 1 89.62 535 SER B N 1
ATOM 10739 C CA . SER B 1 535 ? 30.312 21.141 -0.065 1 89.62 535 SER B CA 1
ATOM 10740 C C . SER B 1 535 ? 29.312 20 -0.041 1 89.62 535 SER B C 1
ATOM 10742 O O . SER B 1 535 ? 29.672 18.859 0.262 1 89.62 535 SER B O 1
ATOM 10744 N N . ILE B 1 536 ? 28.047 20.234 -0.385 1 91 536 ILE B N 1
ATOM 10745 C CA . ILE B 1 536 ? 27.016 19.203 -0.387 1 91 536 ILE B CA 1
ATOM 10746 C C . ILE B 1 536 ? 27.172 18.312 -1.624 1 91 536 ILE B C 1
ATOM 10748 O O . ILE B 1 536 ? 26.594 17.234 -1.698 1 91 536 ILE B O 1
ATOM 10752 N N . ARG B 1 537 ? 27.906 18.719 -2.58 1 84.31 537 ARG B N 1
ATOM 10753 C CA . ARG B 1 537 ? 28.109 17.969 -3.809 1 84.31 537 ARG B CA 1
ATOM 10754 C C . ARG B 1 537 ? 29.203 16.922 -3.635 1 84.31 537 ARG B C 1
ATOM 10756 O O . ARG B 1 537 ? 29.109 15.812 -4.184 1 84.31 537 ARG B O 1
ATOM 10763 N N . THR B 1 538 ? 30.172 17.25 -2.795 1 80.06 538 THR B N 1
ATOM 10764 C CA . THR B 1 538 ? 31.344 16.391 -2.773 1 80.06 538 THR B CA 1
ATOM 10765 C C . THR B 1 538 ? 31.562 15.789 -1.386 1 80.06 538 THR B C 1
ATOM 10767 O O . THR B 1 538 ? 32.156 14.727 -1.247 1 80.06 538 THR B O 1
ATOM 10770 N N . ASP B 1 539 ? 31.078 16.453 -0.356 1 86.62 539 ASP B N 1
ATOM 10771 C CA . ASP B 1 539 ? 31.453 16.062 1 1 86.62 539 ASP B CA 1
ATOM 10772 C C . ASP B 1 539 ? 30.234 15.602 1.793 1 86.62 539 ASP B C 1
ATOM 10774 O O . ASP B 1 539 ? 30.156 15.812 3.006 1 86.62 539 ASP B O 1
ATOM 10778 N N . MET B 1 540 ? 29.328 15.016 1.191 1 86.06 540 MET B N 1
ATOM 10779 C CA . MET B 1 540 ? 28.078 14.672 1.877 1 86.06 540 MET B CA 1
ATOM 10780 C C . MET B 1 540 ? 28.328 13.633 2.965 1 86.06 540 MET B C 1
ATOM 10782 O O . MET B 1 540 ? 27.688 13.664 4.016 1 86.06 540 MET B O 1
ATOM 10786 N N . VAL B 1 541 ? 29.25 12.75 2.787 1 82.31 541 VAL B N 1
ATOM 10787 C CA . VAL B 1 541 ? 29.562 11.703 3.756 1 82.31 541 VAL B CA 1
ATOM 10788 C C . VAL B 1 541 ? 30.062 12.328 5.055 1 82.31 541 VAL B C 1
ATOM 10790 O O . VAL B 1 541 ? 29.688 11.891 6.145 1 82.31 541 VAL B O 1
ATOM 10793 N N . ALA B 1 542 ? 30.828 13.344 4.875 1 86.75 542 ALA B N 1
ATOM 10794 C CA . ALA B 1 542 ? 31.375 14.039 6.043 1 86.75 542 ALA B CA 1
ATOM 10795 C C . ALA B 1 542 ? 30.312 14.891 6.727 1 86.75 542 ALA B C 1
ATOM 10797 O O . ALA B 1 542 ? 30.266 14.969 7.957 1 86.75 542 ALA B O 1
ATOM 10798 N N . ILE B 1 543 ? 29.5 15.492 5.934 1 92.44 543 ILE B N 1
ATOM 10799 C CA . ILE B 1 543 ? 28.453 16.375 6.449 1 92.44 543 ILE B CA 1
ATOM 10800 C C . ILE B 1 543 ? 27.469 15.57 7.285 1 92.44 543 ILE B C 1
ATOM 10802 O O . ILE B 1 543 ? 27.016 16.031 8.344 1 92.44 543 ILE B O 1
ATOM 10806 N N . ARG B 1 544 ? 27.172 14.406 6.855 1 91.38 544 ARG B N 1
ATOM 10807 C CA . ARG B 1 544 ? 26.156 13.578 7.5 1 91.38 544 ARG B CA 1
ATOM 10808 C C . ARG B 1 544 ? 26.609 13.141 8.891 1 91.38 544 ARG B C 1
ATOM 10810 O O . ARG B 1 544 ? 25.781 12.758 9.719 1 91.38 544 ARG B O 1
ATOM 10817 N N . LYS B 1 545 ? 27.875 13.273 9.195 1 89.44 545 LYS B N 1
ATOM 10818 C CA . LYS B 1 545 ? 28.391 12.891 10.5 1 89.44 545 LYS B CA 1
ATOM 10819 C C . LYS B 1 545 ? 27.969 13.891 11.578 1 89.44 545 LYS B C 1
ATOM 10821 O O . LYS B 1 545 ? 27.812 13.523 12.742 1 89.44 545 LYS B O 1
ATOM 10826 N N . PHE B 1 546 ? 27.844 15.133 11.125 1 93.69 546 PHE B N 1
ATOM 10827 C CA . PHE B 1 546 ? 27.547 16.141 12.141 1 93.69 546 PHE B CA 1
ATOM 10828 C C . PHE B 1 546 ? 26.219 16.812 11.844 1 93.69 546 PHE B C 1
ATOM 10830 O O . PHE B 1 546 ? 25.953 17.922 12.336 1 93.69 546 PHE B O 1
ATOM 10837 N N . MET B 1 547 ? 25.391 16.156 11.039 1 95.5 547 MET B N 1
ATOM 10838 C CA . MET B 1 547 ? 24.094 16.688 10.656 1 95.5 547 MET B CA 1
ATOM 10839 C C . MET B 1 547 ? 22.969 15.852 11.234 1 95.5 547 MET B C 1
ATOM 10841 O O . MET B 1 547 ? 23.094 14.633 11.352 1 95.5 547 MET B O 1
ATOM 10845 N N . GLY B 1 548 ? 21.922 16.484 11.703 1 95.81 548 GLY B N 1
ATOM 10846 C CA . GLY B 1 548 ? 20.672 15.844 12.078 1 95.81 548 GLY B CA 1
ATOM 10847 C C . GLY B 1 548 ? 19.5 16.266 11.219 1 95.81 548 GLY B C 1
ATOM 10848 O O . GLY B 1 548 ? 19.422 17.422 10.781 1 95.81 548 GLY B O 1
ATOM 10849 N N . VAL B 1 549 ? 18.656 15.32 10.953 1 95.88 549 VAL B N 1
ATOM 10850 C CA . VAL B 1 549 ? 17.547 15.648 10.07 1 95.88 549 VAL B CA 1
ATOM 10851 C C . VAL B 1 549 ? 16.25 15.094 10.656 1 95.88 549 VAL B C 1
ATOM 10853 O O . VAL B 1 549 ? 16.203 13.953 11.109 1 95.88 549 VAL B O 1
ATOM 10856 N N . CYS B 1 550 ? 15.258 15.898 10.727 1 95.19 550 CYS B N 1
ATOM 10857 C CA . CYS B 1 550 ? 13.883 15.5 11.008 1 95.19 550 CYS B CA 1
ATOM 10858 C C . CYS B 1 550 ? 12.984 15.742 9.805 1 95.19 550 CYS B C 1
ATOM 10860 O O . CYS B 1 550 ? 12.539 16.859 9.57 1 95.19 550 CYS B O 1
ATOM 10862 N N . PRO B 1 551 ? 12.656 14.75 9.055 1 92.44 551 PRO B N 1
ATOM 10863 C CA . PRO B 1 551 ? 11.836 14.898 7.848 1 92.44 551 PRO B CA 1
ATOM 10864 C C . PRO B 1 551 ? 10.383 15.234 8.156 1 92.44 551 PRO B C 1
ATOM 10866 O O . PRO B 1 551 ? 9.984 15.234 9.328 1 92.44 551 PRO B O 1
ATOM 10869 N N . GLN B 1 552 ? 9.711 15.523 7.113 1 87.31 552 GLN B N 1
ATOM 10870 C CA . GLN B 1 552 ? 8.305 15.906 7.238 1 87.31 552 GLN B CA 1
ATOM 10871 C C . GLN B 1 552 ? 7.461 14.742 7.738 1 87.31 552 GLN B C 1
ATOM 10873 O O . GLN B 1 552 ? 6.547 14.938 8.547 1 87.31 552 GLN B O 1
ATOM 10878 N N . HIS B 1 553 ? 7.797 13.586 7.258 1 87.12 553 HIS B N 1
ATOM 10879 C CA . HIS B 1 553 ? 7.098 12.383 7.707 1 87.12 553 HIS B CA 1
ATOM 10880 C C . HIS B 1 553 ? 7.961 11.57 8.664 1 87.12 553 HIS B C 1
ATOM 10882 O O . HIS B 1 553 ? 9.188 11.578 8.562 1 87.12 553 HIS B O 1
ATOM 10888 N N . ASP B 1 554 ? 7.277 10.898 9.578 1 90.38 554 ASP B N 1
ATOM 10889 C CA . ASP B 1 554 ? 7.992 10.094 10.562 1 90.38 554 ASP B CA 1
ATOM 10890 C C . ASP B 1 554 ? 8.508 8.797 9.938 1 90.38 554 ASP B C 1
ATOM 10892 O O . ASP B 1 554 ? 7.723 7.969 9.477 1 90.38 554 ASP B O 1
ATOM 10896 N N . LEU B 1 555 ? 9.789 8.766 9.938 1 92.19 555 LEU B N 1
ATOM 10897 C CA . LEU B 1 555 ? 10.43 7.562 9.422 1 92.19 555 LEU B CA 1
ATOM 10898 C C . LEU B 1 555 ? 10.773 6.598 10.555 1 92.19 555 LEU B C 1
ATOM 10900 O O . LEU B 1 555 ? 11.922 6.52 10.984 1 92.19 555 LEU B O 1
ATOM 10904 N N . LEU B 1 556 ? 9.789 5.863 11.023 1 95.06 556 LEU B N 1
ATOM 10905 C CA . LEU B 1 556 ? 9.922 5.008 12.195 1 95.06 556 LEU B CA 1
ATOM 10906 C C . LEU B 1 556 ? 9.438 3.594 11.891 1 95.06 556 LEU B C 1
ATOM 10908 O O . LEU B 1 556 ? 8.578 3.398 11.023 1 95.06 556 LEU B O 1
ATOM 10912 N N . TRP B 1 557 ? 10.039 2.627 12.547 1 93.94 557 TRP B N 1
ATOM 10913 C CA . TRP B 1 557 ? 9.555 1.249 12.5 1 93.94 557 TRP B CA 1
ATOM 10914 C C . TRP B 1 557 ? 8.5 1.001 13.57 1 93.94 557 TRP B C 1
ATOM 10916 O O . TRP B 1 557 ? 8.75 1.213 14.758 1 93.94 557 TRP B O 1
ATOM 10926 N N . SER B 1 558 ? 7.414 0.441 13.195 1 92.06 558 SER B N 1
ATOM 10927 C CA . SER B 1 558 ? 6.281 0.248 14.102 1 92.06 558 SER B CA 1
ATOM 10928 C C . SER B 1 558 ? 6.617 -0.75 15.203 1 92.06 558 SER B C 1
ATOM 10930 O O . SER B 1 558 ? 6.086 -0.659 16.312 1 92.06 558 SER B O 1
ATOM 10932 N N . HIS B 1 559 ? 7.555 -1.645 14.938 1 93.69 559 HIS B N 1
ATOM 10933 C CA . HIS B 1 559 ? 7.793 -2.744 15.867 1 93.69 559 HIS B CA 1
ATOM 10934 C C . HIS B 1 559 ? 9.07 -2.518 16.672 1 93.69 559 HIS B C 1
ATOM 10936 O O . HIS B 1 559 ? 9.539 -3.424 17.359 1 93.69 559 HIS B O 1
ATOM 10942 N N . LEU B 1 560 ? 9.633 -1.379 16.594 1 96.06 560 LEU B N 1
ATOM 10943 C CA . LEU B 1 560 ? 10.758 -1.002 17.438 1 96.06 560 LEU B CA 1
ATOM 10944 C C . LEU B 1 560 ? 10.328 -0.015 18.516 1 96.06 560 LEU B C 1
ATOM 10946 O O . LEU B 1 560 ? 9.352 0.722 18.328 1 96.06 560 LEU B O 1
ATOM 10950 N N . THR B 1 561 ? 11.016 -0.026 19.547 1 97 561 THR B N 1
ATOM 10951 C CA . THR B 1 561 ? 10.75 0.909 20.641 1 97 561 THR B CA 1
ATOM 10952 C C . THR B 1 561 ? 11.477 2.23 20.406 1 97 561 THR B C 1
ATOM 10954 O O . THR B 1 561 ? 12.344 2.322 19.531 1 97 561 THR B O 1
ATOM 10957 N N . GLY B 1 562 ? 11.055 3.232 21.172 1 96.81 562 GLY B N 1
ATOM 10958 C CA . GLY B 1 562 ? 11.766 4.496 21.094 1 96.81 562 GLY B CA 1
ATOM 10959 C C . GLY B 1 562 ? 13.242 4.375 21.438 1 96.81 562 GLY B C 1
ATOM 10960 O O . GLY B 1 562 ? 14.094 4.934 20.75 1 96.81 562 GLY B O 1
ATOM 10961 N N . ARG B 1 563 ? 13.516 3.623 22.422 1 97 563 ARG B N 1
ATOM 10962 C CA . ARG B 1 563 ? 14.891 3.391 22.859 1 97 563 ARG B CA 1
ATOM 10963 C C . ARG B 1 563 ? 15.711 2.729 21.766 1 97 563 ARG B C 1
ATOM 10965 O O . ARG B 1 563 ? 16.844 3.146 21.484 1 97 563 ARG B O 1
ATOM 10972 N N . GLU B 1 564 ? 15.156 1.758 21.172 1 96.5 564 GLU B N 1
ATOM 10973 C CA . GLU B 1 564 ? 15.867 1.024 20.125 1 96.5 564 GLU B CA 1
ATOM 10974 C C . GLU B 1 564 ? 16.156 1.917 18.922 1 96.5 564 GLU B C 1
ATOM 10976 O O . GLU B 1 564 ? 17.188 1.769 18.266 1 96.5 564 GLU B O 1
ATOM 10981 N N . HIS B 1 565 ? 15.195 2.807 18.594 1 97.38 565 HIS B N 1
ATOM 10982 C CA . HIS B 1 565 ? 15.445 3.758 17.516 1 97.38 565 HIS B CA 1
ATOM 10983 C C . HIS B 1 565 ? 16.656 4.625 17.812 1 97.38 565 HIS B C 1
ATOM 10985 O O . HIS B 1 565 ? 17.547 4.77 16.969 1 97.38 565 HIS B O 1
ATOM 10991 N N . LEU B 1 566 ? 16.688 5.137 19 1 97.12 566 LEU B N 1
ATOM 10992 C CA . LEU B 1 566 ? 17.781 6.039 19.359 1 97.12 566 LEU B CA 1
ATOM 10993 C C . LEU B 1 566 ? 19.109 5.293 19.438 1 97.12 566 LEU B C 1
ATOM 10995 O O . LEU B 1 566 ? 20.156 5.848 19.109 1 97.12 566 LEU B O 1
ATOM 10999 N N . GLU B 1 567 ? 19.062 4.047 19.906 1 95.94 567 GLU B N 1
ATOM 11000 C CA . GLU B 1 567 ? 20.281 3.225 19.891 1 95.94 567 GLU B CA 1
ATOM 11001 C C . GLU B 1 567 ? 20.797 3.006 18.484 1 95.94 567 GLU B C 1
ATOM 11003 O O . GLU B 1 567 ? 22 3.084 18.234 1 95.94 567 GLU B O 1
ATOM 11008 N N . LEU B 1 568 ? 19.875 2.729 17.625 1 95.88 568 LEU B N 1
ATOM 11009 C CA . LEU B 1 568 ? 20.203 2.488 16.219 1 95.88 568 LEU B CA 1
ATOM 11010 C C . LEU B 1 568 ? 20.875 3.705 15.609 1 95.88 568 LEU B C 1
ATOM 11012 O O . LEU B 1 568 ? 21.953 3.586 15.016 1 95.88 568 LEU B O 1
ATOM 11016 N N . TYR B 1 569 ? 20.328 4.875 15.781 1 95.88 569 TYR B N 1
ATOM 11017 C CA . TYR B 1 569 ? 20.844 6.086 15.156 1 95.88 569 TYR B CA 1
ATOM 11018 C C . TYR B 1 569 ? 22.094 6.582 15.867 1 95.88 569 TYR B C 1
ATOM 11020 O O . TYR B 1 569 ? 22.953 7.242 15.266 1 95.88 569 TYR B O 1
ATOM 11028 N N . SER B 1 570 ? 22.234 6.277 17.188 1 94.19 570 SER B N 1
ATOM 11029 C CA . SER B 1 570 ? 23.469 6.582 17.891 1 94.19 570 SER B CA 1
ATOM 11030 C C . SER B 1 570 ? 24.641 5.805 17.297 1 94.19 570 SER B C 1
ATOM 11032 O O . SER B 1 570 ? 25.766 6.316 17.219 1 94.19 570 SER B O 1
ATOM 11034 N N . ALA B 1 571 ? 24.328 4.605 16.906 1 91.62 571 ALA B N 1
ATOM 11035 C CA . ALA B 1 571 ? 25.359 3.781 16.281 1 91.62 571 ALA B CA 1
ATOM 11036 C C . ALA B 1 571 ? 25.766 4.34 14.922 1 91.62 571 ALA B C 1
ATOM 11038 O O . ALA B 1 571 ? 26.938 4.297 14.555 1 91.62 571 ALA B O 1
ATOM 11039 N N . PHE B 1 572 ? 24.781 4.836 14.203 1 92.94 572 PHE B N 1
ATOM 11040 C CA . PHE B 1 572 ? 25.078 5.438 12.906 1 92.94 572 PHE B CA 1
ATOM 11041 C C . PHE B 1 572 ? 26.016 6.625 13.055 1 92.94 572 PHE B C 1
ATOM 11043 O O . PHE B 1 572 ? 26.875 6.855 12.203 1 92.94 572 PHE B O 1
ATOM 11050 N N . LYS B 1 573 ? 25.797 7.332 14.148 1 91.5 573 LYS B N 1
ATOM 11051 C CA . LYS B 1 573 ? 26.578 8.539 14.398 1 91.5 573 LYS B CA 1
ATOM 11052 C C . LYS B 1 573 ? 27.906 8.203 15.078 1 91.5 573 LYS B C 1
ATOM 11054 O O . LYS B 1 573 ? 28.656 9.102 15.461 1 91.5 573 LYS B O 1
ATOM 11059 N N . ASN B 1 574 ? 28.188 6.914 15.266 1 87.75 574 ASN B N 1
ATOM 11060 C CA . ASN B 1 574 ? 29.438 6.398 15.828 1 87.75 574 ASN B CA 1
ATOM 11061 C C . ASN B 1 574 ? 29.641 6.895 17.25 1 87.75 574 ASN B C 1
ATOM 11063 O O . ASN B 1 574 ? 30.75 7.293 17.625 1 87.75 574 ASN B O 1
ATOM 11067 N N . VAL B 1 575 ? 28.578 6.984 17.953 1 89.44 575 VAL B N 1
ATOM 11068 C CA . VAL B 1 575 ? 28.688 7.254 19.391 1 89.44 575 VAL B CA 1
ATOM 11069 C C . VAL B 1 575 ? 29.359 6.078 20.094 1 89.44 575 VAL B C 1
ATOM 11071 O O . VAL B 1 575 ? 29.141 4.922 19.734 1 89.44 575 VAL B O 1
ATOM 11074 N N . LYS B 1 576 ? 30.234 6.336 21.047 1 88.44 576 LYS B N 1
ATOM 11075 C CA . LYS B 1 576 ? 30.906 5.273 21.797 1 88.44 576 LYS B CA 1
ATOM 11076 C C . LYS B 1 576 ? 29.906 4.371 22.5 1 88.44 576 LYS B C 1
ATOM 11078 O O . LYS B 1 576 ? 28.922 4.855 23.078 1 88.44 576 LYS B O 1
ATOM 11083 N N . ALA B 1 577 ? 30.109 3.172 22.391 1 87.12 577 ALA B N 1
ATOM 11084 C CA . ALA B 1 577 ? 29.188 2.166 22.922 1 87.12 577 ALA B CA 1
ATOM 11085 C C . ALA B 1 577 ? 28.875 2.428 24.391 1 87.12 577 ALA B C 1
ATOM 11087 O O . ALA B 1 577 ? 27.75 2.219 24.844 1 87.12 577 ALA B O 1
ATOM 11088 N N . SER B 1 578 ? 29.828 2.93 25.141 1 90 578 SER B N 1
ATOM 11089 C CA . SER B 1 578 ? 29.656 3.162 26.578 1 90 578 SER B CA 1
ATOM 11090 C C . SER B 1 578 ? 28.766 4.371 26.844 1 90 578 SER B C 1
ATOM 11092 O O . SER B 1 578 ? 28.203 4.5 27.922 1 90 578 SER B O 1
ATOM 11094 N N . GLN B 1 579 ? 28.594 5.176 25.797 1 92.38 579 GLN B N 1
ATOM 11095 C CA . GLN B 1 579 ? 27.875 6.426 26 1 92.38 579 GLN B CA 1
ATOM 11096 C C . GLN B 1 579 ? 26.469 6.348 25.391 1 92.38 579 GLN B C 1
ATOM 11098 O O . GLN B 1 579 ? 25.672 7.262 25.562 1 92.38 579 GLN B O 1
ATOM 11103 N N . ILE B 1 580 ? 26.188 5.332 24.734 1 92.94 580 ILE B N 1
ATOM 11104 C CA . ILE B 1 580 ? 24.938 5.227 24 1 92.94 580 ILE B CA 1
ATOM 11105 C C . ILE B 1 580 ? 23.766 5.234 24.969 1 92.94 580 ILE B C 1
ATOM 11107 O O . ILE B 1 580 ? 22.781 5.965 24.781 1 92.94 580 ILE B O 1
ATOM 11111 N N . SER B 1 581 ? 23.859 4.465 26.047 1 93.25 581 SER B N 1
ATOM 11112 C CA . SER B 1 581 ? 22.766 4.363 27.016 1 93.25 581 SER B CA 1
ATOM 11113 C C . SER B 1 581 ? 22.469 5.719 27.656 1 93.25 581 SER B C 1
ATOM 11115 O O . SER B 1 581 ? 21.297 6.094 27.797 1 93.25 581 SER B O 1
ATOM 11117 N N . ASP B 1 582 ? 23.5 6.426 27.922 1 93.44 582 ASP B N 1
ATOM 11118 C CA . ASP B 1 582 ? 23.328 7.742 28.531 1 93.44 582 ASP B CA 1
ATOM 11119 C C . ASP B 1 582 ? 22.719 8.734 27.531 1 93.44 582 ASP B C 1
ATOM 11121 O O . ASP B 1 582 ? 21.828 9.508 27.891 1 93.44 582 ASP B O 1
ATOM 11125 N N . GLN B 1 583 ? 23.188 8.734 26.391 1 93.06 583 GLN B N 1
ATOM 11126 C CA . GLN B 1 583 ? 22.672 9.633 25.375 1 93.06 583 GLN B CA 1
ATOM 11127 C C . GLN B 1 583 ? 21.203 9.352 25.062 1 93.06 583 GLN B C 1
ATOM 11129 O O . GLN B 1 583 ? 20.422 10.273 24.859 1 93.06 583 GLN B O 1
ATOM 11134 N N . VAL B 1 584 ? 20.906 8.102 25.047 1 96 584 VAL B N 1
ATOM 11135 C CA . VAL B 1 584 ? 19.531 7.703 24.75 1 96 584 VAL B CA 1
ATOM 11136 C C . VAL B 1 584 ? 18.594 8.219 25.859 1 96 584 VAL B C 1
ATOM 11138 O O . VAL B 1 584 ? 17.547 8.781 25.578 1 96 584 VAL B O 1
ATOM 11141 N N . THR B 1 585 ? 19.016 8.047 27.062 1 94.88 585 THR B N 1
ATOM 11142 C CA . THR B 1 585 ? 18.219 8.508 28.188 1 94.88 585 THR B CA 1
ATOM 11143 C C . THR B 1 585 ? 18.062 10.023 28.172 1 94.88 585 THR B C 1
ATOM 11145 O O . THR B 1 585 ? 16.984 10.555 28.438 1 94.88 585 THR B O 1
ATOM 11148 N N . GLU B 1 586 ? 19.125 10.648 27.828 1 92.56 586 GLU B N 1
ATOM 11149 C CA . GLU B 1 586 ? 19.125 12.109 27.75 1 92.56 586 GLU B CA 1
ATOM 11150 C C . GLU B 1 586 ? 18.156 12.602 26.672 1 92.56 586 GLU B C 1
ATOM 11152 O O . GLU B 1 586 ? 17.375 13.523 26.922 1 92.56 586 GLU B O 1
ATOM 11157 N N . ARG B 1 587 ? 18.234 12.023 25.516 1 93.69 587 ARG B N 1
ATOM 11158 C CA . ARG B 1 587 ? 17.375 12.43 24.406 1 93.69 587 ARG B CA 1
ATOM 11159 C C . ARG B 1 587 ? 15.906 12.172 24.719 1 93.69 587 ARG B C 1
ATOM 11161 O O . ARG B 1 587 ? 15.047 12.992 24.391 1 93.69 587 ARG B O 1
ATOM 11168 N N . LEU B 1 588 ? 15.633 11.055 25.344 1 95.94 588 LEU B N 1
ATOM 11169 C CA . LEU B 1 588 ? 14.266 10.703 25.703 1 95.94 588 LEU B CA 1
ATOM 11170 C C . LEU B 1 588 ? 13.703 11.695 26.719 1 95.94 588 LEU B C 1
ATOM 11172 O O . LEU B 1 588 ? 12.539 12.086 26.625 1 95.94 588 LEU B O 1
ATOM 11176 N N . ASN B 1 589 ? 14.523 12.109 27.578 1 92.56 589 ASN B N 1
ATOM 11177 C CA . ASN B 1 589 ? 14.117 13.086 28.578 1 92.56 589 ASN B CA 1
ATOM 11178 C C . ASN B 1 589 ? 13.898 14.461 27.969 1 92.56 589 ASN B C 1
ATOM 11180 O O . ASN B 1 589 ? 12.961 15.18 28.344 1 92.56 589 ASN B O 1
ATOM 11184 N N . GLU B 1 590 ? 14.727 14.789 27.094 1 88.69 590 GLU B N 1
ATOM 11185 C CA . GLU B 1 590 ? 14.648 16.094 26.438 1 88.69 590 GLU B CA 1
ATOM 11186 C C . GLU B 1 590 ? 13.328 16.266 25.688 1 88.69 590 GLU B C 1
ATOM 11188 O O . GLU B 1 590 ? 12.789 17.375 25.625 1 88.69 590 GLU B O 1
ATOM 11193 N N . VAL B 1 591 ? 12.828 15.156 25.125 1 91.69 591 VAL B N 1
ATOM 11194 C CA . VAL B 1 591 ? 11.609 15.273 24.344 1 91.69 591 VAL B CA 1
ATOM 11195 C C . VAL B 1 591 ? 10.414 14.797 25.172 1 91.69 591 VAL B C 1
ATOM 11197 O O . VAL B 1 591 ? 9.281 14.758 24.672 1 91.69 591 VAL B O 1
ATOM 11200 N N . GLY B 1 592 ? 10.57 14.297 26.344 1 89.31 592 GLY B N 1
ATOM 11201 C CA . GLY B 1 592 ? 9.508 14 27.297 1 89.31 592 GLY B CA 1
ATOM 11202 C C . GLY B 1 592 ? 8.797 12.688 27 1 89.31 592 GLY B C 1
ATOM 11203 O O . GLY B 1 592 ? 7.578 12.594 27.141 1 89.31 592 GLY B O 1
ATOM 11204 N N . ILE B 1 593 ? 9.484 11.672 26.469 1 92.38 593 ILE B N 1
ATOM 11205 C CA . ILE B 1 593 ? 8.812 10.406 26.188 1 92.38 593 ILE B CA 1
ATOM 11206 C C . ILE B 1 593 ? 9.547 9.258 26.875 1 92.38 593 ILE B C 1
ATOM 11208 O O . ILE B 1 593 ? 9.508 8.125 26.391 1 92.38 593 ILE B O 1
ATOM 11212 N N . GLN B 1 594 ? 10.227 9.508 27.953 1 93.44 594 GLN B N 1
ATOM 11213 C CA . GLN B 1 594 ? 10.961 8.492 28.703 1 93.44 594 GLN B CA 1
ATOM 11214 C C . GLN B 1 594 ? 10.023 7.379 29.172 1 93.44 594 GLN B C 1
ATOM 11216 O O . GLN B 1 594 ? 10.406 6.207 29.188 1 93.44 594 GLN B O 1
ATOM 11221 N N . ASN B 1 595 ? 8.797 7.699 29.484 1 91.5 595 ASN B N 1
ATOM 11222 C CA . ASN B 1 595 ? 7.824 6.727 29.969 1 91.5 595 ASN B CA 1
ATOM 11223 C C . ASN B 1 595 ? 7.426 5.746 28.875 1 91.5 595 ASN B C 1
ATOM 11225 O O . ASN B 1 595 ? 6.957 4.641 29.156 1 91.5 595 ASN B O 1
ATOM 11229 N N . LEU B 1 596 ? 7.617 6.145 27.625 1 93.5 596 LEU B N 1
ATOM 11230 C CA . LEU B 1 596 ? 7.223 5.32 26.5 1 93.5 596 LEU B CA 1
ATOM 11231 C C . LEU B 1 596 ? 8.445 4.695 25.828 1 93.5 596 LEU B C 1
ATOM 11233 O O . LEU B 1 596 ? 8.32 4.051 24.781 1 93.5 596 LEU B O 1
ATOM 11237 N N . ALA B 1 597 ? 9.547 4.797 26.453 1 95.31 597 ALA B N 1
ATOM 11238 C CA . ALA B 1 597 ? 10.82 4.426 25.844 1 95.31 597 ALA B CA 1
ATOM 11239 C C . ALA B 1 597 ? 10.828 2.957 25.438 1 95.31 597 ALA B C 1
ATOM 11241 O O . ALA B 1 597 ? 11.445 2.592 24.422 1 95.31 597 ALA B O 1
ATOM 11242 N N . ASP B 1 598 ? 10.117 2.096 26.141 1 95.25 598 ASP B N 1
ATOM 11243 C CA . ASP B 1 598 ? 10.195 0.656 25.906 1 95.25 598 ASP B CA 1
ATOM 11244 C C . ASP B 1 598 ? 8.906 0.133 25.281 1 95.25 598 ASP B C 1
ATOM 11246 O O . ASP B 1 598 ? 8.695 -1.079 25.188 1 95.25 598 ASP B O 1
ATOM 11250 N N . SER B 1 599 ? 8.078 1.032 24.906 1 94.75 599 SER B N 1
ATOM 11251 C CA . SER B 1 599 ? 6.879 0.661 24.156 1 94.75 599 SER B CA 1
ATOM 11252 C C . SER B 1 599 ? 7.125 0.719 22.656 1 94.75 599 SER B C 1
ATOM 11254 O O . SER B 1 599 ? 7.949 1.506 22.188 1 94.75 599 SER B O 1
ATOM 11256 N N . PHE B 1 600 ? 6.457 -0.16 21.953 1 95 600 PHE B N 1
ATOM 11257 C CA . PHE B 1 600 ? 6.559 -0.133 20.5 1 95 600 PHE B CA 1
ATOM 11258 C C . PHE B 1 600 ? 5.977 1.16 19.938 1 95 600 PHE B C 1
ATOM 11260 O O . PHE B 1 600 ? 4.992 1.684 20.469 1 95 600 PHE B O 1
ATOM 11267 N N . VAL B 1 601 ? 6.496 1.659 18.844 1 94.44 601 VAL B N 1
ATOM 11268 C CA . VAL B 1 601 ? 6.113 2.938 18.25 1 94.44 601 VAL B CA 1
ATOM 11269 C C . VAL B 1 601 ? 4.68 2.854 17.719 1 94.44 601 VAL B C 1
ATOM 11271 O O . VAL B 1 601 ? 4.004 3.875 17.578 1 94.44 601 VAL B O 1
ATOM 11274 N N . ASN B 1 602 ? 4.238 1.727 17.484 1 89.44 602 ASN B N 1
ATOM 11275 C CA . ASN B 1 602 ? 2.883 1.558 16.969 1 89.44 602 ASN B CA 1
ATOM 11276 C C . ASN B 1 602 ? 1.844 2.082 17.953 1 89.44 602 ASN B C 1
ATOM 11278 O O . ASN B 1 602 ? 0.721 2.408 17.578 1 89.44 602 ASN B O 1
ATOM 11282 N N . VAL B 1 603 ? 2.186 2.191 19.266 1 86.94 603 VAL B N 1
ATOM 11283 C CA . VAL B 1 603 ? 1.247 2.639 20.281 1 86.94 603 VAL B CA 1
ATOM 11284 C C . VAL B 1 603 ? 1.408 4.141 20.516 1 86.94 603 VAL B C 1
ATOM 11286 O O . VAL B 1 603 ? 0.612 4.754 21.234 1 86.94 603 VAL B O 1
ATOM 11289 N N . TYR B 1 604 ? 2.428 4.762 19.828 1 88.44 604 TYR B N 1
ATOM 11290 C CA . TYR B 1 604 ? 2.684 6.188 19.984 1 88.44 604 TYR B CA 1
ATOM 11291 C C . TYR B 1 604 ? 1.591 7.016 19.328 1 88.44 604 TYR B C 1
ATOM 11293 O O . TYR B 1 604 ? 1.079 6.645 18.266 1 88.44 604 TYR B O 1
ATOM 11301 N N . SER B 1 605 ? 1.245 8.047 20 1 78.38 605 SER B N 1
ATOM 11302 C CA . SER B 1 605 ? 0.401 9.039 19.344 1 78.38 605 SER B CA 1
ATOM 11303 C C . SER B 1 605 ? 1.174 9.805 18.281 1 78.38 605 SER B C 1
ATOM 11305 O O . SER B 1 605 ? 2.393 9.664 18.156 1 78.38 605 SER B O 1
ATOM 11307 N N . GLY B 1 606 ? 0.534 10.539 17.422 1 80.5 606 GLY B N 1
ATOM 11308 C CA . GLY B 1 606 ? 1.191 11.344 16.406 1 80.5 606 GLY B CA 1
ATOM 11309 C C . GLY B 1 606 ? 2.217 12.305 16.969 1 80.5 606 GLY B C 1
ATOM 11310 O O . GLY B 1 606 ? 3.312 12.453 16.422 1 80.5 606 GLY B O 1
ATOM 11311 N N . GLY B 1 607 ? 1.81 12.969 18.078 1 83.5 607 GLY B N 1
ATOM 11312 C CA . GLY B 1 607 ? 2.73 13.891 18.719 1 83.5 607 GLY B CA 1
ATOM 11313 C C . GLY B 1 607 ? 3.949 13.203 19.312 1 83.5 607 GLY B C 1
ATOM 11314 O O . GLY B 1 607 ? 5.059 13.734 19.234 1 83.5 607 GLY B O 1
ATOM 11315 N N . GLU B 1 608 ? 3.703 12.039 19.844 1 88.56 608 GLU B N 1
ATOM 11316 C CA . GLU B 1 608 ? 4.805 11.281 20.422 1 88.56 608 GLU B CA 1
ATOM 11317 C C . GLU B 1 608 ? 5.77 10.789 19.344 1 88.56 608 GLU B C 1
ATOM 11319 O O . GLU B 1 608 ? 6.984 10.773 19.562 1 88.56 608 GLU B O 1
ATOM 11324 N N . ARG B 1 609 ? 5.266 10.375 18.234 1 92.69 609 ARG B N 1
ATOM 11325 C CA . ARG B 1 609 ? 6.109 9.961 17.125 1 92.69 609 ARG B CA 1
ATOM 11326 C C . ARG B 1 609 ? 6.957 11.125 16.609 1 92.69 609 ARG B C 1
ATOM 11328 O O . ARG B 1 609 ? 8.133 10.945 16.281 1 92.69 609 ARG B O 1
ATOM 11335 N N . ARG B 1 610 ? 6.336 12.234 16.609 1 91 610 ARG B N 1
ATOM 11336 C CA . ARG B 1 610 ? 7.066 13.414 16.172 1 91 610 ARG B CA 1
ATOM 11337 C C . ARG B 1 610 ? 8.188 13.766 17.141 1 91 610 ARG B C 1
ATOM 11339 O O . ARG B 1 610 ? 9.281 14.148 16.719 1 91 610 ARG B O 1
ATOM 11346 N N . ARG B 1 611 ? 7.863 13.727 18.438 1 92.69 611 ARG B N 1
ATOM 11347 C CA . ARG B 1 611 ? 8.875 13.977 19.453 1 92.69 611 ARG B CA 1
ATOM 11348 C C . ARG B 1 611 ? 10.055 13.016 19.297 1 92.69 611 ARG B C 1
ATOM 11350 O O . ARG B 1 611 ? 11.211 13.422 19.438 1 92.69 611 ARG B O 1
ATOM 11357 N N . LEU B 1 612 ? 9.727 11.797 19.031 1 95.5 612 LEU B N 1
ATOM 11358 C CA . LEU B 1 612 ? 10.773 10.805 18.797 1 95.5 612 LEU B CA 1
ATOM 11359 C C . LEU B 1 612 ? 11.602 11.164 17.578 1 95.5 612 LEU B C 1
ATOM 11361 O O . LEU B 1 612 ? 12.828 11.016 17.594 1 95.5 612 LEU B O 1
ATOM 11365 N N . SER B 1 613 ? 10.969 11.602 16.516 1 95.5 613 SER B N 1
ATOM 11366 C CA . SER B 1 613 ? 11.68 12.008 15.297 1 95.5 613 SER B CA 1
ATOM 11367 C C . SER B 1 613 ? 12.641 13.156 15.578 1 95.5 613 SER B C 1
ATOM 11369 O O . SER B 1 613 ? 13.742 13.195 15.031 1 95.5 613 SER B O 1
ATOM 11371 N N . VAL B 1 614 ? 12.242 14.062 16.406 1 94.31 614 VAL B N 1
ATOM 11372 C CA . VAL B 1 614 ? 13.102 15.18 16.781 1 94.31 614 VAL B CA 1
ATOM 11373 C C . VAL B 1 614 ? 14.281 14.664 17.609 1 94.31 614 VAL B C 1
ATOM 11375 O O . VAL B 1 614 ? 15.422 15.094 17.422 1 94.31 614 VAL B O 1
ATOM 11378 N N . ALA B 1 615 ? 13.961 13.75 18.516 1 95.12 615 ALA B N 1
ATOM 11379 C CA . ALA B 1 615 ? 15.023 13.148 19.312 1 95.12 615 ALA B CA 1
ATOM 11380 C C . ALA B 1 615 ? 16.062 12.477 18.422 1 95.12 615 ALA B C 1
ATOM 11382 O O . ALA B 1 615 ? 17.266 12.578 18.672 1 95.12 615 ALA B O 1
ATOM 11383 N N . ILE B 1 616 ? 15.586 11.812 17.438 1 96.5 616 ILE B N 1
ATOM 11384 C CA . ILE B 1 616 ? 16.469 11.141 16.484 1 96.5 616 ILE B CA 1
ATOM 11385 C C . ILE B 1 616 ? 17.344 12.172 15.773 1 96.5 616 ILE B C 1
ATOM 11387 O O . ILE B 1 616 ? 18.547 11.977 15.625 1 96.5 616 ILE B O 1
ATOM 11391 N N . ALA B 1 617 ? 16.797 13.281 15.398 1 95.62 617 ALA B N 1
ATOM 11392 C CA . ALA B 1 617 ? 17.531 14.344 14.711 1 95.62 617 ALA B CA 1
ATOM 11393 C C . ALA B 1 617 ? 18.625 14.922 15.602 1 95.62 617 ALA B C 1
ATOM 11395 O O . ALA B 1 617 ? 19.656 15.391 15.109 1 95.62 617 ALA B O 1
ATOM 11396 N N . MET B 1 618 ? 18.453 14.836 16.922 1 94.06 618 MET B N 1
ATOM 11397 C CA . MET B 1 618 ? 19.391 15.43 17.875 1 94.06 618 MET B CA 1
ATOM 11398 C C . MET B 1 618 ? 20.438 14.414 18.312 1 94.06 618 MET B C 1
ATOM 11400 O O . MET B 1 618 ? 21.406 14.766 18.984 1 94.06 618 MET B O 1
ATOM 11404 N N . THR B 1 619 ? 20.219 13.25 17.891 1 94.38 619 THR B N 1
ATOM 11405 C CA . THR B 1 619 ? 21.125 12.18 18.297 1 94.38 619 THR B CA 1
ATOM 11406 C C . THR B 1 619 ? 22.516 12.398 17.719 1 94.38 619 THR B C 1
ATOM 11408 O O . THR B 1 619 ? 22.672 12.805 16.562 1 94.38 619 THR B O 1
ATOM 11411 N N . GLY B 1 620 ? 23.609 12.148 18.547 1 91.75 620 GLY B N 1
ATOM 11412 C CA . GLY B 1 620 ? 25 12.336 18.141 1 91.75 620 GLY B CA 1
ATOM 11413 C C . GLY B 1 620 ? 25.484 13.766 18.328 1 91.75 620 GLY B C 1
ATOM 11414 O O . GLY B 1 620 ? 26.594 14.094 17.922 1 91.75 620 GLY B O 1
ATOM 11415 N N . ASN B 1 621 ? 24.625 14.617 18.844 1 91 621 ASN B N 1
ATOM 11416 C CA . ASN B 1 621 ? 24.938 16.016 19.078 1 91 621 ASN B CA 1
ATOM 11417 C C . ASN B 1 621 ? 25.422 16.703 17.812 1 91 621 ASN B C 1
ATOM 11419 O O . ASN B 1 621 ? 26.531 17.234 17.766 1 91 621 ASN B O 1
ATOM 11423 N N . PRO B 1 622 ? 24.578 16.844 16.906 1 95 622 PRO B N 1
ATOM 11424 C CA . PRO B 1 622 ? 24.938 17.453 15.617 1 95 622 PRO B CA 1
ATOM 11425 C C . PRO B 1 622 ? 25.203 18.953 15.734 1 95 622 PRO B C 1
ATOM 11427 O O . PRO B 1 622 ? 24.672 19.609 16.625 1 95 622 PRO B O 1
ATOM 11430 N N . GLN B 1 623 ? 26.016 19.453 14.812 1 95.25 623 GLN B N 1
ATOM 11431 C CA . GLN B 1 623 ? 26.312 20.875 14.758 1 95.25 623 GLN B CA 1
ATOM 11432 C C . GLN B 1 623 ? 25.219 21.641 14.016 1 95.25 623 GLN B C 1
ATOM 11434 O O . GLN B 1 623 ? 25.047 22.844 14.211 1 95.25 623 GLN B O 1
ATOM 11439 N N . ILE B 1 624 ? 24.562 20.906 13.234 1 96.69 624 ILE B N 1
ATOM 11440 C CA . ILE B 1 624 ? 23.469 21.516 12.477 1 96.69 624 ILE B CA 1
ATOM 11441 C C . ILE B 1 624 ? 22.297 20.531 12.398 1 96.69 624 ILE B C 1
ATOM 11443 O O . ILE B 1 624 ? 22.484 19.328 12.273 1 96.69 624 ILE B O 1
ATOM 11447 N N . VAL B 1 625 ? 21.109 21.031 12.578 1 97 625 VAL B N 1
ATOM 11448 C CA . VAL B 1 625 ? 19.906 20.203 12.539 1 97 625 VAL B CA 1
ATOM 11449 C C . VAL B 1 625 ? 18.906 20.781 11.547 1 97 625 VAL B C 1
ATOM 11451 O O . VAL B 1 625 ? 18.641 21.984 11.57 1 97 625 VAL B O 1
ATOM 11454 N N . PHE B 1 626 ? 18.422 20.016 10.633 1 97.38 626 PHE B N 1
ATOM 11455 C CA . PHE B 1 626 ? 17.406 20.391 9.672 1 97.38 626 PHE B CA 1
ATOM 11456 C C . PHE B 1 626 ? 16.047 19.844 10.086 1 97.38 626 PHE B C 1
ATOM 11458 O O . PHE B 1 626 ? 15.891 18.625 10.289 1 97.38 626 PHE B O 1
ATOM 11465 N N . LEU B 1 627 ? 15.055 20.656 10.25 1 96.81 627 LEU B N 1
ATOM 11466 C CA . LEU B 1 627 ? 13.695 20.281 10.609 1 96.81 627 LEU B CA 1
ATOM 11467 C C . LEU B 1 627 ? 12.711 20.641 9.508 1 96.81 627 LEU B C 1
ATOM 11469 O O . LEU B 1 627 ? 12.5 21.828 9.219 1 96.81 627 LEU B O 1
ATOM 11473 N N . ASP B 1 628 ? 12.141 19.672 8.883 1 94.62 628 ASP B N 1
ATOM 11474 C CA . ASP B 1 628 ? 11.195 19.906 7.797 1 94.62 628 ASP B CA 1
ATOM 11475 C C . ASP B 1 628 ? 9.758 19.844 8.305 1 94.62 628 ASP B C 1
ATOM 11477 O O . ASP B 1 628 ? 9.203 18.75 8.461 1 94.62 628 ASP B O 1
ATOM 11481 N N . GLU B 1 629 ? 9.133 20.891 8.5 1 91.75 629 GLU B N 1
ATOM 11482 C CA . GLU B 1 629 ? 7.762 21.047 8.969 1 91.75 629 GLU B CA 1
ATOM 11483 C C . GLU B 1 629 ? 7.492 20.141 10.172 1 91.75 629 GLU B C 1
ATOM 11485 O O . GLU B 1 629 ? 6.555 19.344 10.156 1 91.75 629 GLU B O 1
ATOM 11490 N N . PRO B 1 630 ? 8.141 20.359 11.234 1 91.44 630 PRO B N 1
ATOM 11491 C CA . PRO B 1 630 ? 8.125 19.438 12.367 1 91.44 630 PRO B CA 1
ATOM 11492 C C . PRO B 1 630 ? 6.785 19.406 13.102 1 91.44 630 PRO B C 1
ATOM 11494 O O . PRO B 1 630 ? 6.484 18.453 13.812 1 91.44 630 PRO B O 1
ATOM 11497 N N . THR B 1 631 ? 5.957 20.422 12.953 1 88.81 631 THR B N 1
ATOM 11498 C CA . THR B 1 631 ? 4.742 20.453 13.766 1 88.81 631 THR B CA 1
ATOM 11499 C C . THR B 1 631 ? 3.504 20.5 12.875 1 88.81 631 THR B C 1
ATOM 11501 O O . THR B 1 631 ? 2.406 20.797 13.344 1 88.81 631 THR B O 1
ATOM 11504 N N . THR B 1 632 ? 3.678 20.188 11.656 1 80.88 632 THR B N 1
ATOM 11505 C CA . THR B 1 632 ? 2.543 20.203 10.742 1 80.88 632 THR B CA 1
ATOM 11506 C C . THR B 1 632 ? 1.519 19.141 11.133 1 80.88 632 THR B C 1
ATOM 11508 O O . THR B 1 632 ? 1.884 18.016 11.477 1 80.88 632 THR B O 1
ATOM 11511 N N . GLY B 1 633 ? 0.248 19.562 11.227 1 73.69 633 GLY B N 1
ATOM 11512 C CA . GLY B 1 633 ? -0.837 18.625 11.492 1 73.69 633 GLY B CA 1
ATOM 11513 C C . GLY B 1 633 ? -1.012 18.328 12.969 1 73.69 633 GLY B C 1
ATOM 11514 O O . GLY B 1 633 ? -1.882 17.531 13.344 1 73.69 633 GLY B O 1
ATOM 11515 N N . MET B 1 634 ? -0.236 18.984 13.828 1 81.12 634 MET B N 1
ATOM 11516 C CA . MET B 1 634 ? -0.322 18.734 15.258 1 81.12 634 MET B CA 1
ATOM 11517 C C . MET B 1 634 ? -1.309 19.703 15.922 1 81.12 634 MET B C 1
ATOM 11519 O O . MET B 1 634 ? -1.523 20.812 15.43 1 81.12 634 MET B O 1
ATOM 11523 N N . ASP B 1 635 ? -1.853 19.172 17.016 1 79.88 635 ASP B N 1
ATOM 11524 C CA . ASP B 1 635 ? -2.691 20.062 17.797 1 79.88 635 ASP B CA 1
ATOM 11525 C C . ASP B 1 635 ? -1.844 21.047 18.609 1 79.88 635 ASP B C 1
ATOM 11527 O O . ASP B 1 635 ? -0.635 20.859 18.75 1 79.88 635 ASP B O 1
ATOM 11531 N N . PRO B 1 636 ? -2.404 22.078 19.078 1 77.81 636 PRO B N 1
ATOM 11532 C CA . PRO B 1 636 ? -1.663 23.156 19.719 1 77.81 636 PRO B CA 1
ATOM 11533 C C . PRO B 1 636 ? -0.867 22.688 20.938 1 77.81 636 PRO B C 1
ATOM 11535 O O . PRO B 1 636 ? 0.246 23.172 21.172 1 77.81 636 PRO B O 1
ATOM 11538 N N . VAL B 1 637 ? -1.486 21.766 21.672 1 76.5 637 VAL B N 1
ATOM 11539 C CA . VAL B 1 637 ? -0.791 21.281 22.875 1 76.5 637 VAL B CA 1
ATOM 11540 C C . VAL B 1 637 ? 0.495 20.562 22.469 1 76.5 637 VAL B C 1
ATOM 11542 O O . VAL B 1 637 ? 1.567 20.859 23.016 1 76.5 637 VAL B O 1
ATOM 11545 N N . ALA B 1 638 ? 0.36 19.734 21.578 1 81.31 638 ALA B N 1
ATOM 11546 C CA . ALA B 1 638 ? 1.517 19 21.094 1 81.31 638 ALA B CA 1
ATOM 11547 C C . ALA B 1 638 ? 2.508 19.922 20.391 1 81.31 638 ALA B C 1
ATOM 11549 O O . ALA B 1 638 ? 3.723 19.75 20.531 1 81.31 638 ALA B O 1
ATOM 11550 N N . ARG B 1 639 ? 2.027 20.828 19.672 1 86.56 639 ARG B N 1
ATOM 11551 C CA . ARG B 1 639 ? 2.863 21.781 18.953 1 86.56 639 ARG B CA 1
ATOM 11552 C C . ARG B 1 639 ? 3.736 22.594 19.906 1 86.56 639 ARG B C 1
ATOM 11554 O O . ARG B 1 639 ? 4.941 22.734 19.688 1 86.56 639 ARG B O 1
ATOM 11561 N N . HIS B 1 640 ? 3.133 23.109 20.969 1 81.81 640 HIS B N 1
ATOM 11562 C CA . HIS B 1 640 ? 3.869 23.922 21.922 1 81.81 640 HIS B CA 1
ATOM 11563 C C . HIS B 1 640 ? 4.957 23.109 22.625 1 81.81 640 HIS B C 1
ATOM 11565 O O . HIS B 1 640 ? 6.035 23.641 22.922 1 81.81 640 HIS B O 1
ATOM 11571 N N . SER B 1 641 ? 4.605 21.906 22.828 1 83.38 641 SER B N 1
ATOM 11572 C CA . SER B 1 641 ? 5.594 21.031 23.453 1 83.38 641 SER B CA 1
ATOM 11573 C C . SER B 1 641 ? 6.805 20.828 22.547 1 83.38 641 SER B C 1
ATOM 11575 O O . SER B 1 641 ? 7.945 20.844 23.031 1 83.38 641 SER B O 1
ATOM 11577 N N . VAL B 1 642 ? 6.613 20.688 21.328 1 89.25 642 VAL B N 1
ATOM 11578 C CA . VAL B 1 642 ? 7.699 20.469 20.375 1 89.25 642 VAL B CA 1
ATOM 11579 C C . VAL B 1 642 ? 8.484 21.766 20.203 1 89.25 642 VAL B C 1
ATOM 11581 O O . VAL B 1 642 ? 9.711 21.75 20.062 1 89.25 642 VAL B O 1
ATOM 11584 N N . TRP B 1 643 ? 7.781 22.938 20.219 1 89.94 643 TRP B N 1
ATOM 11585 C CA . TRP B 1 643 ? 8.453 24.234 20.141 1 89.94 643 TRP B CA 1
ATOM 11586 C C . TRP B 1 643 ? 9.438 24.406 21.281 1 89.94 643 TRP B C 1
ATOM 11588 O O . TRP B 1 643 ? 10.555 24.906 21.078 1 89.94 643 TRP B O 1
ATOM 11598 N N . GLN B 1 644 ? 9.016 23.953 22.406 1 85.75 644 GLN B N 1
ATOM 11599 C CA . GLN B 1 644 ? 9.883 24.062 23.578 1 85.75 644 GLN B CA 1
ATOM 11600 C C . GLN B 1 644 ? 11.133 23.203 23.422 1 85.75 644 GLN B C 1
ATOM 11602 O O . GLN B 1 644 ? 12.227 23.609 23.797 1 85.75 644 GLN B O 1
ATOM 11607 N N . ILE B 1 645 ? 10.922 22.078 22.875 1 89.12 645 ILE B N 1
ATOM 11608 C CA . ILE B 1 645 ? 12.031 21.156 22.656 1 89.12 645 ILE B CA 1
ATOM 11609 C C . ILE B 1 645 ? 13.023 21.781 21.672 1 89.12 645 ILE B C 1
ATOM 11611 O O . ILE B 1 645 ? 14.234 21.75 21.906 1 89.12 645 ILE B O 1
ATOM 11615 N N . ILE B 1 646 ? 12.547 22.328 20.625 1 91.69 646 ILE B N 1
ATOM 11616 C CA . ILE B 1 646 ? 13.391 22.938 19.594 1 91.69 646 ILE B CA 1
ATOM 11617 C C . ILE B 1 646 ? 14.109 24.156 20.172 1 91.69 646 ILE B C 1
ATOM 11619 O O . ILE B 1 646 ? 15.289 24.375 19.906 1 91.69 646 ILE B O 1
ATOM 11623 N N . GLU B 1 647 ? 13.422 24.922 21 1 87.75 647 GLU B N 1
ATOM 11624 C CA . GLU B 1 647 ? 14.008 26.094 21.625 1 87.75 647 GLU B CA 1
ATOM 11625 C C . GLU B 1 647 ? 15.18 25.719 22.531 1 87.75 647 GLU B C 1
ATOM 11627 O O . GLU B 1 647 ? 16.219 26.375 22.531 1 87.75 647 GLU B O 1
ATOM 11632 N N . ASN B 1 648 ? 14.953 24.672 23.219 1 84.56 648 ASN B N 1
ATOM 11633 C CA . ASN B 1 648 ? 16 24.203 24.125 1 84.56 648 ASN B CA 1
ATOM 11634 C C . ASN B 1 648 ? 17.203 23.656 23.359 1 84.56 648 ASN B C 1
ATOM 11636 O O . ASN B 1 648 ? 18.328 23.688 23.844 1 84.56 648 ASN B O 1
ATOM 11640 N N . ALA B 1 649 ? 16.969 23.219 22.203 1 86.69 649 ALA B N 1
ATOM 11641 C CA . ALA B 1 649 ? 18.016 22.594 21.391 1 86.69 649 ALA B CA 1
ATOM 11642 C C . ALA B 1 649 ? 18.844 23.656 20.672 1 86.69 649 ALA B C 1
ATOM 11644 O O . ALA B 1 649 ? 19.938 23.359 20.156 1 86.69 649 ALA B O 1
ATOM 11645 N N . LYS B 1 650 ? 18.453 24.891 20.656 1 85.31 650 LYS B N 1
ATOM 11646 C CA . LYS B 1 650 ? 19.109 25.984 19.922 1 85.31 650 LYS B CA 1
ATOM 11647 C C . LYS B 1 650 ? 20.516 26.219 20.469 1 85.31 650 LYS B C 1
ATOM 11649 O O . LYS B 1 650 ? 21.391 26.703 19.734 1 85.31 650 LYS B O 1
ATOM 11654 N N . ARG B 1 651 ? 20.672 25.797 21.672 1 79.38 651 ARG B N 1
ATOM 11655 C CA . ARG B 1 651 ? 21.953 26.125 22.297 1 79.38 651 ARG B CA 1
ATOM 11656 C C . ARG B 1 651 ? 23.094 25.344 21.641 1 79.38 651 ARG B C 1
ATOM 11658 O O . ARG B 1 651 ? 23.047 24.109 21.578 1 79.38 651 ARG B O 1
ATOM 11665 N N . LYS B 1 652 ? 24.031 26 20.969 1 81.31 652 LYS B N 1
ATOM 11666 C CA . LYS B 1 652 ? 25.297 25.469 20.484 1 81.31 652 LYS B CA 1
ATOM 11667 C C . LYS B 1 652 ? 25.109 24.766 19.141 1 81.31 652 LYS B C 1
ATOM 11669 O O . LYS B 1 652 ? 25.922 23.906 18.781 1 81.31 652 LYS B O 1
ATOM 11674 N N . ARG B 1 653 ? 24.047 24.969 18.562 1 91.06 653 ARG B N 1
ATOM 11675 C CA . ARG B 1 653 ? 23.891 24.344 17.25 1 91.06 653 ARG B CA 1
ATOM 11676 C C . ARG B 1 653 ? 23.094 25.25 16.312 1 91.06 653 ARG B C 1
ATOM 11678 O O . ARG B 1 653 ? 22.344 26.109 16.766 1 91.06 653 ARG B O 1
ATOM 11685 N N . ALA B 1 654 ? 23.344 25.109 15.047 1 95.31 654 ALA B N 1
ATOM 11686 C CA . ALA B 1 654 ? 22.547 25.781 14.016 1 95.31 654 ALA B CA 1
ATOM 11687 C C . ALA B 1 654 ? 21.328 24.938 13.641 1 95.31 654 ALA B C 1
ATOM 11689 O O . ALA B 1 654 ? 21.406 23.719 13.539 1 95.31 654 ALA B O 1
ATOM 11690 N N . ILE B 1 655 ? 20.172 25.562 13.617 1 96.69 655 ILE B N 1
ATOM 11691 C CA . ILE B 1 655 ? 18.953 24.859 13.266 1 96.69 655 ILE B CA 1
ATOM 11692 C C . ILE B 1 655 ? 18.312 25.516 12.047 1 96.69 655 ILE B C 1
ATOM 11694 O O . ILE B 1 655 ? 18.219 26.75 11.969 1 96.69 655 ILE B O 1
ATOM 11698 N N . VAL B 1 656 ? 18.016 24.75 11.07 1 97.19 656 VAL B N 1
ATOM 11699 C CA . VAL B 1 656 ? 17.25 25.203 9.914 1 97.19 656 VAL B CA 1
ATOM 11700 C C . VAL B 1 656 ? 15.859 24.578 9.93 1 97.19 656 VAL B C 1
ATOM 11702 O O . VAL B 1 656 ? 15.719 23.359 9.922 1 97.19 656 VAL B O 1
ATOM 11705 N N . LEU B 1 657 ? 14.867 25.406 9.93 1 96.44 657 LEU B N 1
ATOM 11706 C CA . LEU B 1 657 ? 13.484 24.953 10.062 1 96.44 657 LEU B CA 1
ATOM 11707 C C . LEU B 1 657 ? 12.633 25.453 8.891 1 96.44 657 LEU B C 1
ATOM 11709 O O . LEU B 1 657 ? 12.75 26.625 8.492 1 96.44 657 LEU B O 1
ATOM 11713 N N . THR B 1 658 ? 11.906 24.578 8.258 1 95.62 658 THR B N 1
ATOM 11714 C CA . THR B 1 658 ? 10.93 24.984 7.262 1 95.62 658 THR B CA 1
ATOM 11715 C C . THR B 1 658 ? 9.516 24.891 7.832 1 95.62 658 THR B C 1
ATOM 11717 O O . THR B 1 658 ? 9.203 23.984 8.609 1 95.62 658 THR B O 1
ATOM 11720 N N . THR B 1 659 ? 8.664 25.844 7.527 1 91.94 659 THR B N 1
ATOM 11721 C CA . THR B 1 659 ? 7.293 25.828 8.016 1 91.94 659 THR B CA 1
ATOM 11722 C C . THR B 1 659 ? 6.402 26.719 7.156 1 91.94 659 THR B C 1
ATOM 11724 O O . THR B 1 659 ? 6.898 27.531 6.375 1 91.94 659 THR B O 1
ATOM 11727 N N . HIS B 1 660 ? 5.199 26.516 7.215 1 87.19 660 HIS B N 1
ATOM 11728 C CA . HIS B 1 660 ? 4.211 27.438 6.648 1 87.19 660 HIS B CA 1
ATOM 11729 C C . HIS B 1 660 ? 3.416 28.125 7.746 1 87.19 660 HIS B C 1
ATOM 11731 O O . HIS B 1 660 ? 2.486 28.891 7.461 1 87.19 660 HIS B O 1
ATOM 11737 N N . SER B 1 661 ? 3.803 27.906 8.961 1 83.75 661 SER B N 1
ATOM 11738 C CA . SER B 1 661 ? 3.15 28.516 10.117 1 83.75 661 SER B CA 1
ATOM 11739 C C . SER B 1 661 ? 3.877 29.781 10.555 1 83.75 661 SER B C 1
ATOM 11741 O O . SER B 1 661 ? 5.027 29.719 10.992 1 83.75 661 SER B O 1
ATOM 11743 N N . MET B 1 662 ? 3.211 30.844 10.539 1 83.19 662 MET B N 1
ATOM 11744 C CA . MET B 1 662 ? 3.799 32.125 10.938 1 83.19 662 MET B CA 1
ATOM 11745 C C . MET B 1 662 ? 4.051 32.156 12.445 1 83.19 662 MET B C 1
ATOM 11747 O O . MET B 1 662 ? 5.027 32.75 12.898 1 83.19 662 MET B O 1
ATOM 11751 N N . GLU B 1 663 ? 3.154 31.5 13.102 1 79 663 GLU B N 1
ATOM 11752 C CA . GLU B 1 663 ? 3.318 31.453 14.555 1 79 663 GLU B CA 1
ATOM 11753 C C . GLU B 1 663 ? 4.598 30.719 14.938 1 79 663 GLU B C 1
ATOM 11755 O O . GLU B 1 663 ? 5.332 31.156 15.828 1 79 663 GLU B O 1
ATOM 11760 N N . GLU B 1 664 ? 4.797 29.672 14.312 1 88.06 664 GLU B N 1
ATOM 11761 C CA . GLU B 1 664 ? 6.004 28.891 14.555 1 88.06 664 GLU B CA 1
ATOM 11762 C C . GLU B 1 664 ? 7.262 29.688 14.234 1 88.06 664 GLU B C 1
ATOM 11764 O O . GLU B 1 664 ? 8.227 29.672 15 1 88.06 664 GLU B O 1
ATOM 11769 N N . ALA B 1 665 ? 7.25 30.312 13.117 1 89.12 665 ALA B N 1
ATOM 11770 C CA . ALA B 1 665 ? 8.375 31.156 12.695 1 89.12 665 ALA B CA 1
ATOM 11771 C C . ALA B 1 665 ? 8.609 32.281 13.688 1 89.12 665 ALA B C 1
ATOM 11773 O O . ALA B 1 665 ? 9.758 32.625 13.984 1 89.12 665 ALA B O 1
ATOM 11774 N N . ASP B 1 666 ? 7.547 32.812 14.172 1 82.12 666 ASP B N 1
ATOM 11775 C CA . ASP B 1 666 ? 7.621 33.938 15.086 1 82.12 666 ASP B CA 1
ATOM 11776 C C . ASP B 1 666 ? 8.227 33.531 16.422 1 82.12 666 ASP B C 1
ATOM 11778 O O . ASP B 1 666 ? 9.047 34.25 17 1 82.12 666 ASP B O 1
ATOM 11782 N N . ILE B 1 667 ? 7.867 32.406 16.844 1 79.56 667 ILE B N 1
ATOM 11783 C CA . ILE B 1 667 ? 8.25 31.969 18.172 1 79.56 667 ILE B CA 1
ATOM 11784 C C . ILE B 1 667 ? 9.68 31.422 18.141 1 79.56 667 ILE B C 1
ATOM 11786 O O . ILE B 1 667 ? 10.469 31.672 19.062 1 79.56 667 ILE B O 1
ATOM 11790 N N . LEU B 1 668 ? 10.062 30.75 17.156 1 89.06 668 LEU B N 1
ATOM 11791 C CA . LEU B 1 668 ? 11.273 29.938 17.203 1 89.06 668 LEU B CA 1
ATOM 11792 C C . LEU B 1 668 ? 12.422 30.625 16.484 1 89.06 668 LEU B C 1
ATOM 11794 O O . LEU B 1 668 ? 13.594 30.422 16.828 1 89.06 668 LEU B O 1
ATOM 11798 N N . SER B 1 669 ? 12.195 31.438 15.508 1 91.31 669 SER B N 1
ATOM 11799 C CA . SER B 1 669 ? 13.242 31.797 14.555 1 91.31 669 SER B CA 1
ATOM 11800 C C . SER B 1 669 ? 13.969 33.062 14.992 1 91.31 669 SER B C 1
ATOM 11802 O O . SER B 1 669 ? 13.367 33.969 15.578 1 91.31 669 SER B O 1
ATOM 11804 N N . ASP B 1 670 ? 15.25 33.125 14.703 1 88.88 670 ASP B N 1
ATOM 11805 C CA . ASP B 1 670 ? 16.078 34.312 14.844 1 88.88 670 ASP B CA 1
ATOM 11806 C C . ASP B 1 670 ? 16.062 35.156 13.562 1 88.88 670 ASP B C 1
ATOM 11808 O O . ASP B 1 670 ? 16.094 36.375 13.609 1 88.88 670 ASP B O 1
ATOM 11812 N N . LYS B 1 671 ? 16.078 34.531 12.547 1 92.75 671 LYS B N 1
ATOM 11813 C CA . LYS B 1 671 ? 16.016 35.094 11.203 1 92.75 671 LYS B CA 1
ATOM 11814 C C . LYS B 1 671 ? 15.055 34.312 10.32 1 92.75 671 LYS B C 1
ATOM 11816 O O . LYS B 1 671 ? 14.953 33.062 10.438 1 92.75 671 LYS B O 1
ATOM 11821 N N . ILE B 1 672 ? 14.312 35 9.477 1 94.56 672 ILE B N 1
ATOM 11822 C CA . ILE B 1 672 ? 13.281 34.375 8.664 1 94.56 672 ILE B CA 1
ATOM 11823 C C . ILE B 1 672 ? 13.484 34.719 7.191 1 94.56 672 ILE B C 1
ATOM 11825 O O . ILE B 1 672 ? 13.82 35.844 6.855 1 94.56 672 ILE B O 1
ATOM 11829 N N . GLY B 1 673 ? 13.461 33.75 6.34 1 94.5 673 GLY B N 1
ATOM 11830 C CA . GLY B 1 673 ? 13.352 33.906 4.898 1 94.5 673 GLY B CA 1
ATOM 11831 C C . GLY B 1 673 ? 12.031 33.406 4.344 1 94.5 673 GLY B C 1
ATOM 11832 O O . GLY B 1 673 ? 11.57 32.312 4.707 1 94.5 673 GLY B O 1
ATOM 11833 N N . ILE B 1 674 ? 11.383 34.219 3.582 1 92.75 674 ILE B N 1
ATOM 11834 C CA . ILE B 1 674 ? 10.125 33.812 2.969 1 92.75 674 ILE B CA 1
ATOM 11835 C C . ILE B 1 674 ? 10.352 33.5 1.498 1 92.75 674 ILE B C 1
ATOM 11837 O O . ILE B 1 674 ? 10.859 34.312 0.735 1 92.75 674 ILE B O 1
ATOM 11841 N N . MET B 1 675 ? 10.023 32.281 1.193 1 92.69 675 MET B N 1
ATOM 11842 C CA . MET B 1 675 ? 10.156 31.797 -0.179 1 92.69 675 MET B CA 1
ATOM 11843 C C . MET B 1 675 ? 8.789 31.703 -0.856 1 92.69 675 MET B C 1
ATOM 11845 O O . MET B 1 675 ? 7.805 31.312 -0.226 1 92.69 675 MET B O 1
ATOM 11849 N N . ALA B 1 676 ? 8.781 32.062 -2.1 1 89.56 676 ALA B N 1
ATOM 11850 C CA . ALA B 1 676 ? 7.586 31.906 -2.926 1 89.56 676 ALA B CA 1
ATOM 11851 C C . ALA B 1 676 ? 7.957 31.594 -4.371 1 89.56 676 ALA B C 1
ATOM 11853 O O . ALA B 1 676 ? 8.875 32.188 -4.934 1 89.56 676 ALA B O 1
ATOM 11854 N N . MET B 1 677 ? 7.367 30.609 -4.922 1 88.69 677 MET B N 1
ATOM 11855 C CA . MET B 1 677 ? 7.531 30.203 -6.312 1 88.69 677 MET B CA 1
ATOM 11856 C C . MET B 1 677 ? 8.992 29.906 -6.625 1 88.69 677 MET B C 1
ATOM 11858 O O . MET B 1 677 ? 9.516 30.359 -7.648 1 88.69 677 MET B O 1
ATOM 11862 N N . GLY B 1 678 ? 9.703 29.422 -5.645 1 91.19 678 GLY B N 1
ATOM 11863 C CA . GLY B 1 678 ? 11.055 28.922 -5.855 1 91.19 678 GLY B CA 1
ATOM 11864 C C . GLY B 1 678 ? 12.117 29.984 -5.633 1 91.19 678 GLY B C 1
ATOM 11865 O O . GLY B 1 678 ? 13.305 29.734 -5.867 1 91.19 678 GLY B O 1
ATOM 11866 N N . ARG B 1 679 ? 11.68 31.188 -5.191 1 92.06 679 ARG B N 1
ATOM 11867 C CA . ARG B 1 679 ? 12.617 32.281 -4.984 1 92.06 679 ARG B CA 1
ATOM 11868 C C . ARG B 1 679 ? 12.484 32.875 -3.578 1 92.06 679 ARG B C 1
ATOM 11870 O O . ARG B 1 679 ? 11.406 32.812 -2.977 1 92.06 679 ARG B O 1
ATOM 11877 N N . LEU B 1 680 ? 13.609 33.375 -3.109 1 93.81 680 LEU B N 1
ATOM 11878 C CA . LEU B 1 680 ? 13.586 34.094 -1.847 1 93.81 680 LEU B CA 1
ATOM 11879 C C . LEU B 1 680 ? 13.023 35.5 -2.039 1 93.81 680 LEU B C 1
ATOM 11881 O O . LEU B 1 680 ? 13.555 36.312 -2.822 1 93.81 680 LEU B O 1
ATOM 11885 N N . ARG B 1 681 ? 12 35.844 -1.309 1 90.62 681 ARG B N 1
ATOM 11886 C CA . ARG B 1 681 ? 11.305 37.125 -1.518 1 90.62 681 ARG B CA 1
ATOM 11887 C C . ARG B 1 681 ? 11.672 38.125 -0.434 1 90.62 681 ARG B C 1
ATOM 11889 O O . ARG B 1 681 ? 11.664 39.344 -0.678 1 90.62 681 ARG B O 1
ATOM 11896 N N . CYS B 1 682 ? 11.734 37.594 0.712 1 90.69 682 CYS B N 1
ATOM 11897 C CA . CYS B 1 682 ? 12.055 38.469 1.842 1 90.69 682 CYS B CA 1
ATOM 11898 C C . CYS B 1 682 ? 13.008 37.781 2.807 1 90.69 682 CYS B C 1
ATOM 11900 O O . CYS B 1 682 ? 13.062 36.562 2.855 1 90.69 682 CYS B O 1
ATOM 11902 N N . LEU B 1 683 ? 13.805 38.625 3.473 1 93.19 683 LEU B N 1
ATOM 11903 C CA . LEU B 1 683 ? 14.766 38.156 4.453 1 93.19 683 LEU B CA 1
ATOM 11904 C C . LEU B 1 683 ? 14.922 39.125 5.602 1 93.19 683 LEU B C 1
ATOM 11906 O O . LEU B 1 683 ? 15 40.344 5.379 1 93.19 683 LEU B O 1
ATOM 11910 N N . GLY B 1 684 ? 14.82 38.625 6.797 1 90 684 GLY B N 1
ATOM 11911 C CA . GLY B 1 684 ? 15.023 39.469 7.953 1 90 684 GLY B CA 1
ATOM 11912 C C . GLY B 1 684 ? 14.5 38.875 9.242 1 90 684 GLY B C 1
ATOM 11913 O O . GLY B 1 684 ? 14.047 37.75 9.258 1 90 684 GLY B O 1
ATOM 11914 N N . ASN B 1 685 ? 14.664 39.531 10.289 1 87.31 685 ASN B N 1
ATOM 11915 C CA . ASN B 1 685 ? 14.062 39.094 11.539 1 87.31 685 ASN B CA 1
ATOM 11916 C C . ASN B 1 685 ? 12.586 39.469 11.617 1 87.31 685 ASN B C 1
ATOM 11918 O O . ASN B 1 685 ? 12.078 40.188 10.75 1 87.31 685 ASN B O 1
ATOM 11922 N N . ASN B 1 686 ? 11.938 38.938 12.57 1 79.12 686 ASN B N 1
ATOM 11923 C CA . ASN B 1 686 ? 10.492 39.094 12.703 1 79.12 686 ASN B CA 1
ATOM 11924 C C . ASN B 1 686 ? 10.094 40.562 12.727 1 79.12 686 ASN B C 1
ATOM 11926 O O . ASN B 1 686 ? 9.188 40.969 12 1 79.12 686 ASN B O 1
ATOM 11930 N N . LEU B 1 687 ? 10.781 41.312 13.508 1 70.88 687 LEU B N 1
ATOM 11931 C CA . LEU B 1 687 ? 10.461 42.719 13.664 1 70.88 687 LEU B CA 1
ATOM 11932 C C . LEU B 1 687 ? 10.695 43.5 12.367 1 70.88 687 LEU B C 1
ATOM 11934 O O . LEU B 1 687 ? 9.891 44.344 11.984 1 70.88 687 LEU B O 1
ATOM 11938 N N . HIS B 1 688 ? 11.797 43.156 11.758 1 78.88 688 HIS B N 1
ATOM 11939 C CA . HIS B 1 688 ? 12.148 43.812 10.5 1 78.88 688 HIS B CA 1
ATOM 11940 C C . HIS B 1 688 ? 11.109 43.531 9.422 1 78.88 688 HIS B C 1
ATOM 11942 O O . HIS B 1 688 ? 10.711 44.438 8.688 1 78.88 688 HIS B O 1
ATOM 11948 N N . LEU B 1 689 ? 10.617 42.375 9.359 1 83.12 689 LEU B N 1
ATOM 11949 C CA . LEU B 1 689 ? 9.656 41.969 8.336 1 83.12 689 LEU B CA 1
ATOM 11950 C C . LEU B 1 689 ? 8.297 42.625 8.594 1 83.12 689 LEU B C 1
ATOM 11952 O O . LEU B 1 689 ? 7.621 43.031 7.652 1 83.12 689 LEU B O 1
ATOM 11956 N N . LYS B 1 690 ? 7.867 42.656 9.844 1 74.06 690 LYS B N 1
ATOM 11957 C CA . LYS B 1 690 ? 6.594 43.281 10.203 1 74.06 690 LYS B CA 1
ATOM 11958 C C . LYS B 1 690 ? 6.605 44.781 9.898 1 74.06 690 LYS B C 1
ATOM 11960 O O . LYS B 1 690 ? 5.598 45.344 9.453 1 74.06 690 LYS B O 1
ATOM 11965 N N . ASN B 1 691 ? 7.785 45.375 10.102 1 70.81 691 ASN B N 1
ATOM 11966 C CA . ASN B 1 691 ? 7.918 46.812 9.867 1 70.81 691 ASN B CA 1
ATOM 11967 C C . ASN B 1 691 ? 7.973 47.125 8.375 1 70.81 691 ASN B C 1
ATOM 11969 O O . ASN B 1 691 ? 7.406 48.125 7.938 1 70.81 691 ASN B O 1
ATOM 11973 N N . LYS B 1 692 ? 8.656 46.344 7.75 1 76.44 692 LYS B N 1
ATOM 11974 C CA . LYS B 1 692 ? 8.883 46.625 6.336 1 76.44 692 LYS B CA 1
ATOM 11975 C C . LYS B 1 692 ? 7.645 46.281 5.508 1 76.44 692 LYS B C 1
ATOM 11977 O O . LYS B 1 692 ? 7.305 47 4.57 1 76.44 692 LYS B O 1
ATOM 11982 N N . PHE B 1 693 ? 6.98 45.219 5.82 1 74.19 693 PHE B N 1
ATOM 11983 C CA . PHE B 1 693 ? 5.93 44.719 4.938 1 74.19 693 PHE B CA 1
ATOM 11984 C C . PHE B 1 693 ? 4.566 44.812 5.617 1 74.19 693 PHE B C 1
ATOM 11986 O O . PHE B 1 693 ? 3.535 44.594 4.984 1 74.19 693 PHE B O 1
ATOM 11993 N N . GLY B 1 694 ? 4.469 45.031 6.82 1 65.56 694 GLY B N 1
ATOM 11994 C CA . GLY B 1 694 ? 3.195 45.094 7.52 1 65.56 694 GLY B CA 1
ATOM 11995 C C . GLY B 1 694 ? 2.324 46.25 7.082 1 65.56 694 GLY B C 1
ATOM 11996 O O . GLY B 1 694 ? 2.836 47.281 6.637 1 65.56 694 GLY B O 1
ATOM 11997 N N . ALA B 1 695 ? 0.997 45.969 6.789 1 60.59 695 ALA B N 1
ATOM 11998 C CA . ALA B 1 695 ? 0.032 46.938 6.316 1 60.59 695 ALA B CA 1
ATOM 11999 C C . ALA B 1 695 ? -0.223 48.031 7.383 1 60.59 695 ALA B C 1
ATOM 12001 O O . ALA B 1 695 ? -0.896 49.031 7.121 1 60.59 695 ALA B O 1
ATOM 12002 N N . GLY B 1 696 ? 0.377 47.969 8.516 1 64.69 696 GLY B N 1
ATOM 12003 C CA . GLY B 1 696 ? 0.078 48.906 9.578 1 64.69 696 GLY B CA 1
ATOM 12004 C C . GLY B 1 696 ? -0.64 48.281 10.758 1 64.69 696 GLY B C 1
ATOM 12005 O O . GLY B 1 696 ? -0.262 47.188 11.211 1 64.69 696 GLY B O 1
ATOM 12006 N N . TYR B 1 697 ? -1.627 48.906 11.352 1 68.69 697 TYR B N 1
ATOM 12007 C CA . TYR B 1 697 ? -2.41 48.406 12.484 1 68.69 697 TYR B CA 1
ATOM 12008 C C . TYR B 1 697 ? -3.816 48.031 12.055 1 68.69 697 TYR B C 1
ATOM 12010 O O . TYR B 1 697 ? -4.379 48.625 11.125 1 68.69 697 TYR B O 1
ATOM 12018 N N . LYS B 1 698 ? -4.199 46.844 12.547 1 73.31 698 LYS B N 1
ATOM 12019 C CA . LYS B 1 698 ? -5.602 46.469 12.375 1 73.31 698 LYS B CA 1
ATOM 12020 C C . LYS B 1 698 ? -6.43 46.844 13.594 1 73.31 698 LYS B C 1
ATOM 12022 O O . LYS B 1 698 ? -6.109 46.469 14.719 1 73.31 698 LYS B O 1
ATOM 12027 N N . VAL B 1 699 ? -7.453 47.75 13.352 1 75.94 699 VAL B N 1
ATOM 12028 C CA . VAL B 1 699 ? -8.359 48.188 14.414 1 75.94 699 VAL B CA 1
ATOM 12029 C C . VAL B 1 699 ? -9.695 47.469 14.281 1 75.94 699 VAL B C 1
ATOM 12031 O O . VAL B 1 699 ? -10.383 47.594 13.258 1 75.94 699 VAL B O 1
ATOM 12034 N N . THR B 1 700 ? -9.906 46.562 15.18 1 77.5 700 THR B N 1
ATOM 12035 C CA . THR B 1 700 ? -11.18 45.844 15.203 1 77.5 700 THR B CA 1
ATOM 12036 C C . THR B 1 700 ? -12.18 46.531 16.125 1 77.5 700 THR B C 1
ATOM 12038 O O . THR B 1 700 ? -11.914 46.719 17.312 1 77.5 700 THR B O 1
ATOM 12041 N N . VAL B 1 701 ? -13.398 47 15.578 1 79.81 701 VAL B N 1
ATOM 12042 C CA . VAL B 1 701 ? -14.469 47.625 16.344 1 79.81 701 VAL B CA 1
ATOM 12043 C C . VAL B 1 701 ? -15.609 46.625 16.562 1 79.81 701 VAL B C 1
ATOM 12045 O O . VAL B 1 701 ? -16.188 46.125 15.602 1 79.81 701 VAL B O 1
ATOM 12048 N N . PHE B 1 702 ? -15.773 46.219 17.75 1 78.31 702 PHE B N 1
ATOM 12049 C CA . PHE B 1 702 ? -16.875 45.312 18.094 1 78.31 702 PHE B CA 1
ATOM 12050 C C . PHE B 1 702 ? -18.156 46.125 18.359 1 78.31 702 PHE B C 1
ATOM 12052 O O . PHE B 1 702 ? -18.125 47.125 19.078 1 78.31 702 PHE B O 1
ATOM 12059 N N . LEU B 1 703 ? -19.281 45.719 17.719 1 77.19 703 LEU B N 1
ATOM 12060 C CA . LEU B 1 703 ? -20.562 46.438 17.844 1 77.19 703 LEU B CA 1
ATOM 12061 C C . LEU B 1 703 ? -21.391 45.844 18.969 1 77.19 703 LEU B C 1
ATOM 12063 O O . LEU B 1 703 ? -21.266 44.656 19.297 1 77.19 703 LEU B O 1
ATOM 12067 N N . LYS B 1 704 ? -22.078 46.688 19.766 1 69.44 704 LYS B N 1
ATOM 12068 C CA . LYS B 1 704 ? -23.016 46.25 20.797 1 69.44 704 LYS B CA 1
ATOM 12069 C C . LYS B 1 704 ? -24.172 45.469 20.203 1 69.44 704 LYS B C 1
ATOM 12071 O O . LYS B 1 704 ? -24.656 45.781 19.109 1 69.44 704 LYS B O 1
ATOM 12076 N N . SER B 1 705 ? -24.328 44.156 20.688 1 57.41 705 SER B N 1
ATOM 12077 C CA . SER B 1 705 ? -25.484 43.375 20.25 1 57.41 705 SER B CA 1
ATOM 12078 C C . SER B 1 705 ? -26.766 44.219 20.297 1 57.41 705 SER B C 1
ATOM 12080 O O . SER B 1 705 ? -27.078 44.812 21.344 1 57.41 705 SER B O 1
ATOM 12082 N N . VAL B 1 706 ? -27.25 44.875 19.328 1 48.69 706 VAL B N 1
ATOM 12083 C CA . VAL B 1 706 ? -28.531 45.562 19.359 1 48.69 706 VAL B CA 1
ATOM 12084 C C . VAL B 1 706 ? -29.625 44.625 19.812 1 48.69 706 VAL B C 1
ATOM 12086 O O . VAL B 1 706 ? -29.766 43.531 19.266 1 48.69 706 VAL B O 1
ATOM 12089 N N . GLY B 1 707 ? -30.016 44.562 21.047 1 43.28 707 GLY B N 1
ATOM 12090 C CA . GLY B 1 707 ? -31.219 43.875 21.469 1 43.28 707 GLY B CA 1
ATOM 12091 C C . GLY B 1 707 ? -32.25 43.719 20.375 1 43.28 707 GLY B C 1
ATOM 12092 O O . GLY B 1 707 ? -32.844 44.719 19.953 1 43.28 707 GLY B O 1
ATOM 12093 N N . LEU B 1 708 ? -32.125 42.781 19.469 1 39.91 708 LEU B N 1
ATOM 12094 C CA . LEU B 1 708 ? -33.156 42.438 18.484 1 39.91 708 LEU B CA 1
ATOM 12095 C C . LEU B 1 708 ? -34.531 42.375 19.125 1 39.91 708 LEU B C 1
ATOM 12097 O O . LEU B 1 708 ? -34.812 41.406 19.844 1 39.91 708 LEU B O 1
ATOM 12101 N N . GLY B 1 709 ? -35.125 43.312 19.688 1 36.53 709 GLY B N 1
ATOM 12102 C CA . GLY B 1 709 ? -36.562 43.156 19.875 1 36.53 709 GLY B CA 1
ATOM 12103 C C . GLY B 1 709 ? -37.25 42.375 18.75 1 36.53 709 GLY B C 1
ATOM 12104 O O . GLY B 1 709 ? -36.594 42.062 17.75 1 36.53 709 GLY B O 1
ATOM 12105 N N . SER B 1 710 ? -38.594 41.969 18.938 1 38.31 710 SER B N 1
ATOM 12106 C CA . SER B 1 710 ? -39.625 41.25 18.156 1 38.31 710 SER B CA 1
ATOM 12107 C C . SER B 1 710 ? -39.594 41.719 16.688 1 38.31 710 SER B C 1
ATOM 12109 O O . SER B 1 710 ? -40.469 41.375 15.914 1 38.31 710 SER B O 1
ATOM 12111 N N . HIS B 1 711 ? -39 42.812 16.297 1 38.75 711 HIS B N 1
ATOM 12112 C CA . HIS B 1 711 ? -39.375 43.25 14.961 1 38.75 711 HIS B CA 1
ATOM 12113 C C . HIS B 1 711 ? -38.625 42.438 13.898 1 38.75 711 HIS B C 1
ATOM 12115 O O . HIS B 1 711 ? -37.656 41.75 14.203 1 38.75 711 HIS B O 1
ATOM 12121 N N . SER B 1 712 ? -39.031 42.5 12.57 1 46.91 712 SER B N 1
ATOM 12122 C CA . SER B 1 712 ? -38.75 41.75 11.344 1 46.91 712 SER B CA 1
ATOM 12123 C C . SER B 1 712 ? -37.25 41.688 11.078 1 46.91 712 SER B C 1
ATOM 12125 O O . SER B 1 712 ? -36.5 42.625 11.375 1 46.91 712 SER B O 1
ATOM 12127 N N . SER B 1 713 ? -36.656 40.5 10.984 1 49.47 713 SER B N 1
ATOM 12128 C CA . SER B 1 713 ? -35.312 40.062 10.625 1 49.47 713 SER B CA 1
ATOM 12129 C C . SER B 1 713 ? -34.656 41.062 9.695 1 49.47 713 SER B C 1
ATOM 12131 O O . SER B 1 713 ? -33.469 41.375 9.867 1 49.47 713 SER B O 1
ATOM 12133 N N . MET B 1 714 ? -35.344 41.625 8.766 1 50.47 714 MET B N 1
ATOM 12134 C CA . MET B 1 714 ? -34.781 42.5 7.742 1 50.47 714 MET B CA 1
ATOM 12135 C C . MET B 1 714 ? -34.5 43.875 8.32 1 50.47 714 MET B C 1
ATOM 12137 O O . MET B 1 714 ? -33.469 44.5 7.977 1 50.47 714 MET B O 1
ATOM 12141 N N . ALA B 1 715 ? -35.406 44.406 9.227 1 55.47 715 ALA B N 1
ATOM 12142 C CA . ALA B 1 715 ? -35.219 45.75 9.805 1 55.47 715 ALA B CA 1
ATOM 12143 C C . ALA B 1 715 ? -34 45.781 10.703 1 55.47 715 ALA B C 1
ATOM 12145 O O . ALA B 1 715 ? -33.25 46.781 10.688 1 55.47 715 ALA B O 1
ATOM 12146 N N . ASN B 1 716 ? -33.688 44.719 11.32 1 57.59 716 ASN B N 1
ATOM 12147 C CA . ASN B 1 716 ? -32.531 44.656 12.188 1 57.59 716 ASN B CA 1
ATOM 12148 C C . ASN B 1 716 ? -31.234 44.594 11.383 1 57.59 716 ASN B C 1
ATOM 12150 O O . ASN B 1 716 ? -30.25 45.219 11.758 1 57.59 716 ASN B O 1
ATOM 12154 N N . LEU B 1 717 ? -31.297 43.938 10.336 1 62.38 717 LEU B N 1
ATOM 12155 C CA . LEU B 1 717 ? -30.141 43.875 9.461 1 62.38 717 LEU B CA 1
ATOM 12156 C C . LEU B 1 717 ? -29.828 45.25 8.883 1 62.38 717 LEU B C 1
ATOM 12158 O O . LEU B 1 717 ? -28.656 45.656 8.766 1 62.38 717 LEU B O 1
ATOM 12162 N N . ASN B 1 718 ? -30.906 46.062 8.562 1 65.81 718 ASN B N 1
ATOM 12163 C CA . ASN B 1 718 ? -30.719 47.406 8.023 1 65.81 718 ASN B CA 1
ATOM 12164 C C . ASN B 1 718 ? -30.141 48.344 9.07 1 65.81 718 ASN B C 1
ATOM 12166 O O . ASN B 1 718 ? -29.312 49.188 8.75 1 65.81 718 ASN B O 1
ATOM 12170 N N . LEU B 1 719 ? -30.594 48.156 10.227 1 66.19 719 LEU B N 1
ATOM 12171 C CA . LEU B 1 719 ? -30.078 48.969 11.305 1 66.19 719 LEU B CA 1
ATOM 12172 C C . LEU B 1 719 ? -28.609 48.688 11.555 1 66.19 719 LEU B C 1
ATOM 12174 O O . LEU B 1 719 ? -27.812 49.625 11.742 1 66.19 719 LEU B O 1
ATOM 12178 N N . VAL B 1 720 ? -28.266 47.5 11.57 1 73.12 720 VAL B N 1
ATOM 12179 C CA . VAL B 1 720 ? -26.875 47.125 11.773 1 73.12 720 VAL B CA 1
ATOM 12180 C C . VAL B 1 720 ? -26.016 47.656 10.625 1 73.12 720 VAL B C 1
ATOM 12182 O O . VAL B 1 720 ? -24.922 48.156 10.852 1 73.12 720 VAL B O 1
ATOM 12185 N N . ASN B 1 721 ? -26.594 47.625 9.523 1 78.12 721 ASN B N 1
ATOM 12186 C CA . ASN B 1 721 ? -25.859 48.125 8.367 1 78.12 721 ASN B CA 1
ATOM 12187 C C . ASN B 1 721 ? -25.672 49.656 8.445 1 78.12 721 ASN B C 1
ATOM 12189 O O . ASN B 1 721 ? -24.625 50.156 8.07 1 78.12 721 ASN B O 1
ATOM 12193 N N . ASN B 1 722 ? -26.703 50.312 8.945 1 76.56 722 ASN B N 1
ATOM 12194 C CA . ASN B 1 722 ? -26.609 51.75 9.078 1 76.56 722 ASN B CA 1
ATOM 12195 C C . ASN B 1 722 ? -25.578 52.156 10.117 1 76.56 722 ASN B C 1
ATOM 12197 O O . ASN B 1 722 ? -24.812 53.094 9.914 1 76.56 722 ASN B O 1
ATOM 12201 N N . ILE B 1 723 ? -25.625 51.406 11.109 1 79.88 723 ILE B N 1
ATOM 12202 C CA . ILE B 1 723 ? -24.656 51.656 12.164 1 79.88 723 ILE B CA 1
ATOM 12203 C C . ILE B 1 723 ? -23.25 51.406 11.641 1 79.88 723 ILE B C 1
ATOM 12205 O O . ILE B 1 723 ? -22.312 52.156 11.891 1 79.88 723 ILE B O 1
ATOM 12209 N N . GLN B 1 724 ? -23.062 50.406 10.969 1 83.31 724 GLN B N 1
ATOM 12210 C CA . GLN B 1 724 ? -21.75 50.062 10.43 1 83.31 724 GLN B CA 1
ATOM 12211 C C . GLN B 1 724 ? -21.266 51.094 9.438 1 83.31 724 GLN B C 1
ATOM 12213 O O . GLN B 1 724 ? -20.094 51.5 9.461 1 83.31 724 GLN B O 1
ATOM 12218 N N . ASN B 1 725 ? -22.156 51.562 8.695 1 83.31 725 ASN B N 1
ATOM 12219 C CA . ASN B 1 725 ? -21.781 52.594 7.727 1 83.31 725 ASN B CA 1
ATOM 12220 C C . ASN B 1 725 ? -21.391 53.906 8.414 1 83.31 725 ASN B C 1
ATOM 12222 O O . ASN B 1 725 ? -20.484 54.625 7.961 1 83.31 725 ASN B O 1
ATOM 12226 N N . ARG B 1 726 ? -22.047 54.188 9.453 1 80.69 726 ARG B N 1
ATOM 12227 C CA . ARG B 1 726 ? -21.703 55.406 10.219 1 80.69 726 ARG B CA 1
ATOM 12228 C C . ARG B 1 726 ? -20.297 55.281 10.805 1 80.69 726 ARG B C 1
ATOM 12230 O O . ARG B 1 726 ? -19.531 56.25 10.781 1 80.69 726 ARG B O 1
ATOM 12237 N N . ILE B 1 727 ? -20.078 54.094 11.258 1 85 727 ILE B N 1
ATOM 12238 C CA . ILE B 1 727 ? -18.75 53.875 11.852 1 85 727 ILE B CA 1
ATOM 12239 C C . ILE B 1 727 ? -17.688 53.938 10.766 1 85 727 ILE B C 1
ATOM 12241 O O . ILE B 1 727 ? -16.641 54.562 10.953 1 85 727 ILE B O 1
ATOM 12245 N N . ILE B 1 728 ? -17.969 53.375 9.688 1 87 728 ILE B N 1
ATOM 12246 C CA . ILE B 1 728 ? -17.016 53.344 8.578 1 87 728 ILE B CA 1
ATOM 12247 C C . ILE B 1 728 ? -16.766 54.781 8.094 1 87 728 ILE B C 1
ATOM 12249 O O . ILE B 1 728 ? -15.609 55.188 7.887 1 87 728 ILE B O 1
ATOM 12253 N N . SER B 1 729 ? -17.828 55.562 7.953 1 81 729 SER B N 1
ATOM 12254 C CA . SER B 1 729 ? -17.688 56.969 7.496 1 81 729 SER B CA 1
ATOM 12255 C C . SER B 1 729 ? -16.891 57.781 8.5 1 81 729 SER B C 1
ATOM 12257 O O . SER B 1 729 ? -16.078 58.625 8.109 1 81 729 SER B O 1
ATOM 12259 N N . PHE B 1 730 ? -17.203 57.531 9.688 1 80.94 730 PHE B N 1
ATOM 12260 C CA . PHE B 1 730 ? -16.5 58.25 10.742 1 80.94 730 PHE B CA 1
ATOM 12261 C C . PHE B 1 730 ? -15 57.938 10.711 1 80.94 730 PHE B C 1
ATOM 12263 O O . PHE B 1 730 ? -14.164 58.844 10.797 1 80.94 730 PHE B O 1
ATOM 12270 N N . VAL B 1 731 ? -14.664 56.688 10.609 1 81.38 731 VAL B N 1
ATOM 12271 C CA . VAL B 1 731 ? -13.273 56.25 10.656 1 81.38 731 VAL B CA 1
ATOM 12272 C C . VAL B 1 731 ? -12.539 56.719 9.406 1 81.38 731 VAL B C 1
ATOM 12274 O O . VAL B 1 731 ? -11.414 57.219 9.5 1 81.38 731 VAL B O 1
ATOM 12277 N N . LEU B 1 732 ? -13.164 56.625 8.312 1 80.88 732 LEU B N 1
ATOM 12278 C CA . LEU B 1 732 ? -12.531 57.031 7.062 1 80.88 732 LEU B CA 1
ATOM 12279 C C . LEU B 1 732 ? -12.336 58.531 7.027 1 80.88 732 LEU B C 1
ATOM 12281 O O . LEU B 1 732 ? -11.383 59.031 6.422 1 80.88 732 LEU B O 1
ATOM 12285 N N . ALA B 1 733 ? -13.195 59.312 7.699 1 76.81 733 ALA B N 1
ATOM 12286 C CA . ALA B 1 733 ? -13.102 60.75 7.75 1 76.81 733 ALA B CA 1
ATOM 12287 C C . ALA B 1 733 ? -12 61.219 8.703 1 76.81 733 ALA B C 1
ATOM 12289 O O . ALA B 1 733 ? -11.344 62.219 8.469 1 76.81 733 ALA B O 1
ATOM 12290 N N . THR B 1 734 ? -11.836 60.438 9.711 1 79.06 734 THR B N 1
ATOM 12291 C CA . THR B 1 734 ? -10.875 60.844 10.742 1 79.06 734 THR B CA 1
ATOM 12292 C C . THR B 1 734 ? -9.469 60.406 10.367 1 79.06 734 THR B C 1
ATOM 12294 O O . THR B 1 734 ? -8.492 61.094 10.664 1 79.06 734 THR B O 1
ATOM 12297 N N . LEU B 1 735 ? -9.375 59.188 9.844 1 77.38 735 LEU B N 1
ATOM 12298 C CA . LEU B 1 735 ? -8.07 58.656 9.484 1 77.38 735 LEU B CA 1
ATOM 12299 C C . LEU B 1 735 ? -7.969 58.406 7.98 1 77.38 735 LEU B C 1
ATOM 12301 O O . LEU B 1 735 ? -8.438 57.406 7.469 1 77.38 735 LEU B O 1
ATOM 12305 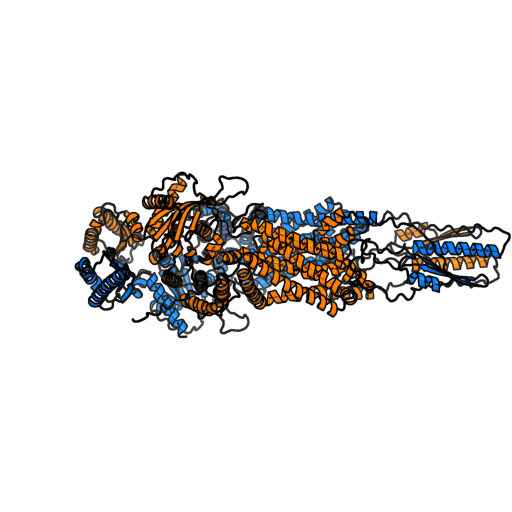N N . GLU B 1 736 ? -7.289 59.375 7.426 1 75.25 736 GLU B N 1
ATOM 12306 C CA . GLU B 1 736 ? -7.129 59.281 5.98 1 75.25 736 GLU B CA 1
ATOM 12307 C C . GLU B 1 736 ? -6.266 58.062 5.602 1 75.25 736 GLU B C 1
ATOM 12309 O O . GLU B 1 736 ? -5.266 57.781 6.266 1 75.25 736 GLU B O 1
ATOM 12314 N N . GLY B 1 737 ? -6.688 57.188 4.641 1 74.75 737 GLY B N 1
ATOM 12315 C CA . GLY B 1 737 ? -5.926 56.062 4.121 1 74.75 737 GLY B CA 1
ATOM 12316 C C . GLY B 1 737 ? -6.344 54.75 4.711 1 74.75 737 GLY B C 1
ATOM 12317 O O . GLY B 1 737 ? -5.852 53.688 4.297 1 74.75 737 GLY B O 1
ATOM 12318 N N . THR B 1 738 ? -7.207 54.719 5.664 1 80.06 738 THR B N 1
ATOM 12319 C CA . THR B 1 738 ? -7.68 53.5 6.281 1 80.06 738 THR B CA 1
ATOM 12320 C C . THR B 1 738 ? -8.664 52.781 5.363 1 80.06 738 THR B C 1
ATOM 12322 O O . THR B 1 738 ? -9.414 53.406 4.625 1 80.06 738 THR B O 1
ATOM 12325 N N . SER B 1 739 ? -8.492 51.469 5.297 1 81.88 739 SER B N 1
ATOM 12326 C CA . SER B 1 739 ? -9.414 50.656 4.512 1 81.88 739 SER B CA 1
ATOM 12327 C C . SER B 1 739 ? -10.109 49.594 5.383 1 81.88 739 SER B C 1
ATOM 12329 O O . SER B 1 739 ? -9.602 49.25 6.445 1 81.88 739 SER B O 1
ATOM 12331 N N . VAL B 1 740 ? -11.375 49.281 4.992 1 81.62 740 VAL B N 1
ATOM 12332 C CA . VAL B 1 740 ? -12.117 48.219 5.688 1 81.62 740 VAL B CA 1
ATOM 12333 C C . VAL B 1 740 ? -11.625 46.844 5.238 1 81.62 740 VAL B C 1
ATOM 12335 O O . VAL B 1 740 ? -11.703 46.531 4.051 1 81.62 740 VAL B O 1
ATOM 12338 N N . ALA B 1 741 ? -10.984 46.125 6.148 1 72.75 741 ALA B N 1
ATOM 12339 C CA . ALA B 1 741 ? -10.453 44.781 5.848 1 72.75 741 ALA B CA 1
ATOM 12340 C C . ALA B 1 741 ? -11.562 43.75 5.859 1 72.75 741 ALA B C 1
ATOM 12342 O O . ALA B 1 741 ? -11.617 42.875 4.984 1 72.75 741 ALA B O 1
ATOM 12343 N N . SER B 1 742 ? -12.336 43.719 6.902 1 72.12 742 SER B N 1
ATOM 12344 C CA . SER B 1 742 ? -13.43 42.75 7.016 1 72.12 742 SER B CA 1
ATOM 12345 C C . SER B 1 742 ? -14.609 43.344 7.773 1 72.12 742 SER B C 1
ATOM 12347 O O . SER B 1 742 ? -14.422 44.219 8.641 1 72.12 742 SER B O 1
ATOM 12349 N N . LYS B 1 743 ? -15.969 43 7.234 1 72.38 743 LYS B N 1
ATOM 12350 C CA . LYS B 1 743 ? -17.203 43.469 7.848 1 72.38 743 LYS B CA 1
ATOM 12351 C C . LYS B 1 743 ? -18.109 42.281 8.203 1 72.38 743 LYS B C 1
ATOM 12353 O O . LYS B 1 743 ? -18.484 41.5 7.332 1 72.38 743 LYS B O 1
ATOM 12358 N N . THR B 1 744 ? -18.094 42 9.43 1 66.38 744 THR B N 1
ATOM 12359 C CA . THR B 1 744 ? -19.078 41.031 9.898 1 66.38 744 THR B CA 1
ATOM 12360 C C . THR B 1 744 ? -20.188 41.719 10.672 1 66.38 744 THR B C 1
ATOM 12362 O O . THR B 1 744 ? -20.156 42.938 10.859 1 66.38 744 THR B O 1
ATOM 12365 N N . THR B 1 745 ? -21.328 41.031 11.055 1 64.5 745 THR B N 1
ATOM 12366 C CA . THR B 1 745 ? -22.453 41.656 11.773 1 64.5 745 THR B CA 1
ATOM 12367 C C . THR B 1 745 ? -22 42.156 13.141 1 64.5 745 THR B C 1
ATOM 12369 O O . THR B 1 745 ? -22.578 43.125 13.664 1 64.5 745 THR B O 1
ATOM 12372 N N . GLU B 1 746 ? -20.953 41.562 13.555 1 66.25 746 GLU B N 1
ATOM 12373 C CA . GLU B 1 746 ? -20.609 41.906 14.93 1 66.25 746 GLU B CA 1
ATOM 12374 C C . GLU B 1 746 ? -19.328 42.719 15 1 66.25 746 GLU B C 1
ATOM 12376 O O . GLU B 1 746 ? -19.047 43.344 16.016 1 66.25 746 GLU B O 1
ATOM 12381 N N . GLN B 1 747 ? -18.594 42.688 13.906 1 75.81 747 GLN B N 1
ATOM 12382 C CA . GLN B 1 747 ? -17.328 43.375 13.992 1 75.81 747 GLN B CA 1
ATOM 12383 C C . GLN B 1 747 ? -16.922 43.938 12.633 1 75.81 747 GLN B C 1
ATOM 12385 O O . GLN B 1 747 ? -17.328 43.438 11.594 1 75.81 747 GLN B O 1
ATOM 12390 N N . ILE B 1 748 ? -16.234 45.188 12.719 1 81 748 ILE B N 1
ATOM 12391 C CA . ILE B 1 748 ? -15.602 45.812 11.547 1 81 748 ILE B CA 1
ATOM 12392 C C . ILE B 1 748 ? -14.094 45.875 11.75 1 81 748 ILE B C 1
ATOM 12394 O O . ILE B 1 748 ? -13.617 46.312 12.797 1 81 748 ILE B O 1
ATOM 12398 N N . VAL B 1 749 ? -13.367 45.344 10.867 1 80.19 749 VAL B N 1
ATOM 12399 C CA . VAL B 1 749 ? -11.906 45.375 10.938 1 80.19 749 VAL B CA 1
ATOM 12400 C C . VAL B 1 749 ? -11.375 46.406 9.938 1 80.19 749 VAL B C 1
ATOM 12402 O O . VAL B 1 749 ? -11.688 46.344 8.75 1 80.19 749 VAL B O 1
ATOM 12405 N N . PHE B 1 750 ? -10.656 47.5 10.539 1 80.31 750 PHE B N 1
ATOM 12406 C CA . PHE B 1 750 ? -10.055 48.531 9.719 1 80.31 750 PHE B CA 1
ATOM 12407 C C . PHE B 1 750 ? -8.547 48.312 9.586 1 80.31 750 PHE B C 1
ATOM 12409 O O . PHE B 1 750 ? -7.891 47.938 10.555 1 80.31 750 PHE B O 1
ATOM 12416 N N . SER B 1 751 ? -8 48.469 8.445 1 79.62 751 SER B N 1
ATOM 12417 C CA . SER B 1 751 ? -6.559 48.438 8.219 1 79.62 751 SER B CA 1
ATOM 12418 C C . SER B 1 751 ? -5.988 49.844 8.148 1 79.62 751 SER B C 1
ATOM 12420 O O . SER B 1 751 ? -6.348 50.625 7.258 1 79.62 751 SER B O 1
ATOM 12422 N N . VAL B 1 752 ? -5.188 50.281 9.133 1 77.88 752 VAL B N 1
ATOM 12423 C CA . VAL B 1 752 ? -4.562 51.594 9.195 1 77.88 752 VAL B CA 1
ATOM 12424 C C . VAL B 1 752 ? -3.133 51.531 8.664 1 77.88 752 VAL B C 1
ATOM 12426 O O . VAL B 1 752 ? -2.309 50.781 9.195 1 77.88 752 VAL B O 1
ATOM 12429 N N . PRO B 1 753 ? -2.891 52.219 7.594 1 74.12 753 PRO B N 1
ATOM 12430 C CA . PRO B 1 753 ? -1.538 52.156 7.035 1 74.12 753 PRO B CA 1
ATOM 12431 C C . PRO B 1 753 ? -0.477 52.688 8 1 74.12 753 PRO B C 1
ATOM 12433 O O . PRO B 1 753 ? -0.778 53.5 8.867 1 74.12 753 PRO B O 1
ATOM 12436 N N . ARG B 1 754 ? 0.684 52.25 7.863 1 69.94 754 ARG B N 1
ATOM 12437 C CA . ARG B 1 754 ? 1.806 52.562 8.742 1 69.94 754 ARG B CA 1
ATOM 12438 C C . ARG B 1 754 ? 2.115 54.031 8.742 1 69.94 754 ARG B C 1
ATOM 12440 O O . ARG B 1 754 ? 2.535 54.594 9.766 1 69.94 754 ARG B O 1
ATOM 12447 N N . GLN B 1 755 ? 1.876 54.688 7.637 1 67.06 755 GLN B N 1
ATOM 12448 C CA . GLN B 1 755 ? 2.197 56.094 7.5 1 67.06 755 GLN B CA 1
ATOM 12449 C C . GLN B 1 755 ? 1.348 56.938 8.445 1 67.06 755 GLN B C 1
ATOM 12451 O O . GLN B 1 755 ? 1.729 58.062 8.797 1 67.06 755 GLN B O 1
ATOM 12456 N N . ARG B 1 756 ? 0.311 56.344 8.859 1 67.62 756 ARG B N 1
ATOM 12457 C CA . ARG B 1 756 ? -0.62 57.125 9.672 1 67.62 756 ARG B CA 1
ATOM 12458 C C . ARG B 1 756 ? -0.639 56.594 11.109 1 67.62 756 ARG B C 1
ATOM 12460 O O . ARG B 1 756 ? -1.605 56.844 11.836 1 67.62 756 ARG B O 1
ATOM 12467 N N . THR B 1 757 ? 0.36 55.906 11.43 1 68.31 757 THR B N 1
ATOM 12468 C CA . THR B 1 757 ? 0.412 55.312 12.766 1 68.31 757 THR B CA 1
ATOM 12469 C C . THR B 1 757 ? 0.469 56.406 13.828 1 68.31 757 THR B C 1
ATOM 12471 O O . THR B 1 757 ? -0.021 56.219 14.945 1 68.31 757 THR B O 1
ATOM 12474 N N . GLU B 1 758 ? 0.95 57.531 13.461 1 66.75 758 GLU B N 1
ATOM 12475 C CA . GLU B 1 758 ? 1.081 58.625 14.422 1 66.75 758 GLU B CA 1
ATOM 12476 C C . GLU B 1 758 ? -0.285 59.188 14.812 1 66.75 758 GLU B C 1
ATOM 12478 O O . GLU B 1 758 ? -0.451 59.719 15.914 1 66.75 758 GLU B O 1
ATOM 12483 N N . GLN B 1 759 ? -1.237 59 13.961 1 72.69 759 GLN B N 1
ATOM 12484 C CA . GLN B 1 759 ? -2.564 59.531 14.211 1 72.69 759 GLN B CA 1
ATOM 12485 C C . GLN B 1 759 ? -3.455 58.531 14.938 1 72.69 759 GLN B C 1
ATOM 12487 O O . GLN B 1 759 ? -4.578 58.875 15.328 1 72.69 759 GLN B O 1
ATOM 12492 N N . LEU B 1 760 ? -2.93 57.344 15.18 1 74.62 760 LEU B N 1
ATOM 12493 C CA . LEU B 1 760 ? -3.74 56.219 15.695 1 74.62 760 LEU B CA 1
ATOM 12494 C C . LEU B 1 760 ? -4.207 56.531 17.125 1 74.62 760 LEU B C 1
ATOM 12496 O O . LEU B 1 760 ? -5.375 56.312 17.453 1 74.62 760 LEU B O 1
ATOM 12500 N N . PRO B 1 761 ? -3.299 57.094 17.875 1 68.12 761 PRO B N 1
ATOM 12501 C CA . PRO B 1 761 ? -3.777 57.375 19.234 1 68.12 761 PRO B CA 1
ATOM 12502 C C . PRO B 1 761 ? -4.918 58.375 19.266 1 68.12 761 PRO B C 1
ATOM 12504 O O . PRO B 1 761 ? -5.895 58.188 20 1 68.12 761 PRO B O 1
ATOM 12507 N N . TYR B 1 762 ? -4.746 59.406 18.547 1 68.56 762 TYR B N 1
ATOM 12508 C CA . TYR B 1 762 ? -5.797 60.406 18.469 1 68.56 762 TYR B CA 1
ATOM 12509 C C . TYR B 1 762 ? -7.086 59.812 17.906 1 68.56 762 TYR B C 1
ATOM 12511 O O . TYR B 1 762 ? -8.18 60.125 18.391 1 68.56 762 TYR B O 1
ATOM 12519 N N . PHE B 1 763 ? -6.926 58.938 17.094 1 76.81 763 PHE B N 1
ATOM 12520 C CA . PHE B 1 763 ? -8.062 58.281 16.469 1 76.81 763 PHE B CA 1
ATOM 12521 C C . PHE B 1 763 ? -8.766 57.375 17.469 1 76.81 763 PHE B C 1
ATOM 12523 O O . PHE B 1 763 ? -10 57.375 17.562 1 76.81 763 PHE B O 1
ATOM 12530 N N . LEU B 1 764 ? -8.07 56.656 18.156 1 75.38 764 LEU B N 1
ATOM 12531 C CA . LEU B 1 764 ? -8.641 55.75 19.141 1 75.38 764 LEU B CA 1
ATOM 12532 C C . LEU B 1 764 ? -9.344 56.531 20.25 1 75.38 764 LEU B C 1
ATOM 12534 O O . LEU B 1 764 ? -10.391 56.094 20.734 1 75.38 764 LEU B O 1
ATOM 12538 N N . GLU B 1 765 ? -8.789 57.688 20.531 1 72.62 765 GLU B N 1
ATOM 12539 C CA . GLU B 1 765 ? -9.414 58.562 21.531 1 72.62 765 GLU B CA 1
ATOM 12540 C C . GLU B 1 765 ? -10.75 59.094 21.016 1 72.62 765 GLU B C 1
ATOM 12542 O O . GLU B 1 765 ? -11.727 59.125 21.766 1 72.62 765 GLU B O 1
ATOM 12547 N N . THR B 1 766 ? -10.734 59.406 19.828 1 75.06 766 THR B N 1
ATOM 12548 C CA . THR B 1 766 ? -11.961 59.938 19.234 1 75.06 766 THR B CA 1
ATOM 12549 C C . THR B 1 766 ? -13.039 58.875 19.156 1 75.06 766 THR B C 1
ATOM 12551 O O . THR B 1 766 ? -14.219 59.156 19.406 1 75.06 766 THR B O 1
ATOM 12554 N N . LEU B 1 767 ? -12.633 57.688 18.922 1 78.5 767 LEU B N 1
ATOM 12555 C CA . LEU B 1 767 ? -13.578 56.562 18.844 1 78.5 767 LEU B CA 1
ATOM 12556 C C . LEU B 1 767 ? -14.125 56.219 20.219 1 78.5 767 LEU B C 1
ATOM 12558 O O . LEU B 1 767 ? -15.297 55.875 20.359 1 78.5 767 LEU B O 1
ATOM 12562 N N . GLU B 1 768 ? -13.289 56.344 21.094 1 73.75 768 GLU B N 1
ATOM 12563 C CA . GLU B 1 768 ? -13.688 56.031 22.469 1 73.75 768 GLU B CA 1
ATOM 12564 C C . GLU B 1 768 ? -14.68 57.062 23 1 73.75 768 GLU B C 1
ATOM 12566 O O . GLU B 1 768 ? -15.633 56.719 23.703 1 73.75 768 GLU B O 1
ATOM 12571 N N . ILE B 1 769 ? -14.438 58.281 22.641 1 72.44 769 ILE B N 1
ATOM 12572 C CA . ILE B 1 769 ? -15.312 59.375 23.062 1 72.44 769 ILE B CA 1
ATOM 12573 C C . ILE B 1 769 ? -16.688 59.188 22.438 1 72.44 769 ILE B C 1
ATOM 12575 O O . ILE B 1 769 ? -17.719 59.438 23.078 1 72.44 769 ILE B O 1
ATOM 12579 N N . ASN B 1 770 ? -16.703 58.656 21.281 1 75.94 770 ASN B N 1
ATOM 12580 C CA . ASN B 1 770 ? -17.953 58.5 20.562 1 75.94 770 ASN B CA 1
ATOM 12581 C C . ASN B 1 770 ? -18.484 57.094 20.656 1 75.94 770 ASN B C 1
ATOM 12583 O O . ASN B 1 770 ? -19.25 56.625 19.797 1 75.94 770 ASN B O 1
ATOM 12587 N N . GLN B 1 771 ? -18.031 56.281 21.562 1 80.62 771 GLN B N 1
ATOM 12588 C CA . GLN B 1 771 ? -18.344 54.875 21.688 1 80.62 771 GLN B CA 1
ATOM 12589 C C . GLN B 1 771 ? -19.844 54.656 21.859 1 80.62 771 GLN B C 1
ATOM 12591 O O . GLN B 1 771 ? -20.422 53.75 21.25 1 80.62 771 GLN B O 1
ATOM 12596 N N . ASN B 1 772 ? -20.484 55.5 22.672 1 76.31 772 ASN B N 1
ATOM 12597 C CA . ASN B 1 772 ? -21.906 55.375 22.922 1 76.31 772 ASN B CA 1
ATOM 12598 C C . ASN B 1 772 ? -22.734 55.812 21.719 1 76.31 772 ASN B C 1
ATOM 12600 O O . ASN B 1 772 ? -23.734 55.188 21.359 1 76.31 772 ASN B O 1
ATOM 12604 N N . SER B 1 773 ? -22.328 56.906 21.109 1 77 773 SER B N 1
ATOM 12605 C CA . SER B 1 773 ? -23.078 57.438 19.953 1 77 773 SER B CA 1
ATOM 12606 C C . SER B 1 773 ? -22.969 56.5 18.75 1 77 773 SER B C 1
ATOM 12608 O O . SER B 1 773 ? -23.906 56.406 17.953 1 77 773 SER B O 1
ATOM 12610 N N . LEU B 1 774 ? -21.891 55.688 18.766 1 78.69 774 LEU B N 1
ATOM 12611 C CA . LEU B 1 774 ? -21.656 54.844 17.609 1 78.69 774 LEU B CA 1
ATOM 12612 C C . LEU B 1 774 ? -21.938 53.375 17.953 1 78.69 774 LEU B C 1
ATOM 12614 O O . LEU B 1 774 ? -21.75 52.5 17.109 1 78.69 774 LEU B O 1
ATOM 12618 N N . HIS B 1 775 ? -22.438 53.094 19.078 1 79.69 775 HIS B N 1
ATOM 12619 C CA . HIS B 1 775 ? -22.812 51.781 19.516 1 79.69 775 HIS B CA 1
ATOM 12620 C C . HIS B 1 775 ? -21.641 50.781 19.406 1 79.69 775 HIS B C 1
ATOM 12622 O O . HIS B 1 775 ? -21.797 49.688 18.875 1 79.69 775 HIS B O 1
ATOM 12628 N N . ILE B 1 776 ? -20.516 51.25 19.875 1 81.38 776 ILE B N 1
ATOM 12629 C CA . ILE B 1 776 ? -19.297 50.406 19.859 1 81.38 776 ILE B CA 1
ATOM 12630 C C . ILE B 1 776 ? -19.125 49.75 21.219 1 81.38 776 ILE B C 1
ATOM 12632 O O . ILE B 1 776 ? -19.219 50.406 22.266 1 81.38 776 ILE B O 1
ATOM 12636 N N . HIS B 1 777 ? -19.109 48.5 21.172 1 76.94 777 HIS B N 1
ATOM 12637 C CA . HIS B 1 777 ? -18.891 47.719 22.406 1 76.94 777 HIS B CA 1
ATOM 12638 C C . HIS B 1 777 ? -17.422 47.75 22.812 1 76.94 777 HIS B C 1
ATOM 12640 O O . HIS B 1 777 ? -17.109 47.969 23.984 1 76.94 777 HIS B O 1
ATOM 12646 N N . ASP B 1 778 ? -16.531 47.438 21.875 1 75.44 778 ASP B N 1
ATOM 12647 C CA . ASP B 1 778 ? -15.109 47.344 22.188 1 75.44 778 ASP B CA 1
ATOM 12648 C C . ASP B 1 778 ? -14.266 47.594 20.938 1 75.44 778 ASP B C 1
ATOM 12650 O O . ASP B 1 778 ? -14.773 47.5 19.812 1 75.44 778 ASP B O 1
ATOM 12654 N N . ILE B 1 779 ? -13.031 48.219 21.234 1 72.31 779 ILE B N 1
ATOM 12655 C CA . ILE B 1 779 ? -12.086 48.469 20.156 1 72.31 779 ILE B CA 1
ATOM 12656 C C . ILE B 1 779 ? -10.781 47.688 20.422 1 72.31 779 ILE B C 1
ATOM 12658 O O . ILE B 1 779 ? -10.258 47.75 21.531 1 72.31 779 ILE B O 1
ATOM 12662 N N . ASP B 1 780 ? -10.438 46.906 19.422 1 68.94 780 ASP B N 1
ATOM 12663 C CA . ASP B 1 780 ? -9.188 46.156 19.5 1 68.94 780 ASP B CA 1
ATOM 12664 C C . ASP B 1 780 ? -8.203 46.625 18.422 1 68.94 780 ASP B C 1
ATOM 12666 O O . ASP B 1 780 ? -8.594 46.875 17.281 1 68.94 780 ASP B O 1
ATOM 12670 N N . VAL B 1 781 ? -6.902 47.031 18.875 1 65 781 VAL B N 1
ATOM 12671 C CA . VAL B 1 781 ? -5.863 47.406 17.938 1 65 781 VAL B CA 1
ATOM 12672 C C . VAL B 1 781 ? -4.777 46.344 17.891 1 65 781 VAL B C 1
ATOM 12674 O O . VAL B 1 781 ? -4.227 45.969 18.922 1 65 781 VAL B O 1
ATOM 12677 N N . ASN B 1 782 ? -4.602 45.812 16.75 1 64.25 782 ASN B N 1
ATOM 12678 C CA . ASN B 1 782 ? -3.572 44.781 16.578 1 64.25 782 ASN B CA 1
ATOM 12679 C C . ASN B 1 782 ? -2.572 45.188 15.492 1 64.25 782 ASN B C 1
ATOM 12681 O O . ASN B 1 782 ? -2.945 45.781 14.484 1 64.25 782 ASN B O 1
ATOM 12685 N N . LEU B 1 783 ? -1.225 44.969 15.891 1 60.41 783 LEU B N 1
ATOM 12686 C CA . LEU B 1 783 ? -0.211 45.094 14.852 1 60.41 783 LEU B CA 1
ATOM 12687 C C . LEU B 1 783 ? -0.359 44 13.797 1 60.41 783 LEU B C 1
ATOM 12689 O O . LEU B 1 783 ? -0.843 42.906 14.094 1 60.41 783 LEU B O 1
ATOM 12693 N N . SER B 1 784 ? 0.096 44.438 12.664 1 63.47 784 SER B N 1
ATOM 12694 C CA . SER B 1 784 ? 0.047 43.438 11.594 1 63.47 784 SER B CA 1
ATOM 12695 C C . SER B 1 784 ? 0.812 42.188 11.977 1 63.47 784 SER B C 1
ATOM 12697 O O . SER B 1 784 ? 1.849 42.25 12.641 1 63.47 784 SER B O 1
ATOM 12699 N N . THR B 1 785 ? 0.229 41.156 11.781 1 68.75 785 THR B N 1
ATOM 12700 C CA . THR B 1 785 ? 0.807 39.875 12.102 1 68.75 785 THR B CA 1
ATOM 12701 C C . THR B 1 785 ? 1.686 39.375 10.961 1 68.75 785 THR B C 1
ATOM 12703 O O . THR B 1 785 ? 1.62 39.875 9.844 1 68.75 785 THR B O 1
ATOM 12706 N N . LEU B 1 786 ? 2.711 38.594 11.195 1 73.75 786 LEU B N 1
ATOM 12707 C CA . LEU B 1 786 ? 3.543 37.938 10.195 1 73.75 786 LEU B CA 1
ATOM 12708 C C . LEU B 1 786 ? 2.684 37.25 9.141 1 73.75 786 LEU B C 1
ATOM 12710 O O . LEU B 1 786 ? 3.105 37.062 8 1 73.75 786 LEU B O 1
ATOM 12714 N N . GLU B 1 787 ? 1.54 36.938 9.539 1 75.31 787 GLU B N 1
ATOM 12715 C CA . GLU B 1 787 ? 0.628 36.281 8.617 1 75.31 787 GLU B CA 1
ATOM 12716 C C . GLU B 1 787 ? 0.2 37.219 7.492 1 75.31 787 GLU B C 1
ATOM 12718 O O . GLU B 1 787 ? 0.07 36.781 6.344 1 75.31 787 GLU B O 1
ATOM 12723 N N . GLU B 1 788 ? -0.013 38.344 7.824 1 73.88 788 GLU B N 1
ATOM 12724 C CA . GLU B 1 788 ? -0.404 39.312 6.809 1 73.88 788 GLU B CA 1
ATOM 12725 C C . GLU B 1 788 ? 0.732 39.594 5.824 1 73.88 788 GLU B C 1
ATOM 12727 O O . GLU B 1 788 ? 0.497 39.719 4.621 1 73.88 788 GLU B O 1
ATOM 12732 N N . VAL B 1 789 ? 1.94 39.688 6.441 1 76.75 789 VAL B N 1
ATOM 12733 C CA . VAL B 1 789 ? 3.117 39.844 5.594 1 76.75 789 VAL B CA 1
ATOM 12734 C C . VAL B 1 789 ? 3.227 38.688 4.625 1 76.75 789 VAL B C 1
ATOM 12736 O O . VAL B 1 789 ? 3.457 38.875 3.428 1 76.75 789 VAL B O 1
ATOM 12739 N N . PHE B 1 790 ? 3.07 37.562 5.176 1 83 790 PHE B N 1
ATOM 12740 C CA . PHE B 1 790 ? 3.156 36.344 4.41 1 83 790 PHE B CA 1
ATOM 12741 C C . PHE B 1 790 ? 2.125 36.312 3.289 1 83 790 PHE B C 1
ATOM 12743 O O . PHE B 1 790 ? 2.441 35.969 2.15 1 83 790 PHE B O 1
ATOM 12750 N N . LEU B 1 791 ? 0.915 36.688 3.553 1 78.19 791 LEU B N 1
ATOM 12751 C CA . LEU B 1 791 ? -0.173 36.688 2.582 1 78.19 791 LEU B CA 1
ATOM 12752 C C . LEU B 1 791 ? 0.081 37.688 1.46 1 78.19 791 LEU B C 1
ATOM 12754 O O . LEU B 1 791 ? -0.201 37.406 0.294 1 78.19 791 LEU B O 1
ATOM 12758 N N . LYS B 1 792 ? 0.574 38.812 1.859 1 78.44 792 LYS B N 1
ATOM 12759 C CA . LYS B 1 792 ? 0.884 39.812 0.864 1 78.44 792 LYS B CA 1
ATOM 12760 C C . LYS B 1 792 ? 1.962 39.344 -0.102 1 78.44 792 LYS B C 1
ATOM 12762 O O . LYS B 1 792 ? 1.837 39.5 -1.316 1 78.44 792 LYS B O 1
ATOM 12767 N N . ILE B 1 793 ? 2.961 38.781 0.465 1 82.19 793 ILE B N 1
ATOM 12768 C CA . ILE B 1 793 ? 4.082 38.312 -0.34 1 82.19 793 ILE B CA 1
ATOM 12769 C C . ILE B 1 793 ? 3.619 37.156 -1.255 1 82.19 793 ILE B C 1
ATOM 12771 O O . ILE B 1 793 ? 4.016 37.094 -2.42 1 82.19 793 ILE B O 1
ATOM 12775 N N . ALA B 1 794 ? 2.861 36.312 -0.706 1 80.62 794 ALA B N 1
ATOM 12776 C CA . ALA B 1 794 ? 2.355 35.188 -1.481 1 80.62 794 ALA B CA 1
ATOM 12777 C C . ALA B 1 794 ? 1.457 35.656 -2.621 1 80.62 794 ALA B C 1
ATOM 12779 O O . ALA B 1 794 ? 1.507 35.125 -3.727 1 80.62 794 ALA B O 1
ATOM 12780 N N . GLU B 1 795 ? 0.641 36.625 -2.342 1 79.25 795 GLU B N 1
ATOM 12781 C CA . GLU B 1 795 ? -0.248 37.188 -3.361 1 79.25 795 GLU B CA 1
ATOM 12782 C C . GLU B 1 795 ? 0.542 37.875 -4.469 1 79.25 795 GLU B C 1
ATOM 12784 O O . GLU B 1 795 ? 0.196 37.781 -5.648 1 79.25 795 GLU B O 1
ATOM 12789 N N . ASP B 1 796 ? 1.501 38.625 -4.062 1 79.56 796 ASP B N 1
ATOM 12790 C CA . ASP B 1 796 ? 2.342 39.312 -5.035 1 79.56 796 ASP B CA 1
ATOM 12791 C C . ASP B 1 796 ? 3.045 38.312 -5.957 1 79.56 796 ASP B C 1
ATOM 12793 O O . ASP B 1 796 ? 3.182 38.562 -7.156 1 79.56 796 ASP B O 1
ATOM 12797 N N . ALA B 1 797 ? 3.479 37.281 -5.387 1 81.25 797 ALA B N 1
ATOM 12798 C CA . ALA B 1 797 ? 4.164 36.281 -6.172 1 81.25 797 ALA B CA 1
ATOM 12799 C C . ALA B 1 797 ? 3.211 35.625 -7.168 1 81.25 797 ALA B C 1
ATOM 12801 O O . ALA B 1 797 ? 3.602 35.312 -8.297 1 81.25 797 ALA B O 1
ATOM 12802 N N . GLU B 1 798 ? 2.002 35.406 -6.723 1 78.19 798 GLU B N 1
ATOM 12803 C CA . GLU B 1 798 ? 1.006 34.781 -7.594 1 78.19 798 GLU B CA 1
ATOM 12804 C C . GLU B 1 798 ? 0.641 35.719 -8.75 1 78.19 798 GLU B C 1
ATOM 12806 O O . GLU B 1 798 ? 0.4 35.25 -9.867 1 78.19 798 GLU B O 1
ATOM 12811 N N . LYS B 1 799 ? 0.542 36.938 -8.492 1 75.25 799 LYS B N 1
ATOM 12812 C CA . LYS B 1 799 ? 0.256 37.938 -9.531 1 75.25 799 LYS B CA 1
ATOM 12813 C C . LYS B 1 799 ? 1.36 37.938 -10.586 1 75.25 799 LYS B C 1
ATOM 12815 O O . LYS B 1 799 ? 1.084 38.094 -11.781 1 75.25 799 LYS B O 1
ATOM 12820 N N . GLU B 1 800 ? 2.494 37.781 -10.117 1 76.75 800 GLU B N 1
ATOM 12821 C CA . GLU B 1 800 ? 3.633 37.719 -11.023 1 76.75 800 GLU B CA 1
ATOM 12822 C C . GLU B 1 800 ? 3.576 36.5 -11.93 1 76.75 800 GLU B C 1
ATOM 12824 O O . GLU B 1 800 ? 3.967 36.562 -13.094 1 76.75 800 GLU B O 1
ATOM 12829 N N . ARG B 1 801 ? 3.188 35.406 -11.438 1 71.5 801 ARG B N 1
ATOM 12830 C CA . ARG B 1 801 ? 3.096 34.156 -12.188 1 71.5 801 ARG B CA 1
ATOM 12831 C C . ARG B 1 801 ? 2.059 34.25 -13.297 1 71.5 801 ARG B C 1
ATOM 12833 O O . ARG B 1 801 ? 2.279 33.781 -14.406 1 71.5 801 ARG B O 1
ATOM 12840 N N . LYS B 1 802 ? 0.906 34.938 -13.008 1 65.81 802 LYS B N 1
ATOM 12841 C CA . LYS B 1 802 ? -0.174 35.062 -13.984 1 65.81 802 LYS B CA 1
ATOM 12842 C C . LYS B 1 802 ? 0.194 36.031 -15.094 1 65.81 802 LYS B C 1
ATOM 12844 O O . LYS B 1 802 ? -0.269 35.906 -16.234 1 65.81 802 LYS B O 1
ATOM 12849 N N . THR B 1 803 ? 1.093 36.938 -14.906 1 55.53 803 THR B N 1
ATOM 12850 C CA . THR B 1 803 ? 1.471 37.875 -15.945 1 55.53 803 THR B CA 1
ATOM 12851 C C . THR B 1 803 ? 2.549 37.281 -16.859 1 55.53 803 THR B C 1
ATOM 12853 O O . THR B 1 803 ? 2.705 37.719 -18 1 55.53 803 THR B O 1
ATOM 12856 N N . LYS B 1 804 ? 3.129 36.312 -16.531 1 53.06 804 LYS B N 1
ATOM 12857 C CA . LYS B 1 804 ? 4.184 35.75 -17.359 1 53.06 804 LYS B CA 1
ATOM 12858 C C . LYS B 1 804 ? 3.678 34.531 -18.141 1 53.06 804 LYS B C 1
ATOM 12860 O O . LYS B 1 804 ? 4.07 34.344 -19.281 1 53.06 804 LYS B O 1
#

Foldseek 3Di:
DPPPPPPPPPPVPPPDDDPVVLLVLLLVLLLVVVVLVLVLPPVVNVCLLCLLLVLLVVLLVVLVVLVVLVVPPPPPDPPDDDDDDPAPVRVVVVCVVPPPPFAKDKHWDDCPPLDTDIDIGGQQQQDVPPPRPDSVGRPPCVVVVVVVVQVVVLVSVQVVVCVVVVPPCPVPPDDDDDDDDPPPPVADSPQSCLQCVLLSLLLSLLVLLLVLLLVLLVCLQLCLVVQLVLLQDDPSSVLVSSLVSQLVSQLSNLVSSLVSCVVSPHLLNVQADPVLVSLLSSLLSLLSSLLSLLVSQVDNDSVVSNVVSVVVSVVLSVCLNPVLVPAQDPPHDVVVVLVCLLPLSNLSSNSSSLSSVQSSVRGYYPVCQVPSDPGQGSVNSSVSSNVSSVVSNVNSVQSCQQPVDPWAEHDDSCNVVDVCNVVLDPPPPPPQPDPDDPDPQPDPVQVVQLVVLVVDRQDLFFQKWWFQFWAWAAPDPPDRDPPIATQAGTETHTHGFLFEEEEAEDPSLNQLVVVCCVSRRYPTPGTWMAGSRHTSVRNNSVQSLQFFEQAPDQSDDQSDFLLSLLLSSLSSNVPPPVCSVVLSCVLCVLLVNNVRRHPGCNPDDPLRSLSSSVSSRCRNNHQEYEYEASCPPHDPVSSVSVLVSLQVSSGRHYYYYYHNDLVSCLSGGQKYWYGGSNYTRDIGGQVVLLVVQWQWKKKKWFAAPPPPPPDDPVVVVVVLVVLVVVVVVVLCVQQPPKDFPDDDSGMTIIRHGNVRNVCVVVSVVVCVVCCVVSRTDDMDMGRGGVVVSNVVRRVVSVVVVVVD/DPPPPPPPPPPVPPPDDDPVVLLVLLLVLLLVVVVLVLVLPPVVNVCLLCLLLVLLVVLLVVLVVLVVLVVVPPPPDPPDDDDDDPAPVRVVVVCVVPPPPFAKDKHWDDCPPLDTDIDIGGQQQQDVPPPRPDSVGRPPCCVVVVVVVQVVVLVSVQVVVCVVVVPPCPVDPDDDDDDDDPPPPVADSPQSCLQCVLLSLLLSLLVLLLVLLLVLLVCLQLCLVVQLVLLQDDPSSVLVSSLVVQLVSQLSNLVSSLVSCVVSPHLLNVQADPVLVSLLSSLLSLLSSLLSLLVSQVDRDSVVSNVVSVVVSVVLSVCQNPVLVPAQDPPHDVVVVLVCLLPLSNLSSNSSSLSSVQSSPRGYYPVCQVPSDPGQGSVNSSVSSNVSSVVSNVNSVQSCQQPVDPWAEHDDSCNVVDVCNVVLDPPPPPPQPDPDDPDPQPDPVQVVQLVVLVPDRQDLFFQKWWFQFWAWAAPDPPDRDPPIATQAGTETDTHGFLFEEEEAEDPSLNQLVVVCCVSRRYPTPGTWMAGSRHISVRNNSVQSLQFFEQAPDQSDDQSAFLLSLLLSSLSSNVPPPVCSVVLSCVLCVLLVNNVRRHPGCNPDDPLRSLSSSVSSRCHNNHQEYEYEASCPPHDPVSSVSVLVSLQVSSGRHYYYYYHNDLVSCQSGGQKYWYGGSNYTRDIGGQVVLLVVQWQWKKKKWFAAPPPPDPDDPVVVVVVLVVLVVVVVVVLCVQAPPKDFPDDDSTMTIIRHGNVRNVCVVVSVVVCVVCCPVSRTDDMDMGRGGVVVSNVVSRVVSVVVVVVD